Protein 1NY8 (pdb70)

Radius of gyration: 13.9 Å; Cα contacts (8 Å, |Δi|>4): 122; chains: 1; bounding box: 29×34×41 Å

Solvent-accessible surface area: 7489 Å² total; per-residue (Å²): 239,157,161,105,131,143,150,59,99,115,16,52,56,18,2,72,121,10,51,49,25,129,103,36,81,48,45,41,137,57,82,102,55,12,0,0,1,5,6,117,109,11,77,75,89,65,134,94,116,4,71,108,57,2,84,46,69,2,92,141,105,28,53,114,24,200,137,100,47,21,55,6,43,2,28,24,86,75,48,17,42,148,13,122,153,81,89,45,70,115,91,140,167,105,170,166,230

Structure (mmCIF, N/CA/C/O backbone):
data_1NY8
#
_entry.id   1NY8
#
loop_
_atom_site.group_PDB
_atom_site.id
_atom_site.type_symbol
_atom_site.label_atom_id
_atom_site.label_alt_id
_atom_site.label_comp_id
_atom_site.label_asym_id
_atom_site.label_entity_id
_atom_site.label_seq_id
_atom_site.pdbx_PDB_ins_code
_atom_site.Cartn_x
_atom_site.Cartn_y
_atom_site.Cartn_z
_atom_site.occupancy
_atom_site.B_iso_or_equiv
_atom_site.auth_seq_id
_atom_site.auth_comp_id
_atom_site.auth_asym_id
_atom_site.auth_atom_id
_atom_site.pdbx_PDB_model_num
ATOM 1 N N . MET A 1 1 ? 1.325 0.000 0.000 1.00 0.00 1 MET A N 1
ATOM 2 C CA . MET A 1 1 ? 2.073 0.000 -1.245 1.00 0.00 1 MET A CA 1
ATOM 3 C C . MET A 1 1 ? 1.481 -1.000 -2.241 1.00 0.00 1 MET A C 1
ATOM 4 O O . MET A 1 1 ? 2.212 -1.766 -2.866 1.00 0.00 1 MET A O 1
ATOM 18 N N . ILE A 1 2 ? 0.162 -0.959 -2.357 1.00 0.00 2 ILE A N 1
ATOM 19 C CA . ILE A 1 2 ? -0.537 -1.852 -3.266 1.00 0.00 2 ILE A CA 1
ATOM 20 C C . ILE A 1 2 ? -2.009 -1.442 -3.345 1.00 0.00 2 ILE A C 1
ATOM 21 O O . ILE A 1 2 ? -2.700 -1.397 -2.329 1.00 0.00 2 ILE A O 1
ATOM 37 N N . GLU A 1 3 ? -2.445 -1.153 -4.563 1.00 0.00 3 GLU A N 1
ATOM 38 C CA . GLU A 1 3 ? -3.822 -0.748 -4.788 1.00 0.00 3 GLU A CA 1
ATOM 39 C C . GLU A 1 3 ? -4.142 -0.764 -6.284 1.00 0.00 3 GLU A C 1
ATOM 40 O O . GLU A 1 3 ? -3.460 -0.116 -7.076 1.00 0.00 3 GLU A O 1
ATOM 53 N N . ASP A 1 4 ? -5.181 -1.513 -6.626 1.00 0.00 4 ASP A N 1
ATOM 54 C CA . ASP A 1 4 ? -5.600 -1.623 -8.013 1.00 0.00 4 ASP A CA 1
ATOM 55 C C . ASP A 1 4 ? -6.819 -2.543 -8.102 1.00 0.00 4 ASP A C 1
ATOM 56 O O . ASP A 1 4 ? -6.701 -3.754 -7.922 1.00 0.00 4 ASP A O 1
ATOM 66 N N . PRO A 1 5 ? -7.992 -1.916 -8.387 1.00 0.00 5 PRO A N 1
ATOM 67 C CA . PRO A 1 5 ? -9.231 -2.666 -8.502 1.00 0.00 5 PRO A CA 1
ATOM 68 C C . PRO A 1 5 ? -9.284 -3.440 -9.821 1.00 0.00 5 PRO A C 1
ATOM 69 O O . PRO A 1 5 ? -8.839 -2.943 -10.854 1.00 0.00 5 PRO A O 1
ATOM 80 N N . MET A 1 6 ? -9.832 -4.643 -9.742 1.00 0.00 6 MET A N 1
ATOM 81 C CA . MET A 1 6 ? -9.949 -5.491 -10.917 1.00 0.00 6 MET A CA 1
ATOM 82 C C . MET A 1 6 ? -10.463 -6.882 -10.540 1.00 0.00 6 MET A C 1
ATOM 83 O O . MET A 1 6 ? -9.686 -7.749 -10.144 1.00 0.00 6 MET A O 1
ATOM 97 N N . GLU A 1 7 ? -11.770 -7.051 -10.678 1.00 0.00 7 GLU A N 1
ATOM 98 C CA . GLU A 1 7 ? -12.397 -8.322 -10.357 1.00 0.00 7 GLU A CA 1
ATOM 99 C C . GLU A 1 7 ? -11.820 -9.435 -11.233 1.00 0.00 7 GLU A C 1
ATOM 100 O O . GLU A 1 7 ? -10.643 -9.402 -11.590 1.00 0.00 7 GLU A O 1
ATOM 113 N N . ASN A 1 8 ? -12.674 -10.395 -11.555 1.00 0.00 8 ASN A N 1
ATOM 114 C CA . ASN A 1 8 ? -12.263 -11.517 -12.383 1.00 0.00 8 ASN A CA 1
ATOM 115 C C . ASN A 1 8 ? -11.542 -12.549 -11.514 1.00 0.00 8 ASN A C 1
ATOM 116 O O . ASN A 1 8 ? -11.118 -13.593 -12.008 1.00 0.00 8 ASN A O 1
ATOM 127 N N . ASN A 1 9 ? -11.426 -12.222 -10.236 1.00 0.00 9 ASN A N 1
ATOM 128 C CA . ASN A 1 9 ? -10.763 -13.108 -9.294 1.00 0.00 9 ASN A CA 1
ATOM 129 C C . ASN A 1 9 ? -11.690 -14.280 -8.965 1.00 0.00 9 ASN A C 1
ATOM 130 O O . ASN A 1 9 ? -11.226 -15.358 -8.594 1.00 0.00 9 ASN A O 1
ATOM 141 N N . GLU A 1 10 ? -12.983 -14.030 -9.112 1.00 0.00 10 GLU A N 1
ATOM 142 C CA . GLU A 1 10 ? -13.979 -15.052 -8.835 1.00 0.00 10 GLU A CA 1
ATOM 143 C C . GLU A 1 10 ? -13.844 -16.208 -9.829 1.00 0.00 10 GLU A C 1
ATOM 144 O O . GLU A 1 10 ? -13.726 -17.365 -9.428 1.00 0.00 10 GLU A O 1
ATOM 157 N N . ILE A 1 11 ? -13.865 -15.854 -11.106 1.00 0.00 11 ILE A N 1
ATOM 158 C CA . ILE A 1 11 ? -13.747 -16.847 -12.159 1.00 0.00 11 ILE A CA 1
ATOM 159 C C . ILE A 1 11 ? -12.347 -17.464 -12.119 1.00 0.00 11 ILE A C 1
ATOM 160 O O . ILE A 1 11 ? -12.141 -18.578 -12.597 1.00 0.00 11 ILE A O 1
ATOM 176 N N . GLN A 1 12 ? -11.421 -16.712 -11.542 1.00 0.00 12 GLN A N 1
ATOM 177 C CA . GLN A 1 12 ? -10.047 -17.170 -11.433 1.00 0.00 12 GLN A CA 1
ATOM 178 C C . GLN A 1 12 ? -9.922 -18.213 -10.320 1.00 0.00 12 GLN A C 1
ATOM 179 O O . GLN A 1 12 ? -9.211 -19.205 -10.472 1.00 0.00 12 GLN A O 1
ATOM 193 N N . SER A 1 13 ? -10.625 -17.953 -9.228 1.00 0.00 13 SER A N 1
ATOM 194 C CA . SER A 1 13 ? -10.602 -18.857 -8.090 1.00 0.00 13 SER A CA 1
ATOM 195 C C . SER A 1 13 ? -11.364 -20.140 -8.426 1.00 0.00 13 SER A C 1
ATOM 196 O O . SER A 1 13 ? -10.973 -21.228 -8.006 1.00 0.00 13 SER A O 1
ATOM 204 N N . VAL A 1 14 ? -12.440 -19.971 -9.181 1.00 0.00 14 VAL A N 1
ATOM 205 C CA . VAL A 1 14 ? -13.261 -21.102 -9.579 1.00 0.00 14 VAL A CA 1
ATOM 206 C C . VAL A 1 14 ? -12.534 -21.898 -10.664 1.00 0.00 14 VAL A C 1
ATOM 207 O O . VAL A 1 14 ? -12.645 -23.122 -10.721 1.00 0.00 14 VAL A O 1
ATOM 220 N N . LEU A 1 15 ? -11.807 -21.171 -11.500 1.00 0.00 15 LEU A N 1
ATOM 221 C CA . LEU A 1 15 ? -11.063 -21.794 -12.581 1.00 0.00 15 LEU A CA 1
ATOM 222 C C . LEU A 1 15 ? -9.919 -22.624 -11.994 1.00 0.00 15 LEU A C 1
ATOM 223 O O . LEU A 1 15 ? -9.633 -23.719 -12.474 1.00 0.00 15 LEU A O 1
ATOM 239 N N . MET A 1 16 ? -9.296 -22.069 -10.965 1.00 0.00 16 MET A N 1
ATOM 240 C CA . MET A 1 16 ? -8.189 -22.745 -10.308 1.00 0.00 16 MET A CA 1
ATOM 241 C C . MET A 1 16 ? -8.686 -23.928 -9.475 1.00 0.00 16 MET A C 1
ATOM 242 O O . MET A 1 16 ? -8.065 -24.990 -9.467 1.00 0.00 16 MET A O 1
ATOM 256 N N . ASN A 1 17 ? -9.802 -23.706 -8.796 1.00 0.00 17 ASN A N 1
ATOM 257 C CA . ASN A 1 17 ? -10.389 -24.741 -7.962 1.00 0.00 17 ASN A CA 1
ATOM 258 C C . ASN A 1 17 ? -10.902 -25.876 -8.851 1.00 0.00 17 ASN A C 1
ATOM 259 O O . ASN A 1 17 ? -10.784 -27.048 -8.497 1.00 0.00 17 ASN A O 1
ATOM 270 N N . ALA A 1 18 ? -11.461 -25.488 -9.988 1.00 0.00 18 ALA A N 1
ATOM 271 C CA . ALA A 1 18 ? -11.992 -26.458 -10.930 1.00 0.00 18 ALA A CA 1
ATOM 272 C C . ALA A 1 18 ? -10.846 -27.313 -11.476 1.00 0.00 18 ALA A C 1
ATOM 273 O O . ALA A 1 18 ? -10.889 -28.539 -11.395 1.00 0.00 18 ALA A O 1
ATOM 280 N N . LEU A 1 19 ? -9.848 -26.631 -12.018 1.00 0.00 19 LEU A N 1
ATOM 281 C CA . LEU A 1 19 ? -8.693 -27.312 -12.577 1.00 0.00 19 LEU A CA 1
ATOM 282 C C . LEU A 1 19 ? -7.675 -26.274 -13.053 1.00 0.00 19 LEU A C 1
ATOM 283 O O . LEU A 1 19 ? -7.926 -25.548 -14.014 1.00 0.00 19 LEU A O 1
ATOM 299 N N . SER A 1 20 ? -6.547 -26.237 -12.359 1.00 0.00 20 SER A N 1
ATOM 300 C CA . SER A 1 20 ? -5.490 -25.300 -12.699 1.00 0.00 20 SER A CA 1
ATOM 301 C C . SER A 1 20 ? -4.751 -25.776 -13.952 1.00 0.00 20 SER A C 1
ATOM 302 O O . SER A 1 20 ? -5.327 -26.465 -14.792 1.00 0.00 20 SER A O 1
ATOM 310 N N . LEU A 1 21 ? -3.487 -25.389 -14.037 1.00 0.00 21 LEU A N 1
ATOM 311 C CA . LEU A 1 21 ? -2.664 -25.767 -15.173 1.00 0.00 21 LEU A CA 1
ATOM 312 C C . LEU A 1 21 ? -1.322 -25.036 -15.092 1.00 0.00 21 LEU A C 1
ATOM 313 O O . LEU A 1 21 ? -0.266 -25.655 -15.209 1.00 0.00 21 LEU A O 1
ATOM 329 N N . GLN A 1 22 ? -1.408 -23.729 -14.891 1.00 0.00 22 GLN A N 1
ATOM 330 C CA . GLN A 1 22 ? -0.214 -22.907 -14.793 1.00 0.00 22 GLN A CA 1
ATOM 331 C C . GLN A 1 22 ? -0.593 -21.427 -14.719 1.00 0.00 22 GLN A C 1
ATOM 332 O O . GLN A 1 22 ? -0.318 -20.760 -13.723 1.00 0.00 22 GLN A O 1
ATOM 346 N N . GLU A 1 23 ? -1.220 -20.956 -15.788 1.00 0.00 23 GLU A N 1
ATOM 347 C CA . GLU A 1 23 ? -1.640 -19.567 -15.857 1.00 0.00 23 GLU A CA 1
ATOM 348 C C . GLU A 1 23 ? -3.146 -19.479 -16.113 1.00 0.00 23 GLU A C 1
ATOM 349 O O . GLU A 1 23 ? -3.804 -20.498 -16.321 1.00 0.00 23 GLU A O 1
ATOM 362 N N . VAL A 1 24 ? -3.648 -18.254 -16.089 1.00 0.00 24 VAL A N 1
ATOM 363 C CA . VAL A 1 24 ? -5.064 -18.020 -16.316 1.00 0.00 24 VAL A CA 1
ATOM 364 C C . VAL A 1 24 ? -5.237 -16.794 -17.215 1.00 0.00 24 VAL A C 1
ATOM 365 O O . VAL A 1 24 ? -4.374 -15.918 -17.248 1.00 0.00 24 VAL A O 1
ATOM 378 N N . HIS A 1 25 ? -6.357 -16.772 -17.922 1.00 0.00 25 HIS A N 1
ATOM 379 C CA . HIS A 1 25 ? -6.654 -15.668 -18.819 1.00 0.00 25 HIS A CA 1
ATOM 380 C C . HIS A 1 25 ? -8.154 -15.369 -18.785 1.00 0.00 25 HIS A C 1
ATOM 381 O O . HIS A 1 25 ? -8.947 -16.082 -19.399 1.00 0.00 25 HIS A O 1
ATOM 395 N N . VAL A 1 26 ? -8.499 -14.314 -18.062 1.00 0.00 26 VAL A N 1
ATOM 396 C CA . VAL A 1 26 ? -9.890 -13.912 -17.941 1.00 0.00 26 VAL A CA 1
ATOM 397 C C . VAL A 1 26 ? -10.173 -12.768 -18.918 1.00 0.00 26 VAL A C 1
ATOM 398 O O . VAL A 1 26 ? -10.309 -11.616 -18.508 1.00 0.00 26 VAL A O 1
ATOM 411 N N . SER A 1 27 ? -10.254 -13.126 -20.191 1.00 0.00 27 SER A N 1
ATOM 412 C CA . SER A 1 27 ? -10.518 -12.145 -21.229 1.00 0.00 27 SER A CA 1
ATOM 413 C C . SER A 1 27 ? -12.027 -11.988 -21.429 1.00 0.00 27 SER A C 1
ATOM 414 O O . SER A 1 27 ? -12.813 -12.752 -20.872 1.00 0.00 27 SER A O 1
ATOM 422 N N . GLY A 1 28 ? -12.386 -10.992 -22.226 1.00 0.00 28 GLY A N 1
ATOM 423 C CA . GLY A 1 28 ? -13.786 -10.725 -22.506 1.00 0.00 28 GLY A CA 1
ATOM 424 C C . GLY A 1 28 ? -13.962 -9.355 -23.164 1.00 0.00 28 GLY A C 1
ATOM 425 O O . GLY A 1 28 ? -12.997 -8.767 -23.650 1.00 0.00 28 GLY A O 1
ATOM 429 N N . ASP A 1 29 ? -15.202 -8.887 -23.159 1.00 0.00 29 ASP A N 1
ATOM 430 C CA . ASP A 1 29 ? -15.517 -7.597 -23.749 1.00 0.00 29 ASP A CA 1
ATOM 431 C C . ASP A 1 29 ? -16.146 -6.695 -22.686 1.00 0.00 29 ASP A C 1
ATOM 432 O O . ASP A 1 29 ? -15.620 -5.624 -22.385 1.00 0.00 29 ASP A O 1
ATOM 442 N N . GLY A 1 30 ? -17.263 -7.160 -22.146 1.00 0.00 30 GLY A N 1
ATOM 443 C CA . GLY A 1 30 ? -17.970 -6.408 -21.123 1.00 0.00 30 GLY A CA 1
ATOM 444 C C . GLY A 1 30 ? -18.986 -7.292 -20.397 1.00 0.00 30 GLY A C 1
ATOM 445 O O . GLY A 1 30 ? -19.105 -7.232 -19.174 1.00 0.00 30 GLY A O 1
ATOM 449 N N . SER A 1 31 ? -19.693 -8.092 -21.181 1.00 0.00 31 SER A N 1
ATOM 450 C CA . SER A 1 31 ? -20.696 -8.987 -20.628 1.00 0.00 31 SER A CA 1
ATOM 451 C C . SER A 1 31 ? -20.166 -10.423 -20.616 1.00 0.00 31 SER A C 1
ATOM 452 O O . SER A 1 31 ? -20.092 -11.052 -19.562 1.00 0.00 31 SER A O 1
ATOM 460 N N . HIS A 1 32 ? -19.812 -10.899 -21.801 1.00 0.00 32 HIS A N 1
ATOM 461 C CA . HIS A 1 32 ? -19.291 -12.248 -21.940 1.00 0.00 32 HIS A CA 1
ATOM 462 C C . HIS A 1 32 ? -17.762 -12.213 -21.915 1.00 0.00 32 HIS A C 1
ATOM 463 O O . HIS A 1 32 ? -17.141 -11.477 -22.681 1.00 0.00 32 HIS A O 1
ATOM 477 N N . PHE A 1 33 ? -17.198 -13.019 -21.027 1.00 0.00 33 PHE A N 1
ATOM 478 C CA . PHE A 1 33 ? -15.753 -13.089 -20.892 1.00 0.00 33 PHE A CA 1
ATOM 479 C C . PHE A 1 33 ? -15.266 -14.538 -20.964 1.00 0.00 33 PHE A C 1
ATOM 480 O O . PHE A 1 33 ? -15.859 -15.427 -20.354 1.00 0.00 33 PHE A O 1
ATOM 497 N N . GLN A 1 34 ? -14.190 -14.731 -21.713 1.00 0.00 34 GLN A N 1
ATOM 498 C CA . GLN A 1 34 ? -13.617 -16.056 -21.872 1.00 0.00 34 GLN A CA 1
ATOM 499 C C . GLN A 1 34 ? -12.490 -16.272 -20.860 1.00 0.00 34 GLN A C 1
ATOM 500 O O . GLN A 1 34 ? -11.574 -15.457 -20.763 1.00 0.00 34 GLN A O 1
ATOM 514 N N . VAL A 1 35 ? -12.595 -17.374 -20.131 1.00 0.00 35 VAL A N 1
ATOM 515 C CA . VAL A 1 35 ? -11.596 -17.707 -19.130 1.00 0.00 35 VAL A CA 1
ATOM 516 C C . VAL A 1 35 ? -10.771 -18.901 -19.616 1.00 0.00 35 VAL A C 1
ATOM 517 O O . VAL A 1 35 ? -11.145 -20.050 -19.390 1.00 0.00 35 VAL A O 1
ATOM 530 N N . ILE A 1 36 ? -9.665 -18.586 -20.274 1.00 0.00 36 ILE A N 1
ATOM 531 C CA . ILE A 1 36 ? -8.785 -19.619 -20.794 1.00 0.00 36 ILE A CA 1
ATOM 532 C C . ILE A 1 36 ? -7.701 -19.928 -19.759 1.00 0.00 36 ILE A C 1
ATOM 533 O O . ILE A 1 36 ? -7.022 -19.022 -19.277 1.00 0.00 36 ILE A O 1
ATOM 549 N N . ALA A 1 37 ? -7.573 -21.209 -19.446 1.00 0.00 37 ALA A N 1
ATOM 550 C CA . ALA A 1 37 ? -6.584 -21.648 -18.477 1.00 0.00 37 ALA A CA 1
ATOM 551 C C . ALA A 1 37 ? -5.302 -22.051 -19.210 1.00 0.00 37 ALA A C 1
ATOM 552 O O . ALA A 1 37 ? -5.308 -22.985 -20.010 1.00 0.00 37 ALA A O 1
ATOM 559 N N . VAL A 1 38 ? -4.235 -21.326 -18.909 1.00 0.00 38 VAL A N 1
ATOM 560 C CA . VAL A 1 38 ? -2.949 -21.596 -19.529 1.00 0.00 38 VAL A CA 1
ATOM 561 C C . VAL A 1 38 ? -2.191 -22.629 -18.694 1.00 0.00 38 VAL A C 1
ATOM 562 O O . VAL A 1 38 ? -2.360 -22.693 -17.477 1.00 0.00 38 VAL A O 1
ATOM 575 N N . GLY A 1 39 ? -1.373 -23.414 -19.380 1.00 0.00 39 GLY A N 1
ATOM 576 C CA . GLY A 1 39 ? -0.589 -24.441 -18.716 1.00 0.00 39 GLY A CA 1
ATOM 577 C C . GLY A 1 39 ? -0.016 -25.434 -19.729 1.00 0.00 39 GLY A C 1
ATOM 578 O O . GLY A 1 39 ? 0.854 -25.082 -20.524 1.00 0.00 39 GLY A O 1
ATOM 582 N N . GLU A 1 40 ? -0.527 -26.655 -19.667 1.00 0.00 40 GLU A N 1
ATOM 583 C CA . GLU A 1 40 ? -0.077 -27.701 -20.569 1.00 0.00 40 GLU A CA 1
ATOM 584 C C . GLU A 1 40 ? -0.793 -29.016 -20.257 1.00 0.00 40 GLU A C 1
ATOM 585 O O . GLU A 1 40 ? -1.047 -29.818 -21.154 1.00 0.00 40 GLU A O 1
ATOM 598 N N . LEU A 1 41 ? -1.099 -29.198 -18.980 1.00 0.00 41 LEU A N 1
ATOM 599 C CA . LEU A 1 41 ? -1.781 -30.402 -18.538 1.00 0.00 41 LEU A CA 1
ATOM 600 C C . LEU A 1 41 ? -2.832 -30.799 -19.577 1.00 0.00 41 LEU A C 1
ATOM 601 O O . LEU A 1 41 ? -2.788 -31.902 -20.119 1.00 0.00 41 LEU A O 1
ATOM 617 N N . PHE A 1 42 ? -3.751 -29.877 -19.825 1.00 0.00 42 PHE A N 1
ATOM 618 C CA . PHE A 1 42 ? -4.811 -30.117 -20.789 1.00 0.00 42 PHE A CA 1
ATOM 619 C C . PHE A 1 42 ? -4.345 -29.787 -22.209 1.00 0.00 42 PHE A C 1
ATOM 620 O O . PHE A 1 42 ? -5.109 -29.249 -23.008 1.00 0.00 42 PHE A O 1
ATOM 637 N N . ASP A 1 43 ? -3.092 -30.124 -22.479 1.00 0.00 43 ASP A N 1
ATOM 638 C CA . ASP A 1 43 ? -2.515 -29.870 -23.789 1.00 0.00 43 ASP A CA 1
ATOM 639 C C . ASP A 1 43 ? -2.572 -31.151 -24.623 1.00 0.00 43 ASP A C 1
ATOM 640 O O . ASP A 1 43 ? -1.541 -31.765 -24.895 1.00 0.00 43 ASP A O 1
ATOM 650 N N . GLY A 1 44 ? -3.786 -31.517 -25.005 1.00 0.00 44 GLY A N 1
ATOM 651 C CA . GLY A 1 44 ? -3.991 -32.714 -25.803 1.00 0.00 44 GLY A CA 1
ATOM 652 C C . GLY A 1 44 ? -5.393 -33.287 -25.584 1.00 0.00 44 GLY A C 1
ATOM 653 O O . GLY A 1 44 ? -5.899 -34.036 -26.417 1.00 0.00 44 GLY A O 1
ATOM 657 N N . MET A 1 45 ? -5.980 -32.912 -24.457 1.00 0.00 45 MET A N 1
ATOM 658 C CA . MET A 1 45 ? -7.314 -33.379 -24.117 1.00 0.00 45 MET A CA 1
ATOM 659 C C . MET A 1 45 ? -8.337 -32.921 -25.158 1.00 0.00 45 MET A C 1
ATOM 660 O O . MET A 1 45 ? -8.059 -32.027 -25.956 1.00 0.00 45 MET A O 1
ATOM 674 N N . SER A 1 46 ? -9.500 -33.555 -25.117 1.00 0.00 46 SER A N 1
ATOM 675 C CA . SER A 1 46 ? -10.566 -33.224 -26.047 1.00 0.00 46 SER A CA 1
ATOM 676 C C . SER A 1 46 ? -11.338 -32.002 -25.545 1.00 0.00 46 SER A C 1
ATOM 677 O O . SER A 1 46 ? -11.677 -31.920 -24.365 1.00 0.00 46 SER A O 1
ATOM 685 N N . ARG A 1 47 ? -11.595 -31.084 -26.465 1.00 0.00 47 ARG A N 1
ATOM 686 C CA . ARG A 1 47 ? -12.321 -29.871 -26.130 1.00 0.00 47 ARG A CA 1
ATOM 687 C C . ARG A 1 47 ? -13.565 -30.208 -25.305 1.00 0.00 47 ARG A C 1
ATOM 688 O O . ARG A 1 47 ? -13.960 -29.440 -24.430 1.00 0.00 47 ARG A O 1
ATOM 708 N N . VAL A 1 48 ? -14.147 -31.357 -25.614 1.00 0.00 48 VAL A N 1
ATOM 709 C CA . VAL A 1 48 ? -15.338 -31.805 -24.913 1.00 0.00 48 VAL A CA 1
ATOM 710 C C . VAL A 1 48 ? -14.947 -32.305 -23.521 1.00 0.00 48 VAL A C 1
ATOM 711 O O . VAL A 1 48 ? -15.401 -31.766 -22.513 1.00 0.00 48 VAL A O 1
ATOM 724 N N . LYS A 1 49 ? -14.109 -33.331 -23.510 1.00 0.00 49 LYS A N 1
ATOM 725 C CA . LYS A 1 49 ? -13.652 -33.911 -22.258 1.00 0.00 49 LYS A CA 1
ATOM 726 C C . LYS A 1 49 ? -13.087 -32.804 -21.365 1.00 0.00 49 LYS A C 1
ATOM 727 O O . LYS A 1 49 ? -13.197 -32.872 -20.142 1.00 0.00 49 LYS A O 1
ATOM 745 N N . LYS A 1 50 ? -12.495 -31.810 -22.012 1.00 0.00 50 LYS A N 1
ATOM 746 C CA . LYS A 1 50 ? -11.913 -30.690 -21.291 1.00 0.00 50 LYS A CA 1
ATOM 747 C C . LYS A 1 50 ? -13.033 -29.843 -20.683 1.00 0.00 50 LYS A C 1
ATOM 748 O O . LYS A 1 50 ? -13.285 -29.911 -19.481 1.00 0.00 50 LYS A O 1
ATOM 766 N N . GLN A 1 51 ? -13.676 -29.065 -21.542 1.00 0.00 51 GLN A N 1
ATOM 767 C CA . GLN A 1 51 ? -14.763 -28.206 -21.104 1.00 0.00 51 GLN A CA 1
ATOM 768 C C . GLN A 1 51 ? -15.668 -28.954 -20.123 1.00 0.00 51 GLN A C 1
ATOM 769 O O . GLN A 1 51 ? -16.239 -28.350 -19.216 1.00 0.00 51 GLN A O 1
ATOM 783 N N . GLN A 1 52 ? -15.772 -30.257 -20.339 1.00 0.00 52 GLN A N 1
ATOM 784 C CA . GLN A 1 52 ? -16.599 -31.093 -19.485 1.00 0.00 52 GLN A CA 1
ATOM 785 C C . GLN A 1 52 ? -16.020 -31.143 -18.070 1.00 0.00 52 GLN A C 1
ATOM 786 O O . GLN A 1 52 ? -16.548 -30.510 -17.157 1.00 0.00 52 GLN A O 1
ATOM 800 N N . THR A 1 53 ? -14.942 -31.901 -17.932 1.00 0.00 53 THR A N 1
ATOM 801 C CA . THR A 1 53 ? -14.285 -32.041 -16.643 1.00 0.00 53 THR A CA 1
ATOM 802 C C . THR A 1 53 ? -13.988 -30.665 -16.044 1.00 0.00 53 THR A C 1
ATOM 803 O O . THR A 1 53 ? -13.782 -30.542 -14.837 1.00 0.00 53 THR A O 1
ATOM 814 N N . VAL A 1 54 ? -13.977 -29.666 -16.913 1.00 0.00 54 VAL A N 1
ATOM 815 C CA . VAL A 1 54 ? -13.708 -28.304 -16.485 1.00 0.00 54 VAL A CA 1
ATOM 816 C C . VAL A 1 54 ? -15.004 -27.669 -15.977 1.00 0.00 54 VAL A C 1
ATOM 817 O O . VAL A 1 54 ? -14.979 -26.836 -15.072 1.00 0.00 54 VAL A O 1
ATOM 830 N N . TYR A 1 55 ? -16.107 -28.087 -16.581 1.00 0.00 55 TYR A N 1
ATOM 831 C CA . TYR A 1 55 ? -17.411 -27.570 -16.201 1.00 0.00 55 TYR A CA 1
ATOM 832 C C . TYR A 1 55 ? -17.990 -28.356 -15.023 1.00 0.00 55 TYR A C 1
ATOM 833 O O . TYR A 1 55 ? -18.832 -27.846 -14.285 1.00 0.00 55 TYR A O 1
ATOM 851 N N . GLY A 1 56 ? -17.517 -29.586 -14.883 1.00 0.00 56 GLY A N 1
ATOM 852 C CA . GLY A 1 56 ? -17.978 -30.447 -13.807 1.00 0.00 56 GLY A CA 1
ATOM 853 C C . GLY A 1 56 ? -17.938 -29.716 -12.464 1.00 0.00 56 GLY A C 1
ATOM 854 O O . GLY A 1 56 ? -18.937 -29.672 -11.747 1.00 0.00 56 GLY A O 1
ATOM 858 N N . PRO A 1 57 ? -16.743 -29.145 -12.155 1.00 0.00 57 PRO A N 1
ATOM 859 C CA . PRO A 1 57 ? -16.560 -28.418 -10.911 1.00 0.00 57 PRO A CA 1
ATOM 860 C C . PRO A 1 57 ? -17.239 -27.048 -10.972 1.00 0.00 57 PRO A C 1
ATOM 861 O O . PRO A 1 57 ? -18.046 -26.712 -10.106 1.00 0.00 57 PRO A O 1
ATOM 872 N N . LEU A 1 58 ? -16.886 -26.294 -12.002 1.00 0.00 58 LEU A N 1
ATOM 873 C CA . LEU A 1 58 ? -17.450 -24.968 -12.187 1.00 0.00 58 LEU A CA 1
ATOM 874 C C . LEU A 1 58 ? -18.763 -25.081 -12.966 1.00 0.00 58 LEU A C 1
ATOM 875 O O . LEU A 1 58 ? -19.054 -24.248 -13.823 1.00 0.00 58 LEU A O 1
ATOM 891 N N . MET A 1 59 ? -19.520 -26.118 -12.639 1.00 0.00 59 MET A N 1
ATOM 892 C CA . MET A 1 59 ? -20.794 -26.350 -13.297 1.00 0.00 59 MET A CA 1
ATOM 893 C C . MET A 1 59 ? -21.907 -25.529 -12.643 1.00 0.00 59 MET A C 1
ATOM 894 O O . MET A 1 59 ? -22.729 -24.929 -13.334 1.00 0.00 59 MET A O 1
ATOM 908 N N . GLU A 1 60 ? -21.898 -25.528 -11.318 1.00 0.00 60 GLU A N 1
ATOM 909 C CA . GLU A 1 60 ? -22.896 -24.790 -10.563 1.00 0.00 60 GLU A CA 1
ATOM 910 C C . GLU A 1 60 ? -22.640 -23.286 -10.674 1.00 0.00 60 GLU A C 1
ATOM 911 O O . GLU A 1 60 ? -23.474 -22.547 -11.195 1.00 0.00 60 GLU A O 1
ATOM 924 N N . TYR A 1 61 ? -21.482 -22.876 -10.175 1.00 0.00 61 TYR A N 1
ATOM 925 C CA . TYR A 1 61 ? -21.106 -21.473 -10.212 1.00 0.00 61 TYR A CA 1
ATOM 926 C C . TYR A 1 61 ? -21.536 -20.824 -11.529 1.00 0.00 61 TYR A C 1
ATOM 927 O O . TYR A 1 61 ? -22.121 -19.742 -11.530 1.00 0.00 61 TYR A O 1
ATOM 945 N N . ILE A 1 62 ? -21.231 -21.513 -12.619 1.00 0.00 62 ILE A N 1
ATOM 946 C CA . ILE A 1 62 ? -21.579 -21.018 -13.939 1.00 0.00 62 ILE A CA 1
ATOM 947 C C . ILE A 1 62 ? -23.100 -21.031 -14.100 1.00 0.00 62 ILE A C 1
ATOM 948 O O . ILE A 1 62 ? -23.692 -20.038 -14.519 1.00 0.00 62 ILE A O 1
ATOM 964 N N . ALA A 1 63 ? -23.689 -22.168 -13.760 1.00 0.00 63 ALA A N 1
ATOM 965 C CA . ALA A 1 63 ? -25.130 -22.324 -13.861 1.00 0.00 63 ALA A CA 1
ATOM 966 C C . ALA A 1 63 ? -25.812 -21.035 -13.398 1.00 0.00 63 ALA A C 1
ATOM 967 O O . ALA A 1 63 ? -26.778 -20.585 -14.012 1.00 0.00 63 ALA A O 1
ATOM 974 N N . ASP A 1 64 ? -25.282 -20.477 -12.319 1.00 0.00 64 ASP A N 1
ATOM 975 C CA . ASP A 1 64 ? -25.828 -19.249 -11.767 1.00 0.00 64 ASP A CA 1
ATOM 976 C C . ASP A 1 64 ? -25.287 -18.056 -12.556 1.00 0.00 64 ASP A C 1
ATOM 977 O O . ASP A 1 64 ? -26.026 -17.120 -12.858 1.00 0.00 64 ASP A O 1
ATOM 987 N N . ASN A 1 65 ? -24.001 -18.127 -12.869 1.00 0.00 65 ASN A N 1
ATOM 988 C CA . ASN A 1 65 ? -23.353 -17.064 -13.617 1.00 0.00 65 ASN A CA 1
ATOM 989 C C . ASN A 1 65 ? -24.097 -16.848 -14.937 1.00 0.00 65 ASN A C 1
ATOM 990 O O . ASN A 1 65 ? -23.945 -15.809 -15.576 1.00 0.00 65 ASN A O 1
ATOM 1001 N N . ARG A 1 66 ? -24.884 -17.848 -15.305 1.00 0.00 66 ARG A N 1
ATOM 1002 C CA . ARG A 1 66 ? -25.652 -17.781 -16.537 1.00 0.00 66 ARG A CA 1
ATOM 1003 C C . ARG A 1 66 ? -26.058 -16.335 -16.832 1.00 0.00 66 ARG A C 1
ATOM 1004 O O . ARG A 1 66 ? -26.062 -15.911 -17.986 1.00 0.00 66 ARG A O 1
ATOM 1024 N N . ILE A 1 67 ? -26.389 -15.619 -15.768 1.00 0.00 67 ILE A N 1
ATOM 1025 C CA . ILE A 1 67 ? -26.795 -14.230 -15.898 1.00 0.00 67 ILE A CA 1
ATOM 1026 C C . ILE A 1 67 ? -25.955 -13.557 -16.985 1.00 0.00 67 ILE A C 1
ATOM 1027 O O . ILE A 1 67 ? -26.437 -12.668 -17.686 1.00 0.00 67 ILE A O 1
ATOM 1043 N N . HIS A 1 68 ? -24.713 -14.006 -17.092 1.00 0.00 68 HIS A N 1
ATOM 1044 C CA . HIS A 1 68 ? -23.802 -13.459 -18.082 1.00 0.00 68 HIS A CA 1
ATOM 1045 C C . HIS A 1 68 ? -23.301 -14.580 -18.994 1.00 0.00 68 HIS A C 1
ATOM 1046 O O . HIS A 1 68 ? -24.026 -15.536 -19.263 1.00 0.00 68 HIS A O 1
ATOM 1060 N N . ALA A 1 69 ? -22.064 -14.425 -19.444 1.00 0.00 69 ALA A N 1
ATOM 1061 C CA . ALA A 1 69 ? -21.458 -15.413 -20.320 1.00 0.00 69 ALA A CA 1
ATOM 1062 C C . ALA A 1 69 ? -19.975 -15.556 -19.971 1.00 0.00 69 ALA A C 1
ATOM 1063 O O . ALA A 1 69 ? -19.129 -14.879 -20.553 1.00 0.00 69 ALA A O 1
ATOM 1070 N N . VAL A 1 70 ? -19.706 -16.442 -19.023 1.00 0.00 70 VAL A N 1
ATOM 1071 C CA . VAL A 1 70 ? -18.340 -16.683 -18.590 1.00 0.00 70 VAL A CA 1
ATOM 1072 C C . VAL A 1 70 ? -17.834 -17.985 -19.213 1.00 0.00 70 VAL A C 1
ATOM 1073 O O . VAL A 1 70 ? -18.012 -19.060 -18.642 1.00 0.00 70 VAL A O 1
ATOM 1086 N N . SER A 1 71 ? -17.215 -17.847 -20.375 1.00 0.00 71 SER A N 1
ATOM 1087 C CA . SER A 1 71 ? -16.682 -18.999 -21.082 1.00 0.00 71 SER A CA 1
ATOM 1088 C C . SER A 1 71 ? -15.424 -19.510 -20.376 1.00 0.00 71 SER A C 1
ATOM 1089 O O . SER A 1 71 ? -14.817 -18.791 -19.584 1.00 0.00 71 SER A O 1
ATOM 1097 N N . ILE A 1 72 ? -15.072 -20.749 -20.687 1.00 0.00 72 ILE A N 1
ATOM 1098 C CA . ILE A 1 72 ? -13.898 -21.365 -20.092 1.00 0.00 72 ILE A CA 1
ATOM 1099 C C . ILE A 1 72 ? -13.324 -22.401 -21.061 1.00 0.00 72 ILE A C 1
ATOM 1100 O O . ILE A 1 72 ? -14.072 -23.146 -21.692 1.00 0.00 72 ILE A O 1
ATOM 1116 N N . LYS A 1 73 ? -12.002 -22.415 -21.148 1.00 0.00 73 LYS A N 1
ATOM 1117 C CA . LYS A 1 73 ? -11.320 -23.347 -22.029 1.00 0.00 73 LYS A CA 1
ATOM 1118 C C . LYS A 1 73 ? -9.856 -23.467 -21.603 1.00 0.00 73 LYS A C 1
ATOM 1119 O O . LYS A 1 73 ? -9.128 -22.475 -21.583 1.00 0.00 73 LYS A O 1
ATOM 1137 N N . ALA A 1 74 ? -9.467 -24.689 -21.272 1.00 0.00 74 ALA A N 1
ATOM 1138 C CA . ALA A 1 74 ? -8.102 -24.952 -20.847 1.00 0.00 74 ALA A CA 1
ATOM 1139 C C . ALA A 1 74 ? -7.221 -25.162 -22.080 1.00 0.00 74 ALA A C 1
ATOM 1140 O O . ALA A 1 74 ? -7.305 -26.198 -22.738 1.00 0.00 74 ALA A O 1
ATOM 1147 N N . TYR A 1 75 ? -6.394 -24.164 -22.354 1.00 0.00 75 TYR A N 1
ATOM 1148 C CA . TYR A 1 75 ? -5.498 -24.227 -23.496 1.00 0.00 75 TYR A CA 1
ATOM 1149 C C . TYR A 1 75 ? -4.094 -23.750 -23.118 1.00 0.00 75 TYR A C 1
ATOM 1150 O O . TYR A 1 75 ? -3.847 -23.384 -21.970 1.00 0.00 75 TYR A O 1
ATOM 1168 N N . THR A 1 76 ? -3.211 -23.770 -24.106 1.00 0.00 76 THR A N 1
ATOM 1169 C CA . THR A 1 76 ? -1.838 -23.345 -23.891 1.00 0.00 76 THR A CA 1
ATOM 1170 C C . THR A 1 76 ? -1.726 -21.824 -24.017 1.00 0.00 76 THR A C 1
ATOM 1171 O O . THR A 1 76 ? -2.725 -21.139 -24.228 1.00 0.00 76 THR A O 1
ATOM 1182 N N . PRO A 1 77 ? -0.467 -21.328 -23.880 1.00 0.00 77 PRO A N 1
ATOM 1183 C CA . PRO A 1 77 ? -0.210 -19.901 -23.977 1.00 0.00 77 PRO A CA 1
ATOM 1184 C C . PRO A 1 77 ? -0.275 -19.429 -25.431 1.00 0.00 77 PRO A C 1
ATOM 1185 O O . PRO A 1 77 ? -0.788 -18.348 -25.714 1.00 0.00 77 PRO A O 1
ATOM 1196 N N . ALA A 1 78 ? 0.254 -20.264 -26.314 1.00 0.00 78 ALA A N 1
ATOM 1197 C CA . ALA A 1 78 ? 0.263 -19.946 -27.732 1.00 0.00 78 ALA A CA 1
ATOM 1198 C C . ALA A 1 78 ? -1.095 -20.306 -28.339 1.00 0.00 78 ALA A C 1
ATOM 1199 O O . ALA A 1 78 ? -1.497 -19.734 -29.351 1.00 0.00 78 ALA A O 1
ATOM 1206 N N . GLU A 1 79 ? -1.762 -21.253 -27.696 1.00 0.00 79 GLU A N 1
ATOM 1207 C CA . GLU A 1 79 ? -3.066 -21.696 -28.161 1.00 0.00 79 GLU A CA 1
ATOM 1208 C C . GLU A 1 79 ? -4.064 -20.537 -28.126 1.00 0.00 79 GLU A C 1
ATOM 1209 O O . GLU A 1 79 ? -5.023 -20.516 -28.896 1.00 0.00 79 GLU A O 1
ATOM 1222 N N . TRP A 1 80 ? -3.804 -19.601 -27.226 1.00 0.00 80 TRP A N 1
ATOM 1223 C CA . TRP A 1 80 ? -4.668 -18.442 -27.080 1.00 0.00 80 TRP A CA 1
ATOM 1224 C C . TRP A 1 80 ? -4.562 -17.610 -28.360 1.00 0.00 80 TRP A C 1
ATOM 1225 O O . TRP A 1 80 ? -5.465 -17.631 -29.195 1.00 0.00 80 TRP A O 1
ATOM 1246 N N . ALA A 1 81 ? -3.451 -16.897 -28.475 1.00 0.00 81 ALA A N 1
ATOM 1247 C CA . ALA A 1 81 ? -3.215 -16.060 -29.639 1.00 0.00 81 ALA A CA 1
ATOM 1248 C C . ALA A 1 81 ? -3.735 -16.774 -30.889 1.00 0.00 81 ALA A C 1
ATOM 1249 O O . ALA A 1 81 ? -4.534 -16.217 -31.639 1.00 0.00 81 ALA A O 1
ATOM 1256 N N . ARG A 1 82 ? -3.259 -17.997 -31.073 1.00 0.00 82 ARG A N 1
ATOM 1257 C CA . ARG A 1 82 ? -3.666 -18.793 -32.219 1.00 0.00 82 ARG A CA 1
ATOM 1258 C C . ARG A 1 82 ? -5.189 -18.935 -32.253 1.00 0.00 82 ARG A C 1
ATOM 1259 O O . ARG A 1 82 ? -5.799 -18.866 -33.319 1.00 0.00 82 ARG A O 1
ATOM 1279 N N . ASP A 1 83 ? -5.760 -19.132 -31.073 1.00 0.00 83 ASP A N 1
ATOM 1280 C CA . ASP A 1 83 ? -7.200 -19.284 -30.955 1.00 0.00 83 ASP A CA 1
ATOM 1281 C C . ASP A 1 83 ? -7.879 -17.957 -31.298 1.00 0.00 83 ASP A C 1
ATOM 1282 O O . ASP A 1 83 ? -8.863 -17.932 -32.036 1.00 0.00 83 ASP A O 1
ATOM 1292 N N . ARG A 1 84 ? -7.326 -16.886 -30.747 1.00 0.00 84 ARG A N 1
ATOM 1293 C CA . ARG A 1 84 ? -7.866 -15.558 -30.986 1.00 0.00 84 ARG A CA 1
ATOM 1294 C C . ARG A 1 84 ? -7.600 -15.129 -32.430 1.00 0.00 84 ARG A C 1
ATOM 1295 O O . ARG A 1 84 ? -8.304 -14.275 -32.967 1.00 0.00 84 ARG A O 1
ATOM 1315 N N . LYS A 1 85 ? -6.581 -15.740 -33.017 1.00 0.00 85 LYS A N 1
ATOM 1316 C CA . LYS A 1 85 ? -6.213 -15.431 -34.388 1.00 0.00 85 LYS A CA 1
ATOM 1317 C C . LYS A 1 85 ? -7.035 -16.302 -35.341 1.00 0.00 85 LYS A C 1
ATOM 1318 O O . LYS A 1 85 ? -7.124 -16.011 -36.532 1.00 0.00 85 LYS A O 1
ATOM 1336 N N . LEU A 1 86 ? -7.615 -17.353 -34.779 1.00 0.00 86 LEU A N 1
ATOM 1337 C CA . LEU A 1 86 ? -8.426 -18.267 -35.564 1.00 0.00 86 LEU A CA 1
ATOM 1338 C C . LEU A 1 86 ? -9.757 -17.595 -35.908 1.00 0.00 86 LEU A C 1
ATOM 1339 O O . LEU A 1 86 ? -9.896 -16.381 -35.772 1.00 0.00 86 LEU A O 1
ATOM 1355 N N . ASN A 1 87 ? -10.701 -18.415 -36.346 1.00 0.00 87 ASN A N 1
ATOM 1356 C CA . ASN A 1 87 ? -12.016 -17.915 -36.710 1.00 0.00 87 ASN A CA 1
ATOM 1357 C C . ASN A 1 87 ? -13.038 -18.373 -35.668 1.00 0.00 87 ASN A C 1
ATOM 1358 O O . ASN A 1 87 ? -14.239 -18.378 -35.932 1.00 0.00 87 ASN A O 1
ATOM 1369 N N . GLY A 1 88 ? -12.523 -18.747 -34.506 1.00 0.00 88 GLY A N 1
ATOM 1370 C CA . GLY A 1 88 ? -13.376 -19.205 -33.422 1.00 0.00 88 GLY A CA 1
ATOM 1371 C C . GLY A 1 88 ? -13.503 -18.137 -32.334 1.00 0.00 88 GLY A C 1
ATOM 1372 O O . GLY A 1 88 ? -14.528 -18.052 -31.659 1.00 0.00 88 GLY A O 1
ATOM 1376 N N . PHE A 1 89 ? -12.447 -17.349 -32.198 1.00 0.00 89 PHE A N 1
ATOM 1377 C CA . PHE A 1 89 ? -12.427 -16.290 -31.203 1.00 0.00 89 PHE A CA 1
ATOM 1378 C C . PHE A 1 89 ? -12.301 -14.917 -31.867 1.00 0.00 89 PHE A C 1
ATOM 1379 O O . PHE A 1 89 ? -12.274 -13.894 -31.185 1.00 0.00 89 PHE A O 1
ATOM 1396 N N . LEU A 1 90 ? -12.229 -14.939 -33.190 1.00 0.00 90 LEU A N 1
ATOM 1397 C CA . LEU A 1 90 ? -12.107 -13.708 -33.953 1.00 0.00 90 LEU A CA 1
ATOM 1398 C C . LEU A 1 90 ? -13.016 -13.783 -35.181 1.00 0.00 90 LEU A C 1
ATOM 1399 O O . LEU A 1 90 ? -12.916 -12.952 -36.083 1.00 0.00 90 LEU A O 1
ATOM 1415 N N . GLU A 1 91 ? -13.881 -14.786 -35.177 1.00 0.00 91 GLU A N 1
ATOM 1416 C CA . GLU A 1 91 ? -14.807 -14.980 -36.280 1.00 0.00 91 GLU A CA 1
ATOM 1417 C C . GLU A 1 91 ? -15.692 -16.201 -36.022 1.00 0.00 91 GLU A C 1
ATOM 1418 O O . GLU A 1 91 ? -15.934 -17.000 -36.926 1.00 0.00 91 GLU A O 1
ATOM 1431 N N . HIS A 1 92 ? -16.151 -16.308 -34.783 1.00 0.00 92 HIS A N 1
ATOM 1432 C CA . HIS A 1 92 ? -17.004 -17.418 -34.394 1.00 0.00 92 HIS A CA 1
ATOM 1433 C C . HIS A 1 92 ? -18.317 -17.355 -35.176 1.00 0.00 92 HIS A C 1
ATOM 1434 O O . HIS A 1 92 ? -18.709 -16.291 -35.654 1.00 0.00 92 HIS A O 1
ATOM 1448 N N . HIS A 1 93 ? -18.962 -18.507 -35.283 1.00 0.00 93 HIS A N 1
ATOM 1449 C CA . HIS A 1 93 ? -20.223 -18.596 -35.999 1.00 0.00 93 HIS A CA 1
ATOM 1450 C C . HIS A 1 93 ? -19.979 -18.397 -37.496 1.00 0.00 93 HIS A C 1
ATOM 1451 O O . HIS A 1 93 ? -20.231 -17.319 -38.032 1.00 0.00 93 HIS A O 1
ATOM 1465 N N . HIS A 1 94 ? -19.490 -19.454 -38.129 1.00 0.00 94 HIS A N 1
ATOM 1466 C CA . HIS A 1 94 ? -19.209 -19.409 -39.554 1.00 0.00 94 HIS A CA 1
ATOM 1467 C C . HIS A 1 94 ? -19.657 -20.717 -40.207 1.00 0.00 94 HIS A C 1
ATOM 1468 O O . HIS A 1 94 ? -19.333 -21.800 -39.722 1.00 0.00 94 HIS A O 1
ATOM 1482 N N . HIS A 1 95 ? -20.395 -20.575 -41.298 1.00 0.00 95 HIS A N 1
ATOM 1483 C CA . HIS A 1 95 ? -20.891 -21.732 -42.023 1.00 0.00 95 HIS A CA 1
ATOM 1484 C C . HIS A 1 95 ? -21.831 -22.537 -41.123 1.00 0.00 95 HIS A C 1
ATOM 1485 O O . HIS A 1 95 ? -21.431 -22.998 -40.055 1.00 0.00 95 HIS A O 1
ATOM 1499 N N . HIS A 1 96 ? -23.063 -22.681 -41.588 1.00 0.00 96 HIS A N 1
ATOM 1500 C CA . HIS A 1 96 ? -24.064 -23.422 -40.839 1.00 0.00 96 HIS A CA 1
ATOM 1501 C C . HIS A 1 96 ? -24.891 -24.281 -41.798 1.00 0.00 96 HIS A C 1
ATOM 1502 O O . HIS A 1 96 ? -25.208 -23.851 -42.906 1.00 0.00 96 HIS A O 1
ATOM 1516 N N . HIS A 1 97 ? -25.218 -25.479 -41.336 1.00 0.00 97 HIS A N 1
ATOM 1517 C CA . HIS A 1 97 ? -26.003 -26.402 -42.139 1.00 0.00 97 HIS A CA 1
ATOM 1518 C C . HIS A 1 97 ? -27.479 -26.290 -41.754 1.00 0.00 97 HIS A C 1
ATOM 1519 O O . HIS A 1 97 ? -28.278 -25.723 -42.498 1.00 0.00 97 HIS A O 1
ATOM 1533 N N . MET A 1 1 ? 1.325 0.000 0.000 1.00 0.00 1 MET A N 2
ATOM 1534 C CA . MET A 1 1 ? 2.073 0.000 -1.245 1.00 0.00 1 MET A CA 2
ATOM 1535 C C . MET A 1 1 ? 1.516 1.040 -2.220 1.00 0.00 1 MET A C 2
ATOM 1536 O O . MET A 1 1 ? 0.841 1.982 -1.809 1.00 0.00 1 MET A O 2
ATOM 1550 N N . ILE A 1 2 ? 1.820 0.833 -3.493 1.00 0.00 2 ILE A N 2
ATOM 1551 C CA . ILE A 1 2 ? 1.358 1.741 -4.529 1.00 0.00 2 ILE A CA 2
ATOM 1552 C C . ILE A 1 2 ? 2.205 3.015 -4.500 1.00 0.00 2 ILE A C 2
ATOM 1553 O O . ILE A 1 2 ? 1.846 3.987 -3.838 1.00 0.00 2 ILE A O 2
ATOM 1569 N N . GLU A 1 3 ? 3.312 2.968 -5.226 1.00 0.00 3 GLU A N 2
ATOM 1570 C CA . GLU A 1 3 ? 4.213 4.106 -5.292 1.00 0.00 3 GLU A CA 2
ATOM 1571 C C . GLU A 1 3 ? 5.182 3.949 -6.465 1.00 0.00 3 GLU A C 2
ATOM 1572 O O . GLU A 1 3 ? 6.005 3.035 -6.477 1.00 0.00 3 GLU A O 2
ATOM 1585 N N . ASP A 1 4 ? 5.052 4.855 -7.424 1.00 0.00 4 ASP A N 2
ATOM 1586 C CA . ASP A 1 4 ? 5.906 4.828 -8.599 1.00 0.00 4 ASP A CA 2
ATOM 1587 C C . ASP A 1 4 ? 5.401 5.855 -9.614 1.00 0.00 4 ASP A C 2
ATOM 1588 O O . ASP A 1 4 ? 4.661 5.512 -10.534 1.00 0.00 4 ASP A O 2
ATOM 1598 N N . PRO A 1 5 ? 5.833 7.128 -9.407 1.00 0.00 5 PRO A N 2
ATOM 1599 C CA . PRO A 1 5 ? 5.433 8.208 -10.293 1.00 0.00 5 PRO A CA 2
ATOM 1600 C C . PRO A 1 5 ? 6.185 8.132 -11.624 1.00 0.00 5 PRO A C 2
ATOM 1601 O O . PRO A 1 5 ? 7.335 7.698 -11.667 1.00 0.00 5 PRO A O 2
ATOM 1612 N N . MET A 1 6 ? 5.505 8.562 -12.676 1.00 0.00 6 MET A N 2
ATOM 1613 C CA . MET A 1 6 ? 6.094 8.549 -14.004 1.00 0.00 6 MET A CA 2
ATOM 1614 C C . MET A 1 6 ? 5.295 9.429 -14.968 1.00 0.00 6 MET A C 2
ATOM 1615 O O . MET A 1 6 ? 5.766 10.487 -15.383 1.00 0.00 6 MET A O 2
ATOM 1629 N N . GLU A 1 7 ? 4.101 8.959 -15.296 1.00 0.00 7 GLU A N 2
ATOM 1630 C CA . GLU A 1 7 ? 3.232 9.690 -16.202 1.00 0.00 7 GLU A CA 2
ATOM 1631 C C . GLU A 1 7 ? 2.083 8.796 -16.673 1.00 0.00 7 GLU A C 2
ATOM 1632 O O . GLU A 1 7 ? 1.767 8.759 -17.862 1.00 0.00 7 GLU A O 2
ATOM 1645 N N . ASN A 1 8 ? 1.490 8.096 -15.717 1.00 0.00 8 ASN A N 2
ATOM 1646 C CA . ASN A 1 8 ? 0.384 7.204 -16.020 1.00 0.00 8 ASN A CA 2
ATOM 1647 C C . ASN A 1 8 ? -0.937 7.953 -15.828 1.00 0.00 8 ASN A C 2
ATOM 1648 O O . ASN A 1 8 ? -1.996 7.336 -15.727 1.00 0.00 8 ASN A O 2
ATOM 1659 N N . ASN A 1 9 ? -0.830 9.273 -15.783 1.00 0.00 9 ASN A N 2
ATOM 1660 C CA . ASN A 1 9 ? -2.002 10.113 -15.605 1.00 0.00 9 ASN A CA 2
ATOM 1661 C C . ASN A 1 9 ? -2.648 10.376 -16.967 1.00 0.00 9 ASN A C 2
ATOM 1662 O O . ASN A 1 9 ? -3.868 10.311 -17.103 1.00 0.00 9 ASN A O 2
ATOM 1673 N N . GLU A 1 10 ? -1.799 10.667 -17.942 1.00 0.00 10 GLU A N 2
ATOM 1674 C CA . GLU A 1 10 ? -2.271 10.941 -19.289 1.00 0.00 10 GLU A CA 2
ATOM 1675 C C . GLU A 1 10 ? -3.420 9.997 -19.650 1.00 0.00 10 GLU A C 2
ATOM 1676 O O . GLU A 1 10 ? -4.579 10.408 -19.678 1.00 0.00 10 GLU A O 2
ATOM 1689 N N . ILE A 1 11 ? -3.059 8.751 -19.917 1.00 0.00 11 ILE A N 2
ATOM 1690 C CA . ILE A 1 11 ? -4.045 7.746 -20.275 1.00 0.00 11 ILE A CA 2
ATOM 1691 C C . ILE A 1 11 ? -5.278 7.907 -19.383 1.00 0.00 11 ILE A C 2
ATOM 1692 O O . ILE A 1 11 ? -6.392 7.587 -19.795 1.00 0.00 11 ILE A O 2
ATOM 1708 N N . GLN A 1 12 ? -5.036 8.403 -18.179 1.00 0.00 12 GLN A N 2
ATOM 1709 C CA . GLN A 1 12 ? -6.113 8.611 -17.225 1.00 0.00 12 GLN A CA 2
ATOM 1710 C C . GLN A 1 12 ? -6.966 9.811 -17.640 1.00 0.00 12 GLN A C 2
ATOM 1711 O O . GLN A 1 12 ? -8.185 9.698 -17.765 1.00 0.00 12 GLN A O 2
ATOM 1725 N N . SER A 1 13 ? -6.292 10.933 -17.844 1.00 0.00 13 SER A N 2
ATOM 1726 C CA . SER A 1 13 ? -6.973 12.153 -18.243 1.00 0.00 13 SER A CA 2
ATOM 1727 C C . SER A 1 13 ? -7.718 11.930 -19.560 1.00 0.00 13 SER A C 2
ATOM 1728 O O . SER A 1 13 ? -8.722 12.589 -19.829 1.00 0.00 13 SER A O 2
ATOM 1736 N N . VAL A 1 14 ? -7.199 10.999 -20.346 1.00 0.00 14 VAL A N 2
ATOM 1737 C CA . VAL A 1 14 ? -7.804 10.680 -21.628 1.00 0.00 14 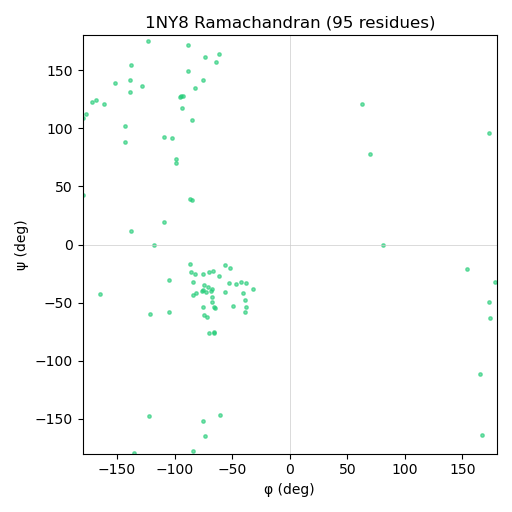VAL A CA 2
ATOM 1738 C C . VAL A 1 14 ? -9.016 9.775 -21.405 1.00 0.00 14 VAL A C 2
ATOM 1739 O O . VAL A 1 14 ? -10.034 9.917 -22.081 1.00 0.00 14 VAL A O 2
ATOM 1752 N N . LEU A 1 15 ? -8.868 8.864 -20.454 1.00 0.00 15 LEU A N 2
ATOM 1753 C CA . LEU A 1 15 ? -9.938 7.935 -20.134 1.00 0.00 15 LEU A CA 2
ATOM 1754 C C . LEU A 1 15 ? -11.188 8.723 -19.736 1.00 0.00 15 LEU A C 2
ATOM 1755 O O . LEU A 1 15 ? -12.290 8.416 -20.189 1.00 0.00 15 LEU A O 2
ATOM 1771 N N . MET A 1 16 ? -10.976 9.723 -18.893 1.00 0.00 16 MET A N 2
ATOM 1772 C CA . MET A 1 16 ? -12.071 10.556 -18.429 1.00 0.00 16 MET A CA 2
ATOM 1773 C C . MET A 1 16 ? -12.457 11.593 -19.486 1.00 0.00 16 MET A C 2
ATOM 1774 O O . MET A 1 16 ? -13.640 11.805 -19.750 1.00 0.00 16 MET A O 2
ATOM 1788 N N . ASN A 1 17 ? -11.437 12.212 -20.062 1.00 0.00 17 ASN A N 2
ATOM 1789 C CA . ASN A 1 17 ? -11.655 13.221 -21.084 1.00 0.00 17 ASN A CA 2
ATOM 1790 C C . ASN A 1 17 ? -12.594 12.662 -22.155 1.00 0.00 17 ASN A C 2
ATOM 1791 O O . ASN A 1 17 ? -13.349 13.409 -22.775 1.00 0.00 17 ASN A O 2
ATOM 1802 N N . ALA A 1 18 ? -12.516 11.353 -22.340 1.00 0.00 18 ALA A N 2
ATOM 1803 C CA . ALA A 1 18 ? -13.349 10.685 -23.325 1.00 0.00 18 ALA A CA 2
ATOM 1804 C C . ALA A 1 18 ? -14.701 10.344 -22.696 1.00 0.00 18 ALA A C 2
ATOM 1805 O O . ALA A 1 18 ? -15.741 10.481 -23.339 1.00 0.00 18 ALA A O 2
ATOM 1812 N N . LEU A 1 19 ? -14.644 9.906 -21.447 1.00 0.00 19 LEU A N 2
ATOM 1813 C CA . LEU A 1 19 ? -15.851 9.545 -20.724 1.00 0.00 19 LEU A CA 2
ATOM 1814 C C . LEU A 1 19 ? -15.534 9.440 -19.231 1.00 0.00 19 LEU A C 2
ATOM 1815 O O . LEU A 1 19 ? -15.006 10.379 -18.637 1.00 0.00 19 LEU A O 2
ATOM 1831 N N . SER A 1 20 ? -15.870 8.289 -18.666 1.00 0.00 20 SER A N 2
ATOM 1832 C CA . SER A 1 20 ? -15.628 8.049 -17.254 1.00 0.00 20 SER A CA 2
ATOM 1833 C C . SER A 1 20 ? -16.186 6.682 -16.852 1.00 0.00 20 SER A C 2
ATOM 1834 O O . SER A 1 20 ? -16.425 5.830 -17.706 1.00 0.00 20 SER A O 2
ATOM 1842 N N . LEU A 1 21 ? -16.376 6.516 -15.552 1.00 0.00 21 LEU A N 2
ATOM 1843 C CA . LEU A 1 21 ? -16.901 5.267 -15.026 1.00 0.00 21 LEU A CA 2
ATOM 1844 C C . LEU A 1 21 ? -16.921 5.330 -13.498 1.00 0.00 21 LEU A C 2
ATOM 1845 O O . LEU A 1 21 ? -17.903 4.940 -12.869 1.00 0.00 21 LEU A O 2
ATOM 1861 N N . GLN A 1 22 ? -15.823 5.823 -12.944 1.00 0.00 22 GLN A N 2
ATOM 1862 C CA . GLN A 1 22 ? -15.701 5.942 -11.501 1.00 0.00 22 GLN A CA 2
ATOM 1863 C C . GLN A 1 22 ? -14.228 5.927 -11.089 1.00 0.00 22 GLN A C 2
ATOM 1864 O O . GLN A 1 22 ? -13.688 6.947 -10.664 1.00 0.00 22 GLN A O 2
ATOM 1878 N N . GLU A 1 23 ? -13.619 4.759 -11.230 1.00 0.00 23 GLU A N 2
ATOM 1879 C CA . GLU A 1 23 ? -12.218 4.598 -10.878 1.00 0.00 23 GLU A CA 2
ATOM 1880 C C . GLU A 1 23 ? -11.391 4.278 -12.125 1.00 0.00 23 GLU A C 2
ATOM 1881 O O . GLU A 1 23 ? -11.945 4.036 -13.197 1.00 0.00 23 GLU A O 2
ATOM 1894 N N . VAL A 1 24 ? -10.079 4.287 -11.944 1.00 0.00 24 VAL A N 2
ATOM 1895 C CA . VAL A 1 24 ? -9.170 4.001 -13.041 1.00 0.00 24 VAL A CA 2
ATOM 1896 C C . VAL A 1 24 ? -8.209 2.886 -12.624 1.00 0.00 24 VAL A C 2
ATOM 1897 O O . VAL A 1 24 ? -7.900 2.738 -11.442 1.00 0.00 24 VAL A O 2
ATOM 1910 N N . HIS A 1 25 ? -7.762 2.130 -13.616 1.00 0.00 25 HIS A N 2
ATOM 1911 C CA . HIS A 1 25 ? -6.842 1.034 -13.367 1.00 0.00 25 HIS A CA 2
ATOM 1912 C C . HIS A 1 25 ? -5.784 0.991 -14.470 1.00 0.00 25 HIS A C 2
ATOM 1913 O O . HIS A 1 25 ? -6.036 0.475 -15.558 1.00 0.00 25 HIS A O 2
ATOM 1927 N N . VAL A 1 26 ? -4.621 1.540 -14.152 1.00 0.00 26 VAL A N 2
ATOM 1928 C CA . VAL A 1 26 ? -3.523 1.571 -15.103 1.00 0.00 26 VAL A CA 2
ATOM 1929 C C . VAL A 1 26 ? -2.469 0.541 -14.692 1.00 0.00 26 VAL A C 2
ATOM 1930 O O . VAL A 1 26 ? -1.584 0.838 -13.891 1.00 0.00 26 VAL A O 2
ATOM 1943 N N . SER A 1 27 ? -2.598 -0.649 -15.260 1.00 0.00 27 SER A N 2
ATOM 1944 C CA . SER A 1 27 ? -1.668 -1.725 -14.963 1.00 0.00 27 SER A CA 2
ATOM 1945 C C . SER A 1 27 ? -0.838 -2.057 -16.205 1.00 0.00 27 SER A C 2
ATOM 1946 O O . SER A 1 27 ? -1.260 -1.788 -17.328 1.00 0.00 27 SER A O 2
ATOM 1954 N N . GLY A 1 28 ? 0.328 -2.636 -15.960 1.00 0.00 28 GLY A N 2
ATOM 1955 C CA . GLY A 1 28 ? 1.221 -3.008 -17.044 1.00 0.00 28 GLY A CA 2
ATOM 1956 C C . GLY A 1 28 ? 2.684 -2.914 -16.606 1.00 0.00 28 GLY A C 2
ATOM 1957 O O . GLY A 1 28 ? 3.064 -3.472 -15.577 1.00 0.00 28 GLY A O 2
ATOM 1961 N N . ASP A 1 29 ? 3.465 -2.205 -17.408 1.00 0.00 29 ASP A N 2
ATOM 1962 C CA . ASP A 1 29 ? 4.878 -2.032 -17.115 1.00 0.00 29 ASP A CA 2
ATOM 1963 C C . ASP A 1 29 ? 5.194 -0.538 -17.020 1.00 0.00 29 ASP A C 2
ATOM 1964 O O . ASP A 1 29 ? 5.554 -0.043 -15.952 1.00 0.00 29 ASP A O 2
ATOM 1974 N N . GLY A 1 30 ? 5.049 0.139 -18.149 1.00 0.00 30 GLY A N 2
ATOM 1975 C CA . GLY A 1 30 ? 5.315 1.566 -18.206 1.00 0.00 30 GLY A CA 2
ATOM 1976 C C . GLY A 1 30 ? 5.041 2.120 -19.606 1.00 0.00 30 GLY A C 2
ATOM 1977 O O . GLY A 1 30 ? 4.568 3.246 -19.750 1.00 0.00 30 GLY A O 2
ATOM 1981 N N . SER A 1 31 ? 5.350 1.303 -20.602 1.00 0.00 31 SER A N 2
ATOM 1982 C CA . SER A 1 31 ? 5.142 1.696 -21.985 1.00 0.00 31 SER A CA 2
ATOM 1983 C C . SER A 1 31 ? 3.866 1.050 -22.527 1.00 0.00 31 SER A C 2
ATOM 1984 O O . SER A 1 31 ? 3.005 1.735 -23.077 1.00 0.00 31 SER A O 2
ATOM 1992 N N . HIS A 1 32 ? 3.785 -0.261 -22.353 1.00 0.00 32 HIS A N 2
ATOM 1993 C CA . HIS A 1 32 ? 2.628 -1.007 -22.818 1.00 0.00 32 HIS A CA 2
ATOM 1994 C C . HIS A 1 32 ? 1.816 -1.497 -21.617 1.00 0.00 32 HIS A C 2
ATOM 1995 O O . HIS A 1 32 ? 2.106 -2.552 -21.056 1.00 0.00 32 HIS A O 2
ATOM 2009 N N . PHE A 1 33 ? 0.816 -0.706 -21.258 1.00 0.00 33 PHE A N 2
ATOM 2010 C CA . PHE A 1 33 ? -0.040 -1.046 -20.134 1.00 0.00 33 PHE A CA 2
ATOM 2011 C C . PHE A 1 33 ? -1.517 -0.912 -20.510 1.00 0.00 33 PHE A C 2
ATOM 2012 O O . PHE A 1 33 ? -1.857 -0.229 -21.474 1.00 0.00 33 PHE A O 2
ATOM 2029 N N . GLN A 1 34 ? -2.356 -1.575 -19.727 1.00 0.00 34 GLN A N 2
ATOM 2030 C CA . GLN A 1 34 ? -3.789 -1.539 -19.965 1.00 0.00 34 GLN A CA 2
ATOM 2031 C C . GLN A 1 34 ? -4.467 -0.584 -18.981 1.00 0.00 34 GLN A C 2
ATOM 2032 O O . GLN A 1 34 ? -4.170 -0.603 -17.788 1.00 0.00 34 GLN A O 2
ATOM 2046 N N . VAL A 1 35 ? -5.365 0.229 -19.518 1.00 0.00 35 VAL A N 2
ATOM 2047 C CA . VAL A 1 35 ? -6.087 1.190 -18.702 1.00 0.00 35 VAL A CA 2
ATOM 2048 C C . VAL A 1 35 ? -7.550 0.756 -18.586 1.00 0.00 35 VAL A C 2
ATOM 2049 O O . VAL A 1 35 ? -8.351 1.017 -19.482 1.00 0.00 35 VAL A O 2
ATOM 2062 N N . ILE A 1 36 ? -7.853 0.102 -17.474 1.00 0.00 36 ILE A N 2
ATOM 2063 C CA . ILE A 1 36 ? -9.205 -0.370 -17.229 1.00 0.00 36 ILE A CA 2
ATOM 2064 C C . ILE A 1 36 ? -9.957 0.663 -16.387 1.00 0.00 36 ILE A C 2
ATOM 2065 O O . ILE A 1 36 ? -9.531 0.996 -15.282 1.00 0.00 36 ILE A O 2
ATOM 2081 N N . ALA A 1 37 ? -11.061 1.141 -16.941 1.00 0.00 37 ALA A N 2
ATOM 2082 C CA . ALA A 1 37 ? -11.876 2.129 -16.255 1.00 0.00 37 ALA A CA 2
ATOM 2083 C C . ALA A 1 37 ? -12.810 1.420 -15.272 1.00 0.00 37 ALA A C 2
ATOM 2084 O O . ALA A 1 37 ? -13.778 0.782 -15.682 1.00 0.00 37 ALA A O 2
ATOM 2091 N N . VAL A 1 38 ? -12.486 1.556 -13.995 1.00 0.00 38 VAL A N 2
ATOM 2092 C CA . VAL A 1 38 ? -13.285 0.937 -12.951 1.00 0.00 38 VAL A CA 2
ATOM 2093 C C . VAL A 1 38 ? -14.560 1.755 -12.736 1.00 0.00 38 VAL A C 2
ATOM 2094 O O . VAL A 1 38 ? -14.567 2.967 -12.946 1.00 0.00 38 VAL A O 2
ATOM 2107 N N . GLY A 1 39 ? -15.608 1.059 -12.322 1.00 0.00 39 GLY A N 2
ATOM 2108 C CA . GLY A 1 39 ? -16.886 1.705 -12.077 1.00 0.00 39 GLY A CA 2
ATOM 2109 C C . GLY A 1 39 ? -18.042 0.718 -12.248 1.00 0.00 39 GLY A C 2
ATOM 2110 O O . GLY A 1 39 ? -17.955 -0.428 -11.808 1.00 0.00 39 GLY A O 2
ATOM 2114 N N . GLU A 1 40 ? -19.099 1.198 -12.887 1.00 0.00 40 GLU A N 2
ATOM 2115 C CA . GLU A 1 40 ? -20.271 0.371 -13.122 1.00 0.00 40 GLU A CA 2
ATOM 2116 C C . GLU A 1 40 ? -21.098 0.939 -14.277 1.00 0.00 40 GLU A C 2
ATOM 2117 O O . GLU A 1 40 ? -22.276 0.617 -14.418 1.00 0.00 40 GLU A O 2
ATOM 2130 N N . LEU A 1 41 ? -20.447 1.773 -15.075 1.00 0.00 41 LEU A N 2
ATOM 2131 C CA . LEU A 1 41 ? -21.107 2.388 -16.214 1.00 0.00 41 LEU A CA 2
ATOM 2132 C C . LEU A 1 41 ? -21.295 1.342 -17.315 1.00 0.00 41 LEU A C 2
ATOM 2133 O O . LEU A 1 41 ? -22.420 0.935 -17.603 1.00 0.00 41 LEU A O 2
ATOM 2149 N N . PHE A 1 42 ? -20.178 0.937 -17.899 1.00 0.00 42 PHE A N 2
ATOM 2150 C CA . PHE A 1 42 ? -20.205 -0.054 -18.962 1.00 0.00 42 PHE A CA 2
ATOM 2151 C C . PHE A 1 42 ? -20.143 -1.472 -18.391 1.00 0.00 42 PHE A C 2
ATOM 2152 O O . PHE A 1 42 ? -19.482 -2.343 -18.955 1.00 0.00 42 PHE A O 2
ATOM 2169 N N . ASP A 1 43 ? -20.840 -1.660 -17.281 1.00 0.00 43 ASP A N 2
ATOM 2170 C CA . ASP A 1 43 ? -20.873 -2.957 -16.628 1.00 0.00 43 ASP A CA 2
ATOM 2171 C C . ASP A 1 43 ? -22.011 -3.792 -17.218 1.00 0.00 43 ASP A C 2
ATOM 2172 O O . ASP A 1 43 ? -22.998 -4.071 -16.538 1.00 0.00 43 ASP A O 2
ATOM 2182 N N . GLY A 1 44 ? -21.836 -4.167 -18.476 1.00 0.00 44 GLY A N 2
ATOM 2183 C CA . GLY A 1 44 ? -22.837 -4.965 -19.165 1.00 0.00 44 GLY A CA 2
ATOM 2184 C C . GLY A 1 44 ? -22.823 -4.682 -20.669 1.00 0.00 44 GLY A C 2
ATOM 2185 O O . GLY A 1 44 ? -23.319 -5.483 -21.459 1.00 0.00 44 GLY A O 2
ATOM 2189 N N . MET A 1 45 ? -22.249 -3.540 -21.018 1.00 0.00 45 MET A N 2
ATOM 2190 C CA . MET A 1 45 ? -22.164 -3.142 -22.413 1.00 0.00 45 MET A CA 2
ATOM 2191 C C . MET A 1 45 ? -21.366 -4.162 -23.227 1.00 0.00 45 MET A C 2
ATOM 2192 O O . MET A 1 45 ? -20.679 -5.012 -22.662 1.00 0.00 45 MET A O 2
ATOM 2206 N N . SER A 1 46 ? -21.482 -4.044 -24.542 1.00 0.00 46 SER A N 2
ATOM 2207 C CA . SER A 1 46 ? -20.780 -4.946 -25.439 1.00 0.00 46 SER A CA 2
ATOM 2208 C C . SER A 1 46 ? -19.343 -4.464 -25.647 1.00 0.00 46 SER A C 2
ATOM 2209 O O . SER A 1 46 ? -19.120 -3.339 -26.093 1.00 0.00 46 SER A O 2
ATOM 2217 N N . ARG A 1 47 ? -18.406 -5.338 -25.313 1.00 0.00 47 ARG A N 2
ATOM 2218 C CA . ARG A 1 47 ? -16.996 -5.016 -25.457 1.00 0.00 47 ARG A CA 2
ATOM 2219 C C . ARG A 1 47 ? -16.768 -4.184 -26.721 1.00 0.00 47 ARG A C 2
ATOM 2220 O O . ARG A 1 47 ? -15.870 -3.346 -26.763 1.00 0.00 47 ARG A O 2
ATOM 2240 N N . VAL A 1 48 ? -17.598 -4.446 -27.720 1.00 0.00 48 VAL A N 2
ATOM 2241 C CA . VAL A 1 48 ? -17.498 -3.732 -28.982 1.00 0.00 48 VAL A CA 2
ATOM 2242 C C . VAL A 1 48 ? -18.068 -2.322 -28.812 1.00 0.00 48 VAL A C 2
ATOM 2243 O O . VAL A 1 48 ? -17.375 -1.336 -29.055 1.00 0.00 48 VAL A O 2
ATOM 2256 N N . LYS A 1 49 ? -19.324 -2.273 -28.395 1.00 0.00 49 LYS A N 2
ATOM 2257 C CA . LYS A 1 49 ? -19.995 -1.000 -28.189 1.00 0.00 49 LYS A CA 2
ATOM 2258 C C . LYS A 1 49 ? -19.233 -0.191 -27.138 1.00 0.00 49 LYS A C 2
ATOM 2259 O O . LYS A 1 49 ? -19.195 1.037 -27.201 1.00 0.00 49 LYS A O 2
ATOM 2277 N N . LYS A 1 50 ? -18.644 -0.912 -26.195 1.00 0.00 50 LYS A N 2
ATOM 2278 C CA . LYS A 1 50 ? -17.885 -0.277 -25.131 1.00 0.00 50 LYS A CA 2
ATOM 2279 C C . LYS A 1 50 ? -16.590 0.299 -25.708 1.00 0.00 50 LYS A C 2
ATOM 2280 O O . LYS A 1 50 ? -16.477 1.508 -25.901 1.00 0.00 50 LYS A O 2
ATOM 2298 N N . GLN A 1 51 ? -15.647 -0.595 -25.967 1.00 0.00 51 GLN A N 2
ATOM 2299 C CA . GLN A 1 51 ? -14.365 -0.190 -26.518 1.00 0.00 51 GLN A CA 2
ATOM 2300 C C . GLN A 1 51 ? -14.569 0.802 -27.665 1.00 0.00 51 GLN A C 2
ATOM 2301 O O . GLN A 1 51 ? -13.750 1.697 -27.869 1.00 0.00 51 GLN A O 2
ATOM 2315 N N . GLN A 1 52 ? -15.665 0.610 -28.384 1.00 0.00 52 GLN A N 2
ATOM 2316 C CA . GLN A 1 52 ? -15.987 1.476 -29.504 1.00 0.00 52 GLN A CA 2
ATOM 2317 C C . GLN A 1 52 ? -16.258 2.900 -29.013 1.00 0.00 52 GLN A C 2
ATOM 2318 O O . GLN A 1 52 ? -15.433 3.793 -29.201 1.00 0.00 52 GLN A O 2
ATOM 2332 N N . THR A 1 53 ? -17.417 3.068 -28.394 1.00 0.00 53 THR A N 2
ATOM 2333 C CA . THR A 1 53 ? -17.807 4.367 -27.875 1.00 0.00 53 THR A CA 2
ATOM 2334 C C . THR A 1 53 ? -16.703 4.938 -26.982 1.00 0.00 53 THR A C 2
ATOM 2335 O O . THR A 1 53 ? -16.651 6.144 -26.747 1.00 0.00 53 THR A O 2
ATOM 2346 N N . VAL A 1 54 ? -15.848 4.044 -26.508 1.00 0.00 54 VAL A N 2
ATOM 2347 C CA . VAL A 1 54 ? -14.748 4.443 -25.646 1.00 0.00 54 VAL A CA 2
ATOM 2348 C C . VAL A 1 54 ? -13.581 4.928 -26.508 1.00 0.00 54 VAL A C 2
ATOM 2349 O O . VAL A 1 54 ? -12.860 5.847 -26.122 1.00 0.00 54 VAL A O 2
ATOM 2362 N N . TYR A 1 55 ? -13.430 4.289 -27.659 1.00 0.00 55 TYR A N 2
ATOM 2363 C CA . TYR A 1 55 ? -12.363 4.643 -28.578 1.00 0.00 55 TYR A CA 2
ATOM 2364 C C . TYR A 1 55 ? -12.783 5.801 -29.486 1.00 0.00 55 TYR A C 2
ATOM 2365 O O . TYR A 1 55 ? -11.936 6.502 -30.037 1.00 0.00 55 TYR A O 2
ATOM 2383 N N . GLY A 1 56 ? -14.092 5.965 -29.615 1.00 0.00 56 GLY A N 2
ATOM 2384 C CA . GLY A 1 56 ? -14.635 7.025 -30.447 1.00 0.00 56 GLY A CA 2
ATOM 2385 C C . GLY A 1 56 ? -13.981 8.369 -30.118 1.00 0.00 56 GLY A C 2
ATOM 2386 O O . GLY A 1 56 ? -13.474 9.051 -31.008 1.00 0.00 56 GLY A O 2
ATOM 2390 N N . PRO A 1 57 ? -14.014 8.719 -28.804 1.00 0.00 57 PRO A N 2
ATOM 2391 C CA . PRO A 1 57 ? -13.431 9.969 -28.347 1.00 0.00 57 PRO A CA 2
ATOM 2392 C C . PRO A 1 57 ? -11.904 9.884 -28.322 1.00 0.00 57 PRO A C 2
ATOM 2393 O O . PRO A 1 57 ? -11.222 10.718 -28.916 1.00 0.00 57 PRO A O 2
ATOM 2404 N N . LEU A 1 58 ? -11.411 8.869 -27.628 1.00 0.00 58 LEU A N 2
ATOM 2405 C CA . LEU A 1 58 ? -9.976 8.665 -27.517 1.00 0.00 58 LEU A CA 2
ATOM 2406 C C . LEU A 1 58 ? -9.490 7.838 -28.709 1.00 0.00 58 LEU A C 2
ATOM 2407 O O . LEU A 1 58 ? -8.626 6.976 -28.559 1.00 0.00 58 LEU A O 2
ATOM 2423 N N . MET A 1 59 ? -10.065 8.132 -29.866 1.00 0.00 59 MET A N 2
ATOM 2424 C CA . MET A 1 59 ? -9.701 7.427 -31.083 1.00 0.00 59 MET A CA 2
ATOM 2425 C C . MET A 1 59 ? -8.434 8.020 -31.702 1.00 0.00 59 MET A C 2
ATOM 2426 O O . MET A 1 59 ? -7.530 7.286 -32.099 1.00 0.00 59 MET A O 2
ATOM 2440 N N . GLU A 1 60 ? -8.408 9.344 -31.764 1.00 0.00 60 GLU A N 2
ATOM 2441 C CA . GLU A 1 60 ? -7.266 10.044 -32.327 1.00 0.00 60 GLU A CA 2
ATOM 2442 C C . GLU A 1 60 ? -6.087 10.008 -31.353 1.00 0.00 60 GLU A C 2
ATOM 2443 O O . GLU A 1 60 ? -5.028 9.472 -31.675 1.00 0.00 60 GLU A O 2
ATOM 2456 N N . TYR A 1 61 ? -6.311 10.585 -30.182 1.00 0.00 61 TYR A N 2
ATOM 2457 C CA . TYR A 1 61 ? -5.280 10.625 -29.158 1.00 0.00 61 TYR A CA 2
ATOM 2458 C C . TYR A 1 61 ? -4.501 9.309 -29.112 1.00 0.00 61 TYR A C 2
ATOM 2459 O O . TYR A 1 61 ? -3.274 9.312 -29.030 1.00 0.00 61 TYR A O 2
ATOM 2477 N N . ILE A 1 62 ? -5.247 8.215 -29.167 1.00 0.00 62 ILE A N 2
ATOM 2478 C CA . ILE A 1 62 ? -4.643 6.894 -29.133 1.00 0.00 62 ILE A CA 2
ATOM 2479 C C . ILE A 1 62 ? -3.973 6.609 -30.478 1.00 0.00 62 ILE A C 2
ATOM 2480 O O . ILE A 1 62 ? -2.856 6.096 -30.524 1.00 0.00 62 ILE A O 2
ATOM 2496 N N . ALA A 1 63 ? -4.683 6.956 -31.542 1.00 0.00 63 ALA A N 2
ATOM 2497 C CA . ALA A 1 63 ? -4.172 6.743 -32.885 1.00 0.00 63 ALA A CA 2
ATOM 2498 C C . ALA A 1 63 ? -2.698 7.153 -32.936 1.00 0.00 63 ALA A C 2
ATOM 2499 O O . ALA A 1 63 ? -1.881 6.468 -33.549 1.00 0.00 63 ALA A O 2
ATOM 2506 N N . ASP A 1 64 ? -2.404 8.268 -32.283 1.00 0.00 64 ASP A N 2
ATOM 2507 C CA . ASP A 1 64 ? -1.044 8.777 -32.246 1.00 0.00 64 ASP A CA 2
ATOM 2508 C C . ASP A 1 64 ? -0.283 8.102 -31.103 1.00 0.00 64 ASP A C 2
ATOM 2509 O O . ASP A 1 64 ? 0.890 7.761 -31.249 1.00 0.00 64 ASP A O 2
ATOM 2519 N N . ASN A 1 65 ? -0.981 7.930 -29.990 1.00 0.00 65 ASN A N 2
ATOM 2520 C CA . ASN A 1 65 ? -0.385 7.303 -28.822 1.00 0.00 65 ASN A CA 2
ATOM 2521 C C . ASN A 1 65 ? 0.190 5.942 -29.218 1.00 0.00 65 ASN A C 2
ATOM 2522 O O . ASN A 1 65 ? 1.033 5.391 -28.512 1.00 0.00 65 ASN A O 2
ATOM 2533 N N . ARG A 1 66 ? -0.289 5.438 -30.346 1.00 0.00 66 ARG A N 2
ATOM 2534 C CA . ARG A 1 66 ? 0.167 4.151 -30.844 1.00 0.00 66 ARG A CA 2
ATOM 2535 C C . ARG A 1 66 ? 1.644 3.943 -30.501 1.00 0.00 66 ARG A C 2
ATOM 2536 O O . ARG A 1 66 ? 2.066 2.823 -30.216 1.00 0.00 66 ARG A O 2
ATOM 2556 N N . ILE A 1 67 ? 2.388 5.038 -30.539 1.00 0.00 67 ILE A N 2
ATOM 2557 C CA . ILE A 1 67 ? 3.808 4.989 -30.236 1.00 0.00 67 ILE A CA 2
ATOM 2558 C C . ILE A 1 67 ? 4.043 4.029 -29.068 1.00 0.00 67 ILE A C 2
ATOM 2559 O O . ILE A 1 67 ? 5.033 3.299 -29.049 1.00 0.00 67 ILE A O 2
ATOM 2575 N N . HIS A 1 68 ? 3.115 4.060 -28.122 1.00 0.00 68 HIS A N 2
ATOM 2576 C CA . HIS A 1 68 ? 3.209 3.202 -26.953 1.00 0.00 68 HIS A CA 2
ATOM 2577 C C . HIS A 1 68 ? 2.159 2.093 -27.046 1.00 0.00 68 HIS A C 2
ATOM 2578 O O . HIS A 1 68 ? 1.840 1.624 -28.137 1.00 0.00 68 HIS A O 2
ATOM 2592 N N . ALA A 1 69 ? 1.650 1.706 -25.885 1.00 0.00 69 ALA A N 2
ATOM 2593 C CA . ALA A 1 69 ? 0.642 0.661 -25.822 1.00 0.00 69 ALA A CA 2
ATOM 2594 C C . ALA A 1 69 ? -0.258 0.900 -24.607 1.00 0.00 69 ALA A C 2
ATOM 2595 O O . ALA A 1 69 ? -0.104 0.244 -23.578 1.00 0.00 69 ALA A O 2
ATOM 2602 N N . VAL A 1 70 ? -1.176 1.841 -24.768 1.00 0.00 70 VAL A N 2
ATOM 2603 C CA . VAL A 1 70 ? -2.101 2.174 -23.698 1.00 0.00 70 VAL A CA 2
ATOM 2604 C C . VAL A 1 70 ? -3.504 1.694 -24.074 1.00 0.00 70 VAL A C 2
ATOM 2605 O O . VAL A 1 70 ? -4.236 2.392 -24.775 1.00 0.00 70 VAL A O 2
ATOM 2618 N N . SER A 1 71 ? -3.838 0.506 -23.591 1.00 0.00 71 SER A N 2
ATOM 2619 C CA . SER A 1 71 ? -5.140 -0.075 -23.868 1.00 0.00 71 SER A CA 2
ATOM 2620 C C . SER A 1 71 ? -6.212 0.616 -23.023 1.00 0.00 71 SER A C 2
ATOM 2621 O O . SER A 1 71 ? -5.910 1.186 -21.976 1.00 0.00 71 SER A O 2
ATOM 2629 N N . ILE A 1 72 ? -7.442 0.543 -23.510 1.00 0.00 72 ILE A N 2
ATOM 2630 C CA . ILE A 1 72 ? -8.561 1.154 -22.812 1.00 0.00 72 ILE A CA 2
ATOM 2631 C C . ILE A 1 72 ? -9.750 0.192 -22.822 1.00 0.00 72 ILE A C 2
ATOM 2632 O O . ILE A 1 72 ? -10.299 -0.111 -23.880 1.00 0.00 72 ILE A O 2
ATOM 2648 N N . LYS A 1 73 ? -10.113 -0.261 -21.631 1.00 0.00 73 LYS A N 2
ATOM 2649 C CA . LYS A 1 73 ? -11.227 -1.183 -21.488 1.00 0.00 73 LYS A CA 2
ATOM 2650 C C . LYS A 1 73 ? -12.052 -0.794 -20.260 1.00 0.00 73 LYS A C 2
ATOM 2651 O O . LYS A 1 73 ? -11.518 -0.691 -19.157 1.00 0.00 73 LYS A O 2
ATOM 2669 N N . ALA A 1 74 ? -13.340 -0.588 -20.493 1.00 0.00 74 ALA A N 2
ATOM 2670 C CA . ALA A 1 74 ? -14.244 -0.212 -19.419 1.00 0.00 74 ALA A CA 2
ATOM 2671 C C . ALA A 1 74 ? -14.745 -1.475 -18.715 1.00 0.00 74 ALA A C 2
ATOM 2672 O O . ALA A 1 74 ? -15.406 -2.311 -19.328 1.00 0.00 74 ALA A O 2
ATOM 2679 N N . TYR A 1 75 ? -14.410 -1.573 -17.437 1.00 0.00 75 TYR A N 2
ATOM 2680 C CA . TYR A 1 75 ? -14.818 -2.719 -16.642 1.00 0.00 75 TYR A CA 2
ATOM 2681 C C . TYR A 1 75 ? -14.855 -2.369 -15.153 1.00 0.00 75 TYR A C 2
ATOM 2682 O O . TYR A 1 75 ? -14.586 -1.231 -14.773 1.00 0.00 75 TYR A O 2
ATOM 2700 N N . THR A 1 76 ? -15.191 -3.369 -14.352 1.00 0.00 76 THR A N 2
ATOM 2701 C CA . THR A 1 76 ? -15.267 -3.182 -12.913 1.00 0.00 76 THR A CA 2
ATOM 2702 C C . THR A 1 76 ? -13.914 -3.480 -12.264 1.00 0.00 76 THR A C 2
ATOM 2703 O O . THR A 1 76 ? -12.938 -3.763 -12.957 1.00 0.00 76 THR A O 2
ATOM 2714 N N . PRO A 1 77 ? -13.898 -3.405 -10.906 1.00 0.00 77 PRO A N 2
ATOM 2715 C CA . PRO A 1 77 ? -12.681 -3.664 -10.156 1.00 0.00 77 PRO A CA 2
ATOM 2716 C C . PRO A 1 77 ? -12.373 -5.162 -10.111 1.00 0.00 77 PRO A C 2
ATOM 2717 O O . PRO A 1 77 ? -11.215 -5.564 -10.214 1.00 0.00 77 PRO A O 2
ATOM 2728 N N . ALA A 1 78 ? -13.429 -5.947 -9.957 1.00 0.00 78 ALA A N 2
ATOM 2729 C CA . ALA A 1 78 ? -13.286 -7.391 -9.898 1.00 0.00 78 ALA A CA 2
ATOM 2730 C C . ALA A 1 78 ? -13.139 -7.944 -11.317 1.00 0.00 78 ALA A C 2
ATOM 2731 O O . ALA A 1 78 ? -12.517 -8.986 -11.519 1.00 0.00 78 ALA A O 2
ATOM 2738 N N . GLU A 1 79 ? -13.721 -7.221 -12.262 1.00 0.00 79 GLU A N 2
ATOM 2739 C CA . GLU A 1 79 ? -13.662 -7.626 -13.656 1.00 0.00 79 GLU A CA 2
ATOM 2740 C C . GLU A 1 79 ? -12.207 -7.741 -14.115 1.00 0.00 79 GLU A C 2
ATOM 2741 O O . GLU A 1 79 ? -11.887 -8.558 -14.978 1.00 0.00 79 GLU A O 2
ATOM 2754 N N . TRP A 1 80 ? -11.364 -6.912 -13.518 1.00 0.00 80 TRP A N 2
ATOM 2755 C CA . TRP A 1 80 ? -9.951 -6.910 -13.854 1.00 0.00 80 TRP A CA 2
ATOM 2756 C C . TRP A 1 80 ? -9.390 -8.300 -13.545 1.00 0.00 80 TRP A C 2
ATOM 2757 O O . TRP A 1 80 ? -9.139 -9.088 -14.455 1.00 0.00 80 TRP A O 2
ATOM 2778 N N . ALA A 1 81 ? -9.209 -8.557 -12.257 1.00 0.00 81 ALA A N 2
ATOM 2779 C CA . ALA A 1 81 ? -8.683 -9.837 -11.817 1.00 0.00 81 ALA A CA 2
ATOM 2780 C C . ALA A 1 81 ? -9.265 -10.951 -12.690 1.00 0.00 81 ALA A C 2
ATOM 2781 O O . ALA A 1 81 ? -8.528 -11.792 -13.203 1.00 0.00 81 ALA A O 2
ATOM 2788 N N . ARG A 1 82 ? -10.582 -10.921 -12.831 1.00 0.00 82 ARG A N 2
ATOM 2789 C CA . ARG A 1 82 ? -11.272 -11.917 -13.633 1.00 0.00 82 ARG A CA 2
ATOM 2790 C C . ARG A 1 82 ? -10.757 -11.888 -15.074 1.00 0.00 82 ARG A C 2
ATOM 2791 O O . ARG A 1 82 ? -10.578 -12.935 -15.694 1.00 0.00 82 ARG A O 2
ATOM 2811 N N . ASP A 1 83 ? -10.533 -10.678 -15.564 1.00 0.00 83 ASP A N 2
ATOM 2812 C CA . ASP A 1 83 ? -10.042 -10.499 -16.920 1.00 0.00 83 ASP A CA 2
ATOM 2813 C C . ASP A 1 83 ? -8.610 -11.029 -17.014 1.00 0.00 83 ASP A C 2
ATOM 2814 O O . ASP A 1 83 ? -8.273 -11.756 -17.947 1.00 0.00 83 ASP A O 2
ATOM 2824 N N . ARG A 1 84 ? -7.806 -10.644 -16.034 1.00 0.00 84 ARG A N 2
ATOM 2825 C CA . ARG A 1 84 ? -6.418 -11.072 -15.994 1.00 0.00 84 ARG A CA 2
ATOM 2826 C C . ARG A 1 84 ? -6.332 -12.570 -15.696 1.00 0.00 84 ARG A C 2
ATOM 2827 O O . ARG A 1 84 ? -5.337 -13.216 -16.024 1.00 0.00 84 ARG A O 2
ATOM 2847 N N . LYS A 1 85 ? -7.387 -13.079 -15.078 1.00 0.00 85 LYS A N 2
ATOM 2848 C CA . LYS A 1 85 ? -7.444 -14.489 -14.732 1.00 0.00 85 LYS A CA 2
ATOM 2849 C C . LYS A 1 85 ? -7.987 -15.281 -15.923 1.00 0.00 85 LYS A C 2
ATOM 2850 O O . LYS A 1 85 ? -7.835 -16.500 -15.985 1.00 0.00 85 LYS A O 2
ATOM 2868 N N . LEU A 1 86 ? -8.610 -14.555 -16.840 1.00 0.00 86 LEU A N 2
ATOM 2869 C CA . LEU A 1 86 ? -9.177 -15.174 -18.026 1.00 0.00 86 LEU A CA 2
ATOM 2870 C C . LEU A 1 86 ? -8.049 -15.537 -18.995 1.00 0.00 86 LEU A C 2
ATOM 2871 O O . LEU A 1 86 ? -6.880 -15.557 -18.614 1.00 0.00 86 LEU A O 2
ATOM 2887 N N . ASN A 1 87 ? -8.440 -15.816 -20.230 1.00 0.00 87 ASN A N 2
ATOM 2888 C CA . ASN A 1 87 ? -7.478 -16.177 -21.257 1.00 0.00 87 ASN A CA 2
ATOM 2889 C C . ASN A 1 87 ? -7.368 -15.038 -22.271 1.00 0.00 87 ASN A C 2
ATOM 2890 O O . ASN A 1 87 ? -6.897 -15.240 -23.389 1.00 0.00 87 ASN A O 2
ATOM 2901 N N . GLY A 1 88 ? -7.813 -13.864 -21.846 1.00 0.00 88 GLY A N 2
ATOM 2902 C CA . GLY A 1 88 ? -7.771 -12.692 -22.703 1.00 0.00 88 GLY A CA 2
ATOM 2903 C C . GLY A 1 88 ? -6.629 -11.757 -22.299 1.00 0.00 88 GLY A C 2
ATOM 2904 O O . GLY A 1 88 ? -6.047 -11.081 -23.145 1.00 0.00 88 GLY A O 2
ATOM 2908 N N . PHE A 1 89 ? -6.344 -11.749 -21.005 1.00 0.00 89 PHE A N 2
ATOM 2909 C CA . PHE A 1 89 ? -5.282 -10.909 -20.479 1.00 0.00 89 PHE A CA 2
ATOM 2910 C C . PHE A 1 89 ? -4.160 -11.756 -19.876 1.00 0.00 89 PHE A C 2
ATOM 2911 O O . PHE A 1 89 ? -3.165 -11.220 -19.390 1.00 0.00 89 PHE A O 2
ATOM 2928 N N . LEU A 1 90 ? -4.357 -13.065 -19.927 1.00 0.00 90 LEU A N 2
ATOM 2929 C CA . LEU A 1 90 ? -3.375 -13.992 -19.391 1.00 0.00 90 LEU A CA 2
ATOM 2930 C C . LEU A 1 90 ? -3.214 -15.170 -20.354 1.00 0.00 90 LEU A C 2
ATOM 2931 O O . LEU A 1 90 ? -2.620 -16.188 -20.001 1.00 0.00 90 LEU A O 2
ATOM 2947 N N . GLU A 1 91 ? -3.754 -14.994 -21.551 1.00 0.00 91 GLU A N 2
ATOM 2948 C CA . GLU A 1 91 ? -3.679 -16.030 -22.566 1.00 0.00 91 GLU A CA 2
ATOM 2949 C C . GLU A 1 91 ? -4.347 -15.556 -23.859 1.00 0.00 91 GLU A C 2
ATOM 2950 O O . GLU A 1 91 ? -4.730 -14.393 -23.973 1.00 0.00 91 GLU A O 2
ATOM 2963 N N . HIS A 1 92 ? -4.466 -16.481 -24.800 1.00 0.00 92 HIS A N 2
ATOM 2964 C CA . HIS A 1 92 ? -5.081 -16.173 -26.079 1.00 0.00 92 HIS A CA 2
ATOM 2965 C C . HIS A 1 92 ? -5.379 -17.471 -26.831 1.00 0.00 92 HIS A C 2
ATOM 2966 O O . HIS A 1 92 ? -4.486 -18.062 -27.437 1.00 0.00 92 HIS A O 2
ATOM 2980 N N . HIS A 1 93 ? -6.639 -17.878 -26.769 1.00 0.00 93 HIS A N 2
ATOM 2981 C CA . HIS A 1 93 ? -7.066 -19.095 -27.436 1.00 0.00 93 HIS A CA 2
ATOM 2982 C C . HIS A 1 93 ? -8.285 -18.799 -28.313 1.00 0.00 93 HIS A C 2
ATOM 2983 O O . HIS A 1 93 ? -8.792 -17.678 -28.319 1.00 0.00 93 HIS A O 2
ATOM 2997 N N . HIS A 1 94 ? -8.720 -19.824 -29.032 1.00 0.00 94 HIS A N 2
ATOM 2998 C CA . HIS A 1 94 ? -9.869 -19.687 -29.910 1.00 0.00 94 HIS A CA 2
ATOM 2999 C C . HIS A 1 94 ? -9.554 -18.678 -31.015 1.00 0.00 94 HIS A C 2
ATOM 3000 O O . HIS A 1 94 ? -8.456 -18.126 -31.062 1.00 0.00 94 HIS A O 2
ATOM 3014 N N . HIS A 1 95 ? -10.537 -18.467 -31.878 1.00 0.00 95 HIS A N 2
ATOM 3015 C CA . HIS A 1 95 ? -10.378 -17.534 -32.980 1.00 0.00 95 HIS A CA 2
ATOM 3016 C C . HIS A 1 95 ? -9.357 -18.085 -33.977 1.00 0.00 95 HIS A C 2
ATOM 3017 O O . HIS A 1 95 ? -8.194 -17.685 -33.965 1.00 0.00 95 HIS A O 2
ATOM 3031 N N . HIS A 1 96 ? -9.828 -18.996 -34.816 1.00 0.00 96 HIS A N 2
ATOM 3032 C CA . HIS A 1 96 ? -8.971 -19.607 -35.817 1.00 0.00 96 HIS A CA 2
ATOM 3033 C C . HIS A 1 96 ? -9.475 -19.244 -37.215 1.00 0.00 96 HIS A C 2
ATOM 3034 O O . HIS A 1 96 ? -10.206 -20.015 -37.835 1.00 0.00 96 HIS A O 2
ATOM 3048 N N . HIS A 1 97 ? -9.065 -18.069 -37.671 1.00 0.00 97 HIS A N 2
ATOM 3049 C CA . HIS A 1 97 ? -9.466 -17.594 -38.984 1.00 0.00 97 HIS A CA 2
ATOM 3050 C C . HIS A 1 97 ? -8.452 -16.567 -39.490 1.00 0.00 97 HIS A C 2
ATOM 3051 O O . HIS A 1 97 ? -7.246 -16.744 -39.321 1.00 0.00 97 HIS A O 2
ATOM 3065 N N . MET A 1 1 ? 1.325 0.000 0.000 1.00 0.00 1 MET A N 3
ATOM 3066 C CA . MET A 1 1 ? 2.073 0.000 -1.245 1.00 0.00 1 MET A CA 3
ATOM 3067 C C . MET A 1 1 ? 1.154 -0.275 -2.437 1.00 0.00 1 MET A C 3
ATOM 3068 O O . MET A 1 1 ? 0.100 -0.891 -2.284 1.00 0.00 1 MET A O 3
ATOM 3082 N N . ILE A 1 2 ? 1.587 0.195 -3.598 1.00 0.00 2 ILE A N 3
ATOM 3083 C CA . ILE A 1 2 ? 0.816 0.007 -4.816 1.00 0.00 2 ILE A CA 3
ATOM 3084 C C . ILE A 1 2 ? 1.720 0.243 -6.028 1.00 0.00 2 ILE A C 3
ATOM 3085 O O . ILE A 1 2 ? 1.939 -0.664 -6.829 1.00 0.00 2 ILE A O 3
ATOM 3101 N N . GLU A 1 3 ? 2.220 1.466 -6.124 1.00 0.00 3 GLU A N 3
ATOM 3102 C CA . GLU A 1 3 ? 3.094 1.833 -7.224 1.00 0.00 3 GLU A CA 3
ATOM 3103 C C . GLU A 1 3 ? 2.327 1.796 -8.547 1.00 0.00 3 GLU A C 3
ATOM 3104 O O . GLU A 1 3 ? 1.651 0.813 -8.849 1.00 0.00 3 GLU A O 3
ATOM 3117 N N . ASP A 1 4 ? 2.457 2.877 -9.301 1.00 0.00 4 ASP A N 3
ATOM 3118 C CA . ASP A 1 4 ? 1.784 2.980 -10.585 1.00 0.00 4 ASP A CA 3
ATOM 3119 C C . ASP A 1 4 ? 0.271 2.989 -10.363 1.00 0.00 4 ASP A C 3
ATOM 3120 O O . ASP A 1 4 ? -0.293 2.015 -9.866 1.00 0.00 4 ASP A O 3
ATOM 3130 N N . PRO A 1 5 ? -0.361 4.128 -10.753 1.00 0.00 5 PRO A N 3
ATOM 3131 C CA . PRO A 1 5 ? -1.799 4.276 -10.602 1.00 0.00 5 PRO A CA 3
ATOM 3132 C C . PRO A 1 5 ? -2.548 3.458 -11.656 1.00 0.00 5 PRO A C 3
ATOM 3133 O O . PRO A 1 5 ? -2.060 3.282 -12.772 1.00 0.00 5 PRO A O 3
ATOM 3144 N N . MET A 1 6 ? -3.721 2.982 -11.266 1.00 0.00 6 MET A N 3
ATOM 3145 C CA . MET A 1 6 ? -4.542 2.187 -12.164 1.00 0.00 6 MET A CA 3
ATOM 3146 C C . MET A 1 6 ? -5.991 2.130 -11.675 1.00 0.00 6 MET A C 3
ATOM 3147 O O . MET A 1 6 ? -6.874 2.752 -12.265 1.00 0.00 6 MET A O 3
ATOM 3161 N N . GLU A 1 7 ? -6.191 1.379 -10.603 1.00 0.00 7 GLU A N 3
ATOM 3162 C CA . GLU A 1 7 ? -7.517 1.232 -10.028 1.00 0.00 7 GLU A CA 3
ATOM 3163 C C . GLU A 1 7 ? -7.419 0.977 -8.523 1.00 0.00 7 GLU A C 3
ATOM 3164 O O . GLU A 1 7 ? -7.695 1.867 -7.720 1.00 0.00 7 GLU A O 3
ATOM 3177 N N . ASN A 1 8 ? -7.024 -0.242 -8.186 1.00 0.00 8 ASN A N 3
ATOM 3178 C CA . ASN A 1 8 ? -6.886 -0.625 -6.791 1.00 0.00 8 ASN A CA 3
ATOM 3179 C C . ASN A 1 8 ? -8.253 -0.549 -6.108 1.00 0.00 8 ASN A C 3
ATOM 3180 O O . ASN A 1 8 ? -8.865 -1.576 -5.821 1.00 0.00 8 ASN A O 3
ATOM 3191 N N . ASN A 1 9 ? -8.691 0.678 -5.866 1.00 0.00 9 ASN A N 3
ATOM 3192 C CA . ASN A 1 9 ? -9.974 0.901 -5.222 1.00 0.00 9 ASN A CA 3
ATOM 3193 C C . ASN A 1 9 ? -11.020 -0.026 -5.843 1.00 0.00 9 ASN A C 3
ATOM 3194 O O . ASN A 1 9 ? -12.010 -0.370 -5.200 1.00 0.00 9 ASN A O 3
ATOM 3205 N N . GLU A 1 10 ? -10.764 -0.405 -7.087 1.00 0.00 10 GLU A N 3
ATOM 3206 C CA . GLU A 1 10 ? -11.672 -1.286 -7.802 1.00 0.00 10 GLU A CA 3
ATOM 3207 C C . GLU A 1 10 ? -11.787 -2.629 -7.079 1.00 0.00 10 GLU A C 3
ATOM 3208 O O . GLU A 1 10 ? -12.792 -2.901 -6.424 1.00 0.00 10 GLU A O 3
ATOM 3221 N N . ILE A 1 11 ? -10.745 -3.434 -7.224 1.00 0.00 11 ILE A N 3
ATOM 3222 C CA . ILE A 1 11 ? -10.717 -4.743 -6.593 1.00 0.00 11 ILE A CA 3
ATOM 3223 C C . ILE A 1 11 ? -10.923 -4.582 -5.086 1.00 0.00 11 ILE A C 3
ATOM 3224 O O . ILE A 1 11 ? -11.312 -5.530 -4.404 1.00 0.00 11 ILE A O 3
ATOM 3240 N N . GLN A 1 12 ? -10.654 -3.376 -4.609 1.00 0.00 12 GLN A N 3
ATOM 3241 C CA . GLN A 1 12 ? -10.805 -3.079 -3.195 1.00 0.00 12 GLN A CA 3
ATOM 3242 C C . GLN A 1 12 ? -12.284 -2.904 -2.845 1.00 0.00 12 GLN A C 3
ATOM 3243 O O . GLN A 1 12 ? -12.715 -3.272 -1.753 1.00 0.00 12 GLN A O 3
ATOM 3257 N N . SER A 1 13 ? -13.021 -2.342 -3.792 1.00 0.00 13 SER A N 3
ATOM 3258 C CA . SER A 1 13 ? -14.443 -2.113 -3.597 1.00 0.00 13 SER A CA 3
ATOM 3259 C C . SER A 1 13 ? -15.205 -3.435 -3.708 1.00 0.00 13 SER A C 3
ATOM 3260 O O . SER A 1 13 ? -16.179 -3.657 -2.990 1.00 0.00 13 SER A O 3
ATOM 3268 N N . VAL A 1 14 ? -14.734 -4.279 -4.614 1.00 0.00 14 VAL A N 3
ATOM 3269 C CA . VAL A 1 14 ? -15.359 -5.573 -4.829 1.00 0.00 14 VAL A CA 3
ATOM 3270 C C . VAL A 1 14 ? -14.960 -6.521 -3.696 1.00 0.00 14 VAL A C 3
ATOM 3271 O O . VAL A 1 14 ? -15.744 -7.380 -3.295 1.00 0.00 14 VAL A O 3
ATOM 3284 N N . LEU A 1 15 ? -13.741 -6.334 -3.212 1.00 0.00 15 LEU A N 3
ATOM 3285 C CA . LEU A 1 15 ? -13.229 -7.162 -2.133 1.00 0.00 15 LEU A CA 3
ATOM 3286 C C . LEU A 1 15 ? -13.981 -6.834 -0.843 1.00 0.00 15 LEU A C 3
ATOM 3287 O O . LEU A 1 15 ? -14.336 -7.732 -0.081 1.00 0.00 15 LEU A O 3
ATOM 3303 N N . MET A 1 16 ? -14.204 -5.544 -0.636 1.00 0.00 16 MET A N 3
ATOM 3304 C CA . MET A 1 16 ? -14.908 -5.086 0.549 1.00 0.00 16 MET A CA 3
ATOM 3305 C C . MET A 1 16 ? -16.414 -5.324 0.418 1.00 0.00 16 MET A C 3
ATOM 3306 O O . MET A 1 16 ? -17.047 -5.837 1.340 1.00 0.00 16 MET A O 3
ATOM 3320 N N . ASN A 1 17 ? -16.944 -4.941 -0.734 1.00 0.00 17 ASN A N 3
ATOM 3321 C CA . ASN A 1 17 ? -18.363 -5.106 -0.997 1.00 0.00 17 ASN A CA 3
ATOM 3322 C C . ASN A 1 17 ? -18.742 -6.578 -0.820 1.00 0.00 17 ASN A C 3
ATOM 3323 O O . ASN A 1 17 ? -19.809 -6.889 -0.293 1.00 0.00 17 ASN A O 3
ATOM 3334 N N . ALA A 1 18 ? -17.847 -7.445 -1.270 1.00 0.00 18 ALA A N 3
ATOM 3335 C CA . ALA A 1 18 ? -18.074 -8.876 -1.168 1.00 0.00 18 ALA A CA 3
ATOM 3336 C C . ALA A 1 18 ? -17.842 -9.323 0.276 1.00 0.00 18 ALA A C 3
ATOM 3337 O O . ALA A 1 18 ? -18.707 -9.955 0.881 1.00 0.00 18 ALA A O 3
ATOM 3344 N N . LEU A 1 19 ? -16.669 -8.978 0.788 1.00 0.00 19 LEU A N 3
ATOM 3345 C CA . LEU A 1 19 ? -16.312 -9.336 2.150 1.00 0.00 19 LEU A CA 3
ATOM 3346 C C . LEU A 1 19 ? -14.964 -8.705 2.502 1.00 0.00 19 LEU A C 3
ATOM 3347 O O . LEU A 1 19 ? -13.942 -9.044 1.906 1.00 0.00 19 LEU A O 3
ATOM 3363 N N . SER A 1 20 ? -15.004 -7.799 3.467 1.00 0.00 20 SER A N 3
ATOM 3364 C CA . SER A 1 20 ? -13.798 -7.118 3.905 1.00 0.00 20 SER A CA 3
ATOM 3365 C C . SER A 1 20 ? -13.108 -7.929 5.004 1.00 0.00 20 SER A C 3
ATOM 3366 O O . SER A 1 20 ? -13.178 -9.157 5.011 1.00 0.00 20 SER A O 3
ATOM 3374 N N . LEU A 1 21 ? -12.459 -7.210 5.907 1.00 0.00 21 LEU A N 3
ATOM 3375 C CA . LEU A 1 21 ? -11.757 -7.847 7.009 1.00 0.00 21 LEU A CA 3
ATOM 3376 C C . LEU A 1 21 ? -11.081 -6.776 7.866 1.00 0.00 21 LEU A C 3
ATOM 3377 O O . LEU A 1 21 ? -11.142 -6.828 9.093 1.00 0.00 21 LEU A O 3
ATOM 3393 N N . GLN A 1 22 ? -10.453 -5.829 7.185 1.00 0.00 22 GLN A N 3
ATOM 3394 C CA . GLN A 1 22 ? -9.766 -4.746 7.869 1.00 0.00 22 GLN A CA 3
ATOM 3395 C C . GLN A 1 22 ? -8.945 -3.925 6.873 1.00 0.00 22 GLN A C 3
ATOM 3396 O O . GLN A 1 22 ? -9.195 -2.734 6.689 1.00 0.00 22 GLN A O 3
ATOM 3410 N N . GLU A 1 23 ? -7.983 -4.593 6.255 1.00 0.00 23 GLU A N 3
ATOM 3411 C CA . GLU A 1 23 ? -7.124 -3.940 5.281 1.00 0.00 23 GLU A CA 3
ATOM 3412 C C . GLU A 1 23 ? -7.101 -4.736 3.975 1.00 0.00 23 GLU A C 3
ATOM 3413 O O . GLU A 1 23 ? -7.697 -5.808 3.887 1.00 0.00 23 GLU A O 3
ATOM 3426 N N . VAL A 1 24 ? -6.406 -4.181 2.993 1.00 0.00 24 VAL A N 3
ATOM 3427 C CA . VAL A 1 24 ? -6.297 -4.826 1.695 1.00 0.00 24 VAL A CA 3
ATOM 3428 C C . VAL A 1 24 ? -4.871 -4.662 1.167 1.00 0.00 24 VAL A C 3
ATOM 3429 O O . VAL A 1 24 ? -4.128 -3.798 1.632 1.00 0.00 24 VAL A O 3
ATOM 3442 N N . HIS A 1 25 ? -4.530 -5.504 0.203 1.00 0.00 25 HIS A N 3
ATOM 3443 C CA . HIS A 1 25 ? -3.206 -5.464 -0.393 1.00 0.00 25 HIS A CA 3
ATOM 3444 C C . HIS A 1 25 ? -3.299 -5.832 -1.875 1.00 0.00 25 HIS A C 3
ATOM 3445 O O . HIS A 1 25 ? -3.702 -6.942 -2.219 1.00 0.00 25 HIS A O 3
ATOM 3459 N N . VAL A 1 26 ? -2.919 -4.879 -2.714 1.00 0.00 26 VAL A N 3
ATOM 3460 C CA . VAL A 1 26 ? -2.954 -5.088 -4.151 1.00 0.00 26 VAL A CA 3
ATOM 3461 C C . VAL A 1 26 ? -1.527 -5.064 -4.701 1.00 0.00 26 VAL A C 3
ATOM 3462 O O . VAL A 1 26 ? -1.007 -4.002 -5.042 1.00 0.00 26 VAL A O 3
ATOM 3475 N N . SER A 1 27 ? -0.933 -6.246 -4.771 1.00 0.00 27 SER A N 3
ATOM 3476 C CA . SER A 1 27 ? 0.424 -6.373 -5.274 1.00 0.00 27 SER A CA 3
ATOM 3477 C C . SER A 1 27 ? 0.406 -6.962 -6.686 1.00 0.00 27 SER A C 3
ATOM 3478 O O . SER A 1 27 ? -0.430 -7.808 -6.999 1.00 0.00 27 SER A O 3
ATOM 3486 N N . GLY A 1 28 ? 1.338 -6.490 -7.501 1.00 0.00 28 GLY A N 3
ATOM 3487 C CA . GLY A 1 28 ? 1.439 -6.959 -8.873 1.00 0.00 28 GLY A CA 3
ATOM 3488 C C . GLY A 1 28 ? 2.048 -5.884 -9.776 1.00 0.00 28 GLY A C 3
ATOM 3489 O O . GLY A 1 28 ? 2.828 -5.051 -9.317 1.00 0.00 28 GLY A O 3
ATOM 3493 N N . ASP A 1 29 ? 1.668 -5.937 -11.044 1.00 0.00 29 ASP A N 3
ATOM 3494 C CA . ASP A 1 29 ? 2.166 -4.979 -12.016 1.00 0.00 29 ASP A CA 3
ATOM 3495 C C . ASP A 1 29 ? 1.012 -4.096 -12.493 1.00 0.00 29 ASP A C 3
ATOM 3496 O O . ASP A 1 29 ? 1.050 -2.877 -12.332 1.00 0.00 29 ASP A O 3
ATOM 3506 N N . GLY A 1 30 ? 0.013 -4.745 -13.072 1.00 0.00 30 GLY A N 3
ATOM 3507 C CA . GLY A 1 30 ? -1.151 -4.034 -13.574 1.00 0.00 30 GLY A CA 3
ATOM 3508 C C . GLY A 1 30 ? -2.187 -5.008 -14.138 1.00 0.00 30 GLY A C 3
ATOM 3509 O O . GLY A 1 30 ? -3.388 -4.818 -13.953 1.00 0.00 30 GLY A O 3
ATOM 3513 N N . SER A 1 31 ? -1.685 -6.030 -14.815 1.00 0.00 31 SER A N 3
ATOM 3514 C CA . SER A 1 31 ? -2.553 -7.035 -15.407 1.00 0.00 31 SER A CA 3
ATOM 3515 C C . SER A 1 31 ? -2.797 -8.168 -14.409 1.00 0.00 31 SER A C 3
ATOM 3516 O O . SER A 1 31 ? -3.940 -8.446 -14.047 1.00 0.00 31 SER A O 3
ATOM 3524 N N . HIS A 1 32 ? -1.706 -8.794 -13.994 1.00 0.00 32 HIS A N 3
ATOM 3525 C CA . HIS A 1 32 ? -1.788 -9.891 -13.045 1.00 0.00 32 HIS A CA 3
ATOM 3526 C C . HIS A 1 32 ? -1.285 -9.426 -11.677 1.00 0.00 32 HIS A C 3
ATOM 3527 O O . HIS A 1 32 ? -0.096 -9.162 -11.506 1.00 0.00 32 HIS A O 3
ATOM 3541 N N . PHE A 1 33 ? -2.216 -9.340 -10.738 1.00 0.00 33 PHE A N 3
ATOM 3542 C CA . PHE A 1 33 ? -1.882 -8.911 -9.391 1.00 0.00 33 PHE A CA 3
ATOM 3543 C C . PHE A 1 33 ? -2.681 -9.699 -8.351 1.00 0.00 33 PHE A C 3
ATOM 3544 O O . PHE A 1 33 ? -3.787 -10.159 -8.630 1.00 0.00 33 PHE A O 3
ATOM 3561 N N . GLN A 1 34 ? -2.090 -9.830 -7.172 1.00 0.00 34 GLN A N 3
ATOM 3562 C CA . GLN A 1 34 ? -2.732 -10.554 -6.089 1.00 0.00 34 GLN A CA 3
ATOM 3563 C C . GLN A 1 34 ? -3.382 -9.576 -5.108 1.00 0.00 34 GLN A C 3
ATOM 3564 O O . GLN A 1 34 ? -2.734 -8.643 -4.636 1.00 0.00 34 GLN A O 3
ATOM 3578 N N . VAL A 1 35 ? -4.653 -9.823 -4.830 1.00 0.00 35 VAL A N 3
ATOM 3579 C CA . VAL A 1 35 ? -5.397 -8.975 -3.914 1.00 0.00 35 VAL A CA 3
ATOM 3580 C C . VAL A 1 35 ? -5.595 -9.715 -2.589 1.00 0.00 35 VAL A C 3
ATOM 3581 O O . VAL A 1 35 ? -6.528 -10.504 -2.447 1.00 0.00 35 VAL A O 3
ATOM 3594 N N . ILE A 1 36 ? -4.702 -9.432 -1.651 1.00 0.00 36 ILE A N 3
ATOM 3595 C CA . ILE A 1 36 ? -4.767 -10.060 -0.343 1.00 0.00 36 ILE A CA 3
ATOM 3596 C C . ILE A 1 36 ? -5.662 -9.225 0.575 1.00 0.00 36 ILE A C 3
ATOM 3597 O O . ILE A 1 36 ? -5.498 -8.009 0.670 1.00 0.00 36 ILE A O 3
ATOM 3613 N N . ALA A 1 37 ? -6.588 -9.910 1.229 1.00 0.00 37 ALA A N 3
ATOM 3614 C CA . ALA A 1 37 ? -7.509 -9.247 2.137 1.00 0.00 37 ALA A CA 3
ATOM 3615 C C . ALA A 1 37 ? -6.955 -9.319 3.561 1.00 0.00 37 ALA A C 3
ATOM 3616 O O . ALA A 1 37 ? -6.990 -10.374 4.192 1.00 0.00 37 ALA A O 3
ATOM 3623 N N . VAL A 1 38 ? -6.457 -8.182 4.026 1.00 0.00 38 VAL A N 3
ATOM 3624 C CA . VAL A 1 38 ? -5.897 -8.103 5.364 1.00 0.00 38 VAL A CA 3
ATOM 3625 C C . VAL A 1 38 ? -7.030 -7.930 6.378 1.00 0.00 38 VAL A C 3
ATOM 3626 O O . VAL A 1 38 ? -8.033 -7.280 6.088 1.00 0.00 38 VAL A O 3
ATOM 3639 N N . GLY A 1 39 ? -6.832 -8.524 7.546 1.00 0.00 39 GLY A N 3
ATOM 3640 C CA . GLY A 1 39 ? -7.825 -8.443 8.604 1.00 0.00 39 GLY A CA 3
ATOM 3641 C C . GLY A 1 39 ? -7.516 -9.440 9.722 1.00 0.00 39 GLY A C 3
ATOM 3642 O O . GLY A 1 39 ? -6.354 -9.764 9.967 1.00 0.00 39 GLY A O 3
ATOM 3646 N N . GLU A 1 40 ? -8.575 -9.899 10.372 1.00 0.00 40 GLU A N 3
ATOM 3647 C CA . GLU A 1 40 ? -8.432 -10.852 11.459 1.00 0.00 40 GLU A CA 3
ATOM 3648 C C . GLU A 1 40 ? -9.709 -11.682 11.610 1.00 0.00 40 GLU A C 3
ATOM 3649 O O . GLU A 1 40 ? -9.915 -12.330 12.635 1.00 0.00 40 GLU A O 3
ATOM 3662 N N . LEU A 1 41 ? -10.532 -11.635 10.573 1.00 0.00 41 LEU A N 3
ATOM 3663 C CA . LEU A 1 41 ? -11.783 -12.374 10.577 1.00 0.00 41 LEU A CA 3
ATOM 3664 C C . LEU A 1 41 ? -11.532 -13.796 10.070 1.00 0.00 41 LEU A C 3
ATOM 3665 O O . LEU A 1 41 ? -11.999 -14.764 10.669 1.00 0.00 41 LEU A O 3
ATOM 3681 N N . PHE A 1 42 ? -10.796 -13.877 8.972 1.00 0.00 42 PHE A N 3
ATOM 3682 C CA . PHE A 1 42 ? -10.477 -15.164 8.378 1.00 0.00 42 PHE A CA 3
ATOM 3683 C C . PHE A 1 42 ? -9.090 -15.641 8.815 1.00 0.00 42 PHE A C 3
ATOM 3684 O O . PHE A 1 42 ? -8.422 -16.370 8.083 1.00 0.00 42 PHE A O 3
ATOM 3701 N N . ASP A 1 43 ? -8.700 -15.212 10.006 1.00 0.00 43 ASP A N 3
ATOM 3702 C CA . ASP A 1 43 ? -7.405 -15.586 10.549 1.00 0.00 43 ASP A CA 3
ATOM 3703 C C . ASP A 1 43 ? -7.501 -16.982 11.169 1.00 0.00 43 ASP A C 3
ATOM 3704 O O . ASP A 1 43 ? -7.373 -17.136 12.382 1.00 0.00 43 ASP A O 3
ATOM 3714 N N . GLY A 1 44 ? -7.725 -17.963 10.307 1.00 0.00 44 GLY A N 3
ATOM 3715 C CA . GLY A 1 44 ? -7.840 -19.340 10.755 1.00 0.00 44 GLY A CA 3
ATOM 3716 C C . GLY A 1 44 ? -8.731 -20.151 9.812 1.00 0.00 44 GLY A C 3
ATOM 3717 O O . GLY A 1 44 ? -8.663 -21.379 9.791 1.00 0.00 44 GLY A O 3
ATOM 3721 N N . MET A 1 45 ? -9.546 -19.431 9.054 1.00 0.00 45 MET A N 3
ATOM 3722 C CA . MET A 1 45 ? -10.449 -20.069 8.111 1.00 0.00 45 MET A CA 3
ATOM 3723 C C . MET A 1 45 ? -9.688 -21.002 7.168 1.00 0.00 45 MET A C 3
ATOM 3724 O O . MET A 1 45 ? -8.461 -20.946 7.090 1.00 0.00 45 MET A O 3
ATOM 3738 N N . SER A 1 46 ? -10.446 -21.838 6.474 1.00 0.00 46 SER A N 3
ATOM 3739 C CA . SER A 1 46 ? -9.859 -22.781 5.539 1.00 0.00 46 SER A CA 3
ATOM 3740 C C . SER A 1 46 ? -9.601 -22.095 4.196 1.00 0.00 46 SER A C 3
ATOM 3741 O O . SER A 1 46 ? -10.514 -21.528 3.599 1.00 0.00 46 SER A O 3
ATOM 3749 N N . ARG A 1 47 ? -8.352 -22.170 3.760 1.00 0.00 47 ARG A N 3
ATOM 3750 C CA . ARG A 1 47 ? -7.962 -21.563 2.498 1.00 0.00 47 ARG A CA 3
ATOM 3751 C C . ARG A 1 47 ? -9.089 -21.701 1.472 1.00 0.00 47 ARG A C 3
ATOM 3752 O O . ARG A 1 47 ? -9.294 -20.813 0.647 1.00 0.00 47 ARG A O 3
ATOM 3772 N N . VAL A 1 48 ? -9.791 -22.822 1.558 1.00 0.00 48 VAL A N 3
ATOM 3773 C CA . VAL A 1 48 ? -10.892 -23.087 0.648 1.00 0.00 48 VAL A CA 3
ATOM 3774 C C . VAL A 1 48 ? -12.109 -22.264 1.074 1.00 0.00 48 VAL A C 3
ATOM 3775 O O . VAL A 1 48 ? -12.480 -21.304 0.400 1.00 0.00 48 VAL A O 3
ATOM 3788 N N . LYS A 1 49 ? -12.697 -22.670 2.189 1.00 0.00 49 LYS A N 3
ATOM 3789 C CA . LYS A 1 49 ? -13.865 -21.982 2.713 1.00 0.00 49 LYS A CA 3
ATOM 3790 C C . LYS A 1 49 ? -13.679 -20.472 2.547 1.00 0.00 49 LYS A C 3
ATOM 3791 O O . LYS A 1 49 ? -14.651 -19.739 2.369 1.00 0.00 49 LYS A O 3
ATOM 3809 N N . LYS A 1 50 ? -12.425 -20.052 2.613 1.00 0.00 50 LYS A N 3
ATOM 3810 C CA . LYS A 1 50 ? -12.099 -18.643 2.472 1.00 0.00 50 LYS A CA 3
ATOM 3811 C C . LYS A 1 50 ? -12.243 -18.234 1.005 1.00 0.00 50 LYS A C 3
ATOM 3812 O O . LYS A 1 50 ? -12.931 -17.264 0.692 1.00 0.00 50 LYS A O 3
ATOM 3830 N N . GLN A 1 51 ? -11.584 -18.996 0.144 1.00 0.00 51 GLN A N 3
ATOM 3831 C CA . GLN A 1 51 ? -11.631 -18.725 -1.283 1.00 0.00 51 GLN A CA 3
ATOM 3832 C C . GLN A 1 51 ? -13.044 -18.955 -1.821 1.00 0.00 51 GLN A C 3
ATOM 3833 O O . GLN A 1 51 ? -13.381 -18.491 -2.909 1.00 0.00 51 GLN A O 3
ATOM 3847 N N . GLN A 1 52 ? -13.833 -19.671 -1.033 1.00 0.00 52 GLN A N 3
ATOM 3848 C CA . GLN A 1 52 ? -15.203 -19.968 -1.417 1.00 0.00 52 GLN A CA 3
ATOM 3849 C C . GLN A 1 52 ? -16.122 -18.801 -1.050 1.00 0.00 52 GLN A C 3
ATOM 3850 O O . GLN A 1 52 ? -16.981 -18.410 -1.840 1.00 0.00 52 GLN A O 3
ATOM 3864 N N . THR A 1 53 ? -15.911 -18.277 0.148 1.00 0.00 53 THR A N 3
ATOM 3865 C CA . THR A 1 53 ? -16.710 -17.163 0.630 1.00 0.00 53 THR A CA 3
ATOM 3866 C C . THR A 1 53 ? -16.168 -15.842 0.081 1.00 0.00 53 THR A C 3
ATOM 3867 O O . THR A 1 53 ? -16.890 -14.848 0.020 1.00 0.00 53 THR A O 3
ATOM 3878 N N . VAL A 1 54 ? -14.901 -15.874 -0.305 1.00 0.00 54 VAL A N 3
ATOM 3879 C CA . VAL A 1 54 ? -14.254 -14.691 -0.847 1.00 0.00 54 VAL A CA 3
ATOM 3880 C C . VAL A 1 54 ? -14.513 -14.618 -2.353 1.00 0.00 54 VAL A C 3
ATOM 3881 O O . VAL A 1 54 ? -14.899 -13.571 -2.870 1.00 0.00 54 VAL A O 3
ATOM 3894 N N . TYR A 1 55 ? -14.290 -15.744 -3.015 1.00 0.00 55 TYR A N 3
ATOM 3895 C CA . TYR A 1 55 ? -14.495 -15.821 -4.451 1.00 0.00 55 TYR A CA 3
ATOM 3896 C C . TYR A 1 55 ? -15.961 -16.109 -4.782 1.00 0.00 55 TYR A C 3
ATOM 3897 O O . TYR A 1 55 ? -16.411 -15.855 -5.898 1.00 0.00 55 TYR A O 3
ATOM 3915 N N . GLY A 1 56 ? -16.665 -16.635 -3.791 1.00 0.00 56 GLY A N 3
ATOM 3916 C CA . GLY A 1 56 ? -18.071 -16.961 -3.962 1.00 0.00 56 GLY A CA 3
ATOM 3917 C C . GLY A 1 56 ? -18.867 -15.733 -4.410 1.00 0.00 56 GLY A C 3
ATOM 3918 O O . GLY A 1 56 ? -19.577 -15.782 -5.413 1.00 0.00 56 GLY A O 3
ATOM 3922 N N . PRO A 1 57 ? -18.718 -14.633 -3.624 1.00 0.00 57 PRO A N 3
ATOM 3923 C CA . PRO A 1 57 ? -19.415 -13.395 -3.929 1.00 0.00 57 PRO A CA 3
ATOM 3924 C C . PRO A 1 57 ? -18.765 -12.679 -5.115 1.00 0.00 57 PRO A C 3
ATOM 3925 O O . PRO A 1 57 ? -19.441 -12.339 -6.085 1.00 0.00 57 PRO A O 3
ATOM 3936 N N . LEU A 1 58 ? -17.462 -12.470 -4.998 1.00 0.00 58 LEU A N 3
ATOM 3937 C CA . LEU A 1 58 ? -16.714 -11.800 -6.048 1.00 0.00 58 LEU A CA 3
ATOM 3938 C C . LEU A 1 58 ? -16.285 -12.827 -7.098 1.00 0.00 58 LEU A C 3
ATOM 3939 O O . LEU A 1 58 ? -15.165 -12.774 -7.602 1.00 0.00 58 LEU A O 3
ATOM 3955 N N . MET A 1 59 ? -17.200 -13.739 -7.395 1.00 0.00 59 MET A N 3
ATOM 3956 C CA . MET A 1 59 ? -16.931 -14.776 -8.376 1.00 0.00 59 MET A CA 3
ATOM 3957 C C . MET A 1 59 ? -17.234 -14.284 -9.793 1.00 0.00 59 MET A C 3
ATOM 3958 O O . MET A 1 59 ? -16.484 -14.568 -10.726 1.00 0.00 59 MET A O 3
ATOM 3972 N N . GLU A 1 60 ? -18.333 -13.554 -9.909 1.00 0.00 60 GLU A N 3
ATOM 3973 C CA . GLU A 1 60 ? -18.744 -13.019 -11.196 1.00 0.00 60 GLU A CA 3
ATOM 3974 C C . GLU A 1 60 ? -17.779 -11.921 -11.647 1.00 0.00 60 GLU A C 3
ATOM 3975 O O . GLU A 1 60 ? -17.134 -12.045 -12.687 1.00 0.00 60 GLU A O 3
ATOM 3988 N N . TYR A 1 61 ? -17.710 -10.871 -10.842 1.00 0.00 61 TYR A N 3
ATOM 3989 C CA . TYR A 1 61 ? -16.834 -9.751 -11.145 1.00 0.00 61 TYR A CA 3
ATOM 3990 C C . TYR A 1 61 ? -15.478 -10.240 -11.658 1.00 0.00 61 TYR A C 3
ATOM 3991 O O . TYR A 1 61 ? -14.949 -9.704 -12.630 1.00 0.00 61 TYR A O 3
ATOM 4009 N N . ILE A 1 62 ? -14.954 -11.250 -10.980 1.00 0.00 62 ILE A N 3
ATOM 4010 C CA . ILE A 1 62 ? -13.670 -11.817 -11.354 1.00 0.00 62 ILE A CA 3
ATOM 4011 C C . ILE A 1 62 ? -13.821 -12.591 -12.665 1.00 0.00 62 ILE A C 3
ATOM 4012 O O . ILE A 1 62 ? -12.936 -12.552 -13.519 1.00 0.00 62 ILE A O 3
ATOM 4028 N N . ALA A 1 63 ? -14.949 -13.276 -12.784 1.00 0.00 63 ALA A N 3
ATOM 4029 C CA . ALA A 1 63 ? -15.228 -14.058 -13.976 1.00 0.00 63 ALA A CA 3
ATOM 4030 C C . ALA A 1 63 ? -15.106 -13.160 -15.209 1.00 0.00 63 ALA A C 3
ATOM 4031 O O . ALA A 1 63 ? -14.678 -13.612 -16.271 1.00 0.00 63 ALA A O 3
ATOM 4038 N N . ASP A 1 64 ? -15.491 -11.905 -15.029 1.00 0.00 64 ASP A N 3
ATOM 4039 C CA . ASP A 1 64 ? -15.430 -10.940 -16.113 1.00 0.00 64 ASP A CA 3
ATOM 4040 C C . ASP A 1 64 ? -14.021 -10.350 -16.187 1.00 0.00 64 ASP A C 3
ATOM 4041 O O . ASP A 1 64 ? -13.440 -10.252 -17.267 1.00 0.00 64 ASP A O 3
ATOM 4051 N N . ASN A 1 65 ? -13.510 -9.972 -15.024 1.00 0.00 65 ASN A N 3
ATOM 4052 C CA . ASN A 1 65 ? -12.180 -9.394 -14.943 1.00 0.00 65 ASN A CA 3
ATOM 4053 C C . ASN A 1 65 ? -11.163 -10.384 -15.515 1.00 0.00 65 ASN A C 3
ATOM 4054 O O . ASN A 1 65 ? -10.037 -10.007 -15.836 1.00 0.00 65 ASN A O 3
ATOM 4065 N N . ARG A 1 66 ? -11.596 -11.631 -15.624 1.00 0.00 66 ARG A N 3
ATOM 4066 C CA . ARG A 1 66 ? -10.737 -12.678 -16.151 1.00 0.00 66 ARG A CA 3
ATOM 4067 C C . ARG A 1 66 ? -9.792 -12.106 -17.210 1.00 0.00 66 ARG A C 3
ATOM 4068 O O . ARG A 1 66 ? -8.643 -12.533 -17.317 1.00 0.00 66 ARG A O 3
ATOM 4088 N N . ILE A 1 67 ? -10.310 -11.149 -17.965 1.00 0.00 67 ILE A N 3
ATOM 4089 C CA . ILE A 1 67 ? -9.527 -10.515 -19.012 1.00 0.00 67 ILE A CA 3
ATOM 4090 C C . ILE A 1 67 ? -8.088 -10.331 -18.525 1.00 0.00 67 ILE A C 3
ATOM 4091 O O . ILE A 1 67 ? -7.151 -10.367 -19.320 1.00 0.00 67 ILE A O 3
ATOM 4107 N N . HIS A 1 68 ? -7.959 -10.137 -17.221 1.00 0.00 68 HIS A N 3
ATOM 4108 C CA . HIS A 1 68 ? -6.650 -9.947 -16.619 1.00 0.00 68 HIS A CA 3
ATOM 4109 C C . HIS A 1 68 ? -6.376 -11.073 -15.620 1.00 0.00 68 HIS A C 3
ATOM 4110 O O . HIS A 1 68 ? -6.815 -12.205 -15.820 1.00 0.00 68 HIS A O 3
ATOM 4124 N N . ALA A 1 69 ? -5.652 -10.724 -14.567 1.00 0.00 69 ALA A N 3
ATOM 4125 C CA . ALA A 1 69 ? -5.314 -11.691 -13.537 1.00 0.00 69 ALA A CA 3
ATOM 4126 C C . ALA A 1 69 ? -5.470 -11.040 -12.161 1.00 0.00 69 ALA A C 3
ATOM 4127 O O . ALA A 1 69 ? -4.512 -10.491 -11.619 1.00 0.00 69 ALA A O 3
ATOM 4134 N N . VAL A 1 70 ? -6.684 -11.123 -11.636 1.00 0.00 70 VAL A N 3
ATOM 4135 C CA . VAL A 1 70 ? -6.977 -10.549 -10.334 1.00 0.00 70 VAL A CA 3
ATOM 4136 C C . VAL A 1 70 ? -7.249 -11.675 -9.334 1.00 0.00 70 VAL A C 3
ATOM 4137 O O . VAL A 1 70 ? -8.313 -12.291 -9.363 1.00 0.00 70 VAL A O 3
ATOM 4150 N N . SER A 1 71 ? -6.269 -11.909 -8.474 1.00 0.00 71 SER A N 3
ATOM 4151 C CA . SER A 1 71 ? -6.389 -12.950 -7.468 1.00 0.00 71 SER A CA 3
ATOM 4152 C C . SER A 1 71 ? -6.902 -12.352 -6.156 1.00 0.00 71 SER A C 3
ATOM 4153 O O . SER A 1 71 ? -6.736 -11.159 -5.906 1.00 0.00 71 SER A O 3
ATOM 4161 N N . ILE A 1 72 ? -7.516 -13.209 -5.352 1.00 0.00 72 ILE A N 3
ATOM 4162 C CA . ILE A 1 72 ? -8.054 -12.780 -4.073 1.00 0.00 72 ILE A CA 3
ATOM 4163 C C . ILE A 1 72 ? -7.753 -13.845 -3.016 1.00 0.00 72 ILE A C 3
ATOM 4164 O O . ILE A 1 72 ? -8.231 -14.974 -3.113 1.00 0.00 72 ILE A O 3
ATOM 4180 N N . LYS A 1 73 ? -6.962 -13.447 -2.030 1.00 0.00 73 LYS A N 3
ATOM 4181 C CA . LYS A 1 73 ? -6.592 -14.353 -0.956 1.00 0.00 73 LYS A CA 3
ATOM 4182 C C . LYS A 1 73 ? -6.694 -13.618 0.382 1.00 0.00 73 LYS A C 3
ATOM 4183 O O . LYS A 1 73 ? -5.888 -12.736 0.674 1.00 0.00 73 LYS A O 3
ATOM 4201 N N . ALA A 1 74 ? -7.692 -14.010 1.161 1.00 0.00 74 ALA A N 3
ATOM 4202 C CA . ALA A 1 74 ? -7.910 -13.400 2.462 1.00 0.00 74 ALA A CA 3
ATOM 4203 C C . ALA A 1 74 ? -6.857 -13.916 3.445 1.00 0.00 74 ALA A C 3
ATOM 4204 O O . ALA A 1 74 ? -6.865 -15.091 3.809 1.00 0.00 74 ALA A O 3
ATOM 4211 N N . TYR A 1 75 ? -5.976 -13.012 3.848 1.00 0.00 75 TYR A N 3
ATOM 4212 C CA . TYR A 1 75 ? -4.919 -13.361 4.782 1.00 0.00 75 TYR A CA 3
ATOM 4213 C C . TYR A 1 75 ? -4.609 -12.193 5.720 1.00 0.00 75 TYR A C 3
ATOM 4214 O O . TYR A 1 75 ? -5.249 -11.145 5.645 1.00 0.00 75 TYR A O 3
ATOM 4232 N N . THR A 1 76 ? -3.628 -12.413 6.583 1.00 0.00 76 THR A N 3
ATOM 4233 C CA . THR A 1 76 ? -3.226 -11.392 7.535 1.00 0.00 76 THR A CA 3
ATOM 4234 C C . THR A 1 76 ? -2.153 -10.487 6.926 1.00 0.00 76 THR A C 3
ATOM 4235 O O . THR A 1 76 ? -1.797 -10.640 5.758 1.00 0.00 76 THR A O 3
ATOM 4246 N N . PRO A 1 77 ? -1.653 -9.541 7.765 1.00 0.00 77 PRO A N 3
ATOM 4247 C CA . PRO A 1 77 ? -0.628 -8.612 7.322 1.00 0.00 77 PRO A CA 3
ATOM 4248 C C . PRO A 1 77 ? 0.735 -9.302 7.233 1.00 0.00 77 PRO A C 3
ATOM 4249 O O . PRO A 1 77 ? 1.506 -9.044 6.309 1.00 0.00 77 PRO A O 3
ATOM 4260 N N . ALA A 1 78 ? 0.991 -10.165 8.205 1.00 0.00 78 ALA A N 3
ATOM 4261 C CA . ALA A 1 78 ? 2.247 -10.893 8.248 1.00 0.00 78 ALA A CA 3
ATOM 4262 C C . ALA A 1 78 ? 2.164 -12.100 7.311 1.00 0.00 78 ALA A C 3
ATOM 4263 O O . ALA A 1 78 ? 3.188 -12.609 6.857 1.00 0.00 78 ALA A O 3
ATOM 4270 N N . GLU A 1 79 ? 0.936 -12.523 7.050 1.00 0.00 79 GLU A N 3
ATOM 4271 C CA . GLU A 1 79 ? 0.707 -13.660 6.176 1.00 0.00 79 GLU A CA 3
ATOM 4272 C C . GLU A 1 79 ? 1.252 -13.372 4.775 1.00 0.00 79 GLU A C 3
ATOM 4273 O O . GLU A 1 79 ? 1.630 -14.291 4.051 1.00 0.00 79 GLU A O 3
ATOM 4286 N N . TRP A 1 80 ? 1.274 -12.091 4.436 1.00 0.00 80 TRP A N 3
ATOM 4287 C CA . TRP A 1 80 ? 1.767 -11.670 3.136 1.00 0.00 80 TRP A CA 3
ATOM 4288 C C . TRP A 1 80 ? 3.265 -11.976 3.076 1.00 0.00 80 TRP A C 3
ATOM 4289 O O . TRP A 1 80 ? 3.683 -12.922 2.409 1.00 0.00 80 TRP A O 3
ATOM 4310 N N . ALA A 1 81 ? 4.032 -11.158 3.781 1.00 0.00 81 ALA A N 3
ATOM 4311 C CA . ALA A 1 81 ? 5.474 -11.329 3.816 1.00 0.00 81 ALA A CA 3
ATOM 4312 C C . ALA A 1 81 ? 5.806 -12.822 3.832 1.00 0.00 81 ALA A C 3
ATOM 4313 O O . ALA A 1 81 ? 6.588 -13.296 3.009 1.00 0.00 81 ALA A O 3
ATOM 4320 N N . ARG A 1 82 ? 5.195 -13.522 4.776 1.00 0.00 82 ARG A N 3
ATOM 4321 C CA . ARG A 1 82 ? 5.416 -14.952 4.909 1.00 0.00 82 ARG A CA 3
ATOM 4322 C C . ARG A 1 82 ? 4.978 -15.678 3.636 1.00 0.00 82 ARG A C 3
ATOM 4323 O O . ARG A 1 82 ? 5.661 -16.588 3.169 1.00 0.00 82 ARG A O 3
ATOM 4343 N N . ASP A 1 83 ? 3.840 -15.247 3.110 1.00 0.00 83 ASP A N 3
ATOM 4344 C CA . ASP A 1 83 ? 3.303 -15.845 1.899 1.00 0.00 83 ASP A CA 3
ATOM 4345 C C . ASP A 1 83 ? 4.293 -15.640 0.751 1.00 0.00 83 ASP A C 3
ATOM 4346 O O . ASP A 1 83 ? 4.604 -16.579 0.020 1.00 0.00 83 ASP A O 3
ATOM 4356 N N . ARG A 1 84 ? 4.761 -14.407 0.629 1.00 0.00 84 ARG A N 3
ATOM 4357 C CA . ARG A 1 84 ? 5.710 -14.067 -0.418 1.00 0.00 84 ARG A CA 3
ATOM 4358 C C . ARG A 1 84 ? 7.065 -14.719 -0.138 1.00 0.00 84 ARG A C 3
ATOM 4359 O O . ARG A 1 84 ? 7.832 -14.987 -1.062 1.00 0.00 84 ARG A O 3
ATOM 4379 N N . LYS A 1 85 ? 7.320 -14.955 1.141 1.00 0.00 85 LYS A N 3
ATOM 4380 C CA . LYS A 1 85 ? 8.569 -15.570 1.554 1.00 0.00 85 LYS A CA 3
ATOM 4381 C C . LYS A 1 85 ? 8.433 -17.092 1.477 1.00 0.00 85 LYS A C 3
ATOM 4382 O O . LYS A 1 85 ? 9.431 -17.810 1.496 1.00 0.00 85 LYS A O 3
ATOM 4400 N N . LEU A 1 86 ? 7.188 -17.539 1.393 1.00 0.00 86 LEU A N 3
ATOM 4401 C CA . LEU A 1 86 ? 6.909 -18.963 1.313 1.00 0.00 86 LEU A CA 3
ATOM 4402 C C . LEU A 1 86 ? 7.355 -19.491 -0.052 1.00 0.00 86 LEU A C 3
ATOM 4403 O O . LEU A 1 86 ? 8.162 -18.859 -0.732 1.00 0.00 86 LEU A O 3
ATOM 4419 N N . ASN A 1 87 ? 6.810 -20.643 -0.412 1.00 0.00 87 ASN A N 3
ATOM 4420 C CA . ASN A 1 87 ? 7.142 -21.263 -1.683 1.00 0.00 87 ASN A CA 3
ATOM 4421 C C . ASN A 1 87 ? 5.894 -21.303 -2.568 1.00 0.00 87 ASN A C 3
ATOM 4422 O O . ASN A 1 87 ? 5.775 -22.161 -3.441 1.00 0.00 87 ASN A O 3
ATOM 4433 N N . GLY A 1 88 ? 4.997 -20.362 -2.312 1.00 0.00 88 GLY A N 3
ATOM 4434 C CA . GLY A 1 88 ? 3.762 -20.279 -3.074 1.00 0.00 88 GLY A CA 3
ATOM 4435 C C . GLY A 1 88 ? 3.700 -18.977 -3.875 1.00 0.00 88 GLY A C 3
ATOM 4436 O O . GLY A 1 88 ? 3.086 -18.928 -4.940 1.00 0.00 88 GLY A O 3
ATOM 4440 N N . PHE A 1 89 ? 4.344 -17.954 -3.333 1.00 0.00 89 PHE A N 3
ATOM 4441 C CA . PHE A 1 89 ? 4.369 -16.655 -3.984 1.00 0.00 89 PHE A CA 3
ATOM 4442 C C . PHE A 1 89 ? 5.798 -16.262 -4.367 1.00 0.00 89 PHE A C 3
ATOM 4443 O O . PHE A 1 89 ? 6.023 -15.183 -4.913 1.00 0.00 89 PHE A O 3
ATOM 4460 N N . LEU A 1 90 ? 6.725 -17.158 -4.065 1.00 0.00 90 LEU A N 3
ATOM 4461 C CA . LEU A 1 90 ? 8.125 -16.918 -4.371 1.00 0.00 90 LEU A CA 3
ATOM 4462 C C . LEU A 1 90 ? 8.745 -18.196 -4.942 1.00 0.00 90 LEU A C 3
ATOM 4463 O O . LEU A 1 90 ? 9.965 -18.307 -5.042 1.00 0.00 90 LEU A O 3
ATOM 4479 N N . GLU A 1 91 ? 7.874 -19.129 -5.300 1.00 0.00 91 GLU A N 3
ATOM 4480 C CA . GLU A 1 91 ? 8.320 -20.394 -5.857 1.00 0.00 91 GLU A CA 3
ATOM 4481 C C . GLU A 1 91 ? 9.123 -21.178 -4.818 1.00 0.00 91 GLU A C 3
ATOM 4482 O O . GLU A 1 91 ? 8.619 -22.134 -4.230 1.00 0.00 91 GLU A O 3
ATOM 4495 N N . HIS A 1 92 ? 10.360 -20.745 -4.622 1.00 0.00 92 HIS A N 3
ATOM 4496 C CA . HIS A 1 92 ? 11.237 -21.395 -3.663 1.00 0.00 92 HIS A CA 3
ATOM 4497 C C . HIS A 1 92 ? 11.482 -22.843 -4.091 1.00 0.00 92 HIS A C 3
ATOM 4498 O O . HIS A 1 92 ? 10.959 -23.290 -5.110 1.00 0.00 92 HIS A O 3
ATOM 4512 N N . HIS A 1 93 ? 12.277 -23.537 -3.290 1.00 0.00 93 HIS A N 3
ATOM 4513 C CA . HIS A 1 93 ? 12.597 -24.926 -3.572 1.00 0.00 93 HIS A CA 3
ATOM 4514 C C . HIS A 1 93 ? 11.597 -25.838 -2.860 1.00 0.00 93 HIS A C 3
ATOM 4515 O O . HIS A 1 93 ? 11.447 -25.770 -1.641 1.00 0.00 93 HIS A O 3
ATOM 4529 N N . HIS A 1 94 ? 10.938 -26.672 -3.652 1.00 0.00 94 HIS A N 3
ATOM 4530 C CA . HIS A 1 94 ? 9.955 -27.597 -3.113 1.00 0.00 94 HIS A CA 3
ATOM 4531 C C . HIS A 1 94 ? 10.498 -28.232 -1.832 1.00 0.00 94 HIS A C 3
ATOM 4532 O O . HIS A 1 94 ? 9.938 -28.041 -0.753 1.00 0.00 94 HIS A O 3
ATOM 4546 N N . HIS A 1 95 ? 11.583 -28.976 -1.991 1.00 0.00 95 HIS A N 3
ATOM 4547 C CA . HIS A 1 95 ? 12.208 -29.641 -0.861 1.00 0.00 95 HIS A CA 3
ATOM 4548 C C . HIS A 1 95 ? 11.127 -30.206 0.063 1.00 0.00 95 HIS A C 3
ATOM 4549 O O . HIS A 1 95 ? 10.986 -29.764 1.203 1.00 0.00 95 HIS A O 3
ATOM 4563 N N . HIS A 1 96 ? 10.392 -31.175 -0.462 1.00 0.00 96 HIS A N 3
ATOM 4564 C CA . HIS A 1 96 ? 9.329 -31.806 0.302 1.00 0.00 96 HIS A CA 3
ATOM 4565 C C . HIS A 1 96 ? 9.855 -32.204 1.682 1.00 0.00 96 HIS A C 3
ATOM 4566 O O . HIS A 1 96 ? 10.689 -33.100 1.798 1.00 0.00 96 HIS A O 3
ATOM 4580 N N . HIS A 1 97 ? 9.345 -31.518 2.695 1.00 0.00 97 HIS A N 3
ATOM 4581 C CA . HIS A 1 97 ? 9.753 -31.788 4.063 1.00 0.00 97 HIS A CA 3
ATOM 4582 C C . HIS A 1 97 ? 9.736 -33.297 4.314 1.00 0.00 97 HIS A C 3
ATOM 4583 O O . HIS A 1 97 ? 10.455 -33.794 5.180 1.00 0.00 97 HIS A O 3
ATOM 4597 N N . MET A 1 1 ? 1.325 0.000 0.000 1.00 0.00 1 MET A N 4
ATOM 4598 C CA . MET A 1 1 ? 2.073 0.000 -1.245 1.00 0.00 1 MET A CA 4
ATOM 4599 C C . MET A 1 1 ? 1.135 0.105 -2.449 1.00 0.00 1 MET A C 4
ATOM 4600 O O . MET A 1 1 ? -0.080 -0.032 -2.308 1.00 0.00 1 MET A O 4
ATOM 4614 N N . ILE A 1 2 ? 1.733 0.348 -3.606 1.00 0.00 2 ILE A N 4
ATOM 4615 C CA . ILE A 1 2 ? 0.966 0.473 -4.834 1.00 0.00 2 ILE A CA 4
ATOM 4616 C C . ILE A 1 2 ? 1.766 -0.123 -5.993 1.00 0.00 2 ILE A C 4
ATOM 4617 O O . ILE A 1 2 ? 2.748 -0.831 -5.775 1.00 0.00 2 ILE A O 4
ATOM 4633 N N . GLU A 1 3 ? 1.316 0.186 -7.201 1.00 0.00 3 GLU A N 4
ATOM 4634 C CA . GLU A 1 3 ? 1.978 -0.311 -8.395 1.00 0.00 3 GLU A CA 4
ATOM 4635 C C . GLU A 1 3 ? 1.076 -0.127 -9.617 1.00 0.00 3 GLU A C 4
ATOM 4636 O O . GLU A 1 3 ? -0.141 -0.005 -9.483 1.00 0.00 3 GLU A O 4
ATOM 4649 N N . ASP A 1 4 ? 1.707 -0.112 -10.782 1.00 0.00 4 ASP A N 4
ATOM 4650 C CA . ASP A 1 4 ? 0.977 0.055 -12.027 1.00 0.00 4 ASP A CA 4
ATOM 4651 C C . ASP A 1 4 ? 0.134 -1.195 -12.290 1.00 0.00 4 ASP A C 4
ATOM 4652 O O . ASP A 1 4 ? 0.544 -2.306 -11.958 1.00 0.00 4 ASP A O 4
ATOM 4662 N N . PRO A 1 5 ? -1.059 -0.965 -12.901 1.00 0.00 5 PRO A N 4
ATOM 4663 C CA . PRO A 1 5 ? -1.963 -2.059 -13.213 1.00 0.00 5 PRO A CA 4
ATOM 4664 C C . PRO A 1 5 ? -1.462 -2.859 -14.417 1.00 0.00 5 PRO A C 4
ATOM 4665 O O . PRO A 1 5 ? -0.955 -2.286 -15.380 1.00 0.00 5 PRO A O 4
ATOM 4676 N N . MET A 1 6 ? -1.620 -4.171 -14.323 1.00 0.00 6 MET A N 4
ATOM 4677 C CA . MET A 1 6 ? -1.189 -5.056 -15.392 1.00 0.00 6 MET A CA 4
ATOM 4678 C C . MET A 1 6 ? -1.217 -6.517 -14.940 1.00 0.00 6 MET A C 4
ATOM 4679 O O . MET A 1 6 ? -0.250 -7.010 -14.361 1.00 0.00 6 MET A O 4
ATOM 4693 N N . GLU A 1 7 ? -2.336 -7.169 -15.221 1.00 0.00 7 GLU A N 4
ATOM 4694 C CA . GLU A 1 7 ? -2.502 -8.564 -14.850 1.00 0.00 7 GLU A CA 4
ATOM 4695 C C . GLU A 1 7 ? -1.313 -9.390 -15.344 1.00 0.00 7 GLU A C 4
ATOM 4696 O O . GLU A 1 7 ? -0.266 -9.426 -14.698 1.00 0.00 7 GLU A O 4
ATOM 4709 N N . ASN A 1 8 ? -1.512 -10.033 -16.485 1.00 0.00 8 ASN A N 4
ATOM 4710 C CA . ASN A 1 8 ? -0.469 -10.857 -17.072 1.00 0.00 8 ASN A CA 4
ATOM 4711 C C . ASN A 1 8 ? -0.344 -12.158 -16.278 1.00 0.00 8 ASN A C 4
ATOM 4712 O O . ASN A 1 8 ? 0.530 -12.977 -16.555 1.00 0.00 8 ASN A O 4
ATOM 4723 N N . ASN A 1 9 ? -1.232 -12.308 -15.306 1.00 0.00 9 ASN A N 4
ATOM 4724 C CA . ASN A 1 9 ? -1.232 -13.496 -14.469 1.00 0.00 9 ASN A CA 4
ATOM 4725 C C . ASN A 1 9 ? -2.044 -14.597 -15.155 1.00 0.00 9 ASN A C 4
ATOM 4726 O O . ASN A 1 9 ? -1.899 -15.774 -14.829 1.00 0.00 9 ASN A O 4
ATOM 4737 N N . GLU A 1 10 ? -2.881 -14.175 -16.091 1.00 0.00 10 GLU A N 4
ATOM 4738 C CA . GLU A 1 10 ? -3.716 -15.111 -16.826 1.00 0.00 10 GLU A CA 4
ATOM 4739 C C . GLU A 1 10 ? -2.846 -16.102 -17.601 1.00 0.00 10 GLU A C 4
ATOM 4740 O O . GLU A 1 10 ? -2.741 -17.269 -17.225 1.00 0.00 10 GLU A O 4
ATOM 4753 N N . ILE A 1 11 ? -2.245 -15.602 -18.671 1.00 0.00 11 ILE A N 4
ATOM 4754 C CA . ILE A 1 11 ? -1.388 -16.430 -19.503 1.00 0.00 11 ILE A CA 4
ATOM 4755 C C . ILE A 1 11 ? -0.444 -17.238 -18.610 1.00 0.00 11 ILE A C 4
ATOM 4756 O O . ILE A 1 11 ? -0.066 -18.357 -18.953 1.00 0.00 11 ILE A O 4
ATOM 4772 N N . GLN A 1 12 ? -0.089 -16.639 -17.483 1.00 0.00 12 GLN A N 4
ATOM 4773 C CA . GLN A 1 12 ? 0.803 -17.289 -16.538 1.00 0.00 12 GLN A CA 4
ATOM 4774 C C . GLN A 1 12 ? 0.079 -18.430 -15.823 1.00 0.00 12 GLN A C 4
ATOM 4775 O O . GLN A 1 12 ? 0.662 -19.486 -15.582 1.00 0.00 12 GLN A O 4
ATOM 4789 N N . SER A 1 13 ? -1.182 -18.179 -15.502 1.00 0.00 13 SER A N 4
ATOM 4790 C CA . SER A 1 13 ? -1.993 -19.173 -14.818 1.00 0.00 13 SER A CA 4
ATOM 4791 C C . SER A 1 13 ? -2.273 -20.352 -15.752 1.00 0.00 13 SER A C 4
ATOM 4792 O O . SER A 1 13 ? -2.257 -21.505 -15.324 1.00 0.00 13 SER A O 4
ATOM 4800 N N . VAL A 1 14 ? -2.524 -20.022 -17.010 1.00 0.00 14 VAL A N 4
ATOM 4801 C CA . VAL A 1 14 ? -2.808 -21.039 -18.008 1.00 0.00 14 VAL A CA 4
ATOM 4802 C C . VAL A 1 14 ? -1.508 -21.753 -18.387 1.00 0.00 14 VAL A C 4
ATOM 4803 O O . VAL A 1 14 ? -1.527 -22.922 -18.768 1.00 0.00 14 VAL A O 4
ATOM 4816 N N . LEU A 1 15 ? -0.411 -21.019 -18.268 1.00 0.00 15 LEU A N 4
ATOM 4817 C CA . LEU A 1 15 ? 0.894 -21.567 -18.593 1.00 0.00 15 LEU A CA 4
ATOM 4818 C C . LEU A 1 15 ? 1.326 -22.534 -17.488 1.00 0.00 15 LEU A C 4
ATOM 4819 O O . LEU A 1 15 ? 2.016 -23.517 -17.753 1.00 0.00 15 LEU A O 4
ATOM 4835 N N . MET A 1 16 ? 0.902 -22.220 -16.273 1.00 0.00 16 MET A N 4
ATOM 4836 C CA . MET A 1 16 ? 1.237 -23.048 -15.127 1.00 0.00 16 MET A CA 4
ATOM 4837 C C . MET A 1 16 ? 0.314 -24.266 -15.043 1.00 0.00 16 MET A C 4
ATOM 4838 O O . MET A 1 16 ? 0.769 -25.376 -14.771 1.00 0.00 16 MET A O 4
ATOM 4852 N N . ASN A 1 17 ? -0.965 -24.017 -15.281 1.00 0.00 17 ASN A N 4
ATOM 4853 C CA . ASN A 1 17 ? -1.955 -25.080 -15.236 1.00 0.00 17 ASN A CA 4
ATOM 4854 C C . ASN A 1 17 ? -1.648 -26.104 -16.330 1.00 0.00 17 ASN A C 4
ATOM 4855 O O . ASN A 1 17 ? -1.714 -27.310 -16.094 1.00 0.00 17 ASN A O 4
ATOM 4866 N N . ALA A 1 18 ? -1.318 -25.587 -17.505 1.00 0.00 18 ALA A N 4
ATOM 4867 C CA . ALA A 1 18 ? -1.000 -26.442 -18.636 1.00 0.00 18 ALA A CA 4
ATOM 4868 C C . ALA A 1 18 ? 0.202 -27.321 -18.284 1.00 0.00 18 ALA A C 4
ATOM 4869 O O . ALA A 1 18 ? 0.097 -28.547 -18.272 1.00 0.00 18 ALA A O 4
ATOM 4876 N N . LEU A 1 19 ? 1.316 -26.661 -18.005 1.00 0.00 19 LEU A N 4
ATOM 4877 C CA . LEU A 1 19 ? 2.537 -27.366 -17.654 1.00 0.00 19 LEU A CA 4
ATOM 4878 C C . LEU A 1 19 ? 3.592 -26.356 -17.200 1.00 0.00 19 LEU A C 4
ATOM 4879 O O . LEU A 1 19 ? 4.130 -25.607 -18.015 1.00 0.00 19 LEU A O 4
ATOM 4895 N N . SER A 1 20 ? 3.858 -26.368 -15.902 1.00 0.00 20 SER A N 4
ATOM 4896 C CA . SER A 1 20 ? 4.840 -25.462 -15.331 1.00 0.00 20 SER A CA 4
ATOM 4897 C C . SER A 1 20 ? 6.252 -25.917 -15.705 1.00 0.00 20 SER A C 4
ATOM 4898 O O . SER A 1 20 ? 6.458 -26.502 -16.767 1.00 0.00 20 SER A O 4
ATOM 4906 N N . LEU A 1 21 ? 7.187 -25.632 -14.811 1.00 0.00 21 LEU A N 4
ATOM 4907 C CA . LEU A 1 21 ? 8.574 -26.005 -15.034 1.00 0.00 21 LEU A CA 4
ATOM 4908 C C . LEU A 1 21 ? 9.445 -25.391 -13.936 1.00 0.00 21 LEU A C 4
ATOM 4909 O O . LEU A 1 21 ? 10.294 -26.070 -13.360 1.00 0.00 21 LEU A O 4
ATOM 4925 N N . GLN A 1 22 ? 9.205 -24.114 -13.679 1.00 0.00 22 GLN A N 4
ATOM 4926 C CA . GLN A 1 22 ? 9.958 -23.401 -12.661 1.00 0.00 22 GLN A CA 4
ATOM 4927 C C . GLN A 1 22 ? 9.602 -21.913 -12.682 1.00 0.00 22 GLN A C 4
ATOM 4928 O O . GLN A 1 22 ? 9.078 -21.382 -11.704 1.00 0.00 22 GLN A O 4
ATOM 4942 N N . GLU A 1 23 ? 9.901 -21.282 -13.808 1.00 0.00 23 GLU A N 4
ATOM 4943 C CA . GLU A 1 23 ? 9.620 -19.866 -13.970 1.00 0.00 23 GLU A CA 4
ATOM 4944 C C . GLU A 1 23 ? 8.809 -19.628 -15.246 1.00 0.00 23 GLU A C 4
ATOM 4945 O O . GLU A 1 23 ? 8.529 -20.565 -15.991 1.00 0.00 23 GLU A O 4
ATOM 4958 N N . VAL A 1 24 ? 8.456 -18.369 -15.458 1.00 0.00 24 VAL A N 4
ATOM 4959 C CA . VAL A 1 24 ? 7.683 -17.996 -16.631 1.00 0.00 24 VAL A CA 4
ATOM 4960 C C . VAL A 1 24 ? 8.156 -16.631 -17.135 1.00 0.00 24 VAL A C 4
ATOM 4961 O O . VAL A 1 24 ? 8.797 -15.881 -16.400 1.00 0.00 24 VAL A O 4
ATOM 4974 N N . HIS A 1 25 ? 7.823 -16.350 -18.386 1.00 0.00 25 HIS A N 4
ATOM 4975 C CA . HIS A 1 25 ? 8.205 -15.088 -18.997 1.00 0.00 25 HIS A CA 4
ATOM 4976 C C . HIS A 1 25 ? 7.063 -14.577 -19.877 1.00 0.00 25 HIS A C 4
ATOM 4977 O O . HIS A 1 25 ? 6.725 -15.197 -20.884 1.00 0.00 25 HIS A O 4
ATOM 4991 N N . VAL A 1 26 ? 6.500 -13.450 -19.465 1.00 0.00 26 VAL A N 4
ATOM 4992 C CA . VAL A 1 26 ? 5.403 -12.848 -20.203 1.00 0.00 26 VAL A CA 4
ATOM 4993 C C . VAL A 1 26 ? 5.907 -11.600 -20.929 1.00 0.00 26 VAL A C 4
ATOM 4994 O O . VAL A 1 26 ? 5.711 -10.481 -20.457 1.00 0.00 26 VAL A O 4
ATOM 5007 N N . SER A 1 27 ? 6.546 -11.832 -22.066 1.00 0.00 27 SER A N 4
ATOM 5008 C CA . SER A 1 27 ? 7.080 -10.740 -22.862 1.00 0.00 27 SER A CA 4
ATOM 5009 C C . SER A 1 27 ? 5.969 -10.120 -23.711 1.00 0.00 27 SER A C 4
ATOM 5010 O O . SER A 1 27 ? 5.329 -10.811 -24.503 1.00 0.00 27 SER A O 4
ATOM 5018 N N . GLY A 1 28 ? 5.773 -8.824 -23.517 1.00 0.00 28 GLY A N 4
ATOM 5019 C CA . GLY A 1 28 ? 4.750 -8.103 -24.256 1.00 0.00 28 GLY A CA 4
ATOM 5020 C C . GLY A 1 28 ? 5.357 -7.353 -25.444 1.00 0.00 28 GLY A C 4
ATOM 5021 O O . GLY A 1 28 ? 6.566 -7.132 -25.490 1.00 0.00 28 GLY A O 4
ATOM 5025 N N . ASP A 1 29 ? 4.489 -6.984 -26.375 1.00 0.00 29 ASP A N 4
ATOM 5026 C CA . ASP A 1 29 ? 4.925 -6.264 -27.559 1.00 0.00 29 ASP A CA 4
ATOM 5027 C C . ASP A 1 29 ? 3.812 -5.317 -28.012 1.00 0.00 29 ASP A C 4
ATOM 5028 O O . ASP A 1 29 ? 3.994 -4.100 -28.023 1.00 0.00 29 ASP A O 4
ATOM 5038 N N . GLY A 1 30 ? 2.684 -5.910 -28.375 1.00 0.00 30 GLY A N 4
ATOM 5039 C CA . GLY A 1 30 ? 1.543 -5.134 -28.828 1.00 0.00 30 GLY A CA 4
ATOM 5040 C C . GLY A 1 30 ? 0.404 -6.049 -29.285 1.00 0.00 30 GLY A C 4
ATOM 5041 O O . GLY A 1 30 ? 0.269 -6.329 -30.475 1.00 0.00 30 GLY A O 4
ATOM 5045 N N . SER A 1 31 ? -0.384 -6.488 -28.316 1.00 0.00 31 SER A N 4
ATOM 5046 C CA . SER A 1 31 ? -1.506 -7.366 -28.603 1.00 0.00 31 SER A CA 4
ATOM 5047 C C . SER A 1 31 ? -1.054 -8.826 -28.557 1.00 0.00 31 SER A C 4
ATOM 5048 O O . SER A 1 31 ? -1.843 -9.714 -28.238 1.00 0.00 31 SER A O 4
ATOM 5056 N N . HIS A 1 32 ? 0.215 -9.030 -28.879 1.00 0.00 32 HIS A N 4
ATOM 5057 C CA . HIS A 1 32 ? 0.782 -10.368 -28.878 1.00 0.00 32 HIS A CA 4
ATOM 5058 C C . HIS A 1 32 ? 1.984 -10.415 -27.933 1.00 0.00 32 HIS A C 4
ATOM 5059 O O . HIS A 1 32 ? 2.918 -9.626 -28.070 1.00 0.00 32 HIS A O 4
ATOM 5073 N N . PHE A 1 33 ? 1.922 -11.349 -26.995 1.00 0.00 33 PHE A N 4
ATOM 5074 C CA . PHE A 1 33 ? 2.994 -11.509 -26.027 1.00 0.00 33 PHE A CA 4
ATOM 5075 C C . PHE A 1 33 ? 3.515 -12.948 -26.019 1.00 0.00 33 PHE A C 4
ATOM 5076 O O . PHE A 1 33 ? 2.738 -13.893 -26.148 1.00 0.00 33 PHE A O 4
ATOM 5093 N N . GLN A 1 34 ? 4.825 -13.068 -25.866 1.00 0.00 34 GLN A N 4
ATOM 5094 C CA . GLN A 1 34 ? 5.459 -14.375 -25.840 1.00 0.00 34 GLN A CA 4
ATOM 5095 C C . GLN A 1 34 ? 5.500 -14.917 -24.409 1.00 0.00 34 GLN A C 4
ATOM 5096 O O . GLN A 1 34 ? 6.147 -14.335 -23.540 1.00 0.00 34 GLN A O 4
ATOM 5110 N N . VAL A 1 35 ? 4.801 -16.024 -24.209 1.00 0.00 35 VAL A N 4
ATOM 5111 C CA . VAL A 1 35 ? 4.749 -16.650 -22.899 1.00 0.00 35 VAL A CA 4
ATOM 5112 C C . VAL A 1 35 ? 5.678 -17.865 -22.882 1.00 0.00 35 VAL A C 4
ATOM 5113 O O . VAL A 1 35 ? 5.313 -18.937 -23.362 1.00 0.00 35 VAL A O 4
ATOM 5126 N N . ILE A 1 36 ? 6.862 -17.658 -22.325 1.00 0.00 36 ILE A N 4
ATOM 5127 C CA . ILE A 1 36 ? 7.847 -18.723 -22.240 1.00 0.00 36 ILE A CA 4
ATOM 5128 C C . ILE A 1 36 ? 7.744 -19.398 -20.871 1.00 0.00 36 ILE A C 4
ATOM 5129 O O . ILE A 1 36 ? 7.358 -18.764 -19.890 1.00 0.00 36 ILE A O 4
ATOM 5145 N N . ALA A 1 37 ? 8.096 -20.675 -20.848 1.00 0.00 37 ALA A N 4
ATOM 5146 C CA . ALA A 1 37 ? 8.049 -21.443 -19.615 1.00 0.00 37 ALA A CA 4
ATOM 5147 C C . ALA A 1 37 ? 9.473 -21.805 -19.189 1.00 0.00 37 ALA A C 4
ATOM 5148 O O . ALA A 1 37 ? 10.080 -22.716 -19.750 1.00 0.00 37 ALA A O 4
ATOM 5155 N N . VAL A 1 38 ? 9.965 -21.072 -18.201 1.00 0.00 38 VAL A N 4
ATOM 5156 C CA . VAL A 1 38 ? 11.307 -21.304 -17.694 1.00 0.00 38 VAL A CA 4
ATOM 5157 C C . VAL A 1 38 ? 11.288 -22.506 -16.747 1.00 0.00 38 VAL A C 4
ATOM 5158 O O . VAL A 1 38 ? 10.287 -22.758 -16.078 1.00 0.00 38 VAL A O 4
ATOM 5171 N N . GLY A 1 39 ? 12.407 -23.216 -16.721 1.00 0.00 39 GLY A N 4
ATOM 5172 C CA . GLY A 1 39 ? 12.531 -24.385 -15.868 1.00 0.00 39 GLY A CA 4
ATOM 5173 C C . GLY A 1 39 ? 13.684 -25.279 -16.328 1.00 0.00 39 GLY A C 4
ATOM 5174 O O . GLY A 1 39 ? 14.838 -24.853 -16.340 1.00 0.00 39 GLY A O 4
ATOM 5178 N N . GLU A 1 40 ? 13.332 -26.503 -16.695 1.00 0.00 40 GLU A N 4
ATOM 5179 C CA . GLU A 1 40 ? 14.323 -27.460 -17.155 1.00 0.00 40 GLU A CA 4
ATOM 5180 C C . GLU A 1 40 ? 13.636 -28.716 -17.696 1.00 0.00 40 GLU A C 4
ATOM 5181 O O . GLU A 1 40 ? 14.091 -29.303 -18.677 1.00 0.00 40 GLU A O 4
ATOM 5194 N N . LEU A 1 41 ? 12.552 -29.091 -17.034 1.00 0.00 41 LEU A N 4
ATOM 5195 C CA . LEU A 1 41 ? 11.798 -30.266 -17.436 1.00 0.00 41 LEU A CA 4
ATOM 5196 C C . LEU A 1 41 ? 11.792 -30.364 -18.963 1.00 0.00 41 LEU A C 4
ATOM 5197 O O . LEU A 1 41 ? 12.300 -31.331 -19.529 1.00 0.00 41 LEU A O 4
ATOM 5213 N N . PHE A 1 42 ? 11.211 -29.350 -19.587 1.00 0.00 42 PHE A N 4
ATOM 5214 C CA . PHE A 1 42 ? 11.132 -29.310 -21.038 1.00 0.00 42 PHE A CA 4
ATOM 5215 C C . PHE A 1 42 ? 12.402 -28.707 -21.639 1.00 0.00 42 PHE A C 4
ATOM 5216 O O . PHE A 1 42 ? 12.333 -27.907 -22.572 1.00 0.00 42 PHE A O 4
ATOM 5233 N N . ASP A 1 43 ? 13.533 -29.112 -21.082 1.00 0.00 43 ASP A N 4
ATOM 5234 C CA . ASP A 1 43 ? 14.818 -28.622 -21.552 1.00 0.00 43 ASP A CA 4
ATOM 5235 C C . ASP A 1 43 ? 15.420 -29.635 -22.527 1.00 0.00 43 ASP A C 4
ATOM 5236 O O . ASP A 1 43 ? 16.449 -30.244 -22.239 1.00 0.00 43 ASP A O 4
ATOM 5246 N N . GLY A 1 44 ? 14.753 -29.784 -23.662 1.00 0.00 44 GLY A N 4
ATOM 5247 C CA . GLY A 1 44 ? 15.209 -30.713 -24.682 1.00 0.00 44 GLY A CA 4
ATOM 5248 C C . GLY A 1 44 ? 14.026 -31.347 -25.416 1.00 0.00 44 GLY A C 4
ATOM 5249 O O . GLY A 1 44 ? 14.195 -31.933 -26.484 1.00 0.00 44 GLY A O 4
ATOM 5253 N N . MET A 1 45 ? 12.854 -31.206 -24.815 1.00 0.00 45 MET A N 4
ATOM 5254 C CA . MET A 1 45 ? 11.642 -31.757 -25.398 1.00 0.00 45 MET A CA 4
ATOM 5255 C C . MET A 1 45 ? 11.435 -31.238 -26.822 1.00 0.00 45 MET A C 4
ATOM 5256 O O . MET A 1 45 ? 11.776 -30.097 -27.127 1.00 0.00 45 MET A O 4
ATOM 5270 N N . SER A 1 46 ? 10.877 -32.103 -27.657 1.00 0.00 46 SER A N 4
ATOM 5271 C CA . SER A 1 46 ? 10.620 -31.746 -29.042 1.00 0.00 46 SER A CA 4
ATOM 5272 C C . SER A 1 46 ? 9.560 -30.645 -29.111 1.00 0.00 46 SER A C 4
ATOM 5273 O O . SER A 1 46 ? 8.431 -30.836 -28.660 1.00 0.00 46 SER A O 4
ATOM 5281 N N . ARG A 1 47 ? 9.960 -29.517 -29.679 1.00 0.00 47 ARG A N 4
ATOM 5282 C CA . ARG A 1 47 ? 9.059 -28.385 -29.812 1.00 0.00 47 ARG A CA 4
ATOM 5283 C C . ARG A 1 47 ? 7.648 -28.868 -30.157 1.00 0.00 47 ARG A C 4
ATOM 5284 O O . ARG A 1 47 ? 6.662 -28.252 -29.756 1.00 0.00 47 ARG A O 4
ATOM 5304 N N . VAL A 1 48 ? 7.597 -29.966 -30.897 1.00 0.00 48 VAL A N 4
ATOM 5305 C CA . VAL A 1 48 ? 6.324 -30.538 -31.300 1.00 0.00 48 VAL A CA 4
ATOM 5306 C C . VAL A 1 48 ? 5.648 -31.175 -30.084 1.00 0.00 48 VAL A C 4
ATOM 5307 O O . VAL A 1 48 ? 4.496 -30.870 -29.779 1.00 0.00 48 VAL A O 4
ATOM 5320 N N . LYS A 1 49 ? 6.393 -32.048 -29.422 1.00 0.00 49 LYS A N 4
ATOM 5321 C CA . LYS A 1 49 ? 5.880 -32.730 -28.246 1.00 0.00 49 LYS A CA 4
ATOM 5322 C C . LYS A 1 49 ? 5.644 -31.708 -27.132 1.00 0.00 49 LYS A C 4
ATOM 5323 O O . LYS A 1 49 ? 4.699 -31.840 -26.355 1.00 0.00 49 LYS A O 4
ATOM 5341 N N . LYS A 1 50 ? 6.518 -30.713 -27.090 1.00 0.00 50 LYS A N 4
ATOM 5342 C CA . LYS A 1 50 ? 6.415 -29.670 -26.084 1.00 0.00 50 LYS A CA 4
ATOM 5343 C C . LYS A 1 50 ? 5.149 -28.848 -26.334 1.00 0.00 50 LYS A C 4
ATOM 5344 O O . LYS A 1 50 ? 4.159 -28.994 -25.620 1.00 0.00 50 LYS A O 4
ATOM 5362 N N . GLN A 1 51 ? 5.223 -28.002 -27.351 1.00 0.00 51 GLN A N 4
ATOM 5363 C CA . GLN A 1 51 ? 4.096 -27.157 -27.705 1.00 0.00 51 GLN A CA 4
ATOM 5364 C C . GLN A 1 51 ? 2.801 -27.972 -27.708 1.00 0.00 51 GLN A C 4
ATOM 5365 O O . GLN A 1 51 ? 1.738 -27.458 -27.364 1.00 0.00 51 GLN A O 4
ATOM 5379 N N . GLN A 1 52 ? 2.934 -29.231 -28.100 1.00 0.00 52 GLN A N 4
ATOM 5380 C CA . GLN A 1 52 ? 1.788 -30.123 -28.153 1.00 0.00 52 GLN A CA 4
ATOM 5381 C C . GLN A 1 52 ? 1.204 -30.320 -26.752 1.00 0.00 52 GLN A C 4
ATOM 5382 O O . GLN A 1 52 ? 0.157 -29.762 -26.428 1.00 0.00 52 GLN A O 4
ATOM 5396 N N . THR A 1 53 ? 1.907 -31.116 -25.959 1.00 0.00 53 THR A N 4
ATOM 5397 C CA . THR A 1 53 ? 1.471 -31.393 -24.601 1.00 0.00 53 THR A CA 4
ATOM 5398 C C . THR A 1 53 ? 1.202 -30.088 -23.850 1.00 0.00 53 THR A C 4
ATOM 5399 O O . THR A 1 53 ? 0.498 -30.082 -22.842 1.00 0.00 53 THR A O 4
ATOM 5410 N N . VAL A 1 54 ? 1.777 -29.014 -24.371 1.00 0.00 54 VAL A N 4
ATOM 5411 C CA . VAL A 1 54 ? 1.608 -27.705 -23.762 1.00 0.00 54 VAL A CA 4
ATOM 5412 C C . VAL A 1 54 ? 0.309 -27.075 -24.270 1.00 0.00 54 VAL A C 4
ATOM 5413 O O . VAL A 1 54 ? -0.326 -26.296 -23.561 1.00 0.00 54 VAL A O 4
ATOM 5426 N N . TYR A 1 55 ? -0.047 -27.436 -25.494 1.00 0.00 55 TYR A N 4
ATOM 5427 C CA . TYR A 1 55 ? -1.258 -26.916 -26.105 1.00 0.00 55 TYR A CA 4
ATOM 5428 C C . TYR A 1 55 ? -2.476 -27.751 -25.706 1.00 0.00 55 TYR A C 4
ATOM 5429 O O . TYR A 1 55 ? -3.589 -27.234 -25.627 1.00 0.00 55 TYR A O 4
ATOM 5447 N N . GLY A 1 56 ? -2.224 -29.030 -25.466 1.00 0.00 56 GLY A N 4
ATOM 5448 C CA . GLY A 1 56 ? -3.286 -29.942 -25.077 1.00 0.00 56 GLY A CA 4
ATOM 5449 C C . GLY A 1 56 ? -4.189 -29.311 -24.016 1.00 0.00 56 GLY A C 4
ATOM 5450 O O . GLY A 1 56 ? -5.407 -29.259 -24.183 1.00 0.00 56 GLY A O 4
ATOM 5454 N N . PRO A 1 57 ? -3.541 -28.836 -22.918 1.00 0.00 57 PRO A N 4
ATOM 5455 C CA . PRO A 1 57 ? -4.273 -28.210 -21.830 1.00 0.00 57 PRO A CA 4
ATOM 5456 C C . PRO A 1 57 ? -4.729 -26.801 -22.214 1.00 0.00 57 PRO A C 4
ATOM 5457 O O . PRO A 1 57 ? -5.918 -26.491 -22.148 1.00 0.00 57 PRO A O 4
ATOM 5468 N N . LEU A 1 58 ? -3.761 -25.987 -22.606 1.00 0.00 58 LEU A N 4
ATOM 5469 C CA . LEU A 1 58 ? -4.048 -24.618 -23.000 1.00 0.00 58 LEU A CA 4
ATOM 5470 C C . LEU A 1 58 ? -4.468 -24.593 -24.471 1.00 0.00 58 LEU A C 4
ATOM 5471 O O . LEU A 1 58 ? -4.083 -23.693 -25.215 1.00 0.00 58 LEU A O 4
ATOM 5487 N N . MET A 1 59 ? -5.252 -25.593 -24.847 1.00 0.00 59 MET A N 4
ATOM 5488 C CA . MET A 1 59 ? -5.729 -25.697 -26.215 1.00 0.00 59 MET A CA 4
ATOM 5489 C C . MET A 1 59 ? -6.999 -24.869 -26.418 1.00 0.00 59 MET A C 4
ATOM 5490 O O . MET A 1 59 ? -7.086 -24.078 -27.356 1.00 0.00 59 MET A O 4
ATOM 5504 N N . GLU A 1 60 ? -7.954 -25.081 -25.524 1.00 0.00 60 GLU A N 4
ATOM 5505 C CA . GLU A 1 60 ? -9.216 -24.364 -25.593 1.00 0.00 60 GLU A CA 4
ATOM 5506 C C . GLU A 1 60 ? -9.026 -22.911 -25.152 1.00 0.00 60 GLU A C 4
ATOM 5507 O O . GLU A 1 60 ? -9.402 -21.986 -25.870 1.00 0.00 60 GLU A O 4
ATOM 5520 N N . TYR A 1 61 ? -8.443 -22.756 -23.972 1.00 0.00 61 TYR A N 4
ATOM 5521 C CA . TYR A 1 61 ? -8.199 -21.431 -23.427 1.00 0.00 61 TYR A CA 4
ATOM 5522 C C . TYR A 1 61 ? -7.643 -20.491 -24.498 1.00 0.00 61 TYR A C 4
ATOM 5523 O O . TYR A 1 61 ? -8.071 -19.343 -24.604 1.00 0.00 61 TYR A O 4
ATOM 5541 N N . ILE A 1 62 ? -6.698 -21.013 -25.266 1.00 0.00 62 ILE A N 4
ATOM 5542 C CA . ILE A 1 62 ? -6.079 -20.235 -26.326 1.00 0.00 62 ILE A CA 4
ATOM 5543 C C . ILE A 1 62 ? -7.074 -20.067 -27.476 1.00 0.00 62 ILE A C 4
ATOM 5544 O O . ILE A 1 62 ? -7.266 -18.961 -27.979 1.00 0.00 62 ILE A O 4
ATOM 5560 N N . ALA A 1 63 ? -7.679 -21.181 -27.860 1.00 0.00 63 ALA A N 4
ATOM 5561 C CA . ALA A 1 63 ? -8.649 -21.171 -28.942 1.00 0.00 63 ALA A CA 4
ATOM 5562 C C . ALA A 1 63 ? -9.522 -19.919 -28.827 1.00 0.00 63 ALA A C 4
ATOM 5563 O O . ALA A 1 63 ? -9.818 -19.270 -29.829 1.00 0.00 63 ALA A O 4
ATOM 5570 N N . ASP A 1 64 ? -9.910 -19.618 -27.597 1.00 0.00 64 ASP A N 4
ATOM 5571 C CA . ASP A 1 64 ? -10.743 -18.457 -27.338 1.00 0.00 64 ASP A CA 4
ATOM 5572 C C . ASP A 1 64 ? -9.856 -17.216 -27.214 1.00 0.00 64 ASP A C 4
ATOM 5573 O O . ASP A 1 64 ? -10.240 -16.129 -27.643 1.00 0.00 64 ASP A O 4
ATOM 5583 N N . ASN A 1 65 ? -8.687 -17.420 -26.624 1.00 0.00 65 ASN A N 4
ATOM 5584 C CA . ASN A 1 65 ? -7.743 -16.332 -26.438 1.00 0.00 65 ASN A CA 4
ATOM 5585 C C . ASN A 1 65 ? -7.403 -15.719 -27.798 1.00 0.00 65 ASN A C 4
ATOM 5586 O O . ASN A 1 65 ? -6.882 -14.607 -27.869 1.00 0.00 65 ASN A O 4
ATOM 5597 N N . ARG A 1 66 ? -7.712 -16.471 -28.844 1.00 0.00 66 ARG A N 4
ATOM 5598 C CA . ARG A 1 66 ? -7.445 -16.016 -30.198 1.00 0.00 66 ARG A CA 4
ATOM 5599 C C . ARG A 1 66 ? -7.579 -14.494 -30.282 1.00 0.00 66 ARG A C 4
ATOM 5600 O O . ARG A 1 66 ? -6.836 -13.842 -31.014 1.00 0.00 66 ARG A O 4
ATOM 5620 N N . ILE A 1 67 ? -8.532 -13.973 -29.524 1.00 0.00 67 ILE A N 4
ATOM 5621 C CA . ILE A 1 67 ? -8.773 -12.540 -29.504 1.00 0.00 67 ILE A CA 4
ATOM 5622 C C . ILE A 1 67 ? -7.436 -11.801 -29.600 1.00 0.00 67 ILE A C 4
ATOM 5623 O O . ILE A 1 67 ? -7.329 -10.794 -30.298 1.00 0.00 67 ILE A O 4
ATOM 5639 N N . HIS A 1 68 ? -6.451 -12.331 -28.890 1.00 0.00 68 HIS A N 4
ATOM 5640 C CA . HIS A 1 68 ? -5.126 -11.735 -28.886 1.00 0.00 68 HIS A CA 4
ATOM 5641 C C . HIS A 1 68 ? -4.122 -12.713 -29.498 1.00 0.00 68 HIS A C 4
ATOM 5642 O O . HIS A 1 68 ? -4.454 -13.451 -30.425 1.00 0.00 68 HIS A O 4
ATOM 5656 N N . ALA A 1 69 ? -2.913 -12.687 -28.956 1.00 0.00 69 ALA A N 4
ATOM 5657 C CA . ALA A 1 69 ? -1.858 -13.562 -29.437 1.00 0.00 69 ALA A CA 4
ATOM 5658 C C . ALA A 1 69 ? -0.910 -13.893 -28.282 1.00 0.00 69 ALA A C 4
ATOM 5659 O O . ALA A 1 69 ? 0.037 -13.153 -28.020 1.00 0.00 69 ALA A O 4
ATOM 5666 N N . VAL A 1 70 ? -1.198 -15.006 -27.622 1.00 0.00 70 VAL A N 4
ATOM 5667 C CA . VAL A 1 70 ? -0.383 -15.444 -26.502 1.00 0.00 70 VAL A CA 4
ATOM 5668 C C . VAL A 1 70 ? 0.380 -16.709 -26.896 1.00 0.00 70 VAL A C 4
ATOM 5669 O O . VAL A 1 70 ? -0.198 -17.793 -26.961 1.00 0.00 70 VAL A O 4
ATOM 5682 N N . SER A 1 71 ? 1.668 -16.530 -27.150 1.00 0.00 71 SER A N 4
ATOM 5683 C CA . SER A 1 71 ? 2.517 -17.645 -27.536 1.00 0.00 71 SER A CA 4
ATOM 5684 C C . SER A 1 71 ? 2.941 -18.434 -26.296 1.00 0.00 71 SER A C 4
ATOM 5685 O O . SER A 1 71 ? 3.087 -17.866 -25.215 1.00 0.00 71 SER A O 4
ATOM 5693 N N . ILE A 1 72 ? 3.128 -19.731 -26.494 1.00 0.00 72 ILE A N 4
ATOM 5694 C CA . ILE A 1 72 ? 3.533 -20.603 -25.405 1.00 0.00 72 ILE A CA 4
ATOM 5695 C C . ILE A 1 72 ? 4.712 -21.465 -25.860 1.00 0.00 72 ILE A C 4
ATOM 5696 O O . ILE A 1 72 ? 4.565 -22.310 -26.742 1.00 0.00 72 ILE A O 4
ATOM 5712 N N . LYS A 1 73 ? 5.857 -21.223 -25.238 1.00 0.00 73 LYS A N 4
ATOM 5713 C CA . LYS A 1 73 ? 7.061 -21.966 -25.567 1.00 0.00 73 LYS A CA 4
ATOM 5714 C C . LYS A 1 73 ? 7.855 -22.235 -24.288 1.00 0.00 73 LYS A C 4
ATOM 5715 O O . LYS A 1 73 ? 8.430 -21.317 -23.705 1.00 0.00 73 LYS A O 4
ATOM 5733 N N . ALA A 1 74 ? 7.862 -23.499 -23.888 1.00 0.00 74 ALA A N 4
ATOM 5734 C CA . ALA A 1 74 ? 8.577 -23.900 -22.689 1.00 0.00 74 ALA A CA 4
ATOM 5735 C C . ALA A 1 74 ? 10.069 -24.020 -23.005 1.00 0.00 74 ALA A C 4
ATOM 5736 O O . ALA A 1 74 ? 10.478 -24.899 -23.762 1.00 0.00 74 ALA A O 4
ATOM 5743 N N . TYR A 1 75 ? 10.842 -23.124 -22.409 1.00 0.00 75 TYR A N 4
ATOM 5744 C CA . TYR A 1 75 ? 12.280 -23.118 -22.618 1.00 0.00 75 TYR A CA 4
ATOM 5745 C C . TYR A 1 75 ? 13.020 -22.761 -21.327 1.00 0.00 75 TYR A C 4
ATOM 5746 O O . TYR A 1 75 ? 12.398 -22.572 -20.283 1.00 0.00 75 TYR A O 4
ATOM 5764 N N . THR A 1 76 ? 14.337 -22.679 -21.441 1.00 0.00 76 THR A N 4
ATOM 5765 C CA . THR A 1 76 ? 15.169 -22.348 -20.297 1.00 0.00 76 THR A CA 4
ATOM 5766 C C . THR A 1 76 ? 15.270 -20.831 -20.133 1.00 0.00 76 THR A C 4
ATOM 5767 O O . THR A 1 76 ? 14.669 -20.078 -20.898 1.00 0.00 76 THR A O 4
ATOM 5778 N N . PRO A 1 77 ? 16.056 -20.415 -19.103 1.00 0.00 77 PRO A N 4
ATOM 5779 C CA . PRO A 1 77 ? 16.244 -19.001 -18.829 1.00 0.00 77 PRO A CA 4
ATOM 5780 C C . PRO A 1 77 ? 17.188 -18.365 -19.851 1.00 0.00 77 PRO A C 4
ATOM 5781 O O . PRO A 1 77 ? 16.972 -17.232 -20.280 1.00 0.00 77 PRO A O 4
ATOM 5792 N N . ALA A 1 78 ? 18.214 -19.121 -20.213 1.00 0.00 78 ALA A N 4
ATOM 5793 C CA . ALA A 1 78 ? 19.191 -18.646 -21.177 1.00 0.00 78 ALA A CA 4
ATOM 5794 C C . ALA A 1 78 ? 18.657 -18.872 -22.593 1.00 0.00 78 ALA A C 4
ATOM 5795 O O . ALA A 1 78 ? 19.035 -18.163 -23.524 1.00 0.00 78 ALA A O 4
ATOM 5802 N N . GLU A 1 79 ? 17.786 -19.863 -22.710 1.00 0.00 79 GLU A N 4
ATOM 5803 C CA . GLU A 1 79 ? 17.195 -20.192 -23.997 1.00 0.00 79 GLU A CA 4
ATOM 5804 C C . GLU A 1 79 ? 16.451 -18.982 -24.564 1.00 0.00 79 GLU A C 4
ATOM 5805 O O . GLU A 1 79 ? 16.326 -18.839 -25.779 1.00 0.00 79 GLU A O 4
ATOM 5818 N N . TRP A 1 80 ? 15.975 -18.141 -23.657 1.00 0.00 80 TRP A N 4
ATOM 5819 C CA . TRP A 1 80 ? 15.246 -16.948 -24.051 1.00 0.00 80 TRP A CA 4
ATOM 5820 C C . TRP A 1 80 ? 16.205 -16.043 -24.828 1.00 0.00 80 TRP A C 4
ATOM 5821 O O . TRP A 1 80 ? 16.118 -15.944 -26.051 1.00 0.00 80 TRP A O 4
ATOM 5842 N N . ALA A 1 81 ? 17.099 -15.406 -24.085 1.00 0.00 81 ALA A N 4
ATOM 5843 C CA . ALA A 1 81 ? 18.073 -14.513 -24.689 1.00 0.00 81 ALA A CA 4
ATOM 5844 C C . ALA A 1 81 ? 18.539 -15.100 -26.023 1.00 0.00 81 ALA A C 4
ATOM 5845 O O . ALA A 1 81 ? 18.499 -14.425 -27.050 1.00 0.00 81 ALA A O 4
ATOM 5852 N N . ARG A 1 82 ? 18.970 -16.351 -25.963 1.00 0.00 82 ARG A N 4
ATOM 5853 C CA . ARG A 1 82 ? 19.444 -17.037 -27.154 1.00 0.00 82 ARG A CA 4
ATOM 5854 C C . ARG A 1 82 ? 18.340 -17.086 -28.213 1.00 0.00 82 ARG A C 4
ATOM 5855 O O . ARG A 1 82 ? 18.602 -16.881 -29.397 1.00 0.00 82 ARG A O 4
ATOM 5875 N N . ASP A 1 83 ? 17.129 -17.357 -27.747 1.00 0.00 83 ASP A N 4
ATOM 5876 C CA . ASP A 1 83 ? 15.985 -17.435 -28.639 1.00 0.00 83 ASP A CA 4
ATOM 5877 C C . ASP A 1 83 ? 15.727 -16.057 -29.252 1.00 0.00 83 ASP A C 4
ATOM 5878 O O . ASP A 1 83 ? 15.534 -15.937 -30.461 1.00 0.00 83 ASP A O 4
ATOM 5888 N N . ARG A 1 84 ? 15.731 -15.051 -28.390 1.00 0.00 84 ARG A N 4
ATOM 5889 C CA . ARG A 1 84 ? 15.500 -13.686 -28.831 1.00 0.00 84 ARG A CA 4
ATOM 5890 C C . ARG A 1 84 ? 16.681 -13.191 -29.667 1.00 0.00 84 ARG A C 4
ATOM 5891 O O . ARG A 1 84 ? 16.529 -12.290 -30.491 1.00 0.00 84 ARG A O 4
ATOM 5911 N N . LYS A 1 85 ? 17.833 -13.801 -29.427 1.00 0.00 85 LYS A N 4
ATOM 5912 C CA . LYS A 1 85 ? 19.039 -13.434 -30.148 1.00 0.00 85 LYS A CA 4
ATOM 5913 C C . LYS A 1 85 ? 19.101 -14.216 -31.462 1.00 0.00 85 LYS A C 4
ATOM 5914 O O . LYS A 1 85 ? 19.859 -13.862 -32.364 1.00 0.00 85 LYS A O 4
ATOM 5932 N N . LEU A 1 86 ? 18.294 -15.264 -31.528 1.00 0.00 86 LEU A N 4
ATOM 5933 C CA . LEU A 1 86 ? 18.247 -16.099 -32.717 1.00 0.00 86 LEU A CA 4
ATOM 5934 C C . LEU A 1 86 ? 17.568 -15.327 -33.850 1.00 0.00 86 LEU A C 4
ATOM 5935 O O . LEU A 1 86 ? 17.429 -14.107 -33.780 1.00 0.00 86 LEU A O 4
ATOM 5951 N N . ASN A 1 87 ? 17.162 -16.071 -34.869 1.00 0.00 87 ASN A N 4
ATOM 5952 C CA . ASN A 1 87 ? 16.500 -15.472 -36.016 1.00 0.00 87 ASN A CA 4
ATOM 5953 C C . ASN A 1 87 ? 15.034 -15.911 -36.040 1.00 0.00 87 ASN A C 4
ATOM 5954 O O . ASN A 1 87 ? 14.395 -15.896 -37.091 1.00 0.00 87 ASN A O 4
ATOM 5965 N N . GLY A 1 88 ? 14.544 -16.291 -34.869 1.00 0.00 88 GLY A N 4
ATOM 5966 C CA . GLY A 1 88 ? 13.166 -16.733 -34.742 1.00 0.00 88 GLY A CA 4
ATOM 5967 C C . GLY A 1 88 ? 12.344 -15.737 -33.923 1.00 0.00 88 GLY A C 4
ATOM 5968 O O . GLY A 1 88 ? 11.138 -15.606 -34.127 1.00 0.00 88 GLY A O 4
ATOM 5972 N N . PHE A 1 89 ? 13.029 -15.060 -33.013 1.00 0.00 89 PHE A N 4
ATOM 5973 C CA . PHE A 1 89 ? 12.377 -14.079 -32.162 1.00 0.00 89 PHE A CA 4
ATOM 5974 C C . PHE A 1 89 ? 12.940 -12.678 -32.409 1.00 0.00 89 PHE A C 4
ATOM 5975 O O . PHE A 1 89 ? 12.509 -11.712 -31.781 1.00 0.00 89 PHE A O 4
ATOM 5992 N N . LEU A 1 90 ? 13.894 -12.612 -33.326 1.00 0.00 90 LEU A N 4
ATOM 5993 C CA . LEU A 1 90 ? 14.520 -11.345 -33.664 1.00 0.00 90 LEU A CA 4
ATOM 5994 C C . LEU A 1 90 ? 14.730 -11.272 -35.178 1.00 0.00 90 LEU A C 4
ATOM 5995 O O . LEU A 1 90 ? 15.466 -10.416 -35.666 1.00 0.00 90 LEU A O 4
ATOM 6011 N N . GLU A 1 91 ? 14.070 -12.182 -35.879 1.00 0.00 91 GLU A N 4
ATOM 6012 C CA . GLU A 1 91 ? 14.174 -12.232 -37.327 1.00 0.00 91 GLU A CA 4
ATOM 6013 C C . GLU A 1 91 ? 15.577 -11.813 -37.773 1.00 0.00 91 GLU A C 4
ATOM 6014 O O . GLU A 1 91 ? 15.828 -10.633 -38.014 1.00 0.00 91 GLU A O 4
ATOM 6027 N N . HIS A 1 92 ? 16.453 -12.802 -37.869 1.00 0.00 92 HIS A N 4
ATOM 6028 C CA . HIS A 1 92 ? 17.823 -12.550 -38.281 1.00 0.00 92 HIS A CA 4
ATOM 6029 C C . HIS A 1 92 ? 18.191 -13.482 -39.438 1.00 0.00 92 HIS A C 4
ATOM 6030 O O . HIS A 1 92 ? 19.207 -14.172 -39.385 1.00 0.00 92 HIS A O 4
ATOM 6044 N N . HIS A 1 93 ? 17.343 -13.472 -40.456 1.00 0.00 93 HIS A N 4
ATOM 6045 C CA . HIS A 1 93 ? 17.565 -14.307 -41.623 1.00 0.00 93 HIS A CA 4
ATOM 6046 C C . HIS A 1 93 ? 16.550 -13.950 -42.711 1.00 0.00 93 HIS A C 4
ATOM 6047 O O . HIS A 1 93 ? 16.903 -13.849 -43.885 1.00 0.00 93 HIS A O 4
ATOM 6061 N N . HIS A 1 94 ? 15.310 -13.769 -42.282 1.00 0.00 94 HIS A N 4
ATOM 6062 C CA . HIS A 1 94 ? 14.241 -13.426 -43.204 1.00 0.00 94 HIS A CA 4
ATOM 6063 C C . HIS A 1 94 ? 13.963 -14.610 -44.132 1.00 0.00 94 HIS A C 4
ATOM 6064 O O . HIS A 1 94 ? 14.692 -14.831 -45.098 1.00 0.00 94 HIS A O 4
ATOM 6078 N N . HIS A 1 95 ? 12.907 -15.341 -43.805 1.00 0.00 95 HIS A N 4
ATOM 6079 C CA . HIS A 1 95 ? 12.524 -16.498 -44.597 1.00 0.00 95 HIS A CA 4
ATOM 6080 C C . HIS A 1 95 ? 11.134 -16.974 -44.170 1.00 0.00 95 HIS A C 4
ATOM 6081 O O . HIS A 1 95 ? 11.010 -17.903 -43.373 1.00 0.00 95 HIS A O 4
ATOM 6095 N N . HIS A 1 96 ? 10.124 -16.316 -44.719 1.00 0.00 96 HIS A N 4
ATOM 6096 C CA . HIS A 1 96 ? 8.748 -16.661 -44.405 1.00 0.00 96 HIS A CA 4
ATOM 6097 C C . HIS A 1 96 ? 8.497 -18.132 -44.742 1.00 0.00 96 HIS A C 4
ATOM 6098 O O . HIS A 1 96 ? 9.264 -18.741 -45.487 1.00 0.00 96 HIS A O 4
ATOM 6112 N N . HIS A 1 97 ? 7.421 -18.661 -44.178 1.00 0.00 97 HIS A N 4
ATOM 6113 C CA . HIS A 1 97 ? 7.060 -20.049 -44.410 1.00 0.00 97 HIS A CA 4
ATOM 6114 C C . HIS A 1 97 ? 7.276 -20.396 -45.885 1.00 0.00 97 HIS A C 4
ATOM 6115 O O . HIS A 1 97 ? 7.925 -21.391 -46.203 1.00 0.00 97 HIS A O 4
ATOM 6129 N N . MET A 1 1 ? 1.325 0.000 0.000 1.00 0.00 1 MET A N 5
ATOM 6130 C CA . MET A 1 1 ? 2.073 0.000 -1.245 1.00 0.00 1 MET A CA 5
ATOM 6131 C C . MET A 1 1 ? 3.396 -0.754 -1.091 1.00 0.00 1 MET A C 5
ATOM 6132 O O . MET A 1 1 ? 4.394 -0.397 -1.714 1.00 0.00 1 MET A O 5
ATOM 6146 N N . ILE A 1 2 ? 3.359 -1.783 -0.257 1.00 0.00 2 ILE A N 5
ATOM 6147 C CA . ILE A 1 2 ? 4.542 -2.590 -0.012 1.00 0.00 2 ILE A CA 5
ATOM 6148 C C . ILE A 1 2 ? 4.141 -3.861 0.740 1.00 0.00 2 ILE A C 5
ATOM 6149 O O . ILE A 1 2 ? 4.608 -4.952 0.416 1.00 0.00 2 ILE A O 5
ATOM 6165 N N . GLU A 1 3 ? 3.278 -3.677 1.729 1.00 0.00 3 GLU A N 5
ATOM 6166 C CA . GLU A 1 3 ? 2.809 -4.796 2.529 1.00 0.00 3 GLU A CA 5
ATOM 6167 C C . GLU A 1 3 ? 1.287 -4.741 2.676 1.00 0.00 3 GLU A C 5
ATOM 6168 O O . GLU A 1 3 ? 0.709 -5.481 3.471 1.00 0.00 3 GLU A O 5
ATOM 6181 N N . ASP A 1 4 ? 0.680 -3.856 1.898 1.00 0.00 4 ASP A N 5
ATOM 6182 C CA . ASP A 1 4 ? -0.763 -3.695 1.932 1.00 0.00 4 ASP A CA 5
ATOM 6183 C C . ASP A 1 4 ? -1.210 -3.441 3.373 1.00 0.00 4 ASP A C 5
ATOM 6184 O O . ASP A 1 4 ? -1.825 -4.304 3.998 1.00 0.00 4 ASP A O 5
ATOM 6194 N N . PRO A 1 5 ? -0.874 -2.221 3.873 1.00 0.00 5 PRO A N 5
ATOM 6195 C CA . PRO A 1 5 ? -1.234 -1.843 5.228 1.00 0.00 5 PRO A CA 5
ATOM 6196 C C . PRO A 1 5 ? -2.724 -1.511 5.328 1.00 0.00 5 PRO A C 5
ATOM 6197 O O . PRO A 1 5 ? -3.093 -0.411 5.735 1.00 0.00 5 PRO A O 5
ATOM 6208 N N . MET A 1 6 ? -3.541 -2.484 4.949 1.00 0.00 6 MET A N 5
ATOM 6209 C CA . MET A 1 6 ? -4.982 -2.309 4.991 1.00 0.00 6 MET A CA 5
ATOM 6210 C C . MET A 1 6 ? -5.692 -3.428 4.225 1.00 0.00 6 MET A C 5
ATOM 6211 O O . MET A 1 6 ? -6.805 -3.816 4.577 1.00 0.00 6 MET A O 5
ATOM 6225 N N . GLU A 1 7 ? -5.019 -3.914 3.193 1.00 0.00 7 GLU A N 5
ATOM 6226 C CA . GLU A 1 7 ? -5.572 -4.980 2.374 1.00 0.00 7 GLU A CA 5
ATOM 6227 C C . GLU A 1 7 ? -6.882 -4.527 1.726 1.00 0.00 7 GLU A C 5
ATOM 6228 O O . GLU A 1 7 ? -7.963 -4.913 2.167 1.00 0.00 7 GLU A O 5
ATOM 6241 N N . ASN A 1 8 ? -6.741 -3.714 0.689 1.00 0.00 8 ASN A N 5
ATOM 6242 C CA . ASN A 1 8 ? -7.899 -3.205 -0.025 1.00 0.00 8 ASN A CA 5
ATOM 6243 C C . ASN A 1 8 ? -8.190 -4.106 -1.227 1.00 0.00 8 ASN A C 5
ATOM 6244 O O . ASN A 1 8 ? -8.853 -3.688 -2.175 1.00 0.00 8 ASN A O 5
ATOM 6255 N N . ASN A 1 9 ? -7.680 -5.326 -1.148 1.00 0.00 9 ASN A N 5
ATOM 6256 C CA . ASN A 1 9 ? -7.876 -6.290 -2.217 1.00 0.00 9 ASN A CA 5
ATOM 6257 C C . ASN A 1 9 ? -9.286 -6.877 -2.116 1.00 0.00 9 ASN A C 5
ATOM 6258 O O . ASN A 1 9 ? -9.821 -7.388 -3.099 1.00 0.00 9 ASN A O 5
ATOM 6269 N N . GLU A 1 10 ? -9.847 -6.784 -0.920 1.00 0.00 10 GLU A N 5
ATOM 6270 C CA . GLU A 1 10 ? -11.184 -7.299 -0.678 1.00 0.00 10 GLU A CA 5
ATOM 6271 C C . GLU A 1 10 ? -12.212 -6.511 -1.492 1.00 0.00 10 GLU A C 5
ATOM 6272 O O . GLU A 1 10 ? -13.033 -7.097 -2.195 1.00 0.00 10 GLU A O 5
ATOM 6285 N N . ILE A 1 11 ? -12.132 -5.194 -1.371 1.00 0.00 11 ILE A N 5
ATOM 6286 C CA . ILE A 1 11 ? -13.045 -4.320 -2.087 1.00 0.00 11 ILE A CA 5
ATOM 6287 C C . ILE A 1 11 ? -12.749 -4.398 -3.586 1.00 0.00 11 ILE A C 5
ATOM 6288 O O . ILE A 1 11 ? -13.624 -4.136 -4.410 1.00 0.00 11 ILE A O 5
ATOM 6304 N N . GLN A 1 12 ? -11.512 -4.759 -3.894 1.00 0.00 12 GLN A N 5
ATOM 6305 C CA . GLN A 1 12 ? -11.089 -4.874 -5.279 1.00 0.00 12 GLN A CA 5
ATOM 6306 C C . GLN A 1 12 ? -11.635 -6.164 -5.895 1.00 0.00 12 GLN A C 5
ATOM 6307 O O . GLN A 1 12 ? -12.012 -6.185 -7.066 1.00 0.00 12 GLN A O 5
ATOM 6321 N N . SER A 1 13 ? -11.661 -7.207 -5.079 1.00 0.00 13 SER A N 5
ATOM 6322 C CA . SER A 1 13 ? -12.156 -8.497 -5.529 1.00 0.00 13 SER A CA 5
ATOM 6323 C C . SER A 1 13 ? -13.677 -8.449 -5.686 1.00 0.00 13 SER A C 5
ATOM 6324 O O . SER A 1 13 ? -14.231 -9.073 -6.589 1.00 0.00 13 SER A O 5
ATOM 6332 N N . VAL A 1 14 ? -14.308 -7.702 -4.792 1.00 0.00 14 VAL A N 5
ATOM 6333 C CA . VAL A 1 14 ? -15.754 -7.565 -4.819 1.00 0.00 14 VAL A CA 5
ATOM 6334 C C . VAL A 1 14 ? -16.152 -6.626 -5.960 1.00 0.00 14 VAL A C 5
ATOM 6335 O O . VAL A 1 14 ? -17.193 -6.812 -6.588 1.00 0.00 14 VAL A O 5
ATOM 6348 N N . LEU A 1 15 ? -15.301 -5.638 -6.194 1.00 0.00 15 LEU A N 5
ATOM 6349 C CA . LEU A 1 15 ? -15.550 -4.669 -7.248 1.00 0.00 15 LEU A CA 5
ATOM 6350 C C . LEU A 1 15 ? -15.420 -5.358 -8.608 1.00 0.00 15 LEU A C 5
ATOM 6351 O O . LEU A 1 15 ? -16.206 -5.097 -9.518 1.00 0.00 15 LEU A O 5
ATOM 6367 N N . MET A 1 16 ? -14.422 -6.224 -8.705 1.00 0.00 16 MET A N 5
ATOM 6368 C CA . MET A 1 16 ? -14.180 -6.953 -9.938 1.00 0.00 16 MET A CA 5
ATOM 6369 C C . MET A 1 16 ? -15.220 -8.057 -10.137 1.00 0.00 16 MET A C 5
ATOM 6370 O O . MET A 1 16 ? -15.721 -8.252 -11.243 1.00 0.00 16 MET A O 5
ATOM 6384 N N . ASN A 1 17 ? -15.513 -8.752 -9.047 1.00 0.00 17 ASN A N 5
ATOM 6385 C CA . ASN A 1 17 ? -16.485 -9.832 -9.087 1.00 0.00 17 ASN A CA 5
ATOM 6386 C C . ASN A 1 17 ? -17.837 -9.279 -9.542 1.00 0.00 17 ASN A C 5
ATOM 6387 O O . ASN A 1 17 ? -18.530 -9.906 -10.342 1.00 0.00 17 ASN A O 5
ATOM 6398 N N . ALA A 1 18 ? -18.171 -8.112 -9.014 1.00 0.00 18 ALA A N 5
ATOM 6399 C CA . ALA A 1 18 ? -19.428 -7.468 -9.356 1.00 0.00 18 ALA A CA 5
ATOM 6400 C C . ALA A 1 18 ? -19.416 -7.092 -10.839 1.00 0.00 18 ALA A C 5
ATOM 6401 O O . ALA A 1 18 ? -20.411 -7.278 -11.538 1.00 0.00 18 ALA A O 5
ATOM 6408 N N . LEU A 1 19 ? -18.280 -6.569 -11.275 1.00 0.00 19 LEU A N 5
ATOM 6409 C CA . LEU A 1 19 ? -18.125 -6.165 -12.662 1.00 0.00 19 LEU A CA 5
ATOM 6410 C C . LEU A 1 19 ? -16.801 -5.417 -12.826 1.00 0.00 19 LEU A C 5
ATOM 6411 O O . LEU A 1 19 ? -16.573 -4.399 -12.174 1.00 0.00 19 LEU A O 5
ATOM 6427 N N . SER A 1 20 ? -15.961 -5.951 -13.702 1.00 0.00 20 SER A N 5
ATOM 6428 C CA . SER A 1 20 ? -14.666 -5.347 -13.960 1.00 0.00 20 SER A CA 5
ATOM 6429 C C . SER A 1 20 ? -14.823 -4.154 -14.905 1.00 0.00 20 SER A C 5
ATOM 6430 O O . SER A 1 20 ? -15.878 -3.521 -14.941 1.00 0.00 20 SER A O 5
ATOM 6438 N N . LEU A 1 21 ? -13.760 -3.882 -15.647 1.00 0.00 21 LEU A N 5
ATOM 6439 C CA . LEU A 1 21 ? -13.767 -2.776 -16.589 1.00 0.00 21 LEU A CA 5
ATOM 6440 C C . LEU A 1 21 ? -12.378 -2.636 -17.215 1.00 0.00 21 LEU A C 5
ATOM 6441 O O . LEU A 1 21 ? -12.254 -2.307 -18.394 1.00 0.00 21 LEU A O 5
ATOM 6457 N N . GLN A 1 22 ? -11.367 -2.891 -16.397 1.00 0.00 22 GLN A N 5
ATOM 6458 C CA . GLN A 1 22 ? -9.991 -2.797 -16.855 1.00 0.00 22 GLN A CA 5
ATOM 6459 C C . GLN A 1 22 ? -9.052 -2.566 -15.670 1.00 0.00 22 GLN A C 5
ATOM 6460 O O . GLN A 1 22 ? -8.197 -3.401 -15.379 1.00 0.00 22 GLN A O 5
ATOM 6474 N N . GLU A 1 23 ? -9.242 -1.428 -15.018 1.00 0.00 23 GLU A N 5
ATOM 6475 C CA . GLU A 1 23 ? -8.422 -1.076 -13.872 1.00 0.00 23 GLU A CA 5
ATOM 6476 C C . GLU A 1 23 ? -9.306 -0.772 -12.660 1.00 0.00 23 GLU A C 5
ATOM 6477 O O . GLU A 1 23 ? -10.519 -0.621 -12.795 1.00 0.00 23 GLU A O 5
ATOM 6490 N N . VAL A 1 24 ? -8.664 -0.692 -11.504 1.00 0.00 24 VAL A N 5
ATOM 6491 C CA . VAL A 1 24 ? -9.376 -0.409 -10.270 1.00 0.00 24 VAL A CA 5
ATOM 6492 C C . VAL A 1 24 ? -8.710 0.772 -9.561 1.00 0.00 24 VAL A C 5
ATOM 6493 O O . VAL A 1 24 ? -7.505 0.980 -9.692 1.00 0.00 24 VAL A O 5
ATOM 6506 N N . HIS A 1 25 ? -9.524 1.515 -8.826 1.00 0.00 25 HIS A N 5
ATOM 6507 C CA . HIS A 1 25 ? -9.029 2.670 -8.096 1.00 0.00 25 HIS A CA 5
ATOM 6508 C C . HIS A 1 25 ? -9.672 2.714 -6.708 1.00 0.00 25 HIS A C 5
ATOM 6509 O O . HIS A 1 25 ? -10.878 2.920 -6.586 1.00 0.00 25 HIS A O 5
ATOM 6523 N N . VAL A 1 26 ? -8.838 2.518 -5.698 1.00 0.00 26 VAL A N 5
ATOM 6524 C CA . VAL A 1 26 ? -9.310 2.533 -4.324 1.00 0.00 26 VAL A CA 5
ATOM 6525 C C . VAL A 1 26 ? -8.654 3.696 -3.576 1.00 0.00 26 VAL A C 5
ATOM 6526 O O . VAL A 1 26 ? -7.571 3.545 -3.013 1.00 0.00 26 VAL A O 5
ATOM 6539 N N . SER A 1 27 ? -9.337 4.831 -3.596 1.00 0.00 27 SER A N 5
ATOM 6540 C CA . SER A 1 27 ? -8.834 6.019 -2.928 1.00 0.00 27 SER A CA 5
ATOM 6541 C C . SER A 1 27 ? -9.463 6.143 -1.538 1.00 0.00 27 SER A C 5
ATOM 6542 O O . SER A 1 27 ? -10.685 6.111 -1.401 1.00 0.00 27 SER A O 5
ATOM 6550 N N . GLY A 1 28 ? -8.599 6.283 -0.544 1.00 0.00 28 GLY A N 5
ATOM 6551 C CA . GLY A 1 28 ? -9.054 6.412 0.830 1.00 0.00 28 GLY A CA 5
ATOM 6552 C C . GLY A 1 28 ? -8.169 7.385 1.612 1.00 0.00 28 GLY A C 5
ATOM 6553 O O . GLY A 1 28 ? -7.103 7.776 1.140 1.00 0.00 28 GLY A O 5
ATOM 6557 N N . ASP A 1 29 ? -8.644 7.747 2.795 1.00 0.00 29 ASP A N 5
ATOM 6558 C CA . ASP A 1 29 ? -7.909 8.666 3.647 1.00 0.00 29 ASP A CA 5
ATOM 6559 C C . ASP A 1 29 ? -8.770 9.031 4.858 1.00 0.00 29 ASP A C 5
ATOM 6560 O O . ASP A 1 29 ? -9.429 10.069 4.865 1.00 0.00 29 ASP A O 5
ATOM 6570 N N . GLY A 1 30 ? -8.735 8.157 5.853 1.00 0.00 30 GLY A N 5
ATOM 6571 C CA . GLY A 1 30 ? -9.504 8.374 7.067 1.00 0.00 30 GLY A CA 5
ATOM 6572 C C . GLY A 1 30 ? -10.376 7.158 7.388 1.00 0.00 30 GLY A C 5
ATOM 6573 O O . GLY A 1 30 ? -10.381 6.675 8.519 1.00 0.00 30 GLY A O 5
ATOM 6577 N N . SER A 1 31 ? -11.094 6.700 6.373 1.00 0.00 31 SER A N 5
ATOM 6578 C CA . SER A 1 31 ? -11.968 5.551 6.533 1.00 0.00 31 SER A CA 5
ATOM 6579 C C . SER A 1 31 ? -12.928 5.455 5.346 1.00 0.00 31 SER A C 5
ATOM 6580 O O . SER A 1 31 ? -13.364 4.363 4.982 1.00 0.00 31 SER A O 5
ATOM 6588 N N . HIS A 1 32 ? -13.230 6.611 4.774 1.00 0.00 32 HIS A N 5
ATOM 6589 C CA . HIS A 1 32 ? -14.131 6.671 3.636 1.00 0.00 32 HIS A CA 5
ATOM 6590 C C . HIS A 1 32 ? -13.319 6.693 2.339 1.00 0.00 32 HIS A C 5
ATOM 6591 O O . HIS A 1 32 ? -12.766 7.726 1.966 1.00 0.00 32 HIS A O 5
ATOM 6605 N N . PHE A 1 33 ? -13.273 5.540 1.688 1.00 0.00 33 PHE A N 5
ATOM 6606 C CA . PHE A 1 33 ? -12.538 5.413 0.442 1.00 0.00 33 PHE A CA 5
ATOM 6607 C C . PHE A 1 33 ? -13.465 4.998 -0.702 1.00 0.00 33 PHE A C 5
ATOM 6608 O O . PHE A 1 33 ? -14.330 4.141 -0.525 1.00 0.00 33 PHE A O 5
ATOM 6625 N N . GLN A 1 34 ? -13.254 5.625 -1.850 1.00 0.00 34 GLN A N 5
ATOM 6626 C CA . GLN A 1 34 ? -14.061 5.332 -3.023 1.00 0.00 34 GLN A CA 5
ATOM 6627 C C . GLN A 1 34 ? -13.365 4.287 -3.898 1.00 0.00 34 GLN A C 5
ATOM 6628 O O . GLN A 1 34 ? -12.139 4.275 -3.999 1.00 0.00 34 GLN A O 5
ATOM 6642 N N . VAL A 1 35 ? -14.177 3.437 -4.508 1.00 0.00 35 VAL A N 5
ATOM 6643 C CA . VAL A 1 35 ? -13.654 2.392 -5.371 1.00 0.00 35 VAL A CA 5
ATOM 6644 C C . VAL A 1 35 ? -14.098 2.656 -6.811 1.00 0.00 35 VAL A C 5
ATOM 6645 O O . VAL A 1 35 ? -15.106 2.115 -7.263 1.00 0.00 35 VAL A O 5
ATOM 6658 N N . ILE A 1 36 ? -13.324 3.488 -7.492 1.00 0.00 36 ILE A N 5
ATOM 6659 C CA . ILE A 1 36 ? -13.625 3.831 -8.872 1.00 0.00 36 ILE A CA 5
ATOM 6660 C C . ILE A 1 36 ? -13.001 2.787 -9.800 1.00 0.00 36 ILE A C 5
ATOM 6661 O O . ILE A 1 36 ? -11.783 2.611 -9.812 1.00 0.00 36 ILE A O 5
ATOM 6677 N N . ALA A 1 37 ? -13.863 2.121 -10.554 1.00 0.00 37 ALA A N 5
ATOM 6678 C CA . ALA A 1 37 ? -13.411 1.099 -11.483 1.00 0.00 37 ALA A CA 5
ATOM 6679 C C . ALA A 1 37 ? -12.973 1.763 -12.790 1.00 0.00 37 ALA A C 5
ATOM 6680 O O . ALA A 1 37 ? -13.803 2.275 -13.539 1.00 0.00 37 ALA A O 5
ATOM 6687 N N . VAL A 1 38 ? -11.669 1.731 -13.024 1.00 0.00 38 VAL A N 5
ATOM 6688 C CA . VAL A 1 38 ? -11.110 2.322 -14.228 1.00 0.00 38 VAL A CA 5
ATOM 6689 C C . VAL A 1 38 ? -11.358 1.387 -15.413 1.00 0.00 38 VAL A C 5
ATOM 6690 O O . VAL A 1 38 ? -11.564 0.188 -15.230 1.00 0.00 38 VAL A O 5
ATOM 6703 N N . GLY A 1 39 ? -11.329 1.970 -16.603 1.00 0.00 39 GLY A N 5
ATOM 6704 C CA . GLY A 1 39 ? -11.548 1.204 -17.817 1.00 0.00 39 GLY A CA 5
ATOM 6705 C C . GLY A 1 39 ? -12.235 2.055 -18.887 1.00 0.00 39 GLY A C 5
ATOM 6706 O O . GLY A 1 39 ? -11.626 2.966 -19.446 1.00 0.00 39 GLY A O 5
ATOM 6710 N N . GLU A 1 40 ? -13.494 1.728 -19.139 1.00 0.00 40 GLU A N 5
ATOM 6711 C CA . GLU A 1 40 ? -14.271 2.452 -20.131 1.00 0.00 40 GLU A CA 5
ATOM 6712 C C . GLU A 1 40 ? -15.530 1.664 -20.497 1.00 0.00 40 GLU A C 5
ATOM 6713 O O . GLU A 1 40 ? -16.508 2.237 -20.974 1.00 0.00 40 GLU A O 5
ATOM 6726 N N . LEU A 1 41 ? -15.465 0.362 -20.259 1.00 0.00 41 LEU A N 5
ATOM 6727 C CA . LEU A 1 41 ? -16.588 -0.510 -20.558 1.00 0.00 41 LEU A CA 5
ATOM 6728 C C . LEU A 1 41 ? -17.885 0.162 -20.103 1.00 0.00 41 LEU A C 5
ATOM 6729 O O . LEU A 1 41 ? -18.862 0.205 -20.850 1.00 0.00 41 LEU A O 5
ATOM 6745 N N . PHE A 1 42 ? -17.854 0.669 -18.879 1.00 0.00 42 PHE A N 5
ATOM 6746 C CA . PHE A 1 42 ? -19.015 1.337 -18.316 1.00 0.00 42 PHE A CA 5
ATOM 6747 C C . PHE A 1 42 ? -19.005 2.830 -18.651 1.00 0.00 42 PHE A C 5
ATOM 6748 O O . PHE A 1 42 ? -19.555 3.640 -17.907 1.00 0.00 42 PHE A O 5
ATOM 6765 N N . ASP A 1 43 ? -18.374 3.148 -19.772 1.00 0.00 43 ASP A N 5
ATOM 6766 C CA . ASP A 1 43 ? -18.285 4.530 -20.214 1.00 0.00 43 ASP A CA 5
ATOM 6767 C C . ASP A 1 43 ? -19.394 4.807 -21.232 1.00 0.00 43 ASP A C 5
ATOM 6768 O O . ASP A 1 43 ? -19.368 5.825 -21.921 1.00 0.00 43 ASP A O 5
ATOM 6778 N N . GLY A 1 44 ? -20.341 3.882 -21.294 1.00 0.00 44 GLY A N 5
ATOM 6779 C CA . GLY A 1 44 ? -21.457 4.015 -22.215 1.00 0.00 44 GLY A CA 5
ATOM 6780 C C . GLY A 1 44 ? -22.790 3.808 -21.495 1.00 0.00 44 GLY A C 5
ATOM 6781 O O . GLY A 1 44 ? -23.851 3.871 -22.115 1.00 0.00 44 GLY A O 5
ATOM 6785 N N . MET A 1 45 ? -22.694 3.564 -20.196 1.00 0.00 45 MET A N 5
ATOM 6786 C CA . MET A 1 45 ? -23.879 3.348 -19.385 1.00 0.00 45 MET A CA 5
ATOM 6787 C C . MET A 1 45 ? -24.119 4.526 -18.439 1.00 0.00 45 MET A C 5
ATOM 6788 O O . MET A 1 45 ? -23.175 5.201 -18.030 1.00 0.00 45 MET A O 5
ATOM 6802 N N . SER A 1 46 ? -25.387 4.737 -18.118 1.00 0.00 46 SER A N 5
ATOM 6803 C CA . SER A 1 46 ? -25.763 5.822 -17.228 1.00 0.00 46 SER A CA 5
ATOM 6804 C C . SER A 1 46 ? -25.206 5.566 -15.826 1.00 0.00 46 SER A C 5
ATOM 6805 O O . SER A 1 46 ? -25.067 4.416 -15.410 1.00 0.00 46 SER A O 5
ATOM 6813 N N . ARG A 1 47 ? -24.904 6.655 -15.135 1.00 0.00 47 ARG A N 5
ATOM 6814 C CA . ARG A 1 47 ? -24.365 6.562 -13.789 1.00 0.00 47 ARG A CA 5
ATOM 6815 C C . ARG A 1 47 ? -25.324 5.783 -12.886 1.00 0.00 47 ARG A C 5
ATOM 6816 O O . ARG A 1 47 ? -24.892 5.095 -11.963 1.00 0.00 47 ARG A O 5
ATOM 6836 N N . VAL A 1 48 ? -26.608 5.918 -13.185 1.00 0.00 48 VAL A N 5
ATOM 6837 C CA . VAL A 1 48 ? -27.632 5.235 -12.412 1.00 0.00 48 VAL A CA 5
ATOM 6838 C C . VAL A 1 48 ? -27.576 3.736 -12.712 1.00 0.00 48 VAL A C 5
ATOM 6839 O O . VAL A 1 48 ? -27.265 2.934 -11.832 1.00 0.00 48 VAL A O 5
ATOM 6852 N N . LYS A 1 49 ? -27.882 3.402 -13.957 1.00 0.00 49 LYS A N 5
ATOM 6853 C CA . LYS A 1 49 ? -27.871 2.014 -14.384 1.00 0.00 49 LYS A CA 5
ATOM 6854 C C . LYS A 1 49 ? -26.525 1.383 -14.019 1.00 0.00 49 LYS A C 5
ATOM 6855 O O . LYS A 1 49 ? -26.454 0.191 -13.725 1.00 0.00 49 LYS A O 5
ATOM 6873 N N . LYS A 1 50 ? -25.492 2.212 -14.049 1.00 0.00 50 LYS A N 5
ATOM 6874 C CA . LYS A 1 50 ? -24.153 1.750 -13.725 1.00 0.00 50 LYS A CA 5
ATOM 6875 C C . LYS A 1 50 ? -24.018 1.616 -12.207 1.00 0.00 50 LYS A C 5
ATOM 6876 O O . LYS A 1 50 ? -23.260 0.779 -11.719 1.00 0.00 50 LYS A O 5
ATOM 6894 N N . GLN A 1 51 ? -24.765 2.454 -11.503 1.00 0.00 51 GLN A N 5
ATOM 6895 C CA . GLN A 1 51 ? -24.738 2.439 -10.050 1.00 0.00 51 GLN A CA 5
ATOM 6896 C C . GLN A 1 51 ? -25.508 1.229 -9.517 1.00 0.00 51 GLN A C 5
ATOM 6897 O O . GLN A 1 51 ? -25.085 0.597 -8.550 1.00 0.00 51 GLN A O 5
ATOM 6911 N N . GLN A 1 52 ? -26.624 0.943 -10.171 1.00 0.00 52 GLN A N 5
ATOM 6912 C CA . GLN A 1 52 ? -27.456 -0.180 -9.775 1.00 0.00 52 GLN A CA 5
ATOM 6913 C C . GLN A 1 52 ? -26.830 -1.495 -10.242 1.00 0.00 52 GLN A C 5
ATOM 6914 O O . GLN A 1 52 ? -27.002 -2.531 -9.600 1.00 0.00 52 GLN A O 5
ATOM 6928 N N . THR A 1 53 ? -26.117 -1.412 -11.355 1.00 0.00 53 THR A N 5
ATOM 6929 C CA . THR A 1 53 ? -25.464 -2.583 -11.915 1.00 0.00 53 THR A CA 5
ATOM 6930 C C . THR A 1 53 ? -24.143 -2.854 -11.192 1.00 0.00 53 THR A C 5
ATOM 6931 O O . THR A 1 53 ? -23.707 -4.000 -11.099 1.00 0.00 53 THR A O 5
ATOM 6942 N N . VAL A 1 54 ? -23.544 -1.780 -10.699 1.00 0.00 54 VAL A N 5
ATOM 6943 C CA . VAL A 1 54 ? -22.282 -1.888 -9.988 1.00 0.00 54 VAL A CA 5
ATOM 6944 C C . VAL A 1 54 ? -22.557 -2.180 -8.511 1.00 0.00 54 VAL A C 5
ATOM 6945 O O . VAL A 1 54 ? -21.881 -3.008 -7.902 1.00 0.00 54 VAL A O 5
ATOM 6958 N N . TYR A 1 55 ? -23.550 -1.484 -7.979 1.00 0.00 55 TYR A N 5
ATOM 6959 C CA . TYR A 1 55 ? -23.923 -1.658 -6.585 1.00 0.00 55 TYR A CA 5
ATOM 6960 C C . TYR A 1 55 ? -24.890 -2.832 -6.419 1.00 0.00 55 TYR A C 5
ATOM 6961 O O . TYR A 1 55 ? -25.041 -3.366 -5.321 1.00 0.00 55 TYR A O 5
ATOM 6979 N N . GLY A 1 56 ? -25.519 -3.200 -7.525 1.00 0.00 56 GLY A N 5
ATOM 6980 C CA . GLY A 1 56 ? -26.467 -4.301 -7.515 1.00 0.00 56 GLY A CA 5
ATOM 6981 C C . GLY A 1 56 ? -25.827 -5.571 -6.951 1.00 0.00 56 GLY A C 5
ATOM 6982 O O . GLY A 1 56 ? -26.358 -6.178 -6.022 1.00 0.00 56 GLY A O 5
ATOM 6986 N N . PRO A 1 57 ? -24.665 -5.945 -7.551 1.00 0.00 57 PRO A N 5
ATOM 6987 C CA . PRO A 1 57 ? -23.947 -7.131 -7.117 1.00 0.00 57 PRO A CA 5
ATOM 6988 C C . PRO A 1 57 ? -23.223 -6.881 -5.793 1.00 0.00 57 PRO A C 5
ATOM 6989 O O . PRO A 1 57 ? -23.374 -7.649 -4.844 1.00 0.00 57 PRO A O 5
ATOM 7000 N N . LEU A 1 58 ? -22.453 -5.803 -5.771 1.00 0.00 58 LEU A N 5
ATOM 7001 C CA . LEU A 1 58 ? -21.705 -5.442 -4.578 1.00 0.00 58 LEU A CA 5
ATOM 7002 C C . LEU A 1 58 ? -22.595 -4.603 -3.659 1.00 0.00 58 LEU A C 5
ATOM 7003 O O . LEU A 1 58 ? -22.132 -3.635 -3.056 1.00 0.00 58 LEU A O 5
ATOM 7019 N N . MET A 1 59 ? -23.855 -5.003 -3.581 1.00 0.00 59 MET A N 5
ATOM 7020 C CA . MET A 1 59 ? -24.813 -4.299 -2.745 1.00 0.00 59 MET A CA 5
ATOM 7021 C C . MET A 1 59 ? -24.771 -4.818 -1.307 1.00 0.00 59 MET A C 5
ATOM 7022 O O . MET A 1 59 ? -24.812 -4.036 -0.359 1.00 0.00 59 MET A O 5
ATOM 7036 N N . GLU A 1 60 ? -24.691 -6.136 -1.189 1.00 0.00 60 GLU A N 5
ATOM 7037 C CA . GLU A 1 60 ? -24.643 -6.769 0.118 1.00 0.00 60 GLU A CA 5
ATOM 7038 C C . GLU A 1 60 ? -23.297 -6.494 0.792 1.00 0.00 60 GLU A C 5
ATOM 7039 O O . GLU A 1 60 ? -23.231 -5.770 1.783 1.00 0.00 60 GLU A O 5
ATOM 7052 N N . TYR A 1 61 ? -22.256 -7.089 0.226 1.00 0.00 61 TYR A N 5
ATOM 7053 C CA . TYR A 1 61 ? -20.916 -6.917 0.760 1.00 0.00 61 TYR A CA 5
ATOM 7054 C C . TYR A 1 61 ? -20.712 -5.494 1.285 1.00 0.00 61 TYR A C 5
ATOM 7055 O O . TYR A 1 61 ? -20.235 -5.303 2.402 1.00 0.00 61 TYR A O 5
ATOM 7073 N N . ILE A 1 62 ? -21.084 -4.532 0.453 1.00 0.00 62 ILE A N 5
ATOM 7074 C CA . ILE A 1 62 ? -20.948 -3.133 0.819 1.00 0.00 62 ILE A CA 5
ATOM 7075 C C . ILE A 1 62 ? -21.863 -2.830 2.007 1.00 0.00 62 ILE A C 5
ATOM 7076 O O . ILE A 1 62 ? -21.441 -2.199 2.975 1.00 0.00 62 ILE A O 5
ATOM 7092 N N . ALA A 1 63 ? -23.099 -3.292 1.894 1.00 0.00 63 ALA A N 5
ATOM 7093 C CA . ALA A 1 63 ? -24.078 -3.078 2.947 1.00 0.00 63 ALA A CA 5
ATOM 7094 C C . ALA A 1 63 ? -23.425 -3.345 4.305 1.00 0.00 63 ALA A C 5
ATOM 7095 O O . ALA A 1 63 ? -23.627 -2.588 5.253 1.00 0.00 63 ALA A O 5
ATOM 7102 N N . ASP A 1 64 ? -22.657 -4.424 4.355 1.00 0.00 64 ASP A N 5
ATOM 7103 C CA . ASP A 1 64 ? -21.975 -4.800 5.581 1.00 0.00 64 ASP A CA 5
ATOM 7104 C C . ASP A 1 64 ? -20.826 -3.823 5.840 1.00 0.00 64 ASP A C 5
ATOM 7105 O O . ASP A 1 64 ? -20.632 -3.373 6.968 1.00 0.00 64 ASP A O 5
ATOM 7115 N N . ASN A 1 65 ? -20.094 -3.524 4.777 1.00 0.00 65 ASN A N 5
ATOM 7116 C CA . ASN A 1 65 ? -18.970 -2.609 4.875 1.00 0.00 65 ASN A CA 5
ATOM 7117 C C . ASN A 1 65 ? -19.459 -1.263 5.415 1.00 0.00 65 ASN A C 5
ATOM 7118 O O . ASN A 1 65 ? -18.662 -0.450 5.880 1.00 0.00 65 ASN A O 5
ATOM 7129 N N . ARG A 1 66 ? -20.768 -1.070 5.334 1.00 0.00 66 ARG A N 5
ATOM 7130 C CA . ARG A 1 66 ? -21.373 0.164 5.808 1.00 0.00 66 ARG A CA 5
ATOM 7131 C C . ARG A 1 66 ? -20.579 0.723 6.991 1.00 0.00 66 ARG A C 5
ATOM 7132 O O . ARG A 1 66 ? -20.423 1.937 7.119 1.00 0.00 66 ARG A O 5
ATOM 7152 N N . ILE A 1 67 ? -20.099 -0.188 7.824 1.00 0.00 67 ILE A N 5
ATOM 7153 C CA . ILE A 1 67 ? -19.326 0.200 8.992 1.00 0.00 67 ILE A CA 5
ATOM 7154 C C . ILE A 1 67 ? -18.453 1.407 8.642 1.00 0.00 67 ILE A C 5
ATOM 7155 O O . ILE A 1 67 ? -18.223 2.276 9.482 1.00 0.00 67 ILE A O 5
ATOM 7171 N N . HIS A 1 68 ? -17.989 1.422 7.401 1.00 0.00 68 HIS A N 5
ATOM 7172 C CA . HIS A 1 68 ? -17.146 2.508 6.930 1.00 0.00 68 HIS A CA 5
ATOM 7173 C C . HIS A 1 68 ? -17.822 3.206 5.749 1.00 0.00 68 HIS A C 5
ATOM 7174 O O . HIS A 1 68 ? -19.047 3.310 5.701 1.00 0.00 68 HIS A O 5
ATOM 7188 N N . ALA A 1 69 ? -16.994 3.668 4.823 1.00 0.00 69 ALA A N 5
ATOM 7189 C CA . ALA A 1 69 ? -17.495 4.354 3.645 1.00 0.00 69 ALA A CA 5
ATOM 7190 C C . ALA A 1 69 ? -16.712 3.887 2.416 1.00 0.00 69 ALA A C 5
ATOM 7191 O O . ALA A 1 69 ? -15.742 4.527 2.014 1.00 0.00 69 ALA A O 5
ATOM 7198 N N . VAL A 1 70 ? -17.163 2.775 1.853 1.00 0.00 70 VAL A N 5
ATOM 7199 C CA . VAL A 1 70 ? -16.516 2.216 0.679 1.00 0.00 70 VAL A CA 5
ATOM 7200 C C . VAL A 1 70 ? -17.358 2.530 -0.560 1.00 0.00 70 VAL A C 5
ATOM 7201 O O . VAL A 1 70 ? -18.255 1.767 -0.915 1.00 0.00 70 VAL A O 5
ATOM 7214 N N . SER A 1 71 ? -17.038 3.654 -1.183 1.00 0.00 71 SER A N 5
ATOM 7215 C CA . SER A 1 71 ? -17.754 4.079 -2.375 1.00 0.00 71 SER A CA 5
ATOM 7216 C C . SER A 1 71 ? -17.372 3.190 -3.560 1.00 0.00 71 SER A C 5
ATOM 7217 O O . SER A 1 71 ? -16.379 2.466 -3.502 1.00 0.00 71 SER A O 5
ATOM 7225 N N . ILE A 1 72 ? -18.180 3.273 -4.606 1.00 0.00 72 ILE A N 5
ATOM 7226 C CA . ILE A 1 72 ? -17.938 2.485 -5.803 1.00 0.00 72 ILE A CA 5
ATOM 7227 C C . ILE A 1 72 ? -18.592 3.174 -7.002 1.00 0.00 72 ILE A C 5
ATOM 7228 O O . ILE A 1 72 ? -19.744 3.600 -6.926 1.00 0.00 72 ILE A O 5
ATOM 7244 N N . LYS A 1 73 ? -17.830 3.262 -8.082 1.00 0.00 73 LYS A N 5
ATOM 7245 C CA . LYS A 1 73 ? -18.321 3.891 -9.296 1.00 0.00 73 LYS A CA 5
ATOM 7246 C C . LYS A 1 73 ? -17.403 3.523 -10.464 1.00 0.00 73 LYS A C 5
ATOM 7247 O O . LYS A 1 73 ? -16.217 3.849 -10.452 1.00 0.00 73 LYS A O 5
ATOM 7265 N N . ALA A 1 74 ? -17.986 2.849 -11.444 1.00 0.00 74 ALA A N 5
ATOM 7266 C CA . ALA A 1 74 ? -17.235 2.433 -12.616 1.00 0.00 74 ALA A CA 5
ATOM 7267 C C . ALA A 1 74 ? -17.072 3.626 -13.561 1.00 0.00 74 ALA A C 5
ATOM 7268 O O . ALA A 1 74 ? -18.021 4.022 -14.236 1.00 0.00 74 ALA A O 5
ATOM 7275 N N . TYR A 1 75 ? -15.861 4.164 -13.579 1.00 0.00 75 TYR A N 5
ATOM 7276 C CA . TYR A 1 75 ? -15.561 5.303 -14.429 1.00 0.00 75 TYR A CA 5
ATOM 7277 C C . TYR A 1 75 ? -14.218 5.119 -15.139 1.00 0.00 75 TYR A C 5
ATOM 7278 O O . TYR A 1 75 ? -13.562 4.091 -14.976 1.00 0.00 75 TYR A O 5
ATOM 7296 N N . THR A 1 76 ? -13.849 6.131 -15.911 1.00 0.00 76 THR A N 5
ATOM 7297 C CA . THR A 1 76 ? -12.596 6.093 -16.645 1.00 0.00 76 THR A CA 5
ATOM 7298 C C . THR A 1 76 ? -11.438 6.530 -15.746 1.00 0.00 76 THR A C 5
ATOM 7299 O O . THR A 1 76 ? -11.638 6.826 -14.569 1.00 0.00 76 THR A O 5
ATOM 7310 N N . PRO A 1 77 ? -10.220 6.556 -16.351 1.00 0.00 77 PRO A N 5
ATOM 7311 C CA . PRO A 1 77 ? -9.029 6.952 -15.618 1.00 0.00 77 PRO A CA 5
ATOM 7312 C C . PRO A 1 77 ? -8.994 8.466 -15.404 1.00 0.00 77 PRO A C 5
ATOM 7313 O O . PRO A 1 77 ? -8.578 8.938 -14.347 1.00 0.00 77 PRO A O 5
ATOM 7324 N N . ALA A 1 78 ? -9.438 9.186 -16.424 1.00 0.00 78 ALA A N 5
ATOM 7325 C CA . ALA A 1 78 ? -9.463 10.638 -16.362 1.00 0.00 78 ALA A CA 5
ATOM 7326 C C . ALA A 1 78 ? -10.721 11.090 -15.617 1.00 0.00 78 ALA A C 5
ATOM 7327 O O . ALA A 1 78 ? -10.729 12.148 -14.990 1.00 0.00 78 ALA A O 5
ATOM 7334 N N . GLU A 1 79 ? -11.754 10.266 -15.711 1.00 0.00 79 GLU A N 5
ATOM 7335 C CA . GLU A 1 79 ? -13.014 10.568 -15.055 1.00 0.00 79 GLU A CA 5
ATOM 7336 C C . GLU A 1 79 ? -12.782 10.865 -13.572 1.00 0.00 79 GLU A C 5
ATOM 7337 O O . GLU A 1 79 ? -13.436 11.737 -13.000 1.00 0.00 79 GLU A O 5
ATOM 7350 N N . TRP A 1 80 ? -11.850 10.124 -12.991 1.00 0.00 80 TRP A N 5
ATOM 7351 C CA . TRP A 1 80 ? -11.524 10.298 -11.586 1.00 0.00 80 TRP A CA 5
ATOM 7352 C C . TRP A 1 80 ? -11.038 11.735 -11.387 1.00 0.00 80 TRP A C 5
ATOM 7353 O O . TRP A 1 80 ? -11.771 12.576 -10.871 1.00 0.00 80 TRP A O 5
ATOM 7374 N N . ALA A 1 81 ? -9.804 11.971 -11.808 1.00 0.00 81 ALA A N 5
ATOM 7375 C CA . ALA A 1 81 ? -9.210 13.291 -11.682 1.00 0.00 81 ALA A CA 5
ATOM 7376 C C . ALA A 1 81 ? -10.276 14.353 -11.965 1.00 0.00 81 ALA A C 5
ATOM 7377 O O . ALA A 1 81 ? -10.465 15.274 -11.171 1.00 0.00 81 ALA A O 5
ATOM 7384 N N . ARG A 1 82 ? -10.943 14.189 -13.097 1.00 0.00 82 ARG A N 5
ATOM 7385 C CA . ARG A 1 82 ? -11.984 15.122 -13.494 1.00 0.00 82 ARG A CA 5
ATOM 7386 C C . ARG A 1 82 ? -13.060 15.209 -12.410 1.00 0.00 82 ARG A C 5
ATOM 7387 O O . ARG A 1 82 ? -13.568 16.291 -12.119 1.00 0.00 82 ARG A O 5
ATOM 7407 N N . ASP A 1 83 ? -13.377 14.055 -11.841 1.00 0.00 83 ASP A N 5
ATOM 7408 C CA . ASP A 1 83 ? -14.383 13.986 -10.796 1.00 0.00 83 ASP A CA 5
ATOM 7409 C C . ASP A 1 83 ? -13.847 14.662 -9.532 1.00 0.00 83 ASP A C 5
ATOM 7410 O O . ASP A 1 83 ? -14.550 15.444 -8.895 1.00 0.00 83 ASP A O 5
ATOM 7420 N N . ARG A 1 84 ? -12.604 14.335 -9.207 1.00 0.00 84 ARG A N 5
ATOM 7421 C CA . ARG A 1 84 ? -11.965 14.900 -8.031 1.00 0.00 84 ARG A CA 5
ATOM 7422 C C . ARG A 1 84 ? -11.657 16.382 -8.255 1.00 0.00 84 ARG A C 5
ATOM 7423 O O . ARG A 1 84 ? -11.463 17.131 -7.298 1.00 0.00 84 ARG A O 5
ATOM 7443 N N . LYS A 1 85 ? -11.623 16.761 -9.524 1.00 0.00 85 LYS A N 5
ATOM 7444 C CA . LYS A 1 85 ? -11.342 18.140 -9.886 1.00 0.00 85 LYS A CA 5
ATOM 7445 C C . LYS A 1 85 ? -12.646 18.941 -9.876 1.00 0.00 85 LYS A C 5
ATOM 7446 O O . LYS A 1 85 ? -12.623 20.170 -9.831 1.00 0.00 85 LYS A O 5
ATOM 7464 N N . LEU A 1 86 ? -13.751 18.212 -9.919 1.00 0.00 86 LEU A N 5
ATOM 7465 C CA . LEU A 1 86 ? -15.062 18.839 -9.915 1.00 0.00 86 LEU A CA 5
ATOM 7466 C C . LEU A 1 86 ? -15.393 19.312 -8.498 1.00 0.00 86 LEU A C 5
ATOM 7467 O O . LEU A 1 86 ? -14.520 19.345 -7.632 1.00 0.00 86 LEU A O 5
ATOM 7483 N N . ASN A 1 87 ? -16.655 19.665 -8.306 1.00 0.00 87 ASN A N 5
ATOM 7484 C CA . ASN A 1 87 ? -17.112 20.134 -7.009 1.00 0.00 87 ASN A CA 5
ATOM 7485 C C . ASN A 1 87 ? -17.949 19.041 -6.342 1.00 0.00 87 ASN A C 5
ATOM 7486 O O . ASN A 1 87 ? -18.702 19.313 -5.408 1.00 0.00 87 ASN A O 5
ATOM 7497 N N . GLY A 1 88 ? -17.789 17.826 -6.847 1.00 0.00 88 GLY A N 5
ATOM 7498 C CA . GLY A 1 88 ? -18.521 16.691 -6.312 1.00 0.00 88 GLY A CA 5
ATOM 7499 C C . GLY A 1 88 ? -17.624 15.832 -5.418 1.00 0.00 88 GLY A C 5
ATOM 7500 O O . GLY A 1 88 ? -18.103 15.188 -4.487 1.00 0.00 88 GLY A O 5
ATOM 7504 N N . PHE A 1 89 ? -16.337 15.851 -5.733 1.00 0.00 89 PHE A N 5
ATOM 7505 C CA . PHE A 1 89 ? -15.368 15.082 -4.970 1.00 0.00 89 PHE A CA 5
ATOM 7506 C C . PHE A 1 89 ? -14.294 15.993 -4.373 1.00 0.00 89 PHE A C 5
ATOM 7507 O O . PHE A 1 89 ? -13.387 15.522 -3.687 1.00 0.00 89 PHE A O 5
ATOM 7524 N N . LEU A 1 90 ? -14.431 17.280 -4.654 1.00 0.00 90 LEU A N 5
ATOM 7525 C CA . LEU A 1 90 ? -13.483 18.261 -4.153 1.00 0.00 90 LEU A CA 5
ATOM 7526 C C . LEU A 1 90 ? -14.247 19.471 -3.612 1.00 0.00 90 LEU A C 5
ATOM 7527 O O . LEU A 1 90 ? -13.650 20.508 -3.324 1.00 0.00 90 LEU A O 5
ATOM 7543 N N . GLU A 1 91 ? -15.555 19.300 -3.490 1.00 0.00 91 GLU A N 5
ATOM 7544 C CA . GLU A 1 91 ? -16.406 20.365 -2.989 1.00 0.00 91 GLU A CA 5
ATOM 7545 C C . GLU A 1 91 ? -17.870 19.922 -2.994 1.00 0.00 91 GLU A C 5
ATOM 7546 O O . GLU A 1 91 ? -18.746 20.666 -3.431 1.00 0.00 91 GLU A O 5
ATOM 7559 N N . HIS A 1 92 ? -18.091 18.711 -2.504 1.00 0.00 92 HIS A N 5
ATOM 7560 C CA . HIS A 1 92 ? -19.434 18.160 -2.447 1.00 0.00 92 HIS A CA 5
ATOM 7561 C C . HIS A 1 92 ? -20.328 19.072 -1.604 1.00 0.00 92 HIS A C 5
ATOM 7562 O O . HIS A 1 92 ? -19.903 20.147 -1.184 1.00 0.00 92 HIS A O 5
ATOM 7576 N N . HIS A 1 93 ? -21.549 18.608 -1.382 1.00 0.00 93 HIS A N 5
ATOM 7577 C CA . HIS A 1 93 ? -22.506 19.369 -0.597 1.00 0.00 93 HIS A CA 5
ATOM 7578 C C . HIS A 1 93 ? -23.318 18.418 0.285 1.00 0.00 93 HIS A C 5
ATOM 7579 O O . HIS A 1 93 ? -23.214 18.460 1.510 1.00 0.00 93 HIS A O 5
ATOM 7593 N N . HIS A 1 94 ? -24.108 17.582 -0.372 1.00 0.00 94 HIS A N 5
ATOM 7594 C CA . HIS A 1 94 ? -24.937 16.621 0.336 1.00 0.00 94 HIS A CA 5
ATOM 7595 C C . HIS A 1 94 ? -25.551 17.286 1.570 1.00 0.00 94 HIS A C 5
ATOM 7596 O O . HIS A 1 94 ? -25.137 17.016 2.696 1.00 0.00 94 HIS A O 5
ATOM 7610 N N . HIS A 1 95 ? -26.529 18.142 1.315 1.00 0.00 95 HIS A N 5
ATOM 7611 C CA . HIS A 1 95 ? -27.205 18.847 2.391 1.00 0.00 95 HIS A CA 5
ATOM 7612 C C . HIS A 1 95 ? -28.578 18.218 2.634 1.00 0.00 95 HIS A C 5
ATOM 7613 O O . HIS A 1 95 ? -28.866 17.754 3.737 1.00 0.00 95 HIS A O 5
ATOM 7627 N N . HIS A 1 96 ? -29.389 18.221 1.587 1.00 0.00 96 HIS A N 5
ATOM 7628 C CA . HIS A 1 96 ? -30.725 17.656 1.673 1.00 0.00 96 HIS A CA 5
ATOM 7629 C C . HIS A 1 96 ? -30.708 16.218 1.152 1.00 0.00 96 HIS A C 5
ATOM 7630 O O . HIS A 1 96 ? -29.985 15.904 0.208 1.00 0.00 96 HIS A O 5
ATOM 7644 N N . HIS A 1 97 ? -31.514 15.382 1.790 1.00 0.00 97 HIS A N 5
ATOM 7645 C CA . HIS A 1 97 ? -31.601 13.984 1.403 1.00 0.00 97 HIS A CA 5
ATOM 7646 C C . HIS A 1 97 ? -32.170 13.878 -0.013 1.00 0.00 97 HIS A C 5
ATOM 7647 O O . HIS A 1 97 ? -31.755 13.020 -0.790 1.00 0.00 97 HIS A O 5
ATOM 7661 N N . MET A 1 1 ? 1.325 0.000 0.000 1.00 0.00 1 MET A N 6
ATOM 7662 C CA . MET A 1 1 ? 2.073 0.000 -1.245 1.00 0.00 1 MET A CA 6
ATOM 7663 C C . MET A 1 1 ? 3.072 -1.158 -1.285 1.00 0.00 1 MET A C 6
ATOM 7664 O O . MET A 1 1 ? 4.267 -0.945 -1.483 1.00 0.00 1 MET A O 6
ATOM 7678 N N . ILE A 1 2 ? 2.545 -2.359 -1.093 1.00 0.00 2 ILE A N 6
ATOM 7679 C CA . ILE A 1 2 ? 3.376 -3.551 -1.105 1.00 0.00 2 ILE A CA 6
ATOM 7680 C C . ILE A 1 2 ? 2.484 -4.790 -0.999 1.00 0.00 2 ILE A C 6
ATOM 7681 O O . ILE A 1 2 ? 2.638 -5.737 -1.768 1.00 0.00 2 ILE A O 6
ATOM 7697 N N . GLU A 1 3 ? 1.571 -4.742 -0.040 1.00 0.00 3 GLU A N 6
ATOM 7698 C CA . GLU A 1 3 ? 0.654 -5.849 0.176 1.00 0.00 3 GLU A CA 6
ATOM 7699 C C . GLU A 1 3 ? 1.405 -7.058 0.735 1.00 0.00 3 GLU A C 6
ATOM 7700 O O . GLU A 1 3 ? 2.474 -7.414 0.240 1.00 0.00 3 GLU A O 6
ATOM 7713 N N . ASP A 1 4 ? 0.817 -7.657 1.760 1.00 0.00 4 ASP A N 6
ATOM 7714 C CA . ASP A 1 4 ? 1.417 -8.820 2.393 1.00 0.00 4 ASP A CA 6
ATOM 7715 C C . ASP A 1 4 ? 0.735 -9.072 3.738 1.00 0.00 4 ASP A C 6
ATOM 7716 O O . ASP A 1 4 ? 0.206 -8.148 4.353 1.00 0.00 4 ASP A O 6
ATOM 7726 N N . PRO A 1 5 ? 0.769 -10.362 4.167 1.00 0.00 5 PRO A N 6
ATOM 7727 C CA . PRO A 1 5 ? 0.160 -10.748 5.429 1.00 0.00 5 PRO A CA 6
ATOM 7728 C C . PRO A 1 5 ? 1.017 -10.295 6.613 1.00 0.00 5 PRO A C 6
ATOM 7729 O O . PRO A 1 5 ? 1.396 -11.107 7.456 1.00 0.00 5 PRO A O 6
ATOM 7740 N N . MET A 1 6 ? 1.298 -9.001 6.638 1.00 0.00 6 MET A N 6
ATOM 7741 C CA . MET A 1 6 ? 2.104 -8.430 7.704 1.00 0.00 6 MET A CA 6
ATOM 7742 C C . MET A 1 6 ? 1.331 -7.342 8.452 1.00 0.00 6 MET A C 6
ATOM 7743 O O . MET A 1 6 ? 1.486 -7.186 9.663 1.00 0.00 6 MET A O 6
ATOM 7757 N N . GLU A 1 7 ? 0.516 -6.617 7.701 1.00 0.00 7 GLU A N 6
ATOM 7758 C CA . GLU A 1 7 ? -0.281 -5.548 8.278 1.00 0.00 7 GLU A CA 6
ATOM 7759 C C . GLU A 1 7 ? 0.616 -4.378 8.687 1.00 0.00 7 GLU A C 6
ATOM 7760 O O . GLU A 1 7 ? 0.991 -4.256 9.852 1.00 0.00 7 GLU A O 6
ATOM 7773 N N . ASN A 1 8 ? 0.934 -3.547 7.705 1.00 0.00 8 ASN A N 6
ATOM 7774 C CA . ASN A 1 8 ? 1.780 -2.391 7.948 1.00 0.00 8 ASN A CA 6
ATOM 7775 C C . ASN A 1 8 ? 0.908 -1.138 8.054 1.00 0.00 8 ASN A C 6
ATOM 7776 O O . ASN A 1 8 ? 1.360 -0.035 7.753 1.00 0.00 8 ASN A O 6
ATOM 7787 N N . ASN A 1 9 ? -0.328 -1.351 8.484 1.00 0.00 9 ASN A N 6
ATOM 7788 C CA . ASN A 1 9 ? -1.268 -0.254 8.633 1.00 0.00 9 ASN A CA 6
ATOM 7789 C C . ASN A 1 9 ? -0.971 0.493 9.936 1.00 0.00 9 ASN A C 6
ATOM 7790 O O . ASN A 1 9 ? -1.363 1.647 10.097 1.00 0.00 9 ASN A O 6
ATOM 7801 N N . GLU A 1 10 ? -0.280 -0.197 10.831 1.00 0.00 10 GLU A N 6
ATOM 7802 C CA . GLU A 1 10 ? 0.074 0.386 12.114 1.00 0.00 10 GLU A CA 6
ATOM 7803 C C . GLU A 1 10 ? 1.074 1.527 11.921 1.00 0.00 10 GLU A C 6
ATOM 7804 O O . GLU A 1 10 ? 0.925 2.595 12.513 1.00 0.00 10 GLU A O 6
ATOM 7817 N N . ILE A 1 11 ? 2.071 1.263 11.089 1.00 0.00 11 ILE A N 6
ATOM 7818 C CA . ILE A 1 11 ? 3.096 2.255 10.810 1.00 0.00 11 ILE A CA 6
ATOM 7819 C C . ILE A 1 11 ? 2.462 3.447 10.090 1.00 0.00 11 ILE A C 6
ATOM 7820 O O . ILE A 1 11 ? 2.898 4.584 10.263 1.00 0.00 11 ILE A O 6
ATOM 7836 N N . GLN A 1 12 ? 1.444 3.147 9.298 1.00 0.00 12 GLN A N 6
ATOM 7837 C CA . GLN A 1 12 ? 0.746 4.179 8.552 1.00 0.00 12 GLN A CA 6
ATOM 7838 C C . GLN A 1 12 ? -0.158 4.989 9.483 1.00 0.00 12 GLN A C 6
ATOM 7839 O O . GLN A 1 12 ? -0.242 6.211 9.366 1.00 0.00 12 GLN A O 6
ATOM 7853 N N . SER A 1 13 ? -0.812 4.276 10.388 1.00 0.00 13 SER A N 6
ATOM 7854 C CA . SER A 1 13 ? -1.706 4.913 11.340 1.00 0.00 13 SER A CA 6
ATOM 7855 C C . SER A 1 13 ? -0.902 5.759 12.329 1.00 0.00 13 SER A C 6
ATOM 7856 O O . SER A 1 13 ? -1.404 6.751 12.854 1.00 0.00 13 SER A O 6
ATOM 7864 N N . VAL A 1 14 ? 0.333 5.335 12.553 1.00 0.00 14 VAL A N 6
ATOM 7865 C CA . VAL A 1 14 ? 1.212 6.042 13.470 1.00 0.00 14 VAL A CA 6
ATOM 7866 C C . VAL A 1 14 ? 1.768 7.288 12.778 1.00 0.00 14 VAL A C 6
ATOM 7867 O O . VAL A 1 14 ? 1.837 8.358 13.380 1.00 0.00 14 VAL A O 6
ATOM 7880 N N . LEU A 1 15 ? 2.151 7.107 11.522 1.00 0.00 15 LEU A N 6
ATOM 7881 C CA . LEU A 1 15 ? 2.699 8.204 10.742 1.00 0.00 15 LEU A CA 6
ATOM 7882 C C . LEU A 1 15 ? 1.666 9.328 10.655 1.00 0.00 15 LEU A C 6
ATOM 7883 O O . LEU A 1 15 ? 2.006 10.501 10.801 1.00 0.00 15 LEU A O 6
ATOM 7899 N N . MET A 1 16 ? 0.424 8.931 10.418 1.00 0.00 16 MET A N 6
ATOM 7900 C CA . MET A 1 16 ? -0.661 9.891 10.310 1.00 0.00 16 MET A CA 6
ATOM 7901 C C . MET A 1 16 ? -1.111 10.368 11.692 1.00 0.00 16 MET A C 6
ATOM 7902 O O . MET A 1 16 ? -1.378 11.552 11.888 1.00 0.00 16 MET A O 6
ATOM 7916 N N . ASN A 1 17 ? -1.182 9.420 12.615 1.00 0.00 17 ASN A N 6
ATOM 7917 C CA . ASN A 1 17 ? -1.595 9.728 13.974 1.00 0.00 17 ASN A CA 6
ATOM 7918 C C . ASN A 1 17 ? -0.706 10.840 14.534 1.00 0.00 17 ASN A C 6
ATOM 7919 O O . ASN A 1 17 ? -1.158 11.658 15.333 1.00 0.00 17 ASN A O 6
ATOM 7930 N N . ALA A 1 18 ? 0.543 10.834 14.091 1.00 0.00 18 ALA A N 6
ATOM 7931 C CA . ALA A 1 18 ? 1.500 11.832 14.538 1.00 0.00 18 ALA A CA 6
ATOM 7932 C C . ALA A 1 18 ? 1.351 13.093 13.685 1.00 0.00 18 ALA A C 6
ATOM 7933 O O . ALA A 1 18 ? 1.224 14.195 14.217 1.00 0.00 18 ALA A O 6
ATOM 7940 N N . LEU A 1 19 ? 1.371 12.889 12.376 1.00 0.00 19 LEU A N 6
ATOM 7941 C CA . LEU A 1 19 ? 1.240 13.996 11.444 1.00 0.00 19 LEU A CA 6
ATOM 7942 C C . LEU A 1 19 ? 0.511 13.515 10.188 1.00 0.00 19 LEU A C 6
ATOM 7943 O O . LEU A 1 19 ? -0.630 13.062 10.263 1.00 0.00 19 LEU A O 6
ATOM 7959 N N . SER A 1 20 ? 1.200 13.632 9.062 1.00 0.00 20 SER A N 6
ATOM 7960 C CA . SER A 1 20 ? 0.632 13.215 7.791 1.00 0.00 20 SER A CA 6
ATOM 7961 C C . SER A 1 20 ? 1.354 13.918 6.640 1.00 0.00 20 SER A C 6
ATOM 7962 O O . SER A 1 20 ? 2.366 14.585 6.852 1.00 0.00 20 SER A O 6
ATOM 7970 N N . LEU A 1 21 ? 0.807 13.744 5.446 1.00 0.00 21 LEU A N 6
ATOM 7971 C CA . LEU A 1 21 ? 1.386 14.354 4.261 1.00 0.00 21 LEU A CA 6
ATOM 7972 C C . LEU A 1 21 ? 0.416 14.200 3.087 1.00 0.00 21 LEU A C 6
ATOM 7973 O O . LEU A 1 21 ? 0.217 15.136 2.315 1.00 0.00 21 LEU A O 6
ATOM 7989 N N . GLN A 1 22 ? -0.161 13.011 2.990 1.00 0.00 22 GLN A N 6
ATOM 7990 C CA . GLN A 1 22 ? -1.105 12.722 1.924 1.00 0.00 22 GLN A CA 6
ATOM 7991 C C . GLN A 1 22 ? -1.189 11.214 1.683 1.00 0.00 22 GLN A C 6
ATOM 7992 O O . GLN A 1 22 ? -2.186 10.581 2.026 1.00 0.00 22 GLN A O 6
ATOM 8006 N N . GLU A 1 23 ? -0.127 10.681 1.096 1.00 0.00 23 GLU A N 6
ATOM 8007 C CA . GLU A 1 23 ? -0.068 9.258 0.805 1.00 0.00 23 GLU A CA 6
ATOM 8008 C C . GLU A 1 23 ? 0.998 8.584 1.670 1.00 0.00 23 GLU A C 6
ATOM 8009 O O . GLU A 1 23 ? 1.732 9.255 2.394 1.00 0.00 23 GLU A O 6
ATOM 8022 N N . VAL A 1 24 ? 1.051 7.264 1.566 1.00 0.00 24 VAL A N 6
ATOM 8023 C CA . VAL A 1 24 ? 2.015 6.491 2.330 1.00 0.00 24 VAL A CA 6
ATOM 8024 C C . VAL A 1 24 ? 2.667 5.451 1.417 1.00 0.00 24 VAL A C 6
ATOM 8025 O O . VAL A 1 24 ? 2.053 4.994 0.454 1.00 0.00 24 VAL A O 6
ATOM 8038 N N . HIS A 1 25 ? 3.901 5.106 1.752 1.00 0.00 25 HIS A N 6
ATOM 8039 C CA . HIS A 1 25 ? 4.642 4.128 0.974 1.00 0.00 25 HIS A CA 6
ATOM 8040 C C . HIS A 1 25 ? 5.461 3.239 1.912 1.00 0.00 25 HIS A C 6
ATOM 8041 O O . HIS A 1 25 ? 6.448 3.687 2.494 1.00 0.00 25 HIS A O 6
ATOM 8055 N N . VAL A 1 26 ? 5.020 1.995 2.031 1.00 0.00 26 VAL A N 6
ATOM 8056 C CA . VAL A 1 26 ? 5.699 1.039 2.889 1.00 0.00 26 VAL A CA 6
ATOM 8057 C C . VAL A 1 26 ? 6.463 0.036 2.023 1.00 0.00 26 VAL A C 6
ATOM 8058 O O . VAL A 1 26 ? 5.890 -0.943 1.548 1.00 0.00 26 VAL A O 6
ATOM 8071 N N . SER A 1 27 ? 7.746 0.314 1.843 1.00 0.00 27 SER A N 6
ATOM 8072 C CA . SER A 1 27 ? 8.595 -0.552 1.042 1.00 0.00 27 SER A CA 6
ATOM 8073 C C . SER A 1 27 ? 9.424 -1.460 1.953 1.00 0.00 27 SER A C 6
ATOM 8074 O O . SER A 1 27 ? 9.871 -1.036 3.017 1.00 0.00 27 SER A O 6
ATOM 8082 N N . GLY A 1 28 ? 9.603 -2.693 1.501 1.00 0.00 28 GLY A N 6
ATOM 8083 C CA . GLY A 1 28 ? 10.370 -3.664 2.262 1.00 0.00 28 GLY A CA 6
ATOM 8084 C C . GLY A 1 28 ? 9.903 -5.090 1.961 1.00 0.00 28 GLY A C 6
ATOM 8085 O O . GLY A 1 28 ? 9.496 -5.389 0.839 1.00 0.00 28 GLY A O 6
ATOM 8089 N N . ASP A 1 29 ? 9.977 -5.931 2.982 1.00 0.00 29 ASP A N 6
ATOM 8090 C CA . ASP A 1 29 ? 9.567 -7.318 2.840 1.00 0.00 29 ASP A CA 6
ATOM 8091 C C . ASP A 1 29 ? 8.512 -7.644 3.898 1.00 0.00 29 ASP A C 6
ATOM 8092 O O . ASP A 1 29 ? 7.315 -7.508 3.648 1.00 0.00 29 ASP A O 6
ATOM 8102 N N . GLY A 1 30 ? 8.993 -8.067 5.058 1.00 0.00 30 GLY A N 6
ATOM 8103 C CA . GLY A 1 30 ? 8.106 -8.413 6.155 1.00 0.00 30 GLY A CA 6
ATOM 8104 C C . GLY A 1 30 ? 8.835 -8.328 7.497 1.00 0.00 30 GLY A C 6
ATOM 8105 O O . GLY A 1 30 ? 8.931 -9.319 8.219 1.00 0.00 30 GLY A O 6
ATOM 8109 N N . SER A 1 31 ? 9.330 -7.135 7.791 1.00 0.00 31 SER A N 6
ATOM 8110 C CA . SER A 1 31 ? 10.047 -6.907 9.034 1.00 0.00 31 SER A CA 6
ATOM 8111 C C . SER A 1 31 ? 10.767 -5.558 8.984 1.00 0.00 31 SER A C 6
ATOM 8112 O O . SER A 1 31 ? 10.469 -4.662 9.772 1.00 0.00 31 SER A O 6
ATOM 8120 N N . HIS A 1 32 ? 11.701 -5.457 8.050 1.00 0.00 32 HIS A N 6
ATOM 8121 C CA . HIS A 1 32 ? 12.466 -4.232 7.886 1.00 0.00 32 HIS A CA 6
ATOM 8122 C C . HIS A 1 32 ? 12.000 -3.501 6.625 1.00 0.00 32 HIS A C 6
ATOM 8123 O O . HIS A 1 32 ? 12.432 -3.825 5.520 1.00 0.00 32 HIS A O 6
ATOM 8137 N N . PHE A 1 33 ? 11.125 -2.528 6.833 1.00 0.00 33 PHE A N 6
ATOM 8138 C CA . PHE A 1 33 ? 10.597 -1.748 5.728 1.00 0.00 33 PHE A CA 6
ATOM 8139 C C . PHE A 1 33 ? 10.562 -0.258 6.075 1.00 0.00 33 PHE A C 6
ATOM 8140 O O . PHE A 1 33 ? 10.515 0.109 7.248 1.00 0.00 33 PHE A O 6
ATOM 8157 N N . GLN A 1 34 ? 10.586 0.560 5.033 1.00 0.00 34 GLN A N 6
ATOM 8158 C CA . GLN A 1 34 ? 10.558 2.002 5.213 1.00 0.00 34 GLN A CA 6
ATOM 8159 C C . GLN A 1 34 ? 9.161 2.547 4.909 1.00 0.00 34 GLN A C 6
ATOM 8160 O O . GLN A 1 34 ? 8.492 2.075 3.991 1.00 0.00 34 GLN A O 6
ATOM 8174 N N . VAL A 1 35 ? 8.763 3.535 5.697 1.00 0.00 35 VAL A N 6
ATOM 8175 C CA . VAL A 1 35 ? 7.458 4.150 5.523 1.00 0.00 35 VAL A CA 6
ATOM 8176 C C . VAL A 1 35 ? 7.639 5.608 5.096 1.00 0.00 35 VAL A C 6
ATOM 8177 O O . VAL A 1 35 ? 7.893 6.476 5.929 1.00 0.00 35 VAL A O 6
ATOM 8190 N N . ILE A 1 36 ? 7.500 5.832 3.797 1.00 0.00 36 ILE A N 6
ATOM 8191 C CA . ILE A 1 36 ? 7.645 7.170 3.249 1.00 0.00 36 ILE A CA 6
ATOM 8192 C C . ILE A 1 36 ? 6.269 7.833 3.164 1.00 0.00 36 ILE A C 6
ATOM 8193 O O . ILE A 1 36 ? 5.337 7.267 2.595 1.00 0.00 36 ILE A O 6
ATOM 8209 N N . ALA A 1 37 ? 6.185 9.025 3.738 1.00 0.00 37 ALA A N 6
ATOM 8210 C CA . ALA A 1 37 ? 4.938 9.771 3.735 1.00 0.00 37 ALA A CA 6
ATOM 8211 C C . ALA A 1 37 ? 4.866 10.629 2.470 1.00 0.00 37 ALA A C 6
ATOM 8212 O O . ALA A 1 37 ? 5.508 11.675 2.388 1.00 0.00 37 ALA A O 6
ATOM 8219 N N . VAL A 1 38 ? 4.080 10.154 1.515 1.00 0.00 38 VAL A N 6
ATOM 8220 C CA . VAL A 1 38 ? 3.916 10.865 0.258 1.00 0.00 38 VAL A CA 6
ATOM 8221 C C . VAL A 1 38 ? 2.999 12.070 0.475 1.00 0.00 38 VAL A C 6
ATOM 8222 O O . VAL A 1 38 ? 2.134 12.048 1.350 1.00 0.00 38 VAL A O 6
ATOM 8235 N N . GLY A 1 39 ? 3.219 13.094 -0.337 1.00 0.00 39 GLY A N 6
ATOM 8236 C CA . GLY A 1 39 ? 2.423 14.307 -0.245 1.00 0.00 39 GLY A CA 6
ATOM 8237 C C . GLY A 1 39 ? 3.183 15.506 -0.815 1.00 0.00 39 GLY A C 6
ATOM 8238 O O . GLY A 1 39 ? 3.239 15.689 -2.031 1.00 0.00 39 GLY A O 6
ATOM 8242 N N . GLU A 1 40 ? 3.750 16.292 0.089 1.00 0.00 40 GLU A N 6
ATOM 8243 C CA . GLU A 1 40 ? 4.504 17.468 -0.310 1.00 0.00 40 GLU A CA 6
ATOM 8244 C C . GLU A 1 40 ? 4.689 18.408 0.883 1.00 0.00 40 GLU A C 6
ATOM 8245 O O . GLU A 1 40 ? 5.619 19.214 0.904 1.00 0.00 40 GLU A O 6
ATOM 8258 N N . LEU A 1 41 ? 3.790 18.275 1.847 1.00 0.00 41 LEU A N 6
ATOM 8259 C CA . LEU A 1 41 ? 3.843 19.102 3.040 1.00 0.00 41 LEU A CA 6
ATOM 8260 C C . LEU A 1 41 ? 5.305 19.367 3.407 1.00 0.00 41 LEU A C 6
ATOM 8261 O O . LEU A 1 41 ? 5.759 20.509 3.377 1.00 0.00 41 LEU A O 6
ATOM 8277 N N . PHE A 1 42 ? 6.000 18.291 3.746 1.00 0.00 42 PHE A N 6
ATOM 8278 C CA . PHE A 1 42 ? 7.401 18.393 4.119 1.00 0.00 42 PHE A CA 6
ATOM 8279 C C . PHE A 1 42 ? 8.305 18.279 2.890 1.00 0.00 42 PHE A C 6
ATOM 8280 O O . PHE A 1 42 ? 9.335 17.608 2.933 1.00 0.00 42 PHE A O 6
ATOM 8297 N N . ASP A 1 43 ? 7.887 18.946 1.824 1.00 0.00 43 ASP A N 6
ATOM 8298 C CA . ASP A 1 43 ? 8.646 18.928 0.585 1.00 0.00 43 ASP A CA 6
ATOM 8299 C C . ASP A 1 43 ? 9.692 20.044 0.618 1.00 0.00 43 ASP A C 6
ATOM 8300 O O . ASP A 1 43 ? 10.312 20.349 -0.401 1.00 0.00 43 ASP A O 6
ATOM 8310 N N . GLY A 1 44 ? 9.857 20.623 1.798 1.00 0.00 44 GLY A N 6
ATOM 8311 C CA . GLY A 1 44 ? 10.818 21.699 1.976 1.00 0.00 44 GLY A CA 6
ATOM 8312 C C . GLY A 1 44 ? 11.439 21.653 3.374 1.00 0.00 44 GLY A C 6
ATOM 8313 O O . GLY A 1 44 ? 12.081 22.610 3.803 1.00 0.00 44 GLY A O 6
ATOM 8317 N N . MET A 1 45 ? 11.225 20.531 4.045 1.00 0.00 45 MET A N 6
ATOM 8318 C CA . MET A 1 45 ? 11.756 20.348 5.385 1.00 0.00 45 MET A CA 6
ATOM 8319 C C . MET A 1 45 ? 13.137 19.691 5.343 1.00 0.00 45 MET A C 6
ATOM 8320 O O . MET A 1 45 ? 13.534 19.137 4.319 1.00 0.00 45 MET A O 6
ATOM 8334 N N . SER A 1 46 ? 13.831 19.774 6.469 1.00 0.00 46 SER A N 6
ATOM 8335 C CA . SER A 1 46 ? 15.159 19.194 6.573 1.00 0.00 46 SER A CA 6
ATOM 8336 C C . SER A 1 46 ? 15.063 17.752 7.077 1.00 0.00 46 SER A C 6
ATOM 8337 O O . SER A 1 46 ? 14.441 17.491 8.106 1.00 0.00 46 SER A O 6
ATOM 8345 N N . ARG A 1 47 ? 15.686 16.854 6.328 1.00 0.00 47 ARG A N 6
ATOM 8346 C CA . ARG A 1 47 ? 15.679 15.446 6.686 1.00 0.00 47 ARG A CA 6
ATOM 8347 C C . ARG A 1 47 ? 15.751 15.284 8.206 1.00 0.00 47 ARG A C 6
ATOM 8348 O O . ARG A 1 47 ? 15.180 14.347 8.762 1.00 0.00 47 ARG A O 6
ATOM 8368 N N . VAL A 1 48 ? 16.458 16.212 8.835 1.00 0.00 48 VAL A N 6
ATOM 8369 C CA . VAL A 1 48 ? 16.613 16.183 10.279 1.00 0.00 48 VAL A CA 6
ATOM 8370 C C . VAL A 1 48 ? 15.316 16.660 10.936 1.00 0.00 48 VAL A C 6
ATOM 8371 O O . VAL A 1 48 ? 14.579 15.862 11.513 1.00 0.00 48 VAL A O 6
ATOM 8384 N N . LYS A 1 49 ? 15.077 17.959 10.826 1.00 0.00 49 LYS A N 6
ATOM 8385 C CA . LYS A 1 49 ? 13.882 18.551 11.402 1.00 0.00 49 LYS A CA 6
ATOM 8386 C C . LYS A 1 49 ? 12.671 17.678 11.064 1.00 0.00 49 LYS A C 6
ATOM 8387 O O . LYS A 1 49 ? 11.761 17.530 11.878 1.00 0.00 49 LYS A O 6
ATOM 8405 N N . LYS A 1 50 ? 12.700 17.123 9.861 1.00 0.00 50 LYS A N 6
ATOM 8406 C CA . LYS A 1 50 ? 11.617 16.269 9.405 1.00 0.00 50 LYS A CA 6
ATOM 8407 C C . LYS A 1 50 ? 11.532 15.035 10.305 1.00 0.00 50 LYS A C 6
ATOM 8408 O O . LYS A 1 50 ? 10.533 14.831 10.993 1.00 0.00 50 LYS A O 6
ATOM 8426 N N . GLN A 1 51 ? 12.594 14.244 10.272 1.00 0.00 51 GLN A N 6
ATOM 8427 C CA . GLN A 1 51 ? 12.653 13.035 11.076 1.00 0.00 51 GLN A CA 6
ATOM 8428 C C . GLN A 1 51 ? 12.519 13.379 12.561 1.00 0.00 51 GLN A C 6
ATOM 8429 O O . GLN A 1 51 ? 12.205 12.513 13.376 1.00 0.00 51 GLN A O 6
ATOM 8443 N N . GLN A 1 52 ? 12.763 14.645 12.867 1.00 0.00 52 GLN A N 6
ATOM 8444 C CA . GLN A 1 52 ? 12.674 15.113 14.239 1.00 0.00 52 GLN A CA 6
ATOM 8445 C C . GLN A 1 52 ? 11.209 15.227 14.667 1.00 0.00 52 GLN A C 6
ATOM 8446 O O . GLN A 1 52 ? 10.833 14.752 15.738 1.00 0.00 52 GLN A O 6
ATOM 8460 N N . THR A 1 53 ? 10.422 15.858 13.808 1.00 0.00 53 THR A N 6
ATOM 8461 C CA . THR A 1 53 ? 9.007 16.039 14.084 1.00 0.00 53 THR A CA 6
ATOM 8462 C C . THR A 1 53 ? 8.218 14.797 13.665 1.00 0.00 53 THR A C 6
ATOM 8463 O O . THR A 1 53 ? 7.091 14.592 14.113 1.00 0.00 53 THR A O 6
ATOM 8474 N N . VAL A 1 54 ? 8.842 14.001 12.809 1.00 0.00 54 VAL A N 6
ATOM 8475 C CA . VAL A 1 54 ? 8.212 12.784 12.323 1.00 0.00 54 VAL A CA 6
ATOM 8476 C C . VAL A 1 54 ? 8.493 11.644 13.304 1.00 0.00 54 VAL A C 6
ATOM 8477 O O . VAL A 1 54 ? 7.584 10.905 13.679 1.00 0.00 54 VAL A O 6
ATOM 8490 N N . TYR A 1 55 ? 9.755 11.536 13.691 1.00 0.00 55 TYR A N 6
ATOM 8491 C CA . TYR A 1 55 ? 10.167 10.498 14.621 1.00 0.00 55 TYR A CA 6
ATOM 8492 C C . TYR A 1 55 ? 9.982 10.955 16.070 1.00 0.00 55 TYR A C 6
ATOM 8493 O O . TYR A 1 55 ? 9.894 10.131 16.978 1.00 0.00 55 TYR A O 6
ATOM 8511 N N . GLY A 1 56 ? 9.930 12.268 16.240 1.00 0.00 56 GLY A N 6
ATOM 8512 C CA . GLY A 1 56 ? 9.758 12.845 17.563 1.00 0.00 56 GLY A CA 6
ATOM 8513 C C . GLY A 1 56 ? 8.514 12.278 18.250 1.00 0.00 56 GLY A C 6
ATOM 8514 O O . GLY A 1 56 ? 8.582 11.830 19.394 1.00 0.00 56 GLY A O 6
ATOM 8518 N N . PRO A 1 57 ? 7.377 12.316 17.505 1.00 0.00 57 PRO A N 6
ATOM 8519 C CA . PRO A 1 57 ? 6.120 11.812 18.030 1.00 0.00 57 PRO A CA 6
ATOM 8520 C C . PRO A 1 57 ? 6.104 10.282 18.038 1.00 0.00 57 PRO A C 6
ATOM 8521 O O . PRO A 1 57 ? 5.828 9.666 19.067 1.00 0.00 57 PRO A O 6
ATOM 8532 N N . LEU A 1 58 ? 6.403 9.713 16.880 1.00 0.00 58 LEU A N 6
ATOM 8533 C CA . LEU A 1 58 ? 6.426 8.266 16.741 1.00 0.00 58 LEU A CA 6
ATOM 8534 C C . LEU A 1 58 ? 7.808 7.742 17.137 1.00 0.00 58 LEU A C 6
ATOM 8535 O O . LEU A 1 58 ? 8.323 6.812 16.519 1.00 0.00 58 LEU A O 6
ATOM 8551 N N . MET A 1 59 ? 8.369 8.363 18.164 1.00 0.00 59 MET A N 6
ATOM 8552 C CA . MET A 1 59 ? 9.681 7.970 18.650 1.00 0.00 59 MET A CA 6
ATOM 8553 C C . MET A 1 59 ? 9.576 6.796 19.625 1.00 0.00 59 MET A C 6
ATOM 8554 O O . MET A 1 59 ? 10.407 5.889 19.601 1.00 0.00 59 MET A O 6
ATOM 8568 N N . GLU A 1 60 ? 8.549 6.851 20.459 1.00 0.00 60 GLU A N 6
ATOM 8569 C CA . GLU A 1 60 ? 8.325 5.803 21.441 1.00 0.00 60 GLU A CA 6
ATOM 8570 C C . GLU A 1 60 ? 7.937 4.497 20.744 1.00 0.00 60 GLU A C 6
ATOM 8571 O O . GLU A 1 60 ? 8.712 3.542 20.733 1.00 0.00 60 GLU A O 6
ATOM 8584 N N . TYR A 1 61 ? 6.738 4.498 20.180 1.00 0.00 61 TYR A N 6
ATOM 8585 C CA . TYR A 1 61 ? 6.238 3.326 19.482 1.00 0.00 61 TYR A CA 6
ATOM 8586 C C . TYR A 1 61 ? 7.356 2.637 18.697 1.00 0.00 61 TYR A C 6
ATOM 8587 O O . TYR A 1 61 ? 7.555 1.429 18.823 1.00 0.00 61 TYR A O 6
ATOM 8605 N N . ILE A 1 62 ? 8.057 3.434 17.904 1.00 0.00 62 ILE A N 6
ATOM 8606 C CA . ILE A 1 62 ? 9.150 2.916 17.098 1.00 0.00 62 ILE A CA 6
ATOM 8607 C C . ILE A 1 62 ? 10.213 2.312 18.017 1.00 0.00 62 ILE A C 6
ATOM 8608 O O . ILE A 1 62 ? 10.732 1.230 17.746 1.00 0.00 62 ILE A O 6
ATOM 8624 N N . ALA A 1 63 ? 10.507 3.038 19.086 1.00 0.00 63 ALA A N 6
ATOM 8625 C CA . ALA A 1 63 ? 11.500 2.588 20.047 1.00 0.00 63 ALA A CA 6
ATOM 8626 C C . ALA A 1 63 ? 11.201 1.140 20.442 1.00 0.00 63 ALA A C 6
ATOM 8627 O O . ALA A 1 63 ? 12.110 0.315 20.524 1.00 0.00 63 ALA A O 6
ATOM 8634 N N . ASP A 1 64 ? 9.924 0.876 20.676 1.00 0.00 64 ASP A N 6
ATOM 8635 C CA . ASP A 1 64 ? 9.495 -0.458 21.061 1.00 0.00 64 ASP A CA 6
ATOM 8636 C C . ASP A 1 64 ? 9.435 -1.348 19.818 1.00 0.00 64 ASP A C 6
ATOM 8637 O O . ASP A 1 64 ? 9.522 -2.571 19.921 1.00 0.00 64 ASP A O 6
ATOM 8647 N N . ASN A 1 65 ? 9.287 -0.700 18.672 1.00 0.00 65 ASN A N 6
ATOM 8648 C CA . ASN A 1 65 ? 9.215 -1.418 17.410 1.00 0.00 65 ASN A CA 6
ATOM 8649 C C . ASN A 1 65 ? 10.619 -1.872 17.006 1.00 0.00 65 ASN A C 6
ATOM 8650 O O . ASN A 1 65 ? 10.771 -2.742 16.150 1.00 0.00 65 ASN A O 6
ATOM 8661 N N . ARG A 1 66 ? 11.609 -1.262 17.641 1.00 0.00 66 ARG A N 6
ATOM 8662 C CA . ARG A 1 66 ? 12.996 -1.593 17.358 1.00 0.00 66 ARG A CA 6
ATOM 8663 C C . ARG A 1 66 ? 13.119 -3.064 16.957 1.00 0.00 66 ARG A C 6
ATOM 8664 O O . ARG A 1 66 ? 13.914 -3.409 16.084 1.00 0.00 66 ARG A O 6
ATOM 8684 N N . ILE A 1 67 ? 12.320 -3.892 17.614 1.00 0.00 67 ILE A N 6
ATOM 8685 C CA . ILE A 1 67 ? 12.330 -5.319 17.337 1.00 0.00 67 ILE A CA 6
ATOM 8686 C C . ILE A 1 67 ? 12.521 -5.541 15.836 1.00 0.00 67 ILE A C 6
ATOM 8687 O O . ILE A 1 67 ? 13.125 -6.530 15.423 1.00 0.00 67 ILE A O 6
ATOM 8703 N N . HIS A 1 68 ? 11.995 -4.605 15.059 1.00 0.00 68 HIS A N 6
ATOM 8704 C CA . HIS A 1 68 ? 12.101 -4.686 13.612 1.00 0.00 68 HIS A CA 6
ATOM 8705 C C . HIS A 1 68 ? 12.746 -3.409 13.072 1.00 0.00 68 HIS A C 6
ATOM 8706 O O . HIS A 1 68 ? 13.311 -2.625 13.833 1.00 0.00 68 HIS A O 6
ATOM 8720 N N . ALA A 1 69 ? 12.640 -3.239 11.763 1.00 0.00 69 ALA A N 6
ATOM 8721 C CA . ALA A 1 69 ? 13.206 -2.069 11.111 1.00 0.00 69 ALA A CA 6
ATOM 8722 C C . ALA A 1 69 ? 12.094 -1.304 10.392 1.00 0.00 69 ALA A C 6
ATOM 8723 O O . ALA A 1 69 ? 11.880 -1.492 9.195 1.00 0.00 69 ALA A O 6
ATOM 8730 N N . VAL A 1 70 ? 11.416 -0.456 11.151 1.00 0.00 70 VAL A N 6
ATOM 8731 C CA . VAL A 1 70 ? 10.331 0.339 10.600 1.00 0.00 70 VAL A CA 6
ATOM 8732 C C . VAL A 1 70 ? 10.790 1.792 10.460 1.00 0.00 70 VAL A C 6
ATOM 8733 O O . VAL A 1 70 ? 10.676 2.577 11.400 1.00 0.00 70 VAL A O 6
ATOM 8746 N N . SER A 1 71 ? 11.300 2.106 9.278 1.00 0.00 71 SER A N 6
ATOM 8747 C CA . SER A 1 71 ? 11.777 3.451 9.002 1.00 0.00 71 SER A CA 6
ATOM 8748 C C . SER A 1 71 ? 10.603 4.353 8.615 1.00 0.00 71 SER A C 6
ATOM 8749 O O . SER A 1 71 ? 9.536 3.865 8.247 1.00 0.00 71 SER A O 6
ATOM 8757 N N . ILE A 1 72 ? 10.841 5.653 8.712 1.00 0.00 72 ILE A N 6
ATOM 8758 C CA . ILE A 1 72 ? 9.817 6.628 8.377 1.00 0.00 72 ILE A CA 6
ATOM 8759 C C . ILE A 1 72 ? 10.485 7.921 7.905 1.00 0.00 72 ILE A C 6
ATOM 8760 O O . ILE A 1 72 ? 11.389 8.433 8.563 1.00 0.00 72 ILE A O 6
ATOM 8776 N N . LYS A 1 73 ? 10.013 8.412 6.769 1.00 0.00 73 LYS A N 6
ATOM 8777 C CA . LYS A 1 73 ? 10.553 9.636 6.201 1.00 0.00 73 LYS A CA 6
ATOM 8778 C C . LYS A 1 73 ? 9.495 10.290 5.310 1.00 0.00 73 LYS A C 6
ATOM 8779 O O . LYS A 1 73 ? 9.005 9.672 4.366 1.00 0.00 73 LYS A O 6
ATOM 8797 N N . ALA A 1 74 ? 9.174 11.532 5.642 1.00 0.00 74 ALA A N 6
ATOM 8798 C CA . ALA A 1 74 ? 8.184 12.277 4.883 1.00 0.00 74 ALA A CA 6
ATOM 8799 C C . ALA A 1 74 ? 8.825 12.811 3.601 1.00 0.00 74 ALA A C 6
ATOM 8800 O O . ALA A 1 74 ? 9.733 13.640 3.655 1.00 0.00 74 ALA A O 6
ATOM 8807 N N . TYR A 1 75 ? 8.328 12.315 2.478 1.00 0.00 75 TYR A N 6
ATOM 8808 C CA . TYR A 1 75 ? 8.841 12.732 1.184 1.00 0.00 75 TYR A CA 6
ATOM 8809 C C . TYR A 1 75 ? 7.725 12.773 0.138 1.00 0.00 75 TYR A C 6
ATOM 8810 O O . TYR A 1 75 ? 6.565 12.509 0.453 1.00 0.00 75 TYR A O 6
ATOM 8828 N N . THR A 1 76 ? 8.113 13.106 -1.084 1.00 0.00 76 THR A N 6
ATOM 8829 C CA . THR A 1 76 ? 7.160 13.185 -2.177 1.00 0.00 76 THR A CA 6
ATOM 8830 C C . THR A 1 76 ? 6.971 11.810 -2.821 1.00 0.00 76 THR A C 6
ATOM 8831 O O . THR A 1 76 ? 7.566 10.828 -2.380 1.00 0.00 76 THR A O 6
ATOM 8842 N N . PRO A 1 77 ? 6.120 11.784 -3.881 1.00 0.00 77 PRO A N 6
ATOM 8843 C CA . PRO A 1 77 ? 5.846 10.545 -4.590 1.00 0.00 77 PRO A CA 6
ATOM 8844 C C . PRO A 1 77 ? 7.024 10.152 -5.482 1.00 0.00 77 PRO A C 6
ATOM 8845 O O . PRO A 1 77 ? 7.353 8.972 -5.598 1.00 0.00 77 PRO A O 6
ATOM 8856 N N . ALA A 1 78 ? 7.628 11.162 -6.091 1.00 0.00 78 ALA A N 6
ATOM 8857 C CA . ALA A 1 78 ? 8.763 10.937 -6.969 1.00 0.00 78 ALA A CA 6
ATOM 8858 C C . ALA A 1 78 ? 10.030 10.773 -6.127 1.00 0.00 78 ALA A C 6
ATOM 8859 O O . ALA A 1 78 ? 10.976 10.108 -6.545 1.00 0.00 78 ALA A O 6
ATOM 8866 N N . GLU A 1 79 ? 10.007 11.392 -4.956 1.00 0.00 79 GLU A N 6
ATOM 8867 C CA . GLU A 1 79 ? 11.142 11.324 -4.052 1.00 0.00 79 GLU A CA 6
ATOM 8868 C C . GLU A 1 79 ? 11.521 9.866 -3.785 1.00 0.00 79 GLU A C 6
ATOM 8869 O O . GLU A 1 79 ? 12.700 9.543 -3.646 1.00 0.00 79 GLU A O 6
ATOM 8882 N N . TRP A 1 80 ? 10.500 9.024 -3.723 1.00 0.00 80 TRP A N 6
ATOM 8883 C CA . TRP A 1 80 ? 10.712 7.608 -3.475 1.00 0.00 80 TRP A CA 6
ATOM 8884 C C . TRP A 1 80 ? 11.508 7.037 -4.650 1.00 0.00 80 TRP A C 6
ATOM 8885 O O . TRP A 1 80 ? 12.419 6.233 -4.455 1.00 0.00 80 TRP A O 6
ATOM 8906 N N . ALA A 1 81 ? 11.136 7.474 -5.844 1.00 0.00 81 ALA A N 6
ATOM 8907 C CA . ALA A 1 81 ? 11.805 7.016 -7.050 1.00 0.00 81 ALA A CA 6
ATOM 8908 C C . ALA A 1 81 ? 13.294 7.359 -6.965 1.00 0.00 81 ALA A C 6
ATOM 8909 O O . ALA A 1 81 ? 14.144 6.473 -7.031 1.00 0.00 81 ALA A O 6
ATOM 8916 N N . ARG A 1 82 ? 13.564 8.648 -6.818 1.00 0.00 82 ARG A N 6
ATOM 8917 C CA . ARG A 1 82 ? 14.935 9.120 -6.723 1.00 0.00 82 ARG A CA 6
ATOM 8918 C C . ARG A 1 82 ? 15.652 8.432 -5.559 1.00 0.00 82 ARG A C 6
ATOM 8919 O O . ARG A 1 82 ? 16.762 7.927 -5.722 1.00 0.00 82 ARG A O 6
ATOM 8939 N N . ASP A 1 83 ? 14.990 8.435 -4.412 1.00 0.00 83 ASP A N 6
ATOM 8940 C CA . ASP A 1 83 ? 15.551 7.818 -3.222 1.00 0.00 83 ASP A CA 6
ATOM 8941 C C . ASP A 1 83 ? 15.911 6.363 -3.529 1.00 0.00 83 ASP A C 6
ATOM 8942 O O . ASP A 1 83 ? 16.990 5.898 -3.166 1.00 0.00 83 ASP A O 6
ATOM 8952 N N . ARG A 1 84 ? 14.987 5.686 -4.194 1.00 0.00 84 ARG A N 6
ATOM 8953 C CA . ARG A 1 84 ? 15.194 4.293 -4.554 1.00 0.00 84 ARG A CA 6
ATOM 8954 C C . ARG A 1 84 ? 16.189 4.186 -5.711 1.00 0.00 84 ARG A C 6
ATOM 8955 O O . ARG A 1 84 ? 16.834 3.154 -5.886 1.00 0.00 84 ARG A O 6
ATOM 8975 N N . LYS A 1 85 ? 16.281 5.267 -6.472 1.00 0.00 85 LYS A N 6
ATOM 8976 C CA . LYS A 1 85 ? 17.186 5.308 -7.608 1.00 0.00 85 LYS A CA 6
ATOM 8977 C C . LYS A 1 85 ? 18.576 5.737 -7.132 1.00 0.00 85 LYS A C 6
ATOM 8978 O O . LYS A 1 85 ? 19.563 5.555 -7.843 1.00 0.00 85 LYS A O 6
ATOM 8996 N N . LEU A 1 86 ? 18.608 6.299 -5.933 1.00 0.00 86 LEU A N 6
ATOM 8997 C CA . LEU A 1 86 ? 19.860 6.756 -5.354 1.00 0.00 86 LEU A CA 6
ATOM 8998 C C . LEU A 1 86 ? 20.692 5.545 -4.929 1.00 0.00 86 LEU A C 6
ATOM 8999 O O . LEU A 1 86 ? 20.433 4.424 -5.365 1.00 0.00 86 LEU A O 6
ATOM 9015 N N . ASN A 1 87 ? 21.676 5.811 -4.082 1.00 0.00 87 ASN A N 6
ATOM 9016 C CA . ASN A 1 87 ? 22.548 4.756 -3.593 1.00 0.00 87 ASN A CA 6
ATOM 9017 C C . ASN A 1 87 ? 22.327 4.573 -2.090 1.00 0.00 87 ASN A C 6
ATOM 9018 O O . ASN A 1 87 ? 23.193 4.049 -1.391 1.00 0.00 87 ASN A O 6
ATOM 9029 N N . GLY A 1 88 ? 21.163 5.016 -1.637 1.00 0.00 88 GLY A N 6
ATOM 9030 C CA . GLY A 1 88 ? 20.817 4.908 -0.230 1.00 0.00 88 GLY A CA 6
ATOM 9031 C C . GLY A 1 88 ? 19.763 3.822 -0.007 1.00 0.00 88 GLY A C 6
ATOM 9032 O O . GLY A 1 88 ? 19.745 3.175 1.040 1.00 0.00 88 GLY A O 6
ATOM 9036 N N . PHE A 1 89 ? 18.911 3.654 -1.007 1.00 0.00 89 PHE A N 6
ATOM 9037 C CA . PHE A 1 89 ? 17.856 2.658 -0.933 1.00 0.00 89 PHE A CA 6
ATOM 9038 C C . PHE A 1 89 ? 18.026 1.597 -2.022 1.00 0.00 89 PHE A C 6
ATOM 9039 O O . PHE A 1 89 ? 17.214 0.679 -2.132 1.00 0.00 89 PHE A O 6
ATOM 9056 N N . LEU A 1 90 ? 19.086 1.759 -2.801 1.00 0.00 90 LEU A N 6
ATOM 9057 C CA . LEU A 1 90 ? 19.372 0.827 -3.878 1.00 0.00 90 LEU A CA 6
ATOM 9058 C C . LEU A 1 90 ? 20.875 0.542 -3.913 1.00 0.00 90 LEU A C 6
ATOM 9059 O O . LEU A 1 90 ? 21.380 -0.026 -4.880 1.00 0.00 90 LEU A O 6
ATOM 9075 N N . GLU A 1 91 ? 21.548 0.950 -2.847 1.00 0.00 91 GLU A N 6
ATOM 9076 C CA . GLU A 1 91 ? 22.983 0.745 -2.744 1.00 0.00 91 GLU A CA 6
ATOM 9077 C C . GLU A 1 91 ? 23.479 1.157 -1.357 1.00 0.00 91 GLU A C 6
ATOM 9078 O O . GLU A 1 91 ? 22.681 1.481 -0.479 1.00 0.00 91 GLU A O 6
ATOM 9091 N N . HIS A 1 92 ? 24.795 1.131 -1.203 1.00 0.00 92 HIS A N 6
ATOM 9092 C CA . HIS A 1 92 ? 25.408 1.498 0.063 1.00 0.00 92 HIS A CA 6
ATOM 9093 C C . HIS A 1 92 ? 26.925 1.323 -0.031 1.00 0.00 92 HIS A C 6
ATOM 9094 O O . HIS A 1 92 ? 27.486 0.406 0.566 1.00 0.00 92 HIS A O 6
ATOM 9108 N N . HIS A 1 93 ? 27.545 2.217 -0.787 1.00 0.00 93 HIS A N 6
ATOM 9109 C CA . HIS A 1 93 ? 28.986 2.173 -0.967 1.00 0.00 93 HIS A CA 6
ATOM 9110 C C . HIS A 1 93 ? 29.677 2.723 0.283 1.00 0.00 93 HIS A C 6
ATOM 9111 O O . HIS A 1 93 ? 29.033 3.333 1.135 1.00 0.00 93 HIS A O 6
ATOM 9125 N N . HIS A 1 94 ? 30.979 2.486 0.353 1.00 0.00 94 HIS A N 6
ATOM 9126 C CA . HIS A 1 94 ? 31.764 2.950 1.484 1.00 0.00 94 HIS A CA 6
ATOM 9127 C C . HIS A 1 94 ? 31.320 2.216 2.752 1.00 0.00 94 HIS A C 6
ATOM 9128 O O . HIS A 1 94 ? 30.162 2.312 3.155 1.00 0.00 94 HIS A O 6
ATOM 9142 N N . HIS A 1 95 ? 32.265 1.501 3.344 1.00 0.00 95 HIS A N 6
ATOM 9143 C CA . HIS A 1 95 ? 31.986 0.752 4.557 1.00 0.00 95 HIS A CA 6
ATOM 9144 C C . HIS A 1 95 ? 32.168 1.660 5.775 1.00 0.00 95 HIS A C 6
ATOM 9145 O O . HIS A 1 95 ? 33.282 2.088 6.074 1.00 0.00 95 HIS A O 6
ATOM 9159 N N . HIS A 1 96 ? 31.057 1.928 6.444 1.00 0.00 96 HIS A N 6
ATOM 9160 C CA . HIS A 1 96 ? 31.079 2.778 7.623 1.00 0.00 96 HIS A CA 6
ATOM 9161 C C . HIS A 1 96 ? 29.955 2.365 8.575 1.00 0.00 96 HIS A C 6
ATOM 9162 O O . HIS A 1 96 ? 28.946 3.059 8.687 1.00 0.00 96 HIS A O 6
ATOM 9176 N N . HIS A 1 97 ? 30.167 1.237 9.236 1.00 0.00 97 HIS A N 6
ATOM 9177 C CA . HIS A 1 97 ? 29.184 0.723 10.175 1.00 0.00 97 HIS A CA 6
ATOM 9178 C C . HIS A 1 97 ? 27.816 0.649 9.496 1.00 0.00 97 HIS A C 6
ATOM 9179 O O . HIS A 1 97 ? 27.659 -0.025 8.479 1.00 0.00 97 HIS A O 6
ATOM 9193 N N . MET A 1 1 ? 1.325 0.000 0.000 1.00 0.00 1 MET A N 7
ATOM 9194 C CA . MET A 1 1 ? 2.073 0.000 -1.245 1.00 0.00 1 MET A CA 7
ATOM 9195 C C . MET A 1 1 ? 1.692 -1.200 -2.114 1.00 0.00 1 MET A C 7
ATOM 9196 O O . MET A 1 1 ? 2.121 -2.323 -1.851 1.00 0.00 1 MET A O 7
ATOM 9210 N N . ILE A 1 2 ? 0.891 -0.923 -3.132 1.00 0.00 2 ILE A N 7
ATOM 9211 C CA . ILE A 1 2 ? 0.447 -1.966 -4.041 1.00 0.00 2 ILE A CA 7
ATOM 9212 C C . ILE A 1 2 ? -0.332 -1.333 -5.196 1.00 0.00 2 ILE A C 7
ATOM 9213 O O . ILE A 1 2 ? -0.046 -0.206 -5.599 1.00 0.00 2 ILE A O 7
ATOM 9229 N N . GLU A 1 3 ? -1.302 -2.084 -5.696 1.00 0.00 3 GLU A N 7
ATOM 9230 C CA . GLU A 1 3 ? -2.124 -1.611 -6.796 1.00 0.00 3 GLU A CA 7
ATOM 9231 C C . GLU A 1 3 ? -3.595 -1.565 -6.378 1.00 0.00 3 GLU A C 7
ATOM 9232 O O . GLU A 1 3 ? -3.916 -1.738 -5.203 1.00 0.00 3 GLU A O 7
ATOM 9245 N N . ASP A 1 4 ? -4.450 -1.331 -7.362 1.00 0.00 4 ASP A N 7
ATOM 9246 C CA . ASP A 1 4 ? -5.880 -1.260 -7.111 1.00 0.00 4 ASP A CA 7
ATOM 9247 C C . ASP A 1 4 ? -6.574 -2.433 -7.807 1.00 0.00 4 ASP A C 7
ATOM 9248 O O . ASP A 1 4 ? -6.862 -2.369 -9.001 1.00 0.00 4 ASP A O 7
ATOM 9258 N N . PRO A 1 5 ? -6.829 -3.505 -7.010 1.00 0.00 5 PRO A N 7
ATOM 9259 C CA . PRO A 1 5 ? -7.484 -4.690 -7.536 1.00 0.00 5 PRO A CA 7
ATOM 9260 C C . PRO A 1 5 ? -8.980 -4.444 -7.742 1.00 0.00 5 PRO A C 7
ATOM 9261 O O . PRO A 1 5 ? -9.429 -3.299 -7.747 1.00 0.00 5 PRO A O 7
ATOM 9272 N N . MET A 1 6 ? -9.709 -5.538 -7.907 1.00 0.00 6 MET A N 7
ATOM 9273 C CA . MET A 1 6 ? -11.145 -5.455 -8.113 1.00 0.00 6 MET A CA 7
ATOM 9274 C C . MET A 1 6 ? -11.881 -6.503 -7.276 1.00 0.00 6 MET A C 7
ATOM 9275 O O . MET A 1 6 ? -12.898 -6.203 -6.653 1.00 0.00 6 MET A O 7
ATOM 9289 N N . GLU A 1 7 ? -11.337 -7.712 -7.288 1.00 0.00 7 GLU A N 7
ATOM 9290 C CA . GLU A 1 7 ? -11.929 -8.806 -6.537 1.00 0.00 7 GLU A CA 7
ATOM 9291 C C . GLU A 1 7 ? -10.873 -9.870 -6.229 1.00 0.00 7 GLU A C 7
ATOM 9292 O O . GLU A 1 7 ? -9.716 -9.545 -5.971 1.00 0.00 7 GLU A O 7
ATOM 9305 N N . ASN A 1 8 ? -11.311 -11.120 -6.266 1.00 0.00 8 ASN A N 7
ATOM 9306 C CA . ASN A 1 8 ? -10.418 -12.234 -5.994 1.00 0.00 8 ASN A CA 7
ATOM 9307 C C . ASN A 1 8 ? -10.306 -12.434 -4.482 1.00 0.00 8 ASN A C 7
ATOM 9308 O O . ASN A 1 8 ? -9.651 -13.368 -4.022 1.00 0.00 8 ASN A O 7
ATOM 9319 N N . ASN A 1 9 ? -10.954 -11.540 -3.749 1.00 0.00 9 ASN A N 7
ATOM 9320 C CA . ASN A 1 9 ? -10.935 -11.607 -2.297 1.00 0.00 9 ASN A CA 7
ATOM 9321 C C . ASN A 1 9 ? -11.801 -12.780 -1.833 1.00 0.00 9 ASN A C 7
ATOM 9322 O O . ASN A 1 9 ? -11.654 -13.258 -0.709 1.00 0.00 9 ASN A O 7
ATOM 9333 N N . GLU A 1 10 ? -12.683 -13.211 -2.723 1.00 0.00 10 GLU A N 7
ATOM 9334 C CA . GLU A 1 10 ? -13.572 -14.319 -2.418 1.00 0.00 10 GLU A CA 7
ATOM 9335 C C . GLU A 1 10 ? -12.773 -15.614 -2.261 1.00 0.00 10 GLU A C 7
ATOM 9336 O O . GLU A 1 10 ? -12.822 -16.255 -1.212 1.00 0.00 10 GLU A O 7
ATOM 9349 N N . ILE A 1 11 ? -12.054 -15.960 -3.319 1.00 0.00 11 ILE A N 7
ATOM 9350 C CA . ILE A 1 11 ? -11.244 -17.166 -3.311 1.00 0.00 11 ILE A CA 7
ATOM 9351 C C . ILE A 1 11 ? -10.211 -17.075 -2.187 1.00 0.00 11 ILE A C 7
ATOM 9352 O O . ILE A 1 11 ? -9.832 -18.090 -1.603 1.00 0.00 11 ILE A O 7
ATOM 9368 N N . GLN A 1 12 ? -9.785 -15.850 -1.915 1.00 0.00 12 GLN A N 7
ATOM 9369 C CA . GLN A 1 12 ? -8.803 -15.614 -0.871 1.00 0.00 12 GLN A CA 7
ATOM 9370 C C . GLN A 1 12 ? -9.441 -15.793 0.508 1.00 0.00 12 GLN A C 7
ATOM 9371 O O . GLN A 1 12 ? -8.794 -16.273 1.438 1.00 0.00 12 GLN A O 7
ATOM 9385 N N . SER A 1 13 ? -10.703 -15.398 0.597 1.00 0.00 13 SER A N 7
ATOM 9386 C CA . SER A 1 13 ? -11.436 -15.509 1.847 1.00 0.00 13 SER A CA 7
ATOM 9387 C C . SER A 1 13 ? -11.702 -16.981 2.168 1.00 0.00 13 SER A C 7
ATOM 9388 O O . SER A 1 13 ? -11.659 -17.385 3.329 1.00 0.00 13 SER A O 7
ATOM 9396 N N . VAL A 1 14 ? -11.970 -17.744 1.118 1.00 0.00 14 VAL A N 7
ATOM 9397 C CA . VAL A 1 14 ? -12.243 -19.163 1.274 1.00 0.00 14 VAL A CA 7
ATOM 9398 C C . VAL A 1 14 ? -10.934 -19.901 1.561 1.00 0.00 14 VAL A C 7
ATOM 9399 O O . VAL A 1 14 ? -10.921 -20.885 2.298 1.00 0.00 14 VAL A O 7
ATOM 9412 N N . LEU A 1 15 ? -9.864 -19.397 0.964 1.00 0.00 15 LEU A N 7
ATOM 9413 C CA . LEU A 1 15 ? -8.553 -19.996 1.146 1.00 0.00 15 LEU A CA 7
ATOM 9414 C C . LEU A 1 15 ? -8.115 -19.821 2.601 1.00 0.00 15 LEU A C 7
ATOM 9415 O O . LEU A 1 15 ? -7.528 -20.728 3.190 1.00 0.00 15 LEU A O 7
ATOM 9431 N N . MET A 1 16 ? -8.417 -18.649 3.140 1.00 0.00 16 MET A N 7
ATOM 9432 C CA . MET A 1 16 ? -8.062 -18.343 4.515 1.00 0.00 16 MET A CA 7
ATOM 9433 C C . MET A 1 16 ? -9.010 -19.040 5.494 1.00 0.00 16 MET A C 7
ATOM 9434 O O . MET A 1 16 ? -8.575 -19.561 6.520 1.00 0.00 16 MET A O 7
ATOM 9448 N N . ASN A 1 17 ? -10.287 -19.025 5.143 1.00 0.00 17 ASN A N 7
ATOM 9449 C CA . ASN A 1 17 ? -11.300 -19.649 5.977 1.00 0.00 17 ASN A CA 7
ATOM 9450 C C . ASN A 1 17 ? -10.971 -21.133 6.147 1.00 0.00 17 ASN A C 7
ATOM 9451 O O . ASN A 1 17 ? -11.120 -21.685 7.237 1.00 0.00 17 ASN A O 7
ATOM 9462 N N . ALA A 1 18 ? -10.530 -21.738 5.054 1.00 0.00 18 ALA A N 7
ATOM 9463 C CA . ALA A 1 18 ? -10.179 -23.148 5.069 1.00 0.00 18 ALA A CA 7
ATOM 9464 C C . ALA A 1 18 ? -8.892 -23.341 5.873 1.00 0.00 18 ALA A C 7
ATOM 9465 O O . ALA A 1 18 ? -8.767 -24.301 6.631 1.00 0.00 18 ALA A O 7
ATOM 9472 N N . LEU A 1 19 ? -7.967 -22.411 5.681 1.00 0.00 19 LEU A N 7
ATOM 9473 C CA . LEU A 1 19 ? -6.694 -22.467 6.379 1.00 0.00 19 LEU A CA 7
ATOM 9474 C C . LEU A 1 19 ? -5.815 -21.302 5.921 1.00 0.00 19 LEU A C 7
ATOM 9475 O O . LEU A 1 19 ? -5.347 -21.283 4.783 1.00 0.00 19 LEU A O 7
ATOM 9491 N N . SER A 1 20 ? -5.616 -20.358 6.829 1.00 0.00 20 SER A N 7
ATOM 9492 C CA . SER A 1 20 ? -4.801 -19.193 6.532 1.00 0.00 20 SER A CA 7
ATOM 9493 C C . SER A 1 20 ? -3.320 -19.575 6.538 1.00 0.00 20 SER A C 7
ATOM 9494 O O . SER A 1 20 ? -2.969 -20.720 6.257 1.00 0.00 20 SER A O 7
ATOM 9502 N N . LEU A 1 21 ? -2.490 -18.594 6.862 1.00 0.00 21 LEU A N 7
ATOM 9503 C CA . LEU A 1 21 ? -1.054 -18.813 6.909 1.00 0.00 21 LEU A CA 7
ATOM 9504 C C . LEU A 1 21 ? -0.350 -17.487 7.202 1.00 0.00 21 LEU A C 7
ATOM 9505 O O . LEU A 1 21 ? 0.605 -17.445 7.977 1.00 0.00 21 LEU A O 7
ATOM 9521 N N . GLN A 1 22 ? -0.847 -16.436 6.566 1.00 0.00 22 GLN A N 7
ATOM 9522 C CA . GLN A 1 22 ? -0.277 -15.112 6.749 1.00 0.00 22 GLN A CA 7
ATOM 9523 C C . GLN A 1 22 ? -0.640 -14.210 5.568 1.00 0.00 22 GLN A C 7
ATOM 9524 O O . GLN A 1 22 ? -1.383 -13.243 5.726 1.00 0.00 22 GLN A O 7
ATOM 9538 N N . GLU A 1 23 ? -0.098 -14.558 4.410 1.00 0.00 23 GLU A N 7
ATOM 9539 C CA . GLU A 1 23 ? -0.355 -13.792 3.203 1.00 0.00 23 GLU A CA 7
ATOM 9540 C C . GLU A 1 23 ? -1.082 -14.657 2.170 1.00 0.00 23 GLU A C 7
ATOM 9541 O O . GLU A 1 23 ? -1.252 -15.858 2.371 1.00 0.00 23 GLU A O 7
ATOM 9554 N N . VAL A 1 24 ? -1.491 -14.011 1.088 1.00 0.00 24 VAL A N 7
ATOM 9555 C CA . VAL A 1 24 ? -2.195 -14.706 0.024 1.00 0.00 24 VAL A CA 7
ATOM 9556 C C . VAL A 1 24 ? -1.744 -14.150 -1.328 1.00 0.00 24 VAL A C 7
ATOM 9557 O O . VAL A 1 24 ? -1.210 -13.044 -1.402 1.00 0.00 24 VAL A O 7
ATOM 9570 N N . HIS A 1 25 ? -1.976 -14.942 -2.365 1.00 0.00 25 HIS A N 7
ATOM 9571 C CA . HIS A 1 25 ? -1.600 -14.543 -3.711 1.00 0.00 25 HIS A CA 7
ATOM 9572 C C . HIS A 1 25 ? -2.686 -14.976 -4.697 1.00 0.00 25 HIS A C 7
ATOM 9573 O O . HIS A 1 25 ? -3.166 -16.108 -4.640 1.00 0.00 25 HIS A O 7
ATOM 9587 N N . VAL A 1 26 ? -3.043 -14.053 -5.578 1.00 0.00 26 VAL A N 7
ATOM 9588 C CA . VAL A 1 26 ? -4.064 -14.326 -6.575 1.00 0.00 26 VAL A CA 7
ATOM 9589 C C . VAL A 1 26 ? -3.458 -14.179 -7.972 1.00 0.00 26 VAL A C 7
ATOM 9590 O O . VAL A 1 26 ? -3.626 -13.147 -8.621 1.00 0.00 26 VAL A O 7
ATOM 9603 N N . SER A 1 27 ? -2.766 -15.227 -8.395 1.00 0.00 27 SER A N 7
ATOM 9604 C CA . SER A 1 27 ? -2.134 -15.227 -9.704 1.00 0.00 27 SER A CA 7
ATOM 9605 C C . SER A 1 27 ? -3.184 -15.456 -10.792 1.00 0.00 27 SER A C 7
ATOM 9606 O O . SER A 1 27 ? -4.251 -16.007 -10.524 1.00 0.00 27 SER A O 7
ATOM 9614 N N . GLY A 1 28 ? -2.846 -15.021 -11.997 1.00 0.00 28 GLY A N 7
ATOM 9615 C CA . GLY A 1 28 ? -3.747 -15.171 -13.127 1.00 0.00 28 GLY A CA 7
ATOM 9616 C C . GLY A 1 28 ? -4.818 -14.078 -13.124 1.00 0.00 28 GLY A C 7
ATOM 9617 O O . GLY A 1 28 ? -4.899 -13.286 -12.186 1.00 0.00 28 GLY A O 7
ATOM 9621 N N . ASP A 1 29 ? -5.612 -14.070 -14.184 1.00 0.00 29 ASP A N 7
ATOM 9622 C CA . ASP A 1 29 ? -6.674 -13.086 -14.316 1.00 0.00 29 ASP A CA 7
ATOM 9623 C C . ASP A 1 29 ? -7.400 -13.302 -15.645 1.00 0.00 29 ASP A C 7
ATOM 9624 O O . ASP A 1 29 ? -6.814 -13.805 -16.603 1.00 0.00 29 ASP A O 7
ATOM 9634 N N . GLY A 1 30 ? -8.666 -12.909 -15.662 1.00 0.00 30 GLY A N 7
ATOM 9635 C CA . GLY A 1 30 ? -9.478 -13.053 -16.858 1.00 0.00 30 GLY A CA 7
ATOM 9636 C C . GLY A 1 30 ? -10.548 -14.129 -16.668 1.00 0.00 30 GLY A C 7
ATOM 9637 O O . GLY A 1 30 ? -11.556 -14.140 -17.373 1.00 0.00 30 GLY A O 7
ATOM 9641 N N . SER A 1 31 ? -10.293 -15.009 -15.711 1.00 0.00 31 SER A N 7
ATOM 9642 C CA . SER A 1 31 ? -11.223 -16.088 -15.419 1.00 0.00 31 SER A CA 7
ATOM 9643 C C . SER A 1 31 ? -10.489 -17.237 -14.725 1.00 0.00 31 SER A C 7
ATOM 9644 O O . SER A 1 31 ? -11.100 -18.019 -13.998 1.00 0.00 31 SER A O 7
ATOM 9652 N N . HIS A 1 32 ? -9.189 -17.303 -14.973 1.00 0.00 32 HIS A N 7
ATOM 9653 C CA . HIS A 1 32 ? -8.366 -18.344 -14.382 1.00 0.00 32 HIS A CA 7
ATOM 9654 C C . HIS A 1 32 ? -7.252 -17.706 -13.549 1.00 0.00 32 HIS A C 7
ATOM 9655 O O . HIS A 1 32 ? -6.406 -16.990 -14.082 1.00 0.00 32 HIS A O 7
ATOM 9669 N N . PHE A 1 33 ? -7.289 -17.988 -12.255 1.00 0.00 33 PHE A N 7
ATOM 9670 C CA . PHE A 1 33 ? -6.293 -17.451 -11.343 1.00 0.00 33 PHE A CA 7
ATOM 9671 C C . PHE A 1 33 ? -6.036 -18.414 -10.182 1.00 0.00 33 PHE A C 7
ATOM 9672 O O . PHE A 1 33 ? -6.968 -19.022 -9.658 1.00 0.00 33 PHE A O 7
ATOM 9689 N N . GLN A 1 34 ? -4.768 -18.523 -9.815 1.00 0.00 34 GLN A N 7
ATOM 9690 C CA . GLN A 1 34 ? -4.377 -19.401 -8.726 1.00 0.00 34 GLN A CA 7
ATOM 9691 C C . GLN A 1 34 ? -4.379 -18.637 -7.401 1.00 0.00 34 GLN A C 7
ATOM 9692 O O . GLN A 1 34 ? -3.985 -17.473 -7.351 1.00 0.00 34 GLN A O 7
ATOM 9706 N N . VAL A 1 35 ? -4.826 -19.323 -6.359 1.00 0.00 35 VAL A N 7
ATOM 9707 C CA . VAL A 1 35 ? -4.885 -18.724 -5.037 1.00 0.00 35 VAL A CA 7
ATOM 9708 C C . VAL A 1 35 ? -3.890 -19.433 -4.116 1.00 0.00 35 VAL A C 7
ATOM 9709 O O . VAL A 1 35 ? -4.205 -20.473 -3.540 1.00 0.00 35 VAL A O 7
ATOM 9722 N N . ILE A 1 36 ? -2.709 -18.842 -4.005 1.00 0.00 36 ILE A N 7
ATOM 9723 C CA . ILE A 1 36 ? -1.667 -19.404 -3.164 1.00 0.00 36 ILE A CA 7
ATOM 9724 C C . ILE A 1 36 ? -1.763 -18.795 -1.764 1.00 0.00 36 ILE A C 7
ATOM 9725 O O . ILE A 1 36 ? -2.065 -17.612 -1.617 1.00 0.00 36 ILE A O 7
ATOM 9741 N N . ALA A 1 37 ? -1.503 -19.632 -0.770 1.00 0.00 37 ALA A N 7
ATOM 9742 C CA . ALA A 1 37 ? -1.557 -19.191 0.613 1.00 0.00 37 ALA A CA 7
ATOM 9743 C C . ALA A 1 37 ? -0.134 -18.969 1.129 1.00 0.00 37 ALA A C 7
ATOM 9744 O O . ALA A 1 37 ? 0.570 -19.925 1.451 1.00 0.00 37 ALA A O 7
ATOM 9751 N N . VAL A 1 38 ? 0.248 -17.702 1.192 1.00 0.00 38 VAL A N 7
ATOM 9752 C CA . VAL A 1 38 ? 1.575 -17.342 1.663 1.00 0.00 38 VAL A CA 7
ATOM 9753 C C . VAL A 1 38 ? 1.596 -17.383 3.192 1.00 0.00 38 VAL A C 7
ATOM 9754 O O . VAL A 1 38 ? 0.597 -17.075 3.839 1.00 0.00 38 VAL A O 7
ATOM 9767 N N . GLY A 1 39 ? 2.747 -17.766 3.726 1.00 0.00 39 GLY A N 7
ATOM 9768 C CA . GLY A 1 39 ? 2.912 -17.851 5.167 1.00 0.00 39 GLY A CA 7
ATOM 9769 C C . GLY A 1 39 ? 4.170 -18.643 5.529 1.00 0.00 39 GLY A C 7
ATOM 9770 O O . GLY A 1 39 ? 5.286 -18.181 5.301 1.00 0.00 39 GLY A O 7
ATOM 9774 N N . GLU A 1 40 ? 3.946 -19.824 6.087 1.00 0.00 40 GLU A N 7
ATOM 9775 C CA . GLU A 1 40 ? 5.048 -20.685 6.483 1.00 0.00 40 GLU A CA 7
ATOM 9776 C C . GLU A 1 40 ? 4.515 -21.960 7.140 1.00 0.00 40 GLU A C 7
ATOM 9777 O O . GLU A 1 40 ? 5.129 -23.021 7.033 1.00 0.00 40 GLU A O 7
ATOM 9790 N N . LEU A 1 41 ? 3.379 -21.814 7.805 1.00 0.00 41 LEU A N 7
ATOM 9791 C CA . LEU A 1 41 ? 2.756 -22.941 8.480 1.00 0.00 41 LEU A CA 7
ATOM 9792 C C . LEU A 1 41 ? 2.878 -24.187 7.600 1.00 0.00 41 LEU A C 7
ATOM 9793 O O . LEU A 1 41 ? 3.298 -25.244 8.069 1.00 0.00 41 LEU A O 7
ATOM 9809 N N . PHE A 1 42 ? 2.504 -24.022 6.340 1.00 0.00 42 PHE A N 7
ATOM 9810 C CA . PHE A 1 42 ? 2.566 -25.120 5.390 1.00 0.00 42 PHE A CA 7
ATOM 9811 C C . PHE A 1 42 ? 3.961 -25.232 4.772 1.00 0.00 42 PHE A C 7
ATOM 9812 O O . PHE A 1 42 ? 4.099 -25.577 3.600 1.00 0.00 42 PHE A O 7
ATOM 9829 N N . ASP A 1 43 ? 4.961 -24.933 5.589 1.00 0.00 43 ASP A N 7
ATOM 9830 C CA . ASP A 1 43 ? 6.341 -24.996 5.137 1.00 0.00 43 ASP A CA 7
ATOM 9831 C C . ASP A 1 43 ? 6.946 -26.340 5.545 1.00 0.00 43 ASP A C 7
ATOM 9832 O O . ASP A 1 43 ? 7.778 -26.401 6.449 1.00 0.00 43 ASP A O 7
ATOM 9842 N N . GLY A 1 44 ? 6.505 -27.385 4.860 1.00 0.00 44 GLY A N 7
ATOM 9843 C CA . GLY A 1 44 ? 6.993 -28.724 5.140 1.00 0.00 44 GLY A CA 7
ATOM 9844 C C . GLY A 1 44 ? 5.924 -29.774 4.826 1.00 0.00 44 GLY A C 7
ATOM 9845 O O . GLY A 1 44 ? 6.240 -30.945 4.626 1.00 0.00 44 GLY A O 7
ATOM 9849 N N . MET A 1 45 ? 4.682 -29.315 4.794 1.00 0.00 45 MET A N 7
ATOM 9850 C CA . MET A 1 45 ? 3.565 -30.200 4.508 1.00 0.00 45 MET A CA 7
ATOM 9851 C C . MET A 1 45 ? 3.648 -30.744 3.081 1.00 0.00 45 MET A C 7
ATOM 9852 O O . MET A 1 45 ? 4.213 -30.100 2.199 1.00 0.00 45 MET A O 7
ATOM 9866 N N . SER A 1 46 ? 3.075 -31.925 2.898 1.00 0.00 46 SER A N 7
ATOM 9867 C CA . SER A 1 46 ? 3.077 -32.563 1.592 1.00 0.00 46 SER A CA 7
ATOM 9868 C C . SER A 1 46 ? 2.083 -31.861 0.665 1.00 0.00 46 SER A C 7
ATOM 9869 O O . SER A 1 46 ? 0.896 -31.774 0.974 1.00 0.00 46 SER A O 7
ATOM 9877 N N . ARG A 1 47 ? 2.605 -31.378 -0.453 1.00 0.00 47 ARG A N 7
ATOM 9878 C CA . ARG A 1 47 ? 1.779 -30.686 -1.427 1.00 0.00 47 ARG A CA 7
ATOM 9879 C C . ARG A 1 47 ? 0.402 -31.347 -1.519 1.00 0.00 47 ARG A C 7
ATOM 9880 O O . ARG A 1 47 ? -0.600 -30.672 -1.749 1.00 0.00 47 ARG A O 7
ATOM 9900 N N . VAL A 1 48 ? 0.397 -32.659 -1.335 1.00 0.00 48 VAL A N 7
ATOM 9901 C CA . VAL A 1 48 ? -0.840 -33.419 -1.395 1.00 0.00 48 VAL A CA 7
ATOM 9902 C C . VAL A 1 48 ? -1.642 -33.181 -0.113 1.00 0.00 48 VAL A C 7
ATOM 9903 O O . VAL A 1 48 ? -2.682 -32.524 -0.140 1.00 0.00 48 VAL A O 7
ATOM 9916 N N . LYS A 1 49 ? -1.128 -33.728 0.978 1.00 0.00 49 LYS A N 7
ATOM 9917 C CA . LYS A 1 49 ? -1.782 -33.583 2.267 1.00 0.00 49 LYS A CA 7
ATOM 9918 C C . LYS A 1 49 ? -2.300 -32.151 2.414 1.00 0.00 49 LYS A C 7
ATOM 9919 O O . LYS A 1 49 ? -3.354 -31.926 3.006 1.00 0.00 49 LYS A O 7
ATOM 9937 N N . LYS A 1 50 ? -1.533 -31.220 1.866 1.00 0.00 50 LYS A N 7
ATOM 9938 C CA . LYS A 1 50 ? -1.901 -29.816 1.928 1.00 0.00 50 LYS A CA 7
ATOM 9939 C C . LYS A 1 50 ? -3.126 -29.574 1.045 1.00 0.00 50 LYS A C 7
ATOM 9940 O O . LYS A 1 50 ? -4.238 -29.422 1.548 1.00 0.00 50 LYS A O 7
ATOM 9958 N N . GLN A 1 51 ? -2.882 -29.545 -0.257 1.00 0.00 51 GLN A N 7
ATOM 9959 C CA . GLN A 1 51 ? -3.952 -29.325 -1.215 1.00 0.00 51 GLN A CA 7
ATOM 9960 C C . GLN A 1 51 ? -5.222 -30.053 -0.769 1.00 0.00 51 GLN A C 7
ATOM 9961 O O . GLN A 1 51 ? -6.330 -29.567 -0.991 1.00 0.00 51 GLN A O 7
ATOM 9975 N N . GLN A 1 52 ? -5.018 -31.206 -0.149 1.00 0.00 52 GLN A N 7
ATOM 9976 C CA . GLN A 1 52 ? -6.133 -32.005 0.330 1.00 0.00 52 GLN A CA 7
ATOM 9977 C C . GLN A 1 52 ? -6.878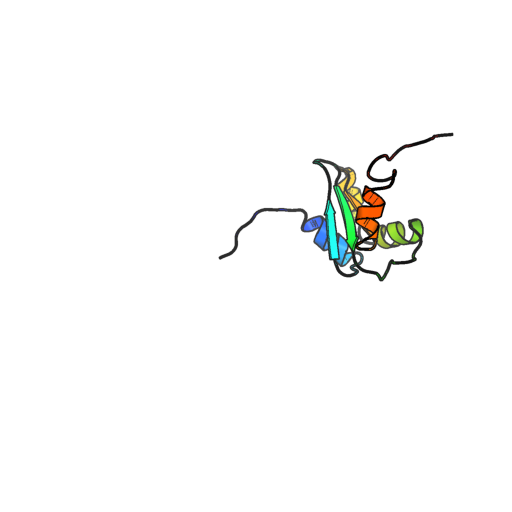 -31.264 1.442 1.00 0.00 52 GLN A C 7
ATOM 9978 O O . GLN A 1 52 ? -7.985 -30.771 1.230 1.00 0.00 52 GLN A O 7
ATOM 9992 N N . THR A 1 53 ? -6.242 -31.209 2.603 1.00 0.00 53 THR A N 7
ATOM 9993 C CA . THR A 1 53 ? -6.832 -30.537 3.748 1.00 0.00 53 THR A CA 7
ATOM 9994 C C . THR A 1 53 ? -7.285 -29.127 3.363 1.00 0.00 53 THR A C 7
ATOM 9995 O O . THR A 1 53 ? -8.121 -28.533 4.042 1.00 0.00 53 THR A O 7
ATOM 10006 N N . VAL A 1 54 ? -6.712 -28.632 2.276 1.00 0.00 54 VAL A N 7
ATOM 10007 C CA . VAL A 1 54 ? -7.047 -27.303 1.793 1.00 0.00 54 VAL A CA 7
ATOM 10008 C C . VAL A 1 54 ? -8.301 -27.383 0.920 1.00 0.00 54 VAL A C 7
ATOM 10009 O O . VAL A 1 54 ? -9.088 -26.439 0.871 1.00 0.00 54 VAL A O 7
ATOM 10022 N N . TYR A 1 55 ? -8.447 -28.518 0.253 1.00 0.00 55 TYR A N 7
ATOM 10023 C CA . TYR A 1 55 ? -9.592 -28.733 -0.616 1.00 0.00 55 TYR A CA 7
ATOM 10024 C C . TYR A 1 55 ? -10.790 -29.261 0.176 1.00 0.00 55 TYR A C 7
ATOM 10025 O O . TYR A 1 55 ? -11.935 -28.932 -0.130 1.00 0.00 55 TYR A O 7
ATOM 10043 N N . GLY A 1 56 ? -10.484 -30.071 1.179 1.00 0.00 56 GLY A N 7
ATOM 10044 C CA . GLY A 1 56 ? -11.521 -30.648 2.018 1.00 0.00 56 GLY A CA 7
ATOM 10045 C C . GLY A 1 56 ? -12.592 -29.609 2.358 1.00 0.00 56 GLY A C 7
ATOM 10046 O O . GLY A 1 56 ? -13.781 -29.848 2.152 1.00 0.00 56 GLY A O 7
ATOM 10050 N N . PRO A 1 57 ? -12.119 -28.449 2.886 1.00 0.00 57 PRO A N 7
ATOM 10051 C CA . PRO A 1 57 ? -13.022 -27.373 3.257 1.00 0.00 57 PRO A CA 7
ATOM 10052 C C . PRO A 1 57 ? -13.539 -26.638 2.018 1.00 0.00 57 PRO A C 7
ATOM 10053 O O . PRO A 1 57 ? -14.746 -26.569 1.791 1.00 0.00 57 PRO A O 7
ATOM 10064 N N . LEU A 1 58 ? -12.599 -26.109 1.249 1.00 0.00 58 LEU A N 7
ATOM 10065 C CA . LEU A 1 58 ? -12.943 -25.383 0.038 1.00 0.00 58 LEU A CA 7
ATOM 10066 C C . LEU A 1 58 ? -13.132 -26.375 -1.111 1.00 0.00 58 LEU A C 7
ATOM 10067 O O . LEU A 1 58 ? -12.714 -26.113 -2.237 1.00 0.00 58 LEU A O 7
ATOM 10083 N N . MET A 1 59 ? -13.763 -27.494 -0.786 1.00 0.00 59 MET A N 7
ATOM 10084 C CA . MET A 1 59 ? -14.012 -28.528 -1.777 1.00 0.00 59 MET A CA 7
ATOM 10085 C C . MET A 1 59 ? -15.303 -28.246 -2.549 1.00 0.00 59 MET A C 7
ATOM 10086 O O . MET A 1 59 ? -15.358 -28.438 -3.763 1.00 0.00 59 MET A O 7
ATOM 10100 N N . GLU A 1 60 ? -16.309 -27.796 -1.814 1.00 0.00 60 GLU A N 7
ATOM 10101 C CA . GLU A 1 60 ? -17.595 -27.486 -2.415 1.00 0.00 60 GLU A CA 7
ATOM 10102 C C . GLU A 1 60 ? -17.504 -26.191 -3.226 1.00 0.00 60 GLU A C 7
ATOM 10103 O O . GLU A 1 60 ? -17.633 -26.210 -4.449 1.00 0.00 60 GLU A O 7
ATOM 10116 N N . TYR A 1 61 ? -17.281 -25.098 -2.512 1.00 0.00 61 TYR A N 7
ATOM 10117 C CA . TYR A 1 61 ? -17.171 -23.797 -3.150 1.00 0.00 61 TYR A CA 7
ATOM 10118 C C . TYR A 1 61 ? -16.452 -23.905 -4.496 1.00 0.00 61 TYR A C 7
ATOM 10119 O O . TYR A 1 61 ? -16.880 -23.309 -5.483 1.00 0.00 61 TYR A O 7
ATOM 10137 N N . ILE A 1 62 ? -15.371 -24.671 -4.493 1.00 0.00 62 ILE A N 7
ATOM 10138 C CA . ILE A 1 62 ? -14.587 -24.865 -5.701 1.00 0.00 62 ILE A CA 7
ATOM 10139 C C . ILE A 1 62 ? -15.368 -25.754 -6.672 1.00 0.00 62 ILE A C 7
ATOM 10140 O O . ILE A 1 62 ? -15.466 -25.445 -7.859 1.00 0.00 62 ILE A O 7
ATOM 10156 N N . ALA A 1 63 ? -15.903 -26.839 -6.131 1.00 0.00 63 ALA A N 7
ATOM 10157 C CA . ALA A 1 63 ? -16.671 -27.774 -6.935 1.00 0.00 63 ALA A CA 7
ATOM 10158 C C . ALA A 1 63 ? -17.607 -26.995 -7.861 1.00 0.00 63 ALA A C 7
ATOM 10159 O O . ALA A 1 63 ? -17.780 -27.358 -9.024 1.00 0.00 63 ALA A O 7
ATOM 10166 N N . ASP A 1 64 ? -18.187 -25.938 -7.311 1.00 0.00 64 ASP A N 7
ATOM 10167 C CA . ASP A 1 64 ? -19.101 -25.105 -8.073 1.00 0.00 64 ASP A CA 7
ATOM 10168 C C . ASP A 1 64 ? -18.301 -24.066 -8.862 1.00 0.00 64 ASP A C 7
ATOM 10169 O O . ASP A 1 64 ? -18.615 -23.781 -10.016 1.00 0.00 64 ASP A O 7
ATOM 10179 N N . ASN A 1 65 ? -17.281 -23.530 -8.208 1.00 0.00 65 ASN A N 7
ATOM 10180 C CA . ASN A 1 65 ? -16.433 -22.530 -8.834 1.00 0.00 65 ASN A CA 7
ATOM 10181 C C . ASN A 1 65 ? -15.874 -23.089 -10.143 1.00 0.00 65 ASN A C 7
ATOM 10182 O O . ASN A 1 65 ? -15.431 -22.332 -11.006 1.00 0.00 65 ASN A O 7
ATOM 10193 N N . ARG A 1 66 ? -15.914 -24.409 -10.251 1.00 0.00 66 ARG A N 7
ATOM 10194 C CA . ARG A 1 66 ? -15.416 -25.078 -11.441 1.00 0.00 66 ARG A CA 7
ATOM 10195 C C . ARG A 1 66 ? -15.720 -24.242 -12.686 1.00 0.00 66 ARG A C 7
ATOM 10196 O O . ARG A 1 66 ? -14.952 -24.251 -13.646 1.00 0.00 66 ARG A O 7
ATOM 10216 N N . ILE A 1 67 ? -16.842 -23.540 -12.629 1.00 0.00 67 ILE A N 7
ATOM 10217 C CA . ILE A 1 67 ? -17.257 -22.700 -13.740 1.00 0.00 67 ILE A CA 7
ATOM 10218 C C . ILE A 1 67 ? -16.039 -21.960 -14.296 1.00 0.00 67 ILE A C 7
ATOM 10219 O O . ILE A 1 67 ? -15.918 -21.779 -15.507 1.00 0.00 67 ILE A O 7
ATOM 10235 N N . HIS A 1 68 ? -15.168 -21.551 -13.385 1.00 0.00 68 HIS A N 7
ATOM 10236 C CA . HIS A 1 68 ? -13.964 -20.835 -13.770 1.00 0.00 68 HIS A CA 7
ATOM 10237 C C . HIS A 1 68 ? -12.735 -21.691 -13.459 1.00 0.00 68 HIS A C 7
ATOM 10238 O O . HIS A 1 68 ? -12.793 -22.917 -13.537 1.00 0.00 68 HIS A O 7
ATOM 10252 N N . ALA A 1 69 ? -11.652 -21.011 -13.112 1.00 0.00 69 ALA A N 7
ATOM 10253 C CA . ALA A 1 69 ? -10.412 -21.695 -12.788 1.00 0.00 69 ALA A CA 7
ATOM 10254 C C . ALA A 1 69 ? -9.732 -20.981 -11.618 1.00 0.00 69 ALA A C 7
ATOM 10255 O O . ALA A 1 69 ? -8.919 -20.080 -11.823 1.00 0.00 69 ALA A O 7
ATOM 10262 N N . VAL A 1 70 ? -10.089 -21.410 -10.416 1.00 0.00 70 VAL A N 7
ATOM 10263 C CA . VAL A 1 70 ? -9.523 -20.823 -9.213 1.00 0.00 70 VAL A CA 7
ATOM 10264 C C . VAL A 1 70 ? -8.642 -21.859 -8.512 1.00 0.00 70 VAL A C 7
ATOM 10265 O O . VAL A 1 70 ? -9.144 -22.715 -7.784 1.00 0.00 70 VAL A O 7
ATOM 10278 N N . SER A 1 71 ? -7.345 -21.748 -8.755 1.00 0.00 71 SER A N 7
ATOM 10279 C CA . SER A 1 71 ? -6.390 -22.664 -8.156 1.00 0.00 71 SER A CA 7
ATOM 10280 C C . SER A 1 71 ? -6.246 -22.366 -6.662 1.00 0.00 71 SER A C 7
ATOM 10281 O O . SER A 1 71 ? -6.639 -21.297 -6.198 1.00 0.00 71 SER A O 7
ATOM 10289 N N . ILE A 1 72 ? -5.681 -23.331 -5.951 1.00 0.00 72 ILE A N 7
ATOM 10290 C CA . ILE A 1 72 ? -5.481 -23.186 -4.519 1.00 0.00 72 ILE A CA 7
ATOM 10291 C C . ILE A 1 72 ? -4.312 -24.071 -4.080 1.00 0.00 72 ILE A C 7
ATOM 10292 O O . ILE A 1 72 ? -4.328 -25.281 -4.300 1.00 0.00 72 ILE A O 7
ATOM 10308 N N . LYS A 1 73 ? -3.327 -23.433 -3.466 1.00 0.00 73 LYS A N 7
ATOM 10309 C CA . LYS A 1 73 ? -2.152 -24.147 -2.994 1.00 0.00 73 LYS A CA 7
ATOM 10310 C C . LYS A 1 73 ? -1.423 -23.290 -1.957 1.00 0.00 73 LYS A C 7
ATOM 10311 O O . LYS A 1 73 ? -0.991 -22.179 -2.258 1.00 0.00 73 LYS A O 7
ATOM 10329 N N . ALA A 1 74 ? -1.309 -23.841 -0.757 1.00 0.00 74 ALA A N 7
ATOM 10330 C CA . ALA A 1 74 ? -0.639 -23.141 0.326 1.00 0.00 74 ALA A CA 7
ATOM 10331 C C . ALA A 1 74 ? 0.875 -23.301 0.172 1.00 0.00 74 ALA A C 7
ATOM 10332 O O . ALA A 1 74 ? 1.392 -24.416 0.214 1.00 0.00 74 ALA A O 7
ATOM 10339 N N . TYR A 1 75 ? 1.542 -22.170 -0.003 1.00 0.00 75 TYR A N 7
ATOM 10340 C CA . TYR A 1 75 ? 2.987 -22.171 -0.163 1.00 0.00 75 TYR A CA 7
ATOM 10341 C C . TYR A 1 75 ? 3.611 -20.933 0.484 1.00 0.00 75 TYR A C 7
ATOM 10342 O O . TYR A 1 75 ? 2.906 -20.113 1.071 1.00 0.00 75 TYR A O 7
ATOM 10360 N N . THR A 1 76 ? 4.926 -20.837 0.356 1.00 0.00 76 THR A N 7
ATOM 10361 C CA . THR A 1 76 ? 5.653 -19.713 0.922 1.00 0.00 76 THR A CA 7
ATOM 10362 C C . THR A 1 76 ? 5.627 -18.523 -0.039 1.00 0.00 76 THR A C 7
ATOM 10363 O O . THR A 1 76 ? 5.002 -18.588 -1.097 1.00 0.00 76 THR A O 7
ATOM 10374 N N . PRO A 1 77 ? 6.331 -17.436 0.373 1.00 0.00 77 PRO A N 7
ATOM 10375 C CA . PRO A 1 77 ? 6.394 -16.233 -0.439 1.00 0.00 77 PRO A CA 7
ATOM 10376 C C . PRO A 1 77 ? 7.328 -16.427 -1.635 1.00 0.00 77 PRO A C 7
ATOM 10377 O O . PRO A 1 77 ? 7.031 -15.975 -2.740 1.00 0.00 77 PRO A O 7
ATOM 10388 N N . ALA A 1 78 ? 8.439 -17.100 -1.374 1.00 0.00 78 ALA A N 7
ATOM 10389 C CA . ALA A 1 78 ? 9.419 -17.359 -2.416 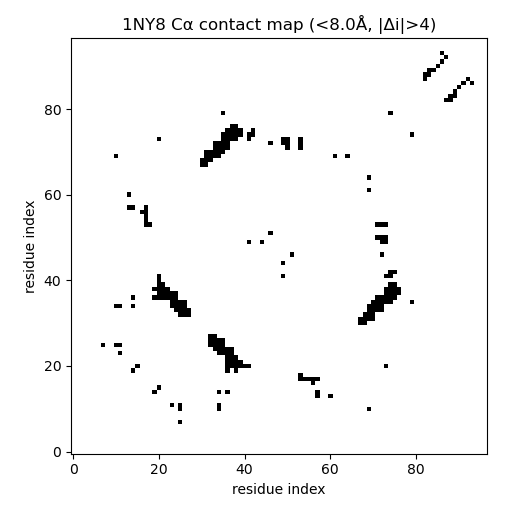1.00 0.00 78 ALA A CA 7
ATOM 10390 C C . ALA A 1 78 ? 8.943 -18.530 -3.277 1.00 0.00 78 ALA A C 7
ATOM 10391 O O . ALA A 1 78 ? 9.237 -18.588 -4.470 1.00 0.00 78 ALA A O 7
ATOM 10398 N N . GLU A 1 79 ? 8.215 -19.435 -2.640 1.00 0.00 79 GLU A N 7
ATOM 10399 C CA . GLU A 1 79 ? 7.695 -20.601 -3.333 1.00 0.00 79 GLU A CA 7
ATOM 10400 C C . GLU A 1 79 ? 6.967 -20.178 -4.611 1.00 0.00 79 GLU A C 7
ATOM 10401 O O . GLU A 1 79 ? 6.993 -20.894 -5.611 1.00 0.00 79 GLU A O 7
ATOM 10414 N N . TRP A 1 80 ? 6.334 -19.017 -4.536 1.00 0.00 80 TRP A N 7
ATOM 10415 C CA . TRP A 1 80 ? 5.600 -18.490 -5.674 1.00 0.00 80 TRP A CA 7
ATOM 10416 C C . TRP A 1 80 ? 6.616 -18.069 -6.738 1.00 0.00 80 TRP A C 7
ATOM 10417 O O . TRP A 1 80 ? 6.379 -18.246 -7.932 1.00 0.00 80 TRP A O 7
ATOM 10438 N N . ALA A 1 81 ? 7.726 -17.520 -6.266 1.00 0.00 81 ALA A N 7
ATOM 10439 C CA . ALA A 1 81 ? 8.778 -17.072 -7.162 1.00 0.00 81 ALA A CA 7
ATOM 10440 C C . ALA A 1 81 ? 9.282 -18.261 -7.984 1.00 0.00 81 ALA A C 7
ATOM 10441 O O . ALA A 1 81 ? 9.326 -18.197 -9.211 1.00 0.00 81 ALA A O 7
ATOM 10448 N N . ARG A 1 82 ? 9.651 -19.317 -7.273 1.00 0.00 82 ARG A N 7
ATOM 10449 C CA . ARG A 1 82 ? 10.150 -20.517 -7.921 1.00 0.00 82 ARG A CA 7
ATOM 10450 C C . ARG A 1 82 ? 9.030 -21.201 -8.708 1.00 0.00 82 ARG A C 7
ATOM 10451 O O . ARG A 1 82 ? 9.190 -21.501 -9.890 1.00 0.00 82 ARG A O 7
ATOM 10471 N N . ASP A 1 83 ? 7.920 -21.427 -8.021 1.00 0.00 83 ASP A N 7
ATOM 10472 C CA . ASP A 1 83 ? 6.773 -22.069 -8.641 1.00 0.00 83 ASP A CA 7
ATOM 10473 C C . ASP A 1 83 ? 6.478 -21.392 -9.981 1.00 0.00 83 ASP A C 7
ATOM 10474 O O . ASP A 1 83 ? 6.233 -22.066 -10.980 1.00 0.00 83 ASP A O 7
ATOM 10484 N N . ARG A 1 84 ? 6.510 -20.068 -9.958 1.00 0.00 84 ARG A N 7
ATOM 10485 C CA . ARG A 1 84 ? 6.248 -19.293 -11.159 1.00 0.00 84 ARG A CA 7
ATOM 10486 C C . ARG A 1 84 ? 7.462 -19.329 -12.089 1.00 0.00 84 ARG A C 7
ATOM 10487 O O . ARG A 1 84 ? 7.321 -19.207 -13.305 1.00 0.00 84 ARG A O 7
ATOM 10507 N N . LYS A 1 85 ? 8.628 -19.497 -11.482 1.00 0.00 85 LYS A N 7
ATOM 10508 C CA . LYS A 1 85 ? 9.866 -19.552 -12.241 1.00 0.00 85 LYS A CA 7
ATOM 10509 C C . LYS A 1 85 ? 9.980 -20.915 -12.926 1.00 0.00 85 LYS A C 7
ATOM 10510 O O . LYS A 1 85 ? 10.749 -21.076 -13.872 1.00 0.00 85 LYS A O 7
ATOM 10528 N N . LEU A 1 86 ? 9.203 -21.862 -12.421 1.00 0.00 86 LEU A N 7
ATOM 10529 C CA . LEU A 1 86 ? 9.207 -23.206 -12.972 1.00 0.00 86 LEU A CA 7
ATOM 10530 C C . LEU A 1 86 ? 8.215 -23.279 -14.135 1.00 0.00 86 LEU A C 7
ATOM 10531 O O . LEU A 1 86 ? 8.037 -22.306 -14.866 1.00 0.00 86 LEU A O 7
ATOM 10547 N N . ASN A 1 87 ? 7.596 -24.442 -14.271 1.00 0.00 87 ASN A N 7
ATOM 10548 C CA . ASN A 1 87 ? 6.627 -24.655 -15.333 1.00 0.00 87 ASN A CA 7
ATOM 10549 C C . ASN A 1 87 ? 5.423 -25.416 -14.774 1.00 0.00 87 ASN A C 7
ATOM 10550 O O . ASN A 1 87 ? 4.720 -26.102 -15.513 1.00 0.00 87 ASN A O 7
ATOM 10561 N N . GLY A 1 88 ? 5.223 -25.268 -13.472 1.00 0.00 88 GLY A N 7
ATOM 10562 C CA . GLY A 1 88 ? 4.116 -25.933 -12.805 1.00 0.00 88 GLY A CA 7
ATOM 10563 C C . GLY A 1 88 ? 2.947 -24.969 -12.590 1.00 0.00 88 GLY A C 7
ATOM 10564 O O . GLY A 1 88 ? 1.786 -25.360 -12.703 1.00 0.00 88 GLY A O 7
ATOM 10568 N N . PHE A 1 89 ? 3.294 -23.728 -12.283 1.00 0.00 89 PHE A N 7
ATOM 10569 C CA . PHE A 1 89 ? 2.289 -22.705 -12.051 1.00 0.00 89 PHE A CA 7
ATOM 10570 C C . PHE A 1 89 ? 2.364 -21.610 -13.116 1.00 0.00 89 PHE A C 7
ATOM 10571 O O . PHE A 1 89 ? 1.489 -20.748 -13.189 1.00 0.00 89 PHE A O 7
ATOM 10588 N N . LEU A 1 90 ? 3.418 -21.679 -13.916 1.00 0.00 90 LEU A N 7
ATOM 10589 C CA . LEU A 1 90 ? 3.619 -20.704 -14.975 1.00 0.00 90 LEU A CA 7
ATOM 10590 C C . LEU A 1 90 ? 3.389 -21.374 -16.331 1.00 0.00 90 LEU A C 7
ATOM 10591 O O . LEU A 1 90 ? 3.521 -20.735 -17.373 1.00 0.00 90 LEU A O 7
ATOM 10607 N N . GLU A 1 91 ? 3.049 -22.653 -16.272 1.00 0.00 91 GLU A N 7
ATOM 10608 C CA . GLU A 1 91 ? 2.799 -23.417 -17.483 1.00 0.00 91 GLU A CA 7
ATOM 10609 C C . GLU A 1 91 ? 4.116 -23.929 -18.068 1.00 0.00 91 GLU A C 7
ATOM 10610 O O . GLU A 1 91 ? 5.182 -23.708 -17.496 1.00 0.00 91 GLU A O 7
ATOM 10623 N N . HIS A 1 92 ? 4.000 -24.604 -19.203 1.00 0.00 92 HIS A N 7
ATOM 10624 C CA . HIS A 1 92 ? 5.169 -25.149 -19.873 1.00 0.00 92 HIS A CA 7
ATOM 10625 C C . HIS A 1 92 ? 5.687 -26.360 -19.095 1.00 0.00 92 HIS A C 7
ATOM 10626 O O . HIS A 1 92 ? 5.090 -26.766 -18.099 1.00 0.00 92 HIS A O 7
ATOM 10640 N N . HIS A 1 93 ? 6.793 -26.905 -19.580 1.00 0.00 93 HIS A N 7
ATOM 10641 C CA . HIS A 1 93 ? 7.399 -28.062 -18.944 1.00 0.00 93 HIS A CA 7
ATOM 10642 C C . HIS A 1 93 ? 8.671 -28.456 -19.697 1.00 0.00 93 HIS A C 7
ATOM 10643 O O . HIS A 1 93 ? 8.994 -27.866 -20.728 1.00 0.00 93 HIS A O 7
ATOM 10657 N N . HIS A 1 94 ? 9.359 -29.449 -19.155 1.00 0.00 94 HIS A N 7
ATOM 10658 C CA . HIS A 1 94 ? 10.589 -29.928 -19.763 1.00 0.00 94 HIS A CA 7
ATOM 10659 C C . HIS A 1 94 ? 10.411 -31.382 -20.203 1.00 0.00 94 HIS A C 7
ATOM 10660 O O . HIS A 1 94 ? 10.566 -31.701 -21.381 1.00 0.00 94 HIS A O 7
ATOM 10674 N N . HIS A 1 95 ? 10.087 -32.226 -19.234 1.00 0.00 95 HIS A N 7
ATOM 10675 C CA . HIS A 1 95 ? 9.886 -33.639 -19.507 1.00 0.00 95 HIS A CA 7
ATOM 10676 C C . HIS A 1 95 ? 8.873 -34.214 -18.516 1.00 0.00 95 HIS A C 7
ATOM 10677 O O . HIS A 1 95 ? 9.184 -35.146 -17.776 1.00 0.00 95 HIS A O 7
ATOM 10691 N N . HIS A 1 96 ? 7.682 -33.635 -18.534 1.00 0.00 96 HIS A N 7
ATOM 10692 C CA . HIS A 1 96 ? 6.621 -34.078 -17.646 1.00 0.00 96 HIS A CA 7
ATOM 10693 C C . HIS A 1 96 ? 7.196 -34.349 -16.254 1.00 0.00 96 HIS A C 7
ATOM 10694 O O . HIS A 1 96 ? 7.556 -35.481 -15.937 1.00 0.00 96 HIS A O 7
ATOM 10708 N N . HIS A 1 97 ? 7.264 -33.290 -15.461 1.00 0.00 97 HIS A N 7
ATOM 10709 C CA . HIS A 1 97 ? 7.789 -33.399 -14.110 1.00 0.00 97 HIS A CA 7
ATOM 10710 C C . HIS A 1 97 ? 9.011 -34.319 -14.108 1.00 0.00 97 HIS A C 7
ATOM 10711 O O . HIS A 1 97 ? 9.843 -34.251 -13.204 1.00 0.00 97 HIS A O 7
ATOM 10725 N N . MET A 1 1 ? 1.325 0.000 0.000 1.00 0.00 1 MET A N 8
ATOM 10726 C CA . MET A 1 1 ? 2.073 0.000 -1.245 1.00 0.00 1 MET A CA 8
ATOM 10727 C C . MET A 1 1 ? 2.857 -1.303 -1.414 1.00 0.00 1 MET A C 8
ATOM 10728 O O . MET A 1 1 ? 2.752 -2.207 -0.586 1.00 0.00 1 MET A O 8
ATOM 10742 N N . ILE A 1 2 ? 3.626 -1.359 -2.492 1.00 0.00 2 ILE A N 8
ATOM 10743 C CA . ILE A 1 2 ? 4.427 -2.536 -2.780 1.00 0.00 2 ILE A CA 8
ATOM 10744 C C . ILE A 1 2 ? 5.884 -2.118 -2.989 1.00 0.00 2 ILE A C 8
ATOM 10745 O O . ILE A 1 2 ? 6.180 -1.301 -3.860 1.00 0.00 2 ILE A O 8
ATOM 10761 N N . GLU A 1 3 ? 6.755 -2.696 -2.176 1.00 0.00 3 GLU A N 8
ATOM 10762 C CA . GLU A 1 3 ? 8.174 -2.393 -2.261 1.00 0.00 3 GLU A CA 8
ATOM 10763 C C . GLU A 1 3 ? 8.987 -3.442 -1.500 1.00 0.00 3 GLU A C 8
ATOM 10764 O O . GLU A 1 3 ? 8.786 -3.640 -0.302 1.00 0.00 3 GLU A O 8
ATOM 10777 N N . ASP A 1 4 ? 9.888 -4.087 -2.226 1.00 0.00 4 ASP A N 8
ATOM 10778 C CA . ASP A 1 4 ? 10.733 -5.111 -1.634 1.00 0.00 4 ASP A CA 8
ATOM 10779 C C . ASP A 1 4 ? 11.664 -5.680 -2.706 1.00 0.00 4 ASP A C 8
ATOM 10780 O O . ASP A 1 4 ? 11.276 -5.807 -3.866 1.00 0.00 4 ASP A O 8
ATOM 10790 N N . PRO A 1 5 ? 12.907 -6.015 -2.268 1.00 0.00 5 PRO A N 8
ATOM 10791 C CA . PRO A 1 5 ? 13.897 -6.568 -3.177 1.00 0.00 5 PRO A CA 8
ATOM 10792 C C . PRO A 1 5 ? 13.582 -8.028 -3.509 1.00 0.00 5 PRO A C 8
ATOM 10793 O O . PRO A 1 5 ? 13.467 -8.861 -2.612 1.00 0.00 5 PRO A O 8
ATOM 10804 N N . MET A 1 6 ? 13.452 -8.293 -4.801 1.00 0.00 6 MET A N 8
ATOM 10805 C CA . MET A 1 6 ? 13.153 -9.638 -5.262 1.00 0.00 6 MET A CA 8
ATOM 10806 C C . MET A 1 6 ? 12.605 -9.618 -6.691 1.00 0.00 6 MET A C 8
ATOM 10807 O O . MET A 1 6 ? 11.400 -9.477 -6.895 1.00 0.00 6 MET A O 8
ATOM 10821 N N . GLU A 1 7 ? 13.515 -9.762 -7.642 1.00 0.00 7 GLU A N 8
ATOM 10822 C CA . GLU A 1 7 ? 13.138 -9.763 -9.045 1.00 0.00 7 GLU A CA 8
ATOM 10823 C C . GLU A 1 7 ? 12.163 -10.907 -9.332 1.00 0.00 7 GLU A C 8
ATOM 10824 O O . GLU A 1 7 ? 11.347 -11.260 -8.482 1.00 0.00 7 GLU A O 8
ATOM 10837 N N . ASN A 1 8 ? 12.281 -11.454 -10.533 1.00 0.00 8 ASN A N 8
ATOM 10838 C CA . ASN A 1 8 ? 11.420 -12.551 -10.943 1.00 0.00 8 ASN A CA 8
ATOM 10839 C C . ASN A 1 8 ? 10.028 -12.007 -11.268 1.00 0.00 8 ASN A C 8
ATOM 10840 O O . ASN A 1 8 ? 9.116 -12.771 -11.579 1.00 0.00 8 ASN A O 8
ATOM 10851 N N . ASN A 1 9 ? 9.908 -10.690 -11.186 1.00 0.00 9 ASN A N 8
ATOM 10852 C CA . ASN A 1 9 ? 8.642 -10.034 -11.468 1.00 0.00 9 ASN A CA 8
ATOM 10853 C C . ASN A 1 9 ? 8.510 -9.817 -12.976 1.00 0.00 9 ASN A C 8
ATOM 10854 O O . ASN A 1 9 ? 7.407 -9.620 -13.484 1.00 0.00 9 ASN A O 8
ATOM 10865 N N . GLU A 1 10 ? 9.650 -9.861 -13.650 1.00 0.00 10 GLU A N 8
ATOM 10866 C CA . GLU A 1 10 ? 9.675 -9.672 -15.091 1.00 0.00 10 GLU A CA 8
ATOM 10867 C C . GLU A 1 10 ? 8.904 -10.794 -15.787 1.00 0.00 10 GLU A C 8
ATOM 10868 O O . GLU A 1 10 ? 8.008 -10.532 -16.589 1.00 0.00 10 GLU A O 8
ATOM 10881 N N . ILE A 1 11 ? 9.279 -12.021 -15.456 1.00 0.00 11 ILE A N 8
ATOM 10882 C CA . ILE A 1 11 ? 8.633 -13.184 -16.040 1.00 0.00 11 ILE A CA 8
ATOM 10883 C C . ILE A 1 11 ? 7.188 -13.262 -15.545 1.00 0.00 11 ILE A C 8
ATOM 10884 O O . ILE A 1 11 ? 6.352 -13.923 -16.160 1.00 0.00 11 ILE A O 8
ATOM 10900 N N . GLN A 1 12 ? 6.937 -12.578 -14.438 1.00 0.00 12 GLN A N 8
ATOM 10901 C CA . GLN A 1 12 ? 5.607 -12.561 -13.854 1.00 0.00 12 GLN A CA 8
ATOM 10902 C C . GLN A 1 12 ? 4.718 -11.554 -14.586 1.00 0.00 12 GLN A C 8
ATOM 10903 O O . GLN A 1 12 ? 3.532 -11.804 -14.794 1.00 0.00 12 GLN A O 8
ATOM 10917 N N . SER A 1 13 ? 5.326 -10.436 -14.956 1.00 0.00 13 SER A N 8
ATOM 10918 C CA . SER A 1 13 ? 4.605 -9.390 -15.660 1.00 0.00 13 SER A CA 8
ATOM 10919 C C . SER A 1 13 ? 4.292 -9.840 -17.088 1.00 0.00 13 SER A C 8
ATOM 10920 O O . SER A 1 13 ? 3.243 -9.502 -17.634 1.00 0.00 13 SER A O 8
ATOM 10928 N N . VAL A 1 14 ? 5.222 -10.596 -17.653 1.00 0.00 14 VAL A N 8
ATOM 10929 C CA . VAL A 1 14 ? 5.059 -11.095 -19.008 1.00 0.00 14 VAL A CA 8
ATOM 10930 C C . VAL A 1 14 ? 4.066 -12.259 -19.001 1.00 0.00 14 VAL A C 8
ATOM 10931 O O . VAL A 1 14 ? 3.188 -12.335 -19.860 1.00 0.00 14 VAL A O 8
ATOM 10944 N N . LEU A 1 15 ? 4.237 -13.136 -18.023 1.00 0.00 15 LEU A N 8
ATOM 10945 C CA . LEU A 1 15 ? 3.367 -14.292 -17.894 1.00 0.00 15 LEU A CA 8
ATOM 10946 C C . LEU A 1 15 ? 1.916 -13.822 -17.769 1.00 0.00 15 LEU A C 8
ATOM 10947 O O . LEU A 1 15 ? 1.026 -14.363 -18.423 1.00 0.00 15 LEU A O 8
ATOM 10963 N N . MET A 1 16 ? 1.724 -12.819 -16.925 1.00 0.00 16 MET A N 8
ATOM 10964 C CA . MET A 1 16 ? 0.396 -12.269 -16.706 1.00 0.00 16 MET A CA 8
ATOM 10965 C C . MET A 1 16 ? -0.038 -11.399 -17.887 1.00 0.00 16 MET A C 8
ATOM 10966 O O . MET A 1 16 ? -1.195 -11.443 -18.303 1.00 0.00 16 MET A O 8
ATOM 10980 N N . ASN A 1 17 ? 0.913 -10.628 -18.395 1.00 0.00 17 ASN A N 8
ATOM 10981 C CA . ASN A 1 17 ? 0.643 -9.749 -19.520 1.00 0.00 17 ASN A CA 8
ATOM 10982 C C . ASN A 1 17 ? 0.005 -10.558 -20.651 1.00 0.00 17 ASN A C 8
ATOM 10983 O O . ASN A 1 17 ? -0.847 -10.049 -21.378 1.00 0.00 17 ASN A O 8
ATOM 10994 N N . ALA A 1 18 ? 0.443 -11.803 -20.766 1.00 0.00 18 ALA A N 8
ATOM 10995 C CA . ALA A 1 18 ? -0.074 -12.686 -21.797 1.00 0.00 18 ALA A CA 8
ATOM 10996 C C . ALA A 1 18 ? -1.495 -13.117 -21.428 1.00 0.00 18 ALA A C 8
ATOM 10997 O O . ALA A 1 18 ? -2.408 -13.022 -22.247 1.00 0.00 18 ALA A O 8
ATOM 11004 N N . LEU A 1 19 ? -1.638 -13.580 -20.195 1.00 0.00 19 LEU A N 8
ATOM 11005 C CA . LEU A 1 19 ? -2.932 -14.026 -19.708 1.00 0.00 19 LEU A CA 8
ATOM 11006 C C . LEU A 1 19 ? -2.971 -13.894 -18.184 1.00 0.00 19 LEU A C 8
ATOM 11007 O O . LEU A 1 19 ? -3.000 -12.785 -17.653 1.00 0.00 19 LEU A O 8
ATOM 11023 N N . SER A 1 20 ? -2.971 -15.043 -17.523 1.00 0.00 20 SER A N 8
ATOM 11024 C CA . SER A 1 20 ? -3.007 -15.070 -16.071 1.00 0.00 20 SER A CA 8
ATOM 11025 C C . SER A 1 20 ? -3.812 -16.279 -15.589 1.00 0.00 20 SER A C 8
ATOM 11026 O O . SER A 1 20 ? -4.684 -16.772 -16.303 1.00 0.00 20 SER A O 8
ATOM 11034 N N . LEU A 1 21 ? -3.490 -16.721 -14.383 1.00 0.00 21 LEU A N 8
ATOM 11035 C CA . LEU A 1 21 ? -4.173 -17.863 -13.798 1.00 0.00 21 LEU A CA 8
ATOM 11036 C C . LEU A 1 21 ? -4.553 -17.539 -12.352 1.00 0.00 21 LEU A C 8
ATOM 11037 O O . LEU A 1 21 ? -5.670 -17.824 -11.921 1.00 0.00 21 LEU A O 8
ATOM 11053 N N . GLN A 1 22 ? -3.604 -16.947 -11.642 1.00 0.00 22 GLN A N 8
ATOM 11054 C CA . GLN A 1 22 ? -3.825 -16.580 -10.254 1.00 0.00 22 GLN A CA 8
ATOM 11055 C C . GLN A 1 22 ? -2.491 -16.301 -9.559 1.00 0.00 22 GLN A C 8
ATOM 11056 O O . GLN A 1 22 ? -2.167 -15.150 -9.271 1.00 0.00 22 GLN A O 8
ATOM 11070 N N . GLU A 1 23 ? -1.753 -17.373 -9.311 1.00 0.00 23 GLU A N 8
ATOM 11071 C CA . GLU A 1 23 ? -0.462 -17.257 -8.656 1.00 0.00 23 GLU A CA 8
ATOM 11072 C C . GLU A 1 23 ? 0.666 -17.517 -9.656 1.00 0.00 23 GLU A C 8
ATOM 11073 O O . GLU A 1 23 ? 0.411 -17.845 -10.814 1.00 0.00 23 GLU A O 8
ATOM 11086 N N . VAL A 1 24 ? 1.890 -17.360 -9.174 1.00 0.00 24 VAL A N 8
ATOM 11087 C CA . VAL A 1 24 ? 3.058 -17.573 -10.012 1.00 0.00 24 VAL A CA 8
ATOM 11088 C C . VAL A 1 24 ? 4.095 -18.388 -9.236 1.00 0.00 24 VAL A C 8
ATOM 11089 O O . VAL A 1 24 ? 4.118 -18.361 -8.006 1.00 0.00 24 VAL A O 8
ATOM 11102 N N . HIS A 1 25 ? 4.927 -19.095 -9.987 1.00 0.00 25 HIS A N 8
ATOM 11103 C CA . HIS A 1 25 ? 5.963 -19.916 -9.385 1.00 0.00 25 HIS A CA 8
ATOM 11104 C C . HIS A 1 25 ? 7.219 -19.879 -10.258 1.00 0.00 25 HIS A C 8
ATOM 11105 O O . HIS A 1 25 ? 7.247 -20.467 -11.338 1.00 0.00 25 HIS A O 8
ATOM 11119 N N . VAL A 1 26 ? 8.229 -19.182 -9.757 1.00 0.00 26 VAL A N 8
ATOM 11120 C CA . VAL A 1 26 ? 9.484 -19.061 -10.478 1.00 0.00 26 VAL A CA 8
ATOM 11121 C C . VAL A 1 26 ? 10.538 -19.948 -9.811 1.00 0.00 26 VAL A C 8
ATOM 11122 O O . VAL A 1 26 ? 11.214 -19.520 -8.877 1.00 0.00 26 VAL A O 8
ATOM 11135 N N . SER A 1 27 ? 10.645 -21.167 -10.318 1.00 0.00 27 SER A N 8
ATOM 11136 C CA . SER A 1 27 ? 11.605 -22.118 -9.784 1.00 0.00 27 SER A CA 8
ATOM 11137 C C . SER A 1 27 ? 12.834 -22.188 -10.693 1.00 0.00 27 SER A C 8
ATOM 11138 O O . SER A 1 27 ? 12.722 -22.031 -11.907 1.00 0.00 27 SER A O 8
ATOM 11146 N N . GLY A 1 28 ? 13.979 -22.423 -10.069 1.00 0.00 28 GLY A N 8
ATOM 11147 C CA . GLY A 1 28 ? 15.227 -22.516 -10.806 1.00 0.00 28 GLY A CA 8
ATOM 11148 C C . GLY A 1 28 ? 16.316 -21.664 -10.150 1.00 0.00 28 GLY A C 8
ATOM 11149 O O . GLY A 1 28 ? 16.324 -21.490 -8.932 1.00 0.00 28 GLY A O 8
ATOM 11153 N N . ASP A 1 29 ? 17.209 -21.156 -10.986 1.00 0.00 29 ASP A N 8
ATOM 11154 C CA . ASP A 1 29 ? 18.300 -20.326 -10.503 1.00 0.00 29 ASP A CA 8
ATOM 11155 C C . ASP A 1 29 ? 18.193 -18.935 -11.129 1.00 0.00 29 ASP A C 8
ATOM 11156 O O . ASP A 1 29 ? 17.108 -18.509 -11.524 1.00 0.00 29 ASP A O 8
ATOM 11166 N N . GLY A 1 30 ? 19.333 -18.264 -11.202 1.00 0.00 30 GLY A N 8
ATOM 11167 C CA . GLY A 1 30 ? 19.382 -16.929 -11.773 1.00 0.00 30 GLY A CA 8
ATOM 11168 C C . GLY A 1 30 ? 19.718 -16.984 -13.265 1.00 0.00 30 GLY A C 8
ATOM 11169 O O . GLY A 1 30 ? 20.811 -16.593 -13.673 1.00 0.00 30 GLY A O 8
ATOM 11173 N N . SER A 1 31 ? 18.759 -17.471 -14.038 1.00 0.00 31 SER A N 8
ATOM 11174 C CA . SER A 1 31 ? 18.939 -17.582 -15.475 1.00 0.00 31 SER A CA 8
ATOM 11175 C C . SER A 1 31 ? 17.962 -18.610 -16.048 1.00 0.00 31 SER A C 8
ATOM 11176 O O . SER A 1 31 ? 16.969 -18.245 -16.676 1.00 0.00 31 SER A O 8
ATOM 11184 N N . HIS A 1 32 ? 18.277 -19.875 -15.812 1.00 0.00 32 HIS A N 8
ATOM 11185 C CA . HIS A 1 32 ? 17.439 -20.958 -16.296 1.00 0.00 32 HIS A CA 8
ATOM 11186 C C . HIS A 1 32 ? 16.434 -21.354 -15.212 1.00 0.00 32 HIS A C 8
ATOM 11187 O O . HIS A 1 32 ? 16.791 -22.022 -14.243 1.00 0.00 32 HIS A O 8
ATOM 11201 N N . PHE A 1 33 ? 15.197 -20.924 -15.412 1.00 0.00 33 PHE A N 8
ATOM 11202 C CA . PHE A 1 33 ? 14.138 -21.225 -14.464 1.00 0.00 33 PHE A CA 8
ATOM 11203 C C . PHE A 1 33 ? 12.801 -21.426 -15.181 1.00 0.00 33 PHE A C 8
ATOM 11204 O O . PHE A 1 33 ? 12.663 -21.079 -16.353 1.00 0.00 33 PHE A O 8
ATOM 11221 N N . GLN A 1 34 ? 11.850 -21.985 -14.447 1.00 0.00 34 GLN A N 8
ATOM 11222 C CA . GLN A 1 34 ? 10.529 -22.237 -14.998 1.00 0.00 34 GLN A CA 8
ATOM 11223 C C . GLN A 1 34 ? 9.478 -21.412 -14.252 1.00 0.00 34 GLN A C 8
ATOM 11224 O O . GLN A 1 34 ? 9.392 -21.471 -13.027 1.00 0.00 34 GLN A O 8
ATOM 11238 N N . VAL A 1 35 ? 8.704 -20.663 -15.024 1.00 0.00 35 VAL A N 8
ATOM 11239 C CA . VAL A 1 35 ? 7.661 -19.828 -14.452 1.00 0.00 35 VAL A CA 8
ATOM 11240 C C . VAL A 1 35 ? 6.304 -20.505 -14.654 1.00 0.00 35 VAL A C 8
ATOM 11241 O O . VAL A 1 35 ? 5.760 -20.496 -15.758 1.00 0.00 35 VAL A O 8
ATOM 11254 N N . ILE A 1 36 ? 5.795 -21.074 -13.571 1.00 0.00 36 ILE A N 8
ATOM 11255 C CA . ILE A 1 36 ? 4.511 -21.753 -13.616 1.00 0.00 36 ILE A CA 8
ATOM 11256 C C . ILE A 1 36 ? 3.423 -20.812 -13.096 1.00 0.00 36 ILE A C 8
ATOM 11257 O O . ILE A 1 36 ? 3.577 -20.203 -12.038 1.00 0.00 36 ILE A O 8
ATOM 11273 N N . ALA A 1 37 ? 2.346 -20.723 -13.863 1.00 0.00 37 ALA A N 8
ATOM 11274 C CA . ALA A 1 37 ? 1.232 -19.867 -13.493 1.00 0.00 37 ALA A CA 8
ATOM 11275 C C . ALA A 1 37 ? 0.211 -20.681 -12.696 1.00 0.00 37 ALA A C 8
ATOM 11276 O O . ALA A 1 37 ? -0.547 -21.463 -13.267 1.00 0.00 37 ALA A O 8
ATOM 11283 N N . VAL A 1 38 ? 0.225 -20.470 -11.388 1.00 0.00 38 VAL A N 8
ATOM 11284 C CA . VAL A 1 38 ? -0.691 -21.175 -10.506 1.00 0.00 38 VAL A CA 8
ATOM 11285 C C . VAL A 1 38 ? -2.080 -20.543 -10.610 1.00 0.00 38 VAL A C 8
ATOM 11286 O O . VAL A 1 38 ? -2.208 -19.371 -10.961 1.00 0.00 38 VAL A O 8
ATOM 11299 N N . GLY A 1 39 ? -3.086 -21.347 -10.299 1.00 0.00 39 GLY A N 8
ATOM 11300 C CA . GLY A 1 39 ? -4.461 -20.881 -10.353 1.00 0.00 39 GLY A CA 8
ATOM 11301 C C . GLY A 1 39 ? -5.431 -22.053 -10.515 1.00 0.00 39 GLY A C 8
ATOM 11302 O O . GLY A 1 39 ? -5.746 -22.741 -9.545 1.00 0.00 39 GLY A O 8
ATOM 11306 N N . GLU A 1 40 ? -5.878 -22.244 -11.748 1.00 0.00 40 GLU A N 8
ATOM 11307 C CA . GLU A 1 40 ? -6.805 -23.321 -12.049 1.00 0.00 40 GLU A CA 8
ATOM 11308 C C . GLU A 1 40 ? -7.461 -23.091 -13.412 1.00 0.00 40 GLU A C 8
ATOM 11309 O O . GLU A 1 40 ? -7.926 -24.035 -14.049 1.00 0.00 40 GLU A O 8
ATOM 11322 N N . LEU A 1 41 ? -7.478 -21.830 -13.819 1.00 0.00 41 LEU A N 8
ATOM 11323 C CA . LEU A 1 41 ? -8.070 -21.464 -15.095 1.00 0.00 41 LEU A CA 8
ATOM 11324 C C . LEU A 1 41 ? -7.777 -22.560 -16.121 1.00 0.00 41 LEU A C 8
ATOM 11325 O O . LEU A 1 41 ? -8.698 -23.167 -16.666 1.00 0.00 41 LEU A O 8
ATOM 11341 N N . PHE A 1 42 ? -6.492 -22.780 -16.355 1.00 0.00 42 PHE A N 8
ATOM 11342 C CA . PHE A 1 42 ? -6.067 -23.793 -17.306 1.00 0.00 42 PHE A CA 8
ATOM 11343 C C . PHE A 1 42 ? -5.869 -25.144 -16.617 1.00 0.00 42 PHE A C 8
ATOM 11344 O O . PHE A 1 42 ? -4.931 -25.875 -16.933 1.00 0.00 42 PHE A O 8
ATOM 11361 N N . ASP A 1 43 ? -6.768 -25.436 -15.689 1.00 0.00 43 ASP A N 8
ATOM 11362 C CA . ASP A 1 43 ? -6.705 -26.687 -14.952 1.00 0.00 43 ASP A CA 8
ATOM 11363 C C . ASP A 1 43 ? -7.336 -27.800 -15.791 1.00 0.00 43 ASP A C 8
ATOM 11364 O O . ASP A 1 43 ? -8.424 -28.279 -15.475 1.00 0.00 43 ASP A O 8
ATOM 11374 N N . GLY A 1 44 ? -6.627 -28.179 -16.843 1.00 0.00 44 GLY A N 8
ATOM 11375 C CA . GLY A 1 44 ? -7.104 -29.227 -17.729 1.00 0.00 44 GLY A CA 8
ATOM 11376 C C . GLY A 1 44 ? -6.738 -28.924 -19.184 1.00 0.00 44 GLY A C 8
ATOM 11377 O O . GLY A 1 44 ? -6.743 -29.818 -20.028 1.00 0.00 44 GLY A O 8
ATOM 11381 N N . MET A 1 45 ? -6.429 -27.660 -19.432 1.00 0.00 45 MET A N 8
ATOM 11382 C CA . MET A 1 45 ? -6.062 -27.228 -20.769 1.00 0.00 45 MET A CA 8
ATOM 11383 C C . MET A 1 45 ? -4.930 -28.089 -21.332 1.00 0.00 45 MET A C 8
ATOM 11384 O O . MET A 1 45 ? -4.074 -28.562 -20.586 1.00 0.00 45 MET A O 8
ATOM 11398 N N . SER A 1 46 ? -4.962 -28.268 -22.645 1.00 0.00 46 SER A N 8
ATOM 11399 C CA . SER A 1 46 ? -3.950 -29.065 -23.317 1.00 0.00 46 SER A CA 8
ATOM 11400 C C . SER A 1 46 ? -2.594 -28.359 -23.244 1.00 0.00 46 SER A C 8
ATOM 11401 O O . SER A 1 46 ? -2.441 -27.249 -23.750 1.00 0.00 46 SER A O 8
ATOM 11409 N N . ARG A 1 47 ? -1.646 -29.031 -22.609 1.00 0.00 47 ARG A N 8
ATOM 11410 C CA . ARG A 1 47 ? -0.308 -28.482 -22.463 1.00 0.00 47 ARG A CA 8
ATOM 11411 C C . ARG A 1 47 ? 0.104 -27.744 -23.738 1.00 0.00 47 ARG A C 8
ATOM 11412 O O . ARG A 1 47 ? 0.866 -26.780 -23.683 1.00 0.00 47 ARG A O 8
ATOM 11432 N N . VAL A 1 48 ? -0.417 -28.225 -24.857 1.00 0.00 48 VAL A N 8
ATOM 11433 C CA . VAL A 1 48 ? -0.113 -27.623 -26.144 1.00 0.00 48 VAL A CA 8
ATOM 11434 C C . VAL A 1 48 ? -0.872 -26.301 -26.276 1.00 0.00 48 VAL A C 8
ATOM 11435 O O . VAL A 1 48 ? -0.272 -25.260 -26.538 1.00 0.00 48 VAL A O 8
ATOM 11448 N N . LYS A 1 49 ? -2.181 -26.386 -26.089 1.00 0.00 49 LYS A N 8
ATOM 11449 C CA . LYS A 1 49 ? -3.028 -25.209 -26.184 1.00 0.00 49 LYS A CA 8
ATOM 11450 C C . LYS A 1 49 ? -2.616 -24.201 -25.109 1.00 0.00 49 LYS A C 8
ATOM 11451 O O . LYS A 1 49 ? -2.599 -22.997 -25.356 1.00 0.00 49 LYS A O 8
ATOM 11469 N N . LYS A 1 50 ? -2.295 -24.731 -23.938 1.00 0.00 50 LYS A N 8
ATOM 11470 C CA . LYS A 1 50 ? -1.885 -23.893 -22.824 1.00 0.00 50 LYS A CA 8
ATOM 11471 C C . LYS A 1 50 ? -0.646 -23.089 -23.226 1.00 0.00 50 LYS A C 8
ATOM 11472 O O . LYS A 1 50 ? -0.686 -21.861 -23.267 1.00 0.00 50 LYS A O 8
ATOM 11490 N N . GLN A 1 51 ? 0.424 -23.816 -23.512 1.00 0.00 51 GLN A N 8
ATOM 11491 C CA . GLN A 1 51 ? 1.672 -23.186 -23.909 1.00 0.00 51 GLN A CA 8
ATOM 11492 C C . GLN A 1 51 ? 1.484 -22.411 -25.215 1.00 0.00 51 GLN A C 8
ATOM 11493 O O . GLN A 1 51 ? 2.284 -21.537 -25.543 1.00 0.00 51 GLN A O 8
ATOM 11507 N N . GLN A 1 52 ? 0.421 -22.761 -25.925 1.00 0.00 52 GLN A N 8
ATOM 11508 C CA . GLN A 1 52 ? 0.117 -22.109 -27.187 1.00 0.00 52 GLN A CA 8
ATOM 11509 C C . GLN A 1 52 ? -0.391 -20.687 -26.942 1.00 0.00 52 GLN A C 8
ATOM 11510 O O . GLN A 1 52 ? 0.064 -19.742 -27.585 1.00 0.00 52 GLN A O 8
ATOM 11524 N N . THR A 1 53 ? -1.328 -20.580 -26.012 1.00 0.00 53 THR A N 8
ATOM 11525 C CA . THR A 1 53 ? -1.902 -19.289 -25.674 1.00 0.00 53 THR A CA 8
ATOM 11526 C C . THR A 1 53 ? -1.035 -18.574 -24.636 1.00 0.00 53 THR A C 8
ATOM 11527 O O . THR A 1 53 ? -1.122 -17.357 -24.481 1.00 0.00 53 THR A O 8
ATOM 11538 N N . VAL A 1 54 ? -0.219 -19.361 -23.950 1.00 0.00 54 VAL A N 8
ATOM 11539 C CA . VAL A 1 54 ? 0.663 -18.819 -22.931 1.00 0.00 54 VAL A CA 8
ATOM 11540 C C . VAL A 1 54 ? 1.944 -18.305 -23.592 1.00 0.00 54 VAL A C 8
ATOM 11541 O O . VAL A 1 54 ? 2.398 -17.200 -23.297 1.00 0.00 54 VAL A O 8
ATOM 11554 N N . TYR A 1 55 ? 2.489 -19.130 -24.473 1.00 0.00 55 TYR A N 8
ATOM 11555 C CA . TYR A 1 55 ? 3.708 -18.773 -25.179 1.00 0.00 55 TYR A CA 8
ATOM 11556 C C . TYR A 1 55 ? 3.397 -17.942 -26.425 1.00 0.00 55 TYR A C 8
ATOM 11557 O O . TYR A 1 55 ? 4.167 -17.056 -26.793 1.00 0.00 55 TYR A O 8
ATOM 11575 N N . GLY A 1 56 ? 2.268 -18.259 -27.041 1.00 0.00 56 GLY A N 8
ATOM 11576 C CA . GLY A 1 56 ? 1.845 -17.553 -28.239 1.00 0.00 56 GLY A CA 8
ATOM 11577 C C . GLY A 1 56 ? 2.098 -16.050 -28.108 1.00 0.00 56 GLY A C 8
ATOM 11578 O O . GLY A 1 56 ? 2.703 -15.439 -28.987 1.00 0.00 56 GLY A O 8
ATOM 11582 N N . PRO A 1 57 ? 1.610 -15.482 -26.973 1.00 0.00 57 PRO A N 8
ATOM 11583 C CA . PRO A 1 57 ? 1.777 -14.062 -26.715 1.00 0.00 57 PRO A CA 8
ATOM 11584 C C . PRO A 1 57 ? 3.214 -13.746 -26.295 1.00 0.00 57 PRO A C 8
ATOM 11585 O O . PRO A 1 57 ? 3.894 -12.953 -26.945 1.00 0.00 57 PRO A O 8
ATOM 11596 N N . LEU A 1 58 ? 3.634 -14.382 -25.212 1.00 0.00 58 LEU A N 8
ATOM 11597 C CA . LEU A 1 58 ? 4.978 -14.179 -24.698 1.00 0.00 58 LEU A CA 8
ATOM 11598 C C . LEU A 1 58 ? 5.949 -15.097 -25.445 1.00 0.00 58 LEU A C 8
ATOM 11599 O O . LEU A 1 58 ? 6.853 -15.671 -24.841 1.00 0.00 58 LEU A O 8
ATOM 11615 N N . MET A 1 59 ? 5.727 -15.205 -26.746 1.00 0.00 59 MET A N 8
ATOM 11616 C CA . MET A 1 59 ? 6.571 -16.043 -27.581 1.00 0.00 59 MET A CA 8
ATOM 11617 C C . MET A 1 59 ? 7.787 -15.265 -28.087 1.00 0.00 59 MET A C 8
ATOM 11618 O O . MET A 1 59 ? 8.896 -15.796 -28.127 1.00 0.00 59 MET A O 8
ATOM 11632 N N . GLU A 1 60 ? 7.539 -14.018 -28.461 1.00 0.00 60 GLU A N 8
ATOM 11633 C CA . GLU A 1 60 ? 8.599 -13.161 -28.963 1.00 0.00 60 GLU A CA 8
ATOM 11634 C C . GLU A 1 60 ? 9.583 -12.822 -27.841 1.00 0.00 60 GLU A C 8
ATOM 11635 O O . GLU A 1 60 ? 10.727 -13.275 -27.856 1.00 0.00 60 GLU A O 8
ATOM 11648 N N . TYR A 1 61 ? 9.102 -12.029 -26.896 1.00 0.00 61 TYR A N 8
ATOM 11649 C CA . TYR A 1 61 ? 9.925 -11.624 -25.769 1.00 0.00 61 TYR A CA 8
ATOM 11650 C C . TYR A 1 61 ? 10.818 -12.775 -25.300 1.00 0.00 61 TYR A C 8
ATOM 11651 O O . TYR A 1 61 ? 11.985 -12.566 -24.973 1.00 0.00 61 TYR A O 8
ATOM 11669 N N . ILE A 1 62 ? 10.234 -13.964 -25.282 1.00 0.00 62 ILE A N 8
ATOM 11670 C CA . ILE A 1 62 ? 10.962 -15.149 -24.859 1.00 0.00 62 ILE A CA 8
ATOM 11671 C C . ILE A 1 62 ? 11.989 -15.520 -25.930 1.00 0.00 62 ILE A C 8
ATOM 11672 O O . ILE A 1 62 ? 13.154 -15.767 -25.619 1.00 0.00 62 ILE A O 8
ATOM 11688 N N . ALA A 1 63 ? 11.521 -15.549 -27.169 1.00 0.00 63 ALA A N 8
ATOM 11689 C CA . ALA A 1 63 ? 12.384 -15.887 -28.288 1.00 0.00 63 ALA A CA 8
ATOM 11690 C C . ALA A 1 63 ? 13.730 -15.179 -28.120 1.00 0.00 63 ALA A C 8
ATOM 11691 O O . ALA A 1 63 ? 14.779 -15.758 -28.397 1.00 0.00 63 ALA A O 8
ATOM 11698 N N . ASP A 1 64 ? 13.656 -13.936 -27.666 1.00 0.00 64 ASP A N 8
ATOM 11699 C CA . ASP A 1 64 ? 14.856 -13.143 -27.458 1.00 0.00 64 ASP A CA 8
ATOM 11700 C C . ASP A 1 64 ? 15.505 -13.546 -26.132 1.00 0.00 64 ASP A C 8
ATOM 11701 O O . ASP A 1 64 ? 16.727 -13.658 -26.044 1.00 0.00 64 ASP A O 8
ATOM 11711 N N . ASN A 1 65 ? 14.658 -13.754 -25.134 1.00 0.00 65 ASN A N 8
ATOM 11712 C CA . ASN A 1 65 ? 15.134 -14.142 -23.818 1.00 0.00 65 ASN A CA 8
ATOM 11713 C C . ASN A 1 65 ? 15.927 -15.446 -23.931 1.00 0.00 65 ASN A C 8
ATOM 11714 O O . ASN A 1 65 ? 16.688 -15.794 -23.029 1.00 0.00 65 ASN A O 8
ATOM 11725 N N . ARG A 1 66 ? 15.722 -16.131 -25.046 1.00 0.00 66 ARG A N 8
ATOM 11726 C CA . ARG A 1 66 ? 16.408 -17.389 -25.289 1.00 0.00 66 ARG A CA 8
ATOM 11727 C C . ARG A 1 66 ? 17.809 -17.356 -24.674 1.00 0.00 66 ARG A C 8
ATOM 11728 O O . ARG A 1 66 ? 18.300 -18.373 -24.186 1.00 0.00 66 ARG A O 8
ATOM 11748 N N . ILE A 1 67 ? 18.412 -16.177 -24.718 1.00 0.00 67 ILE A N 8
ATOM 11749 C CA . ILE A 1 67 ? 19.746 -15.999 -24.171 1.00 0.00 67 ILE A CA 8
ATOM 11750 C C . ILE A 1 67 ? 19.874 -16.802 -22.875 1.00 0.00 67 ILE A C 8
ATOM 11751 O O . ILE A 1 67 ? 20.959 -17.272 -22.536 1.00 0.00 67 ILE A O 8
ATOM 11767 N N . HIS A 1 68 ? 18.750 -16.936 -22.187 1.00 0.00 68 HIS A N 8
ATOM 11768 C CA . HIS A 1 68 ? 18.722 -17.674 -20.935 1.00 0.00 68 HIS A CA 8
ATOM 11769 C C . HIS A 1 68 ? 17.761 -18.857 -21.059 1.00 0.00 68 HIS A C 8
ATOM 11770 O O . HIS A 1 68 ? 17.628 -19.445 -22.132 1.00 0.00 68 HIS A O 8
ATOM 11784 N N . ALA A 1 69 ? 17.114 -19.172 -19.946 1.00 0.00 69 ALA A N 8
ATOM 11785 C CA . ALA A 1 69 ? 16.168 -20.275 -19.917 1.00 0.00 69 ALA A CA 8
ATOM 11786 C C . ALA A 1 69 ? 14.938 -19.865 -19.105 1.00 0.00 69 ALA A C 8
ATOM 11787 O O . ALA A 1 69 ? 14.970 -19.874 -17.876 1.00 0.00 69 ALA A O 8
ATOM 11794 N N . VAL A 1 70 ? 13.883 -19.514 -19.826 1.00 0.00 70 VAL A N 8
ATOM 11795 C CA . VAL A 1 70 ? 12.645 -19.101 -19.188 1.00 0.00 70 VAL A CA 8
ATOM 11796 C C . VAL A 1 70 ? 11.485 -19.923 -19.755 1.00 0.00 70 VAL A C 8
ATOM 11797 O O . VAL A 1 70 ? 10.982 -19.629 -20.838 1.00 0.00 70 VAL A O 8
ATOM 11810 N N . SER A 1 71 ? 11.095 -20.937 -18.997 1.00 0.00 71 SER A N 8
ATOM 11811 C CA . SER A 1 71 ? 10.004 -21.804 -19.410 1.00 0.00 71 SER A CA 8
ATOM 11812 C C . SER A 1 71 ? 8.716 -21.404 -18.688 1.00 0.00 71 SER A C 8
ATOM 11813 O O . SER A 1 71 ? 8.643 -21.467 -17.461 1.00 0.00 71 SER A O 8
ATOM 11821 N N . ILE A 1 72 ? 7.732 -21.003 -19.478 1.00 0.00 72 ILE A N 8
ATOM 11822 C CA . ILE A 1 72 ? 6.451 -20.593 -18.929 1.00 0.00 72 ILE A CA 8
ATOM 11823 C C . ILE A 1 72 ? 5.409 -21.677 -19.214 1.00 0.00 72 ILE A C 8
ATOM 11824 O O . ILE A 1 72 ? 5.234 -22.089 -20.360 1.00 0.00 72 ILE A O 8
ATOM 11840 N N . LYS A 1 73 ? 4.744 -22.107 -18.152 1.00 0.00 73 LYS A N 8
ATOM 11841 C CA . LYS A 1 73 ? 3.724 -23.135 -18.273 1.00 0.00 73 LYS A CA 8
ATOM 11842 C C . LYS A 1 73 ? 2.624 -22.880 -17.242 1.00 0.00 73 LYS A C 8
ATOM 11843 O O . LYS A 1 73 ? 2.909 -22.653 -16.067 1.00 0.00 73 LYS A O 8
ATOM 11861 N N . ALA A 1 74 ? 1.388 -22.926 -17.718 1.00 0.00 74 ALA A N 8
ATOM 11862 C CA . ALA A 1 74 ? 0.243 -22.702 -16.852 1.00 0.00 74 ALA A CA 8
ATOM 11863 C C . ALA A 1 74 ? -0.155 -24.023 -16.190 1.00 0.00 74 ALA A C 8
ATOM 11864 O O . ALA A 1 74 ? -0.387 -25.019 -16.873 1.00 0.00 74 ALA A O 8
ATOM 11871 N N . TYR A 1 75 ? -0.223 -23.988 -14.867 1.00 0.00 75 TYR A N 8
ATOM 11872 C CA . TYR A 1 75 ? -0.590 -25.169 -14.105 1.00 0.00 75 TYR A CA 8
ATOM 11873 C C . TYR A 1 75 ? -1.122 -24.787 -12.722 1.00 0.00 75 TYR A C 8
ATOM 11874 O O . TYR A 1 75 ? -1.229 -23.605 -12.400 1.00 0.00 75 TYR A O 8
ATOM 11892 N N . THR A 1 76 ? -1.442 -25.810 -11.943 1.00 0.00 76 THR A N 8
ATOM 11893 C CA . THR A 1 76 ? -1.960 -25.596 -10.603 1.00 0.00 76 THR A CA 8
ATOM 11894 C C . THR A 1 76 ? -0.814 -25.539 -9.591 1.00 0.00 76 THR A C 8
ATOM 11895 O O . THR A 1 76 ? 0.355 -25.607 -9.967 1.00 0.00 76 THR A O 8
ATOM 11906 N N . PRO A 1 77 ? -1.199 -25.411 -8.293 1.00 0.00 77 PRO A N 8
ATOM 11907 C CA . PRO A 1 77 ? -0.218 -25.344 -7.223 1.00 0.00 77 PRO A CA 8
ATOM 11908 C C . PRO A 1 77 ? 0.384 -26.723 -6.945 1.00 0.00 77 PRO A C 8
ATOM 11909 O O . PRO A 1 77 ? 1.577 -26.839 -6.669 1.00 0.00 77 PRO A O 8
ATOM 11920 N N . ALA A 1 78 ? -0.469 -27.734 -7.027 1.00 0.00 78 ALA A N 8
ATOM 11921 C CA . ALA A 1 78 ? -0.036 -29.100 -6.787 1.00 0.00 78 ALA A CA 8
ATOM 11922 C C . ALA A 1 78 ? 0.648 -29.642 -8.044 1.00 0.00 78 ALA A C 8
ATOM 11923 O O . ALA A 1 78 ? 1.541 -30.483 -7.956 1.00 0.00 78 ALA A O 8
ATOM 11930 N N . GLU A 1 79 ? 0.202 -29.137 -9.186 1.00 0.00 79 GLU A N 8
ATOM 11931 C CA . GLU A 1 79 ? 0.760 -29.560 -10.459 1.00 0.00 79 GLU A CA 8
ATOM 11932 C C . GLU A 1 79 ? 2.280 -29.384 -10.457 1.00 0.00 79 GLU A C 8
ATOM 11933 O O . GLU A 1 79 ? 2.997 -30.147 -11.103 1.00 0.00 79 GLU A O 8
ATOM 11946 N N . TRP A 1 80 ? 2.726 -28.375 -9.724 1.00 0.00 80 TRP A N 8
ATOM 11947 C CA . TRP A 1 80 ? 4.147 -28.089 -9.630 1.00 0.00 80 TRP A CA 8
ATOM 11948 C C . TRP A 1 80 ? 4.814 -29.248 -8.886 1.00 0.00 80 TRP A C 8
ATOM 11949 O O . TRP A 1 80 ? 5.887 -29.706 -9.276 1.00 0.00 80 TRP A O 8
ATOM 11970 N N . ALA A 1 81 ? 4.151 -29.688 -7.826 1.00 0.00 81 ALA A N 8
ATOM 11971 C CA . ALA A 1 81 ? 4.666 -30.784 -7.024 1.00 0.00 81 ALA A CA 8
ATOM 11972 C C . ALA A 1 81 ? 4.830 -32.024 -7.906 1.00 0.00 81 ALA A C 8
ATOM 11973 O O . ALA A 1 81 ? 5.931 -32.556 -8.036 1.00 0.00 81 ALA A O 8
ATOM 11980 N N . ARG A 1 82 ? 3.718 -32.447 -8.489 1.00 0.00 82 ARG A N 8
ATOM 11981 C CA . ARG A 1 82 ? 3.725 -33.613 -9.355 1.00 0.00 82 ARG A CA 8
ATOM 11982 C C . ARG A 1 82 ? 4.694 -33.404 -10.520 1.00 0.00 82 ARG A C 8
ATOM 11983 O O . ARG A 1 82 ? 5.508 -34.276 -10.820 1.00 0.00 82 ARG A O 8
ATOM 12003 N N . ASP A 1 83 ? 4.575 -32.242 -11.146 1.00 0.00 83 ASP A N 8
ATOM 12004 C CA . ASP A 1 83 ? 5.430 -31.908 -12.272 1.00 0.00 83 ASP A CA 8
ATOM 12005 C C . ASP A 1 83 ? 6.895 -32.065 -11.858 1.00 0.00 83 ASP A C 8
ATOM 12006 O O . ASP A 1 83 ? 7.689 -32.658 -12.586 1.00 0.00 83 ASP A O 8
ATOM 12016 N N . ARG A 1 84 ? 7.208 -31.522 -10.690 1.00 0.00 84 ARG A N 8
ATOM 12017 C CA . ARG A 1 84 ? 8.563 -31.595 -10.171 1.00 0.00 84 ARG A CA 8
ATOM 12018 C C . ARG A 1 84 ? 8.869 -33.012 -9.680 1.00 0.00 84 ARG A C 8
ATOM 12019 O O . ARG A 1 84 ? 10.028 -33.420 -9.634 1.00 0.00 84 ARG A O 8
ATOM 12039 N N . LYS A 1 85 ? 7.808 -33.723 -9.327 1.00 0.00 85 LYS A N 8
ATOM 12040 C CA . LYS A 1 85 ? 7.948 -35.085 -8.842 1.00 0.00 85 LYS A CA 8
ATOM 12041 C C . LYS A 1 85 ? 7.980 -36.045 -10.033 1.00 0.00 85 LYS A C 8
ATOM 12042 O O . LYS A 1 85 ? 8.360 -37.206 -9.889 1.00 0.00 85 LYS A O 8
ATOM 12060 N N . LEU A 1 86 ? 7.575 -35.525 -11.183 1.00 0.00 86 LEU A N 8
ATOM 12061 C CA . LEU A 1 86 ? 7.552 -36.322 -12.398 1.00 0.00 86 LEU A CA 8
ATOM 12062 C C . LEU A 1 86 ? 8.987 -36.566 -12.869 1.00 0.00 86 LEU A C 8
ATOM 12063 O O . LEU A 1 86 ? 9.933 -36.402 -12.101 1.00 0.00 86 LEU A O 8
ATOM 12079 N N . ASN A 1 87 ? 9.103 -36.954 -14.131 1.00 0.00 87 ASN A N 8
ATOM 12080 C CA . ASN A 1 87 ? 10.406 -37.223 -14.714 1.00 0.00 87 ASN A CA 8
ATOM 12081 C C . ASN A 1 87 ? 10.691 -36.195 -15.812 1.00 0.00 87 ASN A C 8
ATOM 12082 O O . ASN A 1 87 ? 11.447 -36.469 -16.742 1.00 0.00 87 ASN A O 8
ATOM 12093 N N . GLY A 1 88 ? 10.069 -35.034 -15.666 1.00 0.00 88 GLY A N 8
ATOM 12094 C CA . GLY A 1 88 ? 10.246 -33.964 -16.634 1.00 0.00 88 GLY A CA 8
ATOM 12095 C C . GLY A 1 88 ? 10.944 -32.760 -15.998 1.00 0.00 88 GLY A C 8
ATOM 12096 O O . GLY A 1 88 ? 11.658 -32.023 -16.676 1.00 0.00 88 GLY A O 8
ATOM 12100 N N . PHE A 1 89 ? 10.713 -32.598 -14.704 1.00 0.00 89 PHE A N 8
ATOM 12101 C CA . PHE A 1 89 ? 11.310 -31.496 -13.969 1.00 0.00 89 PHE A CA 8
ATOM 12102 C C . PHE A 1 89 ? 12.272 -32.010 -12.896 1.00 0.00 89 PHE A C 8
ATOM 12103 O O . PHE A 1 89 ? 12.857 -31.223 -12.153 1.00 0.00 89 PHE A O 8
ATOM 12120 N N . LEU A 1 90 ? 12.406 -33.327 -12.848 1.00 0.00 90 LEU A N 8
ATOM 12121 C CA . LEU A 1 90 ? 13.286 -33.955 -11.878 1.00 0.00 90 LEU A CA 8
ATOM 12122 C C . LEU A 1 90 ? 14.202 -34.949 -12.596 1.00 0.00 90 LEU A C 8
ATOM 12123 O O . LEU A 1 90 ? 14.951 -35.684 -11.954 1.00 0.00 90 LEU A O 8
ATOM 12139 N N . GLU A 1 91 ? 14.111 -34.941 -13.918 1.00 0.00 91 GLU A N 8
ATOM 12140 C CA . GLU A 1 91 ? 14.922 -35.833 -14.729 1.00 0.00 91 GLU A CA 8
ATOM 12141 C C . GLU A 1 91 ? 14.466 -35.783 -16.189 1.00 0.00 91 GLU A C 8
ATOM 12142 O O . GLU A 1 91 ? 13.541 -35.048 -16.530 1.00 0.00 91 GLU A O 8
ATOM 12155 N N . HIS A 1 92 ? 15.137 -36.575 -17.012 1.00 0.00 92 HIS A N 8
ATOM 12156 C CA . HIS A 1 92 ? 14.813 -36.631 -18.427 1.00 0.00 92 HIS A CA 8
ATOM 12157 C C . HIS A 1 92 ? 14.858 -38.083 -18.907 1.00 0.00 92 HIS A C 8
ATOM 12158 O O . HIS A 1 92 ? 15.735 -38.846 -18.506 1.00 0.00 92 HIS A O 8
ATOM 12172 N N . HIS A 1 93 ? 13.902 -38.421 -19.760 1.00 0.00 93 HIS A N 8
ATOM 12173 C CA . HIS A 1 93 ? 13.821 -39.768 -20.299 1.00 0.00 93 HIS A CA 8
ATOM 12174 C C . HIS A 1 93 ? 14.592 -39.840 -21.618 1.00 0.00 93 HIS A C 8
ATOM 12175 O O . HIS A 1 93 ? 15.116 -38.832 -22.090 1.00 0.00 93 HIS A O 8
ATOM 12189 N N . HIS A 1 94 ? 14.637 -41.041 -22.175 1.00 0.00 94 HIS A N 8
ATOM 12190 C CA . HIS A 1 94 ? 15.336 -41.257 -23.431 1.00 0.00 94 HIS A CA 8
ATOM 12191 C C . HIS A 1 94 ? 15.052 -40.094 -24.383 1.00 0.00 94 HIS A C 8
ATOM 12192 O O . HIS A 1 94 ? 15.936 -39.284 -24.660 1.00 0.00 94 HIS A O 8
ATOM 12206 N N . HIS A 1 95 ? 13.816 -40.047 -24.858 1.00 0.00 95 HIS A N 8
ATOM 12207 C CA . HIS A 1 95 ? 13.405 -38.997 -25.773 1.00 0.00 95 HIS A CA 8
ATOM 12208 C C . HIS A 1 95 ? 11.940 -38.638 -25.518 1.00 0.00 95 HIS A C 8
ATOM 12209 O O . HIS A 1 95 ? 11.620 -37.484 -25.236 1.00 0.00 95 HIS A O 8
ATOM 12223 N N . HIS A 1 96 ? 11.089 -39.648 -25.627 1.00 0.00 96 HIS A N 8
ATOM 12224 C CA . HIS A 1 96 ? 9.666 -39.453 -25.411 1.00 0.00 96 HIS A CA 8
ATOM 12225 C C . HIS A 1 96 ? 9.220 -38.147 -26.072 1.00 0.00 96 HIS A C 8
ATOM 12226 O O . HIS A 1 96 ? 9.043 -37.134 -25.397 1.00 0.00 96 HIS A O 8
ATOM 12240 N N . HIS A 1 97 ? 9.051 -38.213 -27.385 1.00 0.00 97 HIS A N 8
ATOM 12241 C CA . HIS A 1 97 ? 8.630 -37.049 -28.144 1.00 0.00 97 HIS A CA 8
ATOM 12242 C C . HIS A 1 97 ? 7.618 -37.471 -29.212 1.00 0.00 97 HIS A C 8
ATOM 12243 O O . HIS A 1 97 ? 7.452 -38.660 -29.478 1.00 0.00 97 HIS A O 8
ATOM 12257 N N . MET A 1 1 ? 1.325 0.000 0.000 1.00 0.00 1 MET A N 9
ATOM 12258 C CA . MET A 1 1 ? 2.073 0.000 -1.245 1.00 0.00 1 MET A CA 9
ATOM 12259 C C . MET A 1 1 ? 3.434 -0.676 -1.067 1.00 0.00 1 MET A C 9
ATOM 12260 O O . MET A 1 1 ? 3.646 -1.789 -1.546 1.00 0.00 1 MET A O 9
ATOM 12274 N N . ILE A 1 2 ? 4.322 0.026 -0.378 1.00 0.00 2 ILE A N 9
ATOM 12275 C CA . ILE A 1 2 ? 5.657 -0.493 -0.131 1.00 0.00 2 ILE A CA 9
ATOM 12276 C C . ILE A 1 2 ? 6.317 0.321 0.984 1.00 0.00 2 ILE A C 9
ATOM 12277 O O . ILE A 1 2 ? 5.750 1.305 1.458 1.00 0.00 2 ILE A O 9
ATOM 12293 N N . GLU A 1 3 ? 7.505 -0.120 1.371 1.00 0.00 3 GLU A N 9
ATOM 12294 C CA . GLU A 1 3 ? 8.248 0.556 2.421 1.00 0.00 3 GLU A CA 9
ATOM 12295 C C . GLU A 1 3 ? 9.694 0.793 1.980 1.00 0.00 3 GLU A C 9
ATOM 12296 O O . GLU A 1 3 ? 10.388 -0.142 1.585 1.00 0.00 3 GLU A O 9
ATOM 12309 N N . ASP A 1 4 ? 10.104 2.050 2.061 1.00 0.00 4 ASP A N 9
ATOM 12310 C CA . ASP A 1 4 ? 11.455 2.423 1.675 1.00 0.00 4 ASP A CA 9
ATOM 12311 C C . ASP A 1 4 ? 11.971 3.508 2.623 1.00 0.00 4 ASP A C 9
ATOM 12312 O O . ASP A 1 4 ? 11.203 4.074 3.400 1.00 0.00 4 ASP A O 9
ATOM 12322 N N . PRO A 1 5 ? 13.301 3.771 2.525 1.00 0.00 5 PRO A N 9
ATOM 12323 C CA . PRO A 1 5 ? 13.928 4.778 3.364 1.00 0.00 5 PRO A CA 9
ATOM 12324 C C . PRO A 1 5 ? 13.579 6.188 2.883 1.00 0.00 5 PRO A C 9
ATOM 12325 O O . PRO A 1 5 ? 13.299 6.394 1.703 1.00 0.00 5 PRO A O 9
ATOM 12336 N N . MET A 1 6 ? 13.605 7.122 3.822 1.00 0.00 6 MET A N 9
ATOM 12337 C CA . MET A 1 6 ? 13.294 8.507 3.509 1.00 0.00 6 MET A CA 9
ATOM 12338 C C . MET A 1 6 ? 13.067 9.320 4.785 1.00 0.00 6 MET A C 9
ATOM 12339 O O . MET A 1 6 ? 12.020 9.206 5.420 1.00 0.00 6 MET A O 9
ATOM 12353 N N . GLU A 1 7 ? 14.066 10.123 5.123 1.00 0.00 7 GLU A N 9
ATOM 12354 C CA . GLU A 1 7 ? 13.988 10.955 6.311 1.00 0.00 7 GLU A CA 9
ATOM 12355 C C . GLU A 1 7 ? 12.817 11.933 6.199 1.00 0.00 7 GLU A C 9
ATOM 12356 O O . GLU A 1 7 ? 11.752 11.577 5.697 1.00 0.00 7 GLU A O 9
ATOM 12369 N N . ASN A 1 8 ? 13.053 13.146 6.676 1.00 0.00 8 ASN A N 9
ATOM 12370 C CA . ASN A 1 8 ? 12.031 14.178 6.636 1.00 0.00 8 ASN A CA 9
ATOM 12371 C C . ASN A 1 8 ? 11.110 14.025 7.848 1.00 0.00 8 ASN A C 9
ATOM 12372 O O . ASN A 1 8 ? 10.247 14.868 8.087 1.00 0.00 8 ASN A O 9
ATOM 12383 N N . ASN A 1 9 ? 11.326 12.943 8.582 1.00 0.00 9 ASN A N 9
ATOM 12384 C CA . ASN A 1 9 ? 10.526 12.669 9.764 1.00 0.00 9 ASN A CA 9
ATOM 12385 C C . ASN A 1 9 ? 10.766 13.767 10.803 1.00 0.00 9 ASN A C 9
ATOM 12386 O O . ASN A 1 9 ? 9.909 14.026 11.647 1.00 0.00 9 ASN A O 9
ATOM 12397 N N . GLU A 1 10 ? 11.935 14.383 10.706 1.00 0.00 10 GLU A N 9
ATOM 12398 C CA . GLU A 1 10 ? 12.298 15.447 11.627 1.00 0.00 10 GLU A CA 9
ATOM 12399 C C . GLU A 1 10 ? 11.384 16.658 11.426 1.00 0.00 10 GLU A C 9
ATOM 12400 O O . GLU A 1 10 ? 10.572 16.978 12.293 1.00 0.00 10 GLU A O 9
ATOM 12413 N N . ILE A 1 11 ? 11.548 17.299 10.278 1.00 0.00 11 ILE A N 9
ATOM 12414 C CA . ILE A 1 11 ? 10.748 18.467 9.952 1.00 0.00 11 ILE A CA 9
ATOM 12415 C C . ILE A 1 11 ? 9.271 18.154 10.200 1.00 0.00 11 ILE A C 9
ATOM 12416 O O . ILE A 1 11 ? 8.480 19.053 10.481 1.00 0.00 11 ILE A O 9
ATOM 12432 N N . GLN A 1 12 ? 8.943 16.875 10.086 1.00 0.00 12 GLN A N 9
ATOM 12433 C CA . GLN A 1 12 ? 7.575 16.432 10.294 1.00 0.00 12 GLN A CA 9
ATOM 12434 C C . GLN A 1 12 ? 7.242 16.420 11.787 1.00 0.00 12 GLN A C 9
ATOM 12435 O O . GLN A 1 12 ? 6.193 16.914 12.197 1.00 0.00 12 GLN A O 9
ATOM 12449 N N . SER A 1 13 ? 8.155 15.849 12.560 1.00 0.00 13 SER A N 9
ATOM 12450 C CA . SER A 1 13 ? 7.971 15.766 13.999 1.00 0.00 13 SER A CA 9
ATOM 12451 C C . SER A 1 13 ? 7.838 17.171 14.591 1.00 0.00 13 SER A C 9
ATOM 12452 O O . SER A 1 13 ? 7.189 17.355 15.620 1.00 0.00 13 SER A O 9
ATOM 12460 N N . VAL A 1 14 ? 8.463 18.125 13.917 1.00 0.00 14 VAL A N 9
ATOM 12461 C CA . VAL A 1 14 ? 8.422 19.507 14.363 1.00 0.00 14 VAL A CA 9
ATOM 12462 C C . VAL A 1 14 ? 7.076 20.123 13.977 1.00 0.00 14 VAL A C 9
ATOM 12463 O O . VAL A 1 14 ? 6.425 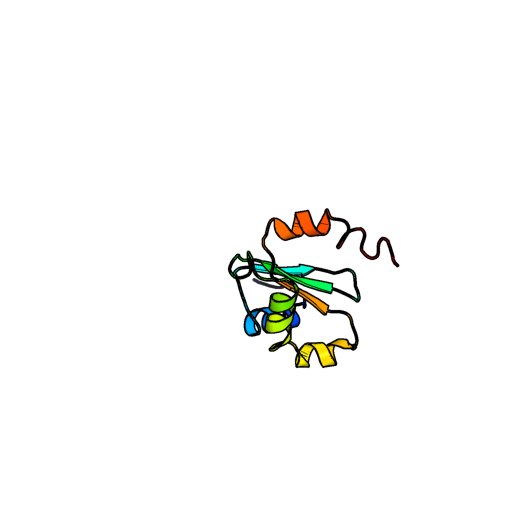20.766 14.799 1.00 0.00 14 VAL A O 9
ATOM 12476 N N . LEU A 1 15 ? 6.699 19.906 12.726 1.00 0.00 15 LEU A N 9
ATOM 12477 C CA . LEU A 1 15 ? 5.442 20.432 12.221 1.00 0.00 15 LEU A CA 9
ATOM 12478 C C . LEU A 1 15 ? 4.299 19.968 13.125 1.00 0.00 15 LEU A C 9
ATOM 12479 O O . LEU A 1 15 ? 3.465 20.771 13.540 1.00 0.00 15 LEU A O 9
ATOM 12495 N N . MET A 1 16 ? 4.297 18.673 13.405 1.00 0.00 16 MET A N 9
ATOM 12496 C CA . MET A 1 16 ? 3.270 18.091 14.252 1.00 0.00 16 MET A CA 9
ATOM 12497 C C . MET A 1 16 ? 3.454 18.521 15.709 1.00 0.00 16 MET A C 9
ATOM 12498 O O . MET A 1 16 ? 2.481 18.824 16.398 1.00 0.00 16 MET A O 9
ATOM 12512 N N . ASN A 1 17 ? 4.709 18.535 16.135 1.00 0.00 17 ASN A N 9
ATOM 12513 C CA . ASN A 1 17 ? 5.032 18.923 17.497 1.00 0.00 17 ASN A CA 9
ATOM 12514 C C . ASN A 1 17 ? 4.414 20.290 17.794 1.00 0.00 17 ASN A C 9
ATOM 12515 O O . ASN A 1 17 ? 4.017 20.564 18.926 1.00 0.00 17 ASN A O 9
ATOM 12526 N N . ALA A 1 18 ? 4.351 21.113 16.758 1.00 0.00 18 ALA A N 9
ATOM 12527 C CA . ALA A 1 18 ? 3.788 22.446 16.894 1.00 0.00 18 ALA A CA 9
ATOM 12528 C C . ALA A 1 18 ? 2.264 22.343 16.987 1.00 0.00 18 ALA A C 9
ATOM 12529 O O . ALA A 1 18 ? 1.650 22.953 17.861 1.00 0.00 18 ALA A O 9
ATOM 12536 N N . LEU A 1 19 ? 1.698 21.568 16.074 1.00 0.00 19 LEU A N 9
ATOM 12537 C CA . LEU A 1 19 ? 0.258 21.378 16.043 1.00 0.00 19 LEU A CA 9
ATOM 12538 C C . LEU A 1 19 ? -0.064 20.065 15.326 1.00 0.00 19 LEU A C 9
ATOM 12539 O O . LEU A 1 19 ? 0.182 18.985 15.862 1.00 0.00 19 LEU A O 9
ATOM 12555 N N . SER A 1 20 ? -0.608 20.200 14.126 1.00 0.00 20 SER A N 9
ATOM 12556 C CA . SER A 1 20 ? -0.965 19.038 13.330 1.00 0.00 20 SER A CA 9
ATOM 12557 C C . SER A 1 20 ? -1.945 19.441 12.227 1.00 0.00 20 SER A C 9
ATOM 12558 O O . SER A 1 20 ? -2.112 20.626 11.941 1.00 0.00 20 SER A O 9
ATOM 12566 N N . LEU A 1 21 ? -2.569 18.432 11.636 1.00 0.00 21 LEU A N 9
ATOM 12567 C CA . LEU A 1 21 ? -3.528 18.666 10.570 1.00 0.00 21 LEU A CA 9
ATOM 12568 C C . LEU A 1 21 ? -4.056 17.323 10.061 1.00 0.00 21 LEU A C 9
ATOM 12569 O O . LEU A 1 21 ? -5.258 17.160 9.862 1.00 0.00 21 LEU A O 9
ATOM 12585 N N . GLN A 1 22 ? -3.130 16.396 9.864 1.00 0.00 22 GLN A N 9
ATOM 12586 C CA . GLN A 1 22 ? -3.486 15.073 9.382 1.00 0.00 22 GLN A CA 9
ATOM 12587 C C . GLN A 1 22 ? -2.291 14.423 8.682 1.00 0.00 22 GLN A C 9
ATOM 12588 O O . GLN A 1 22 ? -1.698 13.481 9.206 1.00 0.00 22 GLN A O 9
ATOM 12602 N N . GLU A 1 23 ? -1.972 14.952 7.510 1.00 0.00 23 GLU A N 9
ATOM 12603 C CA . GLU A 1 23 ? -0.858 14.435 6.734 1.00 0.00 23 GLU A CA 9
ATOM 12604 C C . GLU A 1 23 ? 0.277 15.460 6.687 1.00 0.00 23 GLU A C 9
ATOM 12605 O O . GLU A 1 23 ? 0.121 16.586 7.156 1.00 0.00 23 GLU A O 9
ATOM 12618 N N . VAL A 1 24 ? 1.394 15.033 6.116 1.00 0.00 24 VAL A N 9
ATOM 12619 C CA . VAL A 1 24 ? 2.554 15.900 6.002 1.00 0.00 24 VAL A CA 9
ATOM 12620 C C . VAL A 1 24 ? 3.047 15.897 4.553 1.00 0.00 24 VAL A C 9
ATOM 12621 O O . VAL A 1 24 ? 2.881 14.910 3.839 1.00 0.00 24 VAL A O 9
ATOM 12634 N N . HIS A 1 25 ? 3.642 17.014 4.162 1.00 0.00 25 HIS A N 9
ATOM 12635 C CA . HIS A 1 25 ? 4.160 17.153 2.812 1.00 0.00 25 HIS A CA 9
ATOM 12636 C C . HIS A 1 25 ? 5.505 17.881 2.850 1.00 0.00 25 HIS A C 9
ATOM 12637 O O . HIS A 1 25 ? 5.553 19.097 3.028 1.00 0.00 25 HIS A O 9
ATOM 12651 N N . VAL A 1 26 ? 6.566 17.105 2.679 1.00 0.00 26 VAL A N 9
ATOM 12652 C CA . VAL A 1 26 ? 7.909 17.660 2.692 1.00 0.00 26 VAL A CA 9
ATOM 12653 C C . VAL A 1 26 ? 8.452 17.702 1.263 1.00 0.00 26 VAL A C 9
ATOM 12654 O O . VAL A 1 26 ? 8.943 16.697 0.752 1.00 0.00 26 VAL A O 9
ATOM 12667 N N . SER A 1 27 ? 8.346 18.876 0.657 1.00 0.00 27 SER A N 9
ATOM 12668 C CA . SER A 1 27 ? 8.820 19.062 -0.704 1.00 0.00 27 SER A CA 9
ATOM 12669 C C . SER A 1 27 ? 10.059 19.960 -0.707 1.00 0.00 27 SER A C 9
ATOM 12670 O O . SER A 1 27 ? 10.322 20.665 0.265 1.00 0.00 27 SER A O 9
ATOM 12678 N N . GLY A 1 28 ? 10.788 19.904 -1.813 1.00 0.00 28 GLY A N 9
ATOM 12679 C CA . GLY A 1 28 ? 11.993 20.703 -1.956 1.00 0.00 28 GLY A CA 9
ATOM 12680 C C . GLY A 1 28 ? 13.060 19.949 -2.751 1.00 0.00 28 GLY A C 9
ATOM 12681 O O . GLY A 1 28 ? 12.752 19.300 -3.750 1.00 0.00 28 GLY A O 9
ATOM 12685 N N . ASP A 1 29 ? 14.293 20.059 -2.278 1.00 0.00 29 ASP A N 9
ATOM 12686 C CA . ASP A 1 29 ? 15.407 19.395 -2.932 1.00 0.00 29 ASP A CA 9
ATOM 12687 C C . ASP A 1 29 ? 16.151 18.530 -1.912 1.00 0.00 29 ASP A C 9
ATOM 12688 O O . ASP A 1 29 ? 16.170 17.306 -2.028 1.00 0.00 29 ASP A O 9
ATOM 12698 N N . GLY A 1 30 ? 16.744 19.201 -0.936 1.00 0.00 30 GLY A N 9
ATOM 12699 C CA . GLY A 1 30 ? 17.487 18.509 0.104 1.00 0.00 30 GLY A CA 9
ATOM 12700 C C . GLY A 1 30 ? 17.783 19.443 1.279 1.00 0.00 30 GLY A C 9
ATOM 12701 O O . GLY A 1 30 ? 17.669 19.044 2.437 1.00 0.00 30 GLY A O 9
ATOM 12705 N N . SER A 1 31 ? 18.159 20.667 0.941 1.00 0.00 31 SER A N 9
ATOM 12706 C CA . SER A 1 31 ? 18.473 21.661 1.953 1.00 0.00 31 SER A CA 9
ATOM 12707 C C . SER A 1 31 ? 17.283 22.601 2.151 1.00 0.00 31 SER A C 9
ATOM 12708 O O . SER A 1 31 ? 16.885 22.877 3.282 1.00 0.00 31 SER A O 9
ATOM 12716 N N . HIS A 1 32 ? 16.747 23.069 1.032 1.00 0.00 32 HIS A N 9
ATOM 12717 C CA . HIS A 1 32 ? 15.610 23.973 1.068 1.00 0.00 32 HIS A CA 9
ATOM 12718 C C . HIS A 1 32 ? 14.341 23.217 0.670 1.00 0.00 32 HIS A C 9
ATOM 12719 O O . HIS A 1 32 ? 14.192 22.811 -0.482 1.00 0.00 32 HIS A O 9
ATOM 12733 N N . PHE A 1 33 ? 13.459 23.052 1.644 1.00 0.00 33 PHE A N 9
ATOM 12734 C CA . PHE A 1 33 ? 12.207 22.352 1.410 1.00 0.00 33 PHE A CA 9
ATOM 12735 C C . PHE A 1 33 ? 11.083 22.937 2.267 1.00 0.00 33 PHE A C 9
ATOM 12736 O O . PHE A 1 33 ? 11.337 23.491 3.336 1.00 0.00 33 PHE A O 9
ATOM 12753 N N . GLN A 1 34 ? 9.865 22.793 1.767 1.00 0.00 34 GLN A N 9
ATOM 12754 C CA . GLN A 1 34 ? 8.701 23.301 2.474 1.00 0.00 34 GLN A CA 9
ATOM 12755 C C . GLN A 1 34 ? 7.945 22.152 3.145 1.00 0.00 34 GLN A C 9
ATOM 12756 O O . GLN A 1 34 ? 7.822 21.069 2.575 1.00 0.00 34 GLN A O 9
ATOM 12770 N N . VAL A 1 35 ? 7.458 22.428 4.346 1.00 0.00 35 VAL A N 9
ATOM 12771 C CA . VAL A 1 35 ? 6.718 21.431 5.100 1.00 0.00 35 VAL A CA 9
ATOM 12772 C C . VAL A 1 35 ? 5.247 21.846 5.180 1.00 0.00 35 VAL A C 9
ATOM 12773 O O . VAL A 1 35 ? 4.867 22.633 6.045 1.00 0.00 35 VAL A O 9
ATOM 12786 N N . ILE A 1 36 ? 4.460 21.299 4.266 1.00 0.00 36 ILE A N 9
ATOM 12787 C CA . ILE A 1 36 ? 3.040 21.602 4.221 1.00 0.00 36 ILE A CA 9
ATOM 12788 C C . ILE A 1 36 ? 2.269 20.525 4.986 1.00 0.00 36 ILE A C 9
ATOM 12789 O O . ILE A 1 36 ? 2.360 19.342 4.661 1.00 0.00 36 ILE A O 9
ATOM 12805 N N . ALA A 1 37 ? 1.526 20.973 5.988 1.00 0.00 37 ALA A N 9
ATOM 12806 C CA . ALA A 1 37 ? 0.739 20.062 6.801 1.00 0.00 37 ALA A CA 9
ATOM 12807 C C . ALA A 1 37 ? -0.595 19.785 6.104 1.00 0.00 37 ALA A C 9
ATOM 12808 O O . ALA A 1 37 ? -1.471 20.648 6.068 1.00 0.00 37 ALA A O 9
ATOM 12815 N N . VAL A 1 38 ? -0.707 18.578 5.568 1.00 0.00 38 VAL A N 9
ATOM 12816 C CA . VAL A 1 38 ? -1.919 18.177 4.875 1.00 0.00 38 VAL A CA 9
ATOM 12817 C C . VAL A 1 38 ? -3.001 17.840 5.902 1.00 0.00 38 VAL A C 9
ATOM 12818 O O . VAL A 1 38 ? -2.694 17.458 7.030 1.00 0.00 38 VAL A O 9
ATOM 12831 N N . GLY A 1 39 ? -4.246 17.992 5.474 1.00 0.00 39 GLY A N 9
ATOM 12832 C CA . GLY A 1 39 ? -5.376 17.708 6.343 1.00 0.00 39 GLY A CA 9
ATOM 12833 C C . GLY A 1 39 ? -6.617 18.485 5.899 1.00 0.00 39 GLY A C 9
ATOM 12834 O O . GLY A 1 39 ? -7.172 18.220 4.834 1.00 0.00 39 GLY A O 9
ATOM 12838 N N . GLU A 1 40 ? -7.017 19.429 6.739 1.00 0.00 40 GLU A N 9
ATOM 12839 C CA . GLU A 1 40 ? -8.182 20.246 6.447 1.00 0.00 40 GLU A CA 9
ATOM 12840 C C . GLU A 1 40 ? -8.437 21.233 7.588 1.00 0.00 40 GLU A C 9
ATOM 12841 O O . GLU A 1 40 ? -8.919 22.341 7.358 1.00 0.00 40 GLU A O 9
ATOM 12854 N N . LEU A 1 41 ? -8.103 20.795 8.793 1.00 0.00 41 LEU A N 9
ATOM 12855 C CA . LEU A 1 41 ? -8.289 21.627 9.969 1.00 0.00 41 LEU A CA 9
ATOM 12856 C C . LEU A 1 41 ? -8.042 23.091 9.599 1.00 0.00 41 LEU A C 9
ATOM 12857 O O . LEU A 1 41 ? -8.964 23.905 9.620 1.00 0.00 41 LEU A O 9
ATOM 12873 N N . PHE A 1 42 ? -6.792 23.381 9.268 1.00 0.00 42 PHE A N 9
ATOM 12874 C CA . PHE A 1 42 ? -6.412 24.732 8.894 1.00 0.00 42 PHE A CA 9
ATOM 12875 C C . PHE A 1 42 ? -6.712 24.997 7.417 1.00 0.00 42 PHE A C 9
ATOM 12876 O O . PHE A 1 42 ? -5.880 25.551 6.700 1.00 0.00 42 PHE A O 9
ATOM 12893 N N . ASP A 1 43 ? -7.904 24.588 7.006 1.00 0.00 43 ASP A N 9
ATOM 12894 C CA . ASP A 1 43 ? -8.324 24.774 5.628 1.00 0.00 43 ASP A CA 9
ATOM 12895 C C . ASP A 1 43 ? -9.261 25.981 5.543 1.00 0.00 43 ASP A C 9
ATOM 12896 O O . ASP A 1 43 ? -10.467 25.823 5.354 1.00 0.00 43 ASP A O 9
ATOM 12906 N N . GLY A 1 44 ? -8.672 27.159 5.688 1.00 0.00 44 GLY A N 9
ATOM 12907 C CA . GLY A 1 44 ? -9.439 28.391 5.631 1.00 0.00 44 GLY A CA 9
ATOM 12908 C C . GLY A 1 44 ? -8.763 29.497 6.444 1.00 0.00 44 GLY A C 9
ATOM 12909 O O . GLY A 1 44 ? -9.019 30.680 6.223 1.00 0.00 44 GLY A O 9
ATOM 12913 N N . MET A 1 45 ? -7.912 29.072 7.366 1.00 0.00 45 MET A N 9
ATOM 12914 C CA . MET A 1 45 ? -7.196 30.011 8.213 1.00 0.00 45 MET A CA 9
ATOM 12915 C C . MET A 1 45 ? -6.491 31.079 7.374 1.00 0.00 45 MET A C 9
ATOM 12916 O O . MET A 1 45 ? -6.338 30.921 6.164 1.00 0.00 45 MET A O 9
ATOM 12930 N N . SER A 1 46 ? -6.079 32.141 8.051 1.00 0.00 46 SER A N 9
ATOM 12931 C CA . SER A 1 46 ? -5.393 33.234 7.383 1.00 0.00 46 SER A CA 9
ATOM 12932 C C . SER A 1 46 ? -3.880 33.016 7.443 1.00 0.00 46 SER A C 9
ATOM 12933 O O . SER A 1 46 ? -3.327 32.767 8.513 1.00 0.00 46 SER A O 9
ATOM 12941 N N . ARG A 1 47 ? -3.253 33.119 6.280 1.00 0.00 47 ARG A N 9
ATOM 12942 C CA . ARG A 1 47 ? -1.814 32.937 6.187 1.00 0.00 47 ARG A CA 9
ATOM 12943 C C . ARG A 1 47 ? -1.121 33.553 7.404 1.00 0.00 47 ARG A C 9
ATOM 12944 O O . ARG A 1 47 ? -0.062 33.087 7.821 1.00 0.00 47 ARG A O 9
ATOM 12964 N N . VAL A 1 48 ? -1.748 34.591 7.939 1.00 0.00 48 VAL A N 9
ATOM 12965 C CA . VAL A 1 48 ? -1.204 35.275 9.100 1.00 0.00 48 VAL A CA 9
ATOM 12966 C C . VAL A 1 48 ? -1.434 34.418 10.346 1.00 0.00 48 VAL A C 9
ATOM 12967 O O . VAL A 1 48 ? -0.486 33.888 10.924 1.00 0.00 48 VAL A O 9
ATOM 12980 N N . LYS A 1 49 ? -2.699 34.308 10.724 1.00 0.00 49 LYS A N 9
ATOM 12981 C CA . LYS A 1 49 ? -3.066 33.524 11.892 1.00 0.00 49 LYS A CA 9
ATOM 12982 C C . LYS A 1 49 ? -2.512 32.105 11.743 1.00 0.00 49 LYS A C 9
ATOM 12983 O O . LYS A 1 49 ? -2.068 31.503 12.719 1.00 0.00 49 LYS A O 9
ATOM 13001 N N . LYS A 1 50 ? -2.556 31.613 10.513 1.00 0.00 50 LYS A N 9
ATOM 13002 C CA . LYS A 1 50 ? -2.064 30.277 10.224 1.00 0.00 50 LYS A CA 9
ATOM 13003 C C . LYS A 1 50 ? -0.581 30.194 10.592 1.00 0.00 50 LYS A C 9
ATOM 13004 O O . LYS A 1 50 ? -0.202 29.447 11.493 1.00 0.00 50 LYS A O 9
ATOM 13022 N N . GLN A 1 51 ? 0.218 30.971 9.875 1.00 0.00 51 GLN A N 9
ATOM 13023 C CA . GLN A 1 51 ? 1.651 30.995 10.115 1.00 0.00 51 GLN A CA 9
ATOM 13024 C C . GLN A 1 51 ? 1.943 31.453 11.545 1.00 0.00 51 GLN A C 9
ATOM 13025 O O . GLN A 1 51 ? 3.035 31.228 12.062 1.00 0.00 51 GLN A O 9
ATOM 13039 N N . GLN A 1 52 ? 0.946 32.089 12.143 1.00 0.00 52 GLN A N 9
ATOM 13040 C CA . GLN A 1 52 ? 1.082 32.582 13.504 1.00 0.00 52 GLN A CA 9
ATOM 13041 C C . GLN A 1 52 ? 1.065 31.416 14.494 1.00 0.00 52 GLN A C 9
ATOM 13042 O O . GLN A 1 52 ? 1.945 31.308 15.347 1.00 0.00 52 GLN A O 9
ATOM 13056 N N . THR A 1 53 ? 0.054 30.572 14.349 1.00 0.00 53 THR A N 9
ATOM 13057 C CA . THR A 1 53 ? -0.089 29.418 15.221 1.00 0.00 53 THR A CA 9
ATOM 13058 C C . THR A 1 53 ? 0.764 28.255 14.710 1.00 0.00 53 THR A C 9
ATOM 13059 O O . THR A 1 53 ? 1.066 27.327 15.459 1.00 0.00 53 THR A O 9
ATOM 13070 N N . VAL A 1 54 ? 1.129 28.344 13.440 1.00 0.00 54 VAL A N 9
ATOM 13071 C CA . VAL A 1 54 ? 1.941 27.311 12.820 1.00 0.00 54 VAL A CA 9
ATOM 13072 C C . VAL A 1 54 ? 3.419 27.597 13.095 1.00 0.00 54 VAL A C 9
ATOM 13073 O O . VAL A 1 54 ? 4.157 26.713 13.525 1.00 0.00 54 VAL A O 9
ATOM 13086 N N . TYR A 1 55 ? 3.806 28.838 12.834 1.00 0.00 55 TYR A N 9
ATOM 13087 C CA . TYR A 1 55 ? 5.183 29.252 13.048 1.00 0.00 55 TYR A CA 9
ATOM 13088 C C . TYR A 1 55 ? 5.400 29.708 14.492 1.00 0.00 55 TYR A C 9
ATOM 13089 O O . TYR A 1 55 ? 6.534 29.766 14.964 1.00 0.00 55 TYR A O 9
ATOM 13107 N N . GLY A 1 56 ? 4.295 30.021 15.153 1.00 0.00 56 GLY A N 9
ATOM 13108 C CA . GLY A 1 56 ? 4.351 30.470 16.533 1.00 0.00 56 GLY A CA 9
ATOM 13109 C C . GLY A 1 56 ? 5.091 29.458 17.410 1.00 0.00 56 GLY A C 9
ATOM 13110 O O . GLY A 1 56 ? 6.007 29.822 18.146 1.00 0.00 56 GLY A O 9
ATOM 13114 N N . PRO A 1 57 ? 4.655 28.175 17.299 1.00 0.00 57 PRO A N 9
ATOM 13115 C CA . PRO A 1 57 ? 5.266 27.107 18.073 1.00 0.00 57 PRO A CA 9
ATOM 13116 C C . PRO A 1 57 ? 6.633 26.729 17.501 1.00 0.00 57 PRO A C 9
ATOM 13117 O O . PRO A 1 57 ? 7.636 26.754 18.212 1.00 0.00 57 PRO A O 9
ATOM 13128 N N . LEU A 1 58 ? 6.629 26.386 16.221 1.00 0.00 58 LEU A N 9
ATOM 13129 C CA . LEU A 1 58 ? 7.857 26.003 15.545 1.00 0.00 58 LEU A CA 9
ATOM 13130 C C . LEU A 1 58 ? 8.583 27.260 15.063 1.00 0.00 58 LEU A C 9
ATOM 13131 O O . LEU A 1 58 ? 9.126 27.283 13.960 1.00 0.00 58 LEU A O 9
ATOM 13147 N N . MET A 1 59 ? 8.569 28.276 15.914 1.00 0.00 59 MET A N 9
ATOM 13148 C CA . MET A 1 59 ? 9.219 29.534 15.589 1.00 0.00 59 MET A CA 9
ATOM 13149 C C . MET A 1 59 ? 10.697 29.505 15.985 1.00 0.00 59 MET A C 9
ATOM 13150 O O . MET A 1 59 ? 11.570 29.752 15.155 1.00 0.00 59 MET A O 9
ATOM 13164 N N . GLU A 1 60 ? 10.930 29.203 17.254 1.00 0.00 60 GLU A N 9
ATOM 13165 C CA . GLU A 1 60 ? 12.287 29.140 17.771 1.00 0.00 60 GLU A CA 9
ATOM 13166 C C . GLU A 1 60 ? 13.061 28.007 17.093 1.00 0.00 60 GLU A C 9
ATOM 13167 O O . GLU A 1 60 ? 14.221 28.178 16.722 1.00 0.00 60 GLU A O 9
ATOM 13180 N N . TYR A 1 61 ? 12.387 26.875 16.952 1.00 0.00 61 TYR A N 9
ATOM 13181 C CA . TYR A 1 61 ? 12.996 25.714 16.326 1.00 0.00 61 TYR A CA 9
ATOM 13182 C C . TYR A 1 61 ? 13.398 26.018 14.881 1.00 0.00 61 TYR A C 9
ATOM 13183 O O . TYR A 1 61 ? 14.548 25.810 14.496 1.00 0.00 61 TYR A O 9
ATOM 13201 N N . ILE A 1 62 ? 12.429 26.506 14.121 1.00 0.00 62 ILE A N 9
ATOM 13202 C CA . ILE A 1 62 ? 12.667 26.842 12.727 1.00 0.00 62 ILE A CA 9
ATOM 13203 C C . ILE A 1 62 ? 13.689 27.978 12.648 1.00 0.00 62 ILE A C 9
ATOM 13204 O O . ILE A 1 62 ? 14.471 28.049 11.701 1.00 0.00 62 ILE A O 9
ATOM 13220 N N . ALA A 1 63 ? 13.649 28.838 13.655 1.00 0.00 63 ALA A N 9
ATOM 13221 C CA . ALA A 1 63 ? 14.562 29.967 13.711 1.00 0.00 63 ALA A CA 9
ATOM 13222 C C . ALA A 1 63 ? 16.003 29.455 13.662 1.00 0.00 63 ALA A C 9
ATOM 13223 O O . ALA A 1 63 ? 16.797 29.903 12.836 1.00 0.00 63 ALA A O 9
ATOM 13230 N N . ASP A 1 64 ? 16.297 28.525 14.558 1.00 0.00 64 ASP A N 9
ATOM 13231 C CA . ASP A 1 64 ? 17.629 27.947 14.628 1.00 0.00 64 ASP A CA 9
ATOM 13232 C C . ASP A 1 64 ? 17.917 27.184 13.333 1.00 0.00 64 ASP A C 9
ATOM 13233 O O . ASP A 1 64 ? 19.048 27.182 12.849 1.00 0.00 64 ASP A O 9
ATOM 13243 N N . ASN A 1 65 ? 16.875 26.555 12.810 1.00 0.00 65 ASN A N 9
ATOM 13244 C CA . ASN A 1 65 ? 17.003 25.790 11.581 1.00 0.00 65 ASN A CA 9
ATOM 13245 C C . ASN A 1 65 ? 17.206 26.750 10.407 1.00 0.00 65 ASN A C 9
ATOM 13246 O O . ASN A 1 65 ? 17.662 26.342 9.340 1.00 0.00 65 ASN A O 9
ATOM 13257 N N . ARG A 1 66 ? 16.857 28.006 10.643 1.00 0.00 66 ARG A N 9
ATOM 13258 C CA . ARG A 1 66 ? 16.995 29.026 9.619 1.00 0.00 66 ARG A CA 9
ATOM 13259 C C . ARG A 1 66 ? 18.230 28.751 8.758 1.00 0.00 66 ARG A C 9
ATOM 13260 O O . ARG A 1 66 ? 18.235 29.040 7.563 1.00 0.00 66 ARG A O 9
ATOM 13280 N N . ILE A 1 67 ? 19.247 28.196 9.401 1.00 0.00 67 ILE A N 9
ATOM 13281 C CA . ILE A 1 67 ? 20.485 27.878 8.709 1.00 0.00 67 ILE A CA 9
ATOM 13282 C C . ILE A 1 67 ? 20.161 27.316 7.324 1.00 0.00 67 ILE A C 9
ATOM 13283 O O . ILE A 1 67 ? 20.941 27.475 6.387 1.00 0.00 67 ILE A O 9
ATOM 13299 N N . HIS A 1 68 ? 19.007 26.669 7.238 1.00 0.00 68 HIS A N 9
ATOM 13300 C CA . HIS A 1 68 ? 18.570 26.082 5.983 1.00 0.00 68 HIS A CA 9
ATOM 13301 C C . HIS A 1 68 ? 17.346 26.837 5.462 1.00 0.00 68 HIS A C 9
ATOM 13302 O O . HIS A 1 68 ? 17.240 28.050 5.635 1.00 0.00 68 HIS A O 9
ATOM 13316 N N . ALA A 1 69 ? 16.450 26.087 4.836 1.00 0.00 69 ALA A N 9
ATOM 13317 C CA . ALA A 1 69 ? 15.237 26.670 4.289 1.00 0.00 69 ALA A CA 9
ATOM 13318 C C . ALA A 1 69 ? 14.080 25.685 4.464 1.00 0.00 69 ALA A C 9
ATOM 13319 O O . ALA A 1 69 ? 13.579 25.131 3.487 1.00 0.00 69 ALA A O 9
ATOM 13326 N N . VAL A 1 70 ? 13.688 25.497 5.716 1.00 0.00 70 VAL A N 9
ATOM 13327 C CA . VAL A 1 70 ? 12.599 24.589 6.031 1.00 0.00 70 VAL A CA 9
ATOM 13328 C C . VAL A 1 70 ? 11.323 25.396 6.280 1.00 0.00 70 VAL A C 9
ATOM 13329 O O . VAL A 1 70 ? 11.068 25.829 7.402 1.00 0.00 70 VAL A O 9
ATOM 13342 N N . SER A 1 71 ? 10.556 25.573 5.215 1.00 0.00 71 SER A N 9
ATOM 13343 C CA . SER A 1 71 ? 9.313 26.320 5.304 1.00 0.00 71 SER A CA 9
ATOM 13344 C C . SER A 1 71 ? 8.226 25.454 5.945 1.00 0.00 71 SER A C 9
ATOM 13345 O O . SER A 1 71 ? 8.391 24.243 6.078 1.00 0.00 71 SER A O 9
ATOM 13353 N N . ILE A 1 72 ? 7.140 26.110 6.325 1.00 0.00 72 ILE A N 9
ATOM 13354 C CA . ILE A 1 72 ? 6.027 25.415 6.950 1.00 0.00 72 ILE A CA 9
ATOM 13355 C C . ILE A 1 72 ? 4.732 26.183 6.673 1.00 0.00 72 ILE A C 9
ATOM 13356 O O . ILE A 1 72 ? 4.704 27.410 6.761 1.00 0.00 72 ILE A O 9
ATOM 13372 N N . LYS A 1 73 ? 3.693 25.430 6.346 1.00 0.00 73 LYS A N 9
ATOM 13373 C CA . LYS A 1 73 ? 2.399 26.024 6.056 1.00 0.00 73 LYS A CA 9
ATOM 13374 C C . LYS A 1 73 ? 1.317 24.947 6.143 1.00 0.00 73 LYS A C 9
ATOM 13375 O O . LYS A 1 73 ? 1.475 23.857 5.594 1.00 0.00 73 LYS A O 9
ATOM 13393 N N . ALA A 1 74 ? 0.241 25.288 6.837 1.00 0.00 74 ALA A N 9
ATOM 13394 C CA . ALA A 1 74 ? -0.867 24.363 7.003 1.00 0.00 74 ALA A CA 9
ATOM 13395 C C . ALA A 1 74 ? -1.828 24.509 5.821 1.00 0.00 74 ALA A C 9
ATOM 13396 O O . ALA A 1 74 ? -2.416 25.570 5.622 1.00 0.00 74 ALA A O 9
ATOM 13403 N N . TYR A 1 75 ? -1.958 23.426 5.069 1.00 0.00 75 TYR A N 9
ATOM 13404 C CA . TYR A 1 75 ? -2.838 23.419 3.912 1.00 0.00 75 TYR A CA 9
ATOM 13405 C C . TYR A 1 75 ? -3.332 22.004 3.608 1.00 0.00 75 TYR A C 9
ATOM 13406 O O . TYR A 1 75 ? -2.994 21.058 4.317 1.00 0.00 75 TYR A O 9
ATOM 13424 N N . THR A 1 76 ? -4.126 21.904 2.551 1.00 0.00 76 THR A N 9
ATOM 13425 C CA . THR A 1 76 ? -4.671 20.620 2.144 1.00 0.00 76 THR A CA 9
ATOM 13426 C C . THR A 1 76 ? -3.702 19.905 1.200 1.00 0.00 76 THR A C 9
ATOM 13427 O O . THR A 1 76 ? -2.614 20.407 0.924 1.00 0.00 76 THR A O 9
ATOM 13438 N N . PRO A 1 77 ? -4.145 18.713 0.717 1.00 0.00 77 PRO A N 9
ATOM 13439 C CA . PRO A 1 77 ? -3.329 17.924 -0.191 1.00 0.00 77 PRO A CA 9
ATOM 13440 C C . PRO A 1 77 ? -3.328 18.531 -1.595 1.00 0.00 77 PRO A C 9
ATOM 13441 O O . PRO A 1 77 ? -2.300 18.539 -2.271 1.00 0.00 77 PRO A O 9
ATOM 13452 N N . ALA A 1 78 ? -4.491 19.025 -1.993 1.00 0.00 78 ALA A N 9
ATOM 13453 C CA . ALA A 1 78 ? -4.637 19.633 -3.304 1.00 0.00 78 ALA A CA 9
ATOM 13454 C C . ALA A 1 78 ? -4.143 21.079 -3.249 1.00 0.00 78 ALA A C 9
ATOM 13455 O O . ALA A 1 78 ? -3.770 21.651 -4.272 1.00 0.00 78 ALA A O 9
ATOM 13462 N N . GLU A 1 79 ? -4.156 21.630 -2.044 1.00 0.00 79 GLU A N 9
ATOM 13463 C CA . GLU A 1 79 ? -3.713 22.999 -1.842 1.00 0.00 79 GLU A CA 9
ATOM 13464 C C . GLU A 1 79 ? -2.252 23.153 -2.270 1.00 0.00 79 GLU A C 9
ATOM 13465 O O . GLU A 1 79 ? -1.854 24.207 -2.764 1.00 0.00 79 GLU A O 9
ATOM 13478 N N . TRP A 1 80 ? -1.493 22.087 -2.065 1.00 0.00 80 TRP A N 9
ATOM 13479 C CA . TRP A 1 80 ? -0.085 22.090 -2.423 1.00 0.00 80 TRP A CA 9
ATOM 13480 C C . TRP A 1 80 ? 0.019 22.330 -3.931 1.00 0.00 80 TRP A C 9
ATOM 13481 O O . TRP A 1 80 ? 0.356 23.430 -4.366 1.00 0.00 80 TRP A O 9
ATOM 13502 N N . ALA A 1 81 ? -0.278 21.282 -4.686 1.00 0.00 81 ALA A N 9
ATOM 13503 C CA . ALA A 1 81 ? -0.222 21.365 -6.135 1.00 0.00 81 ALA A CA 9
ATOM 13504 C C . ALA A 1 81 ? -0.759 22.725 -6.585 1.00 0.00 81 ALA A C 9
ATOM 13505 O O . ALA A 1 81 ? -0.101 23.437 -7.342 1.00 0.00 81 ALA A O 9
ATOM 13512 N N . ARG A 1 82 ? -1.950 23.046 -6.100 1.00 0.00 82 ARG A N 9
ATOM 13513 C CA . ARG A 1 82 ? -2.583 24.308 -6.443 1.00 0.00 82 ARG A CA 9
ATOM 13514 C C . ARG A 1 82 ? -1.652 25.476 -6.109 1.00 0.00 82 ARG A C 9
ATOM 13515 O O . ARG A 1 82 ? -1.574 26.446 -6.861 1.00 0.00 82 ARG A O 9
ATOM 13535 N N . ASP A 1 83 ? -0.970 25.344 -4.981 1.00 0.00 83 ASP A N 9
ATOM 13536 C CA . ASP A 1 83 ? -0.049 26.376 -4.539 1.00 0.00 83 ASP A CA 9
ATOM 13537 C C . ASP A 1 83 ? 1.190 26.367 -5.437 1.00 0.00 83 ASP A C 9
ATOM 13538 O O . ASP A 1 83 ? 1.663 27.421 -5.859 1.00 0.00 83 ASP A O 9
ATOM 13548 N N . ARG A 1 84 ? 1.679 25.165 -5.703 1.00 0.00 84 ARG A N 9
ATOM 13549 C CA . ARG A 1 84 ? 2.854 25.004 -6.544 1.00 0.00 84 ARG A CA 9
ATOM 13550 C C . ARG A 1 84 ? 2.525 25.374 -7.992 1.00 0.00 84 ARG A C 9
ATOM 13551 O O . ARG A 1 84 ? 3.416 25.716 -8.767 1.00 0.00 84 ARG A O 9
ATOM 13571 N N . LYS A 1 85 ? 1.242 25.292 -8.313 1.00 0.00 85 LYS A N 9
ATOM 13572 C CA . LYS A 1 85 ? 0.784 25.613 -9.654 1.00 0.00 85 LYS A CA 9
ATOM 13573 C C . LYS A 1 85 ? 0.510 27.115 -9.748 1.00 0.00 85 LYS A C 9
ATOM 13574 O O . LYS A 1 85 ? 0.433 27.668 -10.845 1.00 0.00 85 LYS A O 9
ATOM 13592 N N . LEU A 1 86 ? 0.372 27.734 -8.585 1.00 0.00 86 LEU A N 9
ATOM 13593 C CA . LEU A 1 86 ? 0.109 29.161 -8.523 1.00 0.00 86 LEU A CA 9
ATOM 13594 C C . LEU A 1 86 ? 1.368 29.926 -8.935 1.00 0.00 86 LEU A C 9
ATOM 13595 O O . LEU A 1 86 ? 2.284 29.351 -9.521 1.00 0.00 86 LEU A O 9
ATOM 13611 N N . ASN A 1 87 ? 1.373 31.211 -8.613 1.00 0.00 87 ASN A N 9
ATOM 13612 C CA . ASN A 1 87 ? 2.505 32.061 -8.943 1.00 0.00 87 ASN A CA 9
ATOM 13613 C C . ASN A 1 87 ? 3.248 32.435 -7.659 1.00 0.00 87 ASN A C 9
ATOM 13614 O O . ASN A 1 87 ? 3.939 33.451 -7.611 1.00 0.00 87 ASN A O 9
ATOM 13625 N N . GLY A 1 88 ? 3.081 31.592 -6.650 1.00 0.00 88 GLY A N 9
ATOM 13626 C CA . GLY A 1 88 ? 3.728 31.821 -5.369 1.00 0.00 88 GLY A CA 9
ATOM 13627 C C . GLY A 1 88 ? 4.802 30.765 -5.101 1.00 0.00 88 GLY A C 9
ATOM 13628 O O . GLY A 1 88 ? 5.793 31.041 -4.426 1.00 0.00 88 GLY A O 9
ATOM 13632 N N . PHE A 1 89 ? 4.569 29.579 -5.643 1.00 0.00 89 PHE A N 9
ATOM 13633 C CA . PHE A 1 89 ? 5.505 28.481 -5.470 1.00 0.00 89 PHE A CA 9
ATOM 13634 C C . PHE A 1 89 ? 6.032 27.992 -6.821 1.00 0.00 89 PHE A C 9
ATOM 13635 O O . PHE A 1 89 ? 6.850 27.075 -6.878 1.00 0.00 89 PHE A O 9
ATOM 13652 N N . LEU A 1 90 ? 5.541 28.626 -7.876 1.00 0.00 90 LEU A N 9
ATOM 13653 C CA . LEU A 1 90 ? 5.951 28.267 -9.223 1.00 0.00 90 LEU A CA 9
ATOM 13654 C C . LEU A 1 90 ? 6.613 29.475 -9.889 1.00 0.00 90 LEU A C 9
ATOM 13655 O O . LEU A 1 90 ? 7.137 29.368 -10.997 1.00 0.00 90 LEU A O 9
ATOM 13671 N N . GLU A 1 91 ? 6.568 30.596 -9.185 1.00 0.00 91 GLU A N 9
ATOM 13672 C CA . GLU A 1 91 ? 7.157 31.823 -9.694 1.00 0.00 91 GLU A CA 9
ATOM 13673 C C . GLU A 1 91 ? 6.143 32.583 -10.550 1.00 0.00 91 GLU A C 9
ATOM 13674 O O . GLU A 1 91 ? 4.965 32.231 -10.584 1.00 0.00 91 GLU A O 9
ATOM 13687 N N . HIS A 1 92 ? 6.637 33.613 -11.222 1.00 0.00 92 HIS A N 9
ATOM 13688 C CA . HIS A 1 92 ? 5.788 34.426 -12.077 1.00 0.00 92 HIS A CA 9
ATOM 13689 C C . HIS A 1 92 ? 6.615 34.9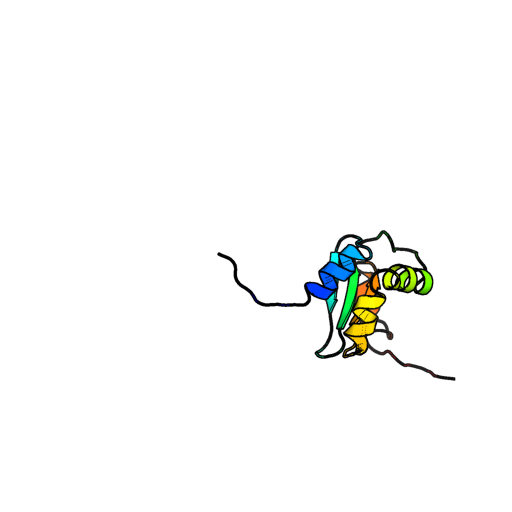92 -13.233 1.00 0.00 92 HIS A C 9
ATOM 13690 O O . HIS A 1 92 ? 6.502 36.171 -13.563 1.00 0.00 92 HIS A O 9
ATOM 13704 N N . HIS A 1 93 ? 7.428 34.124 -13.816 1.00 0.00 93 HIS A N 9
ATOM 13705 C CA . HIS A 1 93 ? 8.274 34.523 -14.929 1.00 0.00 93 HIS A CA 9
ATOM 13706 C C . HIS A 1 93 ? 9.467 35.325 -14.405 1.00 0.00 93 HIS A C 9
ATOM 13707 O O . HIS A 1 93 ? 9.645 35.460 -13.195 1.00 0.00 93 HIS A O 9
ATOM 13721 N N . HIS A 1 94 ? 10.252 35.837 -15.341 1.00 0.00 94 HIS A N 9
ATOM 13722 C CA . HIS A 1 94 ? 11.422 36.623 -14.989 1.00 0.00 94 HIS A CA 9
ATOM 13723 C C . HIS A 1 94 ? 12.370 35.777 -14.136 1.00 0.00 94 HIS A C 9
ATOM 13724 O O . HIS A 1 94 ? 12.003 34.695 -13.680 1.00 0.00 94 HIS A O 9
ATOM 13738 N N . HIS A 1 95 ? 13.571 36.303 -13.945 1.00 0.00 95 HIS A N 9
ATOM 13739 C CA . HIS A 1 95 ? 14.574 35.611 -13.154 1.00 0.00 95 HIS A CA 9
ATOM 13740 C C . HIS A 1 95 ? 15.845 36.460 -13.079 1.00 0.00 95 HIS A C 9
ATOM 13741 O O . HIS A 1 95 ? 15.989 37.435 -13.815 1.00 0.00 95 HIS A O 9
ATOM 13755 N N . HIS A 1 96 ? 16.734 36.059 -12.182 1.00 0.00 96 HIS A N 9
ATOM 13756 C CA . HIS A 1 96 ? 17.987 36.771 -12.001 1.00 0.00 96 HIS A CA 9
ATOM 13757 C C . HIS A 1 96 ? 17.722 38.108 -11.304 1.00 0.00 96 HIS A C 9
ATOM 13758 O O . HIS A 1 96 ? 18.174 38.327 -10.182 1.00 0.00 96 HIS A O 9
ATOM 13772 N N . HIS A 1 97 ? 16.990 38.966 -12.000 1.00 0.00 97 HIS A N 9
ATOM 13773 C CA . HIS A 1 97 ? 16.660 40.275 -11.463 1.00 0.00 97 HIS A CA 9
ATOM 13774 C C . HIS A 1 97 ? 15.159 40.528 -11.615 1.00 0.00 97 HIS A C 9
ATOM 13775 O O . HIS A 1 97 ? 14.407 40.427 -10.646 1.00 0.00 97 HIS A O 9
ATOM 13789 N N . MET A 1 1 ? 1.325 0.000 0.000 1.00 0.00 1 MET A N 10
ATOM 13790 C CA . MET A 1 1 ? 2.073 0.000 -1.245 1.00 0.00 1 MET A CA 10
ATOM 13791 C C . MET A 1 1 ? 2.681 1.377 -1.520 1.00 0.00 1 MET A C 10
ATOM 13792 O O . MET A 1 1 ? 1.968 2.316 -1.869 1.00 0.00 1 MET A O 10
ATOM 13806 N N . ILE A 1 2 ? 3.993 1.454 -1.351 1.00 0.00 2 ILE A N 10
ATOM 13807 C CA . ILE A 1 2 ? 4.705 2.700 -1.576 1.00 0.00 2 ILE A CA 10
ATOM 13808 C C . ILE A 1 2 ? 6.206 2.465 -1.393 1.00 0.00 2 ILE A C 10
ATOM 13809 O O . ILE A 1 2 ? 6.663 1.323 -1.388 1.00 0.00 2 ILE A O 10
ATOM 13825 N N . GLU A 1 3 ? 6.931 3.565 -1.247 1.00 0.00 3 GLU A N 10
ATOM 13826 C CA . GLU A 1 3 ? 8.371 3.493 -1.064 1.00 0.00 3 GLU A CA 10
ATOM 13827 C C . GLU A 1 3 ? 8.833 4.559 -0.070 1.00 0.00 3 GLU A C 10
ATOM 13828 O O . GLU A 1 3 ? 8.087 4.937 0.833 1.00 0.00 3 GLU A O 10
ATOM 13841 N N . ASP A 1 4 ? 10.061 5.015 -0.268 1.00 0.00 4 ASP A N 10
ATOM 13842 C CA . ASP A 1 4 ? 10.632 6.031 0.601 1.00 0.00 4 ASP A CA 10
ATOM 13843 C C . ASP A 1 4 ? 11.407 7.042 -0.246 1.00 0.00 4 ASP A C 10
ATOM 13844 O O . ASP A 1 4 ? 12.634 7.106 -0.176 1.00 0.00 4 ASP A O 10
ATOM 13854 N N . PRO A 1 5 ? 10.640 7.829 -1.048 1.00 0.00 5 PRO A N 10
ATOM 13855 C CA . PRO A 1 5 ? 11.241 8.834 -1.907 1.00 0.00 5 PRO A CA 10
ATOM 13856 C C . PRO A 1 5 ? 11.697 10.048 -1.094 1.00 0.00 5 PRO A C 10
ATOM 13857 O O . PRO A 1 5 ? 11.819 9.971 0.127 1.00 0.00 5 PRO A O 10
ATOM 13868 N N . MET A 1 6 ? 11.938 11.140 -1.806 1.00 0.00 6 MET A N 10
ATOM 13869 C CA . MET A 1 6 ? 12.378 12.368 -1.166 1.00 0.00 6 MET A CA 10
ATOM 13870 C C . MET A 1 6 ? 11.666 13.583 -1.764 1.00 0.00 6 MET A C 10
ATOM 13871 O O . MET A 1 6 ? 10.967 14.307 -1.058 1.00 0.00 6 MET A O 10
ATOM 13885 N N . GLU A 1 7 ? 11.870 13.769 -3.060 1.00 0.00 7 GLU A N 10
ATOM 13886 C CA . GLU A 1 7 ? 11.257 14.884 -3.762 1.00 0.00 7 GLU A CA 10
ATOM 13887 C C . GLU A 1 7 ? 11.664 14.872 -5.237 1.00 0.00 7 GLU A C 10
ATOM 13888 O O . GLU A 1 7 ? 11.875 15.926 -5.834 1.00 0.00 7 GLU A O 10
ATOM 13901 N N . ASN A 1 8 ? 11.763 13.668 -5.781 1.00 0.00 8 ASN A N 10
ATOM 13902 C CA . ASN A 1 8 ? 12.141 13.505 -7.174 1.00 0.00 8 ASN A CA 10
ATOM 13903 C C . ASN A 1 8 ? 10.904 13.675 -8.057 1.00 0.00 8 ASN A C 10
ATOM 13904 O O . ASN A 1 8 ? 10.971 13.482 -9.270 1.00 0.00 8 ASN A O 10
ATOM 13915 N N . ASN A 1 9 ? 9.802 14.035 -7.415 1.00 0.00 9 ASN A N 10
ATOM 13916 C CA . ASN A 1 9 ? 8.552 14.234 -8.127 1.00 0.00 9 ASN A CA 10
ATOM 13917 C C . ASN A 1 9 ? 8.671 15.468 -9.024 1.00 0.00 9 ASN A C 10
ATOM 13918 O O . ASN A 1 9 ? 7.949 15.594 -10.012 1.00 0.00 9 ASN A O 10
ATOM 13929 N N . GLU A 1 10 ? 9.588 16.348 -8.647 1.00 0.00 10 GLU A N 10
ATOM 13930 C CA . GLU A 1 10 ? 9.811 17.567 -9.405 1.00 0.00 10 GLU A CA 10
ATOM 13931 C C . GLU A 1 10 ? 10.329 17.235 -10.806 1.00 0.00 10 GLU A C 10
ATOM 13932 O O . GLU A 1 10 ? 9.754 17.669 -11.803 1.00 0.00 10 GLU A O 10
ATOM 13945 N N . ILE A 1 11 ? 11.408 16.467 -10.836 1.00 0.00 11 ILE A N 10
ATOM 13946 C CA . ILE A 1 11 ? 12.010 16.071 -12.098 1.00 0.00 11 ILE A CA 10
ATOM 13947 C C . ILE A 1 11 ? 11.076 15.098 -12.820 1.00 0.00 11 ILE A C 10
ATOM 13948 O O . ILE A 1 11 ? 11.151 14.950 -14.039 1.00 0.00 11 ILE A O 10
ATOM 13964 N N . GLN A 1 12 ? 10.217 14.461 -12.038 1.00 0.00 12 GLN A N 10
ATOM 13965 C CA . GLN A 1 12 ? 9.269 13.507 -12.588 1.00 0.00 12 GLN A CA 10
ATOM 13966 C C . GLN A 1 12 ? 8.123 14.241 -13.289 1.00 0.00 12 GLN A C 10
ATOM 13967 O O . GLN A 1 12 ? 7.615 13.776 -14.307 1.00 0.00 12 GLN A O 10
ATOM 13981 N N . SER A 1 13 ? 7.750 15.375 -12.714 1.00 0.00 13 SER A N 10
ATOM 13982 C CA . SER A 1 13 ? 6.674 16.177 -13.271 1.00 0.00 13 SER A CA 10
ATOM 13983 C C . SER A 1 13 ? 7.149 16.879 -14.544 1.00 0.00 13 SER A C 10
ATOM 13984 O O . SER A 1 13 ? 6.415 16.951 -15.529 1.00 0.00 13 SER A O 10
ATOM 13992 N N . VAL A 1 14 ? 8.375 17.380 -14.484 1.00 0.00 14 VAL A N 10
ATOM 13993 C CA . VAL A 1 14 ? 8.957 18.074 -15.620 1.00 0.00 14 VAL A CA 10
ATOM 13994 C C . VAL A 1 14 ? 9.335 17.053 -16.696 1.00 0.00 14 VAL A C 10
ATOM 13995 O O . VAL A 1 14 ? 9.283 17.354 -17.888 1.00 0.00 14 VAL A O 10
ATOM 14008 N N . LEU A 1 15 ? 9.708 15.868 -16.237 1.00 0.00 15 LEU A N 10
ATOM 14009 C CA . LEU A 1 15 ? 10.095 14.802 -17.145 1.00 0.00 15 LEU A CA 10
ATOM 14010 C C . LEU A 1 15 ? 8.859 14.303 -17.895 1.00 0.00 15 LEU A C 10
ATOM 14011 O O . LEU A 1 15 ? 8.925 14.025 -19.092 1.00 0.00 15 LEU A O 10
ATOM 14027 N N . MET A 1 16 ? 7.760 14.204 -17.162 1.00 0.00 16 MET A N 10
ATOM 14028 C CA . MET A 1 16 ? 6.511 13.744 -17.744 1.00 0.00 16 MET A CA 10
ATOM 14029 C C . MET A 1 16 ? 5.858 14.844 -18.583 1.00 0.00 16 MET A C 10
ATOM 14030 O O . MET A 1 16 ? 5.406 14.593 -19.699 1.00 0.00 16 MET A O 10
ATOM 14044 N N . ASN A 1 17 ? 5.831 16.041 -18.014 1.00 0.00 17 ASN A N 10
ATOM 14045 C CA . ASN A 1 17 ? 5.241 17.180 -18.696 1.00 0.00 17 ASN A CA 10
ATOM 14046 C C . ASN A 1 17 ? 6.068 17.508 -19.941 1.00 0.00 17 ASN A C 10
ATOM 14047 O O . ASN A 1 17 ? 5.546 18.054 -20.912 1.00 0.00 17 ASN A O 10
ATOM 14058 N N . ALA A 1 18 ? 7.345 17.160 -19.872 1.00 0.00 18 ALA A N 10
ATOM 14059 C CA . ALA A 1 18 ? 8.249 17.411 -20.982 1.00 0.00 18 ALA A CA 10
ATOM 14060 C C . ALA A 1 18 ? 8.162 16.252 -21.977 1.00 0.00 18 ALA A C 10
ATOM 14061 O O . ALA A 1 18 ? 8.118 16.469 -23.186 1.00 0.00 18 ALA A O 10
ATOM 14068 N N . LEU A 1 19 ? 8.140 15.045 -21.430 1.00 0.00 19 LEU A N 10
ATOM 14069 C CA . LEU A 1 19 ? 8.058 13.851 -22.254 1.00 0.00 19 LEU A CA 10
ATOM 14070 C C . LEU A 1 19 ? 8.116 12.613 -21.358 1.00 0.00 19 LEU A C 10
ATOM 14071 O O . LEU A 1 19 ? 9.161 12.303 -20.788 1.00 0.00 19 LEU A O 10
ATOM 14087 N N . SER A 1 20 ? 6.980 11.938 -21.262 1.00 0.00 20 SER A N 10
ATOM 14088 C CA . SER A 1 20 ? 6.888 10.740 -20.445 1.00 0.00 20 SER A CA 10
ATOM 14089 C C . SER A 1 20 ? 7.360 9.524 -21.244 1.00 0.00 20 SER A C 10
ATOM 14090 O O . SER A 1 20 ? 8.193 9.650 -22.140 1.00 0.00 20 SER A O 10
ATOM 14098 N N . LEU A 1 21 ? 6.807 8.373 -20.891 1.00 0.00 21 LEU A N 10
ATOM 14099 C CA . LEU A 1 21 ? 7.160 7.135 -21.564 1.00 0.00 21 LEU A CA 10
ATOM 14100 C C . LEU A 1 21 ? 6.474 5.962 -20.860 1.00 0.00 21 LEU A C 10
ATOM 14101 O O . LEU A 1 21 ? 6.042 5.011 -21.509 1.00 0.00 21 LEU A O 10
ATOM 14117 N N . GLN A 1 22 ? 6.396 6.069 -19.542 1.00 0.00 22 GLN A N 10
ATOM 14118 C CA . GLN A 1 22 ? 5.770 5.029 -18.743 1.00 0.00 22 GLN A CA 10
ATOM 14119 C C . GLN A 1 22 ? 6.291 5.079 -17.305 1.00 0.00 22 GLN A C 10
ATOM 14120 O O . GLN A 1 22 ? 5.543 5.396 -16.381 1.00 0.00 22 GLN A O 10
ATOM 14134 N N . GLU A 1 23 ? 7.569 4.762 -17.161 1.00 0.00 23 GLU A N 10
ATOM 14135 C CA . GLU A 1 23 ? 8.198 4.767 -15.851 1.00 0.00 23 GLU A CA 10
ATOM 14136 C C . GLU A 1 23 ? 9.312 5.814 -15.802 1.00 0.00 23 GLU A C 10
ATOM 14137 O O . GLU A 1 23 ? 9.685 6.379 -16.829 1.00 0.00 23 GLU A O 10
ATOM 14150 N N . VAL A 1 24 ? 9.813 6.042 -14.596 1.00 0.00 24 VAL A N 10
ATOM 14151 C CA . VAL A 1 24 ? 10.877 7.012 -14.399 1.00 0.00 24 VAL A CA 10
ATOM 14152 C C . VAL A 1 24 ? 11.890 6.454 -13.398 1.00 0.00 24 VAL A C 10
ATOM 14153 O O . VAL A 1 24 ? 11.597 5.501 -12.677 1.00 0.00 24 VAL A O 10
ATOM 14166 N N . HIS A 1 25 ? 13.063 7.071 -13.385 1.00 0.00 25 HIS A N 10
ATOM 14167 C CA . HIS A 1 25 ? 14.122 6.648 -12.484 1.00 0.00 25 HIS A CA 10
ATOM 14168 C C . HIS A 1 25 ? 14.959 7.860 -12.071 1.00 0.00 25 HIS A C 10
ATOM 14169 O O . HIS A 1 25 ? 15.371 8.652 -12.918 1.00 0.00 25 HIS A O 10
ATOM 14183 N N . VAL A 1 26 ? 15.185 7.967 -10.770 1.00 0.00 26 VAL A N 10
ATOM 14184 C CA . VAL A 1 26 ? 15.966 9.069 -10.235 1.00 0.00 26 VAL A CA 10
ATOM 14185 C C . VAL A 1 26 ? 17.100 8.513 -9.371 1.00 0.00 26 VAL A C 10
ATOM 14186 O O . VAL A 1 26 ? 16.928 8.312 -8.169 1.00 0.00 26 VAL A O 10
ATOM 14199 N N . SER A 1 27 ? 18.233 8.279 -10.016 1.00 0.00 27 SER A N 10
ATOM 14200 C CA . SER A 1 27 ? 19.395 7.750 -9.322 1.00 0.00 27 SER A CA 10
ATOM 14201 C C . SER A 1 27 ? 20.343 8.890 -8.945 1.00 0.00 27 SER A C 10
ATOM 14202 O O . SER A 1 27 ? 20.640 9.754 -9.768 1.00 0.00 27 SER A O 10
ATOM 14210 N N . GLY A 1 28 ? 20.792 8.855 -7.698 1.00 0.00 28 GLY A N 10
ATOM 14211 C CA . GLY A 1 28 ? 21.700 9.875 -7.202 1.00 0.00 28 GLY A CA 10
ATOM 14212 C C . GLY A 1 28 ? 21.573 10.031 -5.685 1.00 0.00 28 GLY A C 10
ATOM 14213 O O . GLY A 1 28 ? 21.183 9.093 -4.991 1.00 0.00 28 GLY A O 10
ATOM 14217 N N . ASP A 1 29 ? 21.909 11.223 -5.215 1.00 0.00 29 ASP A N 10
ATOM 14218 C CA . ASP A 1 29 ? 21.837 11.514 -3.793 1.00 0.00 29 ASP A CA 10
ATOM 14219 C C . ASP A 1 29 ? 20.685 12.486 -3.533 1.00 0.00 29 ASP A C 10
ATOM 14220 O O . ASP A 1 29 ? 19.738 12.156 -2.821 1.00 0.00 29 ASP A O 10
ATOM 14230 N N . GLY A 1 30 ? 20.804 13.666 -4.125 1.00 0.00 30 GLY A N 10
ATOM 14231 C CA . GLY A 1 30 ? 19.784 14.688 -3.966 1.00 0.00 30 GLY A CA 10
ATOM 14232 C C . GLY A 1 30 ? 20.128 15.937 -4.781 1.00 0.00 30 GLY A C 10
ATOM 14233 O O . GLY A 1 30 ? 19.242 16.579 -5.344 1.00 0.00 30 GLY A O 10
ATOM 14237 N N . SER A 1 31 ? 21.416 16.244 -4.818 1.00 0.00 31 SER A N 10
ATOM 14238 C CA . SER A 1 31 ? 21.888 17.404 -5.554 1.00 0.00 31 SER A CA 10
ATOM 14239 C C . SER A 1 31 ? 22.072 17.048 -7.031 1.00 0.00 31 SER A C 10
ATOM 14240 O O . SER A 1 31 ? 21.388 17.594 -7.895 1.00 0.00 31 SER A O 10
ATOM 14248 N N . HIS A 1 32 ? 22.999 16.133 -7.275 1.00 0.00 32 HIS A N 10
ATOM 14249 C CA . HIS A 1 32 ? 23.281 15.697 -8.632 1.00 0.00 32 HIS A CA 10
ATOM 14250 C C . HIS A 1 32 ? 22.822 14.249 -8.812 1.00 0.00 32 HIS A C 10
ATOM 14251 O O . HIS A 1 32 ? 23.357 13.340 -8.178 1.00 0.00 32 HIS A O 10
ATOM 14265 N N . PHE A 1 33 ? 21.835 14.078 -9.679 1.00 0.00 33 PHE A N 10
ATOM 14266 C CA . PHE A 1 33 ? 21.297 12.756 -9.950 1.00 0.00 33 PHE A CA 10
ATOM 14267 C C . PHE A 1 33 ? 20.837 12.639 -11.405 1.00 0.00 33 PHE A C 10
ATOM 14268 O O . PHE A 1 33 ? 20.591 13.647 -12.065 1.00 0.00 33 PHE A O 10
ATOM 14285 N N . GLN A 1 34 ? 20.736 11.400 -11.862 1.00 0.00 34 GLN A N 10
ATOM 14286 C CA . GLN A 1 34 ? 20.310 11.138 -13.227 1.00 0.00 34 GLN A CA 10
ATOM 14287 C C . GLN A 1 34 ? 18.832 10.743 -13.255 1.00 0.00 34 GLN A C 10
ATOM 14288 O O . GLN A 1 34 ? 18.398 9.891 -12.481 1.00 0.00 34 GLN A O 10
ATOM 14302 N N . VAL A 1 35 ? 18.099 11.382 -14.155 1.00 0.00 35 VAL A N 10
ATOM 14303 C CA . VAL A 1 35 ? 16.679 11.109 -14.294 1.00 0.00 35 VAL A CA 10
ATOM 14304 C C . VAL A 1 35 ? 16.430 10.389 -15.621 1.00 0.00 35 VAL A C 10
ATOM 14305 O O . VAL A 1 35 ? 16.373 11.022 -16.674 1.00 0.00 35 VAL A O 10
ATOM 14318 N N . ILE A 1 36 ? 16.289 9.075 -15.527 1.00 0.00 36 ILE A N 10
ATOM 14319 C CA . ILE A 1 36 ? 16.048 8.262 -16.708 1.00 0.00 36 ILE A CA 10
ATOM 14320 C C . ILE A 1 36 ? 14.541 8.072 -16.891 1.00 0.00 36 ILE A C 10
ATOM 14321 O O . ILE A 1 36 ? 13.818 7.842 -15.923 1.00 0.00 36 ILE A O 10
ATOM 14337 N N . ALA A 1 37 ? 14.112 8.176 -18.141 1.00 0.00 37 ALA A N 10
ATOM 14338 C CA . ALA A 1 37 ? 12.704 8.018 -18.464 1.00 0.00 37 ALA A CA 10
ATOM 14339 C C . ALA A 1 37 ? 12.459 6.598 -18.977 1.00 0.00 37 ALA A C 10
ATOM 14340 O O . ALA A 1 37 ? 12.763 6.289 -20.128 1.00 0.00 37 ALA A O 10
ATOM 14347 N N . VAL A 1 38 ? 11.911 5.772 -18.098 1.00 0.00 38 VAL A N 10
ATOM 14348 C CA . VAL A 1 38 ? 11.621 4.391 -18.448 1.00 0.00 38 VAL A CA 10
ATOM 14349 C C . VAL A 1 38 ? 10.354 4.342 -19.304 1.00 0.00 38 VAL A C 10
ATOM 14350 O O . VAL A 1 38 ? 9.456 5.166 -19.138 1.00 0.00 38 VAL A O 10
ATOM 14363 N N . GLY A 1 39 ? 10.321 3.366 -20.200 1.00 0.00 39 GLY A N 10
ATOM 14364 C CA . GLY A 1 39 ? 9.178 3.198 -21.082 1.00 0.00 39 GLY A CA 10
ATOM 14365 C C . GLY A 1 39 ? 9.545 2.344 -22.297 1.00 0.00 39 GLY A C 10
ATOM 14366 O O . GLY A 1 39 ? 9.928 1.185 -22.153 1.00 0.00 39 GLY A O 10
ATOM 14370 N N . GLU A 1 40 ? 9.414 2.951 -23.468 1.00 0.00 40 GLU A N 10
ATOM 14371 C CA . GLU A 1 40 ? 9.727 2.261 -24.708 1.00 0.00 40 GLU A CA 10
ATOM 14372 C C . GLU A 1 40 ? 9.644 3.230 -25.889 1.00 0.00 40 GLU A C 10
ATOM 14373 O O . GLU A 1 40 ? 10.407 3.112 -26.847 1.00 0.00 40 GLU A O 10
ATOM 14386 N N . LEU A 1 41 ? 8.711 4.165 -25.783 1.00 0.00 41 LEU A N 10
ATOM 14387 C CA . LEU A 1 41 ? 8.519 5.152 -26.831 1.00 0.00 41 LEU A CA 10
ATOM 14388 C C . LEU A 1 41 ? 9.881 5.570 -27.388 1.00 0.00 41 LEU A C 10
ATOM 14389 O O . LEU A 1 41 ? 10.119 5.476 -28.592 1.00 0.00 41 LEU A O 10
ATOM 14405 N N . PHE A 1 42 ? 10.740 6.023 -26.487 1.00 0.00 42 PHE A N 10
ATOM 14406 C CA . PHE A 1 42 ? 12.072 6.455 -26.873 1.00 0.00 42 PHE A CA 10
ATOM 14407 C C . PHE A 1 42 ? 13.046 5.276 -26.896 1.00 0.00 42 PHE A C 10
ATOM 14408 O O . PHE A 1 42 ? 14.203 5.414 -26.500 1.00 0.00 42 PHE A O 10
ATOM 14425 N N . ASP A 1 43 ? 12.543 4.143 -27.364 1.00 0.00 43 ASP A N 10
ATOM 14426 C CA . ASP A 1 43 ? 13.355 2.940 -27.443 1.00 0.00 43 ASP A CA 10
ATOM 14427 C C . ASP A 1 43 ? 13.762 2.700 -28.898 1.00 0.00 43 ASP A C 10
ATOM 14428 O O . ASP A 1 43 ? 13.249 1.791 -29.548 1.00 0.00 43 ASP A O 10
ATOM 14438 N N . GLY A 1 44 ? 14.681 3.532 -29.367 1.00 0.00 44 GLY A N 10
ATOM 14439 C CA . GLY A 1 44 ? 15.163 3.422 -30.733 1.00 0.00 44 GLY A CA 10
ATOM 14440 C C . GLY A 1 44 ? 15.613 4.783 -31.268 1.00 0.00 44 GLY A C 10
ATOM 14441 O O . GLY A 1 44 ? 16.369 4.855 -32.235 1.00 0.00 44 GLY A O 10
ATOM 14445 N N . MET A 1 45 ? 15.130 5.829 -30.614 1.00 0.00 45 MET A N 10
ATOM 14446 C CA . MET A 1 45 ? 15.473 7.184 -31.011 1.00 0.00 45 MET A CA 10
ATOM 14447 C C . MET A 1 45 ? 16.969 7.447 -30.826 1.00 0.00 45 MET A C 10
ATOM 14448 O O . MET A 1 45 ? 17.663 6.672 -30.169 1.00 0.00 45 MET A O 10
ATOM 14462 N N . SER A 1 46 ? 17.422 8.543 -31.417 1.00 0.00 46 SER A N 10
ATOM 14463 C CA . SER A 1 46 ? 18.823 8.918 -31.325 1.00 0.00 46 SER A CA 10
ATOM 14464 C C . SER A 1 46 ? 19.059 9.755 -30.067 1.00 0.00 46 SER A C 10
ATOM 14465 O O . SER A 1 46 ? 18.404 10.776 -29.864 1.00 0.00 46 SER A O 10
ATOM 14473 N N . ARG A 1 47 ? 19.998 9.293 -29.255 1.00 0.00 47 ARG A N 10
ATOM 14474 C CA . ARG A 1 47 ? 20.330 9.986 -28.022 1.00 0.00 47 ARG A CA 10
ATOM 14475 C C . ARG A 1 47 ? 20.308 11.500 -28.242 1.00 0.00 47 ARG A C 10
ATOM 14476 O O . ARG A 1 47 ? 20.023 12.262 -27.320 1.00 0.00 47 ARG A O 10
ATOM 14496 N N . VAL A 1 48 ? 20.614 11.891 -29.471 1.00 0.00 48 VAL A N 10
ATOM 14497 C CA . VAL A 1 48 ? 20.634 13.301 -29.824 1.00 0.00 48 VAL A CA 10
ATOM 14498 C C . VAL A 1 48 ? 19.198 13.793 -30.019 1.00 0.00 48 VAL A C 10
ATOM 14499 O O . VAL A 1 48 ? 18.755 14.713 -29.333 1.00 0.00 48 VAL A O 10
ATOM 14512 N N . LYS A 1 49 ? 18.511 13.159 -30.958 1.00 0.00 49 LYS A N 10
ATOM 14513 C CA . LYS A 1 49 ? 17.135 13.521 -31.252 1.00 0.00 49 LYS A CA 10
ATOM 14514 C C . LYS A 1 49 ? 16.290 13.363 -29.987 1.00 0.00 49 LYS A C 10
ATOM 14515 O O . LYS A 1 49 ? 15.316 14.088 -29.792 1.00 0.00 49 LYS A O 10
ATOM 14533 N N . LYS A 1 50 ? 16.693 12.409 -29.160 1.00 0.00 50 LYS A N 10
ATOM 14534 C CA . LYS A 1 50 ? 15.984 12.146 -27.919 1.00 0.00 50 LYS A CA 10
ATOM 14535 C C . LYS A 1 50 ? 16.331 13.233 -26.898 1.00 0.00 50 LYS A C 10
ATOM 14536 O O . LYS A 1 50 ? 15.451 13.742 -26.205 1.00 0.00 50 LYS A O 10
ATOM 14554 N N . GLN A 1 51 ? 17.614 13.556 -26.839 1.00 0.00 51 GLN A N 10
ATOM 14555 C CA . GLN A 1 51 ? 18.088 14.572 -25.915 1.00 0.00 51 GLN A CA 10
ATOM 14556 C C . GLN A 1 51 ? 17.605 15.956 -26.355 1.00 0.00 51 GLN A C 10
ATOM 14557 O O . GLN A 1 51 ? 17.577 16.891 -25.556 1.00 0.00 51 GLN A O 10
ATOM 14571 N N . GLN A 1 52 ? 17.238 16.043 -27.625 1.00 0.00 52 GLN A N 10
ATOM 14572 C CA . GLN A 1 52 ? 16.758 17.297 -28.181 1.00 0.00 52 GLN A CA 10
ATOM 14573 C C . GLN A 1 52 ? 15.262 17.460 -27.908 1.00 0.00 52 GLN A C 10
ATOM 14574 O O . GLN A 1 52 ? 14.805 18.550 -27.568 1.00 0.00 52 GLN A O 10
ATOM 14588 N N . THR A 1 53 ? 14.540 16.361 -28.069 1.00 0.00 53 THR A N 10
ATOM 14589 C CA . THR A 1 53 ? 13.105 16.368 -27.844 1.00 0.00 53 THR A CA 10
ATOM 14590 C C . THR A 1 53 ? 12.798 16.236 -26.351 1.00 0.00 53 THR A C 10
ATOM 14591 O O . THR A 1 53 ? 11.729 16.640 -25.895 1.00 0.00 53 THR A O 10
ATOM 14602 N N . VAL A 1 54 ? 13.754 15.669 -25.631 1.00 0.00 54 VAL A N 10
ATOM 14603 C CA . VAL A 1 54 ? 13.600 15.478 -24.199 1.00 0.00 54 VAL A CA 10
ATOM 14604 C C . VAL A 1 54 ? 14.047 16.746 -23.469 1.00 0.00 54 VAL A C 10
ATOM 14605 O O . VAL A 1 54 ? 13.357 17.226 -22.570 1.00 0.00 54 VAL A O 10
ATOM 14618 N N . TYR A 1 55 ? 15.200 17.253 -23.881 1.00 0.00 55 TYR A N 10
ATOM 14619 C CA . TYR A 1 55 ? 15.747 18.456 -23.278 1.00 0.00 55 TYR A CA 10
ATOM 14620 C C . TYR A 1 55 ? 15.162 19.711 -23.928 1.00 0.00 55 TYR A C 10
ATOM 14621 O O . TYR A 1 55 ? 15.218 20.796 -23.353 1.00 0.00 55 TYR A O 10
ATOM 14639 N N . GLY A 1 56 ? 14.614 19.521 -25.119 1.00 0.00 56 GLY A N 10
ATOM 14640 C CA . GLY A 1 56 ? 14.019 20.624 -25.854 1.00 0.00 56 GLY A CA 10
ATOM 14641 C C . GLY A 1 56 ? 12.958 21.335 -25.011 1.00 0.00 56 GLY A C 10
ATOM 14642 O O . GLY A 1 56 ? 13.009 22.553 -24.843 1.00 0.00 56 GLY A O 10
ATOM 14646 N N . PRO A 1 57 ? 11.999 20.525 -24.491 1.00 0.00 57 PRO A N 10
ATOM 14647 C CA . PRO A 1 57 ? 10.928 21.064 -23.670 1.00 0.00 57 PRO A CA 10
ATOM 14648 C C . PRO A 1 57 ? 11.436 21.419 -22.271 1.00 0.00 57 PRO A C 10
ATOM 14649 O O . PRO A 1 57 ? 11.211 22.527 -21.787 1.00 0.00 57 PRO A O 10
ATOM 14660 N N . LEU A 1 58 ? 12.111 20.457 -21.660 1.00 0.00 58 LEU A N 10
ATOM 14661 C CA . LEU A 1 58 ? 12.653 20.654 -20.326 1.00 0.00 58 LEU A CA 10
ATOM 14662 C C . LEU A 1 58 ? 14.048 21.273 -20.433 1.00 0.00 58 LEU A C 10
ATOM 14663 O O . LEU A 1 58 ? 14.949 20.916 -19.675 1.00 0.00 58 LEU A O 10
ATOM 14679 N N . MET A 1 59 ? 14.183 22.189 -21.380 1.00 0.00 59 MET A N 10
ATOM 14680 C CA . MET A 1 59 ? 15.453 22.861 -21.596 1.00 0.00 59 MET A CA 10
ATOM 14681 C C . MET A 1 59 ? 15.608 24.057 -20.655 1.00 0.00 59 MET A C 10
ATOM 14682 O O . MET A 1 59 ? 16.683 24.280 -20.100 1.00 0.00 59 MET A O 10
ATOM 14696 N N . GLU A 1 60 ? 14.518 24.795 -20.504 1.00 0.00 60 GLU A N 10
ATOM 14697 C CA . GLU A 1 60 ? 14.519 25.963 -19.640 1.00 0.00 60 GLU A CA 10
ATOM 14698 C C . GLU A 1 60 ? 14.601 25.538 -18.172 1.00 0.00 60 GLU A C 10
ATOM 14699 O O . GLU A 1 60 ? 15.588 25.819 -17.495 1.00 0.00 60 GLU A O 10
ATOM 14712 N N . TYR A 1 61 ? 13.550 24.867 -17.724 1.00 0.00 61 TYR A N 10
ATOM 14713 C CA . TYR A 1 61 ? 13.490 24.400 -16.350 1.00 0.00 61 TYR A CA 10
ATOM 14714 C C . TYR A 1 61 ? 14.868 23.944 -15.866 1.00 0.00 61 TYR A C 10
ATOM 14715 O O . TYR A 1 61 ? 15.282 24.278 -14.757 1.00 0.00 61 TYR A O 10
ATOM 14733 N N . ILE A 1 62 ? 15.540 23.187 -16.721 1.00 0.00 62 ILE A N 10
ATOM 14734 C CA . ILE A 1 62 ? 16.862 22.681 -16.395 1.00 0.00 62 ILE A CA 10
ATOM 14735 C C . ILE A 1 62 ? 17.860 23.841 -16.389 1.00 0.00 62 ILE A C 10
ATOM 14736 O O . ILE A 1 62 ? 18.636 23.992 -15.447 1.00 0.00 62 ILE A O 10
ATOM 14752 N N . ALA A 1 63 ? 17.806 24.632 -17.451 1.00 0.00 63 ALA A N 10
ATOM 14753 C CA . ALA A 1 63 ? 18.696 25.773 -17.580 1.00 0.00 63 ALA A CA 10
ATOM 14754 C C . ALA A 1 63 ? 18.821 26.472 -16.224 1.00 0.00 63 ALA A C 10
ATOM 14755 O O . ALA A 1 63 ? 19.905 26.915 -15.848 1.00 0.00 63 ALA A O 10
ATOM 14762 N N . ASP A 1 64 ? 17.696 26.550 -15.529 1.00 0.00 64 ASP A N 10
ATOM 14763 C CA . ASP A 1 64 ? 17.666 27.188 -14.223 1.00 0.00 64 ASP A CA 10
ATOM 14764 C C . ASP A 1 64 ? 18.089 26.176 -13.156 1.00 0.00 64 ASP A C 10
ATOM 14765 O O . ASP A 1 64 ? 18.787 26.526 -12.206 1.00 0.00 64 ASP A O 10
ATOM 14775 N N . ASN A 1 65 ? 17.648 24.941 -13.349 1.00 0.00 65 ASN A N 10
ATOM 14776 C CA . ASN A 1 65 ? 17.972 23.877 -12.415 1.00 0.00 65 ASN A CA 10
ATOM 14777 C C . ASN A 1 65 ? 19.493 23.745 -12.307 1.00 0.00 65 ASN A C 10
ATOM 14778 O O . ASN A 1 65 ? 20.001 23.137 -11.366 1.00 0.00 65 ASN A O 10
ATOM 14789 N N . ARG A 1 66 ? 20.176 24.324 -13.282 1.00 0.00 66 ARG A N 10
ATOM 14790 C CA . ARG A 1 66 ? 21.628 24.279 -13.308 1.00 0.00 66 ARG A CA 10
ATOM 14791 C C . ARG A 1 66 ? 22.184 24.253 -11.883 1.00 0.00 66 ARG A C 10
ATOM 14792 O O . ARG A 1 66 ? 23.173 23.575 -11.611 1.00 0.00 66 ARG A O 10
ATOM 14812 N N . ILE A 1 67 ? 21.523 25.000 -11.011 1.00 0.00 67 ILE A N 10
ATOM 14813 C CA . ILE A 1 67 ? 21.939 25.071 -9.620 1.00 0.00 67 ILE A CA 10
ATOM 14814 C C . ILE A 1 67 ? 22.432 23.695 -9.169 1.00 0.00 67 ILE A C 10
ATOM 14815 O O . ILE A 1 67 ? 23.339 23.597 -8.343 1.00 0.00 67 ILE A O 10
ATOM 14831 N N . HIS A 1 68 ? 21.814 22.667 -9.730 1.00 0.00 68 HIS A N 10
ATOM 14832 C CA . HIS A 1 68 ? 22.179 21.301 -9.396 1.00 0.00 68 HIS A CA 10
ATOM 14833 C C . HIS A 1 68 ? 22.507 20.529 -10.675 1.00 0.00 68 HIS A C 10
ATOM 14834 O O . HIS A 1 68 ? 22.715 21.128 -11.730 1.00 0.00 68 HIS A O 10
ATOM 14848 N N . ALA A 1 69 ? 22.544 19.212 -10.541 1.00 0.00 69 ALA A N 10
ATOM 14849 C CA . ALA A 1 69 ? 22.843 18.352 -11.673 1.00 0.00 69 ALA A CA 10
ATOM 14850 C C . ALA A 1 69 ? 21.708 17.343 -11.857 1.00 0.00 69 ALA A C 10
ATOM 14851 O O . ALA A 1 69 ? 21.748 16.250 -11.296 1.00 0.00 69 ALA A O 10
ATOM 14858 N N . VAL A 1 70 ? 20.722 17.747 -12.645 1.00 0.00 70 VAL A N 10
ATOM 14859 C CA . VAL A 1 70 ? 19.577 16.892 -12.909 1.00 0.00 70 VAL A CA 10
ATOM 14860 C C . VAL A 1 70 ? 19.614 16.436 -14.369 1.00 0.00 70 VAL A C 10
ATOM 14861 O O . VAL A 1 70 ? 19.130 17.138 -15.255 1.00 0.00 70 VAL A O 10
ATOM 14874 N N . SER A 1 71 ? 20.192 15.261 -14.574 1.00 0.00 71 SER A N 10
ATOM 14875 C CA . SER A 1 71 ? 20.297 14.703 -15.911 1.00 0.00 71 SER A CA 10
ATOM 14876 C C . SER A 1 71 ? 18.951 14.119 -16.343 1.00 0.00 71 SER A C 10
ATOM 14877 O O . SER A 1 71 ? 18.151 13.707 -15.503 1.00 0.00 71 SER A O 10
ATOM 14885 N N . ILE A 1 72 ? 18.740 14.102 -17.651 1.00 0.00 72 ILE A N 10
ATOM 14886 C CA . ILE A 1 72 ? 17.504 13.576 -18.204 1.00 0.00 72 ILE A CA 10
ATOM 14887 C C . ILE A 1 72 ? 17.815 12.787 -19.477 1.00 0.00 72 ILE A C 10
ATOM 14888 O O . ILE A 1 72 ? 18.233 13.361 -20.481 1.00 0.00 72 ILE A O 10
ATOM 14904 N N . LYS A 1 73 ? 17.599 11.482 -19.394 1.00 0.00 73 LYS A N 10
ATOM 14905 C CA . LYS A 1 73 ? 17.851 10.609 -20.527 1.00 0.00 73 LYS A CA 10
ATOM 14906 C C . LYS A 1 73 ? 16.739 9.562 -20.616 1.00 0.00 73 LYS A C 10
ATOM 14907 O O . LYS A 1 73 ? 16.541 8.781 -19.686 1.00 0.00 73 LYS A O 10
ATOM 14925 N N . ALA A 1 74 ? 16.043 9.579 -21.743 1.00 0.00 74 ALA A N 10
ATOM 14926 C CA . ALA A 1 74 ? 14.955 8.640 -21.965 1.00 0.00 74 ALA A CA 10
ATOM 14927 C C . ALA A 1 74 ? 15.532 7.293 -22.403 1.00 0.00 74 ALA A C 10
ATOM 14928 O O . ALA A 1 74 ? 16.192 7.202 -23.437 1.00 0.00 74 ALA A O 10
ATOM 14935 N N . TYR A 1 75 ? 15.262 6.279 -21.594 1.00 0.00 75 TYR A N 10
ATOM 14936 C CA . TYR A 1 75 ? 15.746 4.940 -21.885 1.00 0.00 75 TYR A CA 10
ATOM 14937 C C . TYR A 1 75 ? 14.789 3.880 -21.336 1.00 0.00 75 TYR A C 10
ATOM 14938 O O . TYR A 1 75 ? 13.758 4.211 -20.753 1.00 0.00 75 TYR A O 10
ATOM 14956 N N . THR A 1 76 ? 15.164 2.626 -21.544 1.00 0.00 76 THR A N 10
ATOM 14957 C CA . THR A 1 76 ? 14.351 1.515 -21.077 1.00 0.00 76 THR A CA 10
ATOM 14958 C C . THR A 1 76 ? 14.746 1.128 -19.651 1.00 0.00 76 THR A C 10
ATOM 14959 O O . THR A 1 76 ? 15.621 1.752 -19.054 1.00 0.00 76 THR A O 10
ATOM 14970 N N . PRO A 1 77 ? 14.063 0.073 -19.132 1.00 0.00 77 PRO A N 10
ATOM 14971 C CA . PRO A 1 77 ? 14.332 -0.405 -17.787 1.00 0.00 77 PRO A CA 10
ATOM 14972 C C . PRO A 1 77 ? 15.647 -1.187 -17.736 1.00 0.00 77 PRO A C 10
ATOM 14973 O O . PRO A 1 77 ? 16.384 -1.105 -16.754 1.00 0.00 77 PRO A O 10
ATOM 14984 N N . ALA A 1 78 ? 15.900 -1.926 -18.805 1.00 0.00 78 ALA A N 10
ATOM 14985 C CA . ALA A 1 78 ? 17.113 -2.722 -18.895 1.00 0.00 78 ALA A CA 10
ATOM 14986 C C . ALA A 1 78 ? 18.258 -1.843 -19.403 1.00 0.00 78 ALA A C 10
ATOM 14987 O O . ALA A 1 78 ? 19.427 -2.138 -19.159 1.00 0.00 78 ALA A O 10
ATOM 14994 N N . GLU A 1 79 ? 17.882 -0.781 -20.099 1.00 0.00 79 GLU A N 10
ATOM 14995 C CA . GLU A 1 79 ? 18.862 0.143 -20.644 1.00 0.00 79 GLU A CA 10
ATOM 14996 C C . GLU A 1 79 ? 19.705 0.746 -19.518 1.00 0.00 79 GLU A C 10
ATOM 14997 O O . GLU A 1 79 ? 20.893 1.008 -19.700 1.00 0.00 79 GLU A O 10
ATOM 15010 N N . TRP A 1 80 ? 19.057 0.950 -18.381 1.00 0.00 80 TRP A N 10
ATOM 15011 C CA . TRP A 1 80 ? 19.733 1.517 -17.226 1.00 0.00 80 TRP A CA 10
ATOM 15012 C C . TRP A 1 80 ? 20.955 0.650 -16.920 1.00 0.00 80 TRP A C 10
ATOM 15013 O O . TRP A 1 80 ? 22.089 1.065 -17.154 1.00 0.00 80 TRP A O 10
ATOM 15034 N N . ALA A 1 81 ? 20.683 -0.539 -16.401 1.00 0.00 81 ALA A N 10
ATOM 15035 C CA . ALA A 1 81 ? 21.747 -1.468 -16.061 1.00 0.00 81 ALA A CA 10
ATOM 15036 C C . ALA A 1 81 ? 22.747 -1.537 -17.216 1.00 0.00 81 ALA A C 10
ATOM 15037 O O . ALA A 1 81 ? 23.955 -1.598 -16.994 1.00 0.00 81 ALA A O 10
ATOM 15044 N N . ARG A 1 82 ? 22.207 -1.526 -18.426 1.00 0.00 82 ARG A N 10
ATOM 15045 C CA . ARG A 1 82 ? 23.037 -1.587 -19.617 1.00 0.00 82 ARG A CA 10
ATOM 15046 C C . ARG A 1 82 ? 23.995 -0.395 -19.658 1.00 0.00 82 ARG A C 10
ATOM 15047 O O . ARG A 1 82 ? 25.133 -0.523 -20.107 1.00 0.00 82 ARG A O 10
ATOM 15067 N N . ASP A 1 83 ? 23.499 0.738 -19.182 1.00 0.00 83 ASP A N 10
ATOM 15068 C CA . ASP A 1 83 ? 24.297 1.952 -19.159 1.00 0.00 83 ASP A CA 10
ATOM 15069 C C . ASP A 1 83 ? 25.166 1.962 -17.899 1.00 0.00 83 ASP A C 10
ATOM 15070 O O . ASP A 1 83 ? 26.378 2.154 -17.978 1.00 0.00 83 ASP A O 10
ATOM 15080 N N . ARG A 1 84 ? 24.512 1.753 -16.766 1.00 0.00 84 ARG A N 10
ATOM 15081 C CA . ARG A 1 84 ? 25.209 1.735 -15.492 1.00 0.00 84 ARG A CA 10
ATOM 15082 C C . ARG A 1 84 ? 26.248 0.612 -15.471 1.00 0.00 84 ARG A C 10
ATOM 15083 O O . ARG A 1 84 ? 27.282 0.730 -14.815 1.00 0.00 84 ARG A O 10
ATOM 15103 N N . LYS A 1 85 ? 25.937 -0.452 -16.196 1.00 0.00 85 LYS A N 10
ATOM 15104 C CA . LYS A 1 85 ? 26.831 -1.596 -16.269 1.00 0.00 85 LYS A CA 10
ATOM 15105 C C . LYS A 1 85 ? 27.851 -1.370 -17.387 1.00 0.00 85 LYS A C 10
ATOM 15106 O O . LYS A 1 85 ? 28.873 -2.052 -17.446 1.00 0.00 85 LYS A O 10
ATOM 15124 N N . LEU A 1 86 ? 27.538 -0.410 -18.245 1.00 0.00 86 LEU A N 10
ATOM 15125 C CA . LEU A 1 86 ? 28.414 -0.086 -19.357 1.00 0.00 86 LEU A CA 10
ATOM 15126 C C . LEU A 1 86 ? 29.622 0.697 -18.838 1.00 0.00 86 LEU A C 10
ATOM 15127 O O . LEU A 1 86 ? 29.941 0.638 -17.652 1.00 0.00 86 LEU A O 10
ATOM 15143 N N . ASN A 1 87 ? 30.260 1.413 -19.753 1.00 0.00 87 ASN A N 10
ATOM 15144 C CA . ASN A 1 87 ? 31.426 2.206 -19.402 1.00 0.00 87 ASN A CA 10
ATOM 15145 C C . ASN A 1 87 ? 31.091 3.691 -19.554 1.00 0.00 87 ASN A C 10
ATOM 15146 O O . ASN A 1 87 ? 31.988 4.524 -19.675 1.00 0.00 87 ASN A O 10
ATOM 15157 N N . GLY A 1 88 ? 29.797 3.977 -19.543 1.00 0.00 88 GLY A N 10
ATOM 15158 C CA . GLY A 1 88 ? 29.333 5.347 -19.679 1.00 0.00 88 GLY A CA 10
ATOM 15159 C C . GLY A 1 88 ? 28.851 5.898 -18.335 1.00 0.00 88 GLY A C 10
ATOM 15160 O O . GLY A 1 88 ? 29.002 7.087 -18.057 1.00 0.00 88 GLY A O 10
ATOM 15164 N N . PHE A 1 89 ? 28.280 5.008 -17.537 1.00 0.00 89 PHE A N 10
ATOM 15165 C CA . PHE A 1 89 ? 27.775 5.390 -16.230 1.00 0.00 89 PHE A CA 10
ATOM 15166 C C . PHE A 1 89 ? 28.579 4.720 -15.114 1.00 0.00 89 PHE A C 10
ATOM 15167 O O . PHE A 1 89 ? 28.299 4.924 -13.934 1.00 0.00 89 PHE A O 10
ATOM 15184 N N . LEU A 1 90 ? 29.562 3.934 -15.527 1.00 0.00 90 LEU A N 10
ATOM 15185 C CA . LEU A 1 90 ? 30.409 3.232 -14.577 1.00 0.00 90 LEU A CA 10
ATOM 15186 C C . LEU A 1 90 ? 31.868 3.338 -15.026 1.00 0.00 90 LEU A C 10
ATOM 15187 O O . LEU A 1 90 ? 32.735 2.644 -14.498 1.00 0.00 90 LEU A O 10
ATOM 15203 N N . GLU A 1 91 ? 32.093 4.213 -15.995 1.00 0.00 91 GLU A N 10
ATOM 15204 C CA . GLU A 1 91 ? 33.432 4.419 -16.521 1.00 0.00 91 GLU A CA 10
ATOM 15205 C C . GLU A 1 91 ? 33.487 5.708 -17.344 1.00 0.00 91 GLU A C 10
ATOM 15206 O O . GLU A 1 91 ? 32.646 6.590 -17.178 1.00 0.00 91 GLU A O 10
ATOM 15219 N N . HIS A 1 92 ? 34.485 5.775 -18.213 1.00 0.00 92 HIS A N 10
ATOM 15220 C CA . HIS A 1 92 ? 34.660 6.941 -19.061 1.00 0.00 92 HIS A CA 10
ATOM 15221 C C . HIS A 1 92 ? 35.472 8.002 -18.315 1.00 0.00 92 HIS A C 10
ATOM 15222 O O . HIS A 1 92 ? 35.844 7.805 -17.160 1.00 0.00 92 HIS A O 10
ATOM 15236 N N . HIS A 1 93 ? 35.723 9.104 -19.007 1.00 0.00 93 HIS A N 10
ATOM 15237 C CA . HIS A 1 93 ? 36.484 10.196 -18.424 1.00 0.00 93 HIS A CA 10
ATOM 15238 C C . HIS A 1 93 ? 35.633 10.911 -17.372 1.00 0.00 93 HIS A C 10
ATOM 15239 O O . HIS A 1 93 ? 36.117 11.226 -16.286 1.00 0.00 93 HIS A O 10
ATOM 15253 N N . HIS A 1 94 ? 34.379 11.145 -17.731 1.00 0.00 94 HIS A N 10
ATOM 15254 C CA . HIS A 1 94 ? 33.457 11.816 -16.832 1.00 0.00 94 HIS A CA 10
ATOM 15255 C C . HIS A 1 94 ? 32.207 12.244 -17.604 1.00 0.00 94 HIS A C 10
ATOM 15256 O O . HIS A 1 94 ? 31.141 11.652 -17.445 1.00 0.00 94 HIS A O 10
ATOM 15270 N N . HIS A 1 95 ? 32.380 13.270 -18.425 1.00 0.00 95 HIS A N 10
ATOM 15271 C CA . HIS A 1 95 ? 31.280 13.784 -19.223 1.00 0.00 95 HIS A CA 10
ATOM 15272 C C . HIS A 1 95 ? 31.792 14.883 -20.156 1.00 0.00 95 HIS A C 10
ATOM 15273 O O . HIS A 1 95 ? 32.889 15.405 -19.963 1.00 0.00 95 HIS A O 10
ATOM 15287 N N . HIS A 1 96 ? 30.973 15.201 -21.148 1.00 0.00 96 HIS A N 10
ATOM 15288 C CA . HIS A 1 96 ? 31.330 16.229 -22.112 1.00 0.00 96 HIS A CA 10
ATOM 15289 C C . HIS A 1 96 ? 30.954 17.604 -21.558 1.00 0.00 96 HIS A C 10
ATOM 15290 O O . HIS A 1 96 ? 29.785 17.867 -21.278 1.00 0.00 96 HIS A O 10
ATOM 15304 N N . HIS A 1 97 ? 31.967 18.447 -21.417 1.00 0.00 97 HIS A N 10
ATOM 15305 C CA . HIS A 1 97 ? 31.757 19.789 -20.902 1.00 0.00 97 HIS A CA 10
ATOM 15306 C C . HIS A 1 97 ? 30.516 20.401 -21.554 1.00 0.00 97 HIS A C 10
ATOM 15307 O O . HIS A 1 97 ? 30.041 19.909 -22.577 1.00 0.00 97 HIS A O 10
ATOM 15321 N N . MET A 1 1 ? 1.325 0.000 0.000 1.00 0.00 1 MET A N 11
ATOM 15322 C CA . MET A 1 1 ? 2.073 0.000 -1.245 1.00 0.00 1 MET A CA 11
ATOM 15323 C C . MET A 1 1 ? 3.578 0.084 -0.981 1.00 0.00 1 MET A C 11
ATOM 15324 O O . MET A 1 1 ? 4.299 0.780 -1.694 1.00 0.00 1 MET A O 11
ATOM 15338 N N . ILE A 1 2 ? 4.007 -0.635 0.046 1.00 0.00 2 ILE A N 11
ATOM 15339 C CA . ILE A 1 2 ? 5.413 -0.650 0.413 1.00 0.00 2 ILE A CA 11
ATOM 15340 C C . ILE A 1 2 ? 5.633 -1.676 1.527 1.00 0.00 2 ILE A C 11
ATOM 15341 O O . ILE A 1 2 ? 4.788 -2.540 1.756 1.00 0.00 2 ILE A O 11
ATOM 15357 N N . GLU A 1 3 ? 6.772 -1.546 2.191 1.00 0.00 3 GLU A N 11
ATOM 15358 C CA . GLU A 1 3 ? 7.114 -2.450 3.275 1.00 0.00 3 GLU A CA 11
ATOM 15359 C C . GLU A 1 3 ? 8.230 -1.851 4.134 1.00 0.00 3 GLU A C 11
ATOM 15360 O O . GLU A 1 3 ? 9.298 -1.515 3.625 1.00 0.00 3 GLU A O 11
ATOM 15373 N N . ASP A 1 4 ? 7.943 -1.736 5.423 1.00 0.00 4 ASP A N 11
ATOM 15374 C CA . ASP A 1 4 ? 8.909 -1.183 6.357 1.00 0.00 4 ASP A CA 11
ATOM 15375 C C . ASP A 1 4 ? 9.780 -2.313 6.912 1.00 0.00 4 ASP A C 11
ATOM 15376 O O . ASP A 1 4 ? 9.264 -3.316 7.401 1.00 0.00 4 ASP A O 11
ATOM 15386 N N . PRO A 1 5 ? 11.120 -2.105 6.815 1.00 0.00 5 PRO A N 11
ATOM 15387 C CA . PRO A 1 5 ? 12.068 -3.094 7.301 1.00 0.00 5 PRO A CA 11
ATOM 15388 C C . PRO A 1 5 ? 12.141 -3.078 8.829 1.00 0.00 5 PRO A C 11
ATOM 15389 O O . PRO A 1 5 ? 11.261 -2.530 9.491 1.00 0.00 5 PRO A O 11
ATOM 15400 N N . MET A 1 6 ? 13.199 -3.687 9.345 1.00 0.00 6 MET A N 11
ATOM 15401 C CA . MET A 1 6 ? 13.399 -3.750 10.783 1.00 0.00 6 MET A CA 11
ATOM 15402 C C . MET A 1 6 ? 14.881 -3.615 11.137 1.00 0.00 6 MET A C 11
ATOM 15403 O O . MET A 1 6 ? 15.254 -2.774 11.954 1.00 0.00 6 MET A O 11
ATOM 15417 N N . GLU A 1 7 ? 15.686 -4.455 10.504 1.00 0.00 7 GLU A N 11
ATOM 15418 C CA . GLU A 1 7 ? 17.120 -4.441 10.742 1.00 0.00 7 GLU A CA 11
ATOM 15419 C C . GLU A 1 7 ? 17.831 -5.370 9.757 1.00 0.00 7 GLU A C 11
ATOM 15420 O O . GLU A 1 7 ? 17.225 -5.845 8.798 1.00 0.00 7 GLU A O 11
ATOM 15433 N N . ASN A 1 8 ? 19.107 -5.601 10.027 1.00 0.00 8 ASN A N 11
ATOM 15434 C CA . ASN A 1 8 ? 19.908 -6.465 9.176 1.00 0.00 8 ASN A CA 11
ATOM 15435 C C . ASN A 1 8 ? 20.455 -5.652 8.001 1.00 0.00 8 ASN A C 11
ATOM 15436 O O . ASN A 1 8 ? 21.183 -6.180 7.162 1.00 0.00 8 ASN A O 11
ATOM 15447 N N . ASN A 1 9 ? 20.083 -4.381 7.979 1.00 0.00 9 ASN A N 11
ATOM 15448 C CA . ASN A 1 9 ? 20.528 -3.489 6.921 1.00 0.00 9 ASN A CA 11
ATOM 15449 C C . ASN A 1 9 ? 21.913 -2.942 7.270 1.00 0.00 9 ASN A C 11
ATOM 15450 O O . ASN A 1 9 ? 22.641 -2.480 6.392 1.00 0.00 9 ASN A O 11
ATOM 15461 N N . GLU A 1 10 ? 22.237 -3.013 8.552 1.00 0.00 10 GLU A N 11
ATOM 15462 C CA . GLU A 1 10 ? 23.523 -2.531 9.028 1.00 0.00 10 GLU A CA 11
ATOM 15463 C C . GLU A 1 10 ? 24.659 -3.340 8.399 1.00 0.00 10 GLU A C 11
ATOM 15464 O O . GLU A 1 10 ? 25.356 -2.853 7.511 1.00 0.00 10 GLU A O 11
ATOM 15477 N N . ILE A 1 11 ? 24.810 -4.564 8.885 1.00 0.00 11 ILE A N 11
ATOM 15478 C CA . ILE A 1 11 ? 25.849 -5.446 8.382 1.00 0.00 11 ILE A CA 11
ATOM 15479 C C . ILE A 1 11 ? 25.840 -5.417 6.852 1.00 0.00 11 ILE A C 11
ATOM 15480 O O . ILE A 1 11 ? 26.869 -5.646 6.217 1.00 0.00 11 ILE A O 11
ATOM 15496 N N . GLN A 1 12 ? 24.668 -5.133 6.304 1.00 0.00 12 GLN A N 11
ATOM 15497 C CA . GLN A 1 12 ? 24.511 -5.071 4.861 1.00 0.00 12 GLN A CA 11
ATOM 15498 C C . GLN A 1 12 ? 25.160 -3.799 4.311 1.00 0.00 12 GLN A C 11
ATOM 15499 O O . GLN A 1 12 ? 25.862 -3.843 3.302 1.00 0.00 12 GLN A O 11
ATOM 15513 N N . SER A 1 13 ? 24.901 -2.697 4.998 1.00 0.00 13 SER A N 11
ATOM 15514 C CA . SER A 1 13 ? 25.451 -1.415 4.591 1.00 0.00 13 SER A CA 11
ATOM 15515 C C . SER A 1 13 ? 26.972 -1.422 4.754 1.00 0.00 13 SER A C 11
ATOM 15516 O O . SER A 1 13 ? 27.690 -0.846 3.938 1.00 0.00 13 SER A O 11
ATOM 15524 N N . VAL A 1 14 ? 27.418 -2.081 5.813 1.00 0.00 14 VAL A N 11
ATOM 15525 C CA . VAL A 1 14 ? 28.841 -2.171 6.094 1.00 0.00 14 VAL A CA 11
ATOM 15526 C C . VAL A 1 14 ? 29.478 -3.197 5.154 1.00 0.00 14 VAL A C 11
ATOM 15527 O O . VAL A 1 14 ? 30.588 -2.992 4.666 1.00 0.00 14 VAL A O 11
ATOM 15540 N N . LEU A 1 15 ? 28.747 -4.279 4.929 1.00 0.00 15 LEU A N 11
ATOM 15541 C CA . LEU A 1 15 ? 29.227 -5.337 4.057 1.00 0.00 15 LEU A CA 11
ATOM 15542 C C . LEU A 1 15 ? 29.300 -4.815 2.621 1.00 0.00 15 LEU A C 11
ATOM 15543 O O . LEU A 1 15 ? 30.175 -5.216 1.854 1.00 0.00 15 LEU A O 11
ATOM 15559 N N . MET A 1 16 ? 28.370 -3.927 2.299 1.00 0.00 16 MET A N 11
ATOM 15560 C CA . MET A 1 16 ? 28.319 -3.346 0.969 1.00 0.00 16 MET A CA 11
ATOM 15561 C C . MET A 1 16 ? 29.296 -2.175 0.844 1.00 0.00 16 MET A C 11
ATOM 15562 O O . MET A 1 16 ? 29.950 -2.014 -0.185 1.00 0.00 16 MET A O 11
ATOM 15576 N N . ASN A 1 17 ? 29.363 -1.387 1.907 1.00 0.00 17 ASN A N 11
ATOM 15577 C CA . ASN A 1 17 ? 30.249 -0.235 1.929 1.00 0.00 17 ASN A CA 11
ATOM 15578 C C . ASN A 1 17 ? 31.699 -0.711 1.819 1.00 0.00 17 ASN A C 11
ATOM 15579 O O . ASN A 1 17 ? 32.540 -0.023 1.241 1.00 0.00 17 ASN A O 11
ATOM 15590 N N . ALA A 1 18 ? 31.949 -1.883 2.383 1.00 0.00 18 ALA A N 11
ATOM 15591 C CA . ALA A 1 18 ? 33.283 -2.459 2.355 1.00 0.00 18 ALA A CA 11
ATOM 15592 C C . ALA A 1 18 ? 33.513 -3.135 1.002 1.00 0.00 18 ALA A C 11
ATOM 15593 O O . ALA A 1 18 ? 34.484 -2.832 0.310 1.00 0.00 18 ALA A O 11
ATOM 15600 N N . LEU A 1 19 ? 32.605 -4.040 0.666 1.00 0.00 19 LEU A N 11
ATOM 15601 C CA . LEU A 1 19 ? 32.698 -4.762 -0.591 1.00 0.00 19 LEU A CA 11
ATOM 15602 C C . LEU A 1 19 ? 31.462 -5.649 -0.757 1.00 0.00 19 LEU A C 11
ATOM 15603 O O . LEU A 1 19 ? 31.343 -6.682 -0.100 1.00 0.00 19 LEU A O 11
ATOM 15619 N N . SER A 1 20 ? 30.574 -5.214 -1.638 1.00 0.00 20 SER A N 11
ATOM 15620 C CA . SER A 1 20 ? 29.352 -5.955 -1.899 1.00 0.00 20 SER A CA 11
ATOM 15621 C C . SER A 1 20 ? 29.679 -7.269 -2.612 1.00 0.00 20 SER A C 11
ATOM 15622 O O . SER A 1 20 ? 30.728 -7.865 -2.372 1.00 0.00 20 SER A O 11
ATOM 15630 N N . LEU A 1 21 ? 28.762 -7.681 -3.475 1.00 0.00 21 LEU A N 11
ATOM 15631 C CA . LEU A 1 21 ? 28.940 -8.913 -4.225 1.00 0.00 21 LEU A CA 11
ATOM 15632 C C . LEU A 1 21 ? 27.668 -9.208 -5.021 1.00 0.00 21 LEU A C 11
ATOM 15633 O O . LEU A 1 21 ? 27.736 -9.587 -6.190 1.00 0.00 21 LEU A O 11
ATOM 15649 N N . GLN A 1 22 ? 26.536 -9.023 -4.357 1.00 0.00 22 GLN A N 11
ATOM 15650 C CA . GLN A 1 22 ? 25.250 -9.265 -4.989 1.00 0.00 22 GLN A CA 11
ATOM 15651 C C . GLN A 1 22 ? 24.124 -9.162 -3.958 1.00 0.00 22 GLN A C 11
ATOM 15652 O O . GLN A 1 22 ? 23.332 -8.221 -3.990 1.00 0.00 22 GLN A O 11
ATOM 15666 N N . GLU A 1 23 ? 24.089 -10.142 -3.067 1.00 0.00 23 GLU A N 11
ATOM 15667 C CA . GLU A 1 23 ? 23.073 -10.172 -2.028 1.00 0.00 23 GLU A CA 11
ATOM 15668 C C . GLU A 1 23 ? 23.723 -10.372 -0.657 1.00 0.00 23 GLU A C 11
ATOM 15669 O O . GLU A 1 23 ? 24.946 -10.449 -0.551 1.00 0.00 23 GLU A O 11
ATOM 15682 N N . VAL A 1 24 ? 22.875 -10.449 0.358 1.00 0.00 24 VAL A N 11
ATOM 15683 C CA . VAL A 1 24 ? 23.350 -10.638 1.718 1.00 0.00 24 VAL A CA 11
ATOM 15684 C C . VAL A 1 24 ? 22.465 -11.666 2.425 1.00 0.00 24 VAL A C 11
ATOM 15685 O O . VAL A 1 24 ? 21.363 -11.961 1.967 1.00 0.00 24 VAL A O 11
ATOM 15698 N N . HIS A 1 25 ? 22.981 -12.183 3.531 1.00 0.00 25 HIS A N 11
ATOM 15699 C CA . HIS A 1 25 ? 22.251 -13.172 4.306 1.00 0.00 25 HIS A CA 11
ATOM 15700 C C . HIS A 1 25 ? 22.596 -13.018 5.789 1.00 0.00 25 HIS A C 11
ATOM 15701 O O . HIS A 1 25 ? 23.754 -13.162 6.178 1.00 0.00 25 HIS A O 11
ATOM 15715 N N . VAL A 1 26 ? 21.570 -12.728 6.575 1.00 0.00 26 VAL A N 11
ATOM 15716 C CA . VAL A 1 26 ? 21.750 -12.553 8.006 1.00 0.00 26 VAL A CA 11
ATOM 15717 C C . VAL A 1 26 ? 20.998 -13.659 8.749 1.00 0.00 26 VAL A C 11
ATOM 15718 O O . VAL A 1 26 ? 19.801 -13.537 9.004 1.00 0.00 26 VAL A O 11
ATOM 15731 N N . SER A 1 27 ? 21.731 -14.713 9.076 1.00 0.00 27 SER A N 11
ATOM 15732 C CA . SER A 1 27 ? 21.148 -15.839 9.784 1.00 0.00 27 SER A CA 11
ATOM 15733 C C . SER A 1 27 ? 21.478 -15.747 11.276 1.00 0.00 27 SER A C 11
ATOM 15734 O O . SER A 1 27 ? 22.628 -15.519 11.648 1.00 0.00 27 SER A O 11
ATOM 15742 N N . GLY A 1 28 ? 20.448 -15.928 12.089 1.00 0.00 28 GLY A N 11
ATOM 15743 C CA . GLY A 1 28 ? 20.613 -15.867 13.531 1.00 0.00 28 GLY A CA 11
ATOM 15744 C C . GLY A 1 28 ? 19.315 -15.434 14.215 1.00 0.00 28 GLY A C 11
ATOM 15745 O O . GLY A 1 28 ? 18.226 -15.801 13.776 1.00 0.00 28 GLY A O 11
ATOM 15749 N N . ASP A 1 29 ? 19.473 -14.660 15.278 1.00 0.00 29 ASP A N 11
ATOM 15750 C CA . ASP A 1 29 ? 18.327 -14.172 16.026 1.00 0.00 29 ASP A CA 11
ATOM 15751 C C . ASP A 1 29 ? 18.327 -12.642 16.012 1.00 0.00 29 ASP A C 11
ATOM 15752 O O . ASP A 1 29 ? 17.768 -12.026 15.106 1.00 0.00 29 ASP A O 11
ATOM 15762 N N . GLY A 1 30 ? 18.960 -12.073 17.027 1.00 0.00 30 GLY A N 11
ATOM 15763 C CA . GLY A 1 30 ? 19.041 -10.627 17.143 1.00 0.0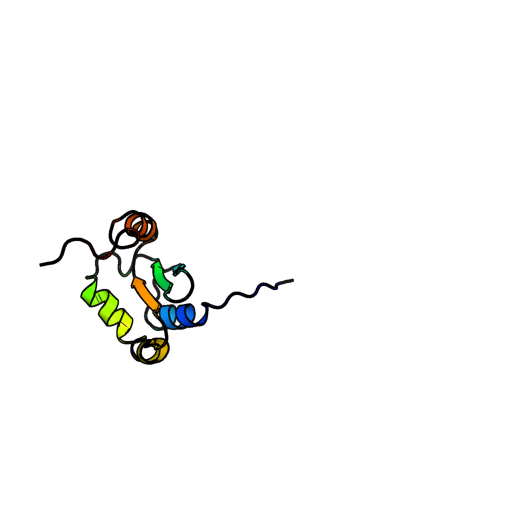0 30 GLY A CA 11
ATOM 15764 C C . GLY A 1 30 ? 20.185 -10.213 18.070 1.00 0.00 30 GLY A C 11
ATOM 15765 O O . GLY A 1 30 ? 19.951 -9.797 19.204 1.00 0.00 30 GLY A O 11
ATOM 15769 N N . SER A 1 31 ? 21.398 -10.343 17.554 1.00 0.00 31 SER A N 11
ATOM 15770 C CA . SER A 1 31 ? 22.580 -9.988 18.322 1.00 0.00 31 SER A CA 11
ATOM 15771 C C . SER A 1 31 ? 23.806 -10.709 17.759 1.00 0.00 31 SER A C 11
ATOM 15772 O O . SER A 1 31 ? 24.761 -10.068 17.323 1.00 0.00 31 SER A O 11
ATOM 15780 N N . HIS A 1 32 ? 23.740 -12.032 17.786 1.00 0.00 32 HIS A N 11
ATOM 15781 C CA . HIS A 1 32 ? 24.833 -12.847 17.284 1.00 0.00 32 HIS A CA 11
ATOM 15782 C C . HIS A 1 32 ? 24.349 -13.675 16.091 1.00 0.00 32 HIS A C 11
ATOM 15783 O O . HIS A 1 32 ? 23.751 -14.735 16.268 1.00 0.00 32 HIS A O 11
ATOM 15797 N N . PHE A 1 33 ? 24.627 -13.159 14.903 1.00 0.00 33 PHE A N 11
ATOM 15798 C CA . PHE A 1 33 ? 24.228 -13.837 13.681 1.00 0.00 33 PHE A CA 11
ATOM 15799 C C . PHE A 1 33 ? 25.361 -13.827 12.653 1.00 0.00 33 PHE A C 11
ATOM 15800 O O . PHE A 1 33 ? 26.354 -13.122 12.826 1.00 0.00 33 PHE A O 11
ATOM 15817 N N . GLN A 1 34 ? 25.175 -14.619 11.607 1.00 0.00 34 GLN A N 11
ATOM 15818 C CA . GLN A 1 34 ? 26.170 -14.710 10.552 1.00 0.00 34 GLN A CA 11
ATOM 15819 C C . GLN A 1 34 ? 25.720 -13.909 9.328 1.00 0.00 34 GLN A C 11
ATOM 15820 O O . GLN A 1 34 ? 24.636 -14.139 8.794 1.00 0.00 34 GLN A O 11
ATOM 15834 N N . VAL A 1 35 ? 26.576 -12.984 8.919 1.00 0.00 35 VAL A N 11
ATOM 15835 C CA . VAL A 1 35 ? 26.280 -12.147 7.768 1.00 0.00 35 VAL A CA 11
ATOM 15836 C C . VAL A 1 35 ? 27.087 -12.639 6.565 1.00 0.00 35 VAL A C 11
ATOM 15837 O O . VAL A 1 35 ? 28.268 -12.321 6.433 1.00 0.00 35 VAL A O 11
ATOM 15850 N N . ILE A 1 36 ? 26.417 -13.406 5.718 1.00 0.00 36 ILE A N 11
ATOM 15851 C CA . ILE A 1 36 ? 27.057 -13.945 4.530 1.00 0.00 36 ILE A CA 11
ATOM 15852 C C . ILE A 1 36 ? 26.777 -13.023 3.342 1.00 0.00 36 ILE A C 11
ATOM 15853 O O . ILE A 1 36 ? 25.631 -12.646 3.101 1.00 0.00 36 ILE A O 11
ATOM 15869 N N . ALA A 1 37 ? 27.843 -12.685 2.631 1.00 0.00 37 ALA A N 11
ATOM 15870 C CA . ALA A 1 37 ? 27.725 -11.814 1.474 1.00 0.00 37 ALA A CA 11
ATOM 15871 C C . ALA A 1 37 ? 27.513 -12.665 0.220 1.00 0.00 37 ALA A C 11
ATOM 15872 O O . ALA A 1 37 ? 28.449 -13.290 -0.276 1.00 0.00 37 ALA A O 11
ATOM 15879 N N . VAL A 1 38 ? 26.277 -12.660 -0.257 1.00 0.00 38 VAL A N 11
ATOM 15880 C CA . VAL A 1 38 ? 25.930 -13.423 -1.444 1.00 0.00 38 VAL A CA 11
ATOM 15881 C C . VAL A 1 38 ? 26.456 -12.698 -2.683 1.00 0.00 38 VAL A C 11
ATOM 15882 O O . VAL A 1 38 ? 26.485 -11.469 -2.722 1.00 0.00 38 VAL A O 11
ATOM 15895 N N . GLY A 1 39 ? 26.860 -13.489 -3.667 1.00 0.00 39 GLY A N 11
ATOM 15896 C CA . GLY A 1 39 ? 27.383 -12.937 -4.904 1.00 0.00 39 GLY A CA 11
ATOM 15897 C C . GLY A 1 39 ? 28.180 -13.989 -5.680 1.00 0.00 39 GLY A C 11
ATOM 15898 O O . GLY A 1 39 ? 27.892 -15.181 -5.591 1.00 0.00 39 GLY A O 11
ATOM 15902 N N . GLU A 1 40 ? 29.166 -13.509 -6.423 1.00 0.00 40 GLU A N 11
ATOM 15903 C CA . GLU A 1 40 ? 30.006 -14.392 -7.214 1.00 0.00 40 GLU A CA 11
ATOM 15904 C C . GLU A 1 40 ? 31.377 -13.754 -7.445 1.00 0.00 40 GLU A C 11
ATOM 15905 O O . GLU A 1 40 ? 32.121 -14.177 -8.328 1.00 0.00 40 GLU A O 11
ATOM 15918 N N . LEU A 1 41 ? 31.670 -12.747 -6.635 1.00 0.00 41 LEU A N 11
ATOM 15919 C CA . LEU A 1 41 ? 32.939 -12.047 -6.741 1.00 0.00 41 LEU A CA 11
ATOM 15920 C C . LEU A 1 41 ? 34.056 -12.941 -6.200 1.00 0.00 41 LEU A C 11
ATOM 15921 O O . LEU A 1 41 ? 34.994 -13.275 -6.923 1.00 0.00 41 LEU A O 11
ATOM 15937 N N . PHE A 1 42 ? 33.920 -13.303 -4.933 1.00 0.00 42 PHE A N 11
ATOM 15938 C CA . PHE A 1 42 ? 34.907 -14.152 -4.287 1.00 0.00 42 PHE A CA 11
ATOM 15939 C C . PHE A 1 42 ? 34.528 -15.629 -4.417 1.00 0.00 42 PHE A C 11
ATOM 15940 O O . PHE A 1 42 ? 34.770 -16.418 -3.505 1.00 0.00 42 PHE A O 11
ATOM 15957 N N . ASP A 1 43 ? 33.942 -15.958 -5.559 1.00 0.00 43 ASP A N 11
ATOM 15958 C CA . ASP A 1 43 ? 33.528 -17.327 -5.820 1.00 0.00 43 ASP A CA 11
ATOM 15959 C C . ASP A 1 43 ? 34.756 -18.169 -6.168 1.00 0.00 43 ASP A C 11
ATOM 15960 O O . ASP A 1 43 ? 34.890 -18.641 -7.296 1.00 0.00 43 ASP A O 11
ATOM 15970 N N . GLY A 1 44 ? 35.623 -18.331 -5.179 1.00 0.00 44 GLY A N 11
ATOM 15971 C CA . GLY A 1 44 ? 36.836 -19.108 -5.367 1.00 0.00 44 GLY A CA 11
ATOM 15972 C C . GLY A 1 44 ? 37.984 -18.545 -4.526 1.00 0.00 44 GLY A C 11
ATOM 15973 O O . GLY A 1 44 ? 38.988 -19.221 -4.307 1.00 0.00 44 GLY A O 11
ATOM 15977 N N . MET A 1 45 ? 37.797 -17.312 -4.078 1.00 0.00 45 MET A N 11
ATOM 15978 C CA . MET A 1 45 ? 38.804 -16.650 -3.267 1.00 0.00 45 MET A CA 11
ATOM 15979 C C . MET A 1 45 ? 39.141 -17.480 -2.027 1.00 0.00 45 MET A C 11
ATOM 15980 O O . MET A 1 45 ? 38.428 -18.426 -1.696 1.00 0.00 45 MET A O 11
ATOM 15994 N N . SER A 1 46 ? 40.229 -17.096 -1.374 1.00 0.00 46 SER A N 11
ATOM 15995 C CA . SER A 1 46 ? 40.669 -17.793 -0.178 1.00 0.00 46 SER A CA 11
ATOM 15996 C C . SER A 1 46 ? 40.013 -17.176 1.059 1.00 0.00 46 SER A C 11
ATOM 15997 O O . SER A 1 46 ? 40.140 -15.976 1.300 1.00 0.00 46 SER A O 11
ATOM 16005 N N . ARG A 1 47 ? 39.325 -18.024 1.810 1.00 0.00 47 ARG A N 11
ATOM 16006 C CA . ARG A 1 47 ? 38.649 -17.577 3.016 1.00 0.00 47 ARG A CA 11
ATOM 16007 C C . ARG A 1 47 ? 39.499 -16.534 3.745 1.00 0.00 47 ARG A C 11
ATOM 16008 O O . ARG A 1 47 ? 38.965 -15.601 4.343 1.00 0.00 47 ARG A O 11
ATOM 16028 N N . VAL A 1 48 ? 40.807 -16.729 3.673 1.00 0.00 48 VAL A N 11
ATOM 16029 C CA . VAL A 1 48 ? 41.736 -15.817 4.319 1.00 0.00 48 VAL A CA 11
ATOM 16030 C C . VAL A 1 48 ? 41.753 -14.489 3.559 1.00 0.00 48 VAL A C 11
ATOM 16031 O O . VAL A 1 48 ? 41.467 -13.439 4.132 1.00 0.00 48 VAL A O 11
ATOM 16044 N N . LYS A 1 49 ? 42.090 -14.580 2.281 1.00 0.00 49 LYS A N 11
ATOM 16045 C CA . LYS A 1 49 ? 42.148 -13.399 1.437 1.00 0.00 49 LYS A CA 11
ATOM 16046 C C . LYS A 1 49 ? 40.777 -12.721 1.421 1.00 0.00 49 LYS A C 11
ATOM 16047 O O . LYS A 1 49 ? 40.682 -11.506 1.251 1.00 0.00 49 LYS A O 11
ATOM 16065 N N . LYS A 1 50 ? 39.747 -13.536 1.601 1.00 0.00 50 LYS A N 11
ATOM 16066 C CA . LYS A 1 50 ? 38.385 -13.030 1.609 1.00 0.00 50 LYS A CA 11
ATOM 16067 C C . LYS A 1 50 ? 38.140 -12.260 2.908 1.00 0.00 50 LYS A C 11
ATOM 16068 O O . LYS A 1 50 ? 38.117 -11.030 2.910 1.00 0.00 50 LYS A O 11
ATOM 16086 N N . GLN A 1 51 ? 37.962 -13.015 3.982 1.00 0.00 51 GLN A N 11
ATOM 16087 C CA . GLN A 1 51 ? 37.719 -12.419 5.285 1.00 0.00 51 GLN A CA 11
ATOM 16088 C C . GLN A 1 51 ? 38.744 -11.319 5.564 1.00 0.00 51 GLN A C 11
ATOM 16089 O O . GLN A 1 51 ? 38.477 -10.397 6.334 1.00 0.00 51 GLN A O 11
ATOM 16103 N N . GLN A 1 52 ? 39.896 -11.451 4.924 1.00 0.00 52 GLN A N 11
ATOM 16104 C CA . GLN A 1 52 ? 40.963 -10.479 5.094 1.00 0.00 52 GLN A CA 11
ATOM 16105 C C . GLN A 1 52 ? 40.573 -9.145 4.453 1.00 0.00 52 GLN A C 11
ATOM 16106 O O . GLN A 1 52 ? 40.499 -8.123 5.133 1.00 0.00 52 GLN A O 11
ATOM 16120 N N . THR A 1 53 ? 40.334 -9.199 3.151 1.00 0.00 53 THR A N 11
ATOM 16121 C CA . THR A 1 53 ? 39.954 -8.008 2.410 1.00 0.00 53 THR A CA 11
ATOM 16122 C C . THR A 1 53 ? 38.544 -7.563 2.804 1.00 0.00 53 THR A C 11
ATOM 16123 O O . THR A 1 53 ? 38.156 -6.423 2.553 1.00 0.00 53 THR A O 11
ATOM 16134 N N . VAL A 1 54 ? 37.815 -8.486 3.414 1.00 0.00 54 VAL A N 11
ATOM 16135 C CA . VAL A 1 54 ? 36.457 -8.203 3.845 1.00 0.00 54 VAL A CA 11
ATOM 16136 C C . VAL A 1 54 ? 36.490 -7.551 5.229 1.00 0.00 54 VAL A C 11
ATOM 16137 O O . VAL A 1 54 ? 35.689 -6.664 5.521 1.00 0.00 54 VAL A O 11
ATOM 16150 N N . TYR A 1 55 ? 37.425 -8.016 6.044 1.00 0.00 55 TYR A N 11
ATOM 16151 C CA . TYR A 1 55 ? 37.574 -7.490 7.390 1.00 0.00 55 TYR A CA 11
ATOM 16152 C C . TYR A 1 55 ? 38.472 -6.251 7.399 1.00 0.00 55 TYR A C 11
ATOM 16153 O O . TYR A 1 55 ? 38.396 -5.432 8.313 1.00 0.00 55 TYR A O 11
ATOM 16171 N N . GLY A 1 56 ? 39.301 -6.154 6.370 1.00 0.00 56 GLY A N 11
ATOM 16172 C CA . GLY A 1 56 ? 40.213 -5.029 6.247 1.00 0.00 56 GLY A CA 11
ATOM 16173 C C . GLY A 1 56 ? 39.473 -3.702 6.426 1.00 0.00 56 GLY A C 11
ATOM 16174 O O . GLY A 1 56 ? 39.884 -2.860 7.223 1.00 0.00 56 GLY A O 11
ATOM 16178 N N . PRO A 1 57 ? 38.365 -3.553 5.652 1.00 0.00 57 PRO A N 11
ATOM 16179 C CA . PRO A 1 57 ? 37.564 -2.342 5.717 1.00 0.00 57 PRO A CA 11
ATOM 16180 C C . PRO A 1 57 ? 36.719 -2.312 6.992 1.00 0.00 57 PRO A C 11
ATOM 16181 O O . PRO A 1 57 ? 36.879 -1.422 7.826 1.00 0.00 57 PRO A O 11
ATOM 16192 N N . LEU A 1 58 ? 35.837 -3.295 7.103 1.00 0.00 58 LEU A N 11
ATOM 16193 C CA . LEU A 1 58 ? 34.966 -3.392 8.262 1.00 0.00 58 LEU A CA 11
ATOM 16194 C C . LEU A 1 58 ? 35.742 -4.013 9.426 1.00 0.00 58 LEU A C 11
ATOM 16195 O O . LEU A 1 58 ? 35.193 -4.808 10.188 1.00 0.00 58 LEU A O 11
ATOM 16211 N N . MET A 1 59 ? 37.005 -3.626 9.527 1.00 0.00 59 MET A N 11
ATOM 16212 C CA . MET A 1 59 ? 37.861 -4.135 10.585 1.00 0.00 59 MET A CA 11
ATOM 16213 C C . MET A 1 59 ? 37.617 -3.385 11.896 1.00 0.00 59 MET A C 11
ATOM 16214 O O . MET A 1 59 ? 37.528 -3.997 12.959 1.00 0.00 59 MET A O 11
ATOM 16228 N N . GLU A 1 60 ? 37.517 -2.069 11.777 1.00 0.00 60 GLU A N 11
ATOM 16229 C CA . GLU A 1 60 ? 37.286 -1.228 12.939 1.00 0.00 60 GLU A CA 11
ATOM 16230 C C . GLU A 1 60 ? 35.850 -1.399 13.441 1.00 0.00 60 GLU A C 11
ATOM 16231 O O . GLU A 1 60 ? 35.631 -1.737 14.603 1.00 0.00 60 GLU A O 11
ATOM 16244 N N . TYR A 1 61 ? 34.910 -1.156 12.539 1.00 0.00 61 TYR A N 11
ATOM 16245 C CA . TYR A 1 61 ? 33.502 -1.279 12.876 1.00 0.00 61 TYR A CA 11
ATOM 16246 C C . TYR A 1 61 ? 33.240 -2.552 13.684 1.00 0.00 61 TYR A C 11
ATOM 16247 O O . TYR A 1 61 ? 32.521 -2.521 14.681 1.00 0.00 61 TYR A O 11
ATOM 16265 N N . ILE A 1 62 ? 33.837 -3.641 13.223 1.00 0.00 62 ILE A N 11
ATOM 16266 C CA . ILE A 1 62 ? 33.678 -4.921 13.890 1.00 0.00 62 ILE A CA 11
ATOM 16267 C C . ILE A 1 62 ? 34.371 -4.871 15.253 1.00 0.00 62 ILE A C 11
ATOM 16268 O O . ILE A 1 62 ? 33.774 -5.220 16.270 1.00 0.00 62 ILE A O 11
ATOM 16284 N N . ALA A 1 63 ? 35.621 -4.434 15.230 1.00 0.00 63 ALA A N 11
ATOM 16285 C CA . ALA A 1 63 ? 36.402 -4.334 16.451 1.00 0.00 63 ALA A CA 11
ATOM 16286 C C . ALA A 1 63 ? 35.510 -3.812 17.580 1.00 0.00 63 ALA A C 11
ATOM 16287 O O . ALA A 1 63 ? 35.547 -4.330 18.695 1.00 0.00 63 ALA A O 11
ATOM 16294 N N . ASP A 1 64 ? 34.730 -2.792 17.251 1.00 0.00 64 ASP A N 11
ATOM 16295 C CA . ASP A 1 64 ? 33.831 -2.194 18.223 1.00 0.00 64 ASP A CA 11
ATOM 16296 C C . ASP A 1 64 ? 32.533 -3.002 18.275 1.00 0.00 64 ASP A C 11
ATOM 16297 O O . ASP A 1 64 ? 31.924 -3.138 19.335 1.00 0.00 64 ASP A O 11
ATOM 16307 N N . ASN A 1 65 ? 32.148 -3.518 17.117 1.00 0.00 65 ASN A N 11
ATOM 16308 C CA . ASN A 1 65 ? 30.933 -4.309 17.017 1.00 0.00 65 ASN A CA 11
ATOM 16309 C C . ASN A 1 65 ? 31.003 -5.471 18.010 1.00 0.00 65 ASN A C 11
ATOM 16310 O O . ASN A 1 65 ? 29.981 -6.066 18.349 1.00 0.00 65 ASN A O 11
ATOM 16321 N N . ARG A 1 66 ? 32.220 -5.760 18.449 1.00 0.00 66 ARG A N 11
ATOM 16322 C CA . ARG A 1 66 ? 32.437 -6.841 19.396 1.00 0.00 66 ARG A CA 11
ATOM 16323 C C . ARG A 1 66 ? 31.221 -6.997 20.311 1.00 0.00 66 ARG A C 11
ATOM 16324 O O . ARG A 1 66 ? 30.835 -8.114 20.652 1.00 0.00 66 ARG A O 11
ATOM 16344 N N . ILE A 1 67 ? 30.650 -5.860 20.682 1.00 0.00 67 ILE A N 11
ATOM 16345 C CA . ILE A 1 67 ? 29.485 -5.857 21.551 1.00 0.00 67 ILE A CA 11
ATOM 16346 C C . ILE A 1 67 ? 28.573 -7.028 21.179 1.00 0.00 67 ILE A C 11
ATOM 16347 O O . ILE A 1 67 ? 28.067 -7.727 22.054 1.00 0.00 67 ILE A O 11
ATOM 16363 N N . HIS A 1 68 ? 28.392 -7.205 19.878 1.00 0.00 68 HIS A N 11
ATOM 16364 C CA . HIS A 1 68 ? 27.550 -8.279 19.379 1.00 0.00 68 HIS A CA 11
ATOM 16365 C C . HIS A 1 68 ? 28.409 -9.297 18.627 1.00 0.00 68 HIS A C 11
ATOM 16366 O O . HIS A 1 68 ? 29.635 -9.267 18.716 1.00 0.00 68 HIS A O 11
ATOM 16380 N N . ALA A 1 69 ? 27.730 -10.174 17.902 1.00 0.00 69 ALA A N 11
ATOM 16381 C CA . ALA A 1 69 ? 28.416 -11.200 17.134 1.00 0.00 69 ALA A CA 11
ATOM 16382 C C . ALA A 1 69 ? 27.912 -11.172 15.690 1.00 0.00 69 ALA A C 11
ATOM 16383 O O . ALA A 1 69 ? 27.048 -11.963 15.314 1.00 0.00 69 ALA A O 11
ATOM 16390 N N . VAL A 1 70 ? 28.473 -10.252 14.918 1.00 0.00 70 VAL A N 11
ATOM 16391 C CA . VAL A 1 70 ? 28.092 -10.111 13.524 1.00 0.00 70 VAL A CA 11
ATOM 16392 C C . VAL A 1 70 ? 29.219 -10.640 12.635 1.00 0.00 70 VAL A C 11
ATOM 16393 O O . VAL A 1 70 ? 30.147 -9.905 12.300 1.00 0.00 70 VAL A O 11
ATOM 16406 N N . SER A 1 71 ? 29.101 -11.910 12.278 1.00 0.00 71 SER A N 11
ATOM 16407 C CA . SER A 1 71 ? 30.099 -12.546 11.434 1.00 0.00 71 SER A CA 11
ATOM 16408 C C . SER A 1 71 ? 29.940 -12.073 9.988 1.00 0.00 71 SER A C 11
ATOM 16409 O O . SER A 1 71 ? 28.847 -11.692 9.572 1.00 0.00 71 SER A O 11
ATOM 16417 N N . ILE A 1 72 ? 31.047 -12.113 9.261 1.00 0.00 72 ILE A N 11
ATOM 16418 C CA . ILE A 1 72 ? 31.044 -11.693 7.870 1.00 0.00 72 ILE A CA 11
ATOM 16419 C C . ILE A 1 72 ? 31.818 -12.712 7.032 1.00 0.00 72 ILE A C 11
ATOM 16420 O O . ILE A 1 72 ? 33.031 -12.852 7.183 1.00 0.00 72 ILE A O 11
ATOM 16436 N N . LYS A 1 73 ? 31.085 -13.398 6.167 1.00 0.00 73 LYS A N 11
ATOM 16437 C CA . LYS A 1 73 ? 31.688 -14.401 5.305 1.00 0.00 73 LYS A CA 11
ATOM 16438 C C . LYS A 1 73 ? 31.140 -14.243 3.886 1.00 0.00 73 LYS A C 11
ATOM 16439 O O . LYS A 1 73 ? 29.944 -14.417 3.655 1.00 0.00 73 LYS A O 11
ATOM 16457 N N . ALA A 1 74 ? 32.041 -13.915 2.971 1.00 0.00 74 ALA A N 11
ATOM 16458 C CA . ALA A 1 74 ? 31.662 -13.732 1.580 1.00 0.00 74 ALA A CA 11
ATOM 16459 C C . ALA A 1 74 ? 31.528 -15.099 0.908 1.00 0.00 74 ALA A C 11
ATOM 16460 O O . ALA A 1 74 ? 32.500 -15.846 0.812 1.00 0.00 74 ALA A O 11
ATOM 16467 N N . TYR A 1 75 ? 30.314 -15.386 0.460 1.00 0.00 75 TYR A N 11
ATOM 16468 C CA . TYR A 1 75 ? 30.039 -16.651 -0.200 1.00 0.00 75 TYR A CA 11
ATOM 16469 C C . TYR A 1 75 ? 28.864 -16.519 -1.171 1.00 0.00 75 TYR A C 11
ATOM 16470 O O . TYR A 1 75 ? 28.301 -15.437 -1.326 1.00 0.00 75 TYR A O 11
ATOM 16488 N N . THR A 1 76 ? 28.529 -17.637 -1.799 1.00 0.00 76 THR A N 11
ATOM 16489 C CA . THR A 1 76 ? 27.431 -17.659 -2.750 1.00 0.00 76 THR A CA 11
ATOM 16490 C C . THR A 1 76 ? 26.109 -17.942 -2.033 1.00 0.00 76 THR A C 11
ATOM 16491 O O . THR A 1 76 ? 26.074 -18.050 -0.808 1.00 0.00 76 THR A O 11
ATOM 16502 N N . PRO A 1 77 ? 25.026 -18.057 -2.847 1.00 0.00 77 PRO A N 11
ATOM 16503 C CA . PRO A 1 77 ? 23.706 -18.326 -2.303 1.00 0.00 77 PRO A CA 11
ATOM 16504 C C . PRO A 1 77 ? 23.578 -19.787 -1.870 1.00 0.00 77 PRO A C 11
ATOM 16505 O O . PRO A 1 77 ? 22.971 -20.083 -0.842 1.00 0.00 77 PRO A O 11
ATOM 16516 N N . ALA A 1 78 ? 24.160 -20.663 -2.675 1.00 0.00 78 ALA A N 11
ATOM 16517 C CA . ALA A 1 78 ? 24.119 -22.087 -2.388 1.00 0.00 78 ALA A CA 11
ATOM 16518 C C . ALA A 1 78 ? 25.209 -22.429 -1.369 1.00 0.00 78 ALA A C 11
ATOM 16519 O O . ALA A 1 78 ? 25.083 -23.398 -0.622 1.00 0.00 78 ALA A O 11
ATOM 16526 N N . GLU A 1 79 ? 26.253 -21.614 -1.372 1.00 0.00 79 GLU A N 11
ATOM 16527 C CA . GLU A 1 79 ? 27.364 -21.818 -0.457 1.00 0.00 79 GLU A CA 11
ATOM 16528 C C . GLU A 1 79 ? 26.867 -21.812 0.990 1.00 0.00 79 GLU A C 11
ATOM 16529 O O . GLU A 1 79 ? 27.442 -22.477 1.850 1.00 0.00 79 GLU A O 11
ATOM 16542 N N . TRP A 1 80 ? 25.805 -21.053 1.214 1.00 0.00 80 TRP A N 11
ATOM 16543 C CA . TRP A 1 80 ? 25.224 -20.951 2.543 1.00 0.00 80 TRP A CA 11
ATOM 16544 C C . TRP A 1 80 ? 24.751 -22.345 2.959 1.00 0.00 80 TRP A C 11
ATOM 16545 O O . TRP A 1 80 ? 25.384 -22.998 3.787 1.00 0.00 80 TRP A O 11
ATOM 16566 N N . ALA A 1 81 ? 23.640 -22.759 2.367 1.00 0.00 81 ALA A N 11
ATOM 16567 C CA . ALA A 1 81 ? 23.074 -24.064 2.666 1.00 0.00 81 ALA A CA 11
ATOM 16568 C C . ALA A 1 81 ? 24.207 -25.075 2.857 1.00 0.00 81 ALA A C 11
ATOM 16569 O O . ALA A 1 81 ? 24.259 -25.769 3.871 1.00 0.00 81 ALA A O 11
ATOM 16576 N N . ARG A 1 82 ? 25.085 -25.125 1.867 1.00 0.00 82 ARG A N 11
ATOM 16577 C CA . ARG A 1 82 ? 26.214 -26.039 1.913 1.00 0.00 82 ARG A CA 11
ATOM 16578 C C . ARG A 1 82 ? 27.048 -25.790 3.171 1.00 0.00 82 ARG A C 11
ATOM 16579 O O . ARG A 1 82 ? 27.501 -26.734 3.816 1.00 0.00 82 ARG A O 11
ATOM 16599 N N . ASP A 1 83 ? 27.225 -24.514 3.482 1.00 0.00 83 ASP A N 11
ATOM 16600 C CA . ASP A 1 83 ? 27.996 -24.129 4.651 1.00 0.00 83 ASP A CA 11
ATOM 16601 C C . ASP A 1 83 ? 27.250 -24.562 5.914 1.00 0.00 83 ASP A C 11
ATOM 16602 O O . ASP A 1 83 ? 27.850 -25.113 6.836 1.00 0.00 83 ASP A O 11
ATOM 16612 N N . ARG A 1 84 ? 25.952 -24.297 5.917 1.00 0.00 84 ARG A N 11
ATOM 16613 C CA . ARG A 1 84 ? 25.118 -24.652 7.052 1.00 0.00 84 ARG A CA 11
ATOM 16614 C C . ARG A 1 84 ? 24.962 -26.172 7.141 1.00 0.00 84 ARG A C 11
ATOM 16615 O O . ARG A 1 84 ? 24.703 -26.711 8.216 1.00 0.00 84 ARG A O 11
ATOM 16635 N N . LYS A 1 85 ? 25.126 -26.820 5.997 1.00 0.00 85 LYS A N 11
ATOM 16636 C CA . LYS A 1 85 ? 25.007 -28.266 5.933 1.00 0.00 85 LYS A CA 11
ATOM 16637 C C . LYS A 1 85 ? 26.358 -28.900 6.272 1.00 0.00 85 LYS A C 11
ATOM 16638 O O . LYS A 1 85 ? 26.429 -30.087 6.590 1.00 0.00 85 LYS A O 11
ATOM 16656 N N . LEU A 1 86 ? 27.397 -28.081 6.193 1.00 0.00 86 LEU A N 11
ATOM 16657 C CA . LEU A 1 86 ? 28.741 -28.547 6.488 1.00 0.00 86 LEU A CA 11
ATOM 16658 C C . LEU A 1 86 ? 28.912 -28.673 8.003 1.00 0.00 86 LEU A C 11
ATOM 16659 O O . LEU A 1 86 ? 27.930 -28.675 8.744 1.00 0.00 86 LEU A O 11
ATOM 16675 N N . ASN A 1 87 ? 30.166 -28.774 8.418 1.00 0.00 87 ASN A N 11
ATOM 16676 C CA . ASN A 1 87 ? 30.478 -28.900 9.832 1.00 0.00 87 ASN A CA 11
ATOM 16677 C C . ASN A 1 87 ? 31.136 -27.607 10.321 1.00 0.00 87 ASN A C 11
ATOM 16678 O O . ASN A 1 87 ? 31.803 -27.599 11.355 1.00 0.00 87 ASN A O 11
ATOM 16689 N N . GLY A 1 88 ? 30.924 -26.547 9.555 1.00 0.00 88 GLY A N 11
ATOM 16690 C CA . GLY A 1 88 ? 31.488 -25.252 9.898 1.00 0.00 88 GLY A CA 11
ATOM 16691 C C . GLY A 1 88 ? 30.424 -24.334 10.502 1.00 0.00 88 GLY A C 11
ATOM 16692 O O . GLY A 1 88 ? 30.728 -23.508 11.362 1.00 0.00 88 GLY A O 11
ATOM 16696 N N . PHE A 1 89 ? 29.199 -24.509 10.030 1.00 0.00 89 PHE A N 11
ATOM 16697 C CA . PHE A 1 89 ? 28.088 -23.706 10.513 1.00 0.00 89 PHE A CA 11
ATOM 16698 C C . PHE A 1 89 ? 27.024 -24.584 11.173 1.00 0.00 89 PHE A C 11
ATOM 16699 O O . PHE A 1 89 ? 26.009 -24.081 11.653 1.00 0.00 89 PHE A O 11
ATOM 16716 N N . LEU A 1 90 ? 27.291 -25.882 11.177 1.00 0.00 90 LEU A N 11
ATOM 16717 C CA . LEU A 1 90 ? 26.369 -26.835 11.770 1.00 0.00 90 LEU A CA 11
ATOM 16718 C C . LEU A 1 90 ? 27.155 -27.841 12.614 1.00 0.00 90 LEU A C 11
ATOM 16719 O O . LEU A 1 90 ? 26.615 -28.867 13.024 1.00 0.00 90 LEU A O 11
ATOM 16735 N N . GLU A 1 91 ? 28.417 -27.512 12.847 1.00 0.00 91 GLU A N 11
ATOM 16736 C CA . GLU A 1 91 ? 29.282 -28.374 13.634 1.00 0.00 91 GLU A CA 11
ATOM 16737 C C . GLU A 1 91 ? 30.660 -27.731 13.802 1.00 0.00 91 GLU A C 11
ATOM 16738 O O . GLU A 1 91 ? 30.880 -26.601 13.369 1.00 0.00 91 GLU A O 11
ATOM 16751 N N . HIS A 1 92 ? 31.554 -28.480 14.432 1.00 0.00 92 HIS A N 11
ATOM 16752 C CA . HIS A 1 92 ? 32.905 -27.998 14.662 1.00 0.00 92 HIS A CA 11
ATOM 16753 C C . HIS A 1 92 ? 33.862 -29.186 14.772 1.00 0.00 92 HIS A C 11
ATOM 16754 O O . HIS A 1 92 ? 34.119 -29.683 15.868 1.00 0.00 92 HIS A O 11
ATOM 16768 N N . HIS A 1 93 ? 34.364 -29.609 13.621 1.00 0.00 93 HIS A N 11
ATOM 16769 C CA . HIS A 1 93 ? 35.288 -30.730 13.574 1.00 0.00 93 HIS A CA 11
ATOM 16770 C C . HIS A 1 93 ? 36.006 -30.746 12.223 1.00 0.00 93 HIS A C 11
ATOM 16771 O O . HIS A 1 93 ? 35.549 -30.126 11.265 1.00 0.00 93 HIS A O 11
ATOM 16785 N N . HIS A 1 94 ? 37.120 -31.463 12.191 1.00 0.00 94 HIS A N 11
ATOM 16786 C CA . HIS A 1 94 ? 37.907 -31.568 10.974 1.00 0.00 94 HIS A CA 11
ATOM 16787 C C . HIS A 1 94 ? 38.383 -30.178 10.548 1.00 0.00 94 HIS A C 11
ATOM 16788 O O . HIS A 1 94 ? 37.793 -29.170 10.935 1.00 0.00 94 HIS A O 11
ATOM 16802 N N . HIS A 1 95 ? 39.445 -30.168 9.757 1.00 0.00 95 HIS A N 11
ATOM 16803 C CA . HIS A 1 95 ? 40.007 -28.917 9.274 1.00 0.00 95 HIS A CA 11
ATOM 16804 C C . HIS A 1 95 ? 41.122 -29.210 8.268 1.00 0.00 95 HIS A C 11
ATOM 16805 O O . HIS A 1 95 ? 41.991 -30.042 8.523 1.00 0.00 95 HIS A O 11
ATOM 16819 N N . HIS A 1 96 ? 41.059 -28.511 7.144 1.00 0.00 96 HIS A N 11
ATOM 16820 C CA . HIS A 1 96 ? 42.052 -28.685 6.098 1.00 0.00 96 HIS A CA 11
ATOM 16821 C C . HIS A 1 96 ? 43.454 -28.542 6.692 1.00 0.00 96 HIS A C 11
ATOM 16822 O O . HIS A 1 96 ? 43.695 -27.667 7.522 1.00 0.00 96 HIS A O 11
ATOM 16836 N N . HIS A 1 97 ? 44.344 -29.415 6.244 1.00 0.00 97 HIS A N 11
ATOM 16837 C CA . HIS A 1 97 ? 45.716 -29.398 6.721 1.00 0.00 97 HIS A CA 11
ATOM 16838 C C . HIS A 1 97 ? 45.729 -29.238 8.242 1.00 0.00 97 HIS A C 11
ATOM 16839 O O . HIS A 1 97 ? 46.346 -28.313 8.768 1.00 0.00 97 HIS A O 11
ATOM 16853 N N . MET A 1 1 ? 1.325 0.000 0.000 1.00 0.00 1 MET A N 12
ATOM 16854 C CA . MET A 1 1 ? 2.073 0.000 -1.245 1.00 0.00 1 MET A CA 12
ATOM 16855 C C . MET A 1 1 ? 1.138 -0.145 -2.447 1.00 0.00 1 MET A C 12
ATOM 16856 O O . MET A 1 1 ? -0.071 -0.304 -2.282 1.00 0.00 1 MET A O 12
ATOM 16870 N N . ILE A 1 2 ? 1.732 -0.083 -3.630 1.00 0.00 2 ILE A N 12
ATOM 16871 C CA . ILE A 1 2 ? 0.966 -0.205 -4.859 1.00 0.00 2 ILE A CA 12
ATOM 16872 C C . ILE A 1 2 ? 0.575 -1.670 -5.068 1.00 0.00 2 ILE A C 12
ATOM 16873 O O . ILE A 1 2 ? 1.265 -2.573 -4.598 1.00 0.00 2 ILE A O 12
ATOM 16889 N N . GLU A 1 3 ? -0.530 -1.859 -5.773 1.00 0.00 3 GLU A N 12
ATOM 16890 C CA . GLU A 1 3 ? -1.021 -3.198 -6.050 1.00 0.00 3 GLU A CA 12
ATOM 16891 C C . GLU A 1 3 ? -2.135 -3.149 -7.098 1.00 0.00 3 GLU A C 12
ATOM 16892 O O . GLU A 1 3 ? -3.085 -2.379 -6.964 1.00 0.00 3 GLU A O 12
ATOM 16905 N N . ASP A 1 4 ? -1.982 -3.981 -8.118 1.00 0.00 4 ASP A N 12
ATOM 16906 C CA . ASP A 1 4 ? -2.963 -4.042 -9.188 1.00 0.00 4 ASP A CA 12
ATOM 16907 C C . ASP A 1 4 ? -3.276 -2.623 -9.669 1.00 0.00 4 ASP A C 12
ATOM 16908 O O . ASP A 1 4 ? -4.399 -2.146 -9.516 1.00 0.00 4 ASP A O 12
ATOM 16918 N N . PRO A 1 5 ? -2.235 -1.972 -10.254 1.00 0.00 5 PRO A N 12
ATOM 16919 C CA . PRO A 1 5 ? -2.388 -0.618 -10.758 1.00 0.00 5 PRO A CA 12
ATOM 16920 C C . PRO A 1 5 ? -3.178 -0.606 -12.068 1.00 0.00 5 PRO A C 12
ATOM 16921 O O . PRO A 1 5 ? -3.857 -1.578 -12.397 1.00 0.00 5 PRO A O 12
ATOM 16932 N N . MET A 1 6 ? -3.064 0.505 -12.781 1.00 0.00 6 MET A N 12
ATOM 16933 C CA . MET A 1 6 ? -3.759 0.656 -14.048 1.00 0.00 6 MET A CA 12
ATOM 16934 C C . MET A 1 6 ? -3.670 2.097 -14.554 1.00 0.00 6 MET A C 12
ATOM 16935 O O . MET A 1 6 ? -2.978 2.373 -15.533 1.00 0.00 6 MET A O 12
ATOM 16949 N N . GLU A 1 7 ? -4.380 2.977 -13.864 1.00 0.00 7 GLU A N 12
ATOM 16950 C CA . GLU A 1 7 ? -4.390 4.383 -14.231 1.00 0.00 7 GLU A CA 12
ATOM 16951 C C . GLU A 1 7 ? -4.643 5.252 -12.998 1.00 0.00 7 GLU A C 12
ATOM 16952 O O . GLU A 1 7 ? -5.598 6.028 -12.966 1.00 0.00 7 GLU A O 12
ATOM 16965 N N . ASN A 1 8 ? -3.773 5.093 -12.012 1.00 0.00 8 ASN A N 12
ATOM 16966 C CA . ASN A 1 8 ? -3.890 5.853 -10.779 1.00 0.00 8 ASN A CA 12
ATOM 16967 C C . ASN A 1 8 ? -3.062 7.135 -10.895 1.00 0.00 8 ASN A C 12
ATOM 16968 O O . ASN A 1 8 ? -2.644 7.700 -9.886 1.00 0.00 8 ASN A O 12
ATOM 16979 N N . ASN A 1 9 ? -2.851 7.555 -12.133 1.00 0.00 9 ASN A N 12
ATOM 16980 C CA . ASN A 1 9 ? -2.080 8.759 -12.393 1.00 0.00 9 ASN A CA 12
ATOM 16981 C C . ASN A 1 9 ? -2.987 9.982 -12.243 1.00 0.00 9 ASN A C 12
ATOM 16982 O O . ASN A 1 9 ? -2.505 11.096 -12.044 1.00 0.00 9 ASN A O 12
ATOM 16993 N N . GLU A 1 10 ? -4.284 9.733 -12.346 1.00 0.00 10 GLU A N 12
ATOM 16994 C CA . GLU A 1 10 ? -5.263 10.800 -12.224 1.00 0.00 10 GLU A CA 12
ATOM 16995 C C . GLU A 1 10 ? -5.299 11.327 -10.788 1.00 0.00 10 GLU A C 12
ATOM 16996 O O . GLU A 1 10 ? -5.145 12.525 -10.559 1.00 0.00 10 GLU A O 12
ATOM 17009 N N . ILE A 1 11 ? -5.504 10.405 -9.859 1.00 0.00 11 ILE A N 12
ATOM 17010 C CA . ILE A 1 11 ? -5.562 10.761 -8.451 1.00 0.00 11 ILE A CA 12
ATOM 17011 C C . ILE A 1 11 ? -4.254 11.444 -8.048 1.00 0.00 11 ILE A C 12
ATOM 17012 O O . ILE A 1 11 ? -4.223 12.221 -7.096 1.00 0.00 11 ILE A O 12
ATOM 17028 N N . GLN A 1 12 ? -3.205 11.127 -8.793 1.00 0.00 12 GLN A N 12
ATOM 17029 C CA . GLN A 1 12 ? -1.897 11.700 -8.525 1.00 0.00 12 GLN A CA 12
ATOM 17030 C C . GLN A 1 12 ? -1.825 13.133 -9.057 1.00 0.00 12 GLN A C 12
ATOM 17031 O O . GLN A 1 12 ? -1.460 14.053 -8.327 1.00 0.00 12 GLN A O 12
ATOM 17045 N N . SER A 1 13 ? -2.179 13.277 -10.326 1.00 0.00 13 SER A N 12
ATOM 17046 C CA . SER A 1 13 ? -2.160 14.582 -10.964 1.00 0.00 13 SER A CA 12
ATOM 17047 C C . SER A 1 13 ? -3.160 15.515 -10.279 1.00 0.00 13 SER A C 12
ATOM 17048 O O . SER A 1 13 ? -2.978 16.731 -10.276 1.00 0.00 13 SER A O 12
ATOM 17056 N N . VAL A 1 14 ? -4.194 14.910 -9.715 1.00 0.00 14 VAL A N 12
ATOM 17057 C CA . VAL A 1 14 ? -5.224 15.671 -9.027 1.00 0.00 14 VAL A CA 12
ATOM 17058 C C . VAL A 1 14 ? -4.722 16.056 -7.634 1.00 0.00 14 VAL A C 12
ATOM 17059 O O . VAL A 1 14 ? -4.839 17.211 -7.226 1.00 0.00 14 VAL A O 12
ATOM 17072 N N . LEU A 1 15 ? -4.174 15.068 -6.943 1.00 0.00 15 LEU A N 12
ATOM 17073 C CA . LEU A 1 15 ? -3.655 15.289 -5.604 1.00 0.00 15 LEU A CA 12
ATOM 17074 C C . LEU A 1 15 ? -2.590 16.386 -5.650 1.00 0.00 15 LEU A C 12
ATOM 17075 O O . LEU A 1 15 ? -2.471 17.180 -4.718 1.00 0.00 15 LEU A O 12
ATOM 17091 N N . MET A 1 16 ? -1.842 16.395 -6.744 1.00 0.00 16 MET A N 12
ATOM 17092 C CA . MET A 1 16 ? -0.791 17.382 -6.923 1.00 0.00 16 MET A CA 12
ATOM 17093 C C . MET A 1 16 ? -1.351 18.680 -7.508 1.00 0.00 16 MET A C 12
ATOM 17094 O O . MET A 1 16 ? -0.907 19.770 -7.148 1.00 0.00 16 MET A O 12
ATOM 17108 N N . ASN A 1 17 ? -2.318 18.521 -8.400 1.00 0.00 17 ASN A N 12
ATOM 17109 C CA . ASN A 1 17 ? -2.943 19.667 -9.038 1.00 0.00 17 ASN A CA 12
ATOM 17110 C C . ASN A 1 17 ? -3.674 20.497 -7.981 1.00 0.00 17 ASN A C 12
ATOM 17111 O O . ASN A 1 17 ? -3.779 21.716 -8.108 1.00 0.00 17 ASN A O 12
ATOM 17122 N N . ALA A 1 18 ? -4.161 19.805 -6.962 1.00 0.00 18 ALA A N 12
ATOM 17123 C CA . ALA A 1 18 ? -4.879 20.463 -5.884 1.00 0.00 18 ALA A CA 12
ATOM 17124 C C . ALA A 1 18 ? -3.877 20.969 -4.844 1.00 0.00 18 ALA A C 12
ATOM 17125 O O . ALA A 1 18 ? -3.955 22.116 -4.408 1.00 0.00 18 ALA A O 12
ATOM 17132 N N . LEU A 1 19 ? -2.958 20.088 -4.477 1.00 0.00 19 LEU A N 12
ATOM 17133 C CA . LEU A 1 19 ? -1.942 20.430 -3.497 1.00 0.00 19 LEU A CA 12
ATOM 17134 C C . LEU A 1 19 ? -0.635 19.718 -3.852 1.00 0.00 19 LEU A C 12
ATOM 17135 O O . LEU A 1 19 ? -0.100 19.903 -4.944 1.00 0.00 19 LEU A O 12
ATOM 17151 N N . SER A 1 20 ? -0.160 18.918 -2.909 1.00 0.00 20 SER A N 12
ATOM 17152 C CA . SER A 1 20 ? 1.074 18.176 -3.109 1.00 0.00 20 SER A CA 12
ATOM 17153 C C . SER A 1 20 ? 1.650 17.744 -1.759 1.00 0.00 20 SER A C 12
ATOM 17154 O O . SER A 1 20 ? 0.977 17.842 -0.734 1.00 0.00 20 SER A O 12
ATOM 17162 N N . LEU A 1 21 ? 2.888 17.275 -1.803 1.00 0.00 21 LEU A N 12
ATOM 17163 C CA . LEU A 1 21 ? 3.562 16.828 -0.595 1.00 0.00 21 LEU A CA 12
ATOM 17164 C C . LEU A 1 21 ? 4.929 16.250 -0.964 1.00 0.00 21 LEU A C 12
ATOM 17165 O O . LEU A 1 21 ? 5.915 16.484 -0.267 1.00 0.00 21 LEU A O 12
ATOM 17181 N N . GLN A 1 22 ? 4.945 15.505 -2.060 1.00 0.00 22 GLN A N 12
ATOM 17182 C CA . GLN A 1 22 ? 6.176 14.892 -2.530 1.00 0.00 22 GLN A CA 12
ATOM 17183 C C . GLN A 1 22 ? 5.862 13.690 -3.423 1.00 0.00 22 GLN A C 12
ATOM 17184 O O . GLN A 1 22 ? 6.033 13.754 -4.639 1.00 0.00 22 GLN A O 12
ATOM 17198 N N . GLU A 1 23 ? 5.409 12.621 -2.785 1.00 0.00 23 GLU A N 12
ATOM 17199 C CA . GLU A 1 23 ? 5.070 11.406 -3.506 1.00 0.00 23 GLU A CA 12
ATOM 17200 C C . GLU A 1 23 ? 3.589 11.072 -3.317 1.00 0.00 23 GLU A C 12
ATOM 17201 O O . GLU A 1 23 ? 2.874 11.782 -2.611 1.00 0.00 23 GLU A O 12
ATOM 17214 N N . VAL A 1 24 ? 3.173 9.990 -3.959 1.00 0.00 24 VAL A N 12
ATOM 17215 C CA . VAL A 1 24 ? 1.790 9.553 -3.870 1.00 0.00 24 VAL A CA 12
ATOM 17216 C C . VAL A 1 24 ? 1.747 8.108 -3.370 1.00 0.00 24 VAL A C 12
ATOM 17217 O O . VAL A 1 24 ? 2.757 7.406 -3.402 1.00 0.00 24 VAL A O 12
ATOM 17230 N N . HIS A 1 25 ? 0.568 7.706 -2.919 1.00 0.00 25 HIS A N 12
ATOM 17231 C CA . HIS A 1 25 ? 0.381 6.357 -2.413 1.00 0.00 25 HIS A CA 12
ATOM 17232 C C . HIS A 1 25 ? -1.089 5.955 -2.555 1.00 0.00 25 HIS A C 12
ATOM 17233 O O . HIS A 1 25 ? -1.868 6.096 -1.614 1.00 0.00 25 HIS A O 12
ATOM 17247 N N . VAL A 1 26 ? -1.422 5.462 -3.738 1.00 0.00 26 VAL A N 12
ATOM 17248 C CA . VAL A 1 26 ? -2.784 5.038 -4.016 1.00 0.00 26 VAL A CA 12
ATOM 17249 C C . VAL A 1 26 ? -2.921 3.545 -3.715 1.00 0.00 26 VAL A C 12
ATOM 17250 O O . VAL A 1 26 ? -2.260 2.718 -4.342 1.00 0.00 26 VAL A O 12
ATOM 17263 N N . SER A 1 27 ? -3.783 3.243 -2.754 1.00 0.00 27 SER A N 12
ATOM 17264 C CA . SER A 1 27 ? -4.014 1.864 -2.362 1.00 0.00 27 SER A CA 12
ATOM 17265 C C . SER A 1 27 ? -5.513 1.556 -2.389 1.00 0.00 27 SER A C 12
ATOM 17266 O O . SER A 1 27 ? -6.338 2.460 -2.264 1.00 0.00 27 SER A O 12
ATOM 17274 N N . GLY A 1 28 ? -5.819 0.278 -2.552 1.00 0.00 28 GLY A N 12
ATOM 17275 C CA . GLY A 1 28 ? -7.204 -0.160 -2.597 1.00 0.00 28 GLY A CA 12
ATOM 17276 C C . GLY A 1 28 ? -7.466 -1.027 -3.830 1.00 0.00 28 GLY A C 12
ATOM 17277 O O . GLY A 1 28 ? -6.530 -1.536 -4.445 1.00 0.00 28 GLY A O 12
ATOM 17281 N N . ASP A 1 29 ? -8.743 -1.167 -4.155 1.00 0.00 29 ASP A N 12
ATOM 17282 C CA . ASP A 1 29 ? -9.139 -1.963 -5.304 1.00 0.00 29 ASP A CA 12
ATOM 17283 C C . ASP A 1 29 ? -10.615 -2.343 -5.171 1.00 0.00 29 ASP A C 12
ATOM 17284 O O . ASP A 1 29 ? -11.124 -2.489 -4.061 1.00 0.00 29 ASP A O 12
ATOM 17294 N N . GLY A 1 30 ? -11.261 -2.492 -6.318 1.00 0.00 30 GLY A N 12
ATOM 17295 C CA . GLY A 1 30 ? -12.668 -2.853 -6.343 1.00 0.00 30 GLY A CA 12
ATOM 17296 C C . GLY A 1 30 ? -13.534 -1.656 -6.744 1.00 0.00 30 GLY A C 12
ATOM 17297 O O . GLY A 1 30 ? -14.581 -1.824 -7.367 1.00 0.00 30 GLY A O 12
ATOM 17301 N N . SER A 1 31 ? -13.064 -0.475 -6.370 1.00 0.00 31 SER A N 12
ATOM 17302 C CA . SER A 1 31 ? -13.781 0.749 -6.683 1.00 0.00 31 SER A CA 12
ATOM 17303 C C . SER A 1 31 ? -13.454 1.827 -5.647 1.00 0.00 31 SER A C 12
ATOM 17304 O O . SER A 1 31 ? -13.628 3.016 -5.907 1.00 0.00 31 SER A O 12
ATOM 17312 N N . HIS A 1 32 ? -12.985 1.371 -4.494 1.00 0.00 32 HIS A N 12
ATOM 17313 C CA . HIS A 1 32 ? -12.632 2.281 -3.418 1.00 0.00 32 HIS A CA 12
ATOM 17314 C C . HIS A 1 32 ? -11.129 2.195 -3.145 1.00 0.00 32 HIS A C 12
ATOM 17315 O O . HIS A 1 32 ? -10.595 1.109 -2.928 1.00 0.00 32 HIS A O 12
ATOM 17329 N N . PHE A 1 33 ? -10.489 3.355 -3.167 1.00 0.00 33 PHE A N 12
ATOM 17330 C CA . PHE A 1 33 ? -9.058 3.425 -2.925 1.00 0.00 33 PHE A CA 12
ATOM 17331 C C . PHE A 1 33 ? -8.690 4.707 -2.176 1.00 0.00 33 PHE A C 12
ATOM 17332 O O . PHE A 1 33 ? -9.355 5.731 -2.328 1.00 0.00 33 PHE A O 12
ATOM 17349 N N . GLN A 1 34 ? -7.632 4.610 -1.384 1.00 0.00 34 GLN A N 12
ATOM 17350 C CA . GLN A 1 34 ? -7.168 5.750 -0.612 1.00 0.00 34 GLN A CA 12
ATOM 17351 C C . GLN A 1 34 ? -5.925 6.360 -1.261 1.00 0.00 34 GLN A C 12
ATOM 17352 O O . GLN A 1 34 ? -4.929 5.671 -1.474 1.00 0.00 34 GLN A O 12
ATOM 17366 N N . VAL A 1 35 ? -6.024 7.648 -1.559 1.00 0.00 35 VAL A N 12
ATOM 17367 C CA . VAL A 1 35 ? -4.920 8.359 -2.180 1.00 0.00 35 VAL A CA 12
ATOM 17368 C C . VAL A 1 35 ? -4.144 9.125 -1.107 1.00 0.00 35 VAL A C 12
ATOM 17369 O O . VAL A 1 35 ? -4.501 10.250 -0.762 1.00 0.00 35 VAL A O 12
ATOM 17382 N N . ILE A 1 36 ? -3.096 8.484 -0.610 1.00 0.00 36 ILE A N 12
ATOM 17383 C CA . ILE A 1 36 ? -2.267 9.091 0.417 1.00 0.00 36 ILE A CA 12
ATOM 17384 C C . ILE A 1 36 ? -1.095 9.820 -0.244 1.00 0.00 36 ILE A C 12
ATOM 17385 O O . ILE A 1 36 ? -0.338 9.222 -1.006 1.00 0.00 36 ILE A O 12
ATOM 17401 N N . ALA A 1 37 ? -0.983 11.102 0.072 1.00 0.00 37 ALA A N 12
ATOM 17402 C CA . ALA A 1 37 ? 0.083 11.919 -0.482 1.00 0.00 37 ALA A CA 12
ATOM 17403 C C . ALA A 1 37 ? 1.312 11.830 0.425 1.00 0.00 37 ALA A C 12
ATOM 17404 O O . ALA A 1 37 ? 1.309 12.364 1.534 1.00 0.00 37 ALA A O 12
ATOM 17411 N N . VAL A 1 38 ? 2.332 11.152 -0.079 1.00 0.00 38 VAL A N 12
ATOM 17412 C CA . VAL A 1 38 ? 3.565 10.987 0.673 1.00 0.00 38 VAL A CA 12
ATOM 17413 C C . VAL A 1 38 ? 4.365 12.290 0.625 1.00 0.00 38 VAL A C 12
ATOM 17414 O O . VAL A 1 38 ? 4.227 13.073 -0.313 1.00 0.00 38 VAL A O 12
ATOM 17427 N N . GLY A 1 39 ? 5.183 12.482 1.649 1.00 0.00 39 GLY A N 12
ATOM 17428 C CA . GLY A 1 39 ? 6.005 13.677 1.736 1.00 0.00 39 GLY A CA 12
ATOM 17429 C C . GLY A 1 39 ? 6.341 14.007 3.192 1.00 0.00 39 GLY A C 12
ATOM 17430 O O . GLY A 1 39 ? 7.222 13.388 3.786 1.00 0.00 39 GLY A O 12
ATOM 17434 N N . GLU A 1 40 ? 5.620 14.983 3.725 1.00 0.00 40 GLU A N 12
ATOM 17435 C CA . GLU A 1 40 ? 5.830 15.403 5.100 1.00 0.00 40 GLU A CA 12
ATOM 17436 C C . GLU A 1 40 ? 5.335 16.837 5.298 1.00 0.00 40 GLU A C 12
ATOM 17437 O O . GLU A 1 40 ? 5.096 17.265 6.427 1.00 0.00 40 GLU A O 12
ATOM 17450 N N . LEU A 1 41 ? 5.196 17.541 4.184 1.00 0.00 41 LEU A N 12
ATOM 17451 C CA . LEU A 1 41 ? 4.735 18.918 4.221 1.00 0.00 41 LEU A CA 12
ATOM 17452 C C . LEU A 1 41 ? 3.646 19.058 5.287 1.00 0.00 41 LEU A C 12
ATOM 17453 O O . LEU A 1 41 ? 3.771 19.866 6.206 1.00 0.00 41 LEU A O 12
ATOM 17469 N N . PHE A 1 42 ? 2.602 18.258 5.129 1.00 0.00 42 PHE A N 12
ATOM 17470 C CA . PHE A 1 42 ? 1.491 18.282 6.066 1.00 0.00 42 PHE A CA 12
ATOM 17471 C C . PHE A 1 42 ? 1.750 17.345 7.247 1.00 0.00 42 PHE A C 12
ATOM 17472 O O . PHE A 1 42 ? 0.829 16.700 7.746 1.00 0.00 42 PHE A O 12
ATOM 17489 N N . ASP A 1 43 ? 3.008 17.299 7.660 1.00 0.00 43 ASP A N 12
ATOM 17490 C CA . ASP A 1 43 ? 3.400 16.451 8.773 1.00 0.00 43 ASP A CA 12
ATOM 17491 C C . ASP A 1 43 ? 3.198 17.213 10.085 1.00 0.00 43 ASP A C 12
ATOM 17492 O O . ASP A 1 43 ? 4.166 17.555 10.763 1.00 0.00 43 ASP A O 12
ATOM 17502 N N . GLY A 1 44 ? 1.935 17.458 10.402 1.00 0.00 44 GLY A N 12
ATOM 17503 C CA . GLY A 1 44 ? 1.595 18.173 11.620 1.00 0.00 44 GLY A CA 12
ATOM 17504 C C . GLY A 1 44 ? 0.299 18.968 11.445 1.00 0.00 44 GLY A C 12
ATOM 17505 O O . GLY A 1 44 ? -0.346 19.336 12.426 1.00 0.00 44 GLY A O 12
ATOM 17509 N N . MET A 1 45 ? -0.044 19.209 10.188 1.00 0.00 45 MET A N 12
ATOM 17510 C CA . MET A 1 45 ? -1.251 19.954 9.871 1.00 0.00 45 MET A CA 12
ATOM 17511 C C . MET A 1 45 ? -2.492 19.243 10.416 1.00 0.00 45 MET A C 12
ATOM 17512 O O . MET A 1 45 ? -2.555 18.015 10.425 1.00 0.00 45 MET A O 12
ATOM 17526 N N . SER A 1 46 ? -3.449 20.047 10.857 1.00 0.00 46 SER A N 12
ATOM 17527 C CA . SER A 1 46 ? -4.685 19.510 11.402 1.00 0.00 46 SER A CA 12
ATOM 17528 C C . SER A 1 46 ? -5.435 18.725 10.323 1.00 0.00 46 SER A C 12
ATOM 17529 O O . SER A 1 46 ? -5.834 19.288 9.305 1.00 0.00 46 SER A O 12
ATOM 17537 N N . ARG A 1 47 ? -5.603 17.437 10.584 1.00 0.00 47 ARG A N 12
ATOM 17538 C CA . ARG A 1 47 ? -6.298 16.569 9.649 1.00 0.00 47 ARG A CA 12
ATOM 17539 C C . ARG A 1 47 ? -7.480 17.306 9.018 1.00 0.00 47 ARG A C 12
ATOM 17540 O O . ARG A 1 47 ? -7.853 17.030 7.878 1.00 0.00 47 ARG A O 12
ATOM 17560 N N . VAL A 1 48 ? -8.038 18.231 9.786 1.00 0.00 48 VAL A N 12
ATOM 17561 C CA . VAL A 1 48 ? -9.170 19.011 9.316 1.00 0.00 48 VAL A CA 12
ATOM 17562 C C . VAL A 1 48 ? -8.682 20.060 8.315 1.00 0.00 48 VAL A C 12
ATOM 17563 O O . VAL A 1 48 ? -9.189 20.141 7.198 1.00 0.00 48 VAL A O 12
ATOM 17576 N N . LYS A 1 49 ? -7.702 20.837 8.753 1.00 0.00 49 LYS A N 12
ATOM 17577 C CA . LYS A 1 49 ? -7.139 21.878 7.909 1.00 0.00 49 LYS A CA 12
ATOM 17578 C C . LYS A 1 49 ? -6.420 21.234 6.722 1.00 0.00 49 LYS A C 12
ATOM 17579 O O . LYS A 1 49 ? -6.266 21.856 5.673 1.00 0.00 49 LYS A O 12
ATOM 17597 N N . LYS A 1 50 ? -5.999 19.995 6.929 1.00 0.00 50 LYS A N 12
ATOM 17598 C CA . LYS A 1 50 ? -5.300 19.259 5.889 1.00 0.00 50 LYS A CA 12
ATOM 17599 C C . LYS A 1 50 ? -6.316 18.720 4.880 1.00 0.00 50 LYS A C 12
ATOM 17600 O O . LYS A 1 50 ? -6.136 18.868 3.673 1.00 0.00 50 LYS A O 12
ATOM 17618 N N . GLN A 1 51 ? -7.362 18.106 5.413 1.00 0.00 51 GLN A N 12
ATOM 17619 C CA . GLN A 1 51 ? -8.407 17.544 4.575 1.00 0.00 51 GLN A CA 12
ATOM 17620 C C . GLN A 1 51 ? -9.183 18.661 3.874 1.00 0.00 51 GLN A C 12
ATOM 17621 O O . GLN A 1 51 ? -9.662 18.482 2.755 1.00 0.00 51 GLN A O 12
ATOM 17635 N N . GLN A 1 52 ? -9.284 19.789 4.562 1.00 0.00 52 GLN A N 12
ATOM 17636 C CA . GLN A 1 52 ? -9.994 20.935 4.020 1.00 0.00 52 GLN A CA 12
ATOM 17637 C C . GLN A 1 52 ? -9.148 21.625 2.948 1.00 0.00 52 GLN A C 12
ATOM 17638 O O . GLN A 1 52 ? -9.676 22.083 1.935 1.00 0.00 52 GLN A O 12
ATOM 17652 N N . THR A 1 53 ? -7.850 21.679 3.208 1.00 0.00 53 THR A N 12
ATOM 17653 C CA . THR A 1 53 ? -6.926 22.305 2.278 1.00 0.00 53 THR A CA 12
ATOM 17654 C C . THR A 1 53 ? -6.592 21.348 1.131 1.00 0.00 53 THR A C 12
ATOM 17655 O O . THR A 1 53 ? -6.237 21.785 0.038 1.00 0.00 53 THR A O 12
ATOM 17666 N N . VAL A 1 54 ? -6.718 20.062 1.421 1.00 0.00 54 VAL A N 12
ATOM 17667 C CA . VAL A 1 54 ? -6.434 19.040 0.429 1.00 0.00 54 VAL A CA 12
ATOM 17668 C C . VAL A 1 54 ? -7.690 18.785 -0.409 1.00 0.00 54 VAL A C 12
ATOM 17669 O O . VAL A 1 54 ? -7.612 18.667 -1.631 1.00 0.00 54 VAL A O 12
ATOM 17682 N N . TYR A 1 55 ? -8.818 18.709 0.282 1.00 0.00 55 TYR A N 12
ATOM 17683 C CA . TYR A 1 55 ? -10.088 18.471 -0.382 1.00 0.00 55 TYR A CA 12
ATOM 17684 C C . TYR A 1 55 ? -10.690 19.779 -0.898 1.00 0.00 55 TYR A C 12
ATOM 17685 O O . TYR A 1 55 ? -11.567 19.766 -1.761 1.00 0.00 55 TYR A O 12
ATOM 17703 N N . GLY A 1 56 ? -10.196 20.879 -0.348 1.00 0.00 56 GLY A N 12
ATOM 17704 C CA . GLY A 1 56 ? -10.675 22.193 -0.741 1.00 0.00 56 GLY A CA 12
ATOM 17705 C C . GLY A 1 56 ? -10.553 22.390 -2.254 1.00 0.00 56 GLY A C 12
ATOM 17706 O O . GLY A 1 56 ? -11.529 22.732 -2.919 1.00 0.00 56 GLY A O 12
ATOM 17710 N N . PRO A 1 57 ? -9.314 22.161 -2.765 1.00 0.00 57 PRO A N 12
ATOM 17711 C CA . PRO A 1 57 ? -9.052 22.311 -4.186 1.00 0.00 57 PRO A CA 12
ATOM 17712 C C . PRO A 1 57 ? -9.633 21.137 -4.978 1.00 0.00 57 PRO A C 12
ATOM 17713 O O . PRO A 1 57 ? -10.368 21.338 -5.943 1.00 0.00 57 PRO A O 12
ATOM 17724 N N . LEU A 1 58 ? -9.282 19.937 -4.539 1.00 0.00 58 LEU A N 12
ATOM 17725 C CA . LEU A 1 58 ? -9.760 18.732 -5.194 1.00 0.00 58 LEU A CA 12
ATOM 17726 C C . LEU A 1 58 ? -11.132 18.359 -4.628 1.00 0.00 58 LEU A C 12
ATOM 17727 O O . LEU A 1 58 ? -11.419 17.182 -4.414 1.00 0.00 58 LEU A O 12
ATOM 17743 N N . MET A 1 59 ? -11.942 19.383 -4.404 1.00 0.00 59 MET A N 12
ATOM 17744 C CA . MET A 1 59 ? -13.277 19.177 -3.868 1.00 0.00 59 MET A CA 12
ATOM 17745 C C . MET A 1 59 ? -14.279 18.892 -4.988 1.00 0.00 59 MET A C 12
ATOM 17746 O O . MET A 1 59 ? -15.003 17.899 -4.940 1.00 0.00 59 MET A O 12
ATOM 17760 N N . GLU A 1 60 ? -14.290 19.782 -5.969 1.00 0.00 60 GLU A N 12
ATOM 17761 C CA . GLU A 1 60 ? -15.192 19.639 -7.099 1.00 0.00 60 GLU A CA 12
ATOM 17762 C C . GLU A 1 60 ? -14.878 18.355 -7.870 1.00 0.00 60 GLU A C 12
ATOM 17763 O O . GLU A 1 60 ? -15.785 17.611 -8.238 1.00 0.00 60 GLU A O 12
ATOM 17776 N N . TYR A 1 61 ? -13.590 18.136 -8.091 1.00 0.00 61 TYR A N 12
ATOM 17777 C CA . TYR A 1 61 ? -13.145 16.955 -8.811 1.00 0.00 61 TYR A CA 12
ATOM 17778 C C . TYR A 1 61 ? -13.537 15.678 -8.064 1.00 0.00 61 TYR A C 12
ATOM 17779 O O . TYR A 1 61 ? -14.271 14.845 -8.594 1.00 0.00 61 TYR A O 12
ATOM 17797 N N . ILE A 1 62 ? -13.030 15.564 -6.846 1.00 0.00 62 ILE A N 12
ATOM 17798 C CA . ILE A 1 62 ? -13.317 14.402 -6.021 1.00 0.00 62 ILE A CA 12
ATOM 17799 C C . ILE A 1 62 ? -14.833 14.233 -5.897 1.00 0.00 62 ILE A C 12
ATOM 17800 O O . ILE A 1 62 ? -15.326 13.116 -5.748 1.00 0.00 62 ILE A O 12
ATOM 17816 N N . ALA A 1 63 ? -15.529 15.358 -5.962 1.00 0.00 63 ALA A N 12
ATOM 17817 C CA . ALA A 1 63 ? -16.979 15.348 -5.859 1.00 0.00 63 ALA A CA 12
ATOM 17818 C C . ALA A 1 63 ? -17.565 14.570 -7.038 1.00 0.00 63 ALA A C 12
ATOM 17819 O O . ALA A 1 63 ? -18.401 13.688 -6.851 1.00 0.00 63 ALA A O 12
ATOM 17826 N N . ASP A 1 64 ? -17.102 14.925 -8.228 1.00 0.00 64 ASP A N 12
ATOM 17827 C CA . ASP A 1 64 ? -17.570 14.271 -9.439 1.00 0.00 64 ASP A CA 12
ATOM 17828 C C . ASP A 1 64 ? -17.177 12.793 -9.399 1.00 0.00 64 ASP A C 12
ATOM 17829 O O . ASP A 1 64 ? -17.900 11.940 -9.913 1.00 0.00 64 ASP A O 12
ATOM 17839 N N . ASN A 1 65 ? -16.032 12.534 -8.784 1.00 0.00 65 ASN A N 12
ATOM 17840 C CA . ASN A 1 65 ? -15.534 11.174 -8.671 1.00 0.00 65 ASN A CA 12
ATOM 17841 C C . ASN A 1 65 ? -16.277 10.456 -7.543 1.00 0.00 65 ASN A C 12
ATOM 17842 O O . ASN A 1 65 ? -16.266 9.228 -7.471 1.00 0.00 65 ASN A O 12
ATOM 17853 N N . ARG A 1 66 ? -16.906 11.252 -6.691 1.00 0.00 66 ARG A N 12
ATOM 17854 C CA . ARG A 1 66 ? -17.654 10.707 -5.570 1.00 0.00 66 ARG A CA 12
ATOM 17855 C C . ARG A 1 66 ? -18.302 9.377 -5.961 1.00 0.00 66 ARG A C 12
ATOM 17856 O O . ARG A 1 66 ? -18.435 8.479 -5.131 1.00 0.00 66 ARG A O 12
ATOM 17876 N N . ILE A 1 67 ? -18.690 9.294 -7.225 1.00 0.00 67 ILE A N 12
ATOM 17877 C CA . ILE A 1 67 ? -19.322 8.089 -7.736 1.00 0.00 67 ILE A CA 12
ATOM 17878 C C . ILE A 1 67 ? -18.649 6.863 -7.116 1.00 0.00 67 ILE A C 12
ATOM 17879 O O . ILE A 1 67 ? -19.319 5.891 -6.769 1.00 0.00 67 ILE A O 12
ATOM 17895 N N . HIS A 1 68 ? -17.332 6.948 -6.995 1.00 0.00 68 HIS A N 12
ATOM 17896 C CA . HIS A 1 68 ? -16.561 5.858 -6.422 1.00 0.00 68 HIS A CA 12
ATOM 17897 C C . HIS A 1 68 ? -16.189 6.195 -4.977 1.00 0.00 68 HIS A C 12
ATOM 17898 O O . HIS A 1 68 ? -16.976 6.808 -4.257 1.00 0.00 68 HIS A O 12
ATOM 17912 N N . ALA A 1 69 ? -14.990 5.781 -4.596 1.00 0.00 69 ALA A N 12
ATOM 17913 C CA . ALA A 1 69 ? -14.504 6.032 -3.250 1.00 0.00 69 ALA A CA 12
ATOM 17914 C C . ALA A 1 69 ? -13.008 6.350 -3.303 1.00 0.00 69 ALA A C 12
ATOM 17915 O O . ALA A 1 69 ? -12.192 5.600 -2.770 1.00 0.00 69 ALA A O 12
ATOM 17922 N N . VAL A 1 70 ? -12.695 7.462 -3.951 1.00 0.00 70 VAL A N 12
ATOM 17923 C CA . VAL A 1 70 ? -11.311 7.888 -4.081 1.00 0.00 70 VAL A CA 12
ATOM 17924 C C . VAL A 1 70 ? -10.981 8.880 -2.964 1.00 0.00 70 VAL A C 12
ATOM 17925 O O . VAL A 1 70 ? -11.138 10.088 -3.136 1.00 0.00 70 VAL A O 12
ATOM 17938 N N . SER A 1 71 ? -10.530 8.334 -1.844 1.00 0.00 71 SER A N 12
ATOM 17939 C CA . SER A 1 71 ? -10.176 9.156 -0.700 1.00 0.00 71 SER A CA 12
ATOM 17940 C C . SER A 1 71 ? -8.859 9.887 -0.968 1.00 0.00 71 SER A C 12
ATOM 17941 O O . SER A 1 71 ? -8.163 9.585 -1.936 1.00 0.00 71 SER A O 12
ATOM 17949 N N . ILE A 1 72 ? -8.557 10.836 -0.093 1.00 0.00 72 ILE A N 12
ATOM 17950 C CA . ILE A 1 72 ? -7.336 11.612 -0.223 1.00 0.00 72 ILE A CA 12
ATOM 17951 C C . ILE A 1 72 ? -6.912 12.123 1.155 1.00 0.00 72 ILE A C 12
ATOM 17952 O O . ILE A 1 72 ? -7.671 12.827 1.820 1.00 0.00 72 ILE A O 12
ATOM 17968 N N . LYS A 1 73 ? -5.702 11.750 1.543 1.00 0.00 73 LYS A N 12
ATOM 17969 C CA . LYS A 1 73 ? -5.169 12.162 2.831 1.00 0.00 73 LYS A CA 12
ATOM 17970 C C . LYS A 1 73 ? -3.662 12.395 2.702 1.00 0.00 73 LYS A C 12
ATOM 17971 O O . LYS A 1 73 ? -2.939 11.541 2.191 1.00 0.00 73 LYS A O 12
ATOM 17989 N N . ALA A 1 74 ? -3.233 13.556 3.175 1.00 0.00 74 ALA A N 12
ATOM 17990 C CA . ALA A 1 74 ? -1.826 13.913 3.120 1.00 0.00 74 ALA A CA 12
ATOM 17991 C C . ALA A 1 74 ? -1.109 13.336 4.342 1.00 0.00 74 ALA A C 12
ATOM 17992 O O . ALA A 1 74 ? -1.417 13.701 5.476 1.00 0.00 74 ALA A O 12
ATOM 17999 N N . TYR A 1 75 ? -0.167 12.445 4.070 1.00 0.00 75 TYR A N 12
ATOM 18000 C CA . TYR A 1 75 ? 0.596 11.814 5.134 1.00 0.00 75 TYR A CA 12
ATOM 18001 C C . TYR A 1 75 ? 2.011 11.470 4.665 1.00 0.00 75 TYR A C 12
ATOM 18002 O O . TYR A 1 75 ? 2.360 11.706 3.509 1.00 0.00 75 TYR A O 12
ATOM 18020 N N . THR A 1 76 ? 2.787 10.918 5.585 1.00 0.00 76 THR A N 12
ATOM 18021 C CA . THR A 1 76 ? 4.156 10.539 5.280 1.00 0.00 76 THR A CA 12
ATOM 18022 C C . THR A 1 76 ? 4.194 9.155 4.628 1.00 0.00 76 THR A C 12
ATOM 18023 O O . THR A 1 76 ? 3.152 8.537 4.413 1.00 0.00 76 THR A O 12
ATOM 18034 N N . PRO A 1 77 ? 5.438 8.698 4.322 1.00 0.00 77 PRO A N 12
ATOM 18035 C CA . PRO A 1 77 ? 5.625 7.399 3.699 1.00 0.00 77 PRO A CA 12
ATOM 18036 C C . PRO A 1 77 ? 5.421 6.270 4.711 1.00 0.00 77 PRO A C 12
ATOM 18037 O O . PRO A 1 77 ? 4.876 5.220 4.374 1.00 0.00 77 PRO A O 12
ATOM 18048 N N . ALA A 1 78 ? 5.869 6.525 5.932 1.00 0.00 78 ALA A N 12
ATOM 18049 C CA . ALA A 1 78 ? 5.742 5.543 6.995 1.00 0.00 78 ALA A CA 12
ATOM 18050 C C . ALA A 1 78 ? 4.366 5.681 7.649 1.00 0.00 78 ALA A C 12
ATOM 18051 O O . ALA A 1 78 ? 3.887 4.753 8.299 1.00 0.00 78 ALA A O 12
ATOM 18058 N N . GLU A 1 79 ? 3.768 6.848 7.456 1.00 0.00 79 GLU A N 12
ATOM 18059 C CA . GLU A 1 79 ? 2.457 7.120 8.019 1.00 0.00 79 GLU A CA 12
ATOM 18060 C C . GLU A 1 79 ? 1.430 6.123 7.478 1.00 0.00 79 GLU A C 12
ATOM 18061 O O . GLU A 1 79 ? 0.479 5.766 8.172 1.00 0.00 79 GLU A O 12
ATOM 18074 N N . TRP A 1 80 ? 1.656 5.701 6.242 1.00 0.00 80 TRP A N 12
ATOM 18075 C CA . TRP A 1 80 ? 0.763 4.752 5.600 1.00 0.00 80 TRP A CA 12
ATOM 18076 C C . TRP A 1 80 ? 0.779 3.459 6.418 1.00 0.00 80 TRP A C 12
ATOM 18077 O O . TRP A 1 80 ? -0.188 3.145 7.109 1.00 0.00 80 TRP A O 12
ATOM 18098 N N . ALA A 1 81 ? 1.889 2.743 6.311 1.00 0.00 81 ALA A N 12
ATOM 18099 C CA . ALA A 1 81 ? 2.044 1.491 7.032 1.00 0.00 81 ALA A CA 12
ATOM 18100 C C . ALA A 1 81 ? 1.419 1.627 8.422 1.00 0.00 81 ALA A C 12
ATOM 18101 O O . ALA A 1 81 ? 0.612 0.792 8.828 1.00 0.00 81 ALA A O 12
ATOM 18108 N N . ARG A 1 82 ? 1.816 2.685 9.113 1.00 0.00 82 ARG A N 12
ATOM 18109 C CA . ARG A 1 82 ? 1.304 2.941 10.449 1.00 0.00 82 ARG A CA 12
ATOM 18110 C C . ARG A 1 82 ? -0.215 3.117 10.411 1.00 0.00 82 ARG A C 12
ATOM 18111 O O . ARG A 1 82 ? -0.919 2.653 11.306 1.00 0.00 82 ARG A O 12
ATOM 18131 N N . ASP A 1 83 ? -0.676 3.787 9.365 1.00 0.00 83 ASP A N 12
ATOM 18132 C CA . ASP A 1 83 ? -2.099 4.030 9.199 1.00 0.00 83 ASP A CA 12
ATOM 18133 C C . ASP A 1 83 ? -2.810 2.701 8.936 1.00 0.00 83 ASP A C 12
ATOM 18134 O O . ASP A 1 83 ? -3.875 2.442 9.495 1.00 0.00 83 ASP A O 12
ATOM 18144 N N . ARG A 1 84 ? -2.193 1.894 8.085 1.00 0.00 84 ARG A N 12
ATOM 18145 C CA . ARG A 1 84 ? -2.755 0.598 7.742 1.00 0.00 84 ARG A CA 12
ATOM 18146 C C . ARG A 1 84 ? -2.548 -0.391 8.890 1.00 0.00 84 ARG A C 12
ATOM 18147 O O . ARG A 1 84 ? -3.247 -1.399 8.979 1.00 0.00 84 ARG A O 12
ATOM 18167 N N . LYS A 1 85 ? -1.584 -0.069 9.740 1.00 0.00 85 LYS A N 12
ATOM 18168 C CA . LYS A 1 85 ? -1.276 -0.917 10.879 1.00 0.00 85 LYS A CA 12
ATOM 18169 C C . LYS A 1 85 ? -2.183 -0.537 12.052 1.00 0.00 85 LYS A C 12
ATOM 18170 O O . LYS A 1 85 ? -2.338 -1.310 12.996 1.00 0.00 85 LYS A O 12
ATOM 18188 N N . LEU A 1 86 ? -2.757 0.652 11.953 1.00 0.00 86 LEU A N 12
ATOM 18189 C CA . LEU A 1 86 ? -3.644 1.144 12.994 1.00 0.00 86 LEU A CA 12
ATOM 18190 C C . LEU A 1 86 ? -5.030 0.523 12.812 1.00 0.00 86 LEU A C 12
ATOM 18191 O O . LEU A 1 86 ? -5.192 -0.431 12.053 1.00 0.00 86 LEU A O 12
ATOM 18207 N N . ASN A 1 87 ? -5.995 1.090 13.522 1.00 0.00 87 ASN A N 12
ATOM 18208 C CA . ASN A 1 87 ? -7.363 0.604 13.448 1.00 0.00 87 ASN A CA 12
ATOM 18209 C C . ASN A 1 87 ? -8.203 1.582 12.624 1.00 0.00 87 ASN A C 12
ATOM 18210 O O . ASN A 1 87 ? -9.431 1.506 12.627 1.00 0.00 87 ASN A O 12
ATOM 18221 N N . GLY A 1 88 ? -7.508 2.479 11.939 1.00 0.00 88 GLY A N 12
ATOM 18222 C CA . GLY A 1 88 ? -8.175 3.470 11.113 1.00 0.00 88 GLY A CA 12
ATOM 18223 C C . GLY A 1 88 ? -8.341 2.966 9.678 1.00 0.00 88 GLY A C 12
ATOM 18224 O O . GLY A 1 88 ? -9.335 3.271 9.020 1.00 0.00 88 GLY A O 12
ATOM 18228 N N . PHE A 1 89 ? -7.352 2.204 9.234 1.00 0.00 89 PHE A N 12
ATOM 18229 C CA . PHE A 1 89 ? -7.376 1.654 7.889 1.00 0.00 89 PHE A CA 12
ATOM 18230 C C . PHE A 1 89 ? -7.302 0.127 7.920 1.00 0.00 89 PHE A C 12
ATOM 18231 O O . PHE A 1 89 ? -7.325 -0.521 6.874 1.00 0.00 89 PHE A O 12
ATOM 18248 N N . LEU A 1 90 ? -7.213 -0.406 9.130 1.00 0.00 90 LEU A N 12
ATOM 18249 C CA . LEU A 1 90 ? -7.135 -1.846 9.310 1.00 0.00 90 LEU A CA 12
ATOM 18250 C C . LEU A 1 90 ? -7.979 -2.251 10.520 1.00 0.00 90 LEU A C 12
ATOM 18251 O O . LEU A 1 90 ? -7.869 -3.373 11.011 1.00 0.00 90 LEU A O 12
ATOM 18267 N N . GLU A 1 91 ? -8.805 -1.314 10.965 1.00 0.00 91 GLU A N 12
ATOM 18268 C CA . GLU A 1 91 ? -9.668 -1.560 12.108 1.00 0.00 91 GLU A CA 12
ATOM 18269 C C . GLU A 1 91 ? -9.225 -2.825 12.845 1.00 0.00 91 GLU A C 12
ATOM 18270 O O . GLU A 1 91 ? -9.642 -3.929 12.496 1.00 0.00 91 GLU A O 12
ATOM 18283 N N . HIS A 1 92 ? -8.387 -2.624 13.851 1.00 0.00 92 HIS A N 12
ATOM 18284 C CA . HIS A 1 92 ? -7.883 -3.735 14.640 1.00 0.00 92 HIS A CA 12
ATOM 18285 C C . HIS A 1 92 ? -8.695 -3.856 15.931 1.00 0.00 92 HIS A C 12
ATOM 18286 O O . HIS A 1 92 ? -9.553 -3.020 16.210 1.00 0.00 92 HIS A O 12
ATOM 18300 N N . HIS A 1 93 ? -8.394 -4.904 16.685 1.00 0.00 93 HIS A N 12
ATOM 18301 C CA . HIS A 1 93 ? -9.085 -5.145 17.940 1.00 0.00 93 HIS A CA 12
ATOM 18302 C C . HIS A 1 93 ? -8.873 -3.957 18.880 1.00 0.00 93 HIS A C 12
ATOM 18303 O O . HIS A 1 93 ? -7.811 -3.336 18.871 1.00 0.00 93 HIS A O 12
ATOM 18317 N N . HIS A 1 94 ? -9.900 -3.675 19.668 1.00 0.00 94 HIS A N 12
ATOM 18318 C CA . HIS A 1 94 ? -9.839 -2.572 20.611 1.00 0.00 94 HIS A CA 12
ATOM 18319 C C . HIS A 1 94 ? -8.531 -2.644 21.402 1.00 0.00 94 HIS A C 12
ATOM 18320 O O . HIS A 1 94 ? -8.061 -3.732 21.733 1.00 0.00 94 HIS A O 12
ATOM 18334 N N . HIS A 1 95 ? -7.981 -1.472 21.682 1.00 0.00 95 HIS A N 12
ATOM 18335 C CA . HIS A 1 95 ? -6.737 -1.389 22.427 1.00 0.00 95 HIS A CA 12
ATOM 18336 C C . HIS A 1 95 ? -6.783 -2.354 23.613 1.00 0.00 95 HIS A C 12
ATOM 18337 O O . HIS A 1 95 ? -5.917 -3.217 23.751 1.00 0.00 95 HIS A O 12
ATOM 18351 N N . HIS A 1 96 ? -7.803 -2.176 24.440 1.00 0.00 96 HIS A N 12
ATOM 18352 C CA . HIS A 1 96 ? -7.974 -3.020 25.611 1.00 0.00 96 HIS A CA 12
ATOM 18353 C C . HIS A 1 96 ? -7.713 -4.480 25.233 1.00 0.00 96 HIS A C 12
ATOM 18354 O O . HIS A 1 96 ? -8.526 -5.103 24.552 1.00 0.00 96 HIS A O 12
ATOM 18368 N N . HIS A 1 97 ? -6.576 -4.982 25.691 1.00 0.00 97 HIS A N 12
ATOM 18369 C CA . HIS A 1 97 ? -6.198 -6.356 25.409 1.00 0.00 97 HIS A CA 12
ATOM 18370 C C . HIS A 1 97 ? -6.506 -7.233 26.625 1.00 0.00 97 HIS A C 12
ATOM 18371 O O . HIS A 1 97 ? -7.669 -7.418 26.982 1.00 0.00 97 HIS A O 12
ATOM 18385 N N . MET A 1 1 ? 1.325 0.000 0.000 1.00 0.00 1 MET A N 13
ATOM 18386 C CA . MET A 1 1 ? 2.073 0.000 -1.245 1.00 0.00 1 MET A CA 13
ATOM 18387 C C . MET A 1 1 ? 1.166 -0.339 -2.430 1.00 0.00 1 MET A C 13
ATOM 18388 O O . MET A 1 1 ? 0.726 0.552 -3.154 1.00 0.00 1 MET A O 13
ATOM 18402 N N . ILE A 1 2 ? 0.914 -1.630 -2.591 1.00 0.00 2 ILE A N 13
ATOM 18403 C CA . ILE A 1 2 ? 0.068 -2.098 -3.675 1.00 0.00 2 ILE A CA 13
ATOM 18404 C C . ILE A 1 2 ? -0.147 -3.606 -3.533 1.00 0.00 2 ILE A C 13
ATOM 18405 O O . ILE A 1 2 ? 0.357 -4.224 -2.597 1.00 0.00 2 ILE A O 13
ATOM 18421 N N . GLU A 1 3 ? -0.897 -4.156 -4.478 1.00 0.00 3 GLU A N 13
ATOM 18422 C CA . GLU A 1 3 ? -1.185 -5.580 -4.470 1.00 0.00 3 GLU A CA 13
ATOM 18423 C C . GLU A 1 3 ? -2.170 -5.928 -5.588 1.00 0.00 3 GLU A C 13
ATOM 18424 O O . GLU A 1 3 ? -3.168 -5.235 -5.779 1.00 0.00 3 GLU A O 13
ATOM 18437 N N . ASP A 1 4 ? -1.855 -7.002 -6.297 1.00 0.00 4 ASP A N 13
ATOM 18438 C CA . ASP A 1 4 ? -2.700 -7.451 -7.391 1.00 0.00 4 ASP A CA 13
ATOM 18439 C C . ASP A 1 4 ? -2.006 -8.598 -8.128 1.00 0.00 4 ASP A C 13
ATOM 18440 O O . ASP A 1 4 ? -1.020 -8.382 -8.831 1.00 0.00 4 ASP A O 13
ATOM 18450 N N . PRO A 1 5 ? -2.563 -9.824 -7.938 1.00 0.00 5 PRO A N 13
ATOM 18451 C CA . PRO A 1 5 ? -2.008 -11.005 -8.576 1.00 0.00 5 PRO A CA 13
ATOM 18452 C C . PRO A 1 5 ? -2.359 -11.039 -10.065 1.00 0.00 5 PRO A C 13
ATOM 18453 O O . PRO A 1 5 ? -3.317 -10.399 -10.496 1.00 0.00 5 PRO A O 13
ATOM 18464 N N . MET A 1 6 ? -1.563 -11.793 -10.811 1.00 0.00 6 MET A N 13
ATOM 18465 C CA . MET A 1 6 ? -1.778 -11.918 -12.242 1.00 0.00 6 MET A CA 13
ATOM 18466 C C . MET A 1 6 ? -0.618 -12.662 -12.907 1.00 0.00 6 MET A C 13
ATOM 18467 O O . MET A 1 6 ? 0.308 -12.040 -13.426 1.00 0.00 6 MET A O 13
ATOM 18481 N N . GLU A 1 7 ? -0.705 -13.984 -12.869 1.00 0.00 7 GLU A N 13
ATOM 18482 C CA . GLU A 1 7 ? 0.326 -14.819 -13.461 1.00 0.00 7 GLU A CA 13
ATOM 18483 C C . GLU A 1 7 ? 0.076 -14.987 -14.961 1.00 0.00 7 GLU A C 13
ATOM 18484 O O . GLU A 1 7 ? -0.335 -14.044 -15.635 1.00 0.00 7 GLU A O 13
ATOM 18497 N N . ASN A 1 8 ? 0.336 -16.195 -15.440 1.00 0.00 8 ASN A N 13
ATOM 18498 C CA . ASN A 1 8 ? 0.144 -16.499 -16.848 1.00 0.00 8 ASN A CA 13
ATOM 18499 C C . ASN A 1 8 ? 1.308 -15.917 -17.654 1.00 0.00 8 ASN A C 13
ATOM 18500 O O . ASN A 1 8 ? 1.337 -16.031 -18.878 1.00 0.00 8 ASN A O 13
ATOM 18511 N N . ASN A 1 9 ? 2.238 -15.308 -16.934 1.00 0.00 9 ASN A N 13
ATOM 18512 C CA . ASN A 1 9 ? 3.401 -14.708 -17.566 1.00 0.00 9 ASN A CA 13
ATOM 18513 C C . ASN A 1 9 ? 4.474 -15.780 -17.770 1.00 0.00 9 ASN A C 13
ATOM 18514 O O . ASN A 1 9 ? 5.231 -15.728 -18.738 1.00 0.00 9 ASN A O 13
ATOM 18525 N N . GLU A 1 10 ? 4.505 -16.725 -16.842 1.00 0.00 10 GLU A N 13
ATOM 18526 C CA . GLU A 1 10 ? 5.473 -17.806 -16.907 1.00 0.00 10 GLU A CA 13
ATOM 18527 C C . GLU A 1 10 ? 5.616 -18.304 -18.347 1.00 0.00 10 GLU A C 13
ATOM 18528 O O . GLU A 1 10 ? 6.651 -18.098 -18.979 1.00 0.00 10 GLU A O 13
ATOM 18541 N N . ILE A 1 11 ? 4.562 -18.950 -18.824 1.00 0.00 11 ILE A N 13
ATOM 18542 C CA . ILE A 1 11 ? 4.557 -19.478 -20.177 1.00 0.00 11 ILE A CA 13
ATOM 18543 C C . ILE A 1 11 ? 5.221 -18.469 -21.117 1.00 0.00 11 ILE A C 13
ATOM 18544 O O . ILE A 1 11 ? 5.810 -18.851 -22.127 1.00 0.00 11 ILE A O 13
ATOM 18560 N N . GLN A 1 12 ? 5.104 -17.202 -20.750 1.00 0.00 12 GLN A N 13
ATOM 18561 C CA . GLN A 1 12 ? 5.685 -16.135 -21.547 1.00 0.00 12 GLN A CA 13
ATOM 18562 C C . GLN A 1 12 ? 7.187 -16.030 -21.279 1.00 0.00 12 GLN A C 13
ATOM 18563 O O . GLN A 1 12 ? 8.000 -16.354 -22.143 1.00 0.00 12 GLN A O 13
ATOM 18577 N N . SER A 1 13 ? 7.511 -15.576 -20.077 1.00 0.00 13 SER A N 13
ATOM 18578 C CA . SER A 1 13 ? 8.901 -15.424 -19.683 1.00 0.00 13 SER A CA 13
ATOM 18579 C C . SER A 1 13 ? 9.707 -16.648 -20.125 1.00 0.00 13 SER A C 13
ATOM 18580 O O . SER A 1 13 ? 10.911 -16.552 -20.356 1.00 0.00 13 SER A O 13
ATOM 18588 N N . VAL A 1 14 ? 9.009 -17.769 -20.229 1.00 0.00 14 VAL A N 13
ATOM 18589 C CA . VAL A 1 14 ? 9.644 -19.010 -20.639 1.00 0.00 14 VAL A CA 13
ATOM 18590 C C . VAL A 1 14 ? 9.780 -19.029 -22.163 1.00 0.00 14 VAL A C 13
ATOM 18591 O O . VAL A 1 14 ? 10.859 -19.296 -22.690 1.00 0.00 14 VAL A O 13
ATOM 18604 N N . LEU A 1 15 ? 8.670 -18.743 -22.828 1.00 0.00 15 LEU A N 13
ATOM 18605 C CA . LEU A 1 15 ? 8.652 -18.725 -24.281 1.00 0.00 15 LEU A CA 13
ATOM 18606 C C . LEU A 1 15 ? 9.709 -17.741 -24.787 1.00 0.00 15 LEU A C 13
ATOM 18607 O O . LEU A 1 15 ? 10.290 -17.943 -25.852 1.00 0.00 15 LEU A O 13
ATOM 18623 N N . MET A 1 16 ? 9.926 -16.698 -24.000 1.00 0.00 16 MET A N 13
ATOM 18624 C CA . MET A 1 16 ? 10.902 -15.682 -24.355 1.00 0.00 16 MET A CA 13
ATOM 18625 C C . MET A 1 16 ? 12.303 -16.080 -23.885 1.00 0.00 16 MET A C 13
ATOM 18626 O O . MET A 1 16 ? 13.294 -15.772 -24.545 1.00 0.00 16 MET A O 13
ATOM 18640 N N . ASN A 1 17 ? 12.340 -16.759 -22.747 1.00 0.00 17 ASN A N 13
ATOM 18641 C CA . ASN A 1 17 ? 13.602 -17.202 -22.181 1.00 0.00 17 ASN A CA 13
ATOM 18642 C C . ASN A 1 17 ? 14.222 -18.261 -23.095 1.00 0.00 17 ASN A C 13
ATOM 18643 O O . ASN A 1 17 ? 15.444 -18.342 -23.218 1.00 0.00 17 ASN A O 13
ATOM 18654 N N . ALA A 1 18 ? 13.352 -19.047 -23.712 1.00 0.00 18 ALA A N 13
ATOM 18655 C CA . ALA A 1 18 ? 13.799 -20.097 -24.611 1.00 0.00 18 ALA A CA 13
ATOM 18656 C C . ALA A 1 18 ? 14.251 -19.473 -25.933 1.00 0.00 18 ALA A C 13
ATOM 18657 O O . ALA A 1 18 ? 15.364 -19.721 -26.393 1.00 0.00 18 ALA A O 13
ATOM 18664 N N . LEU A 1 19 ? 13.363 -18.675 -26.508 1.00 0.00 19 LEU A N 13
ATOM 18665 C CA . LEU A 1 19 ? 13.656 -18.013 -27.768 1.00 0.00 19 LEU A CA 13
ATOM 18666 C C . LEU A 1 19 ? 12.479 -17.115 -28.153 1.00 0.00 19 LEU A C 13
ATOM 18667 O O . LEU A 1 19 ? 11.399 -17.605 -28.477 1.00 0.00 19 LEU A O 13
ATOM 18683 N N . SER A 1 20 ? 12.728 -15.814 -28.105 1.00 0.00 20 SER A N 13
ATOM 18684 C CA . SER A 1 20 ? 11.703 -14.843 -28.445 1.00 0.00 20 SER A CA 13
ATOM 18685 C C . SER A 1 20 ? 11.467 -14.838 -29.957 1.00 0.00 20 SER A C 13
ATOM 18686 O O . SER A 1 20 ? 11.639 -15.861 -30.618 1.00 0.00 20 SER A O 13
ATOM 18694 N N . LEU A 1 21 ? 11.076 -13.676 -30.459 1.00 0.00 21 LEU A N 13
ATOM 18695 C CA . LEU A 1 21 ? 10.815 -13.525 -31.880 1.00 0.00 21 LEU A CA 13
ATOM 18696 C C . LEU A 1 21 ? 10.264 -12.123 -32.147 1.00 0.00 21 LEU A C 13
ATOM 18697 O O . LEU A 1 21 ? 10.700 -11.447 -33.078 1.00 0.00 21 LEU A O 13
ATOM 18713 N N . GLN A 1 22 ? 9.314 -11.726 -31.313 1.00 0.00 22 GLN A N 13
ATOM 18714 C CA . GLN A 1 22 ? 8.699 -10.417 -31.447 1.00 0.00 22 GLN A CA 13
ATOM 18715 C C . GLN A 1 22 ? 7.485 -10.303 -30.523 1.00 0.00 22 GLN A C 13
ATOM 18716 O O . GLN A 1 22 ? 7.465 -9.468 -29.619 1.00 0.00 22 GLN A O 13
ATOM 18730 N N . GLU A 1 23 ? 6.503 -11.154 -30.780 1.00 0.00 23 GLU A N 13
ATOM 18731 C CA . GLU A 1 23 ? 5.289 -11.160 -29.982 1.00 0.00 23 GLU A CA 13
ATOM 18732 C C . GLU A 1 23 ? 5.041 -12.554 -29.402 1.00 0.00 23 GLU A C 13
ATOM 18733 O O . GLU A 1 23 ? 5.734 -13.508 -29.753 1.00 0.00 23 GLU A O 13
ATOM 18746 N N . VAL A 1 24 ? 4.052 -12.627 -28.524 1.00 0.00 24 VAL A N 13
ATOM 18747 C CA . VAL A 1 24 ? 3.704 -13.888 -27.892 1.00 0.00 24 VAL A CA 13
ATOM 18748 C C . VAL A 1 24 ? 2.181 -14.017 -27.824 1.00 0.00 24 VAL A C 13
ATOM 18749 O O . VAL A 1 24 ? 1.466 -13.019 -27.897 1.00 0.00 24 VAL A O 13
ATOM 18762 N N . HIS A 1 25 ? 1.730 -15.255 -27.684 1.00 0.00 25 HIS A N 13
ATOM 18763 C CA . HIS A 1 25 ? 0.305 -15.527 -27.605 1.00 0.00 25 HIS A CA 13
ATOM 18764 C C . HIS A 1 25 ? 0.055 -16.678 -26.628 1.00 0.00 25 HIS A C 13
ATOM 18765 O O . HIS A 1 25 ? 0.413 -17.821 -26.906 1.00 0.00 25 HIS A O 13
ATOM 18779 N N . VAL A 1 26 ? -0.557 -16.335 -25.504 1.00 0.00 26 VAL A N 13
ATOM 18780 C CA . VAL A 1 26 ? -0.858 -17.325 -24.485 1.00 0.00 26 VAL A CA 13
ATOM 18781 C C . VAL A 1 26 ? -2.352 -17.652 -24.523 1.00 0.00 26 VAL A C 13
ATOM 18782 O O . VAL A 1 26 ? -3.107 -17.228 -23.650 1.00 0.00 26 VAL A O 13
ATOM 18795 N N . SER A 1 27 ? -2.735 -18.404 -25.545 1.00 0.00 27 SER A N 13
ATOM 18796 C CA . SER A 1 27 ? -4.125 -18.793 -25.709 1.00 0.00 27 SER A CA 13
ATOM 18797 C C . SER A 1 27 ? -4.391 -20.108 -24.974 1.00 0.00 27 SER A C 13
ATOM 18798 O O . SER A 1 27 ? -3.459 -20.765 -24.514 1.00 0.00 27 SER A O 13
ATOM 18806 N N . GLY A 1 28 ? -5.667 -20.453 -24.887 1.00 0.00 28 GLY A N 13
ATOM 18807 C CA . GLY A 1 28 ? -6.067 -21.678 -24.216 1.00 0.00 28 GLY A CA 13
ATOM 18808 C C . GLY A 1 28 ? -7.543 -21.627 -23.816 1.00 0.00 28 GLY A C 13
ATOM 18809 O O . GLY A 1 28 ? -8.313 -20.841 -24.367 1.00 0.00 28 GLY A O 13
ATOM 18813 N N . ASP A 1 29 ? -7.894 -22.474 -22.860 1.00 0.00 29 ASP A N 13
ATOM 18814 C CA . ASP A 1 29 ? -9.264 -22.536 -22.380 1.00 0.00 29 ASP A CA 13
ATOM 18815 C C . ASP A 1 29 ? -9.273 -22.397 -20.856 1.00 0.00 29 ASP A C 13
ATOM 18816 O O . ASP A 1 29 ? -9.834 -21.443 -20.320 1.00 0.00 29 ASP A O 13
ATOM 18826 N N . GLY A 1 30 ? -8.644 -23.362 -20.202 1.00 0.00 30 GLY A N 13
ATOM 18827 C CA . GLY A 1 30 ? -8.572 -23.360 -18.751 1.00 0.00 30 GLY A CA 13
ATOM 18828 C C . GLY A 1 30 ? -7.476 -24.304 -18.254 1.00 0.00 30 GLY A C 13
ATOM 18829 O O . GLY A 1 30 ? -6.713 -23.957 -17.354 1.00 0.00 30 GLY A O 13
ATOM 18833 N N . SER A 1 31 ? -7.432 -25.480 -18.863 1.00 0.00 31 SER A N 13
ATOM 18834 C CA . SER A 1 31 ? -6.441 -26.477 -18.494 1.00 0.00 31 SER A CA 13
ATOM 18835 C C . SER A 1 31 ? -5.254 -26.418 -19.458 1.00 0.00 31 SER A C 13
ATOM 18836 O O . SER A 1 31 ? -4.122 -26.181 -19.040 1.00 0.00 31 SER A O 13
ATOM 18844 N N . HIS A 1 32 ? -5.554 -26.637 -20.730 1.00 0.00 32 HIS A N 13
ATOM 18845 C CA . HIS A 1 32 ? -4.526 -26.611 -21.756 1.00 0.00 32 HIS A CA 13
ATOM 18846 C C . HIS A 1 32 ? -4.515 -25.241 -22.437 1.00 0.00 32 HIS A C 13
ATOM 18847 O O . HIS A 1 32 ? -5.570 -24.676 -22.721 1.00 0.00 32 HIS A O 13
ATOM 18861 N N . PHE A 1 33 ? -3.310 -24.746 -22.679 1.00 0.00 33 PHE A N 13
ATOM 18862 C CA . PHE A 1 33 ? -3.148 -23.453 -23.321 1.00 0.00 33 PHE A CA 13
ATOM 18863 C C . PHE A 1 33 ? -2.055 -23.505 -24.391 1.00 0.00 33 PHE A C 13
ATOM 18864 O O . PHE A 1 33 ? -1.001 -24.102 -24.178 1.00 0.00 33 PHE A O 13
ATOM 18881 N N . GLN A 1 34 ? -2.344 -22.872 -25.518 1.00 0.00 34 GLN A N 13
ATOM 18882 C CA . GLN A 1 34 ? -1.399 -22.839 -26.622 1.00 0.00 34 GLN A CA 13
ATOM 18883 C C . GLN A 1 34 ? -0.572 -21.553 -26.574 1.00 0.00 34 GLN A C 13
ATOM 18884 O O . GLN A 1 34 ? -1.112 -20.457 -26.715 1.00 0.00 34 GLN A O 13
ATOM 18898 N N . VAL A 1 35 ? 0.726 -21.729 -26.374 1.00 0.00 35 VAL A N 13
ATOM 18899 C CA . VAL A 1 35 ? 1.633 -20.596 -26.306 1.00 0.00 35 VAL A CA 13
ATOM 18900 C C . VAL A 1 35 ? 2.356 -20.446 -27.646 1.00 0.00 35 VAL A C 13
ATOM 18901 O O . VAL A 1 35 ? 3.398 -21.061 -27.866 1.00 0.00 35 VAL A O 13
ATOM 18914 N N . ILE A 1 36 ? 1.774 -19.623 -28.506 1.00 0.00 36 ILE A N 13
ATOM 18915 C CA . ILE A 1 36 ? 2.350 -19.384 -29.819 1.00 0.00 36 ILE A CA 13
ATOM 18916 C C . ILE A 1 36 ? 3.225 -18.130 -29.766 1.00 0.00 36 ILE A C 13
ATOM 18917 O O . ILE A 1 36 ? 2.780 -17.076 -29.312 1.00 0.00 36 ILE A O 13
ATOM 18933 N N . ALA A 1 37 ? 4.454 -18.284 -30.236 1.00 0.00 37 ALA A N 13
ATOM 18934 C CA . ALA A 1 37 ? 5.395 -17.178 -30.248 1.00 0.00 37 ALA A CA 13
ATOM 18935 C C . ALA A 1 37 ? 5.345 -16.486 -31.612 1.00 0.00 37 ALA A C 13
ATOM 18936 O O . ALA A 1 37 ? 5.722 -17.074 -32.625 1.00 0.00 37 ALA A O 13
ATOM 18943 N N . VAL A 1 38 ? 4.876 -15.247 -31.595 1.00 0.00 38 VAL A N 13
ATOM 18944 C CA . VAL A 1 38 ? 4.772 -14.469 -32.818 1.00 0.00 38 VAL A CA 13
ATOM 18945 C C . VAL A 1 38 ? 6.107 -13.772 -33.089 1.00 0.00 38 VAL A C 13
ATOM 18946 O O . VAL A 1 38 ? 6.885 -13.533 -32.167 1.00 0.00 38 VAL A O 13
ATOM 18959 N N . GLY A 1 39 ? 6.331 -13.465 -34.358 1.00 0.00 39 GLY A N 13
ATOM 18960 C CA . GLY A 1 39 ? 7.558 -12.800 -34.762 1.00 0.00 39 GLY A CA 13
ATOM 18961 C C . GLY A 1 39 ? 7.807 -12.973 -36.262 1.00 0.00 39 GLY A C 13
ATOM 18962 O O . GLY A 1 39 ? 7.017 -12.510 -37.084 1.00 0.00 39 GLY A O 13
ATOM 18966 N N . GLU A 1 40 ? 8.909 -13.640 -36.573 1.00 0.00 40 GLU A N 13
ATOM 18967 C CA . GLU A 1 40 ? 9.272 -13.880 -37.959 1.00 0.00 40 GLU A CA 13
ATOM 18968 C C . GLU A 1 40 ? 10.565 -14.695 -38.035 1.00 0.00 40 GLU A C 13
ATOM 18969 O O . GLU A 1 40 ? 10.733 -15.516 -38.935 1.00 0.00 40 GLU A O 13
ATOM 18982 N N . LEU A 1 41 ? 11.445 -14.440 -37.078 1.00 0.00 41 LEU A N 13
ATOM 18983 C CA . LEU A 1 41 ? 12.718 -15.139 -37.026 1.00 0.00 41 LEU A CA 13
ATOM 18984 C C . LEU A 1 41 ? 12.501 -16.610 -37.386 1.00 0.00 41 LEU A C 13
ATOM 18985 O O . LEU A 1 41 ? 13.166 -17.139 -38.276 1.00 0.00 41 LEU A O 13
ATOM 19001 N N . PHE A 1 42 ? 11.569 -17.229 -36.677 1.00 0.00 42 PHE A N 13
ATOM 19002 C CA . PHE A 1 42 ? 11.257 -18.629 -36.911 1.00 0.00 42 PHE A CA 13
ATOM 19003 C C . PHE A 1 42 ? 10.150 -18.776 -37.957 1.00 0.00 42 PHE A C 13
ATOM 19004 O O . PHE A 1 42 ? 9.310 -19.669 -37.856 1.00 0.00 42 PHE A O 13
ATOM 19021 N N . ASP A 1 43 ? 10.186 -17.887 -38.939 1.00 0.00 43 ASP A N 13
ATOM 19022 C CA . ASP A 1 43 ? 9.197 -17.907 -40.003 1.00 0.00 43 ASP A CA 13
ATOM 19023 C C . ASP A 1 43 ? 9.711 -18.772 -41.156 1.00 0.00 43 ASP A C 13
ATOM 19024 O O . ASP A 1 43 ? 10.028 -18.258 -42.228 1.00 0.00 43 ASP A O 13
ATOM 19034 N N . GLY A 1 44 ? 9.778 -20.069 -40.896 1.00 0.00 44 GLY A N 13
ATOM 19035 C CA . GLY A 1 44 ? 10.248 -21.010 -41.898 1.00 0.00 44 GLY A CA 13
ATOM 19036 C C . GLY A 1 44 ? 10.968 -22.192 -41.246 1.00 0.00 44 GLY A C 13
ATOM 19037 O O . GLY A 1 44 ? 11.140 -23.239 -41.869 1.00 0.00 44 GLY A O 13
ATOM 19041 N N . MET A 1 45 ? 11.369 -21.985 -40.000 1.00 0.00 45 MET A N 13
ATOM 19042 C CA . MET A 1 45 ? 12.066 -23.021 -39.257 1.00 0.00 45 MET A CA 13
ATOM 19043 C C . MET A 1 45 ? 11.284 -24.336 -39.284 1.00 0.00 45 MET A C 13
ATOM 19044 O O . MET A 1 45 ? 10.057 -24.331 -39.369 1.00 0.00 45 MET A O 13
ATOM 19058 N N . SER A 1 46 ? 12.027 -25.430 -39.210 1.00 0.00 46 SER A N 13
ATOM 19059 C CA . SER A 1 46 ? 11.419 -26.750 -39.225 1.00 0.00 46 SER A CA 13
ATOM 19060 C C . SER A 1 46 ? 10.714 -27.017 -37.894 1.00 0.00 46 SER A C 13
ATOM 19061 O O . SER A 1 46 ? 11.349 -27.021 -36.841 1.00 0.00 46 SER A O 13
ATOM 19069 N N . ARG A 1 47 ? 9.410 -27.233 -37.984 1.00 0.00 47 ARG A N 13
ATOM 19070 C CA . ARG A 1 47 ? 8.612 -27.500 -36.800 1.00 0.00 47 ARG A CA 13
ATOM 19071 C C . ARG A 1 47 ? 9.405 -28.348 -35.805 1.00 0.00 47 ARG A C 13
ATOM 19072 O O . ARG A 1 47 ? 9.239 -28.209 -34.594 1.00 0.00 47 ARG A O 13
ATOM 19092 N N . VAL A 1 48 ? 10.251 -29.209 -36.353 1.00 0.00 48 VAL A N 13
ATOM 19093 C CA . VAL A 1 48 ? 11.071 -30.080 -35.528 1.00 0.00 48 VAL A CA 13
ATOM 19094 C C . VAL A 1 48 ? 12.188 -29.260 -34.880 1.00 0.00 48 VAL A C 13
ATOM 19095 O O . VAL A 1 48 ? 12.308 -29.225 -33.657 1.00 0.00 48 VAL A O 13
ATOM 19108 N N . LYS A 1 49 ? 12.977 -28.619 -35.730 1.00 0.00 49 LYS A N 13
ATOM 19109 C CA . LYS A 1 49 ? 14.080 -27.801 -35.256 1.00 0.00 49 LYS A CA 13
ATOM 19110 C C . LYS A 1 49 ? 13.535 -26.689 -34.357 1.00 0.00 49 LYS A C 13
ATOM 19111 O O . LYS A 1 49 ? 14.160 -26.330 -33.360 1.00 0.00 49 LYS A O 13
ATOM 19129 N N . LYS A 1 50 ? 12.376 -26.176 -34.742 1.00 0.00 50 LYS A N 13
ATOM 19130 C CA . LYS A 1 50 ? 11.740 -25.113 -33.983 1.00 0.00 50 LYS A CA 13
ATOM 19131 C C . LYS A 1 50 ? 11.396 -25.626 -32.583 1.00 0.00 50 LYS A C 13
ATOM 19132 O O . LYS A 1 50 ? 12.041 -25.251 -31.605 1.00 0.00 50 LYS A O 13
ATOM 19150 N N . GLN A 1 51 ? 10.381 -26.476 -32.532 1.00 0.00 51 GLN A N 13
ATOM 19151 C CA . GLN A 1 51 ? 9.944 -27.045 -31.269 1.00 0.00 51 GLN A CA 13
ATOM 19152 C C . GLN A 1 51 ? 11.128 -27.677 -30.533 1.00 0.00 51 GLN A C 13
ATOM 19153 O O . GLN A 1 51 ? 11.070 -27.889 -29.323 1.00 0.00 51 GLN A O 13
ATOM 19167 N N . GLN A 1 52 ? 12.175 -27.959 -31.295 1.00 0.00 52 GLN A N 13
ATOM 19168 C CA . GLN A 1 52 ? 13.370 -28.562 -30.730 1.00 0.00 52 GLN A CA 13
ATOM 19169 C C . GLN A 1 52 ? 14.159 -27.525 -29.928 1.00 0.00 52 GLN A C 13
ATOM 19170 O O . GLN A 1 52 ? 14.585 -27.796 -28.806 1.00 0.00 52 GLN A O 13
ATOM 19184 N N . THR A 1 53 ? 14.330 -26.360 -30.535 1.00 0.00 53 THR A N 13
ATOM 19185 C CA . THR A 1 53 ? 15.061 -25.281 -29.891 1.00 0.00 53 THR A CA 13
ATOM 19186 C C . THR A 1 53 ? 14.142 -24.505 -28.945 1.00 0.00 53 THR A C 13
ATOM 19187 O O . THR A 1 53 ? 14.614 -23.809 -28.047 1.00 0.00 53 THR A O 13
ATOM 19198 N N . VAL A 1 54 ? 12.846 -24.650 -29.180 1.00 0.00 54 VAL A N 13
ATOM 19199 C CA . VAL A 1 54 ? 11.857 -23.971 -28.360 1.00 0.00 54 VAL A CA 13
ATOM 19200 C C . VAL A 1 54 ? 11.544 -24.827 -27.131 1.00 0.00 54 VAL A C 13
ATOM 19201 O O . VAL A 1 54 ? 11.514 -24.322 -26.010 1.00 0.00 54 VAL A O 13
ATOM 19214 N N . TYR A 1 55 ? 11.320 -26.108 -27.384 1.00 0.00 55 TYR A N 13
ATOM 19215 C CA . TYR A 1 55 ? 11.012 -27.039 -26.312 1.00 0.00 55 TYR A CA 13
ATOM 19216 C C . TYR A 1 55 ? 12.291 -27.587 -25.676 1.00 0.00 55 TYR A C 13
ATOM 19217 O O . TYR A 1 55 ? 12.266 -28.079 -24.549 1.00 0.00 55 TYR A O 13
ATOM 19235 N N . GLY A 1 56 ? 13.378 -27.483 -26.426 1.00 0.00 56 GLY A N 13
ATOM 19236 C CA . GLY A 1 56 ? 14.664 -27.962 -25.950 1.00 0.00 56 GLY A CA 13
ATOM 19237 C C . GLY A 1 56 ? 15.022 -27.326 -24.605 1.00 0.00 56 GLY A C 13
ATOM 19238 O O . GLY A 1 56 ? 15.338 -28.029 -23.646 1.00 0.00 56 GLY A O 13
ATOM 19242 N N . PRO A 1 57 ? 14.959 -25.968 -24.576 1.00 0.00 57 PRO A N 13
ATOM 19243 C CA . PRO A 1 57 ? 15.272 -25.230 -23.364 1.00 0.00 57 PRO A CA 13
ATOM 19244 C C . PRO A 1 57 ? 14.136 -25.339 -22.346 1.00 0.00 57 PRO A C 13
ATOM 19245 O O . PRO A 1 57 ? 14.368 -25.672 -21.185 1.00 0.00 57 PRO A O 13
ATOM 19256 N N . LEU A 1 58 ? 12.931 -25.052 -22.818 1.00 0.00 58 LEU A N 13
ATOM 19257 C CA . LEU A 1 58 ? 11.758 -25.113 -21.963 1.00 0.00 58 LEU A CA 13
ATOM 19258 C C . LEU A 1 58 ? 11.195 -26.536 -21.979 1.00 0.00 58 LEU A C 13
ATOM 19259 O O . LEU A 1 58 ? 9.980 -26.727 -21.970 1.00 0.00 58 LEU A O 13
ATOM 19275 N N . MET A 1 59 ? 12.106 -27.498 -22.001 1.00 0.00 59 MET A N 13
ATOM 19276 C CA . MET A 1 59 ? 11.716 -28.898 -22.018 1.00 0.00 59 MET A CA 13
ATOM 19277 C C . MET A 1 59 ? 11.435 -29.406 -20.603 1.00 0.00 59 MET A C 13
ATOM 19278 O O . MET A 1 59 ? 10.497 -30.173 -20.389 1.00 0.00 59 MET A O 13
ATOM 19292 N N . GLU A 1 60 ? 12.264 -28.957 -19.672 1.00 0.00 60 GLU A N 13
ATOM 19293 C CA . GLU A 1 60 ? 12.116 -29.356 -18.282 1.00 0.00 60 GLU A CA 13
ATOM 19294 C C . GLU A 1 60 ? 10.872 -28.707 -17.673 1.00 0.00 60 GLU A C 13
ATOM 19295 O O . GLU A 1 60 ? 9.918 -29.398 -17.316 1.00 0.00 60 GLU A O 13
ATOM 19308 N N . TYR A 1 61 ? 10.921 -27.387 -17.572 1.00 0.00 61 TYR A N 13
ATOM 19309 C CA . TYR A 1 61 ? 9.810 -26.637 -17.012 1.00 0.00 61 TYR A CA 13
ATOM 19310 C C . TYR A 1 61 ? 8.470 -27.238 -17.443 1.00 0.00 61 TYR A C 13
ATOM 19311 O O . TYR A 1 61 ? 7.564 -27.394 -16.626 1.00 0.00 61 TYR A O 13
ATOM 19329 N N . ILE A 1 62 ? 8.387 -27.559 -18.726 1.00 0.00 62 ILE A N 13
ATOM 19330 C CA . ILE A 1 62 ? 7.174 -28.140 -19.275 1.00 0.00 62 ILE A CA 13
ATOM 19331 C C . ILE A 1 62 ? 6.991 -29.552 -18.717 1.00 0.00 62 ILE A C 13
ATOM 19332 O O . ILE A 1 62 ? 5.903 -29.911 -18.270 1.00 0.00 62 ILE A O 13
ATOM 19348 N N . ALA A 1 63 ? 8.073 -30.316 -18.761 1.00 0.00 63 ALA A N 13
ATOM 19349 C CA . ALA A 1 63 ? 8.046 -31.682 -18.265 1.00 0.00 63 ALA A CA 13
ATOM 19350 C C . ALA A 1 63 ? 7.274 -31.725 -16.946 1.00 0.00 63 ALA A C 13
ATOM 19351 O O . ALA A 1 63 ? 6.435 -32.602 -16.742 1.00 0.00 63 ALA A O 13
ATOM 19358 N N . ASP A 1 64 ? 7.584 -30.768 -16.083 1.00 0.00 64 ASP A N 13
ATOM 19359 C CA . ASP A 1 64 ? 6.929 -30.686 -14.789 1.00 0.00 64 ASP A CA 13
ATOM 19360 C C . ASP A 1 64 ? 5.524 -30.109 -14.968 1.00 0.00 64 ASP A C 13
ATOM 19361 O O . ASP A 1 64 ? 4.584 -30.533 -14.298 1.00 0.00 64 ASP A O 13
ATOM 19371 N N . ASN A 1 65 ? 5.425 -29.149 -15.877 1.00 0.00 65 ASN A N 13
ATOM 19372 C CA . ASN A 1 65 ? 4.150 -28.509 -16.153 1.00 0.00 65 ASN A CA 13
ATOM 19373 C C . ASN A 1 65 ? 3.149 -29.561 -16.633 1.00 0.00 65 ASN A C 13
ATOM 19374 O O . ASN A 1 65 ? 1.943 -29.321 -16.633 1.00 0.00 65 ASN A O 13
ATOM 19385 N N . ARG A 1 66 ? 3.687 -30.705 -17.032 1.00 0.00 66 ARG A N 13
ATOM 19386 C CA . ARG A 1 66 ? 2.856 -31.795 -17.514 1.00 0.00 66 ARG A CA 13
ATOM 19387 C C . ARG A 1 66 ? 1.495 -31.775 -16.814 1.00 0.00 66 ARG A C 13
ATOM 19388 O O . ARG A 1 66 ? 0.470 -32.053 -17.433 1.00 0.00 66 ARG A O 13
ATOM 19408 N N . ILE A 1 67 ? 1.530 -31.442 -15.531 1.00 0.00 67 ILE A N 13
ATOM 19409 C CA . ILE A 1 67 ? 0.313 -31.382 -14.740 1.00 0.00 67 ILE A CA 13
ATOM 19410 C C . ILE A 1 67 ? -0.825 -30.835 -15.604 1.00 0.00 67 ILE A C 13
ATOM 19411 O O . ILE A 1 67 ? -1.980 -31.225 -15.436 1.00 0.00 67 ILE A O 13
ATOM 19427 N N . HIS A 1 68 ? -0.460 -29.940 -16.511 1.00 0.00 68 HIS A N 13
ATOM 19428 C CA . HIS A 1 68 ? -1.436 -29.336 -17.401 1.00 0.00 68 HIS A CA 13
ATOM 19429 C C . HIS A 1 68 ? -1.049 -29.619 -18.854 1.00 0.00 68 HIS A C 13
ATOM 19430 O O . HIS A 1 68 ? -0.499 -30.676 -19.160 1.00 0.00 68 HIS A O 13
ATOM 19444 N N . ALA A 1 69 ? -1.351 -28.655 -19.712 1.00 0.00 69 ALA A N 13
ATOM 19445 C CA . ALA A 1 69 ? -1.042 -28.787 -21.125 1.00 0.00 69 ALA A CA 13
ATOM 19446 C C . ALA A 1 69 ? -0.696 -27.411 -21.698 1.00 0.00 69 ALA A C 13
ATOM 19447 O O . ALA A 1 69 ? -1.555 -26.738 -22.266 1.00 0.00 69 ALA A O 13
ATOM 19454 N N . VAL A 1 70 ? 0.563 -27.034 -21.529 1.00 0.00 70 VAL A N 13
ATOM 19455 C CA . VAL A 1 70 ? 1.032 -25.750 -22.022 1.00 0.00 70 VAL A CA 13
ATOM 19456 C C . VAL A 1 70 ? 1.874 -25.969 -23.280 1.00 0.00 70 VAL A C 13
ATOM 19457 O O . VAL A 1 70 ? 3.079 -26.197 -23.194 1.00 0.00 70 VAL A O 13
ATOM 19470 N N . SER A 1 71 ? 1.205 -25.892 -24.422 1.00 0.00 71 SER A N 13
ATOM 19471 C CA . SER A 1 71 ? 1.876 -26.079 -25.697 1.00 0.00 71 SER A CA 13
ATOM 19472 C C . SER A 1 71 ? 2.686 -24.830 -26.049 1.00 0.00 71 SER A C 13
ATOM 19473 O O . SER A 1 71 ? 2.379 -23.734 -25.583 1.00 0.00 71 SER A O 13
ATOM 19481 N N . ILE A 1 72 ? 3.705 -25.037 -26.871 1.00 0.00 72 ILE A N 13
ATOM 19482 C CA . ILE A 1 72 ? 4.562 -23.941 -27.291 1.00 0.00 72 ILE A CA 13
ATOM 19483 C C . ILE A 1 72 ? 4.988 -24.161 -28.744 1.00 0.00 72 ILE A C 13
ATOM 19484 O O . ILE A 1 72 ? 5.607 -25.174 -29.066 1.00 0.00 72 ILE A O 13
ATOM 19500 N N . LYS A 1 73 ? 4.639 -23.196 -29.583 1.00 0.00 73 LYS A N 13
ATOM 19501 C CA . LYS A 1 73 ? 4.978 -23.273 -30.993 1.00 0.00 73 LYS A CA 13
ATOM 19502 C C . LYS A 1 73 ? 5.279 -21.867 -31.518 1.00 0.00 73 LYS A C 13
ATOM 19503 O O . LYS A 1 73 ? 4.436 -20.975 -31.432 1.00 0.00 73 LYS A O 13
ATOM 19521 N N . ALA A 1 74 ? 6.482 -21.713 -32.050 1.00 0.00 74 ALA A N 13
ATOM 19522 C CA . ALA A 1 74 ? 6.905 -20.432 -32.588 1.00 0.00 74 ALA A CA 13
ATOM 19523 C C . ALA A 1 74 ? 6.372 -20.282 -34.015 1.00 0.00 74 ALA A C 13
ATOM 19524 O O . ALA A 1 74 ? 6.861 -20.935 -34.935 1.00 0.00 74 ALA A O 13
ATOM 19531 N N . TYR A 1 75 ? 5.377 -19.418 -34.153 1.00 0.00 75 TYR A N 13
ATOM 19532 C CA . TYR A 1 75 ? 4.773 -19.175 -35.452 1.00 0.00 75 TYR A CA 13
ATOM 19533 C C . TYR A 1 75 ? 4.579 -17.676 -35.694 1.00 0.00 75 TYR A C 13
ATOM 19534 O O . TYR A 1 75 ? 4.951 -16.855 -34.857 1.00 0.00 75 TYR A O 13
ATOM 19552 N N . THR A 1 76 ? 3.995 -17.366 -36.842 1.00 0.00 76 THR A N 13
ATOM 19553 C CA . THR A 1 76 ? 3.746 -15.981 -37.205 1.00 0.00 76 THR A CA 13
ATOM 19554 C C . THR A 1 76 ? 2.419 -15.505 -36.612 1.00 0.00 76 THR A C 13
ATOM 19555 O O . THR A 1 76 ? 1.731 -16.264 -35.932 1.00 0.00 76 THR A O 13
ATOM 19566 N N . PRO A 1 77 ? 2.090 -14.217 -36.899 1.00 0.00 77 PRO A N 13
ATOM 19567 C CA . PRO A 1 77 ? 0.857 -13.630 -36.402 1.00 0.00 77 PRO A CA 13
ATOM 19568 C C . PRO A 1 77 ? -0.351 -14.149 -37.184 1.00 0.00 77 PRO A C 13
ATOM 19569 O O . PRO A 1 77 ? -1.416 -14.372 -36.611 1.00 0.00 77 PRO A O 13
ATOM 19580 N N . ALA A 1 78 ? -0.145 -14.326 -38.481 1.00 0.00 78 ALA A N 13
ATOM 19581 C CA . ALA A 1 78 ? -1.204 -14.814 -39.347 1.00 0.00 78 ALA A CA 13
ATOM 19582 C C . ALA A 1 78 ? -1.268 -16.340 -39.257 1.00 0.00 78 ALA A C 13
ATOM 19583 O O . ALA A 1 78 ? -2.306 -16.939 -39.532 1.00 0.00 78 ALA A O 13
ATOM 19590 N N . GLU A 1 79 ? -0.144 -16.926 -38.871 1.00 0.00 79 GLU A N 13
ATOM 19591 C CA . GLU A 1 79 ? -0.059 -18.371 -38.741 1.00 0.00 79 GLU A CA 13
ATOM 19592 C C . GLU A 1 79 ? -1.042 -18.867 -37.678 1.00 0.00 79 GLU A C 13
ATOM 19593 O O . GLU A 1 79 ? -1.556 -19.980 -37.774 1.00 0.00 79 GLU A O 13
ATOM 19606 N N . TRP A 1 80 ? -1.275 -18.016 -36.690 1.00 0.00 80 TRP A N 13
ATOM 19607 C CA . TRP A 1 80 ? -2.187 -18.353 -35.610 1.00 0.00 80 TRP A CA 13
ATOM 19608 C C . TRP A 1 80 ? -3.585 -18.523 -36.209 1.00 0.00 80 TRP A C 13
ATOM 19609 O O . TRP A 1 80 ? -4.060 -19.645 -36.377 1.00 0.00 80 TRP A O 13
ATOM 19630 N N . ALA A 1 81 ? -4.204 -17.392 -36.514 1.00 0.00 81 ALA A N 13
ATOM 19631 C CA . ALA A 1 81 ? -5.538 -17.402 -37.090 1.00 0.00 81 ALA A CA 13
ATOM 19632 C C . ALA A 1 81 ? -5.650 -18.557 -38.087 1.00 0.00 81 ALA A C 13
ATOM 19633 O O . ALA A 1 81 ? -6.598 -19.339 -38.033 1.00 0.00 81 ALA A O 13
ATOM 19640 N N . ARG A 1 82 ? -4.669 -18.628 -38.975 1.00 0.00 82 ARG A N 13
ATOM 19641 C CA . ARG A 1 82 ? -4.646 -19.674 -39.982 1.00 0.00 82 ARG A CA 13
ATOM 19642 C C . ARG A 1 82 ? -4.640 -21.052 -39.317 1.00 0.00 82 ARG A C 13
ATOM 19643 O O . ARG A 1 82 ? -5.318 -21.970 -39.776 1.00 0.00 82 ARG A O 13
ATOM 19663 N N . ASP A 1 83 ? -3.867 -21.153 -38.246 1.00 0.00 83 ASP A N 13
ATOM 19664 C CA . ASP A 1 83 ? -3.763 -22.403 -37.512 1.00 0.00 83 ASP A CA 13
ATOM 19665 C C . ASP A 1 83 ? -5.095 -22.692 -36.816 1.00 0.00 83 ASP A C 13
ATOM 19666 O O . ASP A 1 83 ? -5.565 -23.829 -36.814 1.00 0.00 83 ASP A O 13
ATOM 19676 N N . ARG A 1 84 ? -5.665 -21.644 -36.241 1.00 0.00 84 ARG A N 13
ATOM 19677 C CA . ARG A 1 84 ? -6.933 -21.770 -35.542 1.00 0.00 84 ARG A CA 13
ATOM 19678 C C . ARG A 1 84 ? -8.068 -22.001 -36.541 1.00 0.00 84 ARG A C 13
ATOM 19679 O O . ARG A 1 84 ? -9.079 -22.618 -36.207 1.00 0.00 84 ARG A O 13
ATOM 19699 N N . LYS A 1 85 ? -7.864 -21.493 -37.748 1.00 0.00 85 LYS A N 13
ATOM 19700 C CA . LYS A 1 85 ? -8.859 -21.635 -38.798 1.00 0.00 85 LYS A CA 13
ATOM 19701 C C . LYS A 1 85 ? -8.643 -22.967 -39.521 1.00 0.00 85 LYS A C 13
ATOM 19702 O O . LYS A 1 85 ? -9.542 -23.460 -40.200 1.00 0.00 85 LYS A O 13
ATOM 19720 N N . LEU A 1 86 ? -7.447 -23.509 -39.350 1.00 0.00 86 LEU A N 13
ATOM 19721 C CA . LEU A 1 86 ? -7.102 -24.774 -39.978 1.00 0.00 86 LEU A CA 13
ATOM 19722 C C . LEU A 1 86 ? -7.065 -25.873 -38.914 1.00 0.00 86 LEU A C 13
ATOM 19723 O O . LEU A 1 86 ? -7.524 -25.670 -37.791 1.00 0.00 86 LEU A O 13
ATOM 19739 N N . ASN A 1 87 ? -6.515 -27.013 -39.306 1.00 0.00 87 ASN A N 13
ATOM 19740 C CA . ASN A 1 87 ? -6.413 -28.144 -38.400 1.00 0.00 87 ASN A CA 13
ATOM 19741 C C . ASN A 1 87 ? -5.072 -28.084 -37.666 1.00 0.00 87 ASN A C 13
ATOM 19742 O O . ASN A 1 87 ? -4.815 -28.886 -36.768 1.00 0.00 87 ASN A O 13
ATOM 19753 N N . GLY A 1 88 ? -4.252 -27.127 -38.074 1.00 0.00 88 GLY A N 13
ATOM 19754 C CA . GLY A 1 88 ? -2.944 -26.952 -37.466 1.00 0.00 88 GLY A CA 13
ATOM 19755 C C . GLY A 1 88 ? -3.040 -26.984 -35.940 1.00 0.00 88 GLY A C 13
ATOM 19756 O O . GLY A 1 88 ? -2.302 -27.717 -35.283 1.00 0.00 88 GLY A O 13
ATOM 19760 N N . PHE A 1 89 ? -3.955 -26.180 -35.419 1.00 0.00 89 PHE A N 13
ATOM 19761 C CA . PHE A 1 89 ? -4.158 -26.106 -33.982 1.00 0.00 89 PHE A CA 13
ATOM 19762 C C . PHE A 1 89 ? -5.563 -26.575 -33.602 1.00 0.00 89 PHE A C 13
ATOM 19763 O O . PHE A 1 89 ? -5.814 -26.926 -32.450 1.00 0.00 89 PHE A O 13
ATOM 19780 N N . LEU A 1 90 ? -6.444 -26.566 -34.592 1.00 0.00 90 LEU A N 13
ATOM 19781 C CA . LEU A 1 90 ? -7.818 -26.985 -34.375 1.00 0.00 90 LEU A CA 13
ATOM 19782 C C . LEU A 1 90 ? -7.940 -28.484 -34.659 1.00 0.00 90 LEU A C 13
ATOM 19783 O O . LEU A 1 90 ? -8.948 -29.103 -34.324 1.00 0.00 90 LEU A O 13
ATOM 19799 N N . GLU A 1 91 ? -6.898 -29.024 -35.274 1.00 0.00 91 GLU A N 13
ATOM 19800 C CA . GLU A 1 91 ? -6.875 -30.438 -35.607 1.00 0.00 91 GLU A CA 13
ATOM 19801 C C . GLU A 1 91 ? -8.286 -30.928 -35.939 1.00 0.00 91 GLU A C 13
ATOM 19802 O O . GLU A 1 91 ? -8.790 -31.854 -35.306 1.00 0.00 91 GLU A O 13
ATOM 19815 N N . HIS A 1 92 ? -8.884 -30.283 -36.930 1.00 0.00 92 HIS A N 13
ATOM 19816 C CA . HIS A 1 92 ? -10.227 -30.641 -37.354 1.00 0.00 92 HIS A CA 13
ATOM 19817 C C . HIS A 1 92 ? -10.151 -31.688 -38.467 1.00 0.00 92 HIS A C 13
ATOM 19818 O O . HIS A 1 92 ? -10.843 -31.576 -39.478 1.00 0.00 92 HIS A O 13
ATOM 19832 N N . HIS A 1 93 ? -9.305 -32.683 -38.244 1.00 0.00 93 HIS A N 13
ATOM 19833 C CA . HIS A 1 93 ? -9.131 -33.750 -39.215 1.00 0.00 93 HIS A CA 13
ATOM 19834 C C . HIS A 1 93 ? -8.502 -34.966 -38.534 1.00 0.00 93 HIS A C 13
ATOM 19835 O O . HIS A 1 93 ? -7.650 -34.821 -37.658 1.00 0.00 93 HIS A O 13
ATOM 19849 N N . HIS A 1 94 ? -8.945 -36.139 -38.962 1.00 0.00 94 HIS A N 13
ATOM 19850 C CA . HIS A 1 94 ? -8.437 -37.381 -38.404 1.00 0.00 94 HIS A CA 13
ATOM 19851 C C . HIS A 1 94 ? -7.017 -37.631 -38.918 1.00 0.00 94 HIS A C 13
ATOM 19852 O O . HIS A 1 94 ? -6.560 -36.959 -39.842 1.00 0.00 94 HIS A O 13
ATOM 19866 N N . HIS A 1 95 ? -6.359 -38.599 -38.297 1.00 0.00 95 HIS A N 13
ATOM 19867 C CA . HIS A 1 95 ? -5.001 -38.945 -38.680 1.00 0.00 95 HIS A CA 13
ATOM 19868 C C . HIS A 1 95 ? -4.064 -37.780 -38.359 1.00 0.00 95 HIS A C 13
ATOM 19869 O O . HIS A 1 95 ? -4.499 -36.632 -38.283 1.00 0.00 95 HIS A O 13
ATOM 19883 N N . HIS A 1 96 ? -2.795 -38.115 -38.179 1.00 0.00 96 HIS A N 13
ATOM 19884 C CA . HIS A 1 96 ? -1.792 -37.110 -37.868 1.00 0.00 96 HIS A CA 13
ATOM 19885 C C . HIS A 1 96 ? -0.595 -37.273 -38.807 1.00 0.00 96 HIS A C 13
ATOM 19886 O O . HIS A 1 96 ? -0.496 -38.265 -39.527 1.00 0.00 96 HIS A O 13
ATOM 19900 N N . HIS A 1 97 ? 0.285 -36.283 -38.768 1.00 0.00 97 HIS A N 13
ATOM 19901 C CA . HIS A 1 97 ? 1.472 -36.303 -39.606 1.00 0.00 97 HIS A CA 13
ATOM 19902 C C . HIS A 1 97 ? 2.569 -35.453 -38.962 1.00 0.00 97 HIS A C 13
ATOM 19903 O O . HIS A 1 97 ? 3.712 -35.893 -38.845 1.00 0.00 97 HIS A O 13
ATOM 19917 N N . MET A 1 1 ? 1.325 0.000 0.000 1.00 0.00 1 MET A N 14
ATOM 19918 C CA . MET A 1 1 ? 2.073 0.000 -1.245 1.00 0.00 1 MET A CA 14
ATOM 19919 C C . MET A 1 1 ? 2.890 1.285 -1.395 1.00 0.00 1 MET A C 14
ATOM 19920 O O . MET A 1 1 ? 2.332 2.382 -1.398 1.00 0.00 1 MET A O 14
ATOM 19934 N N . ILE A 1 2 ? 4.197 1.108 -1.514 1.00 0.00 2 ILE A N 14
ATOM 19935 C CA . ILE A 1 2 ? 5.096 2.240 -1.663 1.00 0.00 2 ILE A CA 14
ATOM 19936 C C . ILE A 1 2 ? 6.268 1.840 -2.561 1.00 0.00 2 ILE A C 14
ATOM 19937 O O . ILE A 1 2 ? 6.469 0.658 -2.837 1.00 0.00 2 ILE A O 14
ATOM 19953 N N . GLU A 1 3 ? 7.013 2.848 -2.992 1.00 0.00 3 GLU A N 14
ATOM 19954 C CA . GLU A 1 3 ? 8.160 2.616 -3.852 1.00 0.00 3 GLU A CA 14
ATOM 19955 C C . GLU A 1 3 ? 7.699 2.230 -5.259 1.00 0.00 3 GLU A C 14
ATOM 19956 O O . GLU A 1 3 ? 6.860 1.345 -5.421 1.00 0.00 3 GLU A O 14
ATOM 19969 N N . ASP A 1 4 ? 8.268 2.914 -6.242 1.00 0.00 4 ASP A N 14
ATOM 19970 C CA . ASP A 1 4 ? 7.925 2.654 -7.630 1.00 0.00 4 ASP A CA 14
ATOM 19971 C C . ASP A 1 4 ? 9.199 2.677 -8.478 1.00 0.00 4 ASP A C 14
ATOM 19972 O O . ASP A 1 4 ? 9.405 3.595 -9.270 1.00 0.00 4 ASP A O 14
ATOM 19982 N N . PRO A 1 5 ? 10.042 1.629 -8.277 1.00 0.00 5 PRO A N 14
ATOM 19983 C CA . PRO A 1 5 ? 11.289 1.520 -9.014 1.00 0.00 5 PRO A CA 14
ATOM 19984 C C . PRO A 1 5 ? 11.037 1.086 -10.459 1.00 0.00 5 PRO A C 14
ATOM 19985 O O . PRO A 1 5 ? 10.935 -0.107 -10.744 1.00 0.00 5 PRO A O 14
ATOM 19996 N N . MET A 1 6 ? 10.943 2.077 -11.333 1.00 0.00 6 MET A N 14
ATOM 19997 C CA . MET A 1 6 ? 10.704 1.812 -12.742 1.00 0.00 6 MET A CA 14
ATOM 19998 C C . MET A 1 6 ? 10.625 3.115 -13.539 1.00 0.00 6 MET A C 14
ATOM 19999 O O . MET A 1 6 ? 9.564 3.469 -14.052 1.00 0.00 6 MET A O 14
ATOM 20013 N N . GLU A 1 7 ? 11.760 3.793 -13.619 1.00 0.00 7 GLU A N 14
ATOM 20014 C CA . GLU A 1 7 ? 11.833 5.049 -14.345 1.00 0.00 7 GLU A CA 14
ATOM 20015 C C . GLU A 1 7 ? 12.167 4.794 -15.816 1.00 0.00 7 GLU A C 14
ATOM 20016 O O . GLU A 1 7 ? 11.833 3.741 -16.358 1.00 0.00 7 GLU A O 14
ATOM 20029 N N . ASN A 1 8 ? 12.822 5.774 -16.420 1.00 0.00 8 ASN A N 14
ATOM 20030 C CA . ASN A 1 8 ? 13.204 5.669 -17.818 1.00 0.00 8 ASN A CA 14
ATOM 20031 C C . ASN A 1 8 ? 13.668 7.037 -18.320 1.00 0.00 8 ASN A C 14
ATOM 20032 O O . ASN A 1 8 ? 14.568 7.124 -19.154 1.00 0.00 8 ASN A O 14
ATOM 20043 N N . ASN A 1 9 ? 13.033 8.073 -17.791 1.00 0.00 9 ASN A N 14
ATOM 20044 C CA . ASN A 1 9 ? 13.369 9.433 -18.175 1.00 0.00 9 ASN A CA 14
ATOM 20045 C C . ASN A 1 9 ? 14.862 9.670 -17.940 1.00 0.00 9 ASN A C 14
ATOM 20046 O O . ASN A 1 9 ? 15.443 10.597 -18.502 1.00 0.00 9 ASN A O 14
ATOM 20057 N N . GLU A 1 10 ? 15.441 8.817 -17.108 1.00 0.00 10 GLU A N 14
ATOM 20058 C CA . GLU A 1 10 ? 16.856 8.922 -16.792 1.00 0.00 10 GLU A CA 14
ATOM 20059 C C . GLU A 1 10 ? 17.670 9.138 -18.069 1.00 0.00 10 GLU A C 14
ATOM 20060 O O . GLU A 1 10 ? 18.571 9.974 -18.101 1.00 0.00 10 GLU A O 14
ATOM 20073 N N . ILE A 1 11 ? 17.324 8.368 -19.091 1.00 0.00 11 ILE A N 14
ATOM 20074 C CA . ILE A 1 11 ? 18.012 8.465 -20.367 1.00 0.00 11 ILE A CA 14
ATOM 20075 C C . ILE A 1 11 ? 17.817 9.870 -20.942 1.00 0.00 11 ILE A C 14
ATOM 20076 O O . ILE A 1 11 ? 18.701 10.397 -21.615 1.00 0.00 11 ILE A O 14
ATOM 20092 N N . GLN A 1 12 ? 16.654 10.436 -20.655 1.00 0.00 12 GLN A N 14
ATOM 20093 C CA . GLN A 1 12 ? 16.331 11.769 -21.134 1.00 0.00 12 GLN A CA 14
ATOM 20094 C C . GLN A 1 12 ? 17.058 12.824 -20.298 1.00 0.00 12 GLN A C 14
ATOM 20095 O O . GLN A 1 12 ? 17.854 13.599 -20.826 1.00 0.00 12 GLN A O 14
ATOM 20109 N N . SER A 1 13 ? 16.758 12.820 -19.008 1.00 0.00 13 SER A N 14
ATOM 20110 C CA . SER A 1 13 ? 17.374 13.767 -18.093 1.00 0.00 13 SER A CA 14
ATOM 20111 C C . SER A 1 13 ? 18.894 13.743 -18.260 1.00 0.00 13 SER A C 14
ATOM 20112 O O . SER A 1 13 ? 19.565 14.744 -18.013 1.00 0.00 13 SER A O 14
ATOM 20120 N N . VAL A 1 14 ? 19.394 12.588 -18.677 1.00 0.00 14 VAL A N 14
ATOM 20121 C CA . VAL A 1 14 ? 20.823 12.421 -18.879 1.00 0.00 14 VAL A CA 14
ATOM 20122 C C . VAL A 1 14 ? 21.214 13.010 -20.236 1.00 0.00 14 VAL A C 14
ATOM 20123 O O . VAL A 1 14 ? 22.241 13.676 -20.354 1.00 0.00 14 VAL A O 14
ATOM 20136 N N . LEU A 1 15 ? 20.374 12.742 -21.225 1.00 0.00 15 LEU A N 14
ATOM 20137 C CA . LEU A 1 15 ? 20.620 13.237 -22.569 1.00 0.00 15 LEU A CA 14
ATOM 20138 C C . LEU A 1 15 ? 20.686 14.766 -22.541 1.00 0.00 15 LEU A C 14
ATOM 20139 O O . LEU A 1 15 ? 21.451 15.371 -23.290 1.00 0.00 15 LEU A O 14
ATOM 20155 N N . MET A 1 16 ? 19.873 15.345 -21.669 1.00 0.00 16 MET A N 14
ATOM 20156 C CA . MET A 1 16 ? 19.830 16.791 -21.534 1.00 0.00 16 MET A CA 14
ATOM 20157 C C . MET A 1 16 ? 20.941 17.289 -20.608 1.00 0.00 16 MET A C 14
ATOM 20158 O O . MET A 1 16 ? 21.534 18.338 -20.852 1.00 0.00 16 MET A O 14
ATOM 20172 N N . ASN A 1 17 ? 21.190 16.512 -19.564 1.00 0.00 17 ASN A N 14
ATOM 20173 C CA . ASN A 1 17 ? 22.220 16.860 -18.600 1.00 0.00 17 ASN A CA 14
ATOM 20174 C C . ASN A 1 17 ? 23.571 16.950 -19.313 1.00 0.00 17 ASN A C 14
ATOM 20175 O O . ASN A 1 17 ? 24.377 17.830 -19.015 1.00 0.00 17 ASN A O 14
ATOM 20186 N N . ALA A 1 18 ? 23.776 16.028 -20.242 1.00 0.00 18 ALA A N 14
ATOM 20187 C CA . ALA A 1 18 ? 25.015 15.992 -21.000 1.00 0.00 18 ALA A CA 14
ATOM 20188 C C . ALA A 1 18 ? 25.004 17.114 -22.040 1.00 0.00 18 ALA A C 14
ATOM 20189 O O . ALA A 1 18 ? 26.024 17.762 -22.270 1.00 0.00 18 ALA A O 14
ATOM 20196 N N . LEU A 1 19 ? 23.840 17.308 -22.642 1.00 0.00 19 LEU A N 14
ATOM 20197 C CA . LEU A 1 19 ? 23.683 18.341 -23.652 1.00 0.00 19 LEU A CA 14
ATOM 20198 C C . LEU A 1 19 ? 22.284 18.240 -24.265 1.00 0.00 19 LEU A C 14
ATOM 20199 O O . LEU A 1 19 ? 21.934 17.221 -24.858 1.00 0.00 19 LEU A O 14
ATOM 20215 N N . SER A 1 20 ? 21.522 19.311 -24.099 1.00 0.00 20 SER A N 14
ATOM 20216 C CA . SER A 1 20 ? 20.170 19.357 -24.629 1.00 0.00 20 SER A CA 14
ATOM 20217 C C . SER A 1 20 ? 20.195 19.802 -26.092 1.00 0.00 20 SER A C 14
ATOM 20218 O O . SER A 1 20 ? 21.162 19.542 -26.807 1.00 0.00 20 SER A O 14
ATOM 20226 N N . LEU A 1 21 ? 19.121 20.464 -26.495 1.00 0.00 21 LEU A N 14
ATOM 20227 C CA . LEU A 1 21 ? 19.008 20.948 -27.860 1.00 0.00 21 LEU A CA 14
ATOM 20228 C C . LEU A 1 21 ? 17.638 21.601 -28.054 1.00 0.00 21 LEU A C 14
ATOM 20229 O O . LEU A 1 21 ? 17.538 22.685 -28.625 1.00 0.00 21 LEU A O 14
ATOM 20245 N N . GLN A 1 22 ? 16.616 20.912 -27.567 1.00 0.00 22 GLN A N 14
ATOM 20246 C CA . GLN A 1 22 ? 15.256 21.411 -27.679 1.00 0.00 22 GLN A CA 14
ATOM 20247 C C . GLN A 1 22 ? 14.258 20.334 -27.250 1.00 0.00 22 GLN A C 14
ATOM 20248 O O . GLN A 1 22 ? 13.497 20.529 -26.303 1.00 0.00 22 GLN A O 14
ATOM 20262 N N . GLU A 1 23 ? 14.292 19.221 -27.967 1.00 0.00 23 GLU A N 14
ATOM 20263 C CA . GLU A 1 23 ? 13.400 18.113 -27.672 1.00 0.00 23 GLU A CA 14
ATOM 20264 C C . GLU A 1 23 ? 14.193 16.809 -27.555 1.00 0.00 23 GLU A C 14
ATOM 20265 O O . GLU A 1 23 ? 15.398 16.788 -27.801 1.00 0.00 23 GLU A O 14
ATOM 20278 N N . VAL A 1 24 ? 13.485 15.755 -27.180 1.00 0.00 24 VAL A N 14
ATOM 20279 C CA . VAL A 1 24 ? 14.108 14.451 -27.027 1.00 0.00 24 VAL A CA 14
ATOM 20280 C C . VAL A 1 24 ? 13.173 13.375 -27.585 1.00 0.00 24 VAL A C 14
ATOM 20281 O O . VAL A 1 24 ? 11.970 13.597 -27.710 1.00 0.00 24 VAL A O 14
ATOM 20294 N N . HIS A 1 25 ? 13.763 12.233 -27.907 1.00 0.00 25 HIS A N 14
ATOM 20295 C CA . HIS A 1 25 ? 12.998 11.123 -28.449 1.00 0.00 25 HIS A CA 14
ATOM 20296 C C . HIS A 1 25 ? 13.566 9.803 -27.922 1.00 0.00 25 HIS A C 14
ATOM 20297 O O . HIS A 1 25 ? 14.767 9.558 -28.016 1.00 0.00 25 HIS A O 14
ATOM 20311 N N . VAL A 1 26 ? 12.674 8.988 -27.378 1.00 0.00 26 VAL A N 14
ATOM 20312 C CA . VAL A 1 26 ? 13.070 7.700 -26.836 1.00 0.00 26 VAL A CA 14
ATOM 20313 C C . VAL A 1 26 ? 12.305 6.589 -27.560 1.00 0.00 26 VAL A C 14
ATOM 20314 O O . VAL A 1 26 ? 11.191 6.243 -27.170 1.00 0.00 26 VAL A O 14
ATOM 20327 N N . SER A 1 27 ? 12.934 6.062 -28.600 1.00 0.00 27 SER A N 14
ATOM 20328 C CA . SER A 1 27 ? 12.327 4.999 -29.381 1.00 0.00 27 SER A CA 14
ATOM 20329 C C . SER A 1 27 ? 13.198 3.743 -29.322 1.00 0.00 27 SER A C 14
ATOM 20330 O O . SER A 1 27 ? 14.327 3.743 -29.810 1.00 0.00 27 SER A O 14
ATOM 20338 N N . GLY A 1 28 ? 12.641 2.702 -28.721 1.00 0.00 28 GLY A N 14
ATOM 20339 C CA . GLY A 1 28 ? 13.353 1.442 -28.591 1.00 0.00 28 GLY A CA 14
ATOM 20340 C C . GLY A 1 28 ? 12.432 0.258 -28.892 1.00 0.00 28 GLY A C 14
ATOM 20341 O O . GLY A 1 28 ? 11.524 0.366 -29.715 1.00 0.00 28 GLY A O 14
ATOM 20345 N N . ASP A 1 29 ? 12.697 -0.845 -28.208 1.00 0.00 29 ASP A N 14
ATOM 20346 C CA . ASP A 1 29 ? 11.903 -2.048 -28.391 1.00 0.00 29 ASP A CA 14
ATOM 20347 C C . ASP A 1 29 ? 11.457 -2.573 -27.025 1.00 0.00 29 ASP A C 14
ATOM 20348 O O . ASP A 1 29 ? 10.261 -2.683 -26.759 1.00 0.00 29 ASP A O 14
ATOM 20358 N N . GLY A 1 30 ? 12.442 -2.883 -26.195 1.00 0.00 30 GLY A N 14
ATOM 20359 C CA . GLY A 1 30 ? 12.166 -3.393 -24.863 1.00 0.00 30 GLY A CA 14
ATOM 20360 C C . GLY A 1 30 ? 13.407 -3.302 -23.973 1.00 0.00 30 GLY A C 14
ATOM 20361 O O . GLY A 1 30 ? 13.309 -2.942 -22.801 1.00 0.00 30 GLY A O 14
ATOM 20365 N N . SER A 1 31 ? 14.546 -3.633 -24.563 1.00 0.00 31 SER A N 14
ATOM 20366 C CA . SER A 1 31 ? 15.804 -3.593 -23.838 1.00 0.00 31 SER A CA 14
ATOM 20367 C C . SER A 1 31 ? 16.708 -2.503 -24.418 1.00 0.00 31 SER A C 14
ATOM 20368 O O . SER A 1 31 ? 17.410 -1.815 -23.679 1.00 0.00 31 SER A O 14
ATOM 20376 N N . HIS A 1 32 ? 16.661 -2.379 -25.736 1.00 0.00 32 HIS A N 14
ATOM 20377 C CA . HIS A 1 32 ? 17.466 -1.385 -26.424 1.00 0.00 32 HIS A CA 14
ATOM 20378 C C . HIS A 1 32 ? 16.566 -0.256 -26.930 1.00 0.00 32 HIS A C 14
ATOM 20379 O O . HIS A 1 32 ? 15.513 -0.510 -27.513 1.00 0.00 32 HIS A O 14
ATOM 20393 N N . PHE A 1 33 ? 17.013 0.968 -26.689 1.00 0.00 33 PHE A N 14
ATOM 20394 C CA . PHE A 1 33 ? 16.261 2.137 -27.113 1.00 0.00 33 PHE A CA 14
ATOM 20395 C C . PHE A 1 33 ? 17.199 3.255 -27.572 1.00 0.00 33 PHE A C 14
ATOM 20396 O O . PHE A 1 33 ? 18.263 3.456 -26.989 1.00 0.00 33 PHE A O 14
ATOM 20413 N N . GLN A 1 34 ? 16.770 3.953 -28.613 1.00 0.00 34 GLN A N 14
ATOM 20414 C CA . GLN A 1 34 ? 17.558 5.046 -29.158 1.00 0.00 34 GLN A CA 14
ATOM 20415 C C . GLN A 1 34 ? 17.056 6.384 -28.614 1.00 0.00 34 GLN A C 14
ATOM 20416 O O . GLN A 1 34 ? 15.877 6.711 -28.748 1.00 0.00 34 GLN A O 14
ATOM 20430 N N . VAL A 1 35 ? 17.975 7.124 -28.011 1.00 0.00 35 VAL A N 14
ATOM 20431 C CA . VAL A 1 35 ? 17.641 8.420 -27.446 1.00 0.00 35 VAL A CA 14
ATOM 20432 C C . VAL A 1 35 ? 18.150 9.524 -28.375 1.00 0.00 35 VAL A C 14
ATOM 20433 O O . VAL A 1 35 ? 19.312 9.920 -28.296 1.00 0.00 35 VAL A O 14
ATOM 20446 N N . ILE A 1 36 ? 17.255 9.989 -29.235 1.00 0.00 36 ILE A N 14
ATOM 20447 C CA . ILE A 1 36 ? 17.599 11.039 -30.179 1.00 0.00 36 ILE A CA 14
ATOM 20448 C C . ILE A 1 36 ? 17.337 12.402 -29.536 1.00 0.00 36 ILE A C 14
ATOM 20449 O O . ILE A 1 36 ? 16.255 12.643 -29.002 1.00 0.00 36 ILE A O 14
ATOM 20465 N N . ALA A 1 37 ? 18.345 13.259 -29.609 1.00 0.00 37 ALA A N 14
ATOM 20466 C CA . ALA A 1 37 ? 18.236 14.592 -29.041 1.00 0.00 37 ALA A CA 14
ATOM 20467 C C . ALA A 1 37 ? 17.741 15.561 -30.117 1.00 0.00 37 ALA A C 14
ATOM 20468 O O . ALA A 1 37 ? 18.515 15.999 -30.966 1.00 0.00 37 ALA A O 14
ATOM 20475 N N . VAL A 1 38 ? 16.454 15.868 -30.045 1.00 0.00 38 VAL A N 14
ATOM 20476 C CA . VAL A 1 38 ? 15.847 16.777 -31.002 1.00 0.00 38 VAL A CA 14
ATOM 20477 C C . VAL A 1 38 ? 16.235 18.215 -30.650 1.00 0.00 38 VAL A C 14
ATOM 20478 O O . VAL A 1 38 ? 16.391 18.550 -29.477 1.00 0.00 38 VAL A O 14
ATOM 20491 N N . GLY A 1 39 ? 16.380 19.025 -31.688 1.00 0.00 39 GLY A N 14
ATOM 20492 C CA . GLY A 1 39 ? 16.747 20.419 -31.503 1.00 0.00 39 GLY A CA 14
ATOM 20493 C C . GLY A 1 39 ? 17.161 21.058 -32.830 1.00 0.00 39 GLY A C 14
ATOM 20494 O O . GLY A 1 39 ? 16.370 21.113 -33.770 1.00 0.00 39 GLY A O 14
ATOM 20498 N N . GLU A 1 40 ? 18.401 21.524 -32.865 1.00 0.00 40 GLU A N 14
ATOM 20499 C CA . GLU A 1 40 ? 18.930 22.156 -34.061 1.00 0.00 40 GLU A CA 14
ATOM 20500 C C . GLU A 1 40 ? 20.391 22.556 -33.848 1.00 0.00 40 GLU A C 14
ATOM 20501 O O . GLU A 1 40 ? 21.189 22.528 -34.784 1.00 0.00 40 GLU A O 14
ATOM 20514 N N . LEU A 1 41 ? 20.698 22.919 -32.611 1.00 0.00 41 LEU A N 14
ATOM 20515 C CA . LEU A 1 41 ? 22.049 23.324 -32.264 1.00 0.00 41 LEU A CA 14
ATOM 20516 C C . LEU A 1 41 ? 23.049 22.399 -32.960 1.00 0.00 41 LEU A C 14
ATOM 20517 O O . LEU A 1 41 ? 23.965 22.866 -33.637 1.00 0.00 41 LEU A O 14
ATOM 20533 N N . PHE A 1 42 ? 22.840 21.104 -32.771 1.00 0.00 42 PHE A N 14
ATOM 20534 C CA . PHE A 1 42 ? 23.712 20.110 -33.373 1.00 0.00 42 PHE A CA 14
ATOM 20535 C C . PHE A 1 42 ? 23.203 19.699 -34.756 1.00 0.00 42 PHE A C 14
ATOM 20536 O O . PHE A 1 42 ? 23.364 18.550 -35.165 1.00 0.00 42 PHE A O 14
ATOM 20553 N N . ASP A 1 43 ? 22.598 20.660 -35.439 1.00 0.00 43 ASP A N 14
ATOM 20554 C CA . ASP A 1 43 ? 22.064 20.413 -36.767 1.00 0.00 43 ASP A CA 14
ATOM 20555 C C . ASP A 1 43 ? 23.183 20.567 -37.799 1.00 0.00 43 ASP A C 14
ATOM 20556 O O . ASP A 1 43 ? 23.170 21.501 -38.599 1.00 0.00 43 ASP A O 14
ATOM 20566 N N . GLY A 1 44 ? 24.125 19.637 -37.747 1.00 0.00 44 GLY A N 14
ATOM 20567 C CA . GLY A 1 44 ? 25.249 19.658 -38.667 1.00 0.00 44 GLY A CA 14
ATOM 20568 C C . GLY A 1 44 ? 26.503 19.074 -38.014 1.00 0.00 44 GLY A C 14
ATOM 20569 O O . GLY A 1 44 ? 27.451 18.701 -38.704 1.00 0.00 44 GLY A O 14
ATOM 20573 N N . MET A 1 45 ? 26.469 19.013 -36.691 1.00 0.00 45 MET A N 14
ATOM 20574 C CA . MET A 1 45 ? 27.591 18.481 -35.936 1.00 0.00 45 MET A CA 14
ATOM 20575 C C . MET A 1 45 ? 28.048 17.138 -36.508 1.00 0.00 45 MET A C 14
ATOM 20576 O O . MET A 1 45 ? 27.246 16.391 -37.066 1.00 0.00 45 MET A O 14
ATOM 20590 N N . SER A 1 46 ? 29.337 16.871 -36.350 1.00 0.00 46 SER A N 14
ATOM 20591 C CA . SER A 1 46 ? 29.910 15.631 -36.843 1.00 0.00 46 SER A CA 14
ATOM 20592 C C . SER A 1 46 ? 29.495 14.467 -35.941 1.00 0.00 46 SER A C 14
ATOM 20593 O O . SER A 1 46 ? 29.695 14.515 -34.728 1.00 0.00 46 SER A O 14
ATOM 20601 N N . ARG A 1 47 ? 28.924 13.449 -36.568 1.00 0.00 47 ARG A N 14
ATOM 20602 C CA . ARG A 1 47 ? 28.479 12.274 -35.837 1.00 0.00 47 ARG A CA 14
ATOM 20603 C C . ARG A 1 47 ? 29.469 11.938 -34.720 1.00 0.00 47 ARG A C 14
ATOM 20604 O O . ARG A 1 47 ? 29.067 11.527 -33.632 1.00 0.00 47 ARG A O 14
ATOM 20624 N N . VAL A 1 48 ? 30.744 12.124 -35.027 1.00 0.00 48 VAL A N 14
ATOM 20625 C CA . VAL A 1 48 ? 31.795 11.846 -34.062 1.00 0.00 48 VAL A CA 14
ATOM 20626 C C . VAL A 1 48 ? 31.782 12.922 -32.975 1.00 0.00 48 VAL A C 14
ATOM 20627 O O . VAL A 1 48 ? 31.448 12.644 -31.825 1.00 0.00 48 VAL A O 14
ATOM 20640 N N . LYS A 1 49 ? 32.149 14.130 -33.379 1.00 0.00 49 LYS A N 14
ATOM 20641 C CA . LYS A 1 49 ? 32.184 15.250 -32.454 1.00 0.00 49 LYS A CA 14
ATOM 20642 C C . LYS A 1 49 ? 30.899 15.260 -31.624 1.00 0.00 49 LYS A C 14
ATOM 20643 O O . LYS A 1 49 ? 30.920 15.612 -30.445 1.00 0.00 49 LYS A O 14
ATOM 20661 N N . LYS A 1 50 ? 29.811 14.870 -32.271 1.00 0.00 50 LYS A N 14
ATOM 20662 C CA . LYS A 1 50 ? 28.519 14.830 -31.607 1.00 0.00 50 LYS A CA 14
ATOM 20663 C C . LYS A 1 50 ? 28.566 13.807 -30.471 1.00 0.00 50 LYS A C 14
ATOM 20664 O O . LYS A 1 50 ? 28.606 14.178 -29.299 1.00 0.00 50 LYS A O 14
ATOM 20682 N N . GLN A 1 51 ? 28.559 12.540 -30.857 1.00 0.00 51 GLN A N 14
ATOM 20683 C CA . GLN A 1 51 ? 28.601 11.461 -29.885 1.00 0.00 51 GLN A CA 14
ATOM 20684 C C . GLN A 1 51 ? 29.772 11.660 -28.921 1.00 0.00 51 GLN A C 14
ATOM 20685 O O . GLN A 1 51 ? 29.792 11.080 -27.836 1.00 0.00 51 GLN A O 14
ATOM 20699 N N . GLN A 1 52 ? 30.718 12.481 -29.351 1.00 0.00 52 GLN A N 14
ATOM 20700 C CA . GLN A 1 52 ? 31.890 12.764 -28.539 1.00 0.00 52 GLN A CA 14
ATOM 20701 C C . GLN A 1 52 ? 31.509 13.642 -27.346 1.00 0.00 52 GLN A C 14
ATOM 20702 O O . GLN A 1 52 ? 31.834 13.320 -26.204 1.00 0.00 52 GLN A O 14
ATOM 20716 N N . THR A 1 53 ? 30.826 14.736 -27.651 1.00 0.00 53 THR A N 14
ATOM 20717 C CA . THR A 1 53 ? 30.398 15.663 -26.618 1.00 0.00 53 THR A CA 14
ATOM 20718 C C . THR A 1 53 ? 29.087 15.190 -25.986 1.00 0.00 53 THR A C 14
ATOM 20719 O O . THR A 1 53 ? 28.730 15.622 -24.891 1.00 0.00 53 THR A O 14
ATOM 20730 N N . VAL A 1 54 ? 28.405 14.310 -26.704 1.00 0.00 54 VAL A N 14
ATOM 20731 C CA . VAL A 1 54 ? 27.142 13.773 -26.228 1.00 0.00 54 VAL A CA 14
ATOM 20732 C C . VAL A 1 54 ? 27.412 12.576 -25.315 1.00 0.00 54 VAL A C 14
ATOM 20733 O O . VAL A 1 54 ? 26.867 12.494 -24.215 1.00 0.00 54 VAL A O 14
ATOM 20746 N N . TYR A 1 55 ? 28.255 11.678 -25.804 1.00 0.00 55 TYR A N 14
ATOM 20747 C CA . TYR A 1 55 ? 28.604 10.489 -25.045 1.00 0.00 55 TYR A CA 14
ATOM 20748 C C . TYR A 1 55 ? 29.767 10.769 -24.091 1.00 0.00 55 TYR A C 14
ATOM 20749 O O . TYR A 1 55 ? 29.976 10.033 -23.129 1.00 0.00 55 TYR A O 14
ATOM 20767 N N . GLY A 1 56 ? 30.492 11.837 -24.391 1.00 0.00 56 GLY A N 14
ATOM 20768 C CA . GLY A 1 56 ? 31.628 12.224 -23.572 1.00 0.00 56 GLY A CA 14
ATOM 20769 C C . GLY A 1 56 ? 31.215 12.401 -22.110 1.00 0.00 56 GLY A C 14
ATOM 20770 O O . GLY A 1 56 ? 31.817 11.811 -21.214 1.00 0.00 56 GLY A O 14
ATOM 20774 N N . PRO A 1 57 ? 30.162 13.238 -21.907 1.00 0.00 57 PRO A N 14
ATOM 20775 C CA . PRO A 1 57 ? 29.661 13.500 -20.569 1.00 0.00 57 PRO A CA 14
ATOM 20776 C C . PRO A 1 57 ? 28.860 12.309 -20.040 1.00 0.00 57 PRO A C 14
ATOM 20777 O O . PRO A 1 57 ? 29.108 11.831 -18.934 1.00 0.00 57 PRO A O 14
ATOM 20788 N N . LEU A 1 58 ? 27.915 11.863 -20.855 1.00 0.00 58 LEU A N 14
ATOM 20789 C CA . LEU A 1 58 ? 27.076 10.737 -20.484 1.00 0.00 58 LEU A CA 14
ATOM 20790 C C . LEU A 1 58 ? 27.760 9.435 -20.906 1.00 0.00 58 LEU A C 14
ATOM 20791 O O . LEU A 1 58 ? 27.102 8.507 -21.374 1.00 0.00 58 LEU A O 14
ATOM 20807 N N . MET A 1 59 ? 29.073 9.408 -20.726 1.00 0.00 59 MET A N 14
ATOM 20808 C CA . MET A 1 59 ? 29.853 8.236 -21.083 1.00 0.00 59 MET A CA 14
ATOM 20809 C C . MET A 1 59 ? 29.854 7.211 -19.947 1.00 0.00 59 MET A C 14
ATOM 20810 O O . MET A 1 59 ? 29.766 6.009 -20.191 1.00 0.00 59 MET A O 14
ATOM 20824 N N . GLU A 1 60 ? 29.954 7.724 -18.730 1.00 0.00 60 GLU A N 14
ATOM 20825 C CA . GLU A 1 60 ? 29.967 6.869 -17.556 1.00 0.00 60 GLU A CA 14
ATOM 20826 C C . GLU A 1 60 ? 28.584 6.253 -17.332 1.00 0.00 60 GLU A C 14
ATOM 20827 O O . GLU A 1 60 ? 28.414 5.040 -17.448 1.00 0.00 60 GLU A O 14
ATOM 20840 N N . TYR A 1 61 ? 27.631 7.117 -17.015 1.00 0.00 61 TYR A N 14
ATOM 20841 C CA . TYR A 1 61 ? 26.269 6.674 -16.774 1.00 0.00 61 TYR A CA 14
ATOM 20842 C C . TYR A 1 61 ? 25.877 5.555 -17.742 1.00 0.00 61 TYR A C 14
ATOM 20843 O O . TYR A 1 61 ? 25.370 4.516 -17.322 1.00 0.00 61 TYR A O 14
ATOM 20861 N N . ILE A 1 62 ? 26.125 5.807 -19.018 1.00 0.00 62 ILE A N 14
ATOM 20862 C CA . ILE A 1 62 ? 25.805 4.835 -20.049 1.00 0.00 62 ILE A CA 14
ATOM 20863 C C . ILE A 1 62 ? 26.688 3.598 -19.870 1.00 0.00 62 ILE A C 14
ATOM 20864 O O . ILE A 1 62 ? 26.210 2.469 -19.974 1.00 0.00 62 ILE A O 14
ATOM 20880 N N . ALA A 1 63 ? 27.961 3.853 -19.603 1.00 0.00 63 ALA A N 14
ATOM 20881 C CA . ALA A 1 63 ? 28.915 2.774 -19.409 1.00 0.00 63 ALA A CA 14
ATOM 20882 C C . ALA A 1 63 ? 28.284 1.694 -18.528 1.00 0.00 63 ALA A C 14
ATOM 20883 O O . ALA A 1 63 ? 28.327 0.511 -18.863 1.00 0.00 63 ALA A O 14
ATOM 20890 N N . ASP A 1 64 ? 27.713 2.139 -17.418 1.00 0.00 64 ASP A N 14
ATOM 20891 C CA . ASP A 1 64 ? 27.074 1.225 -16.487 1.00 0.00 64 ASP A CA 14
ATOM 20892 C C . ASP A 1 64 ? 25.754 0.735 -17.084 1.00 0.00 64 ASP A C 14
ATOM 20893 O O . ASP A 1 64 ? 25.394 -0.431 -16.932 1.00 0.00 64 ASP A O 14
ATOM 20903 N N . ASN A 1 65 ? 25.067 1.651 -17.752 1.00 0.00 65 ASN A N 14
ATOM 20904 C CA . ASN A 1 65 ? 23.795 1.326 -18.373 1.00 0.00 65 ASN A CA 14
ATOM 20905 C C . ASN A 1 65 ? 23.999 0.198 -19.385 1.00 0.00 65 ASN A C 14
ATOM 20906 O O . ASN A 1 65 ? 23.040 -0.454 -19.796 1.00 0.00 65 ASN A O 14
ATOM 20917 N N . ARG A 1 66 ? 25.255 0.001 -19.759 1.00 0.00 66 ARG A N 14
ATOM 20918 C CA . ARG A 1 66 ? 25.597 -1.038 -20.715 1.00 0.00 66 ARG A CA 14
ATOM 20919 C C . ARG A 1 66 ? 24.662 -2.238 -20.553 1.00 0.00 66 ARG A C 14
ATOM 20920 O O . ARG A 1 66 ? 24.303 -2.887 -21.534 1.00 0.00 66 ARG A O 14
ATOM 20940 N N . ILE A 1 67 ? 24.295 -2.497 -19.306 1.00 0.00 67 ILE A N 14
ATOM 20941 C CA . ILE A 1 67 ? 23.409 -3.608 -19.003 1.00 0.00 67 ILE A CA 14
ATOM 20942 C C . ILE A 1 67 ? 22.335 -3.710 -20.088 1.00 0.00 67 ILE A C 14
ATOM 20943 O O . ILE A 1 67 ? 21.855 -4.801 -20.391 1.00 0.00 67 ILE A O 14
ATOM 20959 N N . HIS A 1 68 ? 21.990 -2.557 -20.644 1.00 0.00 68 HIS A N 14
ATOM 20960 C CA . HIS A 1 68 ? 20.982 -2.503 -21.689 1.00 0.00 68 HIS A CA 14
ATOM 20961 C C . HIS A 1 68 ? 21.604 -1.952 -22.973 1.00 0.00 68 HIS A C 14
ATOM 20962 O O . HIS A 1 68 ? 22.773 -2.205 -23.260 1.00 0.00 68 HIS A O 14
ATOM 20976 N N . ALA A 1 69 ? 20.794 -1.208 -23.713 1.00 0.00 69 ALA A N 14
ATOM 20977 C CA . ALA A 1 69 ? 21.250 -0.619 -24.961 1.00 0.00 69 ALA A CA 14
ATOM 20978 C C . ALA A 1 69 ? 20.546 0.723 -25.173 1.00 0.00 69 ALA A C 14
ATOM 20979 O O . ALA A 1 69 ? 19.616 0.820 -25.972 1.00 0.00 69 ALA A O 14
ATOM 20986 N N . VAL A 1 70 ? 21.018 1.724 -24.444 1.00 0.00 70 VAL A N 14
ATOM 20987 C CA . VAL A 1 70 ? 20.446 3.056 -24.543 1.00 0.00 70 VAL A CA 14
ATOM 20988 C C . VAL A 1 70 ? 21.361 3.937 -25.395 1.00 0.00 70 VAL A C 14
ATOM 20989 O O . VAL A 1 70 ? 22.300 4.543 -24.880 1.00 0.00 70 VAL A O 14
ATOM 21002 N N . SER A 1 71 ? 21.055 3.982 -26.683 1.00 0.00 71 SER A N 14
ATOM 21003 C CA . SER A 1 71 ? 21.839 4.779 -27.611 1.00 0.00 71 SER A CA 14
ATOM 21004 C C . SER A 1 71 ? 21.464 6.256 -27.478 1.00 0.00 71 SER A C 14
ATOM 21005 O O . SER A 1 71 ? 20.407 6.586 -26.941 1.00 0.00 71 SER A O 14
ATOM 21013 N N . ILE A 1 72 ? 22.350 7.106 -27.975 1.00 0.00 72 ILE A N 14
ATOM 21014 C CA . ILE A 1 72 ? 22.125 8.541 -27.918 1.00 0.00 72 ILE A CA 14
ATOM 21015 C C . ILE A 1 72 ? 22.724 9.197 -29.164 1.00 0.00 72 ILE A C 14
ATOM 21016 O O . ILE A 1 72 ? 23.914 9.050 -29.436 1.00 0.00 72 ILE A O 14
ATOM 21032 N N . LYS A 1 73 ? 21.871 9.906 -29.888 1.00 0.00 73 LYS A N 14
ATOM 21033 C CA . LYS A 1 73 ? 22.300 10.585 -31.098 1.00 0.00 73 LYS A CA 14
ATOM 21034 C C . LYS A 1 73 ? 21.548 11.911 -31.229 1.00 0.00 73 LYS A C 14
ATOM 21035 O O . LYS A 1 73 ? 20.323 11.925 -31.343 1.00 0.00 73 LYS A O 14
ATOM 21053 N N . ALA A 1 74 ? 22.313 12.993 -31.208 1.00 0.00 74 ALA A N 14
ATOM 21054 C CA . ALA A 1 74 ? 21.734 14.320 -31.323 1.00 0.00 74 ALA A CA 14
ATOM 21055 C C . ALA A 1 74 ? 21.363 14.586 -32.783 1.00 0.00 74 ALA A C 14
ATOM 21056 O O . ALA A 1 74 ? 22.237 14.667 -33.644 1.00 0.00 74 ALA A O 14
ATOM 21063 N N . TYR A 1 75 ? 20.065 14.714 -33.017 1.00 0.00 75 TYR A N 14
ATOM 21064 C CA . TYR A 1 75 ? 19.568 14.969 -34.358 1.00 0.00 75 TYR A CA 14
ATOM 21065 C C . TYR A 1 75 ? 18.351 15.895 -34.325 1.00 0.00 75 TYR A C 14
ATOM 21066 O O . TYR A 1 75 ? 17.941 16.350 -33.258 1.00 0.00 75 TYR A O 14
ATOM 21084 N N . THR A 1 76 ? 17.806 16.147 -35.506 1.00 0.00 76 THR A N 14
ATOM 21085 C CA . THR A 1 76 ? 16.644 17.011 -35.626 1.00 0.00 76 THR A CA 14
ATOM 21086 C C . THR A 1 76 ? 15.357 16.199 -35.463 1.00 0.00 76 THR A C 14
ATOM 21087 O O . THR A 1 76 ? 15.406 14.990 -35.239 1.00 0.00 76 THR A O 14
ATOM 21098 N N . PRO A 1 77 ? 14.207 16.914 -35.587 1.00 0.00 77 PRO A N 14
ATOM 21099 C CA . PRO A 1 77 ? 12.910 16.273 -35.456 1.00 0.00 77 PRO A CA 14
ATOM 21100 C C . PRO A 1 77 ? 12.574 15.454 -36.704 1.00 0.00 77 PRO A C 14
ATOM 21101 O O . PRO A 1 77 ? 11.997 14.372 -36.604 1.00 0.00 77 PRO A O 14
ATOM 21112 N N . ALA A 1 78 ? 12.951 16.000 -37.850 1.00 0.00 78 ALA A N 14
ATOM 21113 C CA . ALA A 1 78 ? 12.698 15.334 -39.116 1.00 0.00 78 ALA A CA 14
ATOM 21114 C C . ALA A 1 78 ? 13.783 14.283 -39.361 1.00 0.00 78 ALA A C 14
ATOM 21115 O O . ALA A 1 78 ? 13.573 13.331 -40.110 1.00 0.00 78 ALA A O 14
ATOM 21122 N N . GLU A 1 79 ? 14.920 14.492 -38.714 1.00 0.00 79 GLU A N 14
ATOM 21123 C CA . GLU A 1 79 ? 16.039 13.575 -38.852 1.00 0.00 79 GLU A CA 14
ATOM 21124 C C . GLU A 1 79 ? 15.618 12.160 -38.449 1.00 0.00 79 GLU A C 14
ATOM 21125 O O . GLU A 1 79 ? 16.072 11.182 -39.040 1.00 0.00 79 GLU A O 14
ATOM 21138 N N . TRP A 1 80 ? 14.756 12.097 -37.445 1.00 0.00 80 TRP A N 14
ATOM 21139 C CA . TRP A 1 80 ? 14.269 10.818 -36.956 1.00 0.00 80 TRP A CA 14
ATOM 21140 C C . TRP A 1 80 ? 13.529 10.125 -38.102 1.00 0.00 80 TRP A C 14
ATOM 21141 O O . TRP A 1 80 ? 13.409 8.901 -38.118 1.00 0.00 80 TRP A O 14
ATOM 21162 N N . ALA A 1 81 ? 13.052 10.938 -39.034 1.00 0.00 81 ALA A N 14
ATOM 21163 C CA . ALA A 1 81 ? 12.327 10.418 -40.181 1.00 0.00 81 ALA A CA 14
ATOM 21164 C C . ALA A 1 81 ? 13.325 9.998 -41.262 1.00 0.00 81 ALA A C 14
ATOM 21165 O O . ALA A 1 81 ? 13.190 8.929 -41.855 1.00 0.00 81 ALA A O 14
ATOM 21172 N N . ARG A 1 82 ? 14.305 10.861 -41.485 1.00 0.00 82 ARG A N 14
ATOM 21173 C CA . ARG A 1 82 ? 15.325 10.594 -42.484 1.00 0.00 82 ARG A CA 14
ATOM 21174 C C . ARG A 1 82 ? 16.219 9.437 -42.033 1.00 0.00 82 ARG A C 14
ATOM 21175 O O . ARG A 1 82 ? 16.871 8.795 -42.855 1.00 0.00 82 ARG A O 14
ATOM 21195 N N . ASP A 1 83 ? 16.220 9.205 -40.729 1.00 0.00 83 ASP A N 14
ATOM 21196 C CA . ASP A 1 83 ? 17.023 8.137 -40.159 1.00 0.00 83 ASP A CA 14
ATOM 21197 C C . ASP A 1 83 ? 16.217 6.836 -40.173 1.00 0.00 83 ASP A C 14
ATOM 21198 O O . ASP A 1 83 ? 16.709 5.803 -40.625 1.00 0.00 83 ASP A O 14
ATOM 21208 N N . ARG A 1 84 ? 14.994 6.929 -39.673 1.00 0.00 84 ARG A N 14
ATOM 21209 C CA . ARG A 1 84 ? 14.116 5.773 -39.623 1.00 0.00 84 ARG A CA 14
ATOM 21210 C C . ARG A 1 84 ? 13.640 5.407 -41.031 1.00 0.00 84 ARG A C 14
ATOM 21211 O O . ARG A 1 84 ? 13.347 4.244 -41.308 1.00 0.00 84 ARG A O 14
ATOM 21231 N N . LYS A 1 85 ? 13.577 6.420 -41.882 1.00 0.00 85 LYS A N 14
ATOM 21232 C CA . LYS A 1 85 ? 13.141 6.219 -43.253 1.00 0.00 85 LYS A CA 14
ATOM 21233 C C . LYS A 1 85 ? 14.331 5.766 -44.101 1.00 0.00 85 LYS A C 14
ATOM 21234 O O . LYS A 1 85 ? 14.153 5.263 -45.209 1.00 0.00 85 LYS A O 14
ATOM 21252 N N . LEU A 1 86 ? 15.519 5.960 -43.547 1.00 0.00 86 LEU A N 14
ATOM 21253 C CA . LEU A 1 86 ? 16.739 5.577 -44.238 1.00 0.00 86 LEU A CA 14
ATOM 21254 C C . LEU A 1 86 ? 16.920 4.061 -44.142 1.00 0.00 86 LEU A C 14
ATOM 21255 O O . LEU A 1 86 ? 15.966 3.334 -43.870 1.00 0.00 86 LEU A O 14
ATOM 21271 N N . ASN A 1 87 ? 18.151 3.629 -44.370 1.00 0.00 87 ASN A N 14
ATOM 21272 C CA . ASN A 1 87 ? 18.470 2.212 -44.312 1.00 0.00 87 ASN A CA 14
ATOM 21273 C C . ASN A 1 87 ? 19.375 1.946 -43.108 1.00 0.00 87 ASN A C 14
ATOM 21274 O O . ASN A 1 87 ? 20.039 0.913 -43.042 1.00 0.00 87 ASN A O 14
ATOM 21285 N N . GLY A 1 88 ? 19.372 2.897 -42.184 1.00 0.00 88 GLY A N 14
ATOM 21286 C CA . GLY A 1 88 ? 20.184 2.778 -40.985 1.00 0.00 88 GLY A CA 14
ATOM 21287 C C . GLY A 1 88 ? 19.336 2.339 -39.790 1.00 0.00 88 GLY A C 14
ATOM 21288 O O . GLY A 1 88 ? 19.817 1.625 -38.912 1.00 0.00 88 GLY A O 14
ATOM 21292 N N . PHE A 1 89 ? 18.088 2.786 -39.795 1.00 0.00 89 PHE A N 14
ATOM 21293 C CA . PHE A 1 89 ? 17.169 2.448 -38.721 1.00 0.00 89 PHE A CA 14
ATOM 21294 C C . PHE A 1 89 ? 15.974 1.653 -39.253 1.00 0.00 89 PHE A C 14
ATOM 21295 O O . PHE A 1 89 ? 15.085 1.277 -38.490 1.00 0.00 89 PHE A O 14
ATOM 21312 N N . LEU A 1 90 ? 15.991 1.421 -40.557 1.00 0.00 90 LEU A N 14
ATOM 21313 C CA . LEU A 1 90 ? 14.920 0.678 -41.199 1.00 0.00 90 LEU A CA 14
ATOM 21314 C C . LEU A 1 90 ? 15.514 -0.244 -42.266 1.00 0.00 90 LEU A C 14
ATOM 21315 O O . LEU A 1 90 ? 14.789 -0.771 -43.109 1.00 0.00 90 LEU A O 14
ATOM 21331 N N . GLU A 1 91 ? 16.826 -0.411 -42.195 1.00 0.00 91 GLU A N 14
ATOM 21332 C CA . GLU A 1 91 ? 17.525 -1.260 -43.145 1.00 0.00 91 GLU A CA 14
ATOM 21333 C C . GLU A 1 91 ? 17.075 -0.942 -44.572 1.00 0.00 91 GLU A C 14
ATOM 21334 O O . GLU A 1 91 ? 16.289 -0.021 -44.789 1.00 0.00 91 GLU A O 14
ATOM 21347 N N . HIS A 1 92 ? 17.593 -1.723 -45.509 1.00 0.00 92 HIS A N 14
ATOM 21348 C CA . HIS A 1 92 ? 17.254 -1.536 -46.910 1.00 0.00 92 HIS A CA 14
ATOM 21349 C C . HIS A 1 92 ? 17.905 -2.640 -47.746 1.00 0.00 92 HIS A C 14
ATOM 21350 O O . HIS A 1 92 ? 17.233 -3.575 -48.178 1.00 0.00 92 HIS A O 14
ATOM 21364 N N . HIS A 1 93 ? 19.206 -2.493 -47.950 1.00 0.00 93 HIS A N 14
ATOM 21365 C CA . HIS A 1 93 ? 19.956 -3.466 -48.728 1.00 0.00 93 HIS A CA 14
ATOM 21366 C C . HIS A 1 93 ? 21.411 -3.011 -48.853 1.00 0.00 93 HIS A C 14
ATOM 21367 O O . HIS A 1 93 ? 21.746 -2.225 -49.738 1.00 0.00 93 HIS A O 14
ATOM 21381 N N . HIS A 1 94 ? 22.238 -3.524 -47.953 1.00 0.00 94 HIS A N 14
ATOM 21382 C CA . HIS A 1 94 ? 23.649 -3.180 -47.952 1.00 0.00 94 HIS A CA 14
ATOM 21383 C C . HIS A 1 94 ? 23.808 -1.663 -47.831 1.00 0.00 94 HIS A C 14
ATOM 21384 O O . HIS A 1 94 ? 22.847 -0.957 -47.530 1.00 0.00 94 HIS A O 14
ATOM 21398 N N . HIS A 1 95 ? 25.029 -1.207 -48.071 1.00 0.00 95 HIS A N 14
ATOM 21399 C CA . HIS A 1 95 ? 25.326 0.213 -47.992 1.00 0.00 95 HIS A CA 14
ATOM 21400 C C . HIS A 1 95 ? 25.133 0.699 -46.554 1.00 0.00 95 HIS A C 14
ATOM 21401 O O . HIS A 1 95 ? 24.070 0.504 -45.967 1.00 0.00 95 HIS A O 14
ATOM 21415 N N . HIS A 1 96 ? 26.178 1.321 -46.029 1.00 0.00 96 HIS A N 14
ATOM 21416 C CA . HIS A 1 96 ? 26.137 1.836 -44.671 1.00 0.00 96 HIS A CA 14
ATOM 21417 C C . HIS A 1 96 ? 27.059 3.052 -44.555 1.00 0.00 96 HIS A C 14
ATOM 21418 O O . HIS A 1 96 ? 27.801 3.363 -45.485 1.00 0.00 96 HIS A O 14
ATOM 21432 N N . HIS A 1 97 ? 26.980 3.707 -43.406 1.00 0.00 97 HIS A N 14
ATOM 21433 C CA . HIS A 1 97 ? 27.798 4.882 -43.157 1.00 0.00 97 HIS A CA 14
ATOM 21434 C C . HIS A 1 97 ? 27.734 5.817 -44.366 1.00 0.00 97 HIS A C 14
ATOM 21435 O O . HIS A 1 97 ? 27.619 7.032 -44.211 1.00 0.00 97 HIS A O 14
ATOM 21449 N N . MET A 1 1 ? 1.325 0.000 0.000 1.00 0.00 1 MET A N 15
ATOM 21450 C CA . MET A 1 1 ? 2.073 0.000 -1.245 1.00 0.00 1 MET A CA 15
ATOM 21451 C C . MET A 1 1 ? 3.577 0.104 -0.982 1.00 0.00 1 MET A C 15
ATOM 21452 O O . MET A 1 1 ? 4.286 0.819 -1.688 1.00 0.00 1 MET A O 15
ATOM 21466 N N . ILE A 1 2 ? 4.018 -0.619 0.037 1.00 0.00 2 ILE A N 15
ATOM 21467 C CA . ILE A 1 2 ? 5.424 -0.616 0.403 1.00 0.00 2 ILE A CA 15
ATOM 21468 C C . ILE A 1 2 ? 5.668 -1.672 1.483 1.00 0.00 2 ILE A C 15
ATOM 21469 O O . ILE A 1 2 ? 6.397 -2.637 1.260 1.00 0.00 2 ILE A O 15
ATOM 21485 N N . GLU A 1 3 ? 5.043 -1.453 2.631 1.00 0.00 3 GLU A N 15
ATOM 21486 C CA . GLU A 1 3 ? 5.182 -2.373 3.747 1.00 0.00 3 GLU A CA 15
ATOM 21487 C C . GLU A 1 3 ? 3.986 -2.246 4.692 1.00 0.00 3 GLU A C 15
ATOM 21488 O O . GLU A 1 3 ? 2.865 -2.001 4.250 1.00 0.00 3 GLU A O 15
ATOM 21501 N N . ASP A 1 4 ? 4.265 -2.420 5.975 1.00 0.00 4 ASP A N 15
ATOM 21502 C CA . ASP A 1 4 ? 3.226 -2.329 6.986 1.00 0.00 4 ASP A CA 15
ATOM 21503 C C . ASP A 1 4 ? 3.872 -2.132 8.359 1.00 0.00 4 ASP A C 15
ATOM 21504 O O . ASP A 1 4 ? 4.242 -3.101 9.020 1.00 0.00 4 ASP A O 15
ATOM 21514 N N . PRO A 1 5 ? 3.991 -0.837 8.758 1.00 0.00 5 PRO A N 15
ATOM 21515 C CA . PRO A 1 5 ? 4.586 -0.500 10.040 1.00 0.00 5 PRO A CA 15
ATOM 21516 C C . PRO A 1 5 ? 3.620 -0.802 11.189 1.00 0.00 5 PRO A C 15
ATOM 21517 O O . PRO A 1 5 ? 2.704 -0.025 11.454 1.00 0.00 5 PRO A O 15
ATOM 21528 N N . MET A 1 6 ? 3.859 -1.931 11.839 1.00 0.00 6 MET A N 15
ATOM 21529 C CA . MET A 1 6 ? 3.023 -2.344 12.953 1.00 0.00 6 MET A CA 15
ATOM 21530 C C . MET A 1 6 ? 3.387 -3.756 13.418 1.00 0.00 6 MET A C 15
ATOM 21531 O O . MET A 1 6 ? 2.509 -4.551 13.747 1.00 0.00 6 MET A O 15
ATOM 21545 N N . GLU A 1 7 ? 4.685 -4.023 13.431 1.00 0.00 7 GLU A N 15
ATOM 21546 C CA . GLU A 1 7 ? 5.177 -5.324 13.851 1.00 0.00 7 GLU A CA 15
ATOM 21547 C C . GLU A 1 7 ? 4.593 -6.424 12.962 1.00 0.00 7 GLU A C 15
ATOM 21548 O O . GLU A 1 7 ? 5.230 -6.856 12.003 1.00 0.00 7 GLU A O 15
ATOM 21561 N N . ASN A 1 8 ? 3.386 -6.846 13.312 1.00 0.00 8 ASN A N 15
ATOM 21562 C CA . ASN A 1 8 ? 2.709 -7.887 12.558 1.00 0.00 8 ASN A CA 15
ATOM 21563 C C . ASN A 1 8 ? 3.708 -8.993 12.214 1.00 0.00 8 ASN A C 15
ATOM 21564 O O . ASN A 1 8 ? 3.548 -9.691 11.214 1.00 0.00 8 ASN A O 15
ATOM 21575 N N . ASN A 1 9 ? 4.718 -9.119 13.062 1.00 0.00 9 ASN A N 15
ATOM 21576 C CA . ASN A 1 9 ? 5.744 -10.129 12.860 1.00 0.00 9 ASN A CA 15
ATOM 21577 C C . ASN A 1 9 ? 5.305 -11.435 13.526 1.00 0.00 9 ASN A C 15
ATOM 21578 O O . ASN A 1 9 ? 4.905 -12.379 12.846 1.00 0.00 9 ASN A O 15
ATOM 21589 N N . GLU A 1 10 ? 5.395 -11.448 14.848 1.00 0.00 10 GLU A N 15
ATOM 21590 C CA . GLU A 1 10 ? 5.013 -12.623 15.612 1.00 0.00 10 GLU A CA 15
ATOM 21591 C C . GLU A 1 10 ? 3.714 -13.215 15.062 1.00 0.00 10 GLU A C 15
ATOM 21592 O O . GLU A 1 10 ? 3.715 -14.309 14.500 1.00 0.00 10 GLU A O 15
ATOM 21605 N N . ILE A 1 11 ? 2.636 -12.465 15.242 1.00 0.00 11 ILE A N 15
ATOM 21606 C CA . ILE A 1 11 ? 1.333 -12.902 14.770 1.00 0.00 11 ILE A CA 15
ATOM 21607 C C . ILE A 1 11 ? 1.497 -13.633 13.436 1.00 0.00 11 ILE A C 15
ATOM 21608 O O . ILE A 1 11 ? 0.754 -14.567 13.141 1.00 0.00 11 ILE A O 15
ATOM 21624 N N . GLN A 1 12 ? 2.475 -13.179 12.666 1.00 0.00 12 GLN A N 15
ATOM 21625 C CA . GLN A 1 12 ? 2.746 -13.778 11.370 1.00 0.00 12 GLN A CA 15
ATOM 21626 C C . GLN A 1 12 ? 3.518 -15.089 11.542 1.00 0.00 12 GLN A C 15
ATOM 21627 O O . GLN A 1 12 ? 3.065 -16.142 11.097 1.00 0.00 12 GLN A O 15
ATOM 21641 N N . SER A 1 13 ? 4.669 -14.980 12.189 1.00 0.00 13 SER A N 15
ATOM 21642 C CA . SER A 1 13 ? 5.507 -16.143 12.425 1.00 0.00 13 SER A CA 15
ATOM 21643 C C . SER A 1 13 ? 4.671 -17.280 13.013 1.00 0.00 13 SER A C 15
ATOM 21644 O O . SER A 1 13 ? 4.888 -18.447 12.691 1.00 0.00 13 SER A O 15
ATOM 21652 N N . VAL A 1 14 ? 3.731 -16.900 13.866 1.00 0.00 14 VAL A N 15
ATOM 21653 C CA . VAL A 1 14 ? 2.860 -17.874 14.503 1.00 0.00 14 VAL A CA 15
ATOM 21654 C C . VAL A 1 14 ? 1.807 -18.345 13.498 1.00 0.00 14 VAL A C 15
ATOM 21655 O O . VAL A 1 14 ? 1.490 -19.532 13.436 1.00 0.00 14 VAL A O 15
ATOM 21668 N N . LEU A 1 15 ? 1.295 -17.390 12.735 1.00 0.00 15 LEU A N 15
ATOM 21669 C CA . LEU A 1 15 ? 0.285 -17.693 11.735 1.00 0.00 15 LEU A CA 15
ATOM 21670 C C . LEU A 1 15 ? 0.835 -18.733 10.758 1.00 0.00 15 LEU A C 15
ATOM 21671 O O . LEU A 1 15 ? 0.136 -19.675 10.389 1.00 0.00 15 LEU A O 15
ATOM 21687 N N . MET A 1 16 ? 2.084 -18.528 10.367 1.00 0.00 16 MET A N 15
ATOM 21688 C CA . MET A 1 16 ? 2.737 -19.437 9.440 1.00 0.00 16 MET A CA 15
ATOM 21689 C C . MET A 1 16 ? 3.196 -20.711 10.152 1.00 0.00 16 MET A C 15
ATOM 21690 O O . MET A 1 16 ? 3.065 -21.809 9.614 1.00 0.00 16 MET A O 15
ATOM 21704 N N . ASN A 1 17 ? 3.725 -20.522 11.352 1.00 0.00 17 ASN A N 15
ATOM 21705 C CA . ASN A 1 17 ? 4.204 -21.642 12.144 1.00 0.00 17 ASN A CA 15
ATOM 21706 C C . ASN A 1 17 ? 3.055 -22.626 12.375 1.00 0.00 17 ASN A C 15
ATOM 21707 O O . ASN A 1 17 ? 3.273 -23.834 12.443 1.00 0.00 17 ASN A O 15
ATOM 21718 N N . ALA A 1 18 ? 1.857 -22.071 12.489 1.00 0.00 18 ALA A N 15
ATOM 21719 C CA . ALA A 1 18 ? 0.674 -22.885 12.711 1.00 0.00 18 ALA A CA 15
ATOM 21720 C C . ALA A 1 18 ? 0.142 -23.382 11.365 1.00 0.00 18 ALA A C 15
ATOM 21721 O O . ALA A 1 18 ? -0.076 -24.578 11.184 1.00 0.00 18 ALA A O 15
ATOM 21728 N N . LEU A 1 19 ? -0.051 -22.437 10.456 1.00 0.00 19 LEU A N 15
ATOM 21729 C CA . LEU A 1 19 ? -0.553 -22.764 9.133 1.00 0.00 19 LEU A CA 15
ATOM 21730 C C . LEU A 1 19 ? -0.491 -21.518 8.247 1.00 0.00 19 LEU A C 15
ATOM 21731 O O . LEU A 1 19 ? -1.118 -20.504 8.551 1.00 0.00 19 LEU A O 15
ATOM 21747 N N . SER A 1 20 ? 0.270 -21.635 7.169 1.00 0.00 20 SER A N 15
ATOM 21748 C CA . SER A 1 20 ? 0.422 -20.530 6.237 1.00 0.00 20 SER A CA 15
ATOM 21749 C C . SER A 1 20 ? -0.687 -20.579 5.183 1.00 0.00 20 SER A C 15
ATOM 21750 O O . SER A 1 20 ? -1.780 -21.075 5.450 1.00 0.00 20 SER A O 15
ATOM 21758 N N . LEU A 1 21 ? -0.366 -20.057 4.008 1.00 0.00 21 LEU A N 15
ATOM 21759 C CA . LEU A 1 21 ? -1.321 -20.035 2.913 1.00 0.00 21 LEU A CA 15
ATOM 21760 C C . LEU A 1 21 ? -0.718 -19.273 1.732 1.00 0.00 21 LEU A C 15
ATOM 21761 O O . LEU A 1 21 ? -0.768 -19.742 0.595 1.00 0.00 21 LEU A O 15
ATOM 21777 N N . GLN A 1 22 ? -0.160 -18.111 2.040 1.00 0.00 22 GLN A N 15
ATOM 21778 C CA . GLN A 1 22 ? 0.452 -17.280 1.017 1.00 0.00 22 GLN A CA 15
ATOM 21779 C C . GLN A 1 22 ? 0.829 -15.915 1.598 1.00 0.00 22 GLN A C 15
ATOM 21780 O O . GLN A 1 22 ? 2.009 -15.592 1.716 1.00 0.00 22 GLN A O 15
ATOM 21794 N N . GLU A 1 23 ? -0.197 -15.152 1.944 1.00 0.00 23 GLU A N 15
ATOM 21795 C CA . GLU A 1 23 ? 0.011 -13.830 2.509 1.00 0.00 23 GLU A CA 15
ATOM 21796 C C . GLU A 1 23 ? -0.653 -13.729 3.884 1.00 0.00 23 GLU A C 15
ATOM 21797 O O . GLU A 1 23 ? -1.294 -14.675 4.338 1.00 0.00 23 GLU A O 15
ATOM 21810 N N . VAL A 1 24 ? -0.478 -12.573 4.507 1.00 0.00 24 VAL A N 15
ATOM 21811 C CA . VAL A 1 24 ? -1.052 -12.337 5.821 1.00 0.00 24 VAL A CA 15
ATOM 21812 C C . VAL A 1 24 ? -1.605 -10.911 5.882 1.00 0.00 24 VAL A C 15
ATOM 21813 O O . VAL A 1 24 ? -1.283 -10.080 5.034 1.00 0.00 24 VAL A O 15
ATOM 21826 N N . HIS A 1 25 ? -2.429 -10.673 6.892 1.00 0.00 25 HIS A N 15
ATOM 21827 C CA . HIS A 1 25 ? -3.029 -9.362 7.074 1.00 0.00 25 HIS A CA 15
ATOM 21828 C C . HIS A 1 25 ? -3.236 -9.096 8.567 1.00 0.00 25 HIS A C 15
ATOM 21829 O O . HIS A 1 25 ? -3.731 -9.958 9.292 1.00 0.00 25 HIS A O 15
ATOM 21843 N N . VAL A 1 26 ? -2.848 -7.899 8.981 1.00 0.00 26 VAL A N 15
ATOM 21844 C CA . VAL A 1 26 ? -2.984 -7.508 10.373 1.00 0.00 26 VAL A CA 15
ATOM 21845 C C . VAL A 1 26 ? -3.727 -6.173 10.453 1.00 0.00 26 VAL A C 15
ATOM 21846 O O . VAL A 1 26 ? -3.123 -5.112 10.307 1.00 0.00 26 VAL A O 15
ATOM 21859 N N . SER A 1 27 ? -5.028 -6.270 10.686 1.00 0.00 27 SER A N 15
ATOM 21860 C CA . SER A 1 27 ? -5.860 -5.083 10.787 1.00 0.00 27 SER A CA 15
ATOM 21861 C C . SER A 1 27 ? -6.275 -4.857 12.242 1.00 0.00 27 SER A C 15
ATOM 21862 O O . SER A 1 27 ? -6.690 -5.791 12.925 1.00 0.00 27 SER A O 15
ATOM 21870 N N . GLY A 1 28 ? -6.147 -3.610 12.674 1.00 0.00 28 GLY A N 15
ATOM 21871 C CA . GLY A 1 28 ? -6.502 -3.250 14.036 1.00 0.00 28 GLY A CA 15
ATOM 21872 C C . GLY A 1 28 ? -5.802 -1.958 14.461 1.00 0.00 28 GLY A C 15
ATOM 21873 O O . GLY A 1 28 ? -5.735 -1.001 13.691 1.00 0.00 28 GLY A O 15
ATOM 21877 N N . ASP A 1 29 ? -5.299 -1.971 15.687 1.00 0.00 29 ASP A N 15
ATOM 21878 C CA . ASP A 1 29 ? -4.607 -0.812 16.224 1.00 0.00 29 ASP A CA 15
ATOM 21879 C C . ASP A 1 29 ? -3.233 -1.240 16.744 1.00 0.00 29 ASP A C 15
ATOM 21880 O O . ASP A 1 29 ? -2.254 -1.235 15.998 1.00 0.00 29 ASP A O 15
ATOM 21890 N N . GLY A 1 30 ? -3.203 -1.600 18.01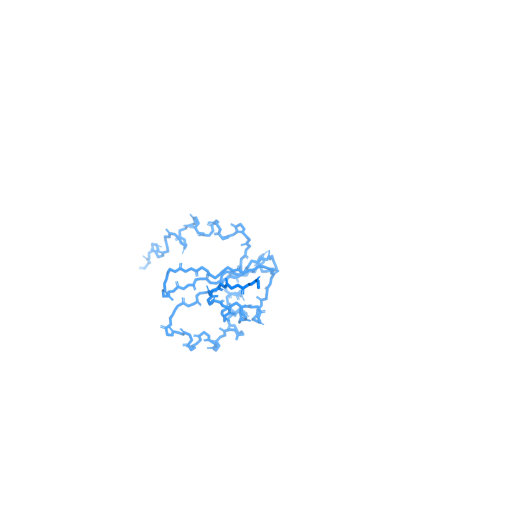8 1.00 0.00 30 GLY A N 15
ATOM 21891 C CA . GLY A 1 30 ? -1.965 -2.029 18.646 1.00 0.00 30 GLY A CA 15
ATOM 21892 C C . GLY A 1 30 ? -2.244 -2.821 19.925 1.00 0.00 30 GLY A C 15
ATOM 21893 O O . GLY A 1 30 ? -1.968 -2.348 21.026 1.00 0.00 30 GLY A O 15
ATOM 21897 N N . SER A 1 31 ? -2.790 -4.014 19.737 1.00 0.00 31 SER A N 15
ATOM 21898 C CA . SER A 1 31 ? -3.110 -4.877 20.862 1.00 0.00 31 SER A CA 15
ATOM 21899 C C . SER A 1 31 ? -4.230 -5.845 20.477 1.00 0.00 31 SER A C 15
ATOM 21900 O O . SER A 1 31 ? -4.058 -7.060 20.552 1.00 0.00 31 SER A O 15
ATOM 21908 N N . HIS A 1 32 ? -5.353 -5.269 20.072 1.00 0.00 32 HIS A N 15
ATOM 21909 C CA . HIS A 1 32 ? -6.502 -6.066 19.675 1.00 0.00 32 HIS A CA 15
ATOM 21910 C C . HIS A 1 32 ? -6.758 -5.886 18.178 1.00 0.00 32 HIS A C 15
ATOM 21911 O O . HIS A 1 32 ? -7.460 -4.961 17.771 1.00 0.00 32 HIS A O 15
ATOM 21925 N N . PHE A 1 33 ? -6.175 -6.784 17.398 1.00 0.00 33 PHE A N 15
ATOM 21926 C CA . PHE A 1 33 ? -6.332 -6.737 15.954 1.00 0.00 33 PHE A CA 15
ATOM 21927 C C . PHE A 1 33 ? -6.620 -8.128 15.387 1.00 0.00 33 PHE A C 15
ATOM 21928 O O . PHE A 1 33 ? -6.429 -9.133 16.071 1.00 0.00 33 PHE A O 15
ATOM 21945 N N . GLN A 1 34 ? -7.076 -8.143 14.143 1.00 0.00 34 GLN A N 15
ATOM 21946 C CA . GLN A 1 34 ? -7.393 -9.394 13.477 1.00 0.00 34 GLN A CA 15
ATOM 21947 C C . GLN A 1 34 ? -6.265 -9.787 12.521 1.00 0.00 34 GLN A C 15
ATOM 21948 O O . GLN A 1 34 ? -5.786 -8.960 11.748 1.00 0.00 34 GLN A O 15
ATOM 21962 N N . VAL A 1 35 ? -5.874 -11.050 12.606 1.00 0.00 35 VAL A N 15
ATOM 21963 C CA . VAL A 1 35 ? -4.811 -11.563 11.758 1.00 0.00 35 VAL A CA 15
ATOM 21964 C C . VAL A 1 35 ? -5.401 -12.552 10.751 1.00 0.00 35 VAL A C 15
ATOM 21965 O O . VAL A 1 35 ? -5.646 -13.711 11.083 1.00 0.00 35 VAL A O 15
ATOM 21978 N N . ILE A 1 36 ? -5.611 -12.058 9.539 1.00 0.00 36 ILE A N 15
ATOM 21979 C CA . ILE A 1 36 ? -6.167 -12.884 8.481 1.00 0.00 36 ILE A CA 15
ATOM 21980 C C . ILE A 1 36 ? -5.027 -13.521 7.685 1.00 0.00 36 ILE A C 15
ATOM 21981 O O . ILE A 1 36 ? -4.027 -12.867 7.393 1.00 0.00 36 ILE A O 15
ATOM 21997 N N . ALA A 1 37 ? -5.215 -14.791 7.356 1.00 0.00 37 ALA A N 15
ATOM 21998 C CA . ALA A 1 37 ? -4.214 -15.524 6.599 1.00 0.00 37 ALA A CA 15
ATOM 21999 C C . ALA A 1 37 ? -4.626 -15.567 5.126 1.00 0.00 37 ALA A C 15
ATOM 22000 O O . ALA A 1 37 ? -5.517 -16.327 4.749 1.00 0.00 37 ALA A O 15
ATOM 22007 N N . VAL A 1 38 ? -3.957 -14.743 4.334 1.00 0.00 38 VAL A N 15
ATOM 22008 C CA . VAL A 1 38 ? -4.242 -14.677 2.910 1.00 0.00 38 VAL A CA 15
ATOM 22009 C C . VAL A 1 38 ? -3.582 -15.865 2.207 1.00 0.00 38 VAL A C 15
ATOM 22010 O O . VAL A 1 38 ? -2.527 -16.335 2.632 1.00 0.00 38 VAL A O 15
ATOM 22023 N N . GLY A 1 39 ? -4.230 -16.317 1.144 1.00 0.00 39 GLY A N 15
ATOM 22024 C CA . GLY A 1 39 ? -3.719 -17.441 0.378 1.00 0.00 39 GLY A CA 15
ATOM 22025 C C . GLY A 1 39 ? -4.796 -18.006 -0.552 1.00 0.00 39 GLY A C 15
ATOM 22026 O O . GLY A 1 39 ? -5.290 -17.304 -1.433 1.00 0.00 39 GLY A O 15
ATOM 22030 N N . GLU A 1 40 ? -5.127 -19.268 -0.323 1.00 0.00 40 GLU A N 15
ATOM 22031 C CA . GLU A 1 40 ? -6.136 -19.934 -1.129 1.00 0.00 40 GLU A CA 15
ATOM 22032 C C . GLU A 1 40 ? -6.385 -21.350 -0.604 1.00 0.00 40 GLU A C 15
ATOM 22033 O O . GLU A 1 40 ? -7.506 -21.852 -0.671 1.00 0.00 40 GLU A O 15
ATOM 22046 N N . LEU A 1 41 ? -5.322 -21.952 -0.092 1.00 0.00 41 LEU A N 15
ATOM 22047 C CA . LEU A 1 41 ? -5.412 -23.300 0.445 1.00 0.00 41 LEU A CA 15
ATOM 22048 C C . LEU A 1 41 ? -6.753 -23.471 1.160 1.00 0.00 41 LEU A C 15
ATOM 22049 O O . LEU A 1 41 ? -7.532 -24.361 0.822 1.00 0.00 41 LEU A O 15
ATOM 22065 N N . PHE A 1 42 ? -6.982 -22.604 2.136 1.00 0.00 42 PHE A N 15
ATOM 22066 C CA . PHE A 1 42 ? -8.216 -22.648 2.902 1.00 0.00 42 PHE A CA 15
ATOM 22067 C C . PHE A 1 42 ? -9.299 -21.788 2.247 1.00 0.00 42 PHE A C 15
ATOM 22068 O O . PHE A 1 42 ? -10.053 -21.102 2.936 1.00 0.00 42 PHE A O 15
ATOM 22085 N N . ASP A 1 43 ? -9.342 -21.852 0.924 1.00 0.00 43 ASP A N 15
ATOM 22086 C CA . ASP A 1 43 ? -10.319 -21.088 0.169 1.00 0.00 43 ASP A CA 15
ATOM 22087 C C . ASP A 1 43 ? -11.552 -21.957 -0.088 1.00 0.00 43 ASP A C 15
ATOM 22088 O O . ASP A 1 43 ? -11.798 -22.372 -1.220 1.00 0.00 43 ASP A O 15
ATOM 22098 N N . GLY A 1 44 ? -12.294 -22.207 0.981 1.00 0.00 44 GLY A N 15
ATOM 22099 C CA . GLY A 1 44 ? -13.494 -23.020 0.885 1.00 0.00 44 GLY A CA 15
ATOM 22100 C C . GLY A 1 44 ? -13.743 -23.787 2.186 1.00 0.00 44 GLY A C 15
ATOM 22101 O O . GLY A 1 44 ? -14.862 -24.225 2.448 1.00 0.00 44 GLY A O 15
ATOM 22105 N N . MET A 1 45 ? -12.680 -23.925 2.965 1.00 0.00 45 MET A N 15
ATOM 22106 C CA . MET A 1 45 ? -12.769 -24.632 4.232 1.00 0.00 45 MET A CA 15
ATOM 22107 C C . MET A 1 45 ? -13.917 -24.088 5.084 1.00 0.00 45 MET A C 15
ATOM 22108 O O . MET A 1 45 ? -14.230 -22.899 5.025 1.00 0.00 45 MET A O 15
ATOM 22122 N N . SER A 1 46 ? -14.514 -24.983 5.857 1.00 0.00 46 SER A N 15
ATOM 22123 C CA . SER A 1 46 ? -15.621 -24.608 6.720 1.00 0.00 46 SER A CA 15
ATOM 22124 C C . SER A 1 46 ? -15.112 -23.755 7.884 1.00 0.00 46 SER A C 15
ATOM 22125 O O . SER A 1 46 ? -14.130 -24.110 8.534 1.00 0.00 46 SER A O 15
ATOM 22133 N N . ARG A 1 47 ? -15.802 -22.648 8.111 1.00 0.00 47 ARG A N 15
ATOM 22134 C CA . ARG A 1 47 ? -15.432 -21.742 9.185 1.00 0.00 47 ARG A CA 15
ATOM 22135 C C . ARG A 1 47 ? -14.878 -22.528 10.375 1.00 0.00 47 ARG A C 15
ATOM 22136 O O . ARG A 1 47 ? -13.699 -22.414 10.705 1.00 0.00 47 ARG A O 15
ATOM 22156 N N . VAL A 1 48 ? -15.756 -23.309 10.987 1.00 0.00 48 VAL A N 15
ATOM 22157 C CA . VAL A 1 48 ? -15.370 -24.114 12.134 1.00 0.00 48 VAL A CA 15
ATOM 22158 C C . VAL A 1 48 ? -14.074 -24.861 11.814 1.00 0.00 48 VAL A C 15
ATOM 22159 O O . VAL A 1 48 ? -13.010 -24.512 12.324 1.00 0.00 48 VAL A O 15
ATOM 22172 N N . LYS A 1 49 ? -14.205 -25.874 10.971 1.00 0.00 49 LYS A N 15
ATOM 22173 C CA . LYS A 1 49 ? -13.057 -26.673 10.577 1.00 0.00 49 LYS A CA 15
ATOM 22174 C C . LYS A 1 49 ? -11.839 -25.762 10.414 1.00 0.00 49 LYS A C 15
ATOM 22175 O O . LYS A 1 49 ? -10.709 -26.178 10.666 1.00 0.00 49 LYS A O 15
ATOM 22193 N N . LYS A 1 50 ? -12.109 -24.535 9.993 1.00 0.00 50 LYS A N 15
ATOM 22194 C CA . LYS A 1 50 ? -11.050 -23.561 9.793 1.00 0.00 50 LYS A CA 15
ATOM 22195 C C . LYS A 1 50 ? -10.506 -23.119 11.153 1.00 0.00 50 LYS A C 15
ATOM 22196 O O . LYS A 1 50 ? -9.420 -23.533 11.557 1.00 0.00 50 LYS A O 15
ATOM 22214 N N . GLN A 1 51 ? -11.287 -22.283 11.823 1.00 0.00 51 GLN A N 15
ATOM 22215 C CA . GLN A 1 51 ? -10.898 -21.781 13.130 1.00 0.00 51 GLN A CA 15
ATOM 22216 C C . GLN A 1 51 ? -10.265 -22.898 13.962 1.00 0.00 51 GLN A C 15
ATOM 22217 O O . GLN A 1 51 ? -9.306 -22.663 14.695 1.00 0.00 51 GLN A O 15
ATOM 22231 N N . GLN A 1 52 ? -10.827 -24.089 13.819 1.00 0.00 52 GLN A N 15
ATOM 22232 C CA . GLN A 1 52 ? -10.330 -25.243 14.549 1.00 0.00 52 GLN A CA 15
ATOM 22233 C C . GLN A 1 52 ? -8.928 -25.616 14.061 1.00 0.00 52 GLN A C 15
ATOM 22234 O O . GLN A 1 52 ? -7.951 -25.457 14.790 1.00 0.00 52 GLN A O 15
ATOM 22248 N N . THR A 1 53 ? -8.875 -26.105 12.830 1.00 0.00 53 THR A N 15
ATOM 22249 C CA . THR A 1 53 ? -7.610 -26.501 12.236 1.00 0.00 53 THR A CA 15
ATOM 22250 C C . THR A 1 53 ? -6.571 -25.391 12.405 1.00 0.00 53 THR A C 15
ATOM 22251 O O . THR A 1 53 ? -5.369 -25.648 12.352 1.00 0.00 53 THR A O 15
ATOM 22262 N N . VAL A 1 54 ? -7.072 -24.181 12.604 1.00 0.00 54 VAL A N 15
ATOM 22263 C CA . VAL A 1 54 ? -6.202 -23.031 12.780 1.00 0.00 54 VAL A CA 15
ATOM 22264 C C . VAL A 1 54 ? -5.834 -22.896 14.259 1.00 0.00 54 VAL A C 15
ATOM 22265 O O . VAL A 1 54 ? -4.739 -22.446 14.592 1.00 0.00 54 VAL A O 15
ATOM 22278 N N . TYR A 1 55 ? -6.771 -23.295 15.107 1.00 0.00 55 TYR A N 15
ATOM 22279 C CA . TYR A 1 55 ? -6.560 -23.225 16.543 1.00 0.00 55 TYR A CA 15
ATOM 22280 C C . TYR A 1 55 ? -5.815 -24.463 17.049 1.00 0.00 55 TYR A C 15
ATOM 22281 O O . TYR A 1 55 ? -5.271 -24.457 18.152 1.00 0.00 55 TYR A O 15
ATOM 22299 N N . GLY A 1 56 ? -5.816 -25.495 16.218 1.00 0.00 56 GLY A N 15
ATOM 22300 C CA . GLY A 1 56 ? -5.147 -26.737 16.567 1.00 0.00 56 GLY A CA 15
ATOM 22301 C C . GLY A 1 56 ? -3.655 -26.506 16.814 1.00 0.00 56 GLY A C 15
ATOM 22302 O O . GLY A 1 56 ? -3.129 -26.885 17.859 1.00 0.00 56 GLY A O 15
ATOM 22306 N N . PRO A 1 57 ? -2.998 -25.869 15.808 1.00 0.00 57 PRO A N 15
ATOM 22307 C CA . PRO A 1 57 ? -1.577 -25.583 15.905 1.00 0.00 57 PRO A CA 15
ATOM 22308 C C . PRO A 1 57 ? -1.317 -24.417 16.860 1.00 0.00 57 PRO A C 15
ATOM 22309 O O . PRO A 1 57 ? -0.835 -24.617 17.974 1.00 0.00 57 PRO A O 15
ATOM 22320 N N . LEU A 1 58 ? -1.647 -23.223 16.389 1.00 0.00 58 LEU A N 15
ATOM 22321 C CA . LEU A 1 58 ? -1.455 -22.024 17.188 1.00 0.00 58 LEU A CA 15
ATOM 22322 C C . LEU A 1 58 ? -2.446 -22.029 18.353 1.00 0.00 58 LEU A C 15
ATOM 22323 O O . LEU A 1 58 ? -2.989 -20.986 18.715 1.00 0.00 58 LEU A O 15
ATOM 22339 N N . MET A 1 59 ? -2.651 -23.214 18.909 1.00 0.00 59 MET A N 15
ATOM 22340 C CA . MET A 1 59 ? -3.568 -23.368 20.026 1.00 0.00 59 MET A CA 15
ATOM 22341 C C . MET A 1 59 ? -2.973 -22.781 21.308 1.00 0.00 59 MET A C 15
ATOM 22342 O O . MET A 1 59 ? -3.651 -22.058 22.037 1.00 0.00 59 MET A O 15
ATOM 22356 N N . GLU A 1 60 ? -1.712 -23.114 21.544 1.00 0.00 60 GLU A N 15
ATOM 22357 C CA . GLU A 1 60 ? -1.019 -22.629 22.725 1.00 0.00 60 GLU A CA 15
ATOM 22358 C C . GLU A 1 60 ? -0.822 -21.114 22.641 1.00 0.00 60 GLU A C 15
ATOM 22359 O O . GLU A 1 60 ? -1.243 -20.380 23.534 1.00 0.00 60 GLU A O 15
ATOM 22372 N N . TYR A 1 61 ? -0.184 -20.691 21.560 1.00 0.00 61 TYR A N 15
ATOM 22373 C CA . TYR A 1 61 ? 0.073 -19.277 21.348 1.00 0.00 61 TYR A CA 15
ATOM 22374 C C . TYR A 1 61 ? -1.185 -18.446 21.609 1.00 0.00 61 TYR A C 15
ATOM 22375 O O . TYR A 1 61 ? -1.095 -17.284 22.001 1.00 0.00 61 TYR A O 15
ATOM 22393 N N . ILE A 1 62 ? -2.328 -19.075 21.380 1.00 0.00 62 ILE A N 15
ATOM 22394 C CA . ILE A 1 62 ? -3.603 -18.408 21.586 1.00 0.00 62 ILE A CA 15
ATOM 22395 C C . ILE A 1 62 ? -3.898 -18.332 23.085 1.00 0.00 62 ILE A C 15
ATOM 22396 O O . ILE A 1 62 ? -4.060 -17.243 23.635 1.00 0.00 62 ILE A O 15
ATOM 22412 N N . ALA A 1 63 ? -3.959 -19.502 23.704 1.00 0.00 63 ALA A N 15
ATOM 22413 C CA . ALA A 1 63 ? -4.232 -19.581 25.129 1.00 0.00 63 ALA A CA 15
ATOM 22414 C C . ALA A 1 63 ? -3.483 -18.458 25.850 1.00 0.00 63 ALA A C 15
ATOM 22415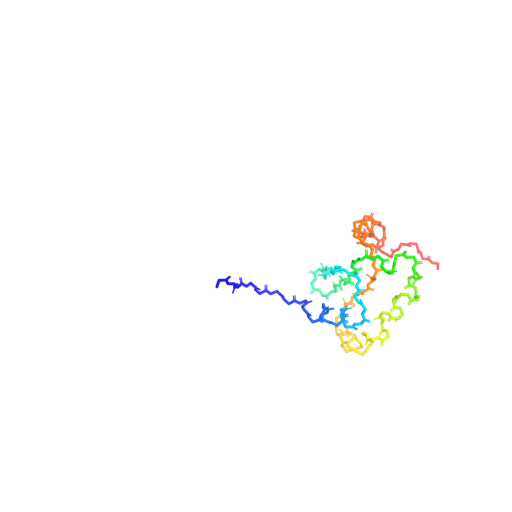 O O . ALA A 1 63 ? -3.997 -17.880 26.807 1.00 0.00 63 ALA A O 15
ATOM 22422 N N . ASP A 1 64 ? -2.282 -18.184 25.364 1.00 0.00 64 ASP A N 15
ATOM 22423 C CA . ASP A 1 64 ? -1.457 -17.141 25.951 1.00 0.00 64 ASP A CA 15
ATOM 22424 C C . ASP A 1 64 ? -1.827 -15.794 25.328 1.00 0.00 64 ASP A C 15
ATOM 22425 O O . ASP A 1 64 ? -1.909 -14.784 26.026 1.00 0.00 64 ASP A O 15
ATOM 22435 N N . ASN A 1 65 ? -2.040 -15.821 24.020 1.00 0.00 65 ASN A N 15
ATOM 22436 C CA . ASN A 1 65 ? -2.400 -14.615 23.295 1.00 0.00 65 ASN A CA 15
ATOM 22437 C C . ASN A 1 65 ? -3.373 -13.789 24.138 1.00 0.00 65 ASN A C 15
ATOM 22438 O O . ASN A 1 65 ? -3.367 -12.560 24.074 1.00 0.00 65 ASN A O 15
ATOM 22449 N N . ARG A 1 66 ? -4.186 -14.496 24.909 1.00 0.00 66 ARG A N 15
ATOM 22450 C CA . ARG A 1 66 ? -5.163 -13.844 25.764 1.00 0.00 66 ARG A CA 15
ATOM 22451 C C . ARG A 1 66 ? -4.651 -12.471 26.204 1.00 0.00 66 ARG A C 15
ATOM 22452 O O . ARG A 1 66 ? -5.408 -11.502 26.234 1.00 0.00 66 ARG A O 15
ATOM 22472 N N . ILE A 1 67 ? -3.368 -12.432 26.535 1.00 0.00 67 ILE A N 15
ATOM 22473 C CA . ILE A 1 67 ? -2.746 -11.194 26.972 1.00 0.00 67 ILE A CA 15
ATOM 22474 C C . ILE A 1 67 ? -3.243 -10.041 26.098 1.00 0.00 67 ILE A C 15
ATOM 22475 O O . ILE A 1 67 ? -3.583 -8.974 26.606 1.00 0.00 67 ILE A O 15
ATOM 22491 N N . HIS A 1 68 ? -3.270 -10.296 24.798 1.00 0.00 68 HIS A N 15
ATOM 22492 C CA . HIS A 1 68 ? -3.720 -9.293 23.848 1.00 0.00 68 HIS A CA 15
ATOM 22493 C C . HIS A 1 68 ? -5.030 -9.749 23.202 1.00 0.00 68 HIS A C 15
ATOM 22494 O O . HIS A 1 68 ? -5.862 -10.379 23.853 1.00 0.00 68 HIS A O 15
ATOM 22508 N N . ALA A 1 69 ? -5.172 -9.414 21.928 1.00 0.00 69 ALA A N 15
ATOM 22509 C CA . ALA A 1 69 ? -6.367 -9.781 21.186 1.00 0.00 69 ALA A CA 15
ATOM 22510 C C . ALA A 1 69 ? -6.027 -9.880 19.698 1.00 0.00 69 ALA A C 15
ATOM 22511 O O . ALA A 1 69 ? -6.452 -9.042 18.904 1.00 0.00 69 ALA A O 15
ATOM 22518 N N . VAL A 1 70 ? -5.265 -10.911 19.364 1.00 0.00 70 VAL A N 15
ATOM 22519 C CA . VAL A 1 70 ? -4.863 -11.130 17.985 1.00 0.00 70 VAL A CA 15
ATOM 22520 C C . VAL A 1 70 ? -5.647 -12.312 17.412 1.00 0.00 70 VAL A C 15
ATOM 22521 O O . VAL A 1 70 ? -5.259 -13.465 17.593 1.00 0.00 70 VAL A O 15
ATOM 22534 N N . SER A 1 71 ? -6.736 -11.985 16.732 1.00 0.00 71 SER A N 15
ATOM 22535 C CA . SER A 1 71 ? -7.578 -13.006 16.131 1.00 0.00 71 SER A CA 15
ATOM 22536 C C . SER A 1 71 ? -6.867 -13.629 14.928 1.00 0.00 71 SER A C 15
ATOM 22537 O O . SER A 1 71 ? -5.940 -13.038 14.376 1.00 0.00 71 SER A O 15
ATOM 22545 N N . ILE A 1 72 ? -7.329 -14.814 14.557 1.00 0.00 72 ILE A N 15
ATOM 22546 C CA . ILE A 1 72 ? -6.749 -15.523 13.430 1.00 0.00 72 ILE A CA 15
ATOM 22547 C C . ILE A 1 72 ? -7.870 -16.118 12.575 1.00 0.00 72 ILE A C 15
ATOM 22548 O O . ILE A 1 72 ? -8.690 -16.889 13.071 1.00 0.00 72 ILE A O 15
ATOM 22564 N N . LYS A 1 73 ? -7.869 -15.737 11.306 1.00 0.00 73 LYS A N 15
ATOM 22565 C CA . LYS A 1 73 ? -8.876 -16.223 10.379 1.00 0.00 73 LYS A CA 15
ATOM 22566 C C . LYS A 1 73 ? -8.240 -16.425 9.002 1.00 0.00 73 LYS A C 15
ATOM 22567 O O . LYS A 1 73 ? -7.776 -15.470 8.382 1.00 0.00 73 LYS A O 15
ATOM 22585 N N . ALA A 1 74 ? -8.239 -17.676 8.564 1.00 0.00 74 ALA A N 15
ATOM 22586 C CA . ALA A 1 74 ? -7.668 -18.016 7.272 1.00 0.00 74 ALA A CA 15
ATOM 22587 C C . ALA A 1 74 ? -8.680 -17.694 6.171 1.00 0.00 74 ALA A C 15
ATOM 22588 O O . ALA A 1 74 ? -9.721 -18.341 6.071 1.00 0.00 74 ALA A O 15
ATOM 22595 N N . TYR A 1 75 ? -8.338 -16.694 5.371 1.00 0.00 75 TYR A N 15
ATOM 22596 C CA . TYR A 1 75 ? -9.204 -16.279 4.281 1.00 0.00 75 TYR A CA 15
ATOM 22597 C C . TYR A 1 75 ? -8.384 -15.780 3.089 1.00 0.00 75 TYR A C 15
ATOM 22598 O O . TYR A 1 75 ? -7.155 -15.794 3.128 1.00 0.00 75 TYR A O 15
ATOM 22616 N N . THR A 1 76 ? -9.098 -15.352 2.058 1.00 0.00 76 THR A N 15
ATOM 22617 C CA . THR A 1 76 ? -8.452 -14.850 0.858 1.00 0.00 76 THR A CA 15
ATOM 22618 C C . THR A 1 76 ? -8.186 -13.348 0.983 1.00 0.00 76 THR A C 15
ATOM 22619 O O . THR A 1 76 ? -8.438 -12.755 2.031 1.00 0.00 76 THR A O 15
ATOM 22630 N N . PRO A 1 77 ? -7.667 -12.762 -0.129 1.00 0.00 77 PRO A N 15
ATOM 22631 C CA . PRO A 1 77 ? -7.364 -11.341 -0.153 1.00 0.00 77 PRO A CA 15
ATOM 22632 C C . PRO A 1 77 ? -8.643 -10.509 -0.270 1.00 0.00 77 PRO A C 15
ATOM 22633 O O . PRO A 1 77 ? -8.784 -9.485 0.396 1.00 0.00 77 PRO A O 15
ATOM 22644 N N . ALA A 1 78 ? -9.542 -10.981 -1.121 1.00 0.00 78 ALA A N 15
ATOM 22645 C CA . ALA A 1 78 ? -10.804 -10.294 -1.333 1.00 0.00 78 ALA A CA 15
ATOM 22646 C C . ALA A 1 78 ? -11.742 -10.584 -0.159 1.00 0.00 78 ALA A C 15
ATOM 22647 O O . ALA A 1 78 ? -12.609 -9.774 0.162 1.00 0.00 78 ALA A O 15
ATOM 22654 N N . GLU A 1 79 ? -11.535 -11.743 0.449 1.00 0.00 79 GLU A N 15
ATOM 22655 C CA . GLU A 1 79 ? -12.351 -12.150 1.580 1.00 0.00 79 GLU A CA 15
ATOM 22656 C C . GLU A 1 79 ? -12.306 -11.086 2.678 1.00 0.00 79 GLU A C 15
ATOM 22657 O O . GLU A 1 79 ? -13.270 -10.916 3.423 1.00 0.00 79 GLU A O 15
ATOM 22670 N N . TRP A 1 80 ? -11.177 -10.395 2.742 1.00 0.00 80 TRP A N 15
ATOM 22671 C CA . TRP A 1 80 ? -10.994 -9.351 3.736 1.00 0.00 80 TRP A CA 15
ATOM 22672 C C . TRP A 1 80 ? -11.952 -8.206 3.401 1.00 0.00 80 TRP A C 15
ATOM 22673 O O . TRP A 1 80 ? -12.620 -7.673 4.285 1.00 0.00 80 TRP A O 15
ATOM 22694 N N . ALA A 1 81 ? -11.987 -7.862 2.122 1.00 0.00 81 ALA A N 15
ATOM 22695 C CA . ALA A 1 81 ? -12.852 -6.789 1.660 1.00 0.00 81 ALA A CA 15
ATOM 22696 C C . ALA A 1 81 ? -14.295 -7.092 2.069 1.00 0.00 81 ALA A C 15
ATOM 22697 O O . ALA A 1 81 ? -14.920 -6.305 2.778 1.00 0.00 81 ALA A O 15
ATOM 22704 N N . ARG A 1 82 ? -14.781 -8.233 1.604 1.00 0.00 82 ARG A N 15
ATOM 22705 C CA . ARG A 1 82 ? -16.139 -8.649 1.913 1.00 0.00 82 ARG A CA 15
ATOM 22706 C C . ARG A 1 82 ? -16.327 -8.767 3.426 1.00 0.00 82 ARG A C 15
ATOM 22707 O O . ARG A 1 82 ? -17.316 -8.281 3.972 1.00 0.00 82 ARG A O 15
ATOM 22727 N N . ASP A 1 83 ? -15.362 -9.415 4.062 1.00 0.00 83 ASP A N 15
ATOM 22728 C CA . ASP A 1 83 ? -15.408 -9.602 5.502 1.00 0.00 83 ASP A CA 15
ATOM 22729 C C . ASP A 1 83 ? -15.505 -8.238 6.187 1.00 0.00 83 ASP A C 15
ATOM 22730 O O . ASP A 1 83 ? -16.282 -8.063 7.124 1.00 0.00 83 ASP A O 15
ATOM 22740 N N . ARG A 1 84 ? -14.704 -7.305 5.693 1.00 0.00 84 ARG A N 15
ATOM 22741 C CA . ARG A 1 84 ? -14.689 -5.961 6.245 1.00 0.00 84 ARG A CA 15
ATOM 22742 C C . ARG A 1 84 ? -15.938 -5.193 5.807 1.00 0.00 84 ARG A C 15
ATOM 22743 O O . ARG A 1 84 ? -16.384 -4.280 6.499 1.00 0.00 84 ARG A O 15
ATOM 22763 N N . LYS A 1 85 ? -16.466 -5.593 4.659 1.00 0.00 85 LYS A N 15
ATOM 22764 C CA . LYS A 1 85 ? -17.654 -4.953 4.120 1.00 0.00 85 LYS A CA 15
ATOM 22765 C C . LYS A 1 85 ? -18.899 -5.603 4.729 1.00 0.00 85 LYS A C 15
ATOM 22766 O O . LYS A 1 85 ? -19.993 -5.046 4.656 1.00 0.00 85 LYS A O 15
ATOM 22784 N N . LEU A 1 86 ? -18.689 -6.772 5.316 1.00 0.00 86 LEU A N 15
ATOM 22785 C CA . LEU A 1 86 ? -19.781 -7.503 5.937 1.00 0.00 86 LEU A CA 15
ATOM 22786 C C . LEU A 1 86 ? -20.120 -6.859 7.282 1.00 0.00 86 LEU A C 15
ATOM 22787 O O . LEU A 1 86 ? -19.734 -5.721 7.545 1.00 0.00 86 LEU A O 15
ATOM 22803 N N . ASN A 1 87 ? -20.840 -7.614 8.099 1.00 0.00 87 ASN A N 15
ATOM 22804 C CA . ASN A 1 87 ? -21.236 -7.130 9.411 1.00 0.00 87 ASN A CA 15
ATOM 22805 C C . ASN A 1 87 ? -20.545 -7.968 10.489 1.00 0.00 87 ASN A C 15
ATOM 22806 O O . ASN A 1 87 ? -21.033 -8.063 11.614 1.00 0.00 87 ASN A O 15
ATOM 22817 N N . GLY A 1 88 ? -19.420 -8.554 10.107 1.00 0.00 88 GLY A N 15
ATOM 22818 C CA . GLY A 1 88 ? -18.657 -9.380 11.026 1.00 0.00 88 GLY A CA 15
ATOM 22819 C C . GLY A 1 88 ? -17.382 -8.665 11.477 1.00 0.00 88 GLY A C 15
ATOM 22820 O O . GLY A 1 88 ? -16.909 -8.875 12.593 1.00 0.00 88 GLY A O 15
ATOM 22824 N N . PHE A 1 89 ? -16.861 -7.834 10.586 1.00 0.00 89 PHE A N 15
ATOM 22825 C CA . PHE A 1 89 ? -15.649 -7.087 10.878 1.00 0.00 89 PHE A CA 15
ATOM 22826 C C . PHE A 1 89 ? -15.882 -5.583 10.722 1.00 0.00 89 PHE A C 15
ATOM 22827 O O . PHE A 1 89 ? -14.956 -4.788 10.877 1.00 0.00 89 PHE A O 15
ATOM 22844 N N . LEU A 1 90 ? -17.124 -5.237 10.417 1.00 0.00 90 LEU A N 15
ATOM 22845 C CA . LEU A 1 90 ? -17.491 -3.842 10.238 1.00 0.00 90 LEU A CA 15
ATOM 22846 C C . LEU A 1 90 ? -18.842 -3.585 10.907 1.00 0.00 90 LEU A C 15
ATOM 22847 O O . LEU A 1 90 ? -19.463 -2.547 10.682 1.00 0.00 90 LEU A O 15
ATOM 22863 N N . GLU A 1 91 ? -19.259 -4.547 11.717 1.00 0.00 91 GLU A N 15
ATOM 22864 C CA . GLU A 1 91 ? -20.526 -4.438 12.420 1.00 0.00 91 GLU A CA 15
ATOM 22865 C C . GLU A 1 91 ? -20.794 -5.706 13.232 1.00 0.00 91 GLU A C 15
ATOM 22866 O O . GLU A 1 91 ? -21.830 -6.347 13.065 1.00 0.00 91 GLU A O 15
ATOM 22879 N N . HIS A 1 92 ? -19.841 -6.031 14.094 1.00 0.00 92 HIS A N 15
ATOM 22880 C CA . HIS A 1 92 ? -19.962 -7.212 14.932 1.00 0.00 92 HIS A CA 15
ATOM 22881 C C . HIS A 1 92 ? -20.572 -6.824 16.280 1.00 0.00 92 HIS A C 15
ATOM 22882 O O . HIS A 1 92 ? -19.860 -6.703 17.276 1.00 0.00 92 HIS A O 15
ATOM 22896 N N . HIS A 1 93 ? -21.884 -6.639 16.269 1.00 0.00 93 HIS A N 15
ATOM 22897 C CA . HIS A 1 93 ? -22.598 -6.267 17.478 1.00 0.00 93 HIS A CA 15
ATOM 22898 C C . HIS A 1 93 ? -24.097 -6.502 17.282 1.00 0.00 93 HIS A C 15
ATOM 22899 O O . HIS A 1 93 ? -24.726 -5.854 16.447 1.00 0.00 93 HIS A O 15
ATOM 22913 N N . HIS A 1 94 ? -24.625 -7.430 18.066 1.00 0.00 94 HIS A N 15
ATOM 22914 C CA . HIS A 1 94 ? -26.039 -7.758 17.989 1.00 0.00 94 HIS A CA 15
ATOM 22915 C C . HIS A 1 94 ? -26.396 -8.750 19.097 1.00 0.00 94 HIS A C 15
ATOM 22916 O O . HIS A 1 94 ? -27.198 -8.441 19.977 1.00 0.00 94 HIS A O 15
ATOM 22930 N N . HIS A 1 95 ? -25.784 -9.923 19.018 1.00 0.00 95 HIS A N 15
ATOM 22931 C CA . HIS A 1 95 ? -26.028 -10.962 20.003 1.00 0.00 95 HIS A CA 15
ATOM 22932 C C . HIS A 1 95 ? -24.709 -11.650 20.360 1.00 0.00 95 HIS A C 15
ATOM 22933 O O . HIS A 1 95 ? -23.872 -11.885 19.491 1.00 0.00 95 HIS A O 15
ATOM 22947 N N . HIS A 1 96 ? -24.565 -11.954 21.642 1.00 0.00 96 HIS A N 15
ATOM 22948 C CA . HIS A 1 96 ? -23.362 -12.610 22.125 1.00 0.00 96 HIS A CA 15
ATOM 22949 C C . HIS A 1 96 ? -23.598 -14.120 22.204 1.00 0.00 96 HIS A C 15
ATOM 22950 O O . HIS A 1 96 ? -24.666 -14.564 22.623 1.00 0.00 96 HIS A O 15
ATOM 22964 N N . HIS A 1 97 ? -22.583 -14.867 21.795 1.00 0.00 97 HIS A N 15
ATOM 22965 C CA . HIS A 1 97 ? -22.666 -16.318 21.815 1.00 0.00 97 HIS A CA 15
ATOM 22966 C C . HIS A 1 97 ? -21.526 -16.886 22.662 1.00 0.00 97 HIS A C 15
ATOM 22967 O O . HIS A 1 97 ? -20.398 -17.012 22.187 1.00 0.00 97 HIS A O 15
ATOM 22981 N N . MET A 1 1 ? 1.325 0.000 0.000 1.00 0.00 1 MET A N 16
ATOM 22982 C CA . MET A 1 1 ? 2.073 0.000 -1.245 1.00 0.00 1 MET A CA 16
ATOM 22983 C C . MET A 1 1 ? 2.882 1.290 -1.399 1.00 0.00 1 MET A C 16
ATOM 22984 O O . MET A 1 1 ? 3.991 1.272 -1.931 1.00 0.00 1 MET A O 16
ATOM 22998 N N . ILE A 1 2 ? 2.294 2.379 -0.925 1.00 0.00 2 ILE A N 16
ATOM 22999 C CA . ILE A 1 2 ? 2.946 3.675 -1.003 1.00 0.00 2 ILE A CA 16
ATOM 23000 C C . ILE A 1 2 ? 3.037 4.108 -2.468 1.00 0.00 2 ILE A C 16
ATOM 23001 O O . ILE A 1 2 ? 3.116 3.268 -3.363 1.00 0.00 2 ILE A O 16
ATOM 23017 N N . GLU A 1 3 ? 3.023 5.418 -2.666 1.00 0.00 3 GLU A N 16
ATOM 23018 C CA . GLU A 1 3 ? 3.103 5.972 -4.007 1.00 0.00 3 GLU A CA 16
ATOM 23019 C C . GLU A 1 3 ? 2.968 7.495 -3.960 1.00 0.00 3 GLU A C 16
ATOM 23020 O O . GLU A 1 3 ? 2.070 8.023 -3.307 1.00 0.00 3 GLU A O 16
ATOM 23033 N N . ASP A 1 4 ? 3.875 8.159 -4.662 1.00 0.00 4 ASP A N 16
ATOM 23034 C CA . ASP A 1 4 ? 3.869 9.612 -4.709 1.00 0.00 4 ASP A CA 16
ATOM 23035 C C . ASP A 1 4 ? 3.726 10.070 -6.162 1.00 0.00 4 ASP A C 16
ATOM 23036 O O . ASP A 1 4 ? 4.171 9.384 -7.080 1.00 0.00 4 ASP A O 16
ATOM 23046 N N . PRO A 1 5 ? 3.086 11.259 -6.329 1.00 0.00 5 PRO A N 16
ATOM 23047 C CA . PRO A 1 5 ? 2.879 11.817 -7.654 1.00 0.00 5 PRO A CA 16
ATOM 23048 C C . PRO A 1 5 ? 4.179 12.398 -8.214 1.00 0.00 5 PRO A C 16
ATOM 23049 O O . PRO A 1 5 ? 4.801 13.255 -7.587 1.00 0.00 5 PRO A O 16
ATOM 23060 N N . MET A 1 6 ? 4.552 11.910 -9.387 1.00 0.00 6 MET A N 16
ATOM 23061 C CA . MET A 1 6 ? 5.767 12.370 -10.038 1.00 0.00 6 MET A CA 16
ATOM 23062 C C . MET A 1 6 ? 5.971 11.664 -11.380 1.00 0.00 6 MET A C 16
ATOM 23063 O O . MET A 1 6 ? 7.065 11.182 -11.672 1.00 0.00 6 MET A O 16
ATOM 23077 N N . GLU A 1 7 ? 4.901 11.625 -12.161 1.00 0.00 7 GLU A N 16
ATOM 23078 C CA . GLU A 1 7 ? 4.949 10.986 -13.465 1.00 0.00 7 GLU A CA 16
ATOM 23079 C C . GLU A 1 7 ? 5.179 9.481 -13.311 1.00 0.00 7 GLU A C 16
ATOM 23080 O O . GLU A 1 7 ? 4.270 8.684 -13.538 1.00 0.00 7 GLU A O 16
ATOM 23093 N N . ASN A 1 8 ? 6.399 9.138 -12.925 1.00 0.00 8 ASN A N 16
ATOM 23094 C CA . ASN A 1 8 ? 6.760 7.743 -12.738 1.00 0.00 8 ASN A CA 16
ATOM 23095 C C . ASN A 1 8 ? 6.740 7.029 -14.091 1.00 0.00 8 ASN A C 16
ATOM 23096 O O . ASN A 1 8 ? 7.753 6.480 -14.523 1.00 0.00 8 ASN A O 16
ATOM 23107 N N . ASN A 1 9 ? 5.576 7.059 -14.723 1.00 0.00 9 ASN A N 16
ATOM 23108 C CA . ASN A 1 9 ? 5.411 6.422 -16.018 1.00 0.00 9 ASN A CA 16
ATOM 23109 C C . ASN A 1 9 ? 6.697 6.586 -16.831 1.00 0.00 9 ASN A C 16
ATOM 23110 O O . ASN A 1 9 ? 7.078 5.692 -17.584 1.00 0.00 9 ASN A O 16
ATOM 23121 N N . GLU A 1 10 ? 7.330 7.736 -16.649 1.00 0.00 10 GLU A N 16
ATOM 23122 C CA . GLU A 1 10 ? 8.565 8.029 -17.356 1.00 0.00 10 GLU A CA 16
ATOM 23123 C C . GLU A 1 10 ? 9.639 6.999 -16.998 1.00 0.00 10 GLU A C 16
ATOM 23124 O O . GLU A 1 10 ? 10.036 6.194 -17.839 1.00 0.00 10 GLU A O 16
ATOM 23137 N N . ILE A 1 11 ? 10.078 7.059 -15.750 1.00 0.00 11 ILE A N 16
ATOM 23138 C CA . ILE A 1 11 ? 11.098 6.142 -15.271 1.00 0.00 11 ILE A CA 16
ATOM 23139 C C . ILE A 1 11 ? 10.617 4.703 -15.469 1.00 0.00 11 ILE A C 16
ATOM 23140 O O . ILE A 1 11 ? 11.425 3.777 -15.530 1.00 0.00 11 ILE A O 16
ATOM 23156 N N . GLN A 1 12 ? 9.303 4.559 -15.563 1.00 0.00 12 GLN A N 16
ATOM 23157 C CA . GLN A 1 12 ? 8.705 3.249 -15.753 1.00 0.00 12 GLN A CA 16
ATOM 23158 C C . GLN A 1 12 ? 8.882 2.790 -17.202 1.00 0.00 12 GLN A C 16
ATOM 23159 O O . GLN A 1 12 ? 9.125 1.612 -17.458 1.00 0.00 12 GLN A O 16
ATOM 23173 N N . SER A 1 13 ? 8.751 3.744 -18.112 1.00 0.00 13 SER A N 16
ATOM 23174 C CA . SER A 1 13 ? 8.893 3.453 -19.528 1.00 0.00 13 SER A CA 16
ATOM 23175 C C . SER A 1 13 ? 10.333 3.035 -19.835 1.00 0.00 13 SER A C 16
ATOM 23176 O O . SER A 1 13 ? 10.562 2.095 -20.594 1.00 0.00 13 SER A O 16
ATOM 23184 N N . VAL A 1 14 ? 11.266 3.754 -19.228 1.00 0.00 14 VAL A N 16
ATOM 23185 C CA . VAL A 1 14 ? 12.677 3.470 -19.426 1.00 0.00 14 VAL A CA 16
ATOM 23186 C C . VAL A 1 14 ? 13.061 2.228 -18.619 1.00 0.00 14 VAL A C 16
ATOM 23187 O O . VAL A 1 14 ? 13.904 1.441 -19.048 1.00 0.00 14 VAL A O 16
ATOM 23200 N N . LEU A 1 15 ? 12.425 2.092 -17.465 1.00 0.00 15 LEU A N 16
ATOM 23201 C CA . LEU A 1 15 ? 12.690 0.959 -16.594 1.00 0.00 15 LEU A CA 16
ATOM 23202 C C . LEU A 1 15 ? 12.197 -0.323 -17.268 1.00 0.00 15 LEU A C 16
ATOM 23203 O O . LEU A 1 15 ? 12.836 -1.369 -17.163 1.00 0.00 15 LEU A O 16
ATOM 23219 N N . MET A 1 16 ? 11.064 -0.200 -17.945 1.00 0.00 16 MET A N 16
ATOM 23220 C CA . MET A 1 16 ? 10.478 -1.336 -18.636 1.00 0.00 16 MET A CA 16
ATOM 23221 C C . MET A 1 16 ? 11.174 -1.581 -19.976 1.00 0.00 16 MET A C 16
ATOM 23222 O O . MET A 1 16 ? 11.450 -2.725 -20.337 1.00 0.00 16 MET A O 16
ATOM 23236 N N . ASN A 1 17 ? 11.439 -0.489 -20.678 1.00 0.00 17 ASN A N 16
ATOM 23237 C CA . ASN A 1 17 ? 12.097 -0.571 -21.971 1.00 0.00 17 ASN A CA 16
ATOM 23238 C C . ASN A 1 17 ? 13.422 -1.321 -21.817 1.00 0.00 17 ASN A C 16
ATOM 23239 O O . ASN A 1 17 ? 13.771 -2.150 -22.655 1.00 0.00 17 ASN A O 16
ATOM 23250 N N . ALA A 1 18 ? 14.124 -1.002 -20.739 1.00 0.00 18 ALA A N 16
ATOM 23251 C CA . ALA A 1 18 ? 15.402 -1.635 -20.464 1.00 0.00 18 ALA A CA 16
ATOM 23252 C C . ALA A 1 18 ? 15.169 -3.090 -20.054 1.00 0.00 18 ALA A C 16
ATOM 23253 O O . ALA A 1 18 ? 15.866 -3.990 -20.520 1.00 0.00 18 ALA A O 16
ATOM 23260 N N . LEU A 1 19 ? 14.184 -3.276 -19.187 1.00 0.00 19 LEU A N 16
ATOM 23261 C CA . LEU A 1 19 ? 13.850 -4.607 -18.709 1.00 0.00 19 LEU A CA 16
ATOM 23262 C C . LEU A 1 19 ? 12.728 -4.506 -17.673 1.00 0.00 19 LEU A C 16
ATOM 23263 O O . LEU A 1 19 ? 12.877 -3.831 -16.656 1.00 0.00 19 LEU A O 16
ATOM 23279 N N . SER A 1 20 ? 11.631 -5.186 -17.969 1.00 0.00 20 SER A N 16
ATOM 23280 C CA . SER A 1 20 ? 10.484 -5.181 -17.076 1.00 0.00 20 SER A CA 16
ATOM 23281 C C . SER A 1 20 ? 10.437 -6.485 -16.277 1.00 0.00 20 SER A C 16
ATOM 23282 O O . SER A 1 20 ? 10.106 -7.538 -16.821 1.00 0.00 20 SER A O 16
ATOM 23290 N N . LEU A 1 21 ? 10.773 -6.373 -15.001 1.00 0.00 21 LEU A N 16
ATOM 23291 C CA . LEU A 1 21 ? 10.773 -7.530 -14.122 1.00 0.00 21 LEU A CA 16
ATOM 23292 C C . LEU A 1 21 ? 9.335 -8.015 -13.924 1.00 0.00 21 LEU A C 16
ATOM 23293 O O . LEU A 1 21 ? 9.094 -9.212 -13.778 1.00 0.00 21 LEU A O 16
ATOM 23309 N N . GLN A 1 22 ? 8.417 -7.060 -13.926 1.00 0.00 22 GLN A N 16
ATOM 23310 C CA . GLN A 1 22 ? 7.009 -7.374 -13.749 1.00 0.00 22 GLN A CA 16
ATOM 23311 C C . GLN A 1 22 ? 6.252 -6.147 -13.238 1.00 0.00 22 GLN A C 16
ATOM 23312 O O . GLN A 1 22 ? 5.445 -5.565 -13.962 1.00 0.00 22 GLN A O 16
ATOM 23326 N N . GLU A 1 23 ? 6.538 -5.789 -11.995 1.00 0.00 23 GLU A N 16
ATOM 23327 C CA . GLU A 1 23 ? 5.893 -4.642 -11.379 1.00 0.00 23 GLU A CA 16
ATOM 23328 C C . GLU A 1 23 ? 6.882 -3.481 -11.255 1.00 0.00 23 GLU A C 16
ATOM 23329 O O . GLU A 1 23 ? 8.077 -3.650 -11.493 1.00 0.00 23 GLU A O 16
ATOM 23342 N N . VAL A 1 24 ? 6.348 -2.327 -10.882 1.00 0.00 24 VAL A N 16
ATOM 23343 C CA . VAL A 1 24 ? 7.168 -1.139 -10.723 1.00 0.00 24 VAL A CA 16
ATOM 23344 C C . VAL A 1 24 ? 6.834 -0.468 -9.390 1.00 0.00 24 VAL A C 16
ATOM 23345 O O . VAL A 1 24 ? 5.704 -0.556 -8.912 1.00 0.00 24 VAL A O 16
ATOM 23358 N N . HIS A 1 25 ? 7.838 0.188 -8.826 1.00 0.00 25 HIS A N 16
ATOM 23359 C CA . HIS A 1 25 ? 7.665 0.874 -7.557 1.00 0.00 25 HIS A CA 16
ATOM 23360 C C . HIS A 1 25 ? 8.437 2.194 -7.577 1.00 0.00 25 HIS A C 16
ATOM 23361 O O . HIS A 1 25 ? 9.624 2.219 -7.901 1.00 0.00 25 HIS A O 16
ATOM 23375 N N . VAL A 1 26 ? 7.733 3.260 -7.227 1.00 0.00 26 VAL A N 16
ATOM 23376 C CA . VAL A 1 26 ? 8.337 4.581 -7.202 1.00 0.00 26 VAL A CA 16
ATOM 23377 C C . VAL A 1 26 ? 8.067 5.235 -5.845 1.00 0.00 26 VAL A C 16
ATOM 23378 O O . VAL A 1 26 ? 7.021 5.851 -5.647 1.00 0.00 26 VAL A O 16
ATOM 23391 N N . SER A 1 27 ? 9.027 5.078 -4.946 1.00 0.00 27 SER A N 16
ATOM 23392 C CA . SER A 1 27 ? 8.906 5.645 -3.614 1.00 0.00 27 SER A CA 16
ATOM 23393 C C . SER A 1 27 ? 9.902 6.794 -3.441 1.00 0.00 27 SER A C 16
ATOM 23394 O O . SER A 1 27 ? 11.111 6.572 -3.411 1.00 0.00 27 SER A O 16
ATOM 23402 N N . GLY A 1 28 ? 9.356 7.996 -3.333 1.00 0.00 28 GLY A N 16
ATOM 23403 C CA . GLY A 1 28 ? 10.181 9.180 -3.164 1.00 0.00 28 GLY A CA 16
ATOM 23404 C C . GLY A 1 28 ? 9.372 10.332 -2.564 1.00 0.00 28 GLY A C 16
ATOM 23405 O O . GLY A 1 28 ? 8.415 10.104 -1.826 1.00 0.00 28 GLY A O 16
ATOM 23409 N N . ASP A 1 29 ? 9.787 11.544 -2.903 1.00 0.00 29 ASP A N 16
ATOM 23410 C CA . ASP A 1 29 ? 9.113 12.731 -2.407 1.00 0.00 29 ASP A CA 16
ATOM 23411 C C . ASP A 1 29 ? 9.992 13.957 -2.665 1.00 0.00 29 ASP A C 16
ATOM 23412 O O . ASP A 1 29 ? 11.067 14.087 -2.082 1.00 0.00 29 ASP A O 16
ATOM 23422 N N . GLY A 1 30 ? 9.502 14.824 -3.538 1.00 0.00 30 GLY A N 16
ATOM 23423 C CA . GLY A 1 30 ? 10.230 16.034 -3.880 1.00 0.00 30 GLY A CA 16
ATOM 23424 C C . GLY A 1 30 ? 10.914 15.896 -5.242 1.00 0.00 30 GLY A C 16
ATOM 23425 O O . GLY A 1 30 ? 10.773 16.764 -6.102 1.00 0.00 30 GLY A O 16
ATOM 23429 N N . SER A 1 31 ? 11.640 14.799 -5.395 1.00 0.00 31 SER A N 16
ATOM 23430 C CA . SER A 1 31 ? 12.347 14.537 -6.637 1.00 0.00 31 SER A CA 16
ATOM 23431 C C . SER A 1 31 ? 13.172 13.255 -6.509 1.00 0.00 31 SER A C 16
ATOM 23432 O O . SER A 1 31 ? 13.268 12.476 -7.457 1.00 0.00 31 SER A O 16
ATOM 23440 N N . HIS A 1 32 ? 13.748 13.075 -5.329 1.00 0.00 32 HIS A N 16
ATOM 23441 C CA . HIS A 1 32 ? 14.562 11.901 -5.065 1.00 0.00 32 HIS A CA 16
ATOM 23442 C C . HIS A 1 32 ? 13.657 10.714 -4.729 1.00 0.00 32 HIS A C 16
ATOM 23443 O O . HIS A 1 32 ? 13.203 10.576 -3.595 1.00 0.00 32 HIS A O 16
ATOM 23457 N N . PHE A 1 33 ? 13.421 9.886 -5.737 1.00 0.00 33 PHE A N 16
ATOM 23458 C CA . PHE A 1 33 ? 12.579 8.716 -5.563 1.00 0.00 33 PHE A CA 16
ATOM 23459 C C . PHE A 1 33 ? 13.304 7.446 -6.013 1.00 0.00 33 PHE A C 16
ATOM 23460 O O . PHE A 1 33 ? 14.182 7.500 -6.874 1.00 0.00 33 PHE A O 16
ATOM 23477 N N . GLN A 1 34 ? 12.912 6.333 -5.411 1.00 0.00 34 GLN A N 16
ATOM 23478 C CA . GLN A 1 34 ? 13.514 5.052 -5.739 1.00 0.00 34 GLN A CA 16
ATOM 23479 C C . GLN A 1 34 ? 12.614 4.273 -6.700 1.00 0.00 34 GLN A C 16
ATOM 23480 O O . GLN A 1 34 ? 11.443 4.037 -6.406 1.00 0.00 34 GLN A O 16
ATOM 23494 N N . VAL A 1 35 ? 13.195 3.896 -7.829 1.00 0.00 35 VAL A N 16
ATOM 23495 C CA . VAL A 1 35 ? 12.461 3.148 -8.836 1.00 0.00 35 VAL A CA 16
ATOM 23496 C C . VAL A 1 35 ? 12.865 1.674 -8.767 1.00 0.00 35 VAL A C 16
ATOM 23497 O O . VAL A 1 35 ? 13.824 1.259 -9.415 1.00 0.00 35 VAL A O 16
ATOM 23510 N N . ILE A 1 36 ? 12.113 0.924 -7.975 1.00 0.00 36 ILE A N 16
ATOM 23511 C CA . ILE A 1 36 ? 12.381 -0.495 -7.813 1.00 0.00 36 ILE A CA 16
ATOM 23512 C C . ILE A 1 36 ? 11.427 -1.295 -8.702 1.00 0.00 36 ILE A C 16
ATOM 23513 O O . ILE A 1 36 ? 10.213 -1.111 -8.639 1.00 0.00 36 ILE A O 16
ATOM 23529 N N . ALA A 1 37 ? 12.013 -2.166 -9.511 1.00 0.00 37 ALA A N 16
ATOM 23530 C CA . ALA A 1 37 ? 11.230 -2.995 -10.412 1.00 0.00 37 ALA A CA 16
ATOM 23531 C C . ALA A 1 37 ? 10.918 -4.328 -9.730 1.00 0.00 37 ALA A C 16
ATOM 23532 O O . ALA A 1 37 ? 11.823 -5.114 -9.452 1.00 0.00 37 ALA A O 16
ATOM 23539 N N . VAL A 1 38 ? 9.635 -4.542 -9.479 1.00 0.00 38 VAL A N 16
ATOM 23540 C CA . VAL A 1 38 ? 9.193 -5.767 -8.835 1.00 0.00 38 VAL A CA 16
ATOM 23541 C C . VAL A 1 38 ? 9.068 -6.874 -9.884 1.00 0.00 38 VAL A C 16
ATOM 23542 O O . VAL A 1 38 ? 8.913 -6.594 -11.071 1.00 0.00 38 VAL A O 16
ATOM 23555 N N . GLY A 1 39 ? 9.141 -8.108 -9.407 1.00 0.00 39 GLY A N 16
ATOM 23556 C CA . GLY A 1 39 ? 9.038 -9.258 -10.289 1.00 0.00 39 GLY A CA 16
ATOM 23557 C C . GLY A 1 39 ? 9.700 -10.488 -9.666 1.00 0.00 39 GLY A C 16
ATOM 23558 O O . GLY A 1 39 ? 9.157 -11.088 -8.739 1.00 0.00 39 GLY A O 16
ATOM 23562 N N . GLU A 1 40 ? 10.865 -10.828 -10.199 1.00 0.00 40 GLU A N 16
ATOM 23563 C CA . GLU A 1 40 ? 11.607 -11.976 -9.706 1.00 0.00 40 GLU A CA 16
ATOM 23564 C C . GLU A 1 40 ? 12.694 -12.374 -10.707 1.00 0.00 40 GLU A C 16
ATOM 23565 O O . GLU A 1 40 ? 13.692 -12.989 -10.332 1.00 0.00 40 GLU A O 16
ATOM 23578 N N . LEU A 1 41 ? 12.464 -12.008 -11.959 1.00 0.00 41 LEU A N 16
ATOM 23579 C CA . LEU A 1 41 ? 13.412 -12.319 -13.016 1.00 0.00 41 LEU A CA 16
ATOM 23580 C C . LEU A 1 41 ? 14.836 -12.181 -12.474 1.00 0.00 41 LEU A C 16
ATOM 23581 O O . LEU A 1 41 ? 15.641 -13.104 -12.591 1.00 0.00 41 LEU A O 16
ATOM 23597 N N . PHE A 1 42 ? 15.104 -11.020 -11.894 1.00 0.00 42 PHE A N 16
ATOM 23598 C CA . PHE A 1 42 ? 16.418 -10.749 -11.334 1.00 0.00 42 PHE A CA 16
ATOM 23599 C C . PHE A 1 42 ? 16.507 -11.233 -9.886 1.00 0.00 42 PHE A C 16
ATOM 23600 O O . PHE A 1 42 ? 17.082 -10.556 -9.035 1.00 0.00 42 PHE A O 16
ATOM 23617 N N . ASP A 1 43 ? 15.929 -12.402 -9.649 1.00 0.00 43 ASP A N 16
ATOM 23618 C CA . ASP A 1 43 ? 15.937 -12.985 -8.318 1.00 0.00 43 ASP A CA 16
ATOM 23619 C C . ASP A 1 43 ? 17.154 -13.900 -8.174 1.00 0.00 43 ASP A C 16
ATOM 23620 O O . ASP A 1 43 ? 17.261 -14.647 -7.202 1.00 0.00 43 ASP A O 16
ATOM 23630 N N . GLY A 1 44 ? 18.040 -13.812 -9.154 1.00 0.00 44 GLY A N 16
ATOM 23631 C CA . GLY A 1 44 ? 19.246 -14.624 -9.149 1.00 0.00 44 GLY A CA 16
ATOM 23632 C C . GLY A 1 44 ? 20.412 -13.878 -9.801 1.00 0.00 44 GLY A C 16
ATOM 23633 O O . GLY A 1 44 ? 21.421 -14.485 -10.155 1.00 0.00 44 GLY A O 16
ATOM 23637 N N . MET A 1 45 ? 20.234 -12.573 -9.941 1.00 0.00 45 MET A N 16
ATOM 23638 C CA . MET A 1 45 ? 21.258 -11.738 -10.544 1.00 0.00 45 MET A CA 16
ATOM 23639 C C . MET A 1 45 ? 22.116 -11.061 -9.473 1.00 0.00 45 MET A C 16
ATOM 23640 O O . MET A 1 45 ? 21.730 -11.008 -8.306 1.00 0.00 45 MET A O 16
ATOM 23654 N N . SER A 1 46 ? 23.264 -10.562 -9.907 1.00 0.00 46 SER A N 16
ATOM 23655 C CA . SER A 1 46 ? 24.179 -9.892 -9.000 1.00 0.00 46 SER A CA 16
ATOM 23656 C C . SER A 1 46 ? 23.932 -8.382 -9.029 1.00 0.00 46 SER A C 16
ATOM 23657 O O . SER A 1 46 ? 23.933 -7.769 -10.095 1.00 0.00 46 SER A O 16
ATOM 23665 N N . ARG A 1 47 ? 23.727 -7.826 -7.844 1.00 0.00 47 ARG A N 16
ATOM 23666 C CA . ARG A 1 47 ? 23.479 -6.399 -7.720 1.00 0.00 47 ARG A CA 16
ATOM 23667 C C . ARG A 1 47 ? 24.278 -5.628 -8.773 1.00 0.00 47 ARG A C 16
ATOM 23668 O O . ARG A 1 47 ? 23.832 -4.588 -9.256 1.00 0.00 47 ARG A O 16
ATOM 23688 N N . VAL A 1 48 ? 25.443 -6.168 -9.098 1.00 0.00 48 VAL A N 16
ATOM 23689 C CA . VAL A 1 48 ? 26.308 -5.543 -10.085 1.00 0.00 48 VAL A CA 16
ATOM 23690 C C . VAL A 1 48 ? 25.742 -5.796 -11.484 1.00 0.00 48 VAL A C 16
ATOM 23691 O O . VAL A 1 48 ? 25.171 -4.896 -12.098 1.00 0.00 48 VAL A O 16
ATOM 23704 N N . LYS A 1 49 ? 25.921 -7.024 -11.947 1.00 0.00 49 LYS A N 16
ATOM 23705 C CA . LYS A 1 49 ? 25.436 -7.406 -13.262 1.00 0.00 49 LYS A CA 16
ATOM 23706 C C . LYS A 1 49 ? 23.996 -6.916 -13.432 1.00 0.00 49 LYS A C 16
ATOM 23707 O O . LYS A 1 49 ? 23.566 -6.617 -14.546 1.00 0.00 49 LYS A O 16
ATOM 23725 N N . LYS A 1 50 ? 23.292 -6.847 -12.312 1.00 0.00 50 LYS A N 16
ATOM 23726 C CA . LYS A 1 50 ? 21.910 -6.398 -12.323 1.00 0.00 50 LYS A CA 16
ATOM 23727 C C . LYS A 1 50 ? 21.872 -4.884 -12.546 1.00 0.00 50 LYS A C 16
ATOM 23728 O O . LYS A 1 50 ? 21.057 -4.388 -13.321 1.00 0.00 50 LYS A O 16
ATOM 23746 N N . GLN A 1 51 ? 22.765 -4.194 -11.851 1.00 0.00 51 GLN A N 16
ATOM 23747 C CA . GLN A 1 51 ? 22.844 -2.747 -11.963 1.00 0.00 51 GLN A CA 16
ATOM 23748 C C . GLN A 1 51 ? 23.506 -2.353 -13.285 1.00 0.00 51 GLN A C 16
ATOM 23749 O O . GLN A 1 51 ? 23.380 -1.213 -13.730 1.00 0.00 51 GLN A O 16
ATOM 23763 N N . GLN A 1 52 ? 24.196 -3.317 -13.875 1.00 0.00 52 GLN A N 16
ATOM 23764 C CA . GLN A 1 52 ? 24.878 -3.084 -15.137 1.00 0.00 52 GLN A CA 16
ATOM 23765 C C . GLN A 1 52 ? 23.912 -3.281 -16.307 1.00 0.00 52 GLN A C 16
ATOM 23766 O O . GLN A 1 52 ? 23.966 -2.546 -17.292 1.00 0.00 52 GLN A O 16
ATOM 23780 N N . THR A 1 53 ? 23.049 -4.276 -16.160 1.00 0.00 53 THR A N 16
ATOM 23781 C CA . THR A 1 53 ? 22.072 -4.578 -17.192 1.00 0.00 53 THR A CA 16
ATOM 23782 C C . THR A 1 53 ? 20.855 -3.660 -17.059 1.00 0.00 53 THR A C 16
ATOM 23783 O O . THR A 1 53 ? 20.147 -3.417 -18.035 1.00 0.00 53 THR A O 16
ATOM 23794 N N . VAL A 1 54 ? 20.649 -3.176 -15.843 1.00 0.00 54 VAL A N 16
ATOM 23795 C CA . VAL A 1 54 ? 19.530 -2.290 -15.570 1.00 0.00 54 VAL A CA 16
ATOM 23796 C C . VAL A 1 54 ? 19.939 -0.848 -15.878 1.00 0.00 54 VAL A C 16
ATOM 23797 O O . VAL A 1 54 ? 19.205 -0.119 -16.543 1.00 0.00 54 VAL A O 16
ATOM 23810 N N . TYR A 1 55 ? 21.110 -0.480 -15.380 1.00 0.00 55 TYR A N 16
ATOM 23811 C CA . TYR A 1 55 ? 21.626 0.861 -15.593 1.00 0.00 55 TYR A CA 16
ATOM 23812 C C . TYR A 1 55 ? 22.331 0.969 -16.947 1.00 0.00 55 TYR A C 16
ATOM 23813 O O . TYR A 1 55 ? 22.460 2.061 -17.499 1.00 0.00 55 TYR A O 16
ATOM 23831 N N . GLY A 1 56 ? 22.768 -0.179 -17.444 1.00 0.00 56 GLY A N 16
ATOM 23832 C CA . GLY A 1 56 ? 23.456 -0.228 -18.723 1.00 0.00 56 GLY A CA 16
ATOM 23833 C C . GLY A 1 56 ? 22.669 0.525 -19.798 1.00 0.00 56 GLY A C 16
ATOM 23834 O O . GLY A 1 56 ? 23.204 1.418 -20.453 1.00 0.00 56 GLY A O 16
ATOM 23838 N N . PRO A 1 57 ? 21.378 0.126 -19.950 1.00 0.00 57 PRO A N 16
ATOM 23839 C CA . PRO A 1 57 ? 20.512 0.753 -20.934 1.00 0.00 57 PRO A CA 16
ATOM 23840 C C . PRO A 1 57 ? 20.065 2.140 -20.467 1.00 0.00 57 PRO A C 16
ATOM 23841 O O . PRO A 1 57 ? 20.241 3.126 -21.181 1.00 0.00 57 PRO A O 16
ATOM 23852 N N . LEU A 1 58 ? 19.495 2.171 -19.272 1.00 0.00 58 LEU A N 16
ATOM 23853 C CA . LEU A 1 58 ? 19.022 3.421 -18.701 1.00 0.00 58 LEU A CA 16
ATOM 23854 C C . LEU A 1 58 ? 20.185 4.133 -18.007 1.00 0.00 58 LEU A C 16
ATOM 23855 O O . LEU A 1 58 ? 20.010 4.721 -16.941 1.00 0.00 58 LEU A O 16
ATOM 23871 N N . MET A 1 59 ? 21.346 4.057 -18.641 1.00 0.00 59 MET A N 16
ATOM 23872 C CA . MET A 1 59 ? 22.537 4.686 -18.098 1.00 0.00 59 MET A CA 16
ATOM 23873 C C . MET A 1 59 ? 22.609 6.161 -18.498 1.00 0.00 59 MET A C 16
ATOM 23874 O O . MET A 1 59 ? 22.846 7.026 -17.656 1.00 0.00 59 MET A O 16
ATOM 23888 N N . GLU A 1 60 ? 22.399 6.403 -19.784 1.00 0.00 60 GLU A N 16
ATOM 23889 C CA . GLU A 1 60 ? 22.437 7.759 -20.306 1.00 0.00 60 GLU A CA 16
ATOM 23890 C C . GLU A 1 60 ? 21.248 8.564 -19.778 1.00 0.00 60 GLU A C 16
ATOM 23891 O O . GLU A 1 60 ? 21.426 9.518 -19.022 1.00 0.00 60 GLU A O 16
ATOM 23904 N N . TYR A 1 61 ? 20.061 8.151 -20.198 1.00 0.00 61 TYR A N 16
ATOM 23905 C CA . TYR A 1 61 ? 18.843 8.823 -19.778 1.00 0.00 61 TYR A CA 16
ATOM 23906 C C . TYR A 1 61 ? 18.954 9.302 -18.329 1.00 0.00 61 TYR A C 16
ATOM 23907 O O . TYR A 1 61 ? 18.633 10.450 -18.025 1.00 0.00 61 TYR A O 16
ATOM 23925 N N . ILE A 1 62 ? 19.409 8.398 -17.473 1.00 0.00 62 ILE A N 16
ATOM 23926 C CA . ILE A 1 62 ? 19.565 8.714 -16.064 1.00 0.00 62 ILE A CA 16
ATOM 23927 C C . ILE A 1 62 ? 20.754 9.661 -15.887 1.00 0.00 62 ILE A C 16
ATOM 23928 O O . ILE A 1 62 ? 20.645 10.679 -15.205 1.00 0.00 62 ILE A O 16
ATOM 23944 N N . ALA A 1 63 ? 21.862 9.292 -16.513 1.00 0.00 63 ALA A N 16
ATOM 23945 C CA . ALA A 1 63 ? 23.070 10.096 -16.434 1.00 0.00 63 ALA A CA 16
ATOM 23946 C C . ALA A 1 63 ? 22.698 11.577 -16.520 1.00 0.00 63 ALA A C 16
ATOM 23947 O O . ALA A 1 63 ? 23.315 12.415 -15.865 1.00 0.00 63 ALA A O 16
ATOM 23954 N N . ASP A 1 64 ? 21.690 11.855 -17.334 1.00 0.00 64 ASP A N 16
ATOM 23955 C CA . ASP A 1 64 ? 21.229 13.221 -17.515 1.00 0.00 64 ASP A CA 16
ATOM 23956 C C . ASP A 1 64 ? 20.241 13.573 -16.401 1.00 0.00 64 ASP A C 16
ATOM 23957 O O . ASP A 1 64 ? 20.319 14.652 -15.815 1.00 0.00 64 ASP A O 16
ATOM 23967 N N . ASN A 1 65 ? 19.335 12.641 -16.141 1.00 0.00 65 ASN A N 16
ATOM 23968 C CA . ASN A 1 65 ? 18.334 12.840 -15.107 1.00 0.00 65 ASN A CA 16
ATOM 23969 C C . ASN A 1 65 ? 19.031 13.140 -13.779 1.00 0.00 65 ASN A C 16
ATOM 23970 O O . ASN A 1 65 ? 18.409 13.654 -12.850 1.00 0.00 65 ASN A O 16
ATOM 23981 N N . ARG A 1 66 ? 20.312 12.806 -13.730 1.00 0.00 66 ARG A N 16
ATOM 23982 C CA . ARG A 1 66 ? 21.100 13.034 -12.531 1.00 0.00 66 ARG A CA 16
ATOM 23983 C C . ARG A 1 66 ? 20.631 14.305 -11.821 1.00 0.00 66 ARG A C 16
ATOM 23984 O O . ARG A 1 66 ? 20.673 14.386 -10.594 1.00 0.00 66 ARG A O 16
ATOM 24004 N N . ILE A 1 67 ? 20.193 15.265 -12.622 1.00 0.00 67 ILE A N 16
ATOM 24005 C CA . ILE A 1 67 ? 19.716 16.528 -12.085 1.00 0.00 67 ILE A CA 16
ATOM 24006 C C . ILE A 1 67 ? 18.927 16.266 -10.801 1.00 0.00 67 ILE A C 16
ATOM 24007 O O . ILE A 1 67 ? 18.939 17.084 -9.883 1.00 0.00 67 ILE A O 16
ATOM 24023 N N . HIS A 1 68 ? 18.259 15.122 -10.778 1.00 0.00 68 HIS A N 16
ATOM 24024 C CA . HIS A 1 68 ? 17.465 14.742 -9.622 1.00 0.00 68 HIS A CA 16
ATOM 24025 C C . HIS A 1 68 ? 18.073 13.500 -8.968 1.00 0.00 68 HIS A C 16
ATOM 24026 O O . HIS A 1 68 ? 19.289 13.317 -8.985 1.00 0.00 68 HIS A O 16
ATOM 24040 N N . ALA A 1 69 ? 17.198 12.677 -8.408 1.00 0.00 69 ALA A N 16
ATOM 24041 C CA . ALA A 1 69 ? 17.633 11.457 -7.750 1.00 0.00 69 ALA A CA 16
ATOM 24042 C C . ALA A 1 69 ? 16.646 10.332 -8.066 1.00 0.00 69 ALA A C 16
ATOM 24043 O O . ALA A 1 69 ? 15.762 10.034 -7.265 1.00 0.00 69 ALA A O 16
ATOM 24050 N N . VAL A 1 70 ? 16.830 9.738 -9.236 1.00 0.00 70 VAL A N 16
ATOM 24051 C CA . VAL A 1 70 ? 15.967 8.653 -9.669 1.00 0.00 70 VAL A CA 16
ATOM 24052 C C . VAL A 1 70 ? 16.747 7.337 -9.622 1.00 0.00 70 VAL A C 16
ATOM 24053 O O . VAL A 1 70 ? 17.454 6.997 -10.568 1.00 0.00 70 VAL A O 16
ATOM 24066 N N . SER A 1 71 ? 16.591 6.633 -8.510 1.00 0.00 71 SER A N 16
ATOM 24067 C CA . SER A 1 71 ? 17.271 5.362 -8.327 1.00 0.00 71 SER A CA 16
ATOM 24068 C C . SER A 1 71 ? 16.555 4.266 -9.119 1.00 0.00 71 SER A C 16
ATOM 24069 O O . SER A 1 71 ? 15.352 4.354 -9.357 1.00 0.00 71 SER A O 16
ATOM 24077 N N . ILE A 1 72 ? 17.326 3.260 -9.505 1.00 0.00 72 ILE A N 16
ATOM 24078 C CA . ILE A 1 72 ? 16.780 2.148 -10.264 1.00 0.00 72 ILE A CA 16
ATOM 24079 C C . ILE A 1 72 ? 17.386 0.840 -9.753 1.00 0.00 72 ILE A C 16
ATOM 24080 O O . ILE A 1 72 ? 18.598 0.644 -9.823 1.00 0.00 72 ILE A O 16
ATOM 24096 N N . LYS A 1 73 ? 16.514 -0.022 -9.249 1.00 0.00 73 LYS A N 16
ATOM 24097 C CA . LYS A 1 73 ? 16.949 -1.306 -8.726 1.00 0.00 73 LYS A CA 16
ATOM 24098 C C . LYS A 1 73 ? 15.925 -2.379 -9.105 1.00 0.00 73 LYS A C 16
ATOM 24099 O O . LYS A 1 73 ? 14.723 -2.121 -9.106 1.00 0.00 73 LYS A O 16
ATOM 24117 N N . ALA A 1 74 ? 16.440 -3.559 -9.416 1.00 0.00 74 ALA A N 16
ATOM 24118 C CA . ALA A 1 74 ? 15.586 -4.671 -9.796 1.00 0.00 74 ALA A CA 16
ATOM 24119 C C . ALA A 1 74 ? 15.503 -5.664 -8.634 1.00 0.00 74 ALA A C 16
ATOM 24120 O O . ALA A 1 74 ? 16.473 -6.360 -8.337 1.00 0.00 74 ALA A O 16
ATOM 24127 N N . TYR A 1 75 ? 14.336 -5.698 -8.008 1.00 0.00 75 TYR A N 16
ATOM 24128 C CA . TYR A 1 75 ? 14.114 -6.593 -6.886 1.00 0.00 75 TYR A CA 16
ATOM 24129 C C . TYR A 1 75 ? 12.702 -7.182 -6.925 1.00 0.00 75 TYR A C 16
ATOM 24130 O O . TYR A 1 75 ? 11.930 -6.893 -7.839 1.00 0.00 75 TYR A O 16
ATOM 24148 N N . THR A 1 76 ? 12.407 -7.997 -5.923 1.00 0.00 76 THR A N 16
ATOM 24149 C CA . THR A 1 76 ? 11.101 -8.628 -5.832 1.00 0.00 76 THR A CA 16
ATOM 24150 C C . THR A 1 76 ? 10.123 -7.724 -5.080 1.00 0.00 76 THR A C 16
ATOM 24151 O O . THR A 1 76 ? 10.461 -6.595 -4.727 1.00 0.00 76 THR A O 16
ATOM 24162 N N . PRO A 1 77 ? 8.897 -8.267 -4.852 1.00 0.00 77 PRO A N 16
ATOM 24163 C CA . PRO A 1 77 ? 7.867 -7.522 -4.148 1.00 0.00 77 PRO A CA 16
ATOM 24164 C C . PRO A 1 77 ? 8.160 -7.464 -2.648 1.00 0.00 77 PRO A C 16
ATOM 24165 O O . PRO A 1 77 ? 7.927 -6.442 -2.005 1.00 0.00 77 PRO A O 16
ATOM 24176 N N . ALA A 1 78 ? 8.666 -8.575 -2.133 1.00 0.00 78 ALA A N 16
ATOM 24177 C CA . ALA A 1 78 ? 8.993 -8.664 -0.720 1.00 0.00 78 ALA A CA 16
ATOM 24178 C C . ALA A 1 78 ? 10.365 -8.032 -0.477 1.00 0.00 78 ALA A C 16
ATOM 24179 O O . ALA A 1 78 ? 10.611 -7.463 0.585 1.00 0.00 78 ALA A O 16
ATOM 24186 N N . GLU A 1 79 ? 11.222 -8.152 -1.480 1.00 0.00 79 GLU A N 16
ATOM 24187 C CA . GLU A 1 79 ? 12.562 -7.599 -1.390 1.00 0.00 79 GLU A CA 16
ATOM 24188 C C . GLU A 1 79 ? 12.504 -6.132 -0.959 1.00 0.00 79 GLU A C 16
ATOM 24189 O O . GLU A 1 79 ? 13.341 -5.675 -0.182 1.00 0.00 79 GLU A O 16
ATOM 24202 N N . TRP A 1 80 ? 11.506 -5.435 -1.483 1.00 0.00 80 TRP A N 16
ATOM 24203 C CA . TRP A 1 80 ? 11.327 -4.029 -1.162 1.00 0.00 80 TRP A CA 16
ATOM 24204 C C . TRP A 1 80 ? 11.282 -3.893 0.361 1.00 0.00 80 TRP A C 16
ATOM 24205 O O . TRP A 1 80 ? 12.232 -3.407 0.973 1.00 0.00 80 TRP A O 16
ATOM 24226 N N . ALA A 1 81 ? 10.168 -4.331 0.929 1.00 0.00 81 ALA A N 16
ATOM 24227 C CA . ALA A 1 81 ? 9.986 -4.264 2.369 1.00 0.00 81 ALA A CA 16
ATOM 24228 C C . ALA A 1 81 ? 11.250 -4.777 3.063 1.00 0.00 81 ALA A C 16
ATOM 24229 O O . ALA A 1 81 ? 11.672 -4.225 4.077 1.00 0.00 81 ALA A O 16
ATOM 24236 N N . ARG A 1 82 ? 11.817 -5.827 2.487 1.00 0.00 82 ARG A N 16
ATOM 24237 C CA . ARG A 1 82 ? 13.024 -6.420 3.037 1.00 0.00 82 ARG A CA 16
ATOM 24238 C C . ARG A 1 82 ? 14.156 -5.390 3.068 1.00 0.00 82 ARG A C 16
ATOM 24239 O O . ARG A 1 82 ? 14.983 -5.398 3.978 1.00 0.00 82 ARG A O 16
ATOM 24259 N N . ASP A 1 83 ? 14.155 -4.528 2.061 1.00 0.00 83 ASP A N 16
ATOM 24260 C CA . ASP A 1 83 ? 15.172 -3.494 1.961 1.00 0.00 83 ASP A CA 16
ATOM 24261 C C . ASP A 1 83 ? 14.744 -2.283 2.792 1.00 0.00 83 ASP A C 16
ATOM 24262 O O . ASP A 1 83 ? 15.511 -1.790 3.618 1.00 0.00 83 ASP A O 16
ATOM 24272 N N . ARG A 1 84 ? 13.520 -1.838 2.545 1.00 0.00 84 ARG A N 16
ATOM 24273 C CA . ARG A 1 84 ? 12.981 -0.694 3.261 1.00 0.00 84 ARG A CA 16
ATOM 24274 C C . ARG A 1 84 ? 12.897 -0.996 4.758 1.00 0.00 84 ARG A C 16
ATOM 24275 O O . ARG A 1 84 ? 13.018 -0.092 5.585 1.00 0.00 84 ARG A O 16
ATOM 24295 N N . LYS A 1 85 ? 12.691 -2.269 5.062 1.00 0.00 85 LYS A N 16
ATOM 24296 C CA . LYS A 1 85 ? 12.590 -2.700 6.446 1.00 0.00 85 LYS A CA 16
ATOM 24297 C C . LYS A 1 85 ? 13.990 -2.998 6.987 1.00 0.00 85 LYS A C 16
ATOM 24298 O O . LYS A 1 85 ? 14.183 -3.096 8.198 1.00 0.00 85 LYS A O 16
ATOM 24316 N N . LEU A 1 86 ? 14.930 -3.133 6.063 1.00 0.00 86 LEU A N 16
ATOM 24317 C CA . LEU A 1 86 ? 16.306 -3.418 6.432 1.00 0.00 86 LEU A CA 16
ATOM 24318 C C . LEU A 1 86 ? 16.954 -2.147 6.987 1.00 0.00 86 LEU A C 16
ATOM 24319 O O . LEU A 1 86 ? 16.258 -1.232 7.424 1.00 0.00 86 LEU A O 16
ATOM 24335 N N . ASN A 1 87 ? 18.278 -2.133 6.951 1.00 0.00 87 ASN A N 16
ATOM 24336 C CA . ASN A 1 87 ? 19.027 -0.990 7.444 1.00 0.00 87 ASN A CA 16
ATOM 24337 C C . ASN A 1 87 ? 19.737 -0.306 6.274 1.00 0.00 87 ASN A C 16
ATOM 24338 O O . ASN A 1 87 ? 20.670 0.469 6.476 1.00 0.00 87 ASN A O 16
ATOM 24349 N N . GLY A 1 88 ? 19.267 -0.619 5.075 1.00 0.00 88 GLY A N 16
ATOM 24350 C CA . GLY A 1 88 ? 19.844 -0.044 3.872 1.00 0.00 88 GLY A CA 16
ATOM 24351 C C . GLY A 1 88 ? 18.970 1.088 3.330 1.00 0.00 88 GLY A C 16
ATOM 24352 O O . GLY A 1 88 ? 19.480 2.060 2.774 1.00 0.00 88 GLY A O 16
ATOM 24356 N N . PHE A 1 89 ? 17.667 0.925 3.511 1.00 0.00 89 PHE A N 16
ATOM 24357 C CA . PHE A 1 89 ? 16.717 1.922 3.047 1.00 0.00 89 PHE A CA 16
ATOM 24358 C C . PHE A 1 89 ? 16.024 2.609 4.226 1.00 0.00 89 PHE A C 16
ATOM 24359 O O . PHE A 1 89 ? 15.193 3.494 4.032 1.00 0.00 89 PHE A O 16
ATOM 24376 N N . LEU A 1 90 ? 16.392 2.175 5.422 1.00 0.00 90 LEU A N 16
ATOM 24377 C CA . LEU A 1 90 ? 15.817 2.737 6.632 1.00 0.00 90 LEU A CA 16
ATOM 24378 C C . LEU A 1 90 ? 16.896 2.823 7.713 1.00 0.00 90 LEU A C 16
ATOM 24379 O O . LEU A 1 90 ? 16.587 2.991 8.892 1.00 0.00 90 LEU A O 16
ATOM 24395 N N . GLU A 1 91 ? 18.140 2.704 7.273 1.00 0.00 91 GLU A N 16
ATOM 24396 C CA . GLU A 1 91 ? 19.267 2.766 8.188 1.00 0.00 91 GLU A CA 16
ATOM 24397 C C . GLU A 1 91 ? 19.050 1.809 9.363 1.00 0.00 91 GLU A C 16
ATOM 24398 O O . GLU A 1 91 ? 18.003 1.171 9.464 1.00 0.00 91 GLU A O 16
ATOM 24411 N N . HIS A 1 92 ? 20.057 1.739 10.221 1.00 0.00 92 HIS A N 16
ATOM 24412 C CA . HIS A 1 92 ? 19.989 0.871 11.385 1.00 0.00 92 HIS A CA 16
ATOM 24413 C C . HIS A 1 92 ? 19.238 1.582 12.512 1.00 0.00 92 HIS A C 16
ATOM 24414 O O . HIS A 1 92 ? 18.289 1.035 13.072 1.00 0.00 92 HIS A O 16
ATOM 24428 N N . HIS A 1 93 ? 19.692 2.790 12.813 1.00 0.00 93 HIS A N 16
ATOM 24429 C CA . HIS A 1 93 ? 19.075 3.581 13.863 1.00 0.00 93 HIS A CA 16
ATOM 24430 C C . HIS A 1 93 ? 19.266 2.883 15.211 1.00 0.00 93 HIS A C 16
ATOM 24431 O O . HIS A 1 93 ? 19.329 1.656 15.275 1.00 0.00 93 HIS A O 16
ATOM 24445 N N . HIS A 1 94 ? 19.353 3.695 16.255 1.00 0.00 94 HIS A N 16
ATOM 24446 C CA . HIS A 1 94 ? 19.536 3.170 17.597 1.00 0.00 94 HIS A CA 16
ATOM 24447 C C . HIS A 1 94 ? 18.316 2.337 17.994 1.00 0.00 94 HIS A C 16
ATOM 24448 O O . HIS A 1 94 ? 17.289 2.884 18.393 1.00 0.00 94 HIS A O 16
ATOM 24462 N N . HIS A 1 95 ? 18.469 1.027 17.870 1.00 0.00 95 HIS A N 16
ATOM 24463 C CA . HIS A 1 95 ? 17.392 0.112 18.210 1.00 0.00 95 HIS A CA 16
ATOM 24464 C C . HIS A 1 95 ? 17.677 -0.534 19.567 1.00 0.00 95 HIS A C 16
ATOM 24465 O O . HIS A 1 95 ? 18.636 -1.291 19.709 1.00 0.00 95 HIS A O 16
ATOM 24479 N N . HIS A 1 96 ? 16.826 -0.212 20.530 1.00 0.00 96 HIS A N 16
ATOM 24480 C CA . HIS A 1 96 ? 16.975 -0.752 21.871 1.00 0.00 96 HIS A CA 16
ATOM 24481 C C . HIS A 1 96 ? 16.683 -2.254 21.855 1.00 0.00 96 HIS A C 16
ATOM 24482 O O . HIS A 1 96 ? 15.536 -2.669 22.014 1.00 0.00 96 HIS A O 16
ATOM 24496 N N . HIS A 1 97 ? 17.741 -3.027 21.662 1.00 0.00 97 HIS A N 16
ATOM 24497 C CA . HIS A 1 97 ? 17.613 -4.474 21.623 1.00 0.00 97 HIS A CA 16
ATOM 24498 C C . HIS A 1 97 ? 16.911 -4.962 22.892 1.00 0.00 97 HIS A C 16
ATOM 24499 O O . HIS A 1 97 ? 15.858 -5.593 22.820 1.00 0.00 97 HIS A O 16
#

Foldseek 3Di:
DDDDDDPLVVVVVQQVVLPAQDAWDWADPPFATEIEHAHCPCVPPDQVVQCCSRCVRVVVVVVVVVVGHYHYYYYHPVVVCVCCVDCNVVNDPDDPD

GO terms:
  GO:0005515 protein binding (F, IPI)
  GO:0051537 2 iron, 2 sulfur cluster binding (F, IDA)
  GO:0005829 cytosol (C, IDA)
  GO:0097533 cellular stress response to acid chemical (P, IEP)

Sequence (97 aa):
MIEDPMENNEIQSVLMNALSLQEVHVSGDGSHFQVIAVGELFDGMSRVKKQQTVYGPLMEYIADNRIHAVSIKAYTPAEWARDRKLNGFLEHHHHHHMIEDPMENNEIQSVLMNALSLQEVHVSGDGSHFQVIAVGELFDGMSRVKKQQTVYGPLMEYIADNRIHAVSIKAYTPAEWARDRKLNGFLEHHHHHHMIEDPMENNEIQSVLMNALSLQEVHVSGDGSHFQVIAVGELFDGMSRVKKQQTVYGPLMEYIADNRIHAVSIKAYTPAEWARDRKLNGFLEHHHHHHMIEDPMENNEIQSVLMNALSLQEVHVSGDGSHFQVIAVGELFDGMSRVKKQQTVYGPLMEYIADNRIHAVSIKAYTPAEWARDRKLNGFLEHHHHHHMIEDPMENNEIQSVLMNALSLQEVHVSGDGSHFQVIAVGELFDGMSRVKKQQTVYGPLMEYIADNRIHAVSIKAYTPAEWARDRKLNGFLEHHHHHHMIEDPMENNEIQSVLMNALSLQEVHVSGDGSHFQVIAVGELFDGMSRVKKQQTVYGPLMEYIADNRIHAVSIKAYTPAEWARDRKLNGFLEHHHHHHMIEDPMENNEIQSVLMNALSLQEVHVSGDGSHFQVIAVGELFDGMSRVKKQQTVYGPLMEYIADNRIHAVSIKAYTPAEWARDRKLNGFLEHHHHHHMIEDPMENNEIQSVLMNALSLQEVHVSGDGSHFQVIAVGELFDGMSRVKKQQTVYGPLMEYIADNRIHAVSIKAYTPAEWARDRKLNGFLEHHHHHHMIEDPMENNEIQSVLMNALSLQEVHVSGDGSHFQVIAVGELFDGMSRVKKQQTVYGPLMEYIADNRIHAVSIKAYTPAEWARDRKLNGFLEHHHHHHMIEDPMENNEIQSVLMNALSLQEVHVSGDGSHFQVIAVGELFDGMSRVKKQQTVYGPLMEYIADNRIHAVSIKAYTPAEWARDRKLNGFLEHHHHHHMIEDPMENNEIQSVLMNALSLQEVHVSGDGSHFQVIAVGELFDGMSRVKKQQTVYGPLMEYIADNRIHAVSIKAYTPAEWARDRKLNGFLEHHHHHHMIEDPMENNEIQSVLMNALSLQEVHVSGDGSHFQVIAVGELFDGMSRVKKQQTVYGPLMEYIADNRIHAVSIKAYTPAEWARDRKLNGFLEHHHHHHMIEDPMENNEIQSVLMNALSLQEVHVSGDGSHFQVIAVGELFDGMSRVKKQQTVYGPLMEYIADNRIHAVSIKAYTPAEWARDRKLNGFLEHHHHHHMIEDPMENNEIQSVLMNALSLQEVHVSGDGSHFQVIAVGELFDGMSRVKKQQTVYGPLMEYIADNRIHAVSIKAYTPAEWARDRKLNGFLEHHHHHHMIEDPMENNEIQSVLMNALSLQEVHVSGDGSHFQVIAVGELFDGMSRVKKQQTVYGPLMEYIADNRIHAVSIKAYTPAEWARDRKLNGFLEHHHHHHMIEDPMENNEIQSVLMNALSLQEVHVSGDGSHFQVIAVGELFDGMSRVKKQQTVYGPLMEYIADNRIHAVSIKAYTPAEWARDRKLNGFLEHHHHHH

CATH classification: 3.30.300.90

InterPro domains:
  IPR002634 BolA protein [PF01722] (17-74)
  IPR002634 BolA protein [PIRSF003113] (4-79)
  IPR036065 BolA-like superfamily [G3DSA:3.30.300.90] (1-84)
  IPR036065 BolA-like superfamily [SSF82657] (2-82)
  IPR050961 BolA/IbaG family stress response and morphology regulators [PTHR46229] (1-81)

Nearest PDB structures (foldseek):
  1ny8-assembly1_A  TM=9.008E-01  e=1.915E-17  Escherichia coli
  7kzx-assembly1_B  TM=5.091E-01  e=3.522E-01  Shewanella oneidensis
  5lm7-assembly1_A  TM=5.773E-01  e=1.111E+00  Escherichia coli O157:H7
  3byr-assembly1_A-2  TM=3.760E-01  e=3.292E-01  Thermus thermophilus
  3byp-assembly1_B  TM=3.636E-01  e=5.653E-01  unclassified

Organism: Escherichia coli (strain K12) (NCBI:txid83333)

Secondary structure (DSSP, 8-state):
--------HHHHHHHHHHH--SEEEEEESSSEEEEEEESSTTSSS-HHHHHHHHHTTTHHHHHHHTTSEEEEEE--HHHHHHHHHTTSSSS-S----